Protein 1NFD (pdb70)

Radius of gyration: 49.21 Å; Cα contacts (8 Å, |Δi|>4): 4641; chains: 8; bounding box: 118×112×147 Å

Sequence (1752 aa):
DSVTQTEGLVTVTEGLPVKLNCTYQTTYLTIAFFWYVQYLNEAPQVLLKSSTDNKRTEHQGFHATLHKSSSSFHLQKSSAQLSDSALYYCALSEGGNYKYVFGAGTRLKVIAHIQNPEPAVYQLKDPRSQDSTLCLFTDFDSQINVPKTMESGTFITDKTVLDMKAMDSKSNGAIAWSNQTSFTCQDIFKETNATYPSSDVPCDSGVVQSPRHIIKEKGGRSVLTCIPISGHSNVVWYQQTLGKELKFLIQHYEKVERDKGFLPSRFSVQQFDDYHSEMNMSALELEDSAMYFCASSLRWGDEQYFGPGTRLTVLEDLRNVTPPKVSLFEPSKAEIANKQKATLVCLARGFFPDHVELSWWVNGKEVHSGVSTDPQAYKESNYSYSLSSRLRVSATFWHNPRNHFRCQVQFHGLSEEDKWPEGSPKPVTQNISAEAWGRADCDSVTQTEGLVTVTEGLPVKLNCTYQTTYLTIAFFWYVQYLNEAPQVLLKSSTDNKRTEHQGFHATLHKSSSSFHLQKSSAQLSDSALYYCALSEGGNYKYVFGAGTRLKVIAHIQNPEPAVYQLKDPRSQDSTLCLFTDFDSQINVPKTMESGTFITDKTVLDMKAMDSKSNGAIAWSNQTSFTCQDIFKETNATYPSSDVPCDSGVVQSPRHIIKEKGGRSVLTCIPISGHSNVVWYQQTLGKELKFLIQHYEKVERDKGFLPSRFSVQQFDDYHSEMNMSALELEDSAMYFCASSLRWGDEQYFGPGTRLTVLEDLRNVTPPKVSLFEPSKAEIANKQKATLVCLARGFFPDHVELSWWVNGKEVHSGVSTDPQAYKESNYSYSLSSRLRVSATFWHNPRNHFRCQVQFHGLSEEDKWPEGSPKPVTQNISAEAWGRADCYELIQPSSASVTVGETVKITCSGDQLPKNFAYWFQQKSDKNILLLIYMDNKRPSGIPERFSGSTSGTTATLTISGAQPEDEAAYYCLSSYGDNNDLVFGSGTQLTVLRGPKSSPKVTVFPPSPEELRTNKATLVCLVNDFYPGSATVTWKANGATINDGVKTTKPSKQGQNYMTSSYLSLTADQWKSHNRVSCQVTHEGETVEKSLSPAECLEVYLVESGGDLVQPGSSLKVSCAASGFTFSDFWMYWVRQAPGKGLEWVGRIKNIPNNYATEYADSVRGRFTISRDDSRNSIYLQMNRLRVDDTAIYYCTRAGRFDHFDYWGQGTMVTVSSATTTAPSVYPLAPACDSTTSTTDTVTLGCLVKGYFPEPVTVSWNSGALTSGVHTFPSVLHSGLYSLSSSVTVPSSTWPKQPITCNVAHPASSTKVDKKIEPRYELIQPSSASVTVGETVKITCSGDQLPKNFAYWFQQKSDKNILLLIYMDNKRPSGIPERFSGSTSGTTATLTISGAQPEDEAAYYCLSSYGDNNDLVFGSGTQLTVLRGPKSSPKVTVFPPSPEELRTNKATLVCLVNDFYPGSATVTWKANGATINDGVKTTKPSKQGQNYMTSSYLSLTADQWKSHNRVSCQVTHEGETVEKSLSPAECLEVYLVESGGDLVQPGSSLKVSCAASGFTFSDFWMYWVRQAPGKGLEWVGRIKNIPNNYATEYADSVRGRFTISRDDSRNSIYLQMNRLRVDDTAIYYCTRAGRFDHFDYWGQGTMVTVSSATTTAPSVYPLAPACDSTTSTTDTVTLGCLVKGYFPEPVTVSWNSGALTSGVHTFPSVLHSGLYSLSSSVTVPSSTWPKQPITCNVAHPASSTKVDKKIEPR

Secondary structure (DSSP, 8-state):
-EEEE--SB--EETTS-EEE-EEEE-SS-EEEEEEEEE-TTS-EEEEEEESSSSEEEETTTEEEEEEGGGTEEEEEESS--GGG-EEEEEEEEESTTT---BB--EEE-EEP--SS---EEEEEB-SSSS--EEEEEES--TT-------STT-EE---EEEE-SSSS-EEEE-EEEES-BTB-HHHHS-S-S----------/--S-EEE-SEEEEETT---EEEEE--TT--EEEEEEB-SS---EEEEEEETTTEEEESS--TT---EE-TTS-EEEE--S--GGG-EEE-EEEESSS-S--EEP--EEEEEES-GGG-B--EEEEEBP-HHHHHHHSEEEEEEEEEEEBS--EEEEEEETTEE--TTEEE-SS-EEEETTEEEEEEEEEEEHHHHH-TT--EEEEEEE--B-SS----SSS---BSEEEEEEE-SS---/-B--B--S--EEETTS-EEE-B--B-SS-EEEEEEEEEETTS--EEEEEE-SS----B-SS-B---BTTTTB--EEESS--GGG-EEEEEEEEETTT----B---EE-EEEP--SS---EEE----SSSS--EEEEEES--TTS------STTEEE---EEE--TTSS--EEEEEEEES-TT--HHHHS-S--SB--------/--S-EEE-SEEEEETT-EEEEEEEPPTT--EEEEEEE-TT--EEEEEEEESSS-EE--S--TT-EEEE-SS--EEEEEES--GGG-EEEEEEEESSTTS--EE-S-EEEEEES-GGG----B--EE---HHHHHHTSEEEEEEEEEEESS---EEEEEETTEEE-TTEEE-SS-EEEETTEEEEEEEEEEEHHHHH-TT--EEEEEEE--B-SS----TTS---BSEEEEEEE-SS---/--EE--SEEEEETTS---EEEEETTGGGS--EEEEE-TT--EEEEEBTTTBPPTTS-TTEEEEEETTEEEEEETT--GGG-SEEEEEEEETTTTEEEE---EEEEEE----B--EEE--PPPHHHHHTTEE---EEEEEEBSS--EEEEEETTEEE-SS-B----B-SSS-EEEEEB--EEHHHHHT-S-EEEEEE-TTTT----B------/--EEEEE--EEE-TT-EEEEEEEEESS-GGGEEEEEEEE-TTS-EEEEEEE--TTTTT-EEE-GGGTTTB--EE-TTTSEEEEEEES--GGG-EE-EEEEEESS-EEEEE----EEEE-S------B---B------S----SEEE-B--EEEE-SS--EE-SGGGT--TTEEE----BSSS-EEE-EEEEEETTTTTTS--EEEEE-TTTT--EEEE----/---B--SEEEEETTS-EEEEEE-TTTTTS-EEEEEE-TT--EEEEEETTS-PPTTS-TTEEEEEETTEEEEEETT--GGG-SEEEEEEEETTTTEEEE---EEEEEE--------EE--PPPHHHHHTTB----EEEEEE-SS----B-BBSSSB--SSEE----EETTTEEEEEEEE--BHHHHTT-S-B--B---TTTT-----------/--EEEEE---EE-TT--EEEEEEEESS-GGG-EEEEEEE-TTS-EEEEEEE--TTTTT-EEE-GGGTTTEEEEEETTTTEEEEEE-S--GGG-EE-EEEEE-SS-BS-------EEEE-S------EEEEE------SS---SEEEEEEEEEEE-SS--EEEEGGGT--TTEEEPPP--BTTBEEEEEEEEEETTSTTTS--EEEEE-TTS-----EE----

Organism: Mus musculus (NCBI:txid10090)

Foldseek 3Di:
DAKEKDPDAAEAEFQAKDKIKIATDDPFAWAKKFKWWAAVVGDTHTQWIDGDQAKTHDVVQKIWGADVVRRITMIMGGGDDQRRFTKMKIWTAGPDVSDIHIYPIYGYGYFYQQDDQQWEKDADDDPPDPDGRKIKTKSHGRPDDFDAAPDPQKGKDGKDWDADPDPGPIMIIIMMGGRPPPDHVDVSRDDDPYYDDDPPDPD/DADKEKPDQEAEEAFQDKDKIWIQAGPQWFWKWKWWADDVGDTDTAWIGGDAQDTDHDDHDPQWDKGADPSRIMMIIHGRDDQVSFTWMKMWTDNVPPPDTGIYSTHGYGYDNDLVLFADKDKDKDWFDPVCCVPVQKIKIKMKIWFGPDQPKDKWKAKPNHTDDVQKAKDPGWACPDVSMTMIMIIGMDGLVQQQPQAMKIKIKMWAAFHPPVPPDDPPDDGDHTDIDMYMDGHDDDD/DAKEKDDAQAEAAFQAKDKIWIFTDDPFAWAKKWKWWAADPGDIHTQFMDGDQADQTDDPFKTWGHHVVRGTGMIMGGGDDQRSQTKMKIWTAGPDVRDIHIYPIYGYGHWYAQDDQAWEKEADDDPPDPDWRKIKTKSHGRPDDFDFADDPQKTKDGKDWADPDPDDGIMIMIMMIGRCVVDHRPVSRPPDDHDHDDDDDDD/DQAKAKPDQEAEAAFQDKDKIKIQAHPQFFKKFKWWADDPGDTAGAWIAGRWRDTDGDVNDPQWDWGADPSRIIMIIHGRDDQRSQTWMWMWTDHPPDDDIHTHSTHGYGYHNDLVLFAFWDKDKDWADPCCCVVVQKTKIKIKTWFGADQQKDKWKDKPNHTDDVQKFWDPGWACPDPSMTMIMIMGMDGSVQQQPQAMKIKMKMFAAFDDPPQPDPPPDDGDHGDIDMDMDGHDDDD/DAKAWAAAEEAAAQAKDKIKIFAPCCQPKFKWKWWAAVVRDIGTQDTRQFHGDPPHDPQWGWHADDRMIMTMRHRDHQVRQTKMWMKIADDPVGHIHIHPIYGYHHAHPPFFAKDKDKDWADPVRCVVQKIKIKIKIKFGDDDFWDKWKDFPNRTDDPPKAKDWDQDPSRMTMMIIMDTDGSVVRLVTQWIFIFTCGPPGSGGPRRTPGDDD/DWAKAKDWADAEEAQFKTKIKIAIDDDQLQQKKKFKWWADDVGDIGGAWIFGHPVVPRDIDGDPVAGPFWDKDADSVRSIMMIIGGNDAQVNWTWMKMAIGGDPDGRPDIHPTHTHGHHDDAFWFWDKDKFACQDDPPDDPCQKGKTWIKGWFGADDDWDKAKPNVPQDPQKAWDDWDQDPRITMTIMMGMGGDVDPQPPWMWIFIAGPRPRDTDTDTHYYD/DAKAWDAAAEDEAQAKDKTKIFAPCCVPKFKWKWWQAVVRDIGTQDTSQADGDPPHDPQWGWAADDRMIMTMRGNDHQSRQTKMKMKIADDPVRHIDIHPIYGYHYDYPPFDDKDKDKDWADPVCCVVQKTKIKIKIKFGDDDFWDWWKAAPNHTDDPQWDKDWAQDPRNMTMMIIMHIDGSCDLVVGAWIWIFIQGPPDSGGVTPGDRHDD/DWAKAKAWADADEAQAKTKIKIATDDDQLAQKKKFKWWADDVGDIGGAKIFGHVVVVRDIDGDPVQRPFWDKADDSVRSMMMIIGGNHDQVNFTWMKMAIDGPPDDRPDIHPTHTHGHHPDDFFAWDKDWFADPPCPPVDPPQKGKIWIKTWGGQDDDWDKAWPNPPADPQKAWDDWDQDPNIIMTIMMGIGGPPDDLPPFTKMAIGDVVDGPRDIDRDHHD

Nearest PDB structures (foldseek):
  1nfd-assembly3_E-2  TM=9.976E-01  e=1.987E-38  Mus musculus
  7s13-assembly2_M  TM=8.819E-01  e=2.208E-28  Rattus
  6blh-assembly1_L  TM=8.660E-01  e=1.381E-27  Homo sapiens
  7rxi-assembly1_L  TM=8.397E-01  e=1.329E-26  Homo sapiens
  3mj8-assembly1_L  TM=8.048E-01  e=5.117E-26  Nothocricetulus migratorius

Solvent-accessible surface area: 80499 Å² total; per-residue (Å²): 91,49,4,83,9,46,166,40,101,42,68,17,38,31,37,94,91,4,108,0,66,2,52,30,126,39,114,98,142,18,62,0,4,2,0,2,0,6,51,94,112,89,12,3,32,3,0,0,13,8,53,98,82,97,114,14,52,2,106,38,25,0,43,0,33,0,81,90,112,79,36,10,0,40,0,60,3,80,68,5,72,43,76,1,43,1,5,0,1,1,0,1,5,4,12,48,81,107,85,29,22,34,0,45,13,2,88,2,109,6,35,3,80,27,126,125,63,87,31,0,1,3,61,1,98,13,97,209,73,179,91,27,22,1,1,0,2,0,18,0,52,10,131,61,135,10,17,143,40,131,69,98,34,14,40,10,5,68,78,17,49,4,56,28,170,76,181,85,30,43,4,3,0,2,5,0,10,8,93,74,96,99,82,52,4,102,34,14,4,86,159,28,122,37,53,66,120,42,88,42,104,127,123,97,34,4,11,69,13,56,51,129,53,15,4,27,33,106,53,22,158,9,69,0,28,0,79,11,3,25,7,2,0,10,1,1,1,5,11,12,47,188,63,64,89,17,72,47,1,4,34,3,22,61,93,70,101,109,35,154,41,146,26,34,116,75,7,67,4,74,6,63,95,101,17,20,2,47,0,62,0,27,46,0,70,79,135,10,35,13,59,1,4,0,0,0,1,4,27,92,16,22,5,12,4,5,0,38,1,0,70,2,21,9,8,110,25,8,19,24,2,42,42,6,151,13,25,7,13,30,9,3,84,27,0,20,65,102,14,116,53,0,0,0,0,0,5,0,97,35,2,16,1,29,4,22,62,22,18,4,64,24,70,60,164,83,33,116,25,2,35,12,46,9,75,133,12,27,102,49,53,98,101,22,35,0,10,1,1,3,5,8,24,51,11,113,73,14,61,61,79,191,15,34,0,76,0,19,0,59,0,22,7,4,71,126,42,20,37,27,4,17,2,18,67,52,4,55,72,61,82,43,46,17,100,15,135,4,150,58,146,123,97,45,4,81,8,48,162,38,90,44,84,16,37,36,45,100,93,9,108,2,63,1,51,28,127,38,114,102,139,16,68,1,4,0,0,2,2,9,69,88,114,59,8,5,29,3,7,0,30,5,61,64,61,111,121,144,8,81,14,81,36,2,25,0,25,0,76,85,110,81,34,11,0,39,1,64,6,78,66,4,76,48,75,3,42,0,8,0,0,1,0,1,0,2,16,46,75,120,82,26,21,35,5,55,14,2,78,4,110,7,28,2,89,22,128,124,62,90,34,5,0,2,80,2,124,12,105,207,74,178,87,28,23,4,2,0,13,0,15,0,49,8,129,59,138,12,22,137,42,126,60,99,37,11,52,10,5,67,70,25,44,4,63,24,89,110,142,111,58,50,3,3,1,3,7,0,10,9,89,59,100,104,61,52,3,67,35,9,0,76,148,58,117,29,86,118,27,69,101,133,100,102,135,110,16,5,8,68,12,57,49,126,59,13,10,39,33,98,52,23,185,11,67,0,32,0,69,8,1,19,3,3,1,2,2,1,2,7,17,12,53,182,66,52,102,23,69,48,0,13,26,6,56,21,131,60,95,166,54,149,29,130,26,35,115,67,6,67,11,75,13,78,122,108,14,24,3,45,0,61,0,28,47,0,78,67,146,9,39,10,54,1,4,0,0,0,5,5,39,70,6,38,5,7,14,6,0,35,0,0,67,0,14,2,23,106,31,21,19,16,0,35,41,1,152,18,24,8,12,44,10,4,101,17,0,22,66,99,13,114,59,0,0,1,0,0,2,0,100,39,1,22,5,35,4,21,60,20,20,5,61,20,66,63,162,84,33,121,56,2,35,12,49,11,76,128,10,33,102,53,52,101,130,23,33,0,10,2,3,4,3,5,14,26,12,112,57,16,58,62,80,190,17,29,1,79,0,19,0,61,0,18,9,10,70,144,111,34,46,26,2,14,1,24,73,54,5,58,62,62,82,44,44,18,105,16,131,8,113,71,149,108,62,124,12,103,16,48,100,64,23,69,9,53,55,52,102,83,23,143,0,59,0,40,0,108,53,4,69,82,7,20,0,7,2,0,4,12,74,105,108,113,68,24,73,11,0,0,37,4,11,84,41,91,30,119,81,24,59,150,39,4,41,6,66,44,77,46,70,37,0,18,0,22,0,47,24,0,68,34,107,4,69,7,9,0,14,0,2,0,14,41,40,148,95,30,10,7,24,16,10,89,8,1,94,2,45,6,68,107,55,73,198,44,57,11,126,27,35,25,1,26,10,8,92,75,4,46,208,79,76,91,0,8,3,4,0,2,0,20,43,2,19,48,18,68,0,89,14,54,3,67,22,117,71,67,52,30,123,108,46,41,109,58,24,70,30,45,142,93,70,103,6,30,11,0,1,0,9,2,24,20,63,2,90,92,40,138,97,32,108,147,3,5,0,36,0,58,8,82,76,104,129,13,118,75,64,34,48,19,55,72,42,172,178,23,134,11,73,9,58,36,28,70,46,36,91,59,55,34,63,21,110,0,29,0,42,19,52,46,41,91,1,50,75,13,8,0,0,1,2,12,18,15,108,83,141,26,8,65,9,0,0,9,4,52,11,90,112,36,116,72,42,49,32,36,13,91,44,0,116,72,29,4,63,9,45,30,40,47,107,185,60,8,0,46,0,59,0,59,150,1,128,88,80,0,27,3,28,0,7,0,0,12,0,0,110,90,61,5,3,52,90,36,5,168,11,19,25,0,13,0,23,75,38,98,51,57,46,15,44,7,26,29,4,12,48,44,38,125,69,140,117,72,137,84,116,54,24,36,1,0,0,6,0,46,15,3,24,12,65,79,31,70,22,43,2,29,89,38,86,36,109,92,23,40,17,60,4,51,51,25,88,65,104,39,58,69,8,11,0,0,5,1,38,10,80,53,95,38,12,84,172,74,90,2,36,0,36,4,25,5,84,24,71,94,24,182,19,104,75,144,7,102,80,273,63,129,11,101,10,52,102,64,24,75,8,50,58,48,101,85,16,142,0,59,2,41,0,105,49,4,63,121,17,19,2,0,0,0,6,14,72,102,109,109,71,21,69,14,0,2,35,9,4,83,80,87,32,118,83,22,48,154,47,1,42,7,63,47,89,59,65,40,0,16,0,23,0,50,29,0,71,33,108,4,58,5,14,0,15,0,3,0,0,47,41,144,88,56,10,8,22,19,5,91,6,4,89,0,43,4,72,99,46,71,179,47,60,7,115,14,25,16,0,59,2,6,57,53,4,36,206,73,73,99,2,10,3,1,0,1,0,11,45,1,13,37,18,72,1,83,9,46,2,64,27,104,67,58,70,26,113,112,43,44,101,63,40,68,26,44,137,85,63,93,22,28,9,0,0,0,15,0,27,20,72,2,100,78,36,100,95,52,121,129,1,6,0,23,0,47,8,82,74,122,139,15,125,76,34,75,48,20,22,101,53,184,152,22,136,10,76,11,56,35,24,69,46,36,97,56,52,31,65,19,100,0,29,1,43,19,62,24,48,84,4,74,84,14,15,0,1,0,2,12,18,16,108,83,135,27,10,66,10,0,0,10,5,52,13,116,104,24,132,69,42,56,35,30,13,99,41,2,114,80,36,2,56,8,48,30,38,56,110,184,55,9,0,47,0,68,0,58,176,2,122,79,78,0,24,2,29,0,6,0,2,8,0,2,92,76,56,5,3,48,85,35,7,163,11,16,25,0,14,0,28,82,40,100,42,49,61,19,45,18,33,26,7,38,54,89,60,117,72,127,131,59,120,78,112,51,19,20,4,0,0,4,0,54,9,4,16,7,85,77,29,63,22,40,3,22,94,36,88,38,105,95,25,37,20,63,4,56,58,13,97,67,100,41,56,61,11,15,1,0,1,0,47,11,80,45,106,45,62,95,182,76,77,9,12,0,31,4,22,2,96,51,45,107,18,182,32,91,75,146,24,124,106,186

Structure (mmCIF, N/CA/C/O backbone):
data_1NFD
#
_entry.id   1NFD
#
_cell.length_a   74.740
_cell.length_b   122.300
_cell.length_c   115.840
_cell.angle_alpha   90.00
_cell.angle_beta   107.95
_cell.angle_gamma   90.00
#
_symmetry.space_group_name_H-M   'P 1 21 1'
#
loop_
_entity.id
_entity.type
_entity.pdbx_description
1 polymer 'N15 ALPHA-BETA T-CELL RECEPTOR'
2 polymer 'N15 ALPHA-BETA T-CELL RECEPTOR'
3 polymer 'H57 FAB'
4 polymer 'H57 FAB'
5 non-polymer 2-acetamido-2-deoxy-beta-D-glucopyranose
#
loop_
_atom_site.group_PDB
_atom_site.id
_atom_site.type_symbol
_atom_site.label_atom_id
_atom_site.label_alt_id
_atom_site.label_comp_id
_atom_site.label_asym_id
_atom_site.label_entity_id
_atom_site.label_seq_id
_atom_site.pdbx_PDB_ins_code
_atom_site.Cartn_x
_atom_site.Cartn_y
_atom_site.Cartn_z
_atom_site.occupancy
_atom_site.B_iso_or_equiv
_atom_site.auth_seq_id
_atom_site.auth_comp_id
_atom_site.auth_asym_id
_atom_site.auth_atom_id
_atom_site.pdbx_PDB_model_num
ATOM 1 N N . ASP A 1 1 ? 0.860 116.491 86.044 1.00 37.55 1 ASP A N 1
ATOM 2 C CA . ASP A 1 1 ? -0.236 116.376 85.043 1.00 35.77 1 ASP A CA 1
ATOM 3 C C . ASP A 1 1 ? -0.820 114.975 85.049 1.00 36.14 1 ASP A C 1
ATOM 4 O O . ASP A 1 1 ? -0.240 114.057 85.633 1.00 34.61 1 ASP A O 1
ATOM 9 N N . SER A 1 2 ? -1.963 114.806 84.391 1.00 33.59 2 SER A N 1
ATOM 10 C CA . SER A 1 2 ? -2.606 113.502 84.366 1.00 28.40 2 SER A CA 1
ATOM 11 C C . SER A 1 2 ? -3.827 113.420 83.460 1.00 24.43 2 SER A C 1
ATOM 12 O O . SER A 1 2 ? -4.444 114.434 83.127 1.00 25.40 2 SER A O 1
ATOM 15 N N . VAL A 1 3 ? -4.171 112.194 83.078 1.00 18.95 3 VAL A N 1
ATOM 16 C CA . VAL A 1 3 ? -5.327 111.934 82.226 1.00 17.95 3 VAL A CA 1
ATOM 17 C C . VAL A 1 3 ? -6.192 110.886 82.918 1.00 14.57 3 VAL A C 1
ATOM 18 O O . VAL A 1 3 ? -5.979 109.687 82.752 1.00 15.62 3 VAL A O 1
ATOM 22 N N . THR A 1 4 ? -7.161 111.350 83.700 1.00 11.45 4 THR A N 1
ATOM 23 C CA . THR A 1 4 ? -8.050 110.463 84.434 1.00 6.08 4 THR A CA 1
ATOM 24 C C . THR A 1 4 ? -9.244 109.995 83.606 1.00 7.40 4 THR A C 1
ATOM 25 O O . THR A 1 4 ? -9.832 110.770 82.843 1.00 2.00 4 THR A O 1
ATOM 29 N N . GLN A 1 5 ? -9.602 108.721 83.775 1.00 8.80 5 GLN A N 1
ATOM 30 C CA . GLN A 1 5 ? -10.718 108.121 83.040 1.00 11.11 5 GLN A CA 1
ATOM 31 C C . GLN A 1 5 ? -11.480 107.111 83.897 1.00 10.29 5 GLN A C 1
ATOM 32 O O . GLN A 1 5 ? -10.940 106.584 84.866 1.00 9.65 5 GLN A O 1
ATOM 38 N N . THR A 1 6 ? -12.730 106.841 83.520 1.00 13.04 6 THR A N 1
ATOM 39 C CA . THR A 1 6 ? -13.587 105.899 84.242 1.00 14.14 6 THR A CA 1
ATOM 40 C C . THR A 1 6 ? -12.820 104.748 84.871 1.00 17.73 6 THR A C 1
ATOM 41 O O . THR A 1 6 ? -11.994 104.113 84.217 1.00 17.91 6 THR A O 1
ATOM 45 N N . GLU A 1 7 ? -13.126 104.460 86.132 1.00 20.98 7 GLU A N 1
ATOM 46 C CA . GLU A 1 7 ? -12.442 103.398 86.858 1.00 30.33 7 GLU A CA 1
ATOM 47 C C . GLU A 1 7 ? -13.245 102.108 86.891 1.00 33.83 7 GLU A C 1
ATOM 48 O O . GLU A 1 7 ? -12.703 101.020 87.123 1.00 33.58 7 GLU A O 1
ATOM 54 N N . GLY A 1 8 ? -14.541 102.239 86.659 1.00 37.30 8 GLY A N 1
ATOM 55 C CA . GLY A 1 8 ? -15.412 101.082 86.709 1.00 35.16 8 GLY A CA 1
ATOM 56 C C . GLY A 1 8 ? -15.113 99.931 85.757 1.00 32.55 8 GLY A C 1
ATOM 57 O O . GLY A 1 8 ? -14.034 99.828 85.173 1.00 32.07 8 GLY A O 1
ATOM 58 N N . LEU A 1 9 ? -16.095 99.048 85.687 1.00 29.43 9 LEU A N 1
ATOM 59 C CA . LEU A 1 9 ? -16.134 97.885 84.820 1.00 28.29 9 LEU A CA 1
ATOM 60 C C . LEU A 1 9 ? -17.398 98.202 83.988 1.00 27.16 9 LEU A C 1
ATOM 61 O O . LEU A 1 9 ? -18.524 97.937 84.435 1.00 26.64 9 LEU A O 1
ATOM 66 N N . VAL A 1 10 ? -17.255 98.785 82.801 1.00 26.25 10 VAL A N 1
ATOM 67 C CA . VAL A 1 10 ? -18.458 99.112 82.037 1.00 24.18 10 VAL A CA 1
ATOM 68 C C . VAL A 1 10 ? -19.013 97.939 81.238 1.00 25.18 10 VAL A C 1
ATOM 69 O O . VAL A 1 10 ? -18.904 97.889 80.005 1.00 27.31 10 VAL A O 1
ATOM 73 N N . THR A 1 11 ? -19.596 96.995 81.977 1.00 20.41 11 THR A N 1
ATOM 74 C CA . THR A 1 11 ? -20.216 95.815 81.395 1.00 15.92 11 THR A CA 1
ATOM 75 C C . THR A 1 11 ? -21.383 96.325 80.569 1.00 13.10 11 THR A C 1
ATOM 76 O O . THR A 1 11 ? -22.166 97.186 81.028 1.00 9.78 11 THR A O 1
ATOM 80 N N . VAL A 1 12 ? -21.469 95.799 79.347 1.00 10.79 12 VAL A N 1
ATOM 81 C CA . VAL A 1 12 ? -22.530 96.183 78.439 1.00 8.89 12 VAL A CA 1
ATOM 82 C C . VAL A 1 12 ? -23.034 94.992 77.649 1.00 10.22 12 VAL A C 1
ATOM 83 O O . VAL A 1 12 ? -22.320 94.009 77.405 1.00 10.51 12 VAL A O 1
ATOM 87 N N . THR A 1 13 ? -24.304 95.089 77.292 1.00 10.28 13 THR A N 1
ATOM 88 C CA . THR A 1 13 ? -24.960 94.073 76.508 1.00 9.81 13 THR A CA 1
ATOM 89 C C . THR A 1 13 ? -24.731 94.432 75.042 1.00 13.60 13 THR A C 1
ATOM 90 O O . THR A 1 13 ? -24.778 95.603 74.652 1.00 12.95 13 THR A O 1
ATOM 94 N N . GLU A 1 14 ? -24.465 93.419 74.228 1.00 17.49 14 GLU A N 1
ATOM 95 C CA . GLU A 1 14 ? -24.222 93.667 72.818 1.00 18.49 14 GLU A CA 1
ATOM 96 C C . GLU A 1 14 ? -25.374 94.481 72.259 1.00 18.05 14 GLU A C 1
ATOM 97 O O . GLU A 1 14 ? -26.545 94.199 72.536 1.00 18.38 14 GLU A O 1
ATOM 103 N N . GLY A 1 15 ? -25.028 95.503 71.484 1.00 15.58 15 GLY A N 1
ATOM 104 C CA . GLY A 1 15 ? -26.031 96.360 70.892 1.00 9.44 15 GLY A CA 1
ATOM 105 C C . GLY A 1 15 ? -26.040 97.732 71.531 1.00 13.69 15 GLY A C 1
ATOM 106 O O . GLY A 1 15 ? -25.858 98.748 70.856 1.00 14.55 15 GLY A O 1
ATOM 107 N N . LEU A 1 16 ? -26.242 97.770 72.841 1.00 12.27 16 LEU A N 1
ATOM 108 C CA . LEU A 1 16 ? -26.282 99.036 73.558 1.00 13.08 16 LEU A CA 1
ATOM 109 C C . LEU A 1 16 ? -25.012 99.839 73.334 1.00 14.16 16 LEU A C 1
ATOM 110 O O . LEU A 1 16 ? -24.004 99.311 72.861 1.00 13.43 16 LEU A O 1
ATOM 115 N N . PRO A 1 17 ? -25.057 101.142 73.659 1.00 13.15 17 PRO A N 1
ATOM 116 C CA . PRO A 1 17 ? -23.950 102.092 73.526 1.00 10.63 17 PRO A CA 1
ATOM 117 C C . PRO A 1 17 ? -22.911 101.982 74.633 1.00 12.74 17 PRO A C 1
ATOM 118 O O . PRO A 1 17 ? -23.171 101.420 75.702 1.00 6.27 17 PRO A O 1
ATOM 122 N N . VAL A 1 18 ? -21.731 102.527 74.350 1.00 12.75 18 VAL A N 1
ATOM 123 C CA . VAL A 1 18 ? -20.616 102.529 75.280 1.00 12.25 18 VAL A CA 1
ATOM 124 C C . VAL A 1 18 ? -20.116 103.964 75.357 1.00 12.46 18 VAL A C 1
ATOM 125 O O . VAL A 1 18 ? -20.260 104.729 74.400 1.00 16.33 18 VAL A O 1
ATOM 129 N N . LYS A 1 19 ? -19.517 104.324 76.486 1.00 10.26 19 LYS A N 1
ATOM 130 C CA . LYS A 1 19 ? -18.980 105.667 76.670 1.00 10.05 19 LYS A CA 1
ATOM 131 C C . LYS A 1 19 ? -17.972 105.638 77.806 1.00 13.93 19 LYS A C 1
ATOM 132 O O . LYS A 1 19 ? -18.329 105.371 78.963 1.00 14.91 19 LYS A O 1
ATOM 138 N N . LEU A 1 20 ? -16.709 105.888 77.461 1.00 14.95 20 LEU A N 1
ATOM 139 C CA . LEU A 1 20 ? -15.630 105.859 78.440 1.00 16.22 20 LEU A CA 1
ATOM 140 C C . LEU A 1 20 ? -15.031 107.244 78.622 1.00 18.96 20 LEU A C 1
ATOM 141 O O . LEU A 1 20 ? -14.209 107.725 77.828 1.00 21.60 20 LEU A O 1
ATOM 146 N N . ASN A 1 21 ? -15.433 107.872 79.724 1.00 19.72 21 ASN A N 1
ATOM 147 C CA . ASN A 1 21 ? -15.010 109.232 80.037 1.00 19.45 21 ASN A CA 1
ATOM 148 C C . ASN A 1 21 ? -13.550 109.404 80.372 1.00 20.19 21 ASN A C 1
ATOM 149 O O . ASN A 1 21 ? -13.017 108.792 81.313 1.00 19.43 21 ASN A O 1
ATOM 154 N N . CYS A 1 22 ? -12.932 110.299 79.602 1.00 19.27 22 CYS A N 1
ATOM 155 C CA . CYS A 1 22 ? -11.520 110.591 79.796 1.00 16.88 22 CYS A CA 1
ATOM 156 C C . CYS A 1 22 ? -11.303 112.112 79.834 1.00 15.06 22 CYS A C 1
ATOM 157 O O . CYS A 1 22 ? -11.740 112.830 78.940 1.00 15.28 22 CYS A O 1
ATOM 160 N N . THR A 1 23 ? -10.643 112.596 80.881 1.00 15.26 23 THR A N 1
ATOM 161 C CA . THR A 1 23 ? -10.337 114.015 81.044 1.00 17.12 23 THR A CA 1
ATOM 162 C C . THR A 1 23 ? -8.855 114.130 81.364 1.00 17.67 23 THR A C 1
ATOM 163 O O . THR A 1 23 ? -8.295 113.299 82.075 1.00 16.20 23 THR A O 1
ATOM 167 N N . TYR A 1 24 ? -8.225 115.161 80.824 1.00 18.95 24 TYR A N 1
ATOM 168 C CA . TYR A 1 24 ? -6.807 115.374 81.039 1.00 24.37 24 TYR A CA 1
ATOM 169 C C . TYR A 1 24 ? -6.494 116.607 81.885 1.00 28.01 24 TYR A C 1
ATOM 170 O O . TYR A 1 24 ? -7.383 117.396 82.232 1.00 29.67 24 TYR A O 1
ATOM 179 N N . GLN A 1 25 ? -5.207 116.761 82.196 1.00 29.42 25 GLN A N 1
ATOM 180 C CA . GLN A 1 25 ? -4.696 117.878 82.989 1.00 30.53 25 GLN A CA 1
ATOM 181 C C . GLN A 1 25 ? -3.225 118.093 82.647 1.00 29.20 25 GLN A C 1
ATOM 182 O O . GLN A 1 25 ? -2.357 117.381 83.149 1.00 28.06 25 GLN A O 1
ATOM 188 N N . THR A 1 26 ? -2.950 119.080 81.801 1.00 28.18 26 THR A N 1
ATOM 189 C CA . THR A 1 26 ? -1.581 119.366 81.380 1.00 31.61 26 THR A CA 1
ATOM 190 C C . THR A 1 26 ? -1.120 120.801 81.630 1.00 32.14 26 THR A C 1
ATOM 191 O O . THR A 1 26 ? -1.930 121.728 81.711 1.00 34.16 26 THR A O 1
ATOM 195 N N . THR A 1 27 ? 0.193 120.977 81.741 1.00 31.23 27 THR A N 1
ATOM 196 C CA . THR A 1 27 ? 0.760 122.299 81.957 1.00 28.22 27 THR A CA 1
ATOM 197 C C . THR A 1 27 ? 1.312 122.822 80.641 1.00 24.03 27 THR A C 1
ATOM 198 O O . THR A 1 27 ? 1.545 124.016 80.496 1.00 23.36 27 THR A O 1
ATOM 202 N N . TYR A 1 28 ? 1.512 121.924 79.681 1.00 27.28 28 TYR A N 1
ATOM 203 C CA . TYR A 1 28 ? 2.039 122.299 78.373 1.00 30.79 28 TYR A CA 1
ATOM 204 C C . TYR A 1 28 ? 0.994 122.148 77.271 1.00 31.91 28 TYR A C 1
ATOM 205 O O . TYR A 1 28 ? -0.005 121.452 77.445 1.00 33.05 28 TYR A O 1
ATOM 214 N N . LEU A 1 29 ? 1.228 122.807 76.140 1.00 30.47 29 LEU A N 1
ATOM 215 C CA . LEU A 1 29 ? 0.301 122.733 75.020 1.00 27.15 29 LEU A CA 1
ATOM 216 C C . LEU A 1 29 ? 0.253 121.319 74.452 1.00 24.31 29 LEU A C 1
ATOM 217 O O . LEU A 1 29 ? 1.239 120.814 73.904 1.00 19.77 29 LEU A O 1
ATOM 222 N N . THR A 1 30 ? -0.912 120.694 74.582 1.00 19.94 30 THR A N 1
ATOM 223 C CA . THR A 1 30 ? -1.130 119.340 74.100 1.00 19.88 30 THR A CA 1
ATOM 224 C C . THR A 1 30 ? -0.901 119.189 72.585 1.00 18.53 30 THR A C 1
ATOM 225 O O . THR A 1 30 ? -1.373 120.002 71.792 1.00 18.02 30 THR A O 1
ATOM 229 N N . ILE A 1 31 A -0.177 118.142 72.193 1.00 16.07 30 ILE A N 1
ATOM 230 C CA . ILE A 1 31 A 0.128 117.890 70.780 1.00 16.04 30 ILE A CA 1
ATOM 231 C C . ILE A 1 31 A -0.843 116.932 70.090 1.00 16.44 30 ILE A C 1
ATOM 232 O O . ILE A 1 31 A -1.087 117.040 68.885 1.00 13.25 30 ILE A O 1
ATOM 237 N N . ALA A 1 32 ? -1.381 115.987 70.851 1.00 14.39 31 ALA A N 1
ATOM 238 C CA . ALA A 1 32 ? -2.322 115.014 70.311 1.00 8.17 31 ALA A CA 1
ATOM 239 C C . ALA A 1 32 ? -2.839 114.113 71.422 1.00 6.63 31 ALA A C 1
ATOM 240 O O . ALA A 1 32 ? -2.178 113.925 72.441 1.00 3.19 31 ALA A O 1
ATOM 242 N N . PHE A 1 33 ? -4.028 113.564 71.217 1.00 6.25 32 PHE A N 1
ATOM 243 C CA . PHE A 1 33 ? -4.650 112.678 72.185 1.00 6.72 32 PHE A CA 1
ATOM 244 C C . PHE A 1 33 ? -4.928 111.374 71.474 1.00 6.40 32 PHE A C 1
ATOM 245 O O . PHE A 1 33 ? -5.188 111.361 70.275 1.00 8.81 32 PHE A O 1
ATOM 253 N N . PHE A 1 34 ? -4.879 110.273 72.206 1.00 6.60 33 PHE A N 1
ATOM 254 C CA . PHE A 1 34 ? -5.126 108.976 71.600 1.00 9.45 33 PHE A CA 1
ATOM 255 C C . PHE A 1 34 ? -5.913 108.036 72.509 1.00 7.13 33 PHE A C 1
ATOM 256 O O . PHE A 1 34 ? -6.035 108.261 73.719 1.00 3.61 33 PHE A O 1
ATOM 264 N N . TRP A 1 35 ? -6.472 106.996 71.904 1.00 6.67 34 TRP A N 1
ATOM 265 C CA . TRP A 1 35 ? -7.217 105.983 72.638 1.00 7.50 34 TRP A CA 1
ATOM 266 C C . TRP A 1 35 ? -6.622 104.657 72.200 1.00 9.59 34 TRP A C 1
ATOM 267 O O . TRP A 1 35 ? -6.613 104.326 71.013 1.00 8.90 34 TRP A O 1
ATOM 278 N N . TYR A 1 36 ? -6.101 103.918 73.170 1.00 11.03 35 TYR A N 1
ATOM 279 C CA . TYR A 1 36 ? -5.478 102.625 72.927 1.00 6.04 35 TYR A CA 1
ATOM 280 C C . TYR A 1 36 ? -6.381 101.508 73.397 1.00 2.00 35 TYR A C 1
ATOM 281 O O . TYR A 1 36 ? -6.936 101.573 74.484 1.00 2.00 35 TYR A O 1
ATOM 290 N N . VAL A 1 37 ? -6.523 100.473 72.586 1.00 2.00 36 VAL A N 1
ATOM 291 C CA . VAL A 1 37 ? -7.341 99.347 72.997 1.00 4.36 36 VAL A CA 1
ATOM 292 C C . VAL A 1 37 ? -6.416 98.139 73.083 1.00 5.83 36 VAL A C 1
ATOM 293 O O . VAL A 1 37 ? -5.755 97.779 72.108 1.00 5.07 36 VAL A O 1
ATOM 297 N N . GLN A 1 38 ? -6.350 97.539 74.266 1.00 3.41 37 GLN A N 1
ATOM 298 C CA . GLN A 1 38 ? -5.499 96.384 74.485 1.00 5.59 37 GLN A CA 1
ATOM 299 C C . GLN A 1 38 ? -6.316 95.106 74.626 1.00 6.32 37 GLN A C 1
ATOM 300 O O . GLN A 1 38 ? -6.975 94.884 75.642 1.00 3.56 37 GLN A O 1
ATOM 306 N N . TYR A 1 39 ? -6.249 94.259 73.601 1.00 7.39 38 TYR A N 1
ATOM 307 C CA . TYR A 1 39 ? -6.994 93.004 73.579 1.00 8.10 38 TYR A CA 1
ATOM 308 C C . TYR A 1 39 ? -6.331 91.882 74.360 1.00 9.94 38 TYR A C 1
ATOM 309 O O . TYR A 1 39 ? -5.138 91.629 74.212 1.00 14.40 38 TYR A O 1
ATOM 318 N N . LEU A 1 40 ? -7.118 91.203 75.187 1.00 12.05 39 LEU A N 1
ATOM 319 C CA . LEU A 1 40 ? -6.602 90.110 75.996 1.00 14.21 39 LEU A CA 1
ATOM 320 C C . LEU A 1 40 ? -5.532 89.355 75.237 1.00 18.87 39 LEU A C 1
ATOM 321 O O . LEU A 1 40 ? -5.725 88.986 74.077 1.00 17.51 39 LEU A O 1
ATOM 326 N N . ASN A 1 41 ? -4.403 89.133 75.904 1.00 21.42 40 ASN A N 1
ATOM 327 C CA . ASN A 1 41 ? -3.286 88.406 75.322 1.00 21.61 40 ASN A CA 1
ATOM 328 C C . ASN A 1 41 ? -2.685 89.097 74.102 1.00 20.10 40 ASN A C 1
ATOM 329 O O . ASN A 1 41 ? -2.162 88.440 73.197 1.00 19.18 40 ASN A O 1
ATOM 334 N N . GLU A 1 42 ? -2.745 90.426 74.097 1.00 18.36 41 GLU A N 1
ATOM 335 C CA . GLU A 1 42 ? -2.216 91.223 72.993 1.00 17.09 41 GLU A CA 1
ATOM 336 C C . GLU A 1 42 ? -1.589 92.539 73.468 1.00 9.55 41 GLU A C 1
ATOM 337 O O . GLU A 1 42 ? -1.853 93.016 74.574 1.00 3.89 41 GLU A O 1
ATOM 343 N N . ALA A 1 43 ? -0.752 93.129 72.628 1.00 8.92 42 ALA A N 1
ATOM 344 C CA . ALA A 1 43 ? -0.117 94.393 72.983 1.00 12.25 42 ALA A CA 1
ATOM 345 C C . ALA A 1 43 ? -1.106 95.529 72.739 1.00 13.76 42 ALA A C 1
ATOM 346 O O . ALA A 1 43 ? -2.047 95.393 71.961 1.00 20.35 42 ALA A O 1
ATOM 348 N N . PRO A 1 44 ? -0.899 96.670 73.401 1.00 8.89 43 PRO A N 1
ATOM 349 C CA . PRO A 1 44 ? -1.780 97.835 73.260 1.00 9.39 43 PRO A CA 1
ATOM 350 C C . PRO A 1 44 ? -1.724 98.449 71.875 1.00 9.46 43 PRO A C 1
ATOM 351 O O . PRO A 1 44 ? -0.661 98.852 71.417 1.00 14.56 43 PRO A O 1
ATOM 355 N N . GLN A 1 45 ? -2.866 98.525 71.207 1.00 8.34 44 GLN A N 1
ATOM 356 C CA . GLN A 1 45 ? -2.904 99.114 69.873 1.00 11.99 44 GLN A CA 1
ATOM 357 C C . GLN A 1 45 ? -3.724 100.391 69.860 1.00 12.49 44 GLN A C 1
ATOM 358 O O . GLN A 1 45 ? -4.565 100.623 70.733 1.00 15.26 44 GLN A O 1
ATOM 364 N N . VAL A 1 46 ? -3.478 101.222 68.858 1.00 6.26 45 VAL A N 1
ATOM 365 C CA . VAL A 1 46 ? -4.208 102.460 68.743 1.00 2.00 45 VAL A CA 1
ATOM 366 C C . VAL A 1 46 ? -5.593 102.162 68.222 1.00 4.86 45 VAL A C 1
ATOM 367 O O . VAL A 1 46 ? -5.774 101.364 67.300 1.00 7.04 45 VAL A O 1
ATOM 371 N N . LEU A 1 47 ? -6.573 102.813 68.827 1.00 4.03 46 LEU A N 1
ATOM 372 C CA . LEU A 1 47 ? -7.949 102.644 68.430 1.00 2.00 46 LEU A CA 1
ATOM 373 C C . LEU A 1 47 ? -8.329 103.872 67.630 1.00 6.47 46 LEU A C 1
ATOM 374 O O . LEU A 1 47 ? -9.218 103.830 66.778 1.00 6.81 46 LEU A O 1
ATOM 379 N N . LEU A 1 48 ? -7.639 104.971 67.922 1.00 9.40 47 LEU A N 1
ATOM 380 C CA . LEU A 1 48 ? -7.888 106.240 67.258 1.00 3.58 47 LEU A CA 1
ATOM 381 C C . LEU A 1 48 ? -7.174 107.357 67.995 1.00 3.05 47 LEU A C 1
ATOM 382 O O . LEU A 1 48 ? -7.021 107.306 69.213 1.00 2.39 47 LEU A O 1
ATOM 387 N N . LYS A 1 49 ? -6.756 108.369 67.244 1.00 4.62 48 LYS A N 1
ATOM 388 C CA . LYS A 1 49 ? -6.064 109.526 67.801 1.00 7.50 48 LYS A CA 1
ATOM 389 C C . LYS A 1 49 ? -6.548 110.802 67.112 1.00 9.98 48 LYS A C 1
ATOM 390 O O . LYS A 1 49 ? -7.013 110.767 65.971 1.00 9.43 48 LYS A O 1
ATOM 396 N N . SER A 1 50 ? -6.433 111.930 67.803 1.00 8.74 49 SER A N 1
ATOM 397 C CA . SER A 1 50 ? -6.857 113.191 67.227 1.00 7.82 49 SER A CA 1
ATOM 398 C C . SER A 1 50 ? -6.044 114.366 67.739 1.00 9.81 49 SER A C 1
ATOM 399 O O . SER A 1 50 ? -5.409 114.291 68.787 1.00 8.56 49 SER A O 1
ATOM 402 N N . SER A 1 51 ? -6.076 115.459 66.984 1.00 14.05 50 SER A N 1
ATOM 403 C CA . SER A 1 51 ? -5.345 116.668 67.335 1.00 13.57 50 SER A CA 1
ATOM 404 C C . SER A 1 51 ? -6.221 117.906 67.210 1.00 15.47 50 SER A C 1
ATOM 405 O O . SER A 1 51 ? -5.988 118.917 67.868 1.00 18.47 50 SER A O 1
ATOM 408 N N . THR A 1 52 ? -7.235 117.818 66.362 1.00 16.64 51 THR A N 1
ATOM 409 C CA . THR A 1 52 ? -8.153 118.925 66.145 1.00 19.52 51 THR A CA 1
ATOM 410 C C . THR A 1 52 ? -9.329 118.806 67.102 1.00 23.62 51 THR A C 1
ATOM 411 O O . THR A 1 52 ? -9.348 117.928 67.957 1.00 27.73 51 THR A O 1
ATOM 415 N N . ASP A 1 53 ? -10.311 119.686 66.963 1.00 25.58 52 ASP A N 1
ATOM 416 C CA . ASP A 1 53 ? -11.471 119.637 67.833 1.00 28.86 52 ASP A CA 1
ATOM 417 C C . ASP A 1 53 ? -12.644 118.994 67.093 1.00 32.96 52 ASP A C 1
ATOM 418 O O . ASP A 1 53 ? -13.781 119.472 67.156 1.00 31.15 52 ASP A O 1
ATOM 423 N N . ASN A 1 54 ? -12.358 117.892 66.402 1.00 37.20 53 ASN A N 1
ATOM 424 C CA . ASN A 1 54 ? -13.369 117.166 65.635 1.00 39.89 53 ASN A CA 1
ATOM 425 C C . ASN A 1 54 ? -13.608 115.731 66.132 1.00 40.86 53 ASN A C 1
ATOM 426 O O . ASN A 1 54 ? -13.271 115.393 67.268 1.00 43.08 53 ASN A O 1
ATOM 431 N N . LYS A 1 55 ? -14.190 114.897 65.270 1.00 38.10 54 LYS A N 1
ATOM 432 C CA . LYS A 1 55 ? -14.484 113.498 65.593 1.00 35.75 54 LYS A CA 1
ATOM 433 C C . LYS A 1 55 ? -13.600 112.539 64.782 1.00 34.10 54 LYS A C 1
ATOM 434 O O . LYS A 1 55 ? -13.334 112.784 63.608 1.00 36.53 54 LYS A O 1
ATOM 440 N N . ARG A 1 56 ? -13.137 111.460 65.412 1.00 34.07 55 ARG A N 1
ATOM 441 C CA . ARG A 1 56 ? -12.304 110.464 64.736 1.00 34.38 55 ARG A CA 1
ATOM 442 C C . ARG A 1 56 ? -13.003 109.105 64.816 1.00 34.66 55 ARG A C 1
ATOM 443 O O . ARG A 1 56 ? -13.719 108.841 65.785 1.00 30.54 55 ARG A O 1
ATOM 451 N N . THR A 1 57 ? -12.793 108.238 63.819 1.00 33.36 56 THR A N 1
ATOM 452 C CA . THR A 1 57 ? -13.454 106.929 63.822 1.00 34.18 56 THR A CA 1
ATOM 453 C C . THR A 1 57 ? -12.721 105.714 63.262 1.00 30.80 56 THR A C 1
ATOM 454 O O . THR A 1 57 ? -12.369 105.686 62.086 1.00 31.15 56 THR A O 1
ATOM 458 N N . GLU A 1 58 ? -12.518 104.703 64.101 1.00 31.57 57 GLU A N 1
ATOM 459 C CA . GLU A 1 58 ? -11.896 103.459 63.656 1.00 33.36 57 GLU A CA 1
ATOM 460 C C . GLU A 1 58 ? -13.094 102.541 63.725 1.00 39.48 57 GLU A C 1
ATOM 461 O O . GLU A 1 58 ? -13.517 102.167 64.823 1.00 35.21 57 GLU A O 1
ATOM 467 N N . HIS A 1 59 ? -13.657 102.202 62.566 1.00 48.12 58 HIS A N 1
ATOM 468 C CA . HIS A 1 59 ? -14.846 101.351 62.526 1.00 55.33 58 HIS A CA 1
ATOM 469 C C . HIS A 1 59 ? -14.872 100.233 63.555 1.00 54.34 58 HIS A C 1
ATOM 470 O O . HIS A 1 59 ? -15.842 99.471 63.618 1.00 56.52 58 HIS A O 1
ATOM 477 N N . GLN A 1 60 ? -13.822 100.104 64.356 1.00 51.59 59 GLN A N 1
ATOM 478 C CA . GLN A 1 60 ? -13.865 99.071 65.370 1.00 49.46 59 GLN A CA 1
ATOM 479 C C . GLN A 1 60 ? -15.189 99.425 66.045 1.00 46.37 59 GLN A C 1
ATOM 480 O O . GLN A 1 60 ? -15.571 98.854 67.067 1.00 46.84 59 GLN A O 1
ATOM 486 N N . GLY A 1 61 ? -15.866 100.397 65.427 1.00 40.78 61 GLY A N 1
ATOM 487 C CA . GLY A 1 61 ? -17.154 100.879 65.882 1.00 40.40 61 GLY A CA 1
ATOM 488 C C . GLY A 1 61 ? -17.083 102.014 66.881 1.00 38.32 61 GLY A C 1
ATOM 489 O O . GLY A 1 61 ? -18.110 102.527 67.324 1.00 40.74 61 GLY A O 1
ATOM 490 N N . PHE A 1 62 ? -15.873 102.420 67.240 1.00 33.84 62 PHE A N 1
ATOM 491 C CA . PHE A 1 62 ? -15.712 103.482 68.217 1.00 25.16 62 PHE A CA 1
ATOM 492 C C . PHE A 1 62 ? -15.571 104.860 67.597 1.00 20.17 62 PHE A C 1
ATOM 493 O O . PHE A 1 62 ? -15.142 105.010 66.458 1.00 19.34 62 PHE A O 1
ATOM 501 N N . HIS A 1 63 ? -15.948 105.866 68.369 1.00 16.34 63 HIS A N 1
ATOM 502 C CA . HIS A 1 63 ? -15.865 107.249 67.942 1.00 15.79 63 HIS A CA 1
ATOM 503 C C . HIS A 1 63 ? -15.673 108.090 69.195 1.00 15.25 63 HIS A C 1
ATOM 504 O O . HIS A 1 63 ? -16.210 107.782 70.259 1.00 13.64 63 HIS A O 1
ATOM 511 N N . ALA A 1 64 ? -14.894 109.150 69.071 1.00 16.77 64 ALA A N 1
ATOM 512 C CA . ALA A 1 64 ? -14.644 110.018 70.202 1.00 18.34 64 ALA A CA 1
ATOM 513 C C . ALA A 1 64 ? -14.195 111.375 69.701 1.00 20.47 64 ALA A C 1
ATOM 514 O O . ALA A 1 64 ? -13.255 111.474 68.916 1.00 21.74 64 ALA A O 1
ATOM 516 N N . THR A 1 65 ? -14.875 112.423 70.138 1.00 18.96 65 THR A N 1
ATOM 517 C CA . THR A 1 65 ? -14.486 113.748 69.719 1.00 19.27 65 THR A CA 1
ATOM 518 C C . THR A 1 65 ? -13.935 114.466 70.937 1.00 21.11 65 THR A C 1
ATOM 519 O O . THR A 1 65 ? -14.483 114.364 72.039 1.00 20.11 65 THR A O 1
ATOM 523 N N . LEU A 1 66 ? -12.825 115.165 70.727 1.00 18.29 66 LEU A N 1
ATOM 524 C CA . LEU A 1 66 ? -12.147 115.904 71.775 1.00 15.26 66 LEU A CA 1
ATOM 525 C C . LEU A 1 66 ? -12.797 117.265 71.991 1.00 18.14 66 LEU A C 1
ATOM 526 O O . LEU A 1 66 ? -13.482 117.781 71.111 1.00 19.07 66 LEU A O 1
ATOM 531 N N . HIS A 1 67 ? -12.594 117.842 73.170 1.00 19.54 67 HIS A N 1
ATOM 532 C CA . HIS A 1 67 ? -13.170 119.145 73.475 1.00 21.40 67 HIS A CA 1
ATOM 533 C C . HIS A 1 67 ? -12.312 119.912 74.463 1.00 22.87 67 HIS A C 1
ATOM 534 O O . HIS A 1 67 ? -12.564 119.915 75.670 1.00 21.29 67 HIS A O 1
ATOM 541 N N . LYS A 1 68 ? -11.286 120.561 73.928 1.00 24.84 68 LYS A N 1
ATOM 542 C CA . LYS A 1 68 ? -10.367 121.340 74.734 1.00 22.95 68 LYS A CA 1
ATOM 543 C C . LYS A 1 68 ? -11.140 122.095 75.817 1.00 23.42 68 LYS A C 1
ATOM 544 O O . LYS A 1 68 ? -10.949 121.849 77.010 1.00 26.07 68 LYS A O 1
ATOM 550 N N . SER A 1 69 ? -12.026 122.996 75.398 1.00 23.56 69 SER A N 1
ATOM 551 C CA . SER A 1 69 ? -12.826 123.781 76.338 1.00 21.02 69 SER A CA 1
ATOM 552 C C . SER A 1 69 ? -13.019 123.055 77.671 1.00 19.98 69 SER A C 1
ATOM 553 O O . SER A 1 69 ? -12.524 123.505 78.707 1.00 17.99 69 SER A O 1
ATOM 556 N N . SER A 1 70 ? -13.746 121.940 77.644 1.00 17.96 70 SER A N 1
ATOM 557 C CA . SER A 1 70 ? -13.978 121.157 78.855 1.00 18.87 70 SER A CA 1
ATOM 558 C C . SER A 1 70 ? -12.920 120.070 79.044 1.00 18.67 70 SER A C 1
ATOM 559 O O . SER A 1 70 ? -13.099 119.149 79.833 1.00 19.07 70 SER A O 1
ATOM 562 N N . SER A 1 71 ? -11.815 120.190 78.316 1.00 16.83 71 SER A N 1
ATOM 563 C CA . SER A 1 71 ? -10.721 119.234 78.419 1.00 14.47 71 SER A CA 1
ATOM 564 C C . SER A 1 71 ? -11.256 117.817 78.500 1.00 14.94 71 SER A C 1
ATOM 565 O O . SER A 1 71 ? -11.262 117.213 79.568 1.00 13.54 71 SER A O 1
ATOM 568 N N . SER A 1 72 ? -11.704 117.273 77.381 1.00 19.34 72 SER A N 1
ATOM 569 C CA . SER A 1 72 ? -12.219 115.914 77.402 1.00 21.12 72 SER A CA 1
ATOM 570 C C . SER A 1 72 ? -12.043 115.288 76.047 1.00 19.08 72 SER A C 1
ATOM 571 O O . SER A 1 72 ? -12.143 115.962 75.025 1.00 21.66 72 SER A O 1
ATOM 574 N N . PHE A 1 73 ? -11.786 113.988 76.094 1.00 16.61 73 PHE A N 1
ATOM 575 C CA . PHE A 1 73 ? -11.610 113.115 74.948 1.00 15.54 73 PHE A CA 1
ATOM 576 C C . PHE A 1 73 ? -12.348 111.844 75.331 1.00 13.17 73 PHE A C 1
ATOM 577 O O . PHE A 1 73 ? -11.754 110.788 75.589 1.00 14.34 73 PHE A O 1
ATOM 585 N N . HIS A 1 74 ? -13.664 111.955 75.390 1.00 11.83 74 HIS A N 1
ATOM 586 C CA . HIS A 1 74 ? -14.480 110.823 75.764 1.00 8.35 74 HIS A CA 1
ATOM 587 C C . HIS A 1 74 ? -14.814 109.932 74.601 1.00 8.47 74 HIS A C 1
ATOM 588 O O . HIS A 1 74 ? -15.242 110.396 73.539 1.00 11.23 74 HIS A O 1
ATOM 595 N N . LEU A 1 75 ? -14.607 108.641 74.836 1.00 9.29 75 LEU A N 1
ATOM 596 C CA . LEU A 1 75 ? -14.865 107.591 73.862 1.00 12.09 75 LEU A CA 1
ATOM 597 C C . LEU A 1 75 ? -16.259 106.984 74.027 1.00 14.08 75 LEU A C 1
ATOM 598 O O . LEU A 1 75 ? -16.752 106.808 75.147 1.00 20.93 75 LEU A O 1
ATOM 603 N N . GLN A 1 76 ? -16.892 106.662 72.903 1.00 11.65 76 GLN A N 1
ATOM 604 C CA . GLN A 1 76 ? -18.212 106.037 72.933 1.00 10.24 76 GLN A CA 1
ATOM 605 C C . GLN A 1 76 ? -18.506 105.241 71.671 1.00 10.90 76 GLN A C 1
ATOM 606 O O . GLN A 1 76 ? -17.910 105.459 70.621 1.00 6.54 76 GLN A O 1
ATOM 612 N N . LYS A 1 77 ? -19.446 104.317 71.780 1.00 12.77 77 LYS A N 1
ATOM 613 C CA . LYS A 1 77 ? -19.804 103.485 70.648 1.00 11.64 77 LYS A CA 1
ATOM 614 C C . LYS A 1 77 ? -21.261 103.088 70.812 1.00 10.72 77 LYS A C 1
ATOM 615 O O . LYS A 1 77 ? -21.624 102.491 71.817 1.00 17.04 77 LYS A O 1
ATOM 621 N N . SER A 1 78 ? -22.094 103.435 69.835 1.00 10.30 78 SER A N 1
ATOM 622 C CA . SER A 1 78 ? -23.521 103.122 69.892 1.00 9.08 78 SER A CA 1
ATOM 623 C C . SER A 1 78 ? -23.798 101.627 70.008 1.00 10.74 78 SER A C 1
ATOM 624 O O . SER A 1 78 ? -24.373 101.160 70.994 1.00 3.49 78 SER A O 1
ATOM 627 N N . SER A 1 79 ? -23.406 100.879 68.986 1.00 14.33 79 SER A N 1
ATOM 628 C CA . SER A 1 79 ? -23.614 99.440 69.005 1.00 14.48 79 SER A CA 1
ATOM 629 C C . SER A 1 79 ? -22.323 98.811 69.491 1.00 12.32 79 SER A C 1
ATOM 630 O O . SER A 1 79 ? -21.236 99.208 69.077 1.00 11.91 79 SER A O 1
ATOM 633 N N . ALA A 1 80 ? -22.434 97.834 70.377 1.00 11.12 80 ALA A N 1
ATOM 634 C CA . ALA A 1 80 ? -21.246 97.196 70.906 1.00 15.41 80 ALA A CA 1
ATOM 635 C C . ALA A 1 80 ? -21.159 95.725 70.542 1.00 18.48 80 ALA A C 1
ATOM 636 O O . ALA A 1 80 ? -22.083 94.954 70.806 1.00 20.36 80 ALA A O 1
ATOM 638 N N . GLN A 1 81 ? -20.045 95.339 69.929 1.00 19.10 81 GLN A N 1
ATOM 639 C CA . GLN A 1 81 ? -19.835 93.952 69.554 1.00 19.49 81 GLN A CA 1
ATOM 640 C C . GLN A 1 81 ? -19.110 93.285 70.710 1.00 17.95 81 GLN A C 1
ATOM 641 O O . GLN A 1 81 ? -18.508 93.958 71.543 1.00 13.35 81 GLN A O 1
ATOM 647 N N . LEU A 1 82 ? -19.174 91.962 70.768 1.00 16.55 82 LEU A N 1
ATOM 648 C CA . LEU A 1 82 ? -18.500 91.241 71.828 1.00 13.30 82 LEU A CA 1
ATOM 649 C C . LEU A 1 82 ? -16.994 91.416 71.652 1.00 10.86 82 LEU A C 1
ATOM 650 O O . LEU A 1 82 ? -16.244 91.429 72.622 1.00 13.87 82 LEU A O 1
ATOM 655 N N . SER A 1 83 ? -16.559 91.560 70.408 1.00 9.11 83 SER A N 1
ATOM 656 C CA . SER A 1 83 ? -15.143 91.741 70.112 1.00 11.61 83 SER A CA 1
ATOM 657 C C . SER A 1 83 ? -14.529 92.942 70.850 1.00 13.20 83 SER A C 1
ATOM 658 O O . SER A 1 83 ? -13.317 92.991 71.082 1.00 10.34 83 SER A O 1
ATOM 661 N N . ASP A 1 84 ? -15.367 93.902 71.229 1.00 13.72 84 ASP A N 1
ATOM 662 C CA . ASP A 1 84 ? -14.902 95.104 71.918 1.00 10.01 84 ASP A CA 1
ATOM 663 C C . ASP A 1 84 ? -14.388 94.885 73.330 1.00 8.96 84 ASP A C 1
ATOM 664 O O . ASP A 1 84 ? -13.678 95.729 73.870 1.00 6.13 84 ASP A O 1
ATOM 669 N N . SER A 1 85 ? -14.759 93.763 73.932 1.00 12.50 85 SER A N 1
ATOM 670 C CA . SER A 1 85 ? -14.313 93.453 75.283 1.00 11.89 85 SER A CA 1
ATOM 671 C C . SER A 1 85 ? -12.791 93.564 75.302 1.00 11.18 85 SER A C 1
ATOM 672 O O . SER A 1 85 ? -12.093 92.799 74.632 1.00 6.26 85 SER A O 1
ATOM 675 N N . ALA A 1 86 ? -12.287 94.535 76.061 1.00 12.79 86 ALA A N 1
ATOM 676 C CA . ALA A 1 86 ? -10.853 94.769 76.154 1.00 12.66 86 ALA A CA 1
ATOM 677 C C . ALA A 1 86 ? -10.518 95.870 77.150 1.00 13.05 86 ALA A C 1
ATOM 678 O O . ALA A 1 86 ? -11.384 96.383 77.852 1.00 18.50 86 ALA A O 1
ATOM 680 N N . LEU A 1 87 ? -9.245 96.234 77.186 1.00 7.78 87 LEU A N 1
ATOM 681 C CA . LEU A 1 87 ? -8.744 97.258 78.091 1.00 6.71 87 LEU A CA 1
ATOM 682 C C . LEU A 1 87 ? -8.418 98.532 77.316 1.00 5.23 87 LEU A C 1
ATOM 683 O O . LEU A 1 87 ? -7.644 98.495 76.359 1.00 6.29 87 LEU A O 1
ATOM 688 N N . TYR A 1 88 ? -8.988 99.663 77.728 1.00 6.81 88 TYR A N 1
ATOM 689 C CA . TYR A 1 88 ? -8.713 100.911 77.023 1.00 7.36 88 TYR A CA 1
ATOM 690 C C . TYR A 1 88 ? -7.931 101.923 77.820 1.00 10.31 88 TYR A C 1
ATOM 691 O O . TYR A 1 88 ? -8.149 102.107 79.019 1.00 13.52 88 TYR A O 1
ATOM 700 N N . TYR A 1 89 ? -7.013 102.581 77.125 1.00 8.59 89 TYR A N 1
ATOM 701 C CA . TYR A 1 89 ? -6.172 103.592 77.726 1.00 6.26 89 TYR A CA 1
ATOM 702 C C . TYR A 1 89 ? -6.352 104.925 77.025 1.00 7.16 89 TYR A C 1
ATOM 703 O O . TYR A 1 89 ? -6.452 104.999 75.798 1.00 2.00 89 TYR A O 1
ATOM 712 N N . CYS A 1 90 ? -6.397 105.983 77.824 1.00 11.80 90 CYS A N 1
ATOM 713 C CA . CYS A 1 90 ? -6.535 107.324 77.294 1.00 11.99 90 CYS A CA 1
ATOM 714 C C . CYS A 1 90 ? -5.168 107.956 77.456 1.00 14.08 90 CYS A C 1
ATOM 715 O O . CYS A 1 90 ? -4.566 107.856 78.520 1.00 13.99 90 CYS A O 1
ATOM 718 N N . ALA A 1 91 ? -4.663 108.590 76.407 1.00 14.35 91 ALA A N 1
ATOM 719 C CA . ALA A 1 91 ? -3.353 109.204 76.507 1.00 16.94 91 ALA A CA 1
ATOM 720 C C . ALA A 1 91 ? -3.247 110.513 75.741 1.00 20.28 91 ALA A C 1
ATOM 721 O O . ALA A 1 91 ? -4.235 111.046 75.237 1.00 17.46 91 ALA A O 1
ATOM 723 N N . LEU A 1 92 ? -2.026 111.025 75.659 1.00 24.47 92 LEU A N 1
ATOM 724 C CA . LEU A 1 92 ? -1.768 112.272 74.962 1.00 23.58 92 LEU A CA 1
ATOM 725 C C . LEU A 1 92 ? -0.298 112.626 75.077 1.00 22.56 92 LEU A C 1
ATOM 726 O O . LEU A 1 92 ? 0.454 111.968 75.798 1.00 23.28 92 LEU A O 1
ATOM 731 N N . SER A 1 93 ? 0.105 113.661 74.352 1.00 23.50 93 SER A N 1
ATOM 732 C CA . SER A 1 93 ? 1.479 114.135 74.399 1.00 27.95 93 SER A CA 1
ATOM 733 C C . SER A 1 93 ? 1.449 115.661 74.508 1.00 28.79 93 SER A C 1
ATOM 734 O O . SER A 1 93 ? 0.796 116.343 73.709 1.00 23.48 93 SER A O 1
ATOM 737 N N . GLU A 1 94 ? 2.135 116.182 75.523 1.00 29.44 94 GLU A N 1
ATOM 738 C CA . GLU A 1 94 ? 2.186 117.617 75.755 1.00 29.62 94 GLU A CA 1
ATOM 739 C C . GLU A 1 94 ? 3.599 118.140 75.563 1.00 31.38 94 GLU A C 1
ATOM 740 O O . GLU A 1 94 ? 4.575 117.454 75.865 1.00 30.61 94 GLU A O 1
ATOM 746 N N . GLY A 1 95 ? 3.699 119.365 75.060 1.00 34.30 99 GLY A N 1
ATOM 747 C CA . GLY A 1 95 ? 4.995 119.957 74.811 1.00 35.95 99 GLY A CA 1
ATOM 748 C C . GLY A 1 95 ? 5.870 120.130 76.032 1.00 37.96 99 GLY A C 1
ATOM 749 O O . GLY A 1 95 ? 5.616 119.564 77.096 1.00 39.80 99 GLY A O 1
ATOM 750 N N . GLY A 1 96 ? 6.921 120.921 75.859 1.00 37.95 100 GLY A N 1
ATOM 751 C CA . GLY A 1 96 ? 7.838 121.188 76.946 1.00 42.80 100 GLY A CA 1
ATOM 752 C C . GLY A 1 96 ? 8.454 119.906 77.463 1.00 44.98 100 GLY A C 1
ATOM 753 O O . GLY A 1 96 ? 9.558 119.531 77.054 1.00 44.15 100 GLY A O 1
ATOM 754 N N . ASN A 1 97 ? 7.747 119.232 78.368 1.00 48.45 101 ASN A N 1
ATOM 755 C CA . ASN A 1 97 ? 8.254 117.976 78.926 1.00 50.79 101 ASN A CA 1
ATOM 756 C C . ASN A 1 97 ? 8.135 116.852 77.890 1.00 51.65 101 ASN A C 1
ATOM 757 O O . ASN A 1 97 ? 8.612 115.722 78.109 1.00 50.71 101 ASN A O 1
ATOM 762 N N . TYR A 1 98 ? 7.515 117.189 76.757 1.00 50.70 102 TYR A N 1
ATOM 763 C CA . TYR A 1 98 ? 7.307 116.238 75.669 1.00 48.52 102 TYR A CA 1
ATOM 764 C C . TYR A 1 98 ? 6.685 114.989 76.271 1.00 43.70 102 TYR A C 1
ATOM 765 O O . TYR A 1 98 ? 6.654 113.913 75.683 1.00 39.76 102 TYR A O 1
ATOM 774 N N . LYS A 1 99 ? 6.189 115.175 77.483 1.00 41.13 103 LYS A N 1
ATOM 775 C CA . LYS A 1 99 ? 5.580 114.098 78.240 1.00 36.28 103 LYS A CA 1
ATOM 776 C C . LYS A 1 99 ? 4.448 113.421 77.466 1.00 31.93 103 LYS A C 1
ATOM 777 O O . LYS A 1 99 ? 3.653 114.065 76.786 1.00 30.14 103 LYS A O 1
ATOM 783 N N . TYR A 1 100 ? 4.399 112.103 77.575 1.00 29.28 104 TYR A N 1
ATOM 784 C CA . TYR A 1 100 ? 3.371 111.303 76.922 1.00 24.08 104 TYR A CA 1
ATOM 785 C C . TYR A 1 100 ? 2.547 110.681 78.047 1.00 20.67 104 TYR A C 1
ATOM 786 O O . TYR A 1 100 ? 2.776 109.540 78.430 1.00 18.96 104 TYR A O 1
ATOM 795 N N . VAL A 1 101 ? 1.591 111.437 78.577 1.00 20.61 105 VAL A N 1
ATOM 796 C CA . VAL A 1 101 ? 0.753 110.958 79.677 1.00 20.77 105 VAL A CA 1
ATOM 797 C C . VAL A 1 101 ? -0.217 109.824 79.340 1.00 21.08 105 VAL A C 1
ATOM 798 O O . VAL A 1 101 ? -0.804 109.783 78.255 1.00 15.44 105 VAL A O 1
ATOM 802 N N . PHE A 1 102 ? -0.388 108.910 80.292 1.00 23.15 106 PHE A N 1
ATOM 803 C CA . PHE A 1 102 ? -1.282 107.769 80.113 1.00 23.85 106 PHE A CA 1
ATOM 804 C C . PHE A 1 102 ? -2.423 107.766 81.128 1.00 25.27 106 PHE A C 1
ATOM 805 O O . PHE A 1 102 ? -2.307 108.330 82.224 1.00 25.96 106 PHE A O 1
ATOM 813 N N . GLY A 1 103 ? -3.523 107.117 80.750 1.00 22.03 107 GLY A N 1
ATOM 814 C CA . GLY A 1 103 ? -4.680 107.024 81.621 1.00 16.88 107 GLY A CA 1
ATOM 815 C C . GLY A 1 103 ? -4.614 105.746 82.426 1.00 12.45 107 GLY A C 1
ATOM 816 O O . GLY A 1 103 ? -4.006 104.773 81.988 1.00 15.13 107 GLY A O 1
ATOM 817 N N . ALA A 1 104 ? -5.229 105.746 83.604 1.00 12.44 108 ALA A N 1
ATOM 818 C CA . ALA A 1 104 ? -5.228 104.567 84.464 1.00 13.74 108 ALA A CA 1
ATOM 819 C C . ALA A 1 104 ? -5.650 103.312 83.693 1.00 14.07 108 ALA A C 1
ATOM 820 O O . ALA A 1 104 ? -4.987 102.274 83.754 1.00 11.65 108 ALA A O 1
ATOM 822 N N . GLY A 1 105 ? -6.757 103.425 82.965 1.00 12.68 109 GLY A N 1
ATOM 823 C CA . GLY A 1 105 ? -7.270 102.309 82.196 1.00 8.34 109 GLY A CA 1
ATOM 824 C C . GLY A 1 105 ? -8.718 102.036 82.561 1.00 10.33 109 GLY A C 1
ATOM 825 O O . GLY A 1 105 ? -9.178 102.415 83.640 1.00 11.83 109 GLY A O 1
ATOM 826 N N . THR A 1 106 ? -9.447 101.399 81.653 1.00 7.98 110 THR A N 1
ATOM 827 C CA . THR A 1 106 ? -10.845 101.054 81.886 1.00 7.74 110 THR A CA 1
ATOM 828 C C . THR A 1 106 ? -11.075 99.721 81.184 1.00 6.17 110 THR A C 1
ATOM 829 O O . THR A 1 106 ? -10.814 99.581 79.986 1.00 6.46 110 THR A O 1
ATOM 833 N N . ARG A 1 107 ? -11.525 98.731 81.945 1.00 5.99 111 ARG A N 1
ATOM 834 C CA . ARG A 1 107 ? -11.789 97.415 81.392 1.00 7.48 111 ARG A CA 1
ATOM 835 C C . ARG A 1 107 ? -13.173 97.514 80.773 1.00 6.31 111 ARG A C 1
ATOM 836 O O . ARG A 1 107 ? -13.980 98.337 81.204 1.00 2.00 111 ARG A O 1
ATOM 844 N N . LEU A 1 108 ? -13.428 96.702 79.749 1.00 8.63 112 LEU A N 1
ATOM 845 C CA . LEU A 1 108 ? -14.720 96.685 79.067 1.00 10.37 112 LEU A CA 1
ATOM 846 C C . LEU A 1 108 ? -15.117 95.244 78.784 1.00 11.50 112 LEU A C 1
ATOM 847 O O . LEU A 1 108 ? -14.445 94.549 78.019 1.00 14.03 112 LEU A O 1
ATOM 852 N N . LYS A 1 109 ? -16.194 94.789 79.417 1.00 11.47 113 LYS A N 1
ATOM 853 C CA . LYS A 1 109 ? -16.674 93.430 79.200 1.00 7.44 113 LYS A CA 1
ATOM 854 C C . LYS A 1 109 ? -18.083 93.506 78.652 1.00 5.28 113 LYS A C 1
ATOM 855 O O . LYS A 1 109 ? -19.026 93.779 79.391 1.00 8.23 113 LYS A O 1
ATOM 861 N N . VAL A 1 110 ? -18.219 93.288 77.349 1.00 2.00 114 VAL A N 1
ATOM 862 C CA . VAL A 1 110 ? -19.528 93.333 76.718 1.00 2.00 114 VAL A CA 1
ATOM 863 C C . VAL A 1 110 ? -20.151 91.941 76.783 1.00 6.46 114 VAL A C 1
ATOM 864 O O . VAL A 1 110 ? -19.596 90.972 76.255 1.00 2.21 114 VAL A O 1
ATOM 868 N N . ILE A 1 111 ? -21.297 91.850 77.457 1.00 7.79 115 ILE A N 1
ATOM 869 C CA . ILE A 1 111 ? -22.000 90.582 77.619 1.00 10.13 115 ILE A CA 1
ATOM 870 C C . ILE A 1 111 ? -22.982 90.328 76.485 1.00 11.66 115 ILE A C 1
ATOM 871 O O . ILE A 1 111 ? -23.583 91.261 75.947 1.00 9.36 115 ILE A O 1
ATOM 876 N N . ALA A 1 112 ? -23.147 89.058 76.128 1.00 12.83 116 ALA A N 1
ATOM 877 C CA . ALA A 1 112 ? -24.054 88.687 75.053 1.00 10.68 116 ALA A CA 1
ATOM 878 C C . ALA A 1 112 ? -25.518 88.788 75.463 1.00 12.84 116 ALA A C 1
ATOM 879 O O . ALA A 1 112 ? -25.868 88.627 76.640 1.00 8.96 116 ALA A O 1
ATOM 881 N N . HIS A 1 113 ? -26.361 89.091 74.479 1.00 14.58 117 HIS A N 1
ATOM 882 C CA . HIS A 1 113 ? -27.795 89.179 74.680 1.00 10.67 117 HIS A CA 1
ATOM 883 C C . HIS A 1 113 ? -28.265 87.792 74.271 1.00 7.91 117 HIS A C 1
ATOM 884 O O . HIS A 1 113 ? -28.126 87.389 73.109 1.00 2.00 117 HIS A O 1
ATOM 891 N N . ILE A 1 114 ? -28.778 87.050 75.244 1.00 8.86 118 ILE A N 1
ATOM 892 C CA . ILE A 1 114 ? -29.252 85.695 75.004 1.00 11.22 118 ILE A CA 1
ATOM 893 C C . ILE A 1 114 ? -30.759 85.778 74.876 1.00 14.36 118 ILE A C 1
ATOM 894 O O . ILE A 1 114 ? -31.445 86.174 75.817 1.00 15.13 118 ILE A O 1
ATOM 899 N N . GLN A 1 115 ? -31.280 85.409 73.712 1.00 16.36 119 GLN A N 1
ATOM 900 C CA . GLN A 1 115 ? -32.716 85.495 73.499 1.00 21.23 119 GLN A CA 1
ATOM 901 C C . GLN A 1 115 ? -33.558 84.538 74.333 1.00 23.15 119 GLN A C 1
ATOM 902 O O . GLN A 1 115 ? -34.412 84.978 75.110 1.00 23.86 119 GLN A O 1
ATOM 908 N N . ASN A 1 116 ? -33.339 83.238 74.159 1.00 21.71 120 ASN A N 1
ATOM 909 C CA . ASN A 1 116 ? -34.095 82.244 74.905 1.00 19.32 120 ASN A CA 1
ATOM 910 C C . ASN A 1 116 ? -33.143 81.364 75.712 1.00 16.11 120 ASN A C 1
ATOM 911 O O . ASN A 1 116 ? -32.654 80.342 75.239 1.00 15.59 120 ASN A O 1
ATOM 916 N N . PRO A 1 117 ? -32.878 81.771 76.968 1.00 10.87 121 PRO A N 1
ATOM 917 C CA . PRO A 1 117 ? -31.979 81.034 77.859 1.00 8.51 121 PRO A CA 1
ATOM 918 C C . PRO A 1 117 ? -32.434 79.609 78.081 1.00 9.44 121 PRO A C 1
ATOM 919 O O . PRO A 1 117 ? -33.574 79.358 78.480 1.00 9.27 121 PRO A O 1
ATOM 923 N N . GLU A 1 118 ? -31.523 78.672 77.814 1.00 11.02 122 GLU A N 1
ATOM 924 C CA . GLU A 1 118 ? -31.776 77.243 77.994 1.00 11.60 122 GLU A CA 1
ATOM 925 C C . GLU A 1 118 ? -30.763 76.648 78.968 1.00 13.91 122 GLU A C 1
ATOM 926 O O . GLU A 1 118 ? -29.954 75.786 78.610 1.00 15.17 122 GLU A O 1
ATOM 932 N N . PRO A 1 119 ? -30.793 77.115 80.228 1.00 13.44 123 PRO A N 1
ATOM 933 C CA . PRO A 1 119 ? -29.823 76.559 81.178 1.00 11.28 123 PRO A CA 1
ATOM 934 C C . PRO A 1 119 ? -29.751 75.037 81.148 1.00 11.48 123 PRO A C 1
ATOM 935 O O . PRO A 1 119 ? -30.780 74.341 81.156 1.00 11.00 123 PRO A O 1
ATOM 939 N N . ALA A 1 120 ? -28.517 74.522 81.101 1.00 9.03 124 ALA A N 1
ATOM 940 C CA . ALA A 1 120 ? -28.280 73.077 81.063 1.00 4.70 124 ALA A CA 1
ATOM 941 C C . ALA A 1 120 ? -26.855 72.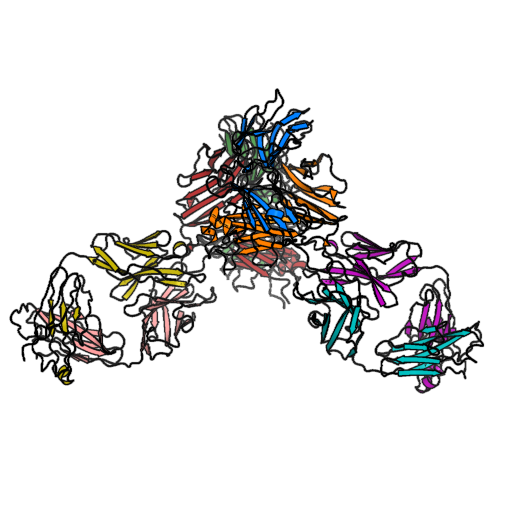709 81.464 1.00 6.95 124 ALA A C 1
ATOM 942 O O . ALA A 1 120 ? -25.892 73.369 81.064 1.00 8.81 124 ALA A O 1
ATOM 944 N N . VAL A 1 121 ? -26.725 71.642 82.243 1.00 3.38 125 VAL A N 1
ATOM 945 C CA . VAL A 1 121 ? -25.416 71.168 82.671 1.00 2.86 125 VAL A CA 1
ATOM 946 C C . VAL A 1 121 ? -25.210 69.694 82.335 1.00 2.00 125 VAL A C 1
ATOM 947 O O . VAL A 1 121 ? -25.820 68.817 82.945 1.00 2.00 125 VAL A O 1
ATOM 951 N N . TYR A 1 122 ? -24.335 69.433 81.368 1.00 5.91 126 TYR A N 1
ATOM 952 C CA . TYR A 1 122 ? -24.050 68.067 80.934 1.00 3.75 126 TYR A CA 1
ATOM 953 C C . TYR A 1 122 ? -22.675 67.543 81.328 1.00 7.79 126 TYR A C 1
ATOM 954 O O . TYR A 1 122 ? -21.691 68.279 81.305 1.00 12.90 126 TYR A O 1
ATOM 963 N N . GLN A 1 123 ? -22.610 66.263 81.682 1.00 8.25 127 GLN A N 1
ATOM 964 C CA . GLN A 1 123 ? -21.343 65.641 82.046 1.00 10.64 127 GLN A CA 1
ATOM 965 C C . GLN A 1 123 ? -20.799 64.946 80.813 1.00 10.30 127 GLN A C 1
ATOM 966 O O . GLN A 1 123 ? -21.440 64.041 80.274 1.00 9.03 127 GLN A O 1
ATOM 972 N N . LEU A 1 124 ? -19.626 65.378 80.360 1.00 6.55 128 LEU A N 1
ATOM 973 C CA . LEU A 1 124 ? -18.996 64.789 79.188 1.00 2.00 128 LEU A CA 1
ATOM 974 C C . LEU A 1 124 ? -17.990 63.768 79.677 1.00 2.00 128 LEU A C 1
ATOM 975 O O . LEU A 1 124 ? -17.664 63.743 80.858 1.00 2.00 128 LEU A O 1
ATOM 980 N N . LYS A 1 125 ? -17.504 62.921 78.775 1.00 4.80 129 LYS A N 1
ATOM 981 C CA . LYS A 1 125 ? -16.522 61.910 79.149 1.00 6.04 129 LYS A CA 1
ATOM 982 C C . LYS A 1 125 ? -15.258 61.977 78.298 1.00 9.41 129 LYS A C 1
ATOM 983 O O . LYS A 1 125 ? -15.244 62.582 77.222 1.00 6.34 129 LYS A O 1
ATOM 989 N N . ASP A 1 126 ? -14.201 61.345 78.799 1.00 7.53 132 ASP A N 1
ATOM 990 C CA . ASP A 1 126 ? -12.910 61.313 78.129 1.00 9.11 132 ASP A CA 1
ATOM 991 C C . ASP A 1 126 ? -12.518 59.867 77.840 1.00 10.13 132 ASP A C 1
ATOM 992 O O . ASP A 1 126 ? -12.204 59.099 78.752 1.00 11.07 132 ASP A O 1
ATOM 997 N N . PRO A 1 127 ? -12.531 59.479 76.558 1.00 10.56 133 PRO A N 1
ATOM 998 C CA . PRO A 1 127 ? -12.173 58.110 76.183 1.00 11.11 133 PRO A CA 1
ATOM 999 C C . PRO A 1 127 ? -10.792 57.684 76.677 1.00 17.93 133 PRO A C 1
ATOM 1000 O O . PRO A 1 127 ? -10.540 56.493 76.868 1.00 18.87 133 PRO A O 1
ATOM 1004 N N . ARG A 1 128 ? -9.901 58.654 76.878 1.00 22.78 134 ARG A N 1
ATOM 1005 C CA . ARG A 1 128 ? -8.540 58.370 77.334 1.00 29.11 134 ARG A CA 1
ATOM 1006 C C . ARG A 1 128 ? -8.501 57.770 78.732 1.00 33.37 134 ARG A C 1
ATOM 1007 O O . ARG A 1 128 ? -8.710 56.570 78.908 1.00 33.81 134 ARG A O 1
ATOM 1015 N N . SER A 1 129 ? -8.225 58.607 79.727 1.00 39.05 135 SER A N 1
ATOM 1016 C CA . SER A 1 129 ? -8.153 58.145 81.109 1.00 43.33 135 SER A CA 1
ATOM 1017 C C . SER A 1 129 ? -9.540 57.857 81.673 1.00 44.14 135 SER A C 1
ATOM 1018 O O . SER A 1 129 ? -10.480 58.617 81.448 1.00 45.00 135 SER A O 1
ATOM 1021 N N . GLN A 1 130 ? -9.658 56.756 82.407 1.00 46.66 136 GLN A N 1
ATOM 1022 C CA . GLN A 1 130 ? -10.933 56.364 82.999 1.00 50.02 136 GLN A CA 1
ATOM 1023 C C . GLN A 1 130 ? -11.547 57.461 83.863 1.00 48.43 136 GLN A C 1
ATOM 1024 O O . GLN A 1 130 ? -12.771 57.586 83.939 1.00 45.25 136 GLN A O 1
ATOM 1030 N N . ASP A 1 131 ? -10.702 58.248 84.523 1.00 48.25 137 ASP A N 1
ATOM 1031 C CA . ASP A 1 131 ? -11.199 59.322 85.373 1.00 49.39 137 ASP A CA 1
ATOM 1032 C C . ASP A 1 131 ? -11.530 60.543 84.526 1.00 50.26 137 ASP A C 1
ATOM 1033 O O . ASP A 1 131 ? -10.769 60.908 83.627 1.00 50.36 137 ASP A O 1
ATOM 1038 N N . SER A 1 132 ? -12.667 61.172 84.814 1.00 51.24 138 SER A N 1
ATOM 1039 C CA . SER A 1 132 ? -13.092 62.351 84.070 1.00 48.95 138 SER A CA 1
ATOM 1040 C C . SER A 1 132 ? -14.401 62.958 84.585 1.00 46.72 138 SER A C 1
ATOM 1041 O O . SER A 1 132 ? -15.460 62.772 83.982 1.00 47.01 138 SER A O 1
ATOM 1044 N N . THR A 1 133 ? -14.329 63.676 85.702 1.00 41.33 139 THR A N 1
ATOM 1045 C CA . THR A 1 133 ? -15.516 64.318 86.256 1.00 35.73 139 THR A CA 1
ATOM 1046 C C . THR A 1 133 ? -15.624 65.709 85.642 1.00 30.95 139 THR A C 1
ATOM 1047 O O . THR A 1 133 ? -15.220 66.706 86.244 1.00 29.19 139 THR A O 1
ATOM 1051 N N . LEU A 1 134 ? -16.165 65.757 84.428 1.00 24.13 140 LEU A N 1
ATOM 1052 C CA . LEU A 1 134 ? -16.333 67.003 83.699 1.00 16.35 140 LEU A CA 1
ATOM 1053 C C . LEU A 1 134 ? -17.807 67.380 83.556 1.00 13.90 140 LEU A C 1
ATOM 1054 O O . LEU A 1 134 ? -18.651 66.525 83.302 1.00 13.22 140 LEU A O 1
ATOM 1059 N N . CYS A 1 135 ? -18.112 68.666 83.706 1.00 11.39 141 CYS A N 1
ATOM 1060 C CA . CYS A 1 135 ? -19.484 69.138 83.588 1.00 9.11 141 CYS A CA 1
ATOM 1061 C C . CYS A 1 135 ? -19.530 70.419 82.770 1.00 7.82 141 CYS A C 1
ATOM 1062 O O . CYS A 1 135 ? -18.654 71.268 82.899 1.00 8.05 141 CYS A O 1
ATOM 1065 N N . LEU A 1 136 ? -20.558 70.557 81.935 1.00 4.90 142 LEU A N 1
ATOM 1066 C CA . LEU A 1 136 ? -20.696 71.730 81.089 1.00 3.55 142 LEU A CA 1
ATOM 1067 C C . LEU A 1 136 ? -21.989 72.494 81.329 1.00 2.40 142 LEU A C 1
ATOM 1068 O O . LEU A 1 136 ? -23.087 71.949 81.221 1.00 2.12 142 LEU A O 1
ATOM 1073 N N . PHE A 1 137 ? -21.844 73.770 81.658 1.00 3.64 143 PHE A N 1
ATOM 1074 C CA . PHE A 1 137 ? -22.984 74.635 81.903 1.00 5.86 143 PHE A CA 1
ATOM 1075 C C . PHE A 1 137 ? -23.041 75.613 80.732 1.00 8.46 143 PHE A C 1
ATOM 1076 O O . PHE A 1 137 ? -22.218 76.527 80.633 1.00 8.59 143 PHE A O 1
ATOM 1084 N N . THR A 1 138 ? -23.997 75.408 79.834 1.00 7.52 144 THR A N 1
ATOM 1085 C CA . THR A 1 138 ? -24.127 76.282 78.682 1.00 10.19 144 THR A CA 1
ATOM 1086 C C . THR A 1 138 ? -25.531 76.854 78.540 1.00 10.90 144 THR A C 1
ATOM 1087 O O . THR A 1 138 ? -26.452 76.490 79.279 1.00 12.58 144 THR A O 1
ATOM 1091 N N . ASP A 1 139 ? -25.675 77.760 77.579 1.00 7.76 145 ASP A N 1
ATOM 1092 C CA . ASP A 1 139 ? -26.949 78.392 77.273 1.00 7.74 145 ASP A CA 1
ATOM 1093 C C . ASP A 1 139 ? -27.696 78.984 78.475 1.00 6.23 145 ASP A C 1
ATOM 1094 O O . ASP A 1 139 ? -28.922 79.095 78.440 1.00 2.00 145 ASP A O 1
ATOM 1099 N N . PHE A 1 140 ? -26.976 79.360 79.531 1.00 2.00 146 PHE A N 1
ATOM 1100 C CA . PHE A 1 140 ? -27.617 79.951 80.710 1.00 2.00 146 PHE A CA 1
ATOM 1101 C C . PHE A 1 140 ? -27.558 81.465 80.574 1.00 3.32 146 PHE A C 1
ATOM 1102 O O . PHE A 1 140 ? -26.527 82.004 80.174 1.00 8.52 146 PHE A O 1
ATOM 1110 N N . ASP A 1 141 ? -28.652 82.155 80.893 1.00 2.00 147 ASP A N 1
ATOM 1111 C CA . ASP A 1 141 ? -28.666 83.611 80.765 1.00 2.00 147 ASP A CA 1
ATOM 1112 C C . ASP A 1 141 ? -27.301 84.217 81.108 1.00 3.81 147 ASP A C 1
ATOM 1113 O O . ASP A 1 141 ? -26.562 83.683 81.935 1.00 2.00 147 ASP A O 1
ATOM 1118 N N . SER A 1 142 ? -26.982 85.341 80.470 1.00 4.53 148 SER A N 1
ATOM 1119 C CA . SER A 1 142 ? -25.712 86.031 80.670 1.00 3.45 148 SER A CA 1
ATOM 1120 C C . SER A 1 142 ? -25.623 86.846 81.959 1.00 7.21 148 SER A C 1
ATOM 1121 O O . SER A 1 142 ? -24.637 87.542 82.195 1.00 3.43 148 SER A O 1
ATOM 1124 N N . GLN A 1 143 ? -26.645 86.743 82.801 1.00 15.25 149 GLN A N 1
ATOM 1125 C CA . GLN A 1 143 ? -26.682 87.487 84.055 1.00 16.11 149 GLN A CA 1
ATOM 1126 C C . GLN A 1 143 ? -26.562 86.634 85.322 1.00 16.53 149 GLN A C 1
ATOM 1127 O O . GLN A 1 143 ? -26.424 87.170 86.424 1.00 12.41 149 GLN A O 1
ATOM 1133 N N . ILE A 1 144 ? -26.606 85.313 85.171 1.00 18.03 150 ILE A N 1
ATOM 1134 C CA . ILE A 1 144 ? -26.530 84.425 86.332 1.00 16.79 150 ILE A CA 1
ATOM 1135 C C . ILE A 1 144 ? -25.137 84.271 86.898 1.00 17.22 150 ILE A C 1
ATOM 1136 O O . ILE A 1 144 ? -24.170 84.147 86.155 1.00 16.88 150 ILE A O 1
ATOM 1141 N N . ASN A 1 145 ? -25.044 84.273 88.223 1.00 19.19 151 ASN A N 1
ATOM 1142 C CA . ASN A 1 145 ? -23.759 84.122 88.892 1.00 18.53 151 ASN A CA 1
ATOM 1143 C C . ASN A 1 145 ? -23.415 82.644 89.037 1.00 15.62 151 ASN A C 1
ATOM 1144 O O . ASN A 1 145 ? -23.946 81.957 89.909 1.00 14.34 151 ASN A O 1
ATOM 1149 N N . VAL A 1 146 ? -22.534 82.148 88.176 1.00 12.54 152 VAL A N 1
ATOM 1150 C CA . VAL A 1 146 ? -22.141 80.750 88.248 1.00 14.23 152 VAL A CA 1
ATOM 1151 C C . VAL A 1 146 ? -21.454 80.520 89.583 1.00 15.49 152 VAL A C 1
ATOM 1152 O O . VAL A 1 146 ? -20.697 81.369 90.053 1.00 14.76 152 VAL A O 1
ATOM 1156 N N . PRO A 1 147 ? -21.716 79.366 90.215 1.00 16.86 153 PRO A N 1
ATOM 1157 C CA . PRO A 1 147 ? -21.122 79.019 91.512 1.00 17.56 153 PRO A CA 1
ATOM 1158 C C . PRO A 1 147 ? -19.595 78.991 91.557 1.00 18.58 153 PRO A C 1
ATOM 1159 O O . PRO A 1 147 ? -18.911 79.359 90.597 1.00 15.75 153 PRO A O 1
ATOM 1163 N N . LYS A 1 148 ? -19.070 78.564 92.700 1.00 20.28 154 LYS A N 1
ATOM 1164 C CA . LYS A 1 148 ? -17.634 78.480 92.900 1.00 20.67 154 LYS A CA 1
ATOM 1165 C C . LYS A 1 148 ? -17.318 77.235 93.714 1.00 20.38 154 LYS A C 1
ATOM 1166 O O . LYS A 1 148 ? -18.140 76.778 94.512 1.00 18.88 154 LYS A O 1
ATOM 1172 N N . THR A 1 149 ? -16.129 76.684 93.500 1.00 17.78 155 THR A N 1
ATOM 1173 C CA . THR A 1 149 ? -15.706 75.485 94.206 1.00 15.03 155 THR A CA 1
ATOM 1174 C C . THR A 1 149 ? -15.873 75.643 95.712 1.00 18.10 155 THR A C 1
ATOM 1175 O O . THR A 1 149 ? -15.714 76.743 96.249 1.00 22.57 155 THR A O 1
ATOM 1179 N N . MET A 1 150 ? -16.209 74.545 96.386 1.00 19.70 156 MET A N 1
ATOM 1180 C CA . MET A 1 150 ? -16.393 74.553 97.838 1.00 20.40 156 MET A CA 1
ATOM 1181 C C . MET A 1 150 ? -15.394 73.604 98.493 1.00 19.14 156 MET A C 1
ATOM 1182 O O . MET A 1 150 ? -15.173 73.662 99.701 1.00 20.66 156 MET A O 1
ATOM 1187 N N . GLU A 1 151 ? -14.804 72.723 97.690 1.00 19.78 157 GLU A N 1
ATOM 1188 C CA . GLU A 1 151 ? -13.818 71.770 98.183 1.00 21.67 157 GLU A CA 1
ATOM 1189 C C . GLU A 1 151 ? -12.676 71.609 97.193 1.00 25.34 157 GLU A C 1
ATOM 1190 O O . GLU A 1 151 ? -12.776 72.018 96.033 1.00 25.27 157 GLU A O 1
ATOM 1196 N N . SER A 1 152 ? -11.587 71.009 97.658 1.00 27.06 158 SER A N 1
ATOM 1197 C CA . SER A 1 152 ? -10.416 70.784 96.817 1.00 23.64 158 SER A CA 1
ATOM 1198 C C . SER A 1 152 ? -10.713 69.738 95.743 1.00 17.29 158 SER A C 1
ATOM 1199 O O . SER A 1 152 ? -11.777 69.120 95.742 1.00 10.99 158 SER A O 1
ATOM 1202 N N . GLY A 1 153 ? -9.763 69.540 94.834 1.00 17.68 159 GLY A N 1
ATOM 1203 C CA . GLY A 1 153 ? -9.943 68.561 93.776 1.00 14.71 159 GLY A CA 1
ATOM 1204 C C . GLY A 1 153 ? -11.101 68.889 92.853 1.00 14.26 159 GLY A C 1
ATOM 1205 O O . GLY A 1 153 ? -11.277 68.242 91.820 1.00 10.04 159 GLY A O 1
ATOM 1206 N N . THR A 1 154 ? -11.890 69.892 93.232 1.00 13.12 160 THR A N 1
ATOM 1207 C CA . THR A 1 154 ? -13.038 70.331 92.442 1.00 10.54 160 THR A CA 1
ATOM 1208 C C . THR A 1 154 ? -12.806 71.767 91.998 1.00 11.04 160 THR A C 1
ATOM 1209 O O . THR A 1 154 ? -12.177 72.544 92.718 1.00 15.79 160 THR A O 1
ATOM 1213 N N . PHE A 1 155 ? -13.300 72.119 90.814 1.00 9.91 161 PHE A N 1
ATOM 1214 C CA . PHE A 1 155 ? -13.139 73.478 90.325 1.00 7.69 161 PHE A CA 1
ATOM 1215 C C . PHE A 1 155 ? -14.202 73.922 89.327 1.00 8.69 161 PHE A C 1
ATOM 1216 O O . PHE A 1 155 ? -14.545 73.186 88.397 1.00 8.27 161 PHE A O 1
ATOM 1224 N N . ILE A 1 156 ? -14.707 75.139 89.540 1.00 6.75 162 ILE A N 1
ATOM 1225 C CA . ILE A 1 156 ? -15.734 75.751 88.698 1.00 8.29 162 ILE A CA 1
ATOM 1226 C C . ILE A 1 156 ? -15.121 77.001 88.072 1.00 10.20 162 ILE A C 1
ATOM 1227 O O . ILE A 1 156 ? -14.804 77.948 88.792 1.00 12.16 162 ILE A O 1
ATOM 1232 N N . THR A 1 157 ? -14.952 77.017 86.749 1.00 8.91 163 THR A N 1
ATOM 1233 C CA . THR A 1 157 ? -14.350 78.178 86.079 1.00 9.63 163 THR A CA 1
ATOM 1234 C C . THR A 1 157 ? -15.267 79.401 86.048 1.00 8.22 163 THR A C 1
ATOM 1235 O O . THR A 1 157 ? -16.320 79.427 86.691 1.00 5.75 163 THR A O 1
ATOM 1239 N N . ASP A 1 158 ? -14.851 80.418 85.303 1.00 6.20 164 ASP A N 1
ATOM 1240 C CA . ASP A 1 158 ? -15.637 81.634 85.174 1.00 10.42 164 ASP A CA 1
ATOM 1241 C C . ASP A 1 158 ? -16.404 81.522 83.860 1.00 13.21 164 ASP A C 1
ATOM 1242 O O . ASP A 1 158 ? -15.893 80.956 82.889 1.00 12.36 164 ASP A O 1
ATOM 1247 N N . LYS A 1 159 ? -17.625 82.051 83.831 1.00 13.13 165 LYS A N 1
ATOM 1248 C CA . LYS A 1 159 ? -18.453 81.979 82.630 1.00 10.18 165 LYS A CA 1
ATOM 1249 C C . LYS A 1 159 ? -17.775 82.622 81.425 1.00 8.00 165 LYS A C 1
ATOM 1250 O O . LYS A 1 159 ? -17.047 83.605 81.556 1.00 6.05 165 LYS A O 1
ATOM 1256 N N . THR A 1 160 ? -18.019 82.041 80.254 1.00 9.47 166 THR A N 1
ATOM 1257 C CA . THR A 1 160 ? -17.450 82.522 78.997 1.00 7.70 166 THR A CA 1
ATOM 1258 C C . THR A 1 160 ? -18.501 82.568 77.893 1.00 9.43 166 THR A C 1
ATOM 1259 O O . THR A 1 160 ? -19.579 81.987 78.020 1.00 10.73 166 THR A O 1
ATOM 1263 N N . VAL A 1 161 ? -18.182 83.257 76.806 1.00 8.37 167 VAL A N 1
ATOM 1264 C CA . VAL A 1 161 ? -19.116 83.358 75.698 1.00 8.75 167 VAL A CA 1
ATOM 1265 C C . VAL A 1 161 ? -18.551 82.691 74.466 1.00 5.19 167 VAL A C 1
ATOM 1266 O O . VAL A 1 161 ? -17.343 82.576 74.304 1.00 3.52 167 VAL A O 1
ATOM 1270 N N . LEU A 1 162 ? -19.442 82.257 73.592 1.00 8.11 168 LEU A N 1
ATOM 1271 C CA . LEU A 1 162 ? -19.029 81.601 72.370 1.00 10.01 168 LEU A CA 1
ATOM 1272 C C . LEU A 1 162 ? -20.115 81.760 71.329 1.00 11.34 168 LEU A C 1
ATOM 1273 O O . LEU A 1 162 ? -21.274 81.425 71.568 1.00 11.26 168 LEU A O 1
ATOM 1278 N N . ASP A 1 163 ? -19.726 82.288 70.175 1.00 13.16 169 ASP A N 1
ATOM 1279 C CA . ASP A 1 163 ? -20.642 82.515 69.068 1.00 18.08 169 ASP A CA 1
ATOM 1280 C C . ASP A 1 163 ? -20.173 81.721 67.854 1.00 23.73 169 ASP A C 1
ATOM 1281 O O . ASP A 1 163 ? -19.017 81.835 67.445 1.00 28.20 169 ASP A O 1
ATOM 1286 N N . MET A 1 164 ? -21.062 80.915 67.282 1.00 25.94 170 MET A N 1
ATOM 1287 C CA . MET A 1 164 ? -20.702 80.118 66.114 1.00 35.57 170 MET A CA 1
ATOM 1288 C C . MET A 1 164 ? -20.764 80.961 64.848 1.00 43.07 170 MET A C 1
ATOM 1289 O O . MET A 1 164 ? -21.537 81.919 64.770 1.00 39.03 170 MET A O 1
ATOM 1294 N N . LYS A 1 165 ? -19.945 80.611 63.858 1.00 53.13 171 LYS A N 1
ATOM 1295 C CA . LYS A 1 165 ? -19.938 81.354 62.602 1.00 60.22 171 LYS A CA 1
ATOM 1296 C C . LYS A 1 165 ? -21.249 81.110 61.867 1.00 60.92 171 LYS A C 1
ATOM 1297 O O . LYS A 1 165 ? -21.351 80.264 60.976 1.00 60.74 171 LYS A O 1
ATOM 1303 N N . ALA A 1 166 ? -22.253 81.867 62.288 1.00 63.13 172 ALA A N 1
ATOM 1304 C CA . ALA A 1 166 ? -23.598 81.821 61.735 1.00 66.14 172 ALA A CA 1
ATOM 1305 C C . ALA A 1 166 ? -24.243 83.118 62.219 1.00 67.35 172 ALA A C 1
ATOM 1306 O O . ALA A 1 166 ? -23.544 84.003 62.715 1.00 67.50 172 ALA A O 1
ATOM 1308 N N . MET A 1 167 ? -25.559 83.243 62.098 1.00 67.90 173 MET A N 1
ATOM 1309 C CA . MET A 1 167 ? -26.207 84.474 62.541 1.00 67.68 173 MET A CA 1
ATOM 1310 C C . MET A 1 167 ? -26.750 84.447 63.971 1.00 67.35 173 MET A C 1
ATOM 1311 O O . MET A 1 167 ? -27.921 84.139 64.196 1.00 67.48 173 MET A O 1
ATOM 1316 N N . ASP A 1 168 ? -25.888 84.764 64.933 1.00 64.12 174 ASP A N 1
ATOM 1317 C CA . ASP A 1 168 ? -26.284 84.823 66.340 1.00 60.81 174 ASP A CA 1
ATOM 1318 C C . ASP A 1 168 ? -26.532 83.519 67.109 1.00 53.93 174 ASP A C 1
ATOM 1319 O O . ASP A 1 168 ? -27.656 83.259 67.542 1.00 53.38 174 ASP A O 1
ATOM 1324 N N . SER A 1 169 ? -25.490 82.717 67.303 1.00 48.11 175 SER A N 1
ATOM 1325 C CA . SER A 1 169 ? -25.617 81.461 68.042 1.00 38.64 175 SER A CA 1
ATOM 1326 C C . SER A 1 169 ? -24.710 81.570 69.264 1.00 30.92 175 SER A C 1
ATOM 1327 O O . SER A 1 169 ? -23.903 80.684 69.541 1.00 26.98 175 SER A O 1
ATOM 1330 N N . LYS A 1 170 ? -24.850 82.682 69.980 1.00 23.26 176 LYS A N 1
ATOM 1331 C CA . LYS A 1 170 ? -24.052 82.948 71.166 1.00 18.23 176 LYS A CA 1
ATOM 1332 C C . LYS A 1 170 ? -24.567 82.172 72.358 1.00 16.78 176 LYS A C 1
ATOM 1333 O O . LYS A 1 170 ? -25.760 82.223 72.674 1.00 15.14 176 LYS A O 1
ATOM 1339 N N . SER A 1 171 ? -23.665 81.456 73.023 1.00 10.73 177 SER A N 1
ATOM 1340 C CA . SER A 1 171 ? -24.035 80.668 74.186 1.00 6.74 177 SER A CA 1
ATOM 1341 C C . SER A 1 171 ? -23.021 80.842 75.305 1.00 5.42 177 SER A C 1
ATOM 1342 O O . SER A 1 171 ? -21.819 80.710 75.085 1.00 3.81 177 SER A O 1
ATOM 1345 N N . ASN A 1 172 ? -23.509 81.145 76.504 1.00 7.15 178 ASN A N 1
ATOM 1346 C CA . ASN A 1 172 ? -22.639 81.324 77.660 1.00 5.68 178 ASN A CA 1
ATOM 1347 C C . ASN A 1 172 ? -22.208 79.976 78.210 1.00 5.07 178 ASN A C 1
ATOM 1348 O O . ASN A 1 172 ? -22.995 79.026 78.242 1.00 2.00 178 ASN A O 1
ATOM 1353 N N . GLY A 1 173 ? -20.955 79.904 78.647 1.00 2.00 179 GLY A N 1
ATOM 1354 C CA . GLY A 1 173 ? -20.432 78.662 79.172 1.00 2.00 179 GLY A CA 1
ATOM 1355 C C . GLY A 1 173 ? -19.852 78.729 80.570 1.00 6.46 179 GLY A C 1
ATOM 1356 O O . GLY A 1 173 ? -19.748 79.788 81.191 1.00 8.65 179 GLY A O 1
ATOM 1357 N N . ALA A 1 174 ? -19.478 77.558 81.061 1.00 6.74 180 ALA A N 1
ATOM 1358 C CA . ALA A 1 174 ? -18.895 77.391 82.375 1.00 4.86 180 ALA A CA 1
ATOM 1359 C C . ALA A 1 174 ? -18.766 75.894 82.583 1.00 10.35 180 ALA A C 1
ATOM 1360 O O . ALA A 1 174 ? -19.764 75.171 82.537 1.00 11.68 180 ALA A O 1
ATOM 1362 N N . ILE A 1 175 ? -17.541 75.418 82.776 1.00 10.52 181 ILE A N 1
ATOM 1363 C CA . ILE A 1 175 ? -17.326 73.996 82.994 1.00 7.34 181 ILE A CA 1
ATOM 1364 C C . ILE A 1 175 ? -16.751 73.783 84.381 1.00 2.70 181 ILE A C 1
ATOM 1365 O O . ILE A 1 175 ? -16.335 74.730 85.044 1.00 2.29 181 ILE A O 1
ATOM 1370 N N . ALA A 1 176 ? -16.735 72.535 84.826 1.00 2.00 182 ALA A N 1
ATOM 1371 C CA . ALA A 1 176 ? -16.203 72.221 86.138 1.00 2.51 182 ALA A CA 1
ATOM 1372 C C . ALA A 1 176 ? -15.813 70.755 86.200 1.00 6.86 182 ALA A C 1
ATOM 1373 O O . ALA A 1 176 ? -16.456 69.899 85.580 1.00 8.84 182 ALA A O 1
ATOM 1375 N N . TRP A 1 177 ? -14.751 70.474 86.947 1.00 5.77 183 TRP A N 1
ATOM 1376 C CA . TRP A 1 177 ? -14.259 69.116 87.096 1.00 4.81 183 TRP A CA 1
ATOM 1377 C C . TRP A 1 177 ? -13.855 68.857 88.537 1.00 7.80 183 TRP A C 1
ATOM 1378 O O . TRP A 1 177 ? -13.496 69.779 89.266 1.00 8.57 183 TRP A O 1
ATOM 1389 N N . SER A 1 178 ? -13.911 67.593 88.940 1.00 7.25 184 SER A N 1
ATOM 1390 C CA . SER A 1 178 ? -13.551 67.212 90.292 1.00 8.65 184 SER A CA 1
ATOM 1391 C C . SER A 1 178 ? -13.032 65.787 90.339 1.00 13.60 184 SER A C 1
ATOM 1392 O O . SER A 1 178 ? -13.177 65.024 89.386 1.00 15.32 184 SER A O 1
ATOM 1395 N N . ASN A 1 179 ? -12.434 65.435 91.470 1.00 18.15 185 ASN A N 1
ATOM 1396 C CA . ASN A 1 179 ? -11.899 64.103 91.667 1.00 20.15 185 ASN A CA 1
ATOM 1397 C C . ASN A 1 179 ? -12.831 63.294 92.569 1.00 23.69 185 ASN A C 1
ATOM 1398 O O . ASN A 1 179 ? -12.749 62.062 92.610 1.00 26.96 185 ASN A O 1
ATOM 1403 N N . GLN A 1 180 ? -13.705 63.995 93.295 1.00 23.89 186 GLN A N 1
ATOM 1404 C CA . GLN A 1 180 ? -14.678 63.366 94.199 1.00 22.36 186 GLN A CA 1
ATOM 1405 C C . GLN A 1 180 ? -15.751 62.725 93.324 1.00 22.73 186 GLN A C 1
ATOM 1406 O O . GLN A 1 180 ? -16.888 63.191 93.262 1.00 22.98 186 GLN A O 1
ATOM 1412 N N . THR A 1 181 ? -15.358 61.648 92.643 1.00 23.02 187 THR A N 1
ATOM 1413 C CA . THR A 1 181 ? -16.225 60.900 91.737 1.00 18.76 187 THR A CA 1
ATOM 1414 C C . THR A 1 181 ? -17.296 60.162 92.510 1.00 20.49 187 THR A C 1
ATOM 1415 O O . THR A 1 181 ? -17.069 59.132 93.163 1.00 22.87 187 THR A O 1
ATOM 1419 N N . SER A 1 182 ? -18.487 60.707 92.352 1.00 21.65 188 SER A N 1
ATOM 1420 C CA . SER A 1 182 ? -19.702 60.222 92.960 1.00 23.36 188 SER A CA 1
ATOM 1421 C C . SER A 1 182 ? -20.687 61.354 92.678 1.00 24.97 188 SER A C 1
ATOM 1422 O O . SER A 1 182 ? -21.745 61.162 92.064 1.00 27.62 188 SER A O 1
ATOM 1425 N N . PHE A 1 183 ? -20.264 62.536 93.101 1.00 25.79 189 PHE A N 1
ATOM 1426 C CA . PHE A 1 183 ? -20.991 63.770 92.935 1.00 25.06 189 PHE A CA 1
ATOM 1427 C C . PHE A 1 183 ? -21.377 63.926 91.487 1.00 26.21 189 PHE A C 1
ATOM 1428 O O . PHE A 1 183 ? -20.575 63.637 90.584 1.00 25.19 189 PHE A O 1
ATOM 1436 N N . THR A 1 184 ? -22.627 64.337 91.286 1.00 27.47 190 THR A N 1
ATOM 1437 C CA . THR A 1 184 ? -23.162 64.561 89.955 1.00 26.11 190 THR A CA 1
ATOM 1438 C C . THR A 1 184 ? -23.000 66.035 89.681 1.00 24.60 190 THR A C 1
ATOM 1439 O O . THR A 1 184 ? -22.801 66.842 90.595 1.00 22.43 190 THR A O 1
ATOM 1443 N N . CYS A 1 185 ? -23.069 66.381 88.409 1.00 22.87 191 CYS A N 1
ATOM 1444 C CA . CYS A 1 185 ? -22.901 67.758 88.025 1.00 20.20 191 CYS A CA 1
ATOM 1445 C C . CYS A 1 185 ? -23.826 68.638 88.828 1.00 19.61 191 CYS A C 1
ATOM 1446 O O . CYS A 1 185 ? -23.485 69.770 89.142 1.00 21.87 191 CYS A O 1
ATOM 1449 N N . GLN A 1 186 ? -24.993 68.116 89.182 1.00 22.79 192 GLN A N 1
ATOM 1450 C CA . GLN A 1 186 ? -25.941 68.898 89.962 1.00 26.04 192 GLN A CA 1
ATOM 1451 C C . GLN A 1 186 ? -25.304 69.301 91.293 1.00 23.14 192 GLN A C 1
ATOM 1452 O O . GLN A 1 186 ? -25.375 70.464 91.688 1.00 23.03 192 GLN A O 1
ATOM 1458 N N . ASP A 1 187 ? -24.670 68.358 91.985 1.00 18.36 193 ASP A N 1
ATOM 1459 C CA . ASP A 1 187 ? -24.030 68.706 93.244 1.00 18.03 193 ASP A CA 1
ATOM 1460 C C . ASP A 1 187 ? -22.880 69.655 92.927 1.00 18.83 193 ASP A C 1
ATOM 1461 O O . ASP A 1 187 ? -22.839 70.781 93.427 1.00 21.10 193 ASP A O 1
ATOM 1466 N N . ILE A 1 188 ? -21.955 69.211 92.079 1.00 14.40 194 ILE A N 1
ATOM 1467 C CA . ILE A 1 188 ? -20.818 70.049 91.724 1.00 9.85 194 ILE A CA 1
ATOM 1468 C C . ILE A 1 188 ? -21.283 71.467 91.480 1.00 10.35 194 ILE A C 1
ATOM 1469 O O . ILE A 1 188 ? -20.760 72.408 92.069 1.00 14.56 194 ILE A O 1
ATOM 1474 N N . PHE A 1 189 ? -22.263 71.627 90.601 1.00 6.88 195 PHE A N 1
ATOM 1475 C CA . PHE A 1 189 ? -22.769 72.956 90.307 1.00 8.81 195 PHE A CA 1
ATOM 1476 C C . PHE A 1 189 ? -23.807 73.344 91.333 1.00 8.92 195 PHE A C 1
ATOM 1477 O O . PHE A 1 189 ? -24.986 73.448 91.025 1.00 9.75 195 PHE A O 1
ATOM 1485 N N . LYS A 1 190 ? -23.370 73.547 92.566 1.00 10.83 196 LYS A N 1
ATOM 1486 C CA . LYS A 1 190 ? -24.295 73.934 93.616 1.00 13.76 196 LYS A CA 1
ATOM 1487 C C . LYS A 1 190 ? -25.100 75.142 93.150 1.00 11.50 196 LYS A C 1
ATOM 1488 O O . LYS A 1 190 ? -24.633 75.929 92.325 1.00 9.23 196 LYS A O 1
ATOM 1494 N N . GLU A 1 191 ? -26.313 75.266 93.677 1.00 12.91 197 GLU A N 1
ATOM 1495 C CA . GLU A 1 191 ? -27.201 76.375 93.360 1.00 13.56 197 GLU A CA 1
ATOM 1496 C C . GLU A 1 191 ? -27.082 76.912 91.938 1.00 14.24 197 GLU A C 1
ATOM 1497 O O . GLU A 1 191 ? -26.444 77.942 91.714 1.00 12.78 197 GLU A O 1
ATOM 1503 N N . THR A 1 192 ? -27.707 76.231 90.984 1.00 11.53 198 THR A N 1
ATOM 1504 C CA . THR A 1 192 ? -27.675 76.665 89.591 1.00 10.45 198 THR A CA 1
ATOM 1505 C C . THR A 1 192 ? -28.878 76.065 88.892 1.00 11.44 198 THR A C 1
ATOM 1506 O O . THR A 1 192 ? -29.095 74.852 88.927 1.00 9.91 198 THR A O 1
ATOM 1510 N N . ASN A 1 193 ? -29.651 76.937 88.257 1.00 11.77 203 ASN A N 1
ATOM 1511 C CA . ASN A 1 193 ? -30.890 76.568 87.588 1.00 13.17 203 ASN A CA 1
ATOM 1512 C C . ASN A 1 193 ? -30.886 75.790 86.258 1.00 13.43 203 ASN A C 1
ATOM 1513 O O . ASN A 1 193 ? -30.323 76.263 85.273 1.00 12.67 203 ASN A O 1
ATOM 1518 N N . ALA A 1 194 ? -31.509 74.602 86.254 1.00 18.25 204 ALA A N 1
ATOM 1519 C CA . ALA A 1 194 ? -31.683 73.805 85.032 1.00 21.83 204 ALA A CA 1
ATOM 1520 C C . ALA A 1 194 ? -30.673 72.698 84.746 1.00 27.18 204 ALA A C 1
ATOM 1521 O O . ALA A 1 194 ? -29.842 72.876 83.850 1.00 30.55 204 ALA A O 1
ATOM 1523 N N . THR A 1 195 ? -30.731 71.576 85.477 1.00 31.83 205 THR A N 1
ATOM 1524 C CA . THR A 1 195 ? -29.820 70.443 85.225 1.00 34.57 205 THR A CA 1
ATOM 1525 C C . THR A 1 195 ? -30.512 69.325 84.432 1.00 37.47 205 THR A C 1
ATOM 1526 O O . THR A 1 195 ? -31.653 68.947 84.713 1.00 40.91 205 THR A O 1
ATOM 1530 N N . TYR A 1 196 ? -29.787 68.799 83.449 1.00 41.13 206 TYR A N 1
ATOM 1531 C CA . TYR A 1 196 ? -30.275 67.726 82.589 1.00 46.85 206 TYR A CA 1
ATOM 1532 C C . TYR A 1 196 ? -29.476 66.443 82.793 1.00 46.57 206 TYR A C 1
ATOM 1533 O O . TYR A 1 196 ? -28.332 66.336 82.372 1.00 49.19 206 TYR A O 1
ATOM 1542 N N . PRO A 1 197 ? -30.080 65.451 83.450 1.00 47.96 207 PRO A N 1
ATOM 1543 C CA . PRO A 1 197 ? -29.496 64.137 83.747 1.00 47.96 207 PRO A CA 1
ATOM 1544 C C . PRO A 1 197 ? -28.729 63.516 82.584 1.00 46.57 207 PRO A C 1
ATOM 1545 O O . PRO A 1 197 ? -29.096 63.698 81.425 1.00 46.55 207 PRO A O 1
ATOM 1549 N N . SER A 1 198 ? -27.674 62.772 82.912 1.00 45.84 208 SER A N 1
ATOM 1550 C CA . SER A 1 198 ? -26.835 62.112 81.912 1.00 45.38 208 SER A CA 1
ATOM 1551 C C . SER A 1 198 ? -27.190 60.659 81.653 1.00 45.62 208 SER A C 1
ATOM 1552 O O . SER A 1 198 ? -26.982 59.797 82.508 1.00 46.99 208 SER A O 1
ATOM 1555 N N . SER A 1 199 ? -27.694 60.384 80.458 1.00 46.72 209 SER A N 1
ATOM 1556 C CA . SER A 1 199 ? -28.047 59.024 80.097 1.00 50.46 209 SER A CA 1
ATOM 1557 C C . SER A 1 199 ? -26.936 58.474 79.205 1.00 52.28 209 SER A C 1
ATOM 1558 O O . SER A 1 199 ? -27.156 58.158 78.034 1.00 53.53 209 SER A O 1
ATOM 1561 N N . ASP A 1 200 ? -25.734 58.378 79.768 1.00 51.33 210 ASP A N 1
ATOM 1562 C CA . ASP A 1 200 ? -24.590 57.862 79.031 1.00 52.55 210 ASP A CA 1
ATOM 1563 C C . ASP A 1 200 ? -24.736 56.359 78.869 1.00 54.90 210 ASP A C 1
ATOM 1564 O O . ASP A 1 200 ? -24.372 55.570 79.742 1.00 57.08 210 ASP A O 1
ATOM 1569 N N . VAL A 1 201 ? -25.276 55.982 77.722 1.00 56.88 211 VAL A N 1
ATOM 1570 C CA . VAL A 1 201 ? -25.531 54.593 77.399 1.00 58.06 211 VAL A CA 1
ATOM 1571 C C . VAL A 1 201 ? -24.345 53.758 76.941 1.00 60.69 211 VAL A C 1
ATOM 1572 O O . VAL A 1 201 ? -23.644 54.111 75.989 1.00 59.76 211 VAL A O 1
ATOM 1576 N N . PRO A 1 202 ? -24.109 52.630 77.627 1.00 63.41 212 PRO A N 1
ATOM 1577 C CA . PRO A 1 202 ? -23.007 51.729 77.276 1.00 65.45 212 PRO A CA 1
ATOM 1578 C C . PRO A 1 202 ? -23.428 50.967 76.021 1.00 66.69 212 PRO A C 1
ATOM 1579 O O . PRO A 1 202 ? -23.684 49.760 76.074 1.00 67.66 212 PRO A O 1
ATOM 1583 N N . CYS A 1 203 ? -23.525 51.685 74.903 1.00 66.94 213 CYS A N 1
ATOM 1584 C CA . CYS A 1 203 ? -23.926 51.080 73.638 1.00 65.86 213 CYS A CA 1
ATOM 1585 C C . CYS A 1 203 ? -23.289 49.707 73.529 1.00 66.08 213 CYS A C 1
ATOM 1586 O O . CYS A 1 203 ? -24.037 48.718 73.378 1.00 68.46 213 CYS A O 1
ATOM 1590 N N . ASP B 2 1 ? 11.645 93.848 59.947 1.00 36.53 1 ASP B N 1
ATOM 1591 C CA . ASP B 2 1 ? 12.102 95.235 59.637 1.00 39.80 1 ASP B CA 1
ATOM 1592 C C . ASP B 2 1 ? 11.055 96.236 60.119 1.00 37.64 1 ASP B C 1
ATOM 1593 O O . ASP B 2 1 ? 11.299 97.022 61.038 1.00 36.18 1 ASP B O 1
ATOM 1598 N N . SER B 2 2 ? 9.887 96.198 59.488 1.00 36.07 2 SER B N 1
ATOM 1599 C CA . SER B 2 2 ? 8.795 97.085 59.849 1.00 32.54 2 SER B CA 1
ATOM 1600 C C . SER B 2 2 ? 8.162 96.559 61.130 1.00 29.53 2 SER B C 1
ATOM 1601 O O . SER B 2 2 ? 8.128 95.350 61.361 1.00 30.63 2 SER B O 1
ATOM 1604 N N . GLY B 2 3 ? 7.673 97.472 61.965 1.00 27.40 3 GLY B N 1
ATOM 1605 C CA . GLY B 2 3 ? 7.051 97.076 63.216 1.00 21.07 3 GLY B CA 1
ATOM 1606 C C . GLY B 2 3 ? 8.058 96.810 64.322 1.00 19.33 3 GLY B C 1
ATOM 1607 O O . GLY B 2 3 ? 9.171 96.333 64.068 1.00 14.17 3 GLY B O 1
ATOM 1608 N N . VAL B 2 4 ? 7.667 97.132 65.554 1.00 13.97 4 VAL B N 1
ATOM 1609 C CA . VAL B 2 4 ? 8.528 96.921 66.707 1.00 10.22 4 VAL B CA 1
ATOM 1610 C C . VAL B 2 4 ? 8.667 95.423 66.901 1.00 9.35 4 VAL B C 1
ATOM 1611 O O . VAL B 2 4 ? 7.732 94.669 66.641 1.00 11.87 4 VAL B O 1
ATOM 1615 N N . VAL B 2 5 ? 9.839 94.991 67.348 1.00 8.91 5 VAL B N 1
ATOM 1616 C CA . VAL B 2 5 ? 10.099 93.573 67.567 1.00 10.22 5 VAL B CA 1
ATOM 1617 C C . VAL B 2 5 ? 10.615 93.376 68.985 1.00 9.11 5 VAL B C 1
ATOM 1618 O O . VAL B 2 5 ? 11.443 94.155 69.447 1.00 12.58 5 VAL B O 1
ATOM 1622 N N . GLN B 2 6 ? 10.129 92.351 69.679 1.00 5.27 6 GLN B N 1
ATOM 1623 C CA . GLN B 2 6 ? 10.572 92.105 71.048 1.00 7.16 6 GLN B CA 1
ATOM 1624 C C . GLN B 2 6 ? 11.056 90.677 71.279 1.00 6.82 6 GLN B C 1
ATOM 1625 O O . GLN B 2 6 ? 10.519 89.722 70.716 1.00 2.49 6 GLN B O 1
ATOM 1631 N N . SER B 2 7 ? 12.074 90.539 72.120 1.00 6.21 7 SER B N 1
ATOM 1632 C CA . SER B 2 7 ? 12.630 89.231 72.431 1.00 7.94 7 SER B CA 1
ATOM 1633 C C . SER B 2 7 ? 13.307 89.215 73.797 1.00 9.07 7 SER B C 1
ATOM 1634 O O . SER B 2 7 ? 13.984 90.176 74.177 1.00 11.60 7 SER B O 1
ATOM 1637 N N . PRO B 2 8 ? 13.113 88.130 74.558 1.00 7.56 8 PRO B N 1
ATOM 1638 C CA . PRO B 2 8 ? 12.292 86.997 74.139 1.00 7.37 8 PRO B CA 1
ATOM 1639 C C . PRO B 2 8 ? 10.862 87.272 74.571 1.00 7.58 8 PRO B C 1
ATOM 1640 O O . PRO B 2 8 ? 10.634 88.113 75.432 1.00 6.41 8 PRO B O 1
ATOM 1644 N N . ARG B 2 9 ? 9.902 86.571 73.982 1.00 8.27 9 ARG B N 1
ATOM 1645 C CA . ARG B 2 9 ? 8.509 86.790 74.330 1.00 9.74 9 ARG B CA 1
ATOM 1646 C C . ARG B 2 9 ? 8.133 86.124 75.648 1.00 11.46 9 ARG B C 1
ATOM 1647 O O . ARG B 2 9 ? 7.141 86.491 76.272 1.00 7.62 9 ARG B O 1
ATOM 1655 N N . HIS B 2 10 ? 8.925 85.145 76.073 1.00 13.75 10 HIS B N 1
ATOM 1656 C CA . HIS B 2 10 ? 8.656 84.449 77.329 1.00 16.64 10 HIS B CA 1
ATOM 1657 C C . HIS B 2 10 ? 9.930 84.089 78.087 1.00 14.55 10 HIS B C 1
ATOM 1658 O O . HIS B 2 10 ? 10.843 83.486 77.534 1.00 15.55 10 HIS B O 1
ATOM 1665 N N . ILE B 2 11 ? 9.980 84.463 79.361 1.00 18.95 11 ILE B N 1
ATOM 1666 C CA . ILE B 2 11 ? 11.134 84.170 80.198 1.00 20.22 11 ILE B CA 1
ATOM 1667 C C . ILE B 2 11 ? 10.714 83.708 81.586 1.00 19.00 11 ILE B C 1
ATOM 1668 O O . ILE B 2 11 ? 10.006 84.407 82.305 1.00 19.43 11 ILE B O 1
ATOM 1673 N N . ILE B 2 12 ? 11.158 82.520 81.957 1.00 16.08 12 ILE B N 1
ATOM 1674 C CA . ILE B 2 12 ? 10.843 81.983 83.261 1.00 14.83 12 ILE B CA 1
ATOM 1675 C C . ILE B 2 12 ? 12.190 81.827 83.943 1.00 18.35 12 ILE B C 1
ATOM 1676 O O . ILE B 2 12 ? 13.096 81.173 83.417 1.00 15.62 12 ILE B O 1
ATOM 1681 N N . LYS B 2 13 ? 12.330 82.467 85.097 1.00 23.21 13 LYS B N 1
ATOM 1682 C CA . LYS B 2 13 ? 13.578 82.417 85.843 1.00 24.88 13 LYS B CA 1
ATOM 1683 C C . LYS B 2 13 ? 13.332 82.343 87.344 1.00 26.66 13 LYS B C 1
ATOM 1684 O O . LYS B 2 13 ? 12.254 82.690 87.830 1.00 27.21 13 LYS B O 1
ATOM 1690 N N . GLU B 2 14 ? 14.345 81.885 88.072 1.00 26.85 14 GLU B N 1
ATOM 1691 C CA . GLU B 2 14 ? 14.261 81.783 89.520 1.00 26.25 14 GLU B CA 1
ATOM 1692 C C . GLU B 2 14 ? 14.891 83.043 90.121 1.00 23.16 14 GLU B C 1
ATOM 1693 O O . GLU B 2 14 ? 15.678 83.728 89.461 1.00 18.39 14 GLU B O 1
ATOM 1699 N N . LYS B 2 15 ? 14.535 83.348 91.367 1.00 23.05 15 LYS B N 1
ATOM 1700 C CA . LYS B 2 15 ? 15.068 84.520 92.052 1.00 25.50 15 LYS B CA 1
ATOM 1701 C C . LYS B 2 15 ? 16.592 84.564 91.957 1.00 28.39 15 LYS B C 1
ATOM 1702 O O . LYS B 2 15 ? 17.252 83.529 91.807 1.00 28.02 15 LYS B O 1
ATOM 1708 N N . GLY B 2 16 ? 17.147 85.769 92.064 1.00 29.69 16 GLY B N 1
ATOM 1709 C CA . GLY B 2 16 ? 18.585 85.931 91.965 1.00 28.15 16 GLY B CA 1
ATOM 1710 C C . GLY B 2 16 ? 18.945 85.879 90.498 1.00 30.69 16 GLY B C 1
ATOM 1711 O O . GLY B 2 16 ? 19.960 86.433 90.076 1.00 34.20 16 GLY B O 1
ATOM 1712 N N . GLY B 2 17 ? 18.087 85.217 89.721 1.00 30.28 17 GLY B N 1
ATOM 1713 C CA . GLY B 2 17 ? 18.292 85.070 88.288 1.00 28.40 17 GLY B CA 1
ATOM 1714 C C . GLY B 2 17 ? 18.501 86.372 87.533 1.00 29.12 17 GLY B C 1
ATOM 1715 O O . GLY B 2 17 ? 17.998 87.427 87.926 1.00 29.81 17 GLY B O 1
ATOM 1716 N N . ARG B 2 18 ? 19.235 86.292 86.427 1.00 29.98 18 ARG B N 1
ATOM 1717 C CA . ARG B 2 18 ? 19.529 87.468 85.626 1.00 28.98 18 ARG B CA 1
ATOM 1718 C C . ARG B 2 18 ? 19.189 87.260 84.155 1.00 27.33 18 ARG B C 1
ATOM 1719 O O . ARG B 2 18 ? 19.769 86.408 83.487 1.00 32.28 18 ARG B O 1
ATOM 1727 N N . SER B 2 19 ? 18.245 88.051 83.656 1.00 24.97 19 SER B N 1
ATOM 1728 C CA . SER B 2 19 ? 17.819 87.963 82.264 1.00 24.58 19 SER B CA 1
ATOM 1729 C C . SER B 2 19 ? 18.016 89.290 81.524 1.00 23.10 19 SER B C 1
ATOM 1730 O O . SER B 2 19 ? 18.320 90.313 82.132 1.00 23.11 19 SER B O 1
ATOM 1733 N N . VAL B 2 20 ? 17.848 89.265 80.205 1.00 19.89 20 VAL B N 1
ATOM 1734 C CA . VAL B 2 20 ? 18.001 90.466 79.394 1.00 18.48 20 VAL B CA 1
ATOM 1735 C C . VAL B 2 20 ? 16.985 90.502 78.259 1.00 16.38 20 VAL B C 1
ATOM 1736 O O . VAL B 2 20 ? 16.897 89.573 77.457 1.00 19.72 20 VAL B O 1
ATOM 1740 N N . LEU B 2 21 ? 16.220 91.582 78.197 1.00 14.45 21 LEU B N 1
ATOM 1741 C CA . LEU B 2 21 ? 15.207 91.739 77.168 1.00 11.86 21 LEU B CA 1
ATOM 1742 C C . LEU B 2 21 ? 15.748 92.539 76.004 1.00 12.22 21 LEU B C 1
ATOM 1743 O O . LEU B 2 21 ? 16.710 93.286 76.144 1.00 12.73 21 LEU B O 1
ATOM 1748 N N . THR B 2 22 ? 15.120 92.383 74.849 1.00 6.74 22 THR B N 1
ATOM 1749 C CA . THR B 2 22 ? 15.560 93.106 73.682 1.00 8.36 22 THR B CA 1
ATOM 1750 C C . THR B 2 22 ? 14.398 93.800 73.000 1.00 10.76 22 THR B C 1
ATOM 1751 O O . THR B 2 22 ? 13.231 93.452 73.219 1.00 16.09 22 THR B O 1
ATOM 1755 N N . CYS B 2 23 ? 14.726 94.790 72.177 1.00 9.07 23 CYS B N 1
ATOM 1756 C CA . CYS B 2 23 ? 13.719 95.553 71.469 1.00 5.10 23 CYS B CA 1
ATOM 1757 C C . CYS B 2 23 ? 14.299 96.232 70.239 1.00 4.30 23 CYS B C 1
ATOM 1758 O O . CYS B 2 23 ? 15.207 97.062 70.341 1.00 7.65 23 CYS B O 1
ATOM 1761 N N . ILE B 2 24 ? 13.771 95.864 69.077 1.00 4.75 24 ILE B N 1
ATOM 1762 C CA . ILE B 2 24 ? 14.205 96.429 67.807 1.00 4.95 24 ILE B CA 1
ATOM 1763 C C . ILE B 2 24 ? 13.122 97.419 67.389 1.00 7.36 24 ILE B C 1
ATOM 1764 O O . ILE B 2 24 ? 12.093 97.031 66.839 1.00 6.50 24 ILE B O 1
ATOM 1769 N N . PRO B 2 25 ? 13.343 98.717 67.642 1.00 9.88 25 PRO B N 1
ATOM 1770 C CA . PRO B 2 25 ? 12.363 99.750 67.290 1.00 13.15 25 PRO B CA 1
ATOM 1771 C C . PRO B 2 25 ? 12.065 99.817 65.799 1.00 16.05 25 PRO B C 1
ATOM 1772 O O . PRO B 2 25 ? 12.850 99.338 64.974 1.00 19.51 25 PRO B O 1
ATOM 1776 N N . ILE B 2 26 ? 10.926 100.417 65.464 1.00 13.71 26 ILE B N 1
ATOM 1777 C CA . ILE B 2 26 ? 10.528 100.572 64.072 1.00 11.26 26 ILE B CA 1
ATOM 1778 C C . ILE B 2 26 ? 11.546 101.466 63.372 1.00 11.07 26 ILE B C 1
ATOM 1779 O O . ILE B 2 26 ? 11.881 102.550 63.862 1.00 11.99 26 ILE B O 1
ATOM 1784 N N . SER B 2 27 ? 12.040 101.009 62.229 1.00 7.77 27 SER B N 1
ATOM 1785 C CA . SER B 2 27 ? 13.008 101.783 61.463 1.00 7.84 27 SER B CA 1
ATOM 1786 C C . SER B 2 27 ? 12.581 103.247 61.417 1.00 8.84 27 SER B C 1
ATOM 1787 O O . SER B 2 27 ? 11.407 103.554 61.201 1.00 8.61 27 SER B O 1
ATOM 1790 N N . GLY B 2 28 ? 13.533 104.151 61.623 1.00 11.03 28 GLY B N 1
ATOM 1791 C CA . GLY B 2 28 ? 13.212 105.566 61.583 1.00 7.36 28 GLY B CA 1
ATOM 1792 C C . GLY B 2 28 ? 12.967 106.159 62.953 1.00 9.69 28 GLY B C 1
ATOM 1793 O O . GLY B 2 28 ? 13.504 107.220 63.262 1.00 13.78 28 GLY B O 1
ATOM 1794 N N . HIS B 2 29 ? 12.168 105.481 63.775 1.00 9.70 29 HIS B N 1
ATOM 1795 C CA . HIS B 2 29 ? 11.857 105.966 65.117 1.00 9.93 29 HIS B CA 1
ATOM 1796 C C . HIS B 2 29 ? 13.094 106.092 66.005 1.00 11.09 29 HIS B C 1
ATOM 1797 O O . HIS B 2 29 ? 13.896 105.164 66.108 1.00 7.25 29 HIS B O 1
ATOM 1804 N N . SER B 2 30 ? 13.234 107.247 66.650 1.00 13.24 30 SER B N 1
ATOM 1805 C CA . SER B 2 30 ? 14.371 107.507 67.527 1.00 16.70 30 SER B CA 1
ATOM 1806 C C . SER B 2 30 ? 13.972 107.290 68.981 1.00 15.23 30 SER B C 1
ATOM 1807 O O . SER B 2 30 ? 14.685 106.633 69.740 1.00 11.42 30 SER B O 1
ATOM 1810 N N . ASN B 2 31 ? 12.825 107.852 69.354 1.00 12.55 31 ASN B N 1
ATOM 1811 C CA . ASN B 2 31 ? 12.288 107.745 70.709 1.00 5.73 31 ASN B CA 1
ATOM 1812 C C . ASN B 2 31 ? 11.946 106.278 71.006 1.00 2.00 31 ASN B C 1
ATOM 1813 O O . ASN B 2 31 ? 11.125 105.670 70.315 1.00 2.00 31 ASN B O 1
ATOM 1818 N N . VAL B 2 32 ? 12.599 105.714 72.021 1.00 3.37 32 VAL B N 1
ATOM 1819 C CA . VAL B 2 32 ? 12.391 104.319 72.422 1.00 4.86 32 VAL B CA 1
ATOM 1820 C C . VAL B 2 32 ? 12.235 104.210 73.932 1.00 6.66 32 VAL B C 1
ATOM 1821 O O . VAL B 2 32 ? 13.208 104.361 74.680 1.00 8.14 32 VAL B O 1
ATOM 1825 N N . VAL B 2 33 ? 11.017 103.923 74.371 1.00 3.10 33 VAL B N 1
ATOM 1826 C CA . VAL B 2 33 ? 10.729 103.812 75.784 1.00 4.16 33 VAL B CA 1
ATOM 1827 C C . VAL B 2 33 ? 10.394 102.375 76.165 1.00 7.22 33 VAL B C 1
ATOM 1828 O O . VAL B 2 33 ? 10.014 101.561 75.325 1.00 12.75 33 VAL B O 1
ATOM 1832 N N . TRP B 2 34 ? 10.562 102.059 77.440 1.00 7.60 34 TRP B N 1
ATOM 1833 C CA . TRP B 2 34 ? 10.275 100.727 77.928 1.00 3.38 34 TRP B CA 1
ATOM 1834 C C . TRP B 2 34 ? 9.188 100.824 78.978 1.00 8.27 34 TRP B C 1
ATOM 1835 O O . TRP B 2 34 ? 9.270 101.647 79.884 1.00 7.86 34 TRP B O 1
ATOM 1846 N N . TYR B 2 35 ? 8.170 99.983 78.862 1.00 12.87 35 TYR B N 1
ATOM 1847 C CA . TYR B 2 35 ? 7.076 100.015 79.818 1.00 11.47 35 TYR B CA 1
ATOM 1848 C C . TYR B 2 35 ? 6.894 98.678 80.489 1.00 15.89 35 TYR B C 1
ATOM 1849 O O . TYR B 2 35 ? 7.289 97.638 79.959 1.00 12.69 35 TYR B O 1
ATOM 1858 N N . GLN B 2 36 ? 6.294 98.717 81.671 1.00 19.72 36 GLN B N 1
ATOM 1859 C CA . GLN B 2 36 ? 6.021 97.514 82.433 1.00 22.50 36 GLN B CA 1
ATOM 1860 C C . GLN B 2 36 ? 4.546 97.567 82.820 1.00 25.12 36 GLN B C 1
ATOM 1861 O O . GLN B 2 36 ? 4.042 98.584 83.269 1.00 28.84 36 GLN B O 1
ATOM 1867 N N . GLN B 2 37 ? 3.828 96.475 82.674 1.00 12.00 37 GLN B N 1
ATOM 1868 C CA . GLN B 2 37 ? 2.418 96.416 83.017 1.00 12.00 37 GLN B CA 1
ATOM 1869 C C . GLN B 2 37 ? 2.239 95.363 84.071 1.00 12.00 37 GLN B C 1
ATOM 1870 O O . GLN B 2 37 ? 2.401 94.190 83.785 1.00 12.00 37 GLN B O 1
ATOM 1876 N N . THR B 2 38 ? 1.884 95.781 85.280 1.00 12.00 38 THR B N 1
ATOM 1877 C CA . THR B 2 38 ? 1.740 94.817 86.341 1.00 12.00 38 THR B CA 1
ATOM 1878 C C . THR B 2 38 ? 0.290 94.594 86.774 1.00 12.00 38 THR B C 1
ATOM 1879 O O . THR B 2 38 ? -0.630 95.314 86.355 1.00 12.00 38 THR B O 1
ATOM 1883 N N . LEU B 2 39 ? 0.115 93.550 87.583 1.00 12.00 39 LEU B N 1
ATOM 1884 C CA . LEU B 2 39 ? -1.171 93.209 88.169 1.00 12.00 39 LEU B CA 1
ATOM 1885 C C . LEU B 2 39 ? -2.248 94.217 87.701 1.00 12.00 39 LEU B C 1
ATOM 1886 O O . LEU B 2 39 ? -2.807 94.126 86.592 1.00 12.00 39 LEU B O 1
ATOM 1891 N N . GLY B 2 40 ? -2.514 95.199 88.563 1.00 12.00 40 GLY B N 1
ATOM 1892 C CA . GLY B 2 40 ? -3.525 96.211 88.274 1.00 12.00 40 GLY B CA 1
ATOM 1893 C C . GLY B 2 40 ? -3.256 97.077 87.045 1.00 12.00 40 GLY B C 1
ATOM 1894 O O . GLY B 2 40 ? -3.037 98.296 87.170 1.00 12.00 40 GLY B O 1
ATOM 1895 N N . LYS B 2 41 ? -3.277 96.444 85.866 1.00 12.00 41 LYS B N 1
ATOM 1896 C CA . LYS B 2 41 ? -3.068 97.091 84.560 1.00 12.00 41 LYS B CA 1
ATOM 1897 C C . LYS B 2 41 ? -2.932 98.625 84.584 1.00 12.00 41 LYS B C 1
ATOM 1898 O O . LYS B 2 41 ? -3.934 99.346 84.444 1.00 12.00 41 LYS B O 1
ATOM 1904 N N . GLU B 2 42 ? -1.702 99.114 84.706 1.00 12.00 42 GLU B N 1
ATOM 1905 C CA . GLU B 2 42 ? -1.420 100.549 84.739 1.00 12.00 42 GLU B CA 1
ATOM 1906 C C . GLU B 2 42 ? -0.030 100.698 84.142 1.00 12.00 42 GLU B C 1
ATOM 1907 O O . GLU B 2 42 ? 0.959 100.378 84.793 1.00 12.00 42 GLU B O 1
ATOM 1913 N N . LEU B 2 43 ? 0.046 101.158 82.897 1.00 12.00 43 LEU B N 1
ATOM 1914 C CA . LEU B 2 43 ? 1.355 101.308 82.266 1.00 12.00 43 LEU B CA 1
ATOM 1915 C C . LEU B 2 43 ? 2.302 102.163 83.074 1.00 12.00 43 LEU B C 1
ATOM 1916 O O . LEU B 2 43 ? 1.991 103.327 83.369 1.00 12.00 43 LEU B O 1
ATOM 1921 N N . LYS B 2 44 ? 3.458 101.569 83.398 1.00 12.00 44 LYS B N 1
ATOM 1922 C CA . LYS B 2 44 ? 4.481 102.219 84.217 1.00 12.00 44 LYS B CA 1
ATOM 1923 C C . LYS B 2 44 ? 5.750 102.537 83.407 1.00 12.00 44 LYS B C 1
ATOM 1924 O O . LYS B 2 44 ? 6.403 101.658 82.845 1.00 12.00 44 LYS B O 1
ATOM 1930 N N . PHE B 2 45 ? 6.067 103.824 83.319 1.00 12.00 45 PHE B N 1
ATOM 1931 C CA . PHE B 2 45 ? 7.234 104.310 82.563 1.00 12.00 45 PHE B CA 1
ATOM 1932 C C . PHE B 2 45 ? 8.561 103.848 83.155 1.00 12.00 45 PHE B C 1
ATOM 1933 O O . PHE B 2 45 ? 8.851 104.060 84.332 1.00 12.00 45 PHE B O 1
ATOM 1941 N N . LEU B 2 46 ? 9.377 103.225 82.318 1.00 12.00 46 LEU B N 1
ATOM 1942 C CA . LEU B 2 46 ? 10.657 102.693 82.772 1.00 12.00 46 LEU B CA 1
ATOM 1943 C C . LEU B 2 46 ? 11.844 103.580 82.396 1.00 12.00 46 LEU B C 1
ATOM 1944 O O . LEU B 2 46 ? 12.589 104.021 83.270 1.00 12.00 46 LEU B O 1
ATOM 1949 N N . ILE B 2 47 ? 12.024 103.837 81.104 1.00 12.00 47 ILE B N 1
ATOM 1950 C CA . ILE B 2 47 ? 13.111 104.700 80.651 1.00 12.00 47 ILE B CA 1
ATOM 1951 C C . ILE B 2 47 ? 12.988 105.041 79.180 1.00 12.00 47 ILE B C 1
ATOM 1952 O O . ILE B 2 47 ? 12.743 104.167 78.342 1.00 12.00 47 ILE B O 1
ATOM 1957 N N . GLN B 2 48 ? 13.189 106.323 78.890 1.00 12.00 48 GLN B N 1
ATOM 1958 C CA . GLN B 2 48 ? 13.092 106.847 77.534 1.00 12.00 48 GLN B CA 1
ATOM 1959 C C . GLN B 2 48 ? 14.464 107.226 76.977 1.00 12.00 48 GLN B C 1
ATOM 1960 O O . GLN B 2 48 ? 15.375 107.648 77.705 1.00 12.00 48 GLN B O 1
ATOM 1966 N N . HIS B 2 49 ? 14.595 107.008 75.672 1.00 12.00 49 HIS B N 1
ATOM 1967 C CA . HIS B 2 49 ? 15.808 107.296 74.934 1.00 12.00 49 HIS B CA 1
ATOM 1968 C C . HIS B 2 49 ? 15.427 107.947 73.618 1.00 12.00 49 HIS B C 1
ATOM 1969 O O . HIS B 2 49 ? 14.447 107.573 72.958 1.00 12.00 49 HIS B O 1
ATOM 1976 N N . TYR B 2 50 ? 16.205 108.962 73.276 1.00 12.00 50 TYR B N 1
ATOM 1977 C CA . TYR B 2 50 ? 16.038 109.681 72.034 1.00 12.00 50 TYR B CA 1
ATOM 1978 C C . TYR B 2 50 ? 17.424 110.010 71.533 1.00 12.00 50 TYR B C 1
ATOM 1979 O O . TYR B 2 50 ? 18.383 110.129 72.313 1.00 12.00 50 TYR B O 1
ATOM 1988 N N . GLU B 2 51 ? 17.529 110.154 70.222 1.00 12.00 51 GLU B N 1
ATOM 1989 C CA . GLU B 2 51 ? 18.818 110.419 69.621 1.00 12.00 51 GLU B CA 1
ATOM 1990 C C . GLU B 2 51 ? 19.687 109.257 70.080 1.00 12.00 51 GLU B C 1
ATOM 1991 O O . GLU B 2 51 ? 19.328 108.097 69.874 1.00 12.00 51 GLU B O 1
ATOM 1997 N N . LYS B 2 52 ? 20.811 109.533 70.726 1.00 12.00 52 LYS B N 1
ATOM 1998 C CA . LYS B 2 52 ? 21.639 108.416 71.173 1.00 12.00 52 LYS B CA 1
ATOM 1999 C C . LYS B 2 52 ? 21.953 108.438 72.654 1.00 12.00 52 LYS B C 1
ATOM 2000 O O . LYS B 2 52 ? 22.671 109.319 73.149 1.00 12.00 52 LYS B O 1
ATOM 2006 N N . VAL B 2 53 ? 21.409 107.441 73.345 1.00 12.00 53 VAL B N 1
ATOM 2007 C CA . VAL B 2 53 ? 21.639 107.277 74.773 1.00 12.00 53 VAL B CA 1
ATOM 2008 C C . VAL B 2 53 ? 21.183 108.488 75.599 1.00 12.00 53 VAL B C 1
ATOM 2009 O O . VAL B 2 53 ? 21.581 108.633 76.768 1.00 12.00 53 VAL B O 1
ATOM 2013 N N . GLU B 2 54 ? 20.377 109.372 75.007 1.00 12.00 54 GLU B N 1
ATOM 2014 C CA . GLU B 2 54 ? 19.887 110.476 75.810 1.00 12.00 54 GLU B CA 1
ATOM 2015 C C . GLU B 2 54 ? 18.862 109.820 76.734 1.00 12.00 54 GLU B C 1
ATOM 2016 O O . GLU B 2 54 ? 18.112 108.920 76.324 1.00 12.00 54 GLU B O 1
ATOM 2022 N N . ARG B 2 55 ? 18.832 110.275 77.980 1.00 12.00 55 ARG B N 1
ATOM 2023 C CA . ARG B 2 55 ? 17.977 109.676 79.000 1.00 12.00 55 ARG B CA 1
ATOM 2024 C C . ARG B 2 55 ? 16.970 110.601 79.658 1.00 12.00 55 ARG B C 1
ATOM 2025 O O . ARG B 2 55 ? 17.276 111.759 79.986 1.00 12.00 55 ARG B O 1
ATOM 2033 N N . ASP B 2 56 ? 15.790 110.014 79.872 1.00 12.00 56 ASP B N 1
ATOM 2034 C CA . ASP B 2 56 ? 14.615 110.611 80.531 1.00 12.00 56 ASP B CA 1
ATOM 2035 C C . ASP B 2 56 ? 14.159 109.552 81.543 1.00 12.00 56 ASP B C 1
ATOM 2036 O O . ASP B 2 56 ? 13.728 108.440 81.161 1.00 12.00 56 ASP B O 1
ATOM 2041 N N . LYS B 2 57 ? 14.239 109.919 82.825 1.00 48.24 57 LYS B N 1
ATOM 2042 C CA . LYS B 2 57 ? 13.951 108.980 83.903 1.00 47.43 57 LYS B CA 1
ATOM 2043 C C . LYS B 2 57 ? 12.622 109.013 84.616 1.00 46.71 57 LYS B C 1
ATOM 2044 O O . LYS B 2 57 ? 11.899 110.015 84.603 1.00 47.14 57 LYS B O 1
ATOM 2050 N N . GLY B 2 58 ? 12.324 107.880 85.255 1.00 43.52 58 GLY B N 1
ATOM 2051 C CA . GLY B 2 58 ? 11.079 107.723 85.984 1.00 46.70 58 GLY B CA 1
ATOM 2052 C C . GLY B 2 58 ? 11.112 106.740 87.155 1.00 48.32 58 GLY B C 1
ATOM 2053 O O . GLY B 2 58 ? 11.535 107.067 88.269 1.00 47.58 58 GLY B O 1
ATOM 2054 N N . PHE B 2 59 ? 10.638 105.524 86.910 1.00 48.85 59 PHE B N 1
ATOM 2055 C CA . PHE B 2 59 ? 10.581 104.501 87.959 1.00 47.39 59 PHE B CA 1
ATOM 2056 C C . PHE B 2 59 ? 11.299 103.195 87.592 1.00 45.14 59 PHE B C 1
ATOM 2057 O O . PHE B 2 59 ? 10.753 102.115 87.826 1.00 45.12 59 PHE B O 1
ATOM 2065 N N . LEU B 2 60 ? 12.497 103.259 87.016 1.00 40.65 60 LEU B N 1
ATOM 2066 C CA . LEU B 2 60 ? 13.190 102.019 86.652 1.00 37.40 60 LEU B CA 1
ATOM 2067 C C . LEU B 2 60 ? 14.214 101.552 87.684 1.00 39.23 60 LEU B C 1
ATOM 2068 O O . LEU B 2 60 ? 15.077 102.314 88.119 1.00 41.16 60 LEU B O 1
ATOM 2073 N N . PRO B 2 61 ? 14.107 100.267 88.094 1.00 38.79 61 PRO B N 1
ATOM 2074 C CA . PRO B 2 61 ? 14.974 99.598 89.083 1.00 38.75 61 PRO B CA 1
ATOM 2075 C C . PRO B 2 61 ? 16.457 99.649 88.739 1.00 37.18 61 PRO B C 1
ATOM 2076 O O . PRO B 2 61 ? 16.856 99.365 87.606 1.00 35.27 61 PRO B O 1
ATOM 2080 N N . SER B 2 62 ? 17.265 100.000 89.744 1.00 39.31 62 SER B N 1
ATOM 2081 C CA . SER B 2 62 ? 18.720 100.093 89.598 1.00 39.42 62 SER B CA 1
ATOM 2082 C C . SER B 2 62 ? 19.279 98.790 89.023 1.00 38.67 62 SER B C 1
ATOM 2083 O O . SER B 2 62 ? 20.262 98.788 88.268 1.00 38.36 62 SER B O 1
ATOM 2086 N N . ARG B 2 63 ? 18.634 97.686 89.388 1.00 36.68 64 ARG B N 1
ATOM 2087 C CA . ARG B 2 63 ? 19.021 96.360 88.918 1.00 36.40 64 ARG B CA 1
ATOM 2088 C C . ARG B 2 63 ? 18.943 96.245 87.397 1.00 36.05 64 ARG B C 1
ATOM 2089 O O . ARG B 2 63 ? 19.685 95.481 86.780 1.00 38.05 64 ARG B O 1
ATOM 2097 N N . PHE B 2 64 ? 18.040 97.002 86.790 1.00 33.86 65 PHE B N 1
ATOM 2098 C CA . PHE B 2 64 ? 17.863 96.965 85.346 1.00 30.44 65 PHE B CA 1
ATOM 2099 C C . PHE B 2 64 ? 18.573 98.146 84.702 1.00 30.47 65 PHE B C 1
ATOM 2100 O O . PHE B 2 64 ? 18.332 99.300 85.056 1.00 31.68 65 PHE B O 1
ATOM 2108 N N . SER B 2 65 ? 19.453 97.857 83.756 1.00 28.88 66 SER B N 1
ATOM 2109 C CA . SER B 2 65 ? 20.191 98.908 83.081 1.00 28.73 66 SER B CA 1
ATOM 2110 C C . SER B 2 65 ? 20.133 98.686 81.574 1.00 26.74 66 SER B C 1
ATOM 2111 O O . SER B 2 65 ? 20.796 97.791 81.039 1.00 25.20 66 SER B O 1
ATOM 2114 N N . VAL B 2 66 ? 19.326 99.497 80.896 1.00 23.40 67 VAL B N 1
ATOM 2115 C CA . VAL B 2 66 ? 19.173 99.399 79.449 1.00 18.35 67 VAL B CA 1
ATOM 2116 C C . VAL B 2 66 ? 19.968 100.487 78.741 1.00 17.28 67 VAL B C 1
ATOM 2117 O O . VAL B 2 66 ? 20.190 101.564 79.293 1.00 14.79 67 VAL B O 1
ATOM 2121 N N . GLN B 2 67 ? 20.387 100.202 77.514 1.00 17.70 68 GLN B N 1
ATOM 2122 C CA . GLN B 2 67 ? 21.147 101.162 76.725 1.00 20.14 68 GLN B CA 1
ATOM 2123 C C . GLN B 2 67 ? 20.808 100.998 75.250 1.00 17.48 68 GLN B C 1
ATOM 2124 O O . GLN B 2 67 ? 20.428 99.912 74.817 1.00 16.46 68 GLN B O 1
ATOM 2130 N N . GLN B 2 68 ? 20.932 102.076 74.483 1.00 16.32 69 GLN B N 1
ATOM 2131 C CA . GLN B 2 68 ? 20.639 102.008 73.058 1.00 20.34 69 GLN B CA 1
ATOM 2132 C C . GLN B 2 68 ? 21.916 101.719 72.280 1.00 24.36 69 GLN B C 1
ATOM 2133 O O . GLN B 2 68 ? 23.022 101.841 72.815 1.00 24.16 69 GLN B O 1
ATOM 2139 N N . PHE B 2 69 ? 21.761 101.332 71.018 1.00 27.98 70 PHE B N 1
ATOM 2140 C CA . PHE B 2 69 ? 22.906 101.018 70.173 1.00 29.40 70 PHE B CA 1
ATOM 2141 C C . PHE B 2 69 ? 22.916 101.857 68.909 1.00 32.35 70 PHE B C 1
ATOM 2142 O O . PHE B 2 69 ? 22.051 102.707 68.707 1.00 33.71 70 PHE B O 1
ATOM 2150 N N . ASP B 2 70 ? 23.907 101.612 68.061 1.00 35.70 71 ASP B N 1
ATOM 2151 C CA . ASP B 2 70 ? 24.038 102.342 66.810 1.00 37.99 71 ASP B CA 1
ATOM 2152 C C . ASP B 2 70 ? 22.805 102.095 65.957 1.00 36.96 71 ASP B C 1
ATOM 2153 O O . ASP B 2 70 ? 22.108 103.032 65.576 1.00 35.39 71 ASP B O 1
ATOM 2158 N N . ASP B 2 71 ? 22.538 100.827 65.664 1.00 36.61 72 ASP B N 1
ATOM 2159 C CA . ASP B 2 71 ? 21.380 100.465 64.859 1.00 39.22 72 ASP B CA 1
ATOM 2160 C C . ASP B 2 71 ? 20.127 100.991 65.532 1.00 38.73 72 ASP B C 1
ATOM 2161 O O . ASP B 2 71 ? 19.022 100.803 65.033 1.00 39.56 72 ASP B O 1
ATOM 2166 N N . TYR B 2 72 ? 20.314 101.639 66.677 1.00 36.58 73 TYR B N 1
ATOM 2167 C CA . TYR B 2 72 ? 19.211 102.222 67.433 1.00 34.67 73 TYR B CA 1
ATOM 2168 C C . TYR B 2 72 ? 18.392 101.218 68.246 1.00 32.87 73 TYR B C 1
ATOM 2169 O O . TYR B 2 72 ? 17.385 101.581 68.861 1.00 30.35 73 TYR B O 1
ATOM 2178 N N . HIS B 2 73 ? 18.820 99.958 68.251 1.00 28.47 74 HIS B N 1
ATOM 2179 C CA . HIS B 2 73 ? 18.115 98.927 69.008 1.00 23.48 74 HIS B CA 1
ATOM 2180 C C . HIS B 2 73 ? 18.541 99.037 70.464 1.00 21.07 74 HIS B C 1
ATOM 2181 O O . HIS B 2 73 ? 19.647 99.490 70.754 1.00 20.49 74 HIS B O 1
ATOM 2188 N N . SER B 2 74 ? 17.671 98.629 71.382 1.00 20.14 75 SER B N 1
ATOM 2189 C CA . SER B 2 74 ? 17.999 98.718 72.801 1.00 14.99 75 SER B CA 1
ATOM 2190 C C . SER B 2 74 ? 17.664 97.456 73.573 1.00 13.58 75 SER B C 1
ATOM 2191 O O . SER B 2 74 ? 16.749 96.719 73.206 1.00 9.77 75 SER B O 1
ATOM 2194 N N . GLU B 2 75 ? 18.416 97.219 74.647 1.00 11.99 76 GLU B N 1
ATOM 2195 C CA . GLU B 2 75 ? 18.215 96.047 75.494 1.00 13.56 76 GLU B CA 1
ATOM 2196 C C . GLU B 2 75 ? 18.033 96.425 76.964 1.00 16.15 76 GLU B C 1
ATOM 2197 O O . GLU B 2 75 ? 18.662 97.363 77.461 1.00 16.07 76 GLU B O 1
ATOM 2203 N N . MET B 2 76 ? 17.164 95.686 77.649 1.00 17.56 77 MET B N 1
ATOM 2204 C CA . MET B 2 76 ? 16.883 95.914 79.054 1.00 17.12 77 MET B CA 1
ATOM 2205 C C . MET B 2 76 ? 17.615 94.849 79.862 1.00 22.24 77 MET B C 1
ATOM 2206 O O . MET B 2 76 ? 17.316 93.660 79.758 1.00 20.88 77 MET B O 1
ATOM 2211 N N . ASN B 2 77 ? 18.585 95.278 80.662 1.00 27.56 78 ASN B N 1
ATOM 2212 C CA . ASN B 2 77 ? 19.356 94.342 81.467 1.00 34.28 78 ASN B CA 1
ATOM 2213 C C . ASN B 2 77 ? 18.749 94.070 82.835 1.00 36.08 78 ASN B C 1
ATOM 2214 O O . ASN B 2 77 ? 18.843 94.894 83.747 1.00 34.60 78 ASN B O 1
ATOM 2219 N N . MET B 2 78 ? 18.129 92.902 82.965 1.00 37.17 79 MET B N 1
ATOM 2220 C CA . MET B 2 78 ? 17.500 92.494 84.211 1.00 38.85 79 MET B CA 1
ATOM 2221 C C . MET B 2 78 ? 18.505 91.726 85.047 1.00 40.10 79 MET B C 1
ATOM 2222 O O . MET B 2 78 ? 19.199 90.843 84.541 1.00 42.85 79 MET B O 1
ATOM 2227 N N . SER B 2 79 ? 18.586 92.059 86.328 1.00 38.75 80 SER B N 1
ATOM 2228 C CA . SER B 2 79 ? 19.518 91.379 87.208 1.00 35.25 80 SER B CA 1
ATOM 2229 C C . SER B 2 79 ? 18.920 91.297 88.604 1.00 34.31 80 SER B C 1
ATOM 2230 O O . SER B 2 79 ? 18.204 92.205 89.030 1.00 35.27 80 SER B O 1
ATOM 2233 N N . ALA B 2 80 ? 19.208 90.204 89.306 1.00 31.81 81 ALA B N 1
ATOM 2234 C CA . ALA B 2 80 ? 18.688 89.991 90.652 1.00 32.96 81 ALA B CA 1
ATOM 2235 C C . ALA B 2 80 ? 17.160 90.033 90.622 1.00 33.69 81 ALA B C 1
ATOM 2236 O O . ALA B 2 80 ? 16.515 90.654 91.469 1.00 33.65 81 ALA B O 1
ATOM 2238 N N . LEU B 2 81 ? 16.593 89.363 89.627 1.00 33.70 82 LEU B N 1
ATOM 2239 C CA . LEU B 2 81 ? 15.151 89.300 89.452 1.00 31.94 82 LEU B CA 1
ATOM 2240 C C . LEU B 2 81 ? 14.454 88.865 90.738 1.00 33.70 82 LEU B C 1
ATOM 2241 O O . LEU B 2 81 ? 15.022 88.133 91.546 1.00 35.81 82 LEU B O 1
ATOM 2246 N N . GLU B 2 82 ? 13.220 89.320 90.920 1.00 33.43 83 GLU B N 1
ATOM 2247 C CA . GLU B 2 82 ? 12.444 88.969 92.100 1.00 33.42 83 GLU B CA 1
ATOM 2248 C C . GLU B 2 82 ? 10.995 88.781 91.693 1.00 32.70 83 GLU B C 1
ATOM 2249 O O . GLU B 2 82 ? 10.515 89.447 90.778 1.00 33.50 83 GLU B O 1
ATOM 2255 N N . LEU B 2 83 ? 10.309 87.870 92.372 1.00 31.15 84 LEU B N 1
ATOM 2256 C CA . LEU B 2 83 ? 8.909 87.583 92.090 1.00 31.30 84 LEU B CA 1
ATOM 2257 C C . LEU B 2 83 ? 8.084 88.839 91.829 1.00 35.48 84 LEU B C 1
ATOM 2258 O O . LEU B 2 83 ? 7.099 88.796 91.091 1.00 37.83 84 LEU B O 1
ATOM 2263 N N . GLU B 2 84 ? 8.474 89.954 92.436 1.00 37.62 85 GLU B N 1
ATOM 2264 C CA . GLU B 2 84 ? 7.745 91.201 92.240 1.00 38.56 85 GLU B CA 1
ATOM 2265 C C . GLU B 2 84 ? 7.986 91.764 90.831 1.00 37.47 85 GLU B C 1
ATOM 2266 O O . GLU B 2 84 ? 7.136 92.465 90.275 1.00 39.18 85 GLU B O 1
ATOM 2272 N N . ASP B 2 85 ? 9.144 91.446 90.262 1.00 32.66 86 ASP B N 1
ATOM 2273 C CA . ASP B 2 85 ? 9.513 91.902 88.932 1.00 28.46 86 ASP B CA 1
ATOM 2274 C C . ASP B 2 85 ? 8.727 91.151 87.878 1.00 26.11 86 ASP B C 1
ATOM 2275 O O . ASP B 2 85 ? 8.955 91.337 86.681 1.00 27.24 86 ASP B O 1
ATOM 2280 N N . SER B 2 86 ? 7.812 90.288 88.304 1.00 21.92 87 SER B N 1
ATOM 2281 C CA . SER B 2 86 ? 7.035 89.531 87.339 1.00 19.04 87 SER B CA 1
ATOM 2282 C C . SER B 2 86 ? 5.954 90.424 86.754 1.00 17.85 87 SER B C 1
ATOM 2283 O O . SER B 2 86 ? 5.093 90.922 87.476 1.00 16.84 87 SER B O 1
ATOM 2286 N N . ALA B 2 87 ? 6.014 90.628 85.441 1.00 17.05 88 ALA B N 1
ATOM 2287 C CA . ALA B 2 87 ? 5.048 91.464 84.750 1.00 11.19 88 ALA B CA 1
ATOM 2288 C C . ALA B 2 87 ? 5.395 91.532 83.267 1.00 12.96 88 ALA B C 1
ATOM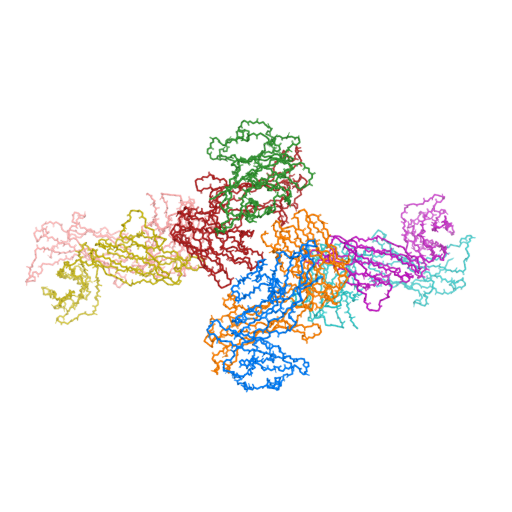 2289 O O . ALA B 2 87 ? 6.459 91.087 82.851 1.00 19.07 88 ALA B O 1
ATOM 2291 N N . MET B 2 88 ? 4.486 92.081 82.472 1.00 10.58 89 MET B N 1
ATOM 2292 C CA . MET B 2 88 ? 4.708 92.229 81.034 1.00 6.62 89 MET B CA 1
ATOM 2293 C C . MET B 2 88 ? 5.658 93.393 80.780 1.00 2.00 89 MET B C 1
ATOM 2294 O O . MET B 2 88 ? 5.422 94.498 81.263 1.00 2.00 89 MET B O 1
ATOM 2299 N N . TYR B 2 89 ? 6.722 93.161 80.020 1.00 2.00 90 TYR B N 1
ATOM 2300 C CA . TYR B 2 89 ? 7.663 94.240 79.744 1.00 9.42 90 TYR B CA 1
ATOM 2301 C C . TYR B 2 89 ? 7.604 94.748 78.313 1.00 9.28 90 TYR B C 1
ATOM 2302 O O . TYR B 2 89 ? 8.426 94.380 77.471 1.00 4.94 90 TYR B O 1
ATOM 2311 N N . PHE B 2 90 ? 6.625 95.615 78.058 1.00 8.40 91 PHE B N 1
ATOM 2312 C CA . PHE B 2 90 ? 6.410 96.197 76.736 1.00 11.43 91 PHE B CA 1
ATOM 2313 C C . PHE B 2 90 ? 7.451 97.218 76.304 1.00 8.96 91 PHE B C 1
ATOM 2314 O O . PHE B 2 90 ? 8.007 97.949 77.127 1.00 8.88 91 PHE B O 1
ATOM 2322 N N . CYS B 2 91 ? 7.704 97.261 74.998 1.00 9.55 92 CYS B N 1
ATOM 2323 C CA . CYS B 2 91 ? 8.660 98.203 74.425 1.00 10.54 92 CYS B CA 1
ATOM 2324 C C . CYS B 2 91 ? 8.002 98.961 73.284 1.00 12.08 92 CYS B C 1
ATOM 2325 O O . CYS B 2 91 ? 7.738 98.385 72.228 1.00 15.66 92 CYS B O 1
ATOM 2328 N N . ALA B 2 92 ? 7.740 100.248 73.495 1.00 11.19 93 ALA B N 1
ATOM 2329 C CA . ALA B 2 92 ? 7.105 101.072 72.473 1.00 11.10 93 ALA B CA 1
ATOM 2330 C C . ALA B 2 92 ? 8.103 101.979 71.773 1.00 6.70 93 ALA B C 1
ATOM 2331 O O . ALA B 2 92 ? 9.145 102.316 72.322 1.00 9.67 93 ALA B O 1
ATOM 2333 N N . SER B 2 93 ? 7.774 102.365 70.550 1.00 2.00 94 SER B N 1
ATOM 2334 C CA . SER B 2 93 ? 8.631 103.238 69.775 1.00 2.00 94 SER B CA 1
ATOM 2335 C C . SER B 2 93 ? 7.789 104.277 69.053 1.00 3.39 94 SER B C 1
ATOM 2336 O O . SER B 2 93 ? 6.569 104.162 68.975 1.00 5.73 94 SER B O 1
ATOM 2339 N N . SER B 2 94 ? 8.449 105.301 68.535 1.00 5.35 95 SER B N 1
ATOM 2340 C CA . SER B 2 94 ? 7.761 106.360 67.826 1.00 8.24 95 SER B CA 1
ATOM 2341 C C . SER B 2 94 ? 8.795 107.156 67.072 1.00 12.30 95 SER B C 1
ATOM 2342 O O . SER B 2 94 ? 9.984 107.053 67.355 1.00 14.78 95 SER B O 1
ATOM 2345 N N . LEU B 2 95 ? 8.332 107.966 66.128 1.00 19.00 96 LEU B N 1
ATOM 2346 C CA . LEU B 2 95 ? 9.218 108.792 65.313 1.00 23.73 96 LEU B CA 1
ATOM 2347 C C . LEU B 2 95 ? 9.517 110.156 65.939 1.00 28.10 96 LEU B C 1
ATOM 2348 O O . LEU B 2 95 ? 9.326 111.206 65.309 1.00 29.05 96 LEU B O 1
ATOM 2353 N N . ARG B 2 96 ? 9.984 110.121 67.182 1.00 34.23 97 ARG B N 1
ATOM 2354 C CA . ARG B 2 96 ? 10.350 111.316 67.925 1.00 40.78 97 ARG B CA 1
ATOM 2355 C C . ARG B 2 96 ? 9.215 112.282 68.075 1.00 47.59 97 ARG B C 1
ATOM 2356 O O . ARG B 2 96 ? 9.024 113.158 67.231 1.00 48.75 97 ARG B O 1
ATOM 2364 N N . TRP B 2 97 ? 8.480 112.125 69.168 1.00 54.26 98 TRP B N 1
ATOM 2365 C CA . TRP B 2 97 ? 7.366 113.004 69.471 1.00 60.35 98 TRP B CA 1
ATOM 2366 C C . TRP B 2 97 ? 6.222 112.912 68.488 1.00 61.11 98 TRP B C 1
ATOM 2367 O O . TRP B 2 97 ? 5.196 113.573 68.661 1.00 61.85 98 TRP B O 1
ATOM 2378 N N . GLY B 2 98 ? 6.412 112.108 67.443 1.00 62.35 99 GLY B N 1
ATOM 2379 C CA . GLY B 2 98 ? 5.360 111.915 66.468 1.00 62.12 99 GLY B CA 1
ATOM 2380 C C . GLY B 2 98 ? 4.191 111.389 67.276 1.00 65.86 99 GLY B C 1
ATOM 2381 O O . GLY B 2 98 ? 4.379 110.793 68.341 1.00 66.61 99 GLY B O 1
ATOM 2382 N N . ASP B 2 99 ? 2.983 111.621 66.788 1.00 66.12 100 ASP B N 1
ATOM 2383 C CA . ASP B 2 99 ? 1.775 111.186 67.477 1.00 63.63 100 ASP B CA 1
ATOM 2384 C C . ASP B 2 99 ? 1.464 109.737 67.139 1.00 59.56 100 ASP B C 1
ATOM 2385 O O . ASP B 2 99 ? 0.470 109.451 66.466 1.00 56.72 100 ASP B O 1
ATOM 2390 N N . GLU B 2 100 ? 2.314 108.832 67.619 1.00 54.37 105 GLU B N 1
ATOM 2391 C CA . GLU B 2 100 ? 2.146 107.413 67.353 1.00 49.71 105 GLU B CA 1
ATOM 2392 C C . GLU B 2 100 ? 3.214 106.554 68.015 1.00 45.76 105 GLU B C 1
ATOM 2393 O O . GLU B 2 100 ? 4.271 106.308 67.439 1.00 46.74 105 GLU B O 1
ATOM 2399 N N . GLN B 2 101 ? 2.934 106.086 69.222 1.00 40.68 106 GLN B N 1
ATOM 2400 C CA . GLN B 2 101 ? 3.877 105.237 69.926 1.00 34.29 106 GLN B CA 1
ATOM 2401 C C . GLN B 2 101 ? 3.394 103.801 69.805 1.00 28.25 106 GLN B C 1
ATOM 2402 O O . GLN B 2 101 ? 2.607 103.332 70.627 1.00 29.53 106 GLN B O 1
ATOM 2408 N N . TYR B 2 102 ? 3.859 103.108 68.770 1.00 21.92 107 TYR B N 1
ATOM 2409 C CA . TYR B 2 102 ? 3.461 101.723 68.539 1.00 20.16 107 TYR B CA 1
ATOM 2410 C C . TYR B 2 102 ? 4.137 100.765 69.505 1.00 19.91 107 TYR B C 1
ATOM 2411 O O . TYR B 2 102 ? 5.358 100.785 69.671 1.00 19.32 107 TYR B O 1
ATOM 2420 N N . PHE B 2 103 ? 3.328 99.921 70.137 1.00 17.91 108 PHE B N 1
ATOM 2421 C CA . PHE B 2 103 ? 3.832 98.957 71.108 1.00 14.37 108 PHE B CA 1
ATOM 2422 C C . PHE B 2 103 ? 4.286 97.633 70.482 1.00 9.96 108 PHE B C 1
ATOM 2423 O O . PHE B 2 103 ? 3.802 97.231 69.429 1.00 11.33 108 PHE B O 1
ATOM 2431 N N . GLY B 2 104 ? 5.231 96.971 71.139 1.00 8.04 109 GLY B N 1
ATOM 2432 C CA . GLY B 2 104 ? 5.733 95.700 70.649 1.00 2.25 109 GLY B CA 1
ATOM 2433 C C . GLY B 2 104 ? 5.062 94.541 71.369 1.00 4.40 109 GLY B C 1
ATOM 2434 O O . GLY B 2 104 ? 4.417 94.737 72.407 1.00 3.57 109 GLY B O 1
ATOM 2435 N N . PRO B 2 105 ? 5.198 93.311 70.845 1.00 2.00 110 PRO B N 1
ATOM 2436 C CA . PRO B 2 105 ? 4.586 92.131 71.465 1.00 2.00 110 PRO B CA 1
ATOM 2437 C C . PRO B 2 105 ? 4.754 92.145 72.972 1.00 3.94 110 PRO B C 1
ATOM 2438 O O . PRO B 2 105 ? 3.829 91.817 73.715 1.00 2.00 110 PRO B O 1
ATOM 2442 N N . GLY B 2 106 ? 5.952 92.532 73.407 1.00 9.77 111 GLY B N 1
ATOM 2443 C CA . GLY B 2 106 ? 6.270 92.595 74.825 1.00 10.83 111 GLY B CA 1
ATOM 2444 C C . GLY B 2 106 ? 6.939 91.326 75.314 1.00 9.55 111 GLY B C 1
ATOM 2445 O O . GLY B 2 106 ? 6.913 90.309 74.621 1.00 15.11 111 GLY B O 1
ATOM 2446 N N . THR B 2 107 ? 7.556 91.382 76.492 1.00 7.94 112 THR B N 1
ATOM 2447 C CA . THR B 2 107 ? 8.202 90.203 77.064 1.00 6.69 112 THR B CA 1
ATOM 2448 C C . THR B 2 107 ? 7.422 89.752 78.290 1.00 8.48 112 THR B C 1
ATOM 2449 O O . THR B 2 107 ? 6.930 90.574 79.067 1.00 4.02 112 THR B O 1
ATOM 2453 N N . ARG B 2 108 ? 7.300 88.443 78.461 1.00 9.31 113 ARG B N 1
ATOM 2454 C CA . ARG B 2 108 ? 6.591 87.929 79.614 1.00 11.52 113 ARG B CA 1
ATOM 2455 C C . ARG B 2 108 ? 7.550 87.249 80.567 1.00 13.42 113 ARG B C 1
ATOM 2456 O O . ARG B 2 108 ? 7.984 86.125 80.327 1.00 12.59 113 ARG B O 1
ATOM 2464 N N . LEU B 2 109 ? 7.892 87.948 81.642 1.00 14.43 114 LEU B N 1
ATOM 2465 C CA . LEU B 2 109 ? 8.792 87.400 82.638 1.00 15.13 114 LEU B CA 1
ATOM 2466 C C . LEU B 2 109 ? 7.982 86.943 83.834 1.00 16.67 114 LEU B C 1
ATOM 2467 O O . LEU B 2 109 ? 6.952 87.538 84.165 1.00 16.38 114 LEU B O 1
ATOM 2472 N N . THR B 2 110 ? 8.455 85.878 84.472 1.00 16.49 115 THR B N 1
ATOM 2473 C CA . THR B 2 110 ? 7.796 85.329 85.640 1.00 18.14 115 THR B CA 1
ATOM 2474 C C . THR B 2 110 ? 8.828 84.713 86.563 1.00 18.54 115 THR B C 1
ATOM 2475 O O . THR B 2 110 ? 9.368 83.649 86.277 1.00 18.45 115 THR B O 1
ATOM 2479 N N . VAL B 2 111 ? 9.108 85.404 87.664 1.00 18.87 116 VAL B N 1
ATOM 2480 C CA . VAL B 2 111 ? 10.070 84.933 88.652 1.00 16.64 116 VAL B CA 1
ATOM 2481 C C . VAL B 2 111 ? 9.426 83.821 89.474 1.00 15.68 116 VAL B C 1
ATOM 2482 O O . VAL B 2 111 ? 8.332 83.990 90.021 1.00 13.29 116 VAL B O 1
ATOM 2486 N N . LEU B 2 112 A 10.113 82.690 89.565 1.00 16.46 116 LEU B N 1
ATOM 2487 C CA . LEU B 2 112 A 9.596 81.547 90.301 1.00 16.32 116 LEU B CA 1
ATOM 2488 C C . LEU B 2 112 A 10.336 81.238 91.594 1.00 17.81 116 LEU B C 1
ATOM 2489 O O . LEU B 2 112 A 11.496 81.611 91.777 1.00 17.53 116 LEU B O 1
ATOM 2494 N N . GLU B 2 113 ? 9.646 80.534 92.483 1.00 20.44 117 GLU B N 1
ATOM 2495 C CA . GLU B 2 113 ? 10.207 80.134 93.761 1.00 18.35 117 GLU B CA 1
ATOM 2496 C C . GLU B 2 113 ? 11.169 78.982 93.505 1.00 15.69 117 GLU B C 1
ATOM 2497 O O . GLU B 2 113 ? 12.176 78.853 94.193 1.00 14.32 117 GLU B O 1
ATOM 2503 N N . ASP B 2 114 ? 10.859 78.158 92.503 1.00 13.94 118 ASP B N 1
ATOM 2504 C CA . ASP B 2 114 ? 11.704 77.015 92.156 1.00 12.43 118 ASP B CA 1
ATOM 2505 C C . ASP B 2 114 ? 11.616 76.590 90.686 1.00 11.46 118 ASP B C 1
ATOM 2506 O O . ASP B 2 114 ? 10.559 76.192 90.206 1.00 14.14 118 ASP B O 1
ATOM 2511 N N . LEU B 2 115 ? 12.732 76.660 89.972 1.00 8.98 119 LEU B N 1
ATOM 2512 C CA . LEU B 2 115 ? 12.730 76.263 88.575 1.00 9.88 119 LEU B CA 1
ATOM 2513 C C . LEU B 2 115 ? 12.128 74.874 88.457 1.00 8.90 119 LEU B C 1
ATOM 2514 O O . LEU B 2 115 ? 11.303 74.613 87.585 1.00 12.51 119 LEU B O 1
ATOM 2519 N N . ARG B 2 116 ? 12.551 73.980 89.342 1.00 9.17 120 ARG B N 1
ATOM 2520 C CA . ARG B 2 116 ? 12.056 72.615 89.321 1.00 11.24 120 ARG B CA 1
ATOM 2521 C C . ARG B 2 116 ? 10.537 72.580 89.332 1.00 11.17 120 ARG B C 1
ATOM 2522 O O . ARG B 2 116 ? 9.934 71.562 89.001 1.00 13.53 120 ARG B O 1
ATOM 2530 N N . ASN B 2 117 ? 9.916 73.691 89.702 1.00 10.20 121 ASN B N 1
ATOM 2531 C CA . ASN B 2 117 ? 8.464 73.738 89.747 1.00 11.33 121 ASN B CA 1
ATOM 2532 C C . ASN B 2 117 ? 7.777 73.788 88.388 1.00 11.92 121 ASN B C 1
ATOM 2533 O O . ASN B 2 117 ? 6.600 73.443 88.283 1.00 14.43 121 ASN B O 1
ATOM 2538 N N . VAL B 2 118 ? 8.501 74.204 87.352 1.00 8.72 122 VAL B N 1
ATOM 2539 C CA . VAL B 2 118 ? 7.929 74.294 86.011 1.00 5.81 122 VAL B CA 1
ATOM 2540 C C . VAL B 2 118 ? 7.543 72.908 85.505 1.00 5.94 122 VAL B C 1
ATOM 2541 O O . VAL B 2 118 ? 8.305 71.955 85.643 1.00 3.98 122 VAL B O 1
ATOM 2545 N N . THR B 2 119 ? 6.348 72.798 84.932 1.00 10.67 123 THR B N 1
ATOM 2546 C CA . THR B 2 119 ? 5.864 71.523 84.397 1.00 9.39 123 THR B CA 1
ATOM 2547 C C . THR B 2 119 ? 4.972 71.729 83.182 1.00 5.82 123 THR B C 1
ATOM 2548 O O . THR B 2 119 ? 4.199 72.689 83.118 1.00 4.25 123 THR B O 1
ATOM 2552 N N . PRO B 2 120 ? 5.077 70.829 82.196 1.00 3.90 124 PRO B N 1
ATOM 2553 C CA . PRO B 2 120 ? 4.293 70.874 80.960 1.00 6.76 124 PRO B CA 1
ATOM 2554 C C . PRO B 2 120 ? 2.814 70.604 81.232 1.00 10.35 124 PRO B C 1
ATOM 2555 O O . PRO B 2 120 ? 2.449 70.089 82.287 1.00 11.53 124 PRO B O 1
ATOM 2559 N N . PRO B 2 121 ? 1.947 70.944 80.272 1.00 9.52 125 PRO B N 1
ATOM 2560 C CA . PRO B 2 121 ? 0.505 70.739 80.403 1.00 5.07 125 PRO B CA 1
ATOM 2561 C C . PRO B 2 121 ? 0.083 69.299 80.150 1.00 2.77 125 PRO B C 1
ATOM 2562 O O . PRO B 2 121 ? 0.866 68.486 79.669 1.00 2.00 125 PRO B O 1
ATOM 2566 N N . LYS B 2 122 ? -1.166 69.000 80.485 1.00 7.18 126 LYS B N 1
ATOM 2567 C CA . LYS B 2 122 ? -1.747 67.672 80.293 1.00 11.12 126 LYS B CA 1
ATOM 2568 C C . LYS B 2 122 ? -3.102 67.930 79.645 1.00 11.10 126 LYS B C 1
ATOM 2569 O O . LYS B 2 122 ? -4.072 68.263 80.326 1.00 5.59 126 LYS B O 1
ATOM 2575 N N . VAL B 2 123 ? -3.164 67.788 78.325 1.00 10.89 127 VAL B N 1
ATOM 2576 C CA . VAL B 2 123 ? -4.397 68.061 77.608 1.00 13.31 127 VAL B CA 1
ATOM 2577 C C . VAL B 2 123 ? -5.261 66.842 77.295 1.00 16.48 127 VAL B C 1
ATOM 2578 O O . VAL B 2 123 ? -4.766 65.822 76.807 1.00 18.00 127 VAL B O 1
ATOM 2582 N N . SER B 2 124 ? -6.558 66.965 77.586 1.00 15.82 128 SER B N 1
ATOM 2583 C CA . SER B 2 124 ? -7.528 65.903 77.334 1.00 16.20 128 SER B CA 1
ATOM 2584 C C . SER B 2 124 ? -8.781 66.471 76.672 1.00 13.53 128 SER B C 1
ATOM 2585 O O . SER B 2 124 ? -9.277 67.535 77.042 1.00 12.53 128 SER B O 1
ATOM 2588 N N . LEU B 2 125 ? -9.300 65.734 75.700 1.00 14.33 129 LEU B N 1
ATOM 2589 C CA . LEU B 2 125 ? -10.481 66.156 74.963 1.00 12.99 129 LEU B CA 1
ATOM 2590 C C . LEU B 2 125 ? -11.740 65.374 75.323 1.00 12.81 129 LEU B C 1
ATOM 2591 O O . LEU B 2 125 ? -11.880 64.208 74.962 1.00 15.17 129 LEU B O 1
ATOM 2596 N N . PHE B 2 126 ? -12.656 66.017 76.035 1.00 9.43 130 PHE B N 1
ATOM 2597 C CA . PHE B 2 126 ? -13.900 65.367 76.396 1.00 9.12 130 PHE B CA 1
ATOM 2598 C C . PHE B 2 126 ? -14.879 65.631 75.271 1.00 7.27 130 PHE B C 1
ATOM 2599 O O . PHE B 2 126 ? -15.055 66.770 74.829 1.00 3.67 130 PHE B O 1
ATOM 2607 N N . GLU B 2 127 ? -15.498 64.556 74.800 1.00 10.15 131 GLU B N 1
ATOM 2608 C CA . GLU B 2 127 ? -16.445 64.631 73.705 1.00 8.85 131 GLU B CA 1
ATOM 2609 C C . GLU B 2 127 ? -17.806 65.151 74.146 1.00 6.00 131 GLU B C 1
ATOM 2610 O O . GLU B 2 127 ? -18.136 65.146 75.331 1.00 2.00 131 GLU B O 1
ATOM 2616 N N . PRO B 2 128 ? -18.614 65.604 73.178 1.00 3.71 132 PRO B N 1
ATOM 2617 C CA . PRO B 2 128 ? -19.962 66.155 73.349 1.00 5.63 132 PRO B CA 1
ATOM 2618 C C . PRO B 2 128 ? -20.910 65.260 74.137 1.00 8.06 132 PRO B C 1
ATOM 2619 O O . PRO B 2 128 ? -20.570 64.121 74.475 1.00 14.93 132 PRO B O 1
ATOM 2623 N N . SER B 2 129 ? -22.101 65.776 74.428 1.00 2.53 133 SER B N 1
ATOM 2624 C CA . SER B 2 129 ? -23.078 65.022 75.200 1.00 6.32 133 SER B CA 1
ATOM 2625 C C . SER B 2 129 ? -24.256 64.498 74.381 1.00 7.80 133 SER B C 1
ATOM 2626 O O . SER B 2 129 ? -24.947 65.257 73.699 1.00 3.85 133 SER B O 1
ATOM 2629 N N . LYS B 2 130 ? -24.466 63.186 74.448 1.00 9.62 134 LYS B N 1
ATOM 2630 C CA . LYS B 2 130 ? -25.563 62.549 73.733 1.00 12.07 134 LYS B CA 1
ATOM 2631 C C . LYS B 2 130 ? -26.805 63.422 73.887 1.00 13.04 134 LYS B C 1
ATOM 2632 O O . LYS B 2 130 ? -27.502 63.706 72.911 1.00 10.85 134 LYS B O 1
ATOM 2638 N N . ALA B 2 131 ? -27.067 63.844 75.123 1.00 15.61 135 ALA B N 1
ATOM 2639 C CA . ALA B 2 131 ? -28.216 64.695 75.430 1.00 16.28 135 ALA B CA 1
ATOM 2640 C C . ALA B 2 131 ? -28.157 65.971 74.619 1.00 15.17 135 ALA B C 1
ATOM 2641 O O . ALA B 2 131 ? -28.979 66.191 73.735 1.00 18.54 135 ALA B O 1
ATOM 2643 N N . GLU B 2 132 ? -27.178 66.811 74.928 1.00 13.40 136 GLU B N 1
ATOM 2644 C CA . GLU B 2 132 ? -27.012 68.071 74.221 1.00 14.21 136 GLU B CA 1
ATOM 2645 C C . GLU B 2 132 ? -27.321 67.886 72.744 1.00 14.47 136 GLU B C 1
ATOM 2646 O O . GLU B 2 132 ? -28.163 68.587 72.182 1.00 13.61 136 GLU B O 1
ATOM 2652 N N . ILE B 2 133 ? -26.635 66.933 72.119 1.00 11.42 137 ILE B N 1
ATOM 2653 C CA . ILE B 2 133 ? -26.842 66.663 70.708 1.00 9.57 137 ILE B CA 1
ATOM 2654 C C . ILE B 2 133 ? -28.324 66.518 70.388 1.00 7.93 137 ILE B C 1
ATOM 2655 O O . ILE B 2 133 ? -28.854 67.219 69.532 1.00 7.58 137 ILE B O 1
ATOM 2660 N N . ALA B 2 134 ? -28.991 65.609 71.086 1.00 5.28 138 ALA B N 1
ATOM 2661 C CA . ALA B 2 134 ? -30.411 65.367 70.863 1.00 10.08 138 ALA B CA 1
ATOM 2662 C C . ALA B 2 134 ? -31.274 66.606 71.083 1.00 12.24 138 ALA B C 1
ATOM 2663 O O . ALA B 2 134 ? -31.899 67.114 70.153 1.00 14.83 138 ALA B O 1
ATOM 2665 N N . ASN B 2 135 ? -31.304 67.086 72.320 1.00 12.17 139 ASN B N 1
ATOM 2666 C CA . ASN B 2 135 ? -32.094 68.259 72.672 1.00 15.99 139 ASN B CA 1
ATOM 2667 C C . ASN B 2 135 ? -31.741 69.506 71.859 1.00 15.97 139 ASN B C 1
ATOM 2668 O O . ASN B 2 135 ? -32.507 69.918 70.994 1.00 16.95 139 ASN B O 1
ATOM 2673 N N . LYS B 2 136 ? -30.576 70.092 72.126 1.00 19.39 140 LYS B N 1
ATOM 2674 C CA . LYS B 2 136 ? -30.129 71.307 71.438 1.00 17.40 140 LYS B CA 1
ATOM 2675 C C . LYS B 2 136 ? -29.612 71.147 70.017 1.00 17.18 140 LYS B C 1
ATOM 2676 O O . LYS B 2 136 ? -29.364 72.138 69.343 1.00 17.98 140 LYS B O 1
ATOM 2682 N N . GLN B 2 137 ? -29.429 69.915 69.561 1.00 18.77 141 GLN B N 1
ATOM 2683 C CA . GLN B 2 137 ? -28.936 69.685 68.205 1.00 18.71 141 GLN B CA 1
ATOM 2684 C C . GLN B 2 137 ? -27.580 70.353 68.003 1.00 16.56 141 GLN B C 1
ATOM 2685 O O . GLN B 2 137 ? -27.367 71.069 67.022 1.00 13.09 141 GLN B O 1
ATOM 2691 N N . LYS B 2 138 ? -26.669 70.117 68.941 1.00 13.64 142 LYS B N 1
ATOM 2692 C CA . LYS B 2 138 ? -25.326 70.686 68.878 1.00 7.65 142 LYS B CA 1
ATOM 2693 C C . LYS B 2 138 ? -24.359 69.819 69.675 1.00 2.00 142 LYS B C 1
ATOM 2694 O O . LYS B 2 138 ? -24.762 69.060 70.552 1.00 2.00 142 LYS B O 1
ATOM 2700 N N . ALA B 2 139 ? -23.077 69.943 69.361 1.00 4.00 143 ALA B N 1
ATOM 2701 C CA . ALA B 2 139 ? -22.049 69.180 70.042 1.00 2.00 143 ALA B CA 1
ATOM 2702 C C . ALA B 2 139 ? -20.992 70.137 70.559 1.00 2.80 143 ALA B C 1
ATOM 2703 O O . ALA B 2 139 ? -20.339 70.835 69.781 1.00 4.87 143 ALA B O 1
ATOM 2705 N N . THR B 2 140 ? -20.831 70.176 71.876 1.00 3.46 144 THR B N 1
ATOM 2706 C CA . THR B 2 140 ? -19.836 71.047 72.483 1.00 7.26 144 THR B CA 1
ATOM 2707 C C . THR B 2 140 ? -18.670 70.231 73.013 1.00 7.20 144 THR B C 1
ATOM 2708 O O . THR B 2 140 ? -18.784 69.551 74.028 1.00 7.59 144 THR B O 1
ATOM 2712 N N . LEU B 2 141 ? -17.551 70.297 72.306 1.00 9.53 145 LEU B N 1
ATOM 2713 C CA . LEU B 2 141 ? -16.354 69.574 72.693 1.00 8.25 145 LEU B CA 1
ATOM 2714 C C . LEU B 2 141 ? -15.611 70.401 73.730 1.00 8.95 145 LEU B C 1
ATOM 2715 O O . LEU B 2 141 ? -15.307 71.566 73.498 1.00 7.09 145 LEU B O 1
ATOM 2720 N N . VAL B 2 142 ? -15.322 69.801 74.877 1.00 8.29 146 VAL B N 1
ATOM 2721 C CA . VAL B 2 142 ? -14.612 70.507 75.934 1.00 8.05 146 VAL B CA 1
ATOM 2722 C C . VAL B 2 142 ? -13.203 69.967 76.119 1.00 6.61 146 VAL B C 1
ATOM 2723 O O . VAL B 2 142 ? -12.995 68.763 76.279 1.00 6.60 146 VAL B O 1
ATOM 2727 N N . CYS B 2 143 ? -12.237 70.874 76.092 1.00 5.13 147 CYS B N 1
ATOM 2728 C CA . CYS B 2 143 ? -10.847 70.509 76.271 1.00 8.36 147 CYS B CA 1
ATOM 2729 C C . CYS B 2 143 ? -10.389 71.102 77.597 1.00 6.93 147 CYS B C 1
ATOM 2730 O O . CYS B 2 143 ? -10.719 72.242 77.914 1.00 6.42 147 CYS B O 1
ATOM 2733 N N . LEU B 2 144 ? -9.655 70.321 78.384 1.00 5.82 148 LEU B N 1
ATOM 2734 C CA . LEU B 2 144 ? -9.179 70.800 79.671 1.00 6.95 148 LEU B CA 1
ATOM 2735 C C . LEU B 2 144 ? -7.699 70.518 79.864 1.00 8.82 148 LEU B C 1
ATOM 2736 O O . LEU B 2 144 ? -7.294 69.369 80.018 1.00 9.08 148 LEU B O 1
ATOM 2741 N N . ALA B 2 145 ? -6.891 71.574 79.834 1.00 11.62 149 ALA B N 1
ATOM 2742 C CA . ALA B 2 145 ? -5.453 71.439 80.024 1.00 8.04 149 ALA B CA 1
ATOM 2743 C C . ALA B 2 145 ? -5.276 71.598 81.523 1.00 6.58 149 ALA B C 1
ATOM 2744 O O . ALA B 2 145 ? -5.814 72.531 82.118 1.00 4.50 149 ALA B O 1
ATOM 2746 N N . ARG B 2 146 ? -4.534 70.682 82.138 1.00 9.61 150 ARG B N 1
ATOM 2747 C CA . ARG B 2 146 ? -4.341 70.717 83.585 1.00 7.85 150 ARG B CA 1
ATOM 2748 C C . ARG B 2 146 ? -2.916 70.588 84.088 1.00 11.11 150 ARG B C 1
ATOM 2749 O O . ARG B 2 146 ? -2.023 70.093 83.390 1.00 8.17 150 ARG B O 1
ATOM 2757 N N . GLY B 2 147 ? -2.748 71.021 85.338 1.00 10.54 151 GLY B N 1
ATOM 2758 C CA . GLY B 2 147 ? -1.471 70.967 86.027 1.00 11.50 151 GLY B CA 1
ATOM 2759 C C . GLY B 2 147 ? -0.226 71.265 85.218 1.00 12.84 151 GLY B C 1
ATOM 2760 O O . GLY B 2 147 ? 0.437 70.358 84.712 1.00 17.86 151 GLY B O 1
ATOM 2761 N N . PHE B 2 148 ? 0.096 72.545 85.106 1.00 14.73 152 PHE B N 1
ATOM 2762 C CA . PHE B 2 148 ? 1.263 72.998 84.373 1.00 9.12 152 PHE B CA 1
ATOM 2763 C C . PHE B 2 148 ? 1.658 74.280 85.097 1.00 8.74 152 PHE B C 1
ATOM 2764 O O . PHE B 2 148 ? 0.839 74.872 85.796 1.00 4.76 152 PHE B O 1
ATOM 2772 N N . PHE B 2 149 ? 2.905 74.705 84.948 1.00 10.32 153 PHE B N 1
ATOM 2773 C CA . PHE B 2 149 ? 3.367 75.895 85.646 1.00 12.71 153 PHE B CA 1
ATOM 2774 C C . PHE B 2 149 ? 4.677 76.359 85.011 1.00 17.62 153 PHE B C 1
ATOM 2775 O O . PHE B 2 149 ? 5.581 75.546 84.785 1.00 19.36 153 PHE B O 1
ATOM 2783 N N . PRO B 2 150 ? 4.795 77.666 84.694 1.00 16.37 154 PRO B N 1
ATOM 2784 C CA . PRO B 2 150 ? 3.795 78.723 84.893 1.00 18.57 154 PRO B CA 1
ATOM 2785 C C . PRO B 2 150 ? 2.716 78.747 83.804 1.00 21.37 154 PRO B C 1
ATOM 2786 O O . PRO B 2 150 ? 2.624 77.833 82.984 1.00 23.36 154 PRO B O 1
ATOM 2790 N N . ASP B 2 151 ? 1.924 79.813 83.784 1.00 21.10 155 ASP B N 1
ATOM 2791 C CA . ASP B 2 151 ? 0.833 79.947 82.822 1.00 18.69 155 ASP B CA 1
ATOM 2792 C C . ASP B 2 151 ? 1.145 80.548 81.457 1.00 16.43 155 ASP B C 1
ATOM 2793 O O . ASP B 2 151 ? 0.378 81.367 80.967 1.00 20.48 155 ASP B O 1
ATOM 2798 N N . HIS B 2 152 ? 2.250 80.165 80.832 1.00 13.05 156 HIS B N 1
ATOM 2799 C CA . HIS B 2 152 ? 2.550 80.708 79.509 1.00 8.54 156 HIS B CA 1
ATOM 2800 C C . HIS B 2 152 ? 2.000 79.749 78.454 1.00 7.68 156 HIS B C 1
ATOM 2801 O O . HIS B 2 152 ? 2.757 79.145 77.688 1.00 6.37 156 HIS B O 1
ATOM 2808 N N . VAL B 2 153 ? 0.680 79.606 78.414 1.00 4.86 157 VAL B N 1
ATOM 2809 C CA . VAL B 2 153 ? 0.054 78.708 77.451 1.00 4.14 157 VAL B CA 1
ATOM 2810 C C . VAL B 2 153 ? -0.872 79.400 76.458 1.00 4.12 157 VAL B C 1
ATOM 2811 O O . VAL B 2 153 ? -1.323 80.523 76.670 1.00 2.00 157 VAL B O 1
ATOM 2815 N N . GLU B 2 154 ? -1.138 78.706 75.360 1.00 2.00 158 GLU B N 1
ATOM 2816 C CA . GLU B 2 154 ? -2.017 79.205 74.322 1.00 2.00 158 GLU B CA 1
ATOM 2817 C C . GLU B 2 154 ? -2.771 78.011 73.789 1.00 2.86 158 GLU B C 1
ATOM 2818 O O . GLU B 2 154 ? -2.218 77.195 73.053 1.00 5.25 158 GLU B O 1
ATOM 2824 N N . LEU B 2 155 ? -4.033 77.899 74.168 1.00 5.04 159 LEU B N 1
ATOM 2825 C CA . LEU B 2 155 ? -4.840 76.789 73.705 1.00 5.53 159 LEU B CA 1
ATOM 2826 C C . LEU B 2 155 ? -5.259 77.079 72.273 1.00 4.74 159 LEU B C 1
ATOM 2827 O O . LEU B 2 155 ? -5.460 78.234 71.888 1.00 4.40 159 LEU B O 1
ATOM 2832 N N . SER B 2 156 ? -5.387 76.021 71.487 1.00 3.85 160 SER B N 1
ATOM 2833 C CA . SER B 2 156 ? -5.751 76.166 70.092 1.00 2.19 160 SER B CA 1
ATOM 2834 C C . SER B 2 156 ? -6.536 74.970 69.579 1.00 2.00 160 SER B C 1
ATOM 2835 O O . SER B 2 156 ? -6.199 73.818 69.843 1.00 4.20 160 SER B O 1
ATOM 2838 N N . TRP B 2 157 ? -7.598 75.259 68.843 1.00 2.00 161 TRP B N 1
ATOM 2839 C CA . TRP B 2 157 ? -8.433 74.218 68.283 1.00 2.00 161 TRP B CA 1
ATOM 2840 C C . TRP B 2 157 ? -8.031 73.991 66.835 1.00 2.00 161 TRP B C 1
ATOM 2841 O O . TRP B 2 157 ? -7.773 74.933 66.089 1.00 2.00 161 TRP B O 1
ATOM 2852 N N . TRP B 2 158 ? -7.969 72.728 66.446 1.00 4.53 162 TRP B N 1
ATOM 2853 C CA . TRP B 2 158 ? -7.597 72.370 65.094 1.00 4.88 162 TRP B CA 1
ATOM 2854 C C . TRP B 2 158 ? -8.579 71.331 64.593 1.00 6.98 162 TRP B C 1
ATOM 2855 O O . TRP B 2 158 ? -8.654 70.226 65.133 1.00 6.75 162 TRP B O 1
ATOM 2866 N N . VAL B 2 159 ? -9.335 71.690 63.563 1.00 6.15 163 VAL B N 1
ATOM 2867 C CA . VAL B 2 159 ? -10.311 70.777 62.991 1.00 8.29 163 VAL B CA 1
ATOM 2868 C C . VAL B 2 159 ? -9.922 70.420 61.562 1.00 8.29 163 VAL B C 1
ATOM 2869 O O . VAL B 2 159 ? -9.794 71.285 60.697 1.00 4.00 163 VAL B O 1
ATOM 2873 N N . ASN B 2 160 ? -9.717 69.132 61.323 1.00 11.60 164 ASN B N 1
ATOM 2874 C CA . ASN B 2 160 ? -9.334 68.662 60.000 1.00 8.31 164 ASN B CA 1
ATOM 2875 C C . ASN B 2 160 ? -8.025 69.313 59.545 1.00 2.00 164 ASN B C 1
ATOM 2876 O O . ASN B 2 160 ? -7.872 69.684 58.389 1.00 2.00 164 ASN B O 1
ATOM 2881 N N . GLY B 2 161 ? -7.086 69.453 60.473 1.00 2.00 165 GLY B N 1
ATOM 2882 C CA . GLY B 2 161 ? -5.797 70.034 60.149 1.00 3.43 165 GLY B CA 1
ATOM 2883 C C . GLY B 2 161 ? -5.771 71.537 59.992 1.00 4.89 165 GLY B C 1
ATOM 2884 O O . GLY B 2 161 ? -4.703 72.145 59.943 1.00 2.00 165 GLY B O 1
ATOM 2885 N N . LYS B 2 162 ? -6.943 72.146 59.903 1.00 8.75 166 LYS B N 1
ATOM 2886 C CA . LYS B 2 162 ? -7.016 73.589 59.751 1.00 9.56 166 LYS B CA 1
ATOM 2887 C C . LYS B 2 162 ? -7.424 74.218 61.073 1.00 9.29 166 LYS B C 1
ATOM 2888 O O . LYS B 2 162 ? -8.304 73.705 61.768 1.00 7.68 166 LYS B O 1
ATOM 2894 N N . GLU B 2 163 ? -6.772 75.319 61.431 1.00 9.12 167 GLU B N 1
ATOM 2895 C CA . GLU B 2 163 ? -7.091 75.992 62.683 1.00 7.73 167 GLU B CA 1
ATOM 2896 C C . GLU B 2 163 ? -8.480 76.603 62.591 1.00 7.22 167 GLU B C 1
ATOM 2897 O O . GLU B 2 163 ? -8.946 76.949 61.509 1.00 7.08 167 GLU B O 1
ATOM 2903 N N . VAL B 2 164 ? -9.147 76.742 63.726 1.00 6.85 168 VAL B N 1
ATOM 2904 C CA . VAL B 2 164 ? -10.487 77.300 63.718 1.00 8.45 168 VAL B CA 1
ATOM 2905 C C . VAL B 2 164 ? -10.699 78.261 64.878 1.00 5.24 168 VAL B C 1
ATOM 2906 O O . VAL B 2 164 ? -9.955 78.248 65.855 1.00 7.96 168 VAL B O 1
ATOM 2910 N N . HIS B 2 165 ? -11.702 79.118 64.755 1.00 7.94 169 HIS B N 1
ATOM 2911 C CA . HIS B 2 165 ? -12.001 80.079 65.809 1.00 14.35 169 HIS B CA 1
ATOM 2912 C C . HIS B 2 165 ? -13.508 80.202 65.970 1.00 14.04 169 HIS B C 1
ATOM 2913 O O . HIS B 2 165 ? -14.017 80.398 67.070 1.00 13.76 169 HIS B O 1
ATOM 2920 N N . SER B 2 166 ? -14.228 80.084 64.866 1.00 12.31 170 SER B N 1
ATOM 2921 C CA . SER B 2 166 ? -15.671 80.169 64.946 1.00 9.89 170 SER B CA 1
ATOM 2922 C C . SER B 2 166 ? -16.116 79.086 65.917 1.00 8.13 170 SER B C 1
ATOM 2923 O O . SER B 2 166 ? -15.730 77.923 65.772 1.00 3.70 170 SER B O 1
ATOM 2926 N N . GLY B 2 167 ? -16.909 79.475 66.914 1.00 6.02 171 GLY B N 1
ATOM 2927 C CA . GLY B 2 167 ? -17.417 78.517 67.884 1.00 6.52 171 GLY B CA 1
ATOM 2928 C C . GLY B 2 167 ? -16.493 78.170 69.032 1.00 2.00 171 GLY B C 1
ATOM 2929 O O . GLY B 2 167 ? -16.915 77.584 70.019 1.00 2.00 171 GLY B O 1
ATOM 2930 N N . VAL B 2 168 ? -15.226 78.524 68.899 1.00 4.17 172 VAL B N 1
ATOM 2931 C CA . VAL B 2 168 ? -14.246 78.248 69.940 1.00 3.58 172 VAL B CA 1
ATOM 2932 C C . VAL B 2 168 ? -14.262 79.332 71.026 1.00 2.38 172 VAL B C 1
ATOM 2933 O O . VAL B 2 168 ? -14.453 80.516 70.742 1.00 2.00 172 VAL B O 1
ATOM 2937 N N . SER B 2 169 ? -14.061 78.924 72.273 1.00 5.53 173 SER B N 1
ATOM 2938 C CA . SER B 2 169 ? -14.037 79.869 73.388 1.00 6.41 173 SER B CA 1
ATOM 2939 C C . SER B 2 169 ? -13.163 79.344 74.522 1.00 7.99 173 SER B C 1
ATOM 2940 O O . SER B 2 169 ? -13.603 78.542 75.350 1.00 5.55 173 SER B O 1
ATOM 2943 N N . THR B 2 170 ? -11.918 79.812 74.544 1.00 9.31 174 THR B N 1
ATOM 2944 C CA . THR B 2 170 ? -10.934 79.416 75.543 1.00 5.62 174 THR B CA 1
ATOM 2945 C C . THR B 2 170 ? -10.998 80.280 76.793 1.00 6.35 174 THR B C 1
ATOM 2946 O O . THR B 2 170 ? -11.252 81.481 76.714 1.00 5.19 174 THR B O 1
ATOM 2950 N N . ASP B 2 171 ? -10.756 79.675 77.950 1.00 6.15 175 ASP B N 1
ATOM 2951 C CA . ASP B 2 171 ? -10.787 80.429 79.193 1.00 7.17 175 ASP B CA 1
ATOM 2952 C C . ASP B 2 171 ? -9.919 81.662 79.013 1.00 6.00 175 ASP B C 1
ATOM 2953 O O . ASP B 2 171 ? -8.839 81.594 78.433 1.00 7.05 175 ASP B O 1
ATOM 2958 N N . PRO B 2 172 ? -10.375 82.809 79.523 1.00 8.55 176 PRO B N 1
ATOM 2959 C CA . PRO B 2 172 ? -9.582 84.035 79.370 1.00 7.27 176 PRO B CA 1
ATOM 2960 C C . PRO B 2 172 ? -8.222 83.873 80.017 1.00 4.93 176 PRO B C 1
ATOM 2961 O O . PRO B 2 172 ? -7.199 83.853 79.336 1.00 3.68 176 PRO B O 1
ATOM 2965 N N . GLN B 2 173 ? -8.223 83.741 81.337 1.00 9.85 177 GLN B N 1
ATOM 2966 C CA . GLN B 2 173 ? -6.994 83.568 82.097 1.00 11.72 177 GLN B CA 1
ATOM 2967 C C . GLN B 2 173 ? -7.046 82.226 82.823 1.00 12.18 177 GLN B C 1
ATOM 2968 O O . GLN B 2 173 ? -8.064 81.885 83.427 1.00 12.33 177 GLN B O 1
ATOM 2974 N N . ALA B 2 174 ? -5.957 81.464 82.749 1.00 7.79 178 ALA B N 1
ATOM 2975 C CA . ALA B 2 174 ? -5.889 80.161 83.400 1.00 7.16 178 ALA B CA 1
ATOM 2976 C C . ALA B 2 174 ? -6.064 80.327 84.901 1.00 8.42 178 ALA B C 1
ATOM 2977 O O . ALA B 2 174 ? -5.786 81.396 85.454 1.00 10.05 178 ALA B O 1
ATOM 2979 N N . TYR B 2 175 ? -6.523 79.264 85.554 1.00 11.02 179 TYR B N 1
ATOM 2980 C CA . TYR B 2 175 ? -6.757 79.290 86.993 1.00 12.60 179 TYR B CA 1
ATOM 2981 C C . TYR B 2 175 ? -5.664 78.604 87.793 1.00 14.01 179 TYR B C 1
ATOM 2982 O O . TYR B 2 175 ? -4.929 77.758 87.281 1.00 13.12 179 TYR B O 1
ATOM 2991 N N . LYS B 2 176 ? -5.565 78.972 89.062 1.00 16.57 180 LYS B N 1
ATOM 2992 C CA . LYS B 2 176 ? -4.560 78.386 89.935 1.00 16.78 180 LYS B CA 1
ATOM 2993 C C . LYS B 2 176 ? -5.168 77.180 90.641 1.00 16.26 180 LYS B C 1
ATOM 2994 O O . LYS B 2 176 ? -5.641 77.279 91.778 1.00 11.78 180 LYS B O 1
ATOM 3000 N N . GLU B 2 177 ? -5.164 76.042 89.954 1.00 18.90 181 GLU B N 1
ATOM 3001 C CA . GLU B 2 177 ? -5.723 74.806 90.506 1.00 21.87 181 GLU B CA 1
ATOM 3002 C C . GLU B 2 177 ? -5.134 74.511 91.886 1.00 19.66 181 GLU B C 1
ATOM 3003 O O . GLU B 2 177 ? -5.806 73.979 92.766 1.00 17.88 181 GLU B O 1
ATOM 3009 N N . SER B 2 178 ? -3.867 74.862 92.058 1.00 20.23 182 SER B N 1
ATOM 3010 C CA . SER B 2 178 ? -3.162 74.664 93.315 1.00 19.02 182 SER B CA 1
ATOM 3011 C C . SER B 2 178 ? -2.215 75.846 93.468 1.00 21.88 182 SER B C 1
ATOM 3012 O O . SER B 2 178 ? -2.298 76.811 92.705 1.00 22.12 182 SER B O 1
ATOM 3015 N N . ASN B 2 179 ? -1.320 75.787 94.448 1.00 24.66 186 ASN B N 1
ATOM 3016 C CA . ASN B 2 179 ? -0.375 76.880 94.622 1.00 28.59 186 ASN B CA 1
ATOM 3017 C C . ASN B 2 179 ? 0.663 76.779 93.520 1.00 26.82 186 ASN B C 1
ATOM 3018 O O . ASN B 2 179 ? 1.179 77.794 93.046 1.00 28.80 186 ASN B O 1
ATOM 3023 N N . TYR B 2 180 ? 0.959 75.546 93.118 1.00 22.24 187 TYR B N 1
ATOM 3024 C CA . TYR B 2 180 ? 1.937 75.283 92.074 1.00 20.99 187 TYR B CA 1
ATOM 3025 C C . TYR B 2 180 ? 1.310 74.512 90.922 1.00 21.69 187 TYR B C 1
ATOM 3026 O O . TYR B 2 180 ? 1.931 73.610 90.356 1.00 21.35 187 TYR B O 1
ATOM 3035 N N . SER B 2 181 ? 0.077 74.859 90.572 1.00 19.42 189 SER B N 1
ATOM 3036 C CA . SER B 2 181 ? -0.592 74.169 89.475 1.00 19.02 189 SER B CA 1
ATOM 3037 C C . SER B 2 181 ? -1.735 74.963 88.860 1.00 17.03 189 SER B C 1
ATOM 3038 O O . SER B 2 181 ? -2.736 75.258 89.518 1.00 14.00 189 SER B O 1
ATOM 3041 N N . TYR B 2 182 ? -1.580 75.294 87.584 1.00 17.15 190 TYR B N 1
ATOM 3042 C CA . TYR B 2 182 ? -2.591 76.055 86.868 1.00 17.49 190 TYR B CA 1
ATOM 3043 C C . TYR B 2 182 ? -3.412 75.135 85.981 1.00 17.23 190 TYR B C 1
ATOM 3044 O O . TYR B 2 182 ? -3.088 73.959 85.812 1.00 19.09 190 TYR B O 1
ATOM 3053 N N . SER B 2 183 ? -4.478 75.687 85.414 1.00 16.15 191 SER B N 1
ATOM 3054 C CA . SER B 2 183 ? -5.371 74.947 84.536 1.00 12.98 191 SER B CA 1
ATOM 3055 C C . SER B 2 183 ? -6.058 75.910 83.588 1.00 11.94 191 SER B C 1
ATOM 3056 O O . SER B 2 183 ? -6.139 77.109 83.856 1.00 10.98 191 SER B O 1
ATOM 3059 N N . LEU B 2 184 ? -6.559 75.384 82.478 1.00 12.60 192 LEU B N 1
ATOM 3060 C CA . LEU B 2 184 ? -7.240 76.207 81.486 1.00 6.15 192 LEU B CA 1
ATOM 3061 C C . LEU B 2 184 ? -8.094 75.314 80.601 1.00 2.00 192 LEU B C 1
ATOM 3062 O O . LEU B 2 184 ? -7.606 74.361 80.000 1.00 6.20 192 LEU B O 1
ATOM 3067 N N . SER B 2 185 ? -9.385 75.607 80.551 1.00 2.00 193 SER B N 1
ATOM 3068 C CA . SER B 2 185 ? -10.305 74.830 79.737 1.00 3.46 193 SER B CA 1
ATOM 3069 C C . SER B 2 185 ? -10.777 75.673 78.557 1.00 5.30 193 SER B C 1
ATOM 3070 O O . SER B 2 185 ? -10.634 76.892 78.554 1.00 6.94 193 SER B O 1
ATOM 3073 N N . SER B 2 186 ? -11.327 75.016 77.547 1.00 2.22 194 SER B N 1
ATOM 3074 C CA . SER B 2 186 ? -11.823 75.713 76.374 1.00 7.25 194 SER B CA 1
ATOM 3075 C C . SER B 2 186 ? -12.923 74.890 75.757 1.00 9.77 194 SER B C 1
ATOM 3076 O O . SER B 2 186 ? -12.955 73.676 75.914 1.00 4.35 194 SER B O 1
ATOM 3079 N N . ARG B 2 187 ? -13.826 75.555 75.048 1.00 15.12 195 ARG B N 1
ATOM 3080 C CA . ARG B 2 187 ? -14.921 74.859 74.398 1.00 11.89 195 ARG B CA 1
ATOM 3081 C C . ARG B 2 187 ? -15.066 75.217 72.928 1.00 6.18 195 ARG B C 1
ATOM 3082 O O . ARG B 2 187 ? -14.844 76.351 72.509 1.00 8.94 195 ARG B O 1
ATOM 3090 N N . LEU B 2 188 ? -15.427 74.210 72.148 1.00 6.19 196 LEU B N 1
ATOM 3091 C CA . LEU B 2 188 ? -15.635 74.351 70.717 1.00 6.66 196 LEU B CA 1
ATOM 3092 C C . LEU B 2 188 ? -16.972 73.676 70.419 1.00 8.88 196 LEU B C 1
ATOM 3093 O O . LEU B 2 188 ? -17.189 72.519 70.798 1.00 7.15 196 LEU B O 1
ATOM 3098 N N . ARG B 2 189 ? -17.869 74.398 69.754 1.00 8.67 197 ARG B N 1
ATOM 3099 C CA . ARG B 2 189 ? -19.177 73.846 69.434 1.00 8.54 197 ARG B CA 1
ATOM 3100 C C . ARG B 2 189 ? -19.428 73.740 67.935 1.00 9.77 197 ARG B C 1
ATOM 3101 O O . ARG B 2 189 ?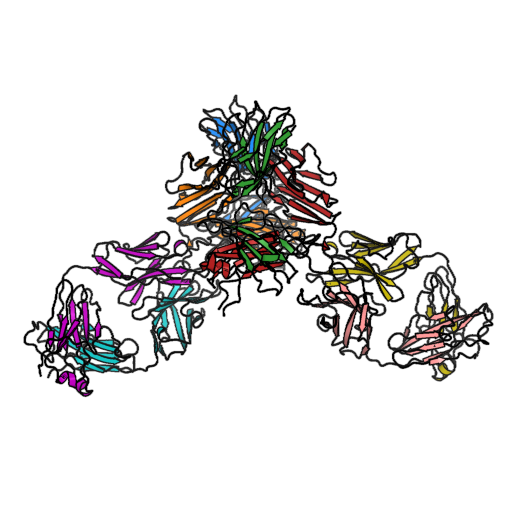 -19.187 74.681 67.176 1.00 10.31 197 ARG B O 1
ATOM 3109 N N . VAL B 2 190 ? -19.921 72.583 67.516 1.00 9.16 198 VAL B N 1
ATOM 3110 C CA . VAL B 2 190 ? -20.212 72.344 66.114 1.00 10.83 198 VAL B CA 1
ATOM 3111 C C . VAL B 2 190 ? -21.599 71.705 65.985 1.00 14.97 198 VAL B C 1
ATOM 3112 O O . VAL B 2 190 ? -22.209 71.311 66.982 1.00 13.41 198 VAL B O 1
ATOM 3116 N N . SER B 2 191 ? -22.105 71.617 64.761 1.00 17.98 199 SER B N 1
ATOM 3117 C CA . SER B 2 191 ? -23.410 71.012 64.538 1.00 15.41 199 SER B CA 1
ATOM 3118 C C . SER B 2 191 ? -23.370 69.531 64.901 1.00 13.13 199 SER B C 1
ATOM 3119 O O . SER B 2 191 ? -22.312 68.897 64.907 1.00 11.11 199 SER B O 1
ATOM 3122 N N . ALA B 2 192 ? -24.533 68.983 65.212 1.00 10.60 200 ALA B N 1
ATOM 3123 C CA . ALA B 2 192 ? -24.627 67.576 65.565 1.00 10.28 200 ALA B CA 1
ATOM 3124 C C . ALA B 2 192 ? -24.352 66.738 64.315 1.00 9.44 200 ALA B C 1
ATOM 3125 O O . ALA B 2 192 ? -24.095 65.534 64.387 1.00 4.77 200 ALA B O 1
ATOM 3127 N N . THR B 2 193 ? -24.417 67.392 63.165 1.00 8.84 201 THR B N 1
ATOM 3128 C CA . THR B 2 193 ? -24.178 66.724 61.902 1.00 11.57 201 THR B CA 1
ATOM 3129 C C . THR B 2 193 ? -22.671 66.620 61.702 1.00 16.47 201 THR B C 1
ATOM 3130 O O . THR B 2 193 ? -22.145 65.560 61.359 1.00 20.34 201 THR B O 1
ATOM 3134 N N . PHE B 2 194 ? -21.980 67.729 61.935 1.00 17.80 202 PHE B N 1
ATOM 3135 C CA . PHE B 2 194 ? -20.534 67.774 61.788 1.00 18.69 202 PHE B CA 1
ATOM 3136 C C . PHE B 2 194 ? -19.844 66.857 62.792 1.00 18.89 202 PHE B C 1
ATOM 3137 O O . PHE B 2 194 ? -18.824 66.235 62.483 1.00 20.35 202 PHE B O 1
ATOM 3145 N N . TRP B 2 195 ? -20.402 66.772 63.995 1.00 15.28 203 TRP B N 1
ATOM 3146 C CA . TRP B 2 195 ? -19.820 65.935 65.031 1.00 10.52 203 TRP B CA 1
ATOM 3147 C C . TRP B 2 195 ? -19.995 64.460 64.717 1.00 9.62 203 TRP B C 1
ATOM 3148 O O . TRP B 2 195 ? -19.139 63.645 65.046 1.00 8.51 203 TRP B O 1
ATOM 3159 N N . HIS B 2 196 ? -21.107 64.123 64.073 1.00 10.86 204 HIS B N 1
ATOM 3160 C CA . HIS B 2 196 ? -21.407 62.735 63.727 1.00 11.61 204 HIS B CA 1
ATOM 3161 C C . HIS B 2 196 ? -20.582 62.176 62.552 1.00 11.89 204 HIS B C 1
ATOM 3162 O O . HIS B 2 196 ? -20.448 60.957 62.410 1.00 9.62 204 HIS B O 1
ATOM 3169 N N . ASN B 2 197 ? -20.035 63.056 61.713 1.00 11.76 205 ASN B N 1
ATOM 3170 C CA . ASN B 2 197 ? -19.241 62.611 60.565 1.00 11.93 205 ASN B CA 1
ATOM 3171 C C . ASN B 2 197 ? -17.914 62.010 61.007 1.00 11.60 205 ASN B C 1
ATOM 3172 O O . ASN B 2 197 ? -17.017 62.723 61.451 1.00 15.15 205 ASN B O 1
ATOM 3177 N N . PRO B 2 198 ? -17.768 60.687 60.861 1.00 11.68 206 PRO B N 1
ATOM 3178 C CA . PRO B 2 198 ? -16.578 59.915 61.230 1.00 14.28 206 PRO B CA 1
ATOM 3179 C C . PRO B 2 198 ? -15.348 60.351 60.461 1.00 17.06 206 PRO B C 1
ATOM 3180 O O . PRO B 2 198 ? -14.226 59.936 60.757 1.00 16.68 206 PRO B O 1
ATOM 3184 N N . ARG B 2 199 ? -15.566 61.193 59.465 1.00 21.32 207 ARG B N 1
ATOM 3185 C CA . ARG B 2 199 ? -14.474 61.685 58.653 1.00 26.55 207 ARG B CA 1
ATOM 3186 C C . ARG B 2 199 ? -14.144 63.115 59.064 1.00 26.33 207 ARG B C 1
ATOM 3187 O O . ARG B 2 199 ? -13.654 63.911 58.259 1.00 28.41 207 ARG B O 1
ATOM 3195 N N . ASN B 2 200 ? -14.412 63.430 60.329 1.00 21.94 208 ASN B N 1
ATOM 3196 C CA . ASN B 2 200 ? -14.151 64.764 60.850 1.00 19.61 208 ASN B CA 1
ATOM 3197 C C . ASN B 2 200 ? -13.234 64.713 62.064 1.00 17.46 208 ASN B C 1
ATOM 3198 O O . ASN B 2 200 ? -13.612 64.211 63.122 1.00 17.10 208 ASN B O 1
ATOM 3203 N N . HIS B 2 201 ? -12.023 65.241 61.888 1.00 19.62 209 HIS B N 1
ATOM 3204 C CA . HIS B 2 201 ? -10.992 65.273 62.928 1.00 18.96 209 HIS B CA 1
ATOM 3205 C C . HIS B 2 201 ? -11.025 66.504 63.833 1.00 17.58 209 HIS B C 1
ATOM 3206 O O . HIS B 2 201 ? -11.219 67.629 63.367 1.00 20.25 209 HIS B O 1
ATOM 3213 N N . PHE B 2 202 ? -10.813 66.281 65.128 1.00 12.52 210 PHE B N 1
ATOM 3214 C CA . PHE B 2 202 ? -10.804 67.361 66.108 1.00 10.20 210 PHE B CA 1
ATOM 3215 C C . PHE B 2 202 ? -9.560 67.247 66.975 1.00 9.33 210 PHE B C 1
ATOM 3216 O O . PHE B 2 202 ? -9.276 66.186 67.525 1.00 7.61 210 PHE B O 1
ATOM 3224 N N . ARG B 2 203 ? -8.820 68.342 67.101 1.00 10.69 211 ARG B N 1
ATOM 3225 C CA . ARG B 2 203 ? -7.607 68.330 67.903 1.00 10.65 211 ARG B CA 1
ATOM 3226 C C . ARG B 2 203 ? -7.455 69.590 68.747 1.00 10.37 211 ARG B C 1
ATOM 3227 O O . ARG B 2 203 ? -7.618 70.706 68.255 1.00 11.62 211 ARG B O 1
ATOM 3235 N N . CYS B 2 204 ? -7.143 69.388 70.026 1.00 11.21 212 CYS B N 1
ATOM 3236 C CA . CYS B 2 204 ? -6.960 70.476 70.982 1.00 13.42 212 CYS B CA 1
ATOM 3237 C C . CYS B 2 204 ? -5.480 70.635 71.283 1.00 13.17 212 CYS B C 1
ATOM 3238 O O . CYS B 2 204 ? -4.916 69.869 72.062 1.00 11.01 212 CYS B O 1
ATOM 3241 N N . GLN B 2 205 ? -4.857 71.630 70.659 1.00 15.33 213 GLN B N 1
ATOM 3242 C CA . GLN B 2 205 ? -3.430 71.898 70.829 1.00 13.19 213 GLN B CA 1
ATOM 3243 C C . GLN B 2 205 ? -3.179 72.995 71.858 1.00 10.37 213 GLN B C 1
ATOM 3244 O O . GLN B 2 205 ? -3.668 74.115 71.707 1.00 9.37 213 GLN B O 1
ATOM 3250 N N . VAL B 2 206 ? -2.413 72.664 72.899 1.00 8.69 214 VAL B N 1
ATOM 3251 C CA . VAL B 2 206 ? -2.083 73.613 73.966 1.00 10.49 214 VAL B CA 1
ATOM 3252 C C . VAL B 2 206 ? -0.600 73.976 73.924 1.00 11.63 214 VAL B C 1
ATOM 3253 O O . VAL B 2 206 ? 0.247 73.193 74.348 1.00 7.84 214 VAL B O 1
ATOM 3257 N N . GLN B 2 207 ? -0.293 75.164 73.415 1.00 15.23 215 GLN B N 1
ATOM 3258 C CA . GLN B 2 207 ? 1.089 75.610 73.322 1.00 17.89 215 GLN B CA 1
ATOM 3259 C C . GLN B 2 207 ? 1.624 76.019 74.684 1.00 18.97 215 GLN B C 1
ATOM 3260 O O . GLN B 2 207 ? 1.131 76.969 75.297 1.00 22.40 215 GLN B O 1
ATOM 3266 N N . PHE B 2 208 ? 2.633 75.293 75.156 1.00 18.57 216 PHE B N 1
ATOM 3267 C CA . PHE B 2 208 ? 3.251 75.579 76.445 1.00 14.53 216 PHE B CA 1
ATOM 3268 C C . PHE B 2 208 ? 4.600 76.233 76.220 1.00 13.74 216 PHE B C 1
ATOM 3269 O O . PHE B 2 208 ? 5.308 75.903 75.272 1.00 11.71 216 PHE B O 1
ATOM 3277 N N . HIS B 2 209 ? 4.946 77.169 77.093 1.00 12.94 217 HIS B N 1
ATOM 3278 C CA . HIS B 2 209 ? 6.209 77.875 76.998 1.00 7.29 217 HIS B CA 1
ATOM 3279 C C . HIS B 2 209 ? 7.038 77.570 78.230 1.00 9.21 217 HIS B C 1
ATOM 3280 O O . HIS B 2 209 ? 6.702 78.016 79.328 1.00 13.34 217 HIS B O 1
ATOM 3287 N N . GLY B 2 210 ? 8.113 76.804 78.040 1.00 9.79 218 GLY B N 1
ATOM 3288 C CA . GLY B 2 210 ? 8.990 76.447 79.141 1.00 13.53 218 GLY B CA 1
ATOM 3289 C C . GLY B 2 210 ? 10.321 77.172 79.067 1.00 16.57 218 GLY B C 1
ATOM 3290 O O . GLY B 2 210 ? 10.381 78.332 78.630 1.00 17.79 218 GLY B O 1
ATOM 3291 N N . LEU B 2 211 ? 11.383 76.498 79.505 1.00 13.24 219 LEU B N 1
ATOM 3292 C CA . LEU B 2 211 ? 12.719 77.080 79.475 1.00 12.27 219 LEU B CA 1
ATOM 3293 C C . LEU B 2 211 ? 13.318 76.853 78.085 1.00 15.52 219 LEU B C 1
ATOM 3294 O O . LEU B 2 211 ? 12.779 76.075 77.293 1.00 13.26 219 LEU B O 1
ATOM 3299 N N . SER B 2 212 ? 14.427 77.526 77.788 1.00 13.79 220 SER B N 1
ATOM 3300 C CA . SER B 2 212 ? 15.053 77.365 76.489 1.00 17.60 220 SER B CA 1
ATOM 3301 C C . SER B 2 212 ? 16.513 76.984 76.625 1.00 19.17 220 SER B C 1
ATOM 3302 O O . SER B 2 212 ? 16.888 76.263 77.548 1.00 22.34 220 SER B O 1
ATOM 3305 N N . GLU B 2 213 ? 17.325 77.471 75.691 1.00 21.49 221 GLU B N 1
ATOM 3306 C CA . GLU B 2 213 ? 18.756 77.194 75.668 1.00 23.95 221 GLU B CA 1
ATOM 3307 C C . GLU B 2 213 ? 19.399 77.380 77.034 1.00 20.94 221 GLU B C 1
ATOM 3308 O O . GLU B 2 213 ? 20.285 76.625 77.419 1.00 22.39 221 GLU B O 1
ATOM 3314 N N . GLU B 2 214 ? 18.959 78.391 77.766 1.00 21.08 222 GLU B N 1
ATOM 3315 C CA . GLU B 2 214 ? 19.485 78.615 79.098 1.00 24.00 222 GLU B CA 1
ATOM 3316 C C . GLU B 2 214 ? 19.036 77.402 79.906 1.00 28.16 222 GLU B C 1
ATOM 3317 O O . GLU B 2 214 ? 18.562 77.531 81.034 1.00 26.49 222 GLU B O 1
ATOM 3323 N N . ASP B 2 215 ? 19.173 76.221 79.312 1.00 33.73 223 ASP B N 1
ATOM 3324 C CA . ASP B 2 215 ? 18.767 74.984 79.970 1.00 34.79 223 ASP B CA 1
ATOM 3325 C C . ASP B 2 215 ? 19.428 74.811 81.340 1.00 33.80 223 ASP B C 1
ATOM 3326 O O . ASP B 2 215 ? 20.576 74.368 81.450 1.00 39.39 223 ASP B O 1
ATOM 3331 N N . LYS B 2 216 ? 18.705 75.174 82.390 1.00 26.16 224 LYS B N 1
ATOM 3332 C CA . LYS B 2 216 ? 19.251 75.034 83.723 1.00 22.17 224 LYS B CA 1
ATOM 3333 C C . LYS B 2 216 ? 18.446 73.986 84.470 1.00 23.28 224 LYS B C 1
ATOM 3334 O O . LYS B 2 216 ? 17.888 74.272 85.527 1.00 27.16 224 LYS B O 1
ATOM 3340 N N . TRP B 2 217 ? 18.384 72.769 83.931 1.00 19.78 225 TRP B N 1
ATOM 3341 C CA . TRP B 2 217 ? 17.608 71.725 84.581 1.00 15.33 225 TRP B CA 1
ATOM 3342 C C . TRP B 2 217 ? 18.362 70.793 85.521 1.00 12.94 225 TRP B C 1
ATOM 3343 O O . TRP B 2 217 ? 19.262 70.062 85.112 1.00 11.58 225 TRP B O 1
ATOM 3354 N N . PRO B 2 218 ? 17.999 70.825 86.811 1.00 10.09 226 PRO B N 1
ATOM 3355 C CA . PRO B 2 218 ? 18.651 69.967 87.796 1.00 12.91 226 PRO B CA 1
ATOM 3356 C C . PRO B 2 218 ? 18.686 68.513 87.340 1.00 16.72 226 PRO B C 1
ATOM 3357 O O . PRO B 2 218 ? 17.720 67.771 87.514 1.00 17.45 226 PRO B O 1
ATOM 3361 N N . GLU B 2 219 ? 19.812 68.121 86.752 1.00 19.02 227 GLU B N 1
ATOM 3362 C CA . GLU B 2 219 ? 20.026 66.756 86.284 1.00 20.20 227 GLU B CA 1
ATOM 3363 C C . GLU B 2 219 ? 19.236 65.782 87.153 1.00 22.67 227 GLU B C 1
ATOM 3364 O O . GLU B 2 219 ? 19.733 65.320 88.176 1.00 28.47 227 GLU B O 1
ATOM 3370 N N . GLY B 2 220 ? 18.010 65.467 86.755 1.00 22.32 228 GLY B N 1
ATOM 3371 C CA . GLY B 2 220 ? 17.213 64.547 87.548 1.00 22.16 228 GLY B CA 1
ATOM 3372 C C . GLY B 2 220 ? 15.895 64.190 86.889 1.00 19.84 228 GLY B C 1
ATOM 3373 O O . GLY B 2 220 ? 15.209 63.249 87.293 1.00 19.08 228 GLY B O 1
ATOM 3374 N N . SER B 2 221 ? 15.541 64.959 85.870 1.00 14.90 229 SER B N 1
ATOM 3375 C CA . SER B 2 221 ? 14.313 64.737 85.140 1.00 11.35 229 SER B CA 1
ATOM 3376 C C . SER B 2 221 ? 14.332 65.592 83.882 1.00 7.54 229 SER B C 1
ATOM 3377 O O . SER B 2 221 ? 15.123 66.522 83.762 1.00 2.00 229 SER B O 1
ATOM 3380 N N . PRO B 2 222 ? 13.454 65.276 82.922 1.00 9.14 230 PRO B N 1
ATOM 3381 C CA . PRO B 2 222 ? 13.345 65.999 81.651 1.00 9.25 230 PRO B CA 1
ATOM 3382 C C . PRO B 2 222 ? 13.077 67.492 81.810 1.00 8.79 230 PRO B C 1
ATOM 3383 O O . PRO B 2 222 ? 12.305 67.909 82.675 1.00 7.76 230 PRO B O 1
ATOM 3387 N N . LYS B 2 223 ? 13.711 68.290 80.955 1.00 7.15 231 LYS B N 1
ATOM 3388 C CA . LYS B 2 223 ? 13.551 69.739 80.986 1.00 10.57 231 LYS B CA 1
ATOM 3389 C C . LYS B 2 223 ? 12.244 70.135 80.315 1.00 8.20 231 LYS B C 1
ATOM 3390 O O . LYS B 2 223 ? 11.995 69.767 79.170 1.00 5.13 231 LYS B O 1
ATOM 3396 N N . PRO B 2 224 ? 11.404 70.919 81.015 1.00 7.92 232 PRO B N 1
ATOM 3397 C CA . PRO B 2 224 ? 10.119 71.353 80.460 1.00 10.25 232 PRO B CA 1
ATOM 3398 C C . PRO B 2 224 ? 10.302 72.536 79.526 1.00 6.36 232 PRO B C 1
ATOM 3399 O O . PRO B 2 224 ? 10.307 73.694 79.943 1.00 4.31 232 PRO B O 1
ATOM 3403 N N . VAL B 2 225 ? 10.458 72.218 78.250 1.00 4.71 233 VAL B N 1
ATOM 3404 C CA . VAL B 2 225 ? 10.662 73.222 77.229 1.00 8.51 233 VAL B CA 1
ATOM 3405 C C . VAL B 2 225 ? 9.348 73.587 76.546 1.00 10.38 233 VAL B C 1
ATOM 3406 O O . VAL B 2 225 ? 8.338 72.885 76.688 1.00 8.43 233 VAL B O 1
ATOM 3410 N N . THR B 2 226 ? 9.357 74.704 75.825 1.00 10.60 234 THR B N 1
ATOM 3411 C CA . THR B 2 226 ? 8.171 75.129 75.104 1.00 8.21 234 THR B CA 1
ATOM 3412 C C . THR B 2 226 ? 7.805 73.909 74.271 1.00 6.66 234 THR B C 1
ATOM 3413 O O . THR B 2 226 ? 8.678 73.274 73.678 1.00 5.76 234 THR B O 1
ATOM 3417 N N . GLN B 2 227 ? 6.524 73.564 74.240 1.00 5.78 235 GLN B N 1
ATOM 3418 C CA . GLN B 2 227 ? 6.085 72.402 73.485 1.00 4.83 235 GLN B CA 1
ATOM 3419 C C . GLN B 2 227 ? 4.601 72.478 73.203 1.00 8.84 235 GLN B C 1
ATOM 3420 O O . GLN B 2 227 ? 3.862 73.183 73.892 1.00 11.08 235 GLN B O 1
ATOM 3426 N N . ASN B 2 228 ? 4.167 71.743 72.184 1.00 11.13 236 ASN B N 1
ATOM 3427 C CA . ASN B 2 228 ? 2.758 71.706 71.806 1.00 10.69 236 ASN B CA 1
ATOM 3428 C C . ASN B 2 228 ? 2.202 70.345 72.223 1.00 9.21 236 ASN B C 1
ATOM 3429 O O . ASN B 2 228 ? 2.621 69.313 71.703 1.00 11.07 236 ASN B O 1
ATOM 3434 N N . ILE B 2 229 ? 1.287 70.344 73.186 1.00 7.55 237 ILE B N 1
ATOM 3435 C CA . ILE B 2 229 ? 0.674 69.104 73.646 1.00 7.76 237 ILE B CA 1
ATOM 3436 C C . ILE B 2 229 ? -0.790 69.148 73.238 1.00 7.52 237 ILE B C 1
ATOM 3437 O O . ILE B 2 229 ? -1.495 70.108 73.538 1.00 4.16 237 ILE B O 1
ATOM 3442 N N . SER B 2 230 ? -1.245 68.108 72.552 1.00 8.92 238 SER B N 1
ATOM 3443 C CA . SER B 2 230 ? -2.628 68.067 72.099 1.00 8.90 238 SER B CA 1
ATOM 3444 C C . SER B 2 230 ? -3.364 66.748 72.375 1.00 7.79 238 SER B C 1
ATOM 3445 O O . SER B 2 230 ? -2.767 65.742 72.770 1.00 6.32 238 SER B O 1
ATOM 3448 N N . ALA B 2 231 ? -4.677 66.781 72.165 1.00 5.79 239 ALA B N 1
ATOM 3449 C CA . ALA B 2 231 ? -5.546 65.627 72.358 1.00 6.03 239 ALA B CA 1
ATOM 3450 C C . ALA B 2 231 ? -6.601 65.719 71.267 1.00 8.76 239 ALA B C 1
ATOM 3451 O O . ALA B 2 231 ? -7.285 66.734 71.158 1.00 11.19 239 ALA B O 1
ATOM 3453 N N . GLU B 2 232 ? -6.736 64.671 70.458 1.00 7.95 240 GLU B N 1
ATOM 3454 C CA . GLU B 2 232 ? -7.707 64.690 69.368 1.00 12.29 240 GLU B CA 1
ATOM 3455 C C . GLU B 2 232 ? -8.669 63.504 69.333 1.00 12.63 240 GLU B C 1
ATOM 3456 O O . GLU B 2 232 ? -8.473 62.501 70.017 1.00 13.87 240 GLU B O 1
ATOM 3462 N N . ALA B 2 233 ? -9.709 63.632 68.515 1.00 11.60 241 ALA B N 1
ATOM 3463 C CA . ALA B 2 233 ? -10.719 62.595 68.359 1.00 8.53 241 ALA B CA 1
ATOM 3464 C C . ALA B 2 233 ? -11.390 62.767 66.999 1.00 9.74 241 ALA B C 1
ATOM 3465 O O . ALA B 2 233 ? -11.197 63.787 66.336 1.00 8.66 241 ALA B O 1
ATOM 3467 N N . TRP B 2 234 ? -12.175 61.773 66.589 1.00 13.96 242 TRP B N 1
ATOM 3468 C CA . TRP B 2 234 ? -12.861 61.824 65.303 1.00 20.00 242 TRP B CA 1
ATOM 3469 C C . TRP B 2 234 ? -14.347 62.127 65.438 1.00 21.99 242 TRP B C 1
ATOM 3470 O O . TRP B 2 234 ? -14.794 62.661 66.456 1.00 19.81 242 TRP B O 1
ATOM 3481 N N . GLY B 2 235 ? -15.098 61.779 64.398 1.00 24.78 243 GLY B N 1
ATOM 3482 C CA . GLY B 2 235 ? -16.528 62.022 64.378 1.00 29.05 243 GLY B CA 1
ATOM 3483 C C . GLY B 2 235 ? -17.317 61.277 65.432 1.00 37.25 243 GLY B C 1
ATOM 3484 O O . GLY B 2 235 ? -16.852 61.091 66.562 1.00 44.89 243 GLY B O 1
ATOM 3485 N N . ARG B 2 236 ? -18.525 60.860 65.055 1.00 38.72 244 ARG B N 1
ATOM 3486 C CA . ARG B 2 236 ? -19.424 60.129 65.945 1.00 39.57 244 ARG B CA 1
ATOM 3487 C C . ARG B 2 236 ? -18.676 59.052 66.740 1.00 42.78 244 ARG B C 1
ATOM 3488 O O . ARG B 2 236 ? -18.071 58.153 66.151 1.00 46.49 244 ARG B O 1
ATOM 3496 N N . ALA B 2 237 ? -18.712 59.148 68.071 1.00 41.50 245 ALA B N 1
ATOM 3497 C CA . ALA B 2 237 ? -18.038 58.179 68.947 1.00 41.79 245 ALA B CA 1
ATOM 3498 C C . ALA B 2 237 ? -18.286 56.730 68.508 1.00 44.31 245 ALA B C 1
ATOM 3499 O O . ALA B 2 237 ? -19.271 56.441 67.825 1.00 45.54 245 ALA B O 1
ATOM 3501 N N . ASP B 2 238 ? -17.407 55.816 68.914 1.00 48.60 246 ASP B N 1
ATOM 3502 C CA . ASP B 2 238 ? -17.550 54.412 68.523 1.00 52.68 246 ASP B CA 1
ATOM 3503 C C . ASP B 2 238 ? -17.720 53.386 69.652 1.00 55.88 246 ASP B C 1
ATOM 3504 O O . ASP B 2 238 ? -16.916 53.325 70.584 1.00 58.24 246 ASP B O 1
ATOM 3509 N N . CYS B 2 239 ? -18.772 52.577 69.550 1.00 58.46 247 CYS B N 1
ATOM 3510 C CA . CYS B 2 239 ? -19.046 51.535 70.535 1.00 61.19 247 CYS B CA 1
ATOM 3511 C C . CYS B 2 239 ? -19.031 50.193 69.799 1.00 62.09 247 CYS B C 1
ATOM 3512 O O . CYS B 2 239 ? -20.025 49.894 69.100 1.00 62.39 247 CYS B O 1
ATOM 3516 N N . ASP C 1 1 ? 0.967 118.448 40.991 1.00 11.08 1 ASP C N 1
ATOM 3517 C CA . ASP C 1 1 ? 1.989 118.814 42.016 1.00 11.82 1 ASP C CA 1
ATOM 3518 C C . ASP C 1 1 ? 3.158 117.835 41.941 1.00 11.11 1 ASP C C 1
ATOM 3519 O O . ASP C 1 1 ? 3.002 116.717 41.450 1.00 11.24 1 ASP C O 1
ATOM 3524 N N . SER C 1 2 ? 4.329 118.242 42.420 1.00 6.26 2 SER C N 1
ATOM 3525 C CA . SER C 1 2 ? 5.485 117.359 42.337 1.00 7.75 2 SER C CA 1
ATOM 3526 C C . SER C 1 2 ? 6.615 117.612 43.335 1.00 7.24 2 SER C C 1
ATOM 3527 O O . SER C 1 2 ? 6.723 118.690 43.923 1.00 8.96 2 SER C O 1
ATOM 3530 N N . VAL C 1 3 ? 7.462 116.599 43.504 1.00 4.72 3 VAL C N 1
ATOM 3531 C CA . VAL C 1 3 ? 8.609 116.688 44.396 1.00 7.04 3 VAL C CA 1
ATOM 3532 C C . VAL C 1 3 ? 9.823 116.124 43.667 1.00 8.18 3 VAL C C 1
ATOM 3533 O O . VAL C 1 3 ? 10.190 114.960 43.848 1.00 6.60 3 VAL C O 1
ATOM 3537 N N . THR C 1 4 ? 10.446 116.966 42.847 1.00 10.46 4 THR C N 1
ATOM 3538 C CA . THR C 1 4 ? 11.610 116.572 42.063 1.00 12.26 4 THR C CA 1
ATOM 3539 C C . THR C 1 4 ? 12.914 116.534 42.870 1.00 9.10 4 THR C C 1
ATOM 3540 O O . THR C 1 4 ? 13.153 117.402 43.711 1.00 4.76 4 THR C O 1
ATOM 3544 N N . GLN C 1 5 ? 13.745 115.523 42.597 1.00 10.34 5 GLN C N 1
ATOM 3545 C CA . GLN C 1 5 ? 15.037 115.320 43.278 1.00 13.05 5 GLN C CA 1
ATOM 3546 C C . GLN C 1 5 ? 16.092 114.724 42.328 1.00 14.28 5 GLN C C 1
ATOM 3547 O O . GLN C 1 5 ? 15.753 113.999 41.394 1.00 14.50 5 GLN C O 1
ATOM 3553 N N . THR C 1 6 ? 17.367 115.022 42.581 1.00 17.67 6 THR C N 1
ATOM 3554 C CA . THR C 1 6 ? 18.488 114.529 41.756 1.00 19.86 6 THR C CA 1
ATOM 3555 C C . THR C 1 6 ? 18.201 113.229 40.995 1.00 20.21 6 THR C C 1
ATOM 3556 O O . THR C 1 6 ? 17.568 112.315 41.521 1.00 21.06 6 THR C O 1
ATOM 3560 N N . GLU C 1 7 ? 18.684 113.151 39.757 1.00 21.36 7 GLU C N 1
ATOM 3561 C CA . GLU C 1 7 ? 18.478 111.970 38.909 1.00 25.92 7 GLU C CA 1
ATOM 3562 C C . GLU C 1 7 ? 19.725 111.103 38.734 1.00 27.42 7 GLU C C 1
ATOM 3563 O O . GLU C 1 7 ? 19.637 109.985 38.222 1.00 29.99 7 GLU C O 1
ATOM 3569 N N . GLY C 1 8 ? 20.880 111.624 39.134 1.00 27.90 8 GLY C N 1
ATOM 3570 C CA . GLY C 1 8 ? 22.114 110.872 38.993 1.00 27.73 8 GLY C CA 1
ATOM 3571 C C . GLY C 1 8 ? 22.193 109.649 39.888 1.00 29.52 8 GLY C C 1
ATOM 3572 O O . GLY C 1 8 ? 21.185 109.185 40.420 1.00 30.89 8 GLY C O 1
ATOM 3573 N N . LEU C 1 9 ? 23.398 109.117 40.051 1.00 29.57 9 LEU C N 1
ATOM 3574 C CA . L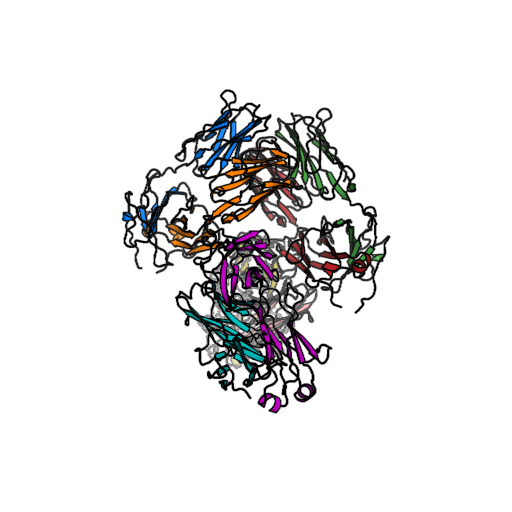EU C 1 9 ? 23.603 107.946 40.892 1.00 27.82 9 LEU C CA 1
ATOM 3575 C C . LEU C 1 9 ? 24.331 108.368 42.160 1.00 27.06 9 LEU C C 1
ATOM 3576 O O . LEU C 1 9 ? 24.270 107.693 43.186 1.00 25.46 9 LEU C O 1
ATOM 3581 N N . VAL C 1 10 ? 25.023 109.496 42.077 1.00 27.32 10 VAL C N 1
ATOM 3582 C CA . VAL C 1 10 ? 25.756 110.028 43.216 1.00 25.25 10 VAL C CA 1
ATOM 3583 C C . VAL C 1 10 ? 26.707 109.016 43.837 1.00 22.20 10 VAL C C 1
ATOM 3584 O O . VAL C 1 10 ? 26.550 108.645 45.002 1.00 22.73 10 VAL C O 1
ATOM 3588 N N . THR C 1 11 ? 27.688 108.564 43.067 1.00 19.80 11 THR C N 1
ATOM 3589 C CA . THR C 1 11 ? 28.649 107.614 43.598 1.00 17.99 11 THR C CA 1
ATOM 3590 C C . THR C 1 11 ? 29.536 108.376 44.568 1.00 18.45 11 THR C C 1
ATOM 3591 O O . THR C 1 11 ? 29.939 109.512 44.297 1.00 14.21 11 THR C O 1
ATOM 3595 N N . VAL C 1 12 ? 29.835 107.758 45.705 1.00 18.31 12 VAL C N 1
ATOM 3596 C CA . VAL C 1 12 ? 30.662 108.412 46.706 1.00 16.17 12 VAL C CA 1
ATOM 3597 C C . VAL C 1 12 ? 31.642 107.448 47.347 1.00 15.78 12 VAL C C 1
ATOM 3598 O O . VAL C 1 12 ? 31.400 106.241 47.388 1.00 15.28 12 VAL C O 1
ATOM 3602 N N . THR C 1 13 ? 32.753 107.987 47.841 1.00 14.04 13 THR C N 1
ATOM 3603 C CA . THR C 1 13 ? 33.767 107.179 48.512 1.00 12.01 13 THR C CA 1
ATOM 3604 C C . THR C 1 13 ? 33.544 107.369 50.012 1.00 11.15 13 THR C C 1
ATOM 3605 O O . THR C 1 13 ? 33.360 108.499 50.482 1.00 11.23 13 THR C O 1
ATOM 3609 N N . GLU C 1 14 ? 33.546 106.271 50.760 1.00 5.98 14 GLU C N 1
ATOM 3610 C CA . GLU C 1 14 ? 33.320 106.347 52.197 1.00 10.86 14 GLU C CA 1
ATOM 3611 C C . GLU C 1 14 ? 34.106 107.484 52.829 1.00 9.14 14 GLU C C 1
ATOM 3612 O O . GLU C 1 14 ? 35.292 107.660 52.553 1.00 13.46 14 GLU C O 1
ATOM 3618 N N . GLY C 1 15 ? 33.436 108.261 53.675 1.00 9.18 15 GLY C N 1
ATOM 3619 C CA . GLY C 1 15 ? 34.095 109.370 54.345 1.00 14.41 15 GLY C CA 1
ATOM 3620 C C . GLY C 1 15 ? 33.740 110.742 53.803 1.00 18.46 15 GLY C C 1
ATOM 3621 O O . GLY C 1 15 ? 33.647 111.712 54.563 1.00 17.05 15 GLY C O 1
ATOM 3622 N N . LEU C 1 16 ? 33.563 110.836 52.486 1.00 20.46 16 LEU C N 1
ATOM 3623 C CA . LEU C 1 16 ? 33.199 112.106 51.863 1.00 18.12 16 LEU C CA 1
ATOM 3624 C C . LEU C 1 16 ? 31.723 112.370 52.141 1.00 20.58 16 LEU C C 1
ATOM 3625 O O . LEU C 1 16 ? 30.974 111.460 52.510 1.00 22.51 16 LEU C O 1
ATOM 3630 N N . PRO C 1 17 ? 31.287 113.624 51.975 1.00 22.56 17 PRO C N 1
ATOM 3631 C CA . PRO C 1 17 ? 29.886 113.991 52.213 1.00 23.45 17 PRO C CA 1
ATOM 3632 C C . PRO C 1 17 ? 28.935 113.635 51.068 1.00 22.16 17 PRO C C 1
ATOM 3633 O O . PRO C 1 17 ? 29.365 113.284 49.965 1.00 19.94 17 PRO C O 1
ATOM 3637 N N . VAL C 1 18 ? 27.639 113.719 51.357 1.00 18.80 18 VAL C N 1
ATOM 3638 C CA . VAL C 1 18 ? 26.596 113.424 50.383 1.00 16.86 18 VAL C CA 1
ATOM 3639 C C . VAL C 1 18 ? 25.560 114.533 50.420 1.00 17.27 18 VAL C C 1
ATOM 3640 O O . VAL C 1 18 ? 25.459 115.270 51.405 1.00 11.00 18 VAL C O 1
ATOM 3644 N N . LYS C 1 19 ? 24.788 114.644 49.347 1.00 18.72 19 LYS C N 1
ATOM 3645 C CA . LYS C 1 19 ? 23.762 115.666 49.262 1.00 18.33 19 LYS C CA 1
ATOM 3646 C C . LYS C 1 19 ? 22.800 115.385 48.114 1.00 19.63 19 LYS C C 1
ATOM 3647 O O . LYS C 1 19 ? 23.138 115.571 46.942 1.00 22.16 19 LYS C O 1
ATOM 3653 N N . LEU C 1 20 ? 21.605 114.920 48.456 1.00 18.69 20 LEU C N 1
ATOM 3654 C CA . LEU C 1 20 ? 20.584 114.643 47.457 1.00 22.38 20 LEU C CA 1
ATOM 3655 C C . LEU C 1 20 ? 19.645 115.857 47.437 1.00 24.63 20 LEU C C 1
ATOM 3656 O O . LEU C 1 20 ? 19.099 116.254 48.474 1.00 21.76 20 LEU C O 1
ATOM 3661 N N . ASN C 1 21 ? 19.482 116.461 46.264 1.00 25.71 21 ASN C N 1
ATOM 3662 C CA . ASN C 1 21 ? 18.623 117.633 46.122 1.00 25.33 21 ASN C CA 1
ATOM 3663 C C . ASN C 1 21 ? 17.145 117.256 45.972 1.00 21.93 21 ASN C C 1
ATOM 3664 O O . ASN C 1 21 ? 16.799 116.392 45.165 1.00 19.81 21 ASN C O 1
ATOM 3669 N N . CYS C 1 22 ? 16.282 117.894 46.759 1.00 14.91 22 CYS C N 1
ATOM 3670 C CA . CYS C 1 22 ? 14.850 117.653 46.657 1.00 12.51 22 CYS C CA 1
ATOM 3671 C C . CYS C 1 22 ? 14.107 118.969 46.815 1.00 14.75 22 CYS C C 1
ATOM 3672 O O . CYS C 1 22 ? 14.295 119.697 47.796 1.00 11.21 22 CYS C O 1
ATOM 3675 N N . THR C 1 23 ? 13.273 119.269 45.827 1.00 13.05 23 THR C N 1
ATOM 3676 C CA . THR C 1 23 ? 12.464 120.473 45.815 1.00 9.10 23 THR C CA 1
ATOM 3677 C C . THR C 1 23 ? 11.053 119.969 45.555 1.00 12.52 23 THR C C 1
ATOM 3678 O O . THR C 1 23 ? 10.868 118.930 44.912 1.00 15.47 23 THR C O 1
ATOM 3682 N N . TYR C 1 24 ? 10.057 120.685 46.059 1.00 10.94 24 TYR C N 1
ATOM 3683 C CA . TYR C 1 24 ? 8.677 120.267 45.873 1.00 9.26 24 TYR C CA 1
ATOM 3684 C C . TYR C 1 24 ? 7.861 121.336 45.145 1.00 7.76 24 TYR C C 1
ATOM 3685 O O . TYR C 1 24 ? 8.350 122.433 44.879 1.00 12.76 24 TYR C O 1
ATOM 3694 N N . GLN C 1 25 ? 6.619 121.003 44.815 1.00 4.00 25 GLN C N 1
ATOM 3695 C CA . GLN C 1 25 ? 5.713 121.917 44.133 1.00 6.16 25 GLN C CA 1
ATOM 3696 C C . GLN C 1 25 ? 4.297 121.510 44.545 1.00 9.48 25 GLN C C 1
ATOM 3697 O O . GLN C 1 25 ? 3.797 120.475 44.116 1.00 10.25 25 GLN C O 1
ATOM 3703 N N . THR C 1 26 ? 3.663 122.310 45.397 1.00 10.54 26 THR C N 1
ATOM 3704 C CA . THR C 1 26 ? 2.306 122.012 45.852 1.00 14.59 26 THR C CA 1
ATOM 3705 C C . THR C 1 26 ? 1.362 123.207 45.754 1.00 19.61 26 THR C C 1
ATOM 3706 O O . THR C 1 26 ? 1.790 124.365 45.768 1.00 20.38 26 THR C O 1
ATOM 3710 N N . THR C 1 27 ? 0.070 122.912 45.654 1.00 23.09 27 THR C N 1
ATOM 3711 C CA . THR C 1 27 ? -0.946 123.948 45.555 1.00 20.34 27 THR C CA 1
ATOM 3712 C C . THR C 1 27 ? -1.627 124.118 46.904 1.00 21.00 27 THR C C 1
ATOM 3713 O O . THR C 1 27 ? -2.337 125.097 47.120 1.00 22.59 27 THR C O 1
ATOM 3717 N N . TYR C 1 28 ? -1.405 123.160 47.803 1.00 22.67 28 TYR C N 1
ATOM 3718 C CA . TYR C 1 28 ? -2.000 123.190 49.136 1.00 23.92 28 TYR C CA 1
ATOM 3719 C C . TYR C 1 28 ? -0.950 123.256 50.236 1.00 24.68 28 TYR C C 1
ATOM 3720 O O . TYR C 1 28 ? 0.231 123.002 50.005 1.00 24.16 28 TYR C O 1
ATOM 3729 N N . LEU C 1 29 ? -1.397 123.590 51.441 1.00 25.81 29 LEU C N 1
ATOM 3730 C CA . LEU C 1 29 ? -0.502 123.705 52.582 1.00 27.75 29 LEU C CA 1
ATOM 3731 C C . LEU C 1 29 ? 0.127 122.375 52.948 1.00 26.45 29 LEU C C 1
ATOM 3732 O O . LEU C 1 29 ? -0.552 121.471 53.434 1.00 28.51 29 LEU C O 1
ATOM 3737 N N . THR C 1 30 ? 1.429 122.260 52.720 1.00 26.14 30 THR C N 1
ATOM 3738 C CA . THR C 1 30 ? 2.140 121.032 53.037 1.00 27.35 30 THR C CA 1
ATOM 3739 C C . THR C 1 30 ? 2.034 120.756 54.537 1.00 25.66 30 THR C C 1
ATOM 3740 O O . THR C 1 30 ? 2.172 121.662 55.358 1.00 30.04 30 THR C O 1
ATOM 3744 N N . ILE C 1 31 A 1.781 119.503 54.889 1.00 22.34 30 ILE C N 1
ATOM 3745 C CA . ILE C 1 31 A 1.645 119.110 56.284 1.00 19.59 30 ILE C CA 1
ATOM 3746 C C . ILE C 1 31 A 2.929 118.563 56.877 1.00 18.35 30 ILE C C 1
ATOM 3747 O O . ILE C 1 31 A 3.206 118.776 58.049 1.00 20.80 30 ILE C O 1
ATOM 3752 N N . ALA C 1 32 ? 3.703 117.845 56.069 1.00 15.49 31 ALA C N 1
ATOM 3753 C CA . ALA C 1 32 ? 4.964 117.262 56.525 1.00 8.73 31 ALA C CA 1
ATOM 3754 C C . ALA C 1 32 ? 5.741 116.686 55.353 1.00 4.97 31 ALA C C 1
ATOM 3755 O O . ALA C 1 32 ? 5.154 116.210 54.387 1.00 2.35 31 ALA C O 1
ATOM 3757 N N . PHE C 1 33 ? 7.064 116.744 55.439 1.00 2.00 32 PHE C N 1
ATOM 3758 C CA . PHE C 1 33 ? 7.920 116.213 54.393 1.00 2.00 32 PHE C CA 1
ATOM 3759 C C . PHE C 1 33 ? 8.675 115.046 54.999 1.00 3.84 32 PHE C C 1
ATOM 3760 O O . PHE C 1 33 ? 8.922 115.024 56.204 1.00 2.00 32 PHE C O 1
ATOM 3768 N N . PHE C 1 34 ? 9.038 114.076 54.169 1.00 6.06 33 PHE C N 1
ATOM 3769 C CA . PHE C 1 34 ? 9.767 112.914 54.651 1.00 2.51 33 PHE C CA 1
ATOM 3770 C C . PHE C 1 34 ? 10.792 112.418 53.659 1.00 2.00 33 PHE C C 1
ATOM 3771 O O . PHE C 1 34 ? 10.709 112.683 52.468 1.00 2.00 33 PHE C O 1
ATOM 3779 N N . TRP C 1 35 ? 11.768 111.690 54.175 1.00 3.52 34 TRP C N 1
ATOM 3780 C CA . TRP C 1 35 ? 12.811 111.108 53.355 1.00 2.00 34 TRP C CA 1
ATOM 3781 C C . TRP C 1 35 ? 12.751 109.615 53.630 1.00 2.56 34 TRP C C 1
ATOM 3782 O O . TRP C 1 35 ? 12.754 109.182 54.782 1.00 3.13 34 TRP C O 1
ATOM 3793 N N . TYR C 1 36 ? 12.657 108.833 52.566 1.00 4.90 35 TYR C N 1
ATOM 3794 C CA . TYR C 1 36 ? 12.599 107.387 52.689 1.00 6.13 35 TYR C CA 1
ATOM 3795 C C . TYR C 1 36 ? 13.860 106.772 52.108 1.00 2.00 35 TYR C C 1
ATOM 3796 O O . TYR C 1 36 ? 14.376 107.236 51.091 1.00 2.00 35 TYR C O 1
ATOM 3805 N N . VAL C 1 37 ? 14.358 105.734 52.770 1.00 4.24 36 VAL C N 1
ATOM 3806 C CA . VAL C 1 37 ? 15.546 105.020 52.317 1.00 4.21 36 VAL C CA 1
ATOM 3807 C C . VAL C 1 37 ? 15.096 103.590 52.100 1.00 5.73 36 VAL C C 1
ATOM 3808 O O . VAL C 1 37 ? 14.575 102.963 53.021 1.00 13.15 36 VAL C O 1
ATOM 3812 N N . GLN C 1 38 ? 15.255 103.085 50.882 1.00 4.09 37 GLN C N 1
ATOM 3813 C CA . GLN C 1 38 ? 14.858 101.717 50.588 1.00 2.00 37 GLN C CA 1
ATOM 3814 C C . GLN C 1 38 ? 16.093 100.925 50.226 1.00 3.92 37 GLN C C 1
ATOM 3815 O O . GLN C 1 38 ? 16.614 101.043 49.121 1.00 4.03 37 GLN C O 1
ATOM 3821 N N . TYR C 1 39 ? 16.551 100.107 51.166 1.00 7.51 38 TYR C N 1
ATOM 3822 C CA . TYR C 1 39 ? 17.746 99.291 50.974 1.00 7.79 38 TYR C CA 1
ATOM 3823 C C . TYR C 1 39 ? 17.522 98.067 50.090 1.00 10.42 38 TYR C C 1
ATOM 3824 O O . TYR C 1 39 ? 16.447 97.463 50.090 1.00 12.53 38 TYR C O 1
ATOM 3833 N N . LEU C 1 40 ? 18.562 97.702 49.349 1.00 13.24 39 LEU C N 1
ATOM 3834 C CA . LEU C 1 40 ? 18.516 96.555 48.454 1.00 18.85 39 LEU C CA 1
ATOM 3835 C C . LEU C 1 40 ? 17.832 95.350 49.088 1.00 22.31 39 LEU C C 1
ATOM 3836 O O . LEU C 1 40 ? 18.275 94.848 50.116 1.00 21.46 39 LEU C O 1
ATOM 3841 N N . ASN C 1 41 ? 16.753 94.890 48.464 1.00 27.50 40 ASN C N 1
ATOM 3842 C CA . ASN C 1 41 ? 16.014 93.731 48.953 1.00 31.35 40 ASN C CA 1
ATOM 3843 C C . ASN C 1 41 ? 15.177 94.025 50.189 1.00 31.17 40 ASN C C 1
ATOM 3844 O O . ASN C 1 41 ? 14.777 93.110 50.909 1.00 32.07 40 ASN C O 1
ATOM 3849 N N . GLU C 1 42 ? 14.904 95.302 50.425 1.00 27.93 41 GLU C N 1
ATOM 3850 C CA . GLU C 1 42 ? 14.119 95.700 51.584 1.00 26.51 41 GLU C CA 1
ATOM 3851 C C . GLU C 1 42 ? 13.010 96.679 51.217 1.00 22.67 41 GLU C C 1
ATOM 3852 O O . GLU C 1 42 ? 13.086 97.367 50.201 1.00 22.36 41 GLU C O 1
ATOM 3858 N N . ALA C 1 43 ? 11.975 96.728 52.052 1.00 17.26 42 ALA C N 1
ATOM 3859 C CA . ALA C 1 43 ? 10.854 97.630 51.840 1.00 9.33 42 ALA C CA 1
ATOM 3860 C C . ALA C 1 43 ? 11.357 99.042 52.134 1.00 6.48 42 ALA C C 1
ATOM 3861 O O . ALA C 1 43 ? 12.364 99.219 52.826 1.00 8.79 42 ALA C O 1
ATOM 3863 N N . PRO C 1 44 ? 10.672 100.065 51.612 1.00 2.77 43 PRO C N 1
ATOM 3864 C CA . PRO C 1 44 ? 11.104 101.449 51.855 1.00 2.00 43 PRO C CA 1
ATOM 3865 C C . PRO C 1 44 ? 10.781 101.946 53.264 1.00 3.42 43 PRO C C 1
ATOM 3866 O O . PRO C 1 44 ? 9.613 101.978 53.669 1.00 4.25 43 PRO C O 1
ATOM 3870 N N . GLN C 1 45 ? 11.814 102.330 54.011 1.00 4.98 44 GLN C N 1
ATOM 3871 C CA . GLN C 1 45 ? 11.604 102.824 55.370 1.00 7.89 44 GLN C CA 1
ATOM 3872 C C . GLN C 1 45 ? 11.956 104.293 55.533 1.00 5.32 44 GLN C C 1
ATOM 3873 O O . GLN C 1 45 ? 12.805 104.830 54.822 1.00 8.76 44 GLN C O 1
ATOM 3879 N N . VAL C 1 46 ? 11.295 104.931 56.490 1.00 2.00 45 VAL C N 1
ATOM 3880 C CA . VAL C 1 46 ? 11.534 106.331 56.761 1.00 5.71 45 VAL C CA 1
ATOM 3881 C C . VAL C 1 46 ? 12.971 106.523 57.182 1.00 8.98 45 VAL C C 1
ATOM 3882 O O . VAL C 1 46 ? 13.539 105.700 57.900 1.00 10.25 45 VAL C O 1
ATOM 3886 N N . LEU C 1 47 ? 13.557 107.621 56.727 1.00 8.52 46 LEU C N 1
ATOM 3887 C CA . LEU C 1 47 ? 14.927 107.941 57.061 1.00 6.50 46 LEU C CA 1
ATOM 3888 C C . LEU C 1 47 ? 14.853 109.097 58.024 1.00 5.02 46 LEU C C 1
ATOM 3889 O O . LEU C 1 47 ? 15.652 109.204 58.946 1.00 9.40 46 LEU C O 1
ATOM 3894 N N . LEU C 1 48 ? 13.864 109.955 57.794 1.00 4.92 47 LEU C N 1
ATOM 3895 C CA . LEU C 1 48 ? 13.623 111.143 58.611 1.00 6.59 47 LEU C CA 1
ATOM 3896 C C . LEU C 1 48 ? 12.479 111.932 57.990 1.00 2.00 47 LEU C C 1
ATOM 3897 O O . LEU C 1 48 ? 12.277 111.889 56.782 1.00 2.00 47 LEU C O 1
ATOM 3902 N N . LYS C 1 49 ? 11.731 112.643 58.828 1.00 2.00 48 LYS C N 1
ATOM 3903 C CA . LYS C 1 49 ? 10.597 113.445 58.374 1.00 3.97 48 LYS C CA 1
ATOM 3904 C C . LYS C 1 49 ? 10.566 114.765 59.163 1.00 3.95 48 LYS C C 1
ATOM 3905 O O . LYS C 1 49 ? 11.023 114.809 60.299 1.00 7.41 48 LYS C O 1
ATOM 3911 N N . SER C 1 50 ? 10.039 115.837 58.577 1.00 2.00 49 SER C N 1
ATOM 3912 C CA . SER C 1 50 ? 10.012 117.122 59.275 1.00 4.08 49 SER C CA 1
ATOM 3913 C C . SER C 1 50 ? 8.780 117.985 58.968 1.00 9.63 49 SER C C 1
ATOM 3914 O O . SER C 1 50 ? 8.143 117.816 57.936 1.00 12.60 49 SER C O 1
ATOM 3917 N N . SER C 1 51 ? 8.454 118.915 59.866 1.00 14.72 50 SER C N 1
ATOM 3918 C CA . SER C 1 51 ? 7.293 119.796 59.681 1.00 20.90 50 SER C CA 1
ATOM 3919 C C . SER C 1 51 ? 7.585 121.273 59.943 1.00 26.32 50 SER C C 1
ATOM 3920 O O . SER C 1 51 ? 6.851 122.153 59.473 1.00 31.19 50 SER C O 1
ATOM 3923 N N . THR C 1 52 ? 8.640 121.535 60.710 1.00 25.40 51 THR C N 1
ATOM 3924 C CA . THR C 1 52 ? 9.030 122.902 61.030 1.00 26.03 51 THR C CA 1
ATOM 3925 C C . THR C 1 52 ? 9.944 123.381 59.908 1.00 26.31 51 THR C C 1
ATOM 3926 O O . THR C 1 52 ? 10.456 122.569 59.137 1.00 26.18 51 THR C O 1
ATOM 3930 N N . ASP C 1 53 ? 10.151 124.693 59.799 1.00 30.15 52 ASP C N 1
ATOM 3931 C CA . ASP C 1 53 ? 11.023 125.203 58.740 1.00 33.85 52 ASP C CA 1
ATOM 3932 C C . ASP C 1 53 ? 12.468 125.406 59.180 1.00 37.01 52 ASP C C 1
ATOM 3933 O O . ASP C 1 53 ? 13.138 126.337 58.728 1.00 38.14 52 ASP C O 1
ATOM 3938 N N . ASN C 1 54 ? 12.933 124.534 60.064 1.00 41.31 53 ASN C N 1
ATOM 3939 C CA . ASN C 1 54 ? 14.307 124.547 60.541 1.00 45.63 53 ASN C CA 1
ATOM 3940 C C . ASN C 1 54 ? 14.448 123.729 61.788 1.00 47.13 53 ASN C C 1
ATOM 3941 O O . ASN C 1 54 ? 14.281 124.225 62.906 1.00 46.71 53 ASN C O 1
ATOM 3946 N N . LYS C 1 55 ? 14.797 122.475 61.555 1.00 47.29 54 LYS C N 1
ATOM 3947 C CA . LYS C 1 55 ? 15.014 121.490 62.585 1.00 48.87 54 LYS C CA 1
ATOM 3948 C C . LYS C 1 55 ? 15.962 120.537 61.877 1.00 48.31 54 LYS C C 1
ATOM 3949 O O . LYS C 1 55 ? 15.536 119.741 61.041 1.00 49.47 54 LYS C O 1
ATOM 3955 N N . ARG C 1 56 ? 17.251 120.650 62.162 1.00 47.67 55 ARG C N 1
ATOM 3956 C CA . ARG C 1 56 ? 18.211 119.768 61.526 1.00 47.96 55 ARG C CA 1
ATOM 3957 C C . ARG C 1 56 ? 17.763 118.330 61.780 1.00 47.57 55 ARG C C 1
ATOM 3958 O O . ARG C 1 56 ? 18.466 117.570 62.446 1.00 51.46 55 ARG C O 1
ATOM 3966 N N . THR C 1 57 ? 16.590 117.968 61.261 1.00 43.76 56 THR C N 1
ATOM 3967 C CA . THR C 1 57 ? 16.037 116.625 61.432 1.00 41.22 56 THR C CA 1
ATOM 3968 C C . THR C 1 57 ? 17.134 115.581 61.261 1.00 42.25 56 THR C C 1
ATOM 3969 O O . THR C 1 57 ? 17.592 115.315 60.144 1.00 42.91 56 THR C O 1
ATOM 3973 N N . GLU C 1 58 ? 17.538 114.986 62.379 1.00 42.39 57 GLU C N 1
ATOM 3974 C CA . GLU C 1 58 ? 18.616 114.002 62.390 1.00 40.49 57 GLU C CA 1
ATOM 3975 C C . GLU C 1 58 ? 18.247 112.562 62.673 1.00 37.78 57 GLU C C 1
ATOM 3976 O O . GLU C 1 58 ? 17.381 112.279 63.497 1.00 38.66 57 GLU C O 1
ATOM 3982 N N . HIS C 1 59 ? 18.962 111.670 61.988 1.00 33.36 58 HIS C N 1
ATOM 3983 C CA . HIS C 1 59 ? 18.808 110.221 62.152 1.00 25.86 58 HIS C CA 1
ATOM 3984 C C . HIS C 1 59 ? 20.040 109.415 61.694 1.00 24.48 58 HIS C C 1
ATOM 3985 O O . HIS C 1 59 ? 20.880 109.917 60.956 1.00 29.17 58 HIS C O 1
ATOM 3992 N N . GLN C 1 60 ? 20.117 108.161 62.166 1.00 21.97 59 GLN C N 1
ATOM 3993 C CA . GLN C 1 60 ? 21.196 107.224 61.896 1.00 21.53 59 GLN C CA 1
ATOM 3994 C C . GLN C 1 60 ? 21.962 107.710 60.673 1.00 17.78 59 GLN C C 1
ATOM 3995 O O . GLN C 1 60 ? 21.781 107.182 59.565 1.00 16.28 59 GLN C O 1
ATOM 4001 N N . GLY C 1 61 ? 22.754 108.774 60.926 1.00 12.40 61 GLY C N 1
ATOM 4002 C CA . GLY C 1 61 ? 23.658 109.420 59.982 1.00 14.81 61 GLY C CA 1
ATOM 4003 C C . GLY C 1 61 ? 23.196 110.613 59.137 1.00 15.27 61 GLY C C 1
ATOM 4004 O O . GLY C 1 61 ? 23.872 111.656 59.055 1.00 15.45 61 GLY C O 1
ATOM 4005 N N . PHE C 1 62 ? 22.063 110.473 58.469 1.00 14.87 62 PHE C N 1
ATOM 4006 C CA . PHE C 1 62 ? 21.633 111.554 57.616 1.00 13.77 62 PHE C CA 1
ATOM 4007 C C . PHE C 1 62 ? 21.018 112.692 58.385 1.00 14.33 62 PHE C C 1
ATOM 4008 O O . PHE C 1 62 ? 20.541 112.524 59.514 1.00 14.82 62 PHE C O 1
ATOM 4016 N N . HIS C 1 63 ? 21.069 113.855 57.736 1.00 15.49 63 HIS C N 1
ATOM 4017 C CA . HIS C 1 63 ? 20.519 115.107 58.243 1.00 13.16 63 HIS C CA 1
ATOM 4018 C C . HIS C 1 63 ? 19.971 115.892 57.055 1.00 9.93 63 HIS C C 1
ATOM 4019 O O . HIS C 1 63 ? 20.563 115.903 55.976 1.00 9.05 63 HIS C O 1
ATOM 4026 N N . ALA C 1 64 ? 18.822 116.529 57.239 1.00 11.62 64 ALA C N 1
ATOM 4027 C CA . ALA C 1 64 ? 18.207 117.292 56.161 1.00 11.07 64 ALA C CA 1
ATOM 4028 C C . ALA C 1 64 ? 17.258 118.347 56.710 1.00 9.70 64 ALA C C 1
ATOM 4029 O O . ALA C 1 64 ? 16.245 118.005 57.318 1.00 9.15 64 ALA C O 1
ATOM 4031 N N . THR C 1 65 ? 17.586 119.620 56.497 1.00 8.25 65 THR C N 1
ATOM 4032 C CA . THR C 1 65 ? 16.740 120.712 56.977 1.00 11.07 65 THR C CA 1
ATOM 4033 C C . THR C 1 65 ? 15.859 121.293 55.873 1.00 12.50 65 THR C C 1
ATOM 4034 O O . THR C 1 65 ? 16.327 121.580 54.767 1.00 8.36 65 THR C O 1
ATOM 4038 N N . LEU C 1 66 ? 14.582 121.485 56.186 1.00 12.12 66 LEU C N 1
ATOM 4039 C CA . LEU C 1 66 ? 13.644 122.010 55.210 1.00 12.25 66 LEU C CA 1
ATOM 4040 C C . LEU C 1 66 ? 13.646 123.533 55.136 1.00 11.86 66 LEU C C 1
ATOM 4041 O O . LEU C 1 66 ? 13.899 124.214 56.129 1.00 15.56 66 LEU C O 1
ATOM 4046 N N . HIS C 1 67 ? 13.359 124.059 53.949 1.00 10.92 67 HIS C N 1
ATOM 4047 C CA . HIS C 1 67 ? 13.321 125.501 53.721 1.00 8.61 67 HIS C CA 1
ATOM 4048 C C . HIS C 1 67 ? 12.198 125.871 52.748 1.00 10.24 67 HIS C C 1
ATOM 4049 O O . HIS C 1 67 ? 12.381 125.847 51.525 1.00 2.00 67 HIS C O 1
ATOM 4056 N N . LYS C 1 68 ? 11.036 126.212 53.304 1.00 13.10 68 LYS C N 1
ATOM 4057 C CA . LYS C 1 68 ? 9.877 126.584 52.505 1.00 14.27 68 LYS C CA 1
ATOM 4058 C C . LYS C 1 68 ? 10.225 127.697 51.529 1.00 17.71 68 LYS C C 1
ATOM 4059 O O . LYS C 1 68 ? 9.990 127.578 50.328 1.00 18.26 68 LYS C O 1
ATOM 4065 N N . SER C 1 69 ? 10.793 128.783 52.042 1.00 21.31 69 SER C N 1
ATOM 4066 C CA . SER C 1 69 ? 11.147 129.897 51.175 1.00 23.02 69 SER C CA 1
ATOM 4067 C C . SER C 1 69 ? 11.501 129.356 49.798 1.00 24.03 69 SER C C 1
ATOM 4068 O O . SER C 1 69 ? 10.718 129.483 48.851 1.00 26.72 69 SER C O 1
ATOM 4071 N N . SER C 1 70 ? 12.667 128.723 49.694 1.00 24.46 70 SER C N 1
ATOM 4072 C CA . SER C 1 70 ? 13.128 128.173 48.419 1.00 26.63 70 SER C CA 1
ATOM 4073 C C . SER C 1 70 ? 12.565 126.796 48.078 1.00 23.51 70 SER C C 1
ATOM 4074 O O . SER C 1 70 ? 13.036 126.149 47.146 1.00 20.57 70 SER C O 1
ATOM 4077 N N . SER C 1 71 ? 11.563 126.353 48.833 1.00 21.74 71 SER C N 1
ATOM 4078 C CA . SER C 1 71 ? 10.941 125.055 48.599 1.00 16.51 71 SER C CA 1
ATOM 4079 C C . SER C 1 71 ? 11.992 123.958 48.446 1.00 14.42 71 SER C C 1
ATOM 4080 O O . SER C 1 71 ? 12.354 123.584 47.337 1.00 8.71 71 SER C O 1
ATOM 4083 N N . SER C 1 72 ? 12.479 123.443 49.569 1.00 15.57 72 SER C N 1
ATOM 4084 C CA . SER C 1 72 ? 13.490 122.397 49.532 1.00 19.21 72 SER C CA 1
ATOM 4085 C C . SER C 1 72 ? 13.638 121.632 50.845 1.00 19.18 72 SER C C 1
ATOM 4086 O O . SER C 1 72 ? 13.513 122.196 51.935 1.00 13.86 72 SER C O 1
ATOM 4089 N N . PHE C 1 73 ? 13.911 120.338 50.717 1.00 20.02 73 PHE C N 1
ATOM 4090 C CA . PHE C 1 73 ? 14.102 119.445 51.855 1.00 17.27 73 PHE C CA 1
ATOM 4091 C C . PHE C 1 73 ? 15.351 118.620 51.545 1.00 18.39 73 PHE C C 1
ATOM 4092 O O . PHE C 1 73 ? 15.385 117.407 51.755 1.00 18.72 73 PHE C O 1
ATOM 4100 N N . HIS C 1 74 ? 16.375 119.296 51.032 1.00 19.80 74 HIS C N 1
ATOM 4101 C CA . HIS C 1 74 ? 17.637 118.654 50.666 1.00 20.99 74 HIS C CA 1
ATOM 4102 C C . HIS C 1 74 ? 18.177 117.729 51.758 1.00 20.20 74 HIS C C 1
ATOM 4103 O O . HIS C 1 74 ? 17.983 117.975 52.952 1.00 16.41 74 HIS C O 1
ATOM 4110 N N . LEU C 1 75 ? 18.853 116.661 51.339 1.00 17.66 75 LEU C N 1
ATOM 4111 C CA . LEU C 1 75 ? 19.429 115.703 52.275 1.00 12.38 75 LEU C CA 1
ATOM 4112 C C . LEU C 1 75 ? 20.933 115.630 52.097 1.00 12.09 75 LEU C C 1
ATOM 4113 O O . LEU C 1 75 ? 21.441 115.633 50.974 1.00 13.15 75 LEU C O 1
ATOM 4118 N N . GLN C 1 76 ? 21.649 115.572 53.211 1.00 11.39 76 GLN C N 1
ATOM 4119 C CA . GLN C 1 76 ? 23.097 115.488 53.158 1.00 14.63 76 GLN C CA 1
ATOM 4120 C C . GLN C 1 76 ? 23.658 114.751 54.370 1.00 14.55 76 GLN C C 1
ATOM 4121 O O . GLN C 1 76 ? 23.041 114.710 55.435 1.00 15.58 76 GLN C O 1
ATOM 4127 N N . LYS C 1 77 ? 24.834 114.163 54.190 1.00 15.15 77 LYS C N 1
ATOM 4128 C CA . LYS C 1 77 ? 25.505 113.417 55.246 1.00 14.16 77 LYS C CA 1
ATOM 4129 C C . LYS C 1 77 ? 27.017 113.562 55.051 1.00 15.08 77 LYS C C 1
ATOM 4130 O O . LYS C 1 77 ? 27.572 113.088 54.058 1.00 12.53 77 LYS C O 1
ATOM 4136 N N . SER C 1 78 ? 27.671 114.232 55.999 1.00 15.52 78 SER C N 1
ATOM 4137 C CA . SER C 1 78 ? 29.115 114.463 55.945 1.00 16.55 78 SER C CA 1
ATOM 4138 C C . SER C 1 78 ? 29.930 113.202 55.653 1.00 15.48 78 SER C C 1
ATOM 4139 O O . SER C 1 78 ? 30.550 113.085 54.591 1.00 11.77 78 SER C O 1
ATOM 4142 N N . SER C 1 79 ? 29.946 112.272 56.604 1.00 13.03 79 SER C N 1
ATOM 4143 C CA . SER C 1 79 ? 30.690 111.027 56.429 1.00 11.26 79 SER C CA 1
ATOM 4144 C C . SER C 1 79 ? 29.732 110.010 55.848 1.00 8.59 79 SER C C 1
ATOM 4145 O O . SER C 1 79 ? 28.590 109.910 56.287 1.00 12.82 79 SER C O 1
ATOM 4148 N N . ALA C 1 80 ? 30.189 109.256 54.861 1.00 5.68 80 ALA C N 1
ATOM 4149 C CA . ALA C 1 80 ? 29.325 108.267 54.227 1.00 5.43 80 ALA C CA 1
ATOM 4150 C C . ALA C 1 80 ? 29.800 106.835 54.426 1.00 5.16 80 ALA C C 1
ATOM 4151 O O . ALA C 1 80 ? 30.912 106.490 54.035 1.00 2.00 80 ALA C O 1
ATOM 4153 N N . GLN C 1 81 ? 28.959 106.004 55.034 1.00 7.77 81 GLN C N 1
ATOM 4154 C CA . GLN C 1 81 ? 29.318 104.608 55.248 1.00 9.07 81 GLN C CA 1
ATOM 4155 C C . GLN C 1 81 ? 28.829 103.788 54.064 1.00 7.46 81 GLN C C 1
ATOM 4156 O O . GLN C 1 81 ? 27.896 104.172 53.372 1.00 2.83 81 GLN C O 1
ATOM 4162 N N . LEU C 1 82 ? 29.473 102.654 53.830 1.00 12.16 82 LEU C N 1
ATOM 4163 C CA . LEU C 1 82 ? 29.085 101.785 52.730 1.00 15.82 82 LEU C CA 1
ATOM 4164 C C . LEU C 1 82 ? 27.647 101.307 52.910 1.00 17.31 82 LEU C C 1
ATOM 4165 O O . LEU C 1 82 ? 26.990 100.928 51.943 1.00 21.10 82 LEU C O 1
ATOM 4170 N N . SER C 1 83 ? 27.167 101.325 54.150 1.00 18.10 83 SER C N 1
ATOM 4171 C CA . SER C 1 83 ? 25.809 100.881 54.450 1.00 16.35 83 SER C CA 1
ATOM 4172 C C . SER C 1 83 ? 24.765 101.802 53.823 1.00 16.07 83 SER C C 1
ATOM 4173 O O . SER C 1 83 ? 23.641 101.381 53.531 1.00 15.77 83 SER C O 1
ATOM 4176 N N . ASP C 1 84 ? 25.146 103.056 53.608 1.00 10.61 84 ASP C N 1
ATOM 4177 C CA . ASP C 1 84 ? 24.240 104.029 53.022 1.00 14.43 84 ASP C CA 1
ATOM 4178 C C . ASP C 1 84 ? 23.846 103.694 51.579 1.00 17.32 84 ASP C C 1
ATOM 4179 O O . ASP C 1 84 ? 22.927 104.300 51.026 1.00 24.09 84 ASP C O 1
ATOM 4184 N N . SER C 1 85 ? 24.529 102.726 50.976 1.00 10.78 85 SER C N 1
ATOM 4185 C CA . SER C 1 85 ? 24.243 102.308 49.604 1.00 7.30 85 SER C CA 1
ATOM 4186 C C . SER C 1 85 ? 22.772 101.927 49.403 1.00 6.04 85 SER C C 1
ATOM 4187 O O . SER C 1 85 ? 22.406 100.780 49.621 1.00 12.99 85 SER C O 1
ATOM 4190 N N . ALA C 1 86 ? 21.924 102.866 48.985 1.00 6.10 86 ALA C N 1
ATOM 4191 C CA . ALA C 1 86 ? 20.505 102.539 48.776 1.00 10.69 86 ALA C CA 1
ATOM 4192 C C . ALA C 1 86 ? 19.733 103.537 47.915 1.00 12.35 86 ALA C C 1
ATOM 4193 O O . ALA C 1 86 ? 20.307 104.481 47.369 1.00 12.49 86 ALA C O 1
ATOM 4195 N N . LEU C 1 87 ? 18.427 103.304 47.800 1.00 13.78 87 LEU C N 1
ATOM 4196 C CA . LEU C 1 87 ? 17.531 104.163 47.022 1.00 10.85 87 LEU C CA 1
ATOM 4197 C C . LEU C 1 87 ? 16.842 105.160 47.949 1.00 8.57 87 LEU C C 1
ATOM 4198 O O . LEU C 1 87 ? 16.381 104.799 49.030 1.00 6.63 87 LEU C O 1
ATOM 4203 N N . TYR C 1 88 ? 16.754 106.412 47.522 1.00 7.76 88 TYR C N 1
ATOM 4204 C CA . TYR C 1 88 ? 16.119 107.423 48.354 1.00 7.95 88 TYR C CA 1
ATOM 4205 C C . TYR C 1 88 ? 14.904 108.088 47.716 1.00 9.03 88 TYR C C 1
ATOM 4206 O O . TYR C 1 88 ? 14.915 108.442 46.536 1.00 10.39 88 TYR C O 1
ATOM 4215 N N . TYR C 1 89 ? 13.855 108.246 48.520 1.00 8.49 89 TYR C N 1
ATOM 4216 C CA . TYR C 1 89 ? 12.607 108.855 48.079 1.00 7.66 89 TYR C CA 1
ATOM 4217 C C . TYR C 1 89 ? 12.232 110.112 48.864 1.00 10.40 89 TYR C C 1
ATOM 4218 O O . TYR C 1 89 ? 12.168 110.098 50.095 1.00 8.31 89 TYR C O 1
ATOM 4227 N N . CYS C 1 90 ? 11.980 111.199 48.145 1.00 10.23 90 CYS C N 1
ATOM 4228 C CA . CYS C 1 90 ? 11.584 112.441 48.784 1.00 7.27 90 CYS C CA 1
ATOM 4229 C C . CYS C 1 90 ? 10.081 112.555 48.602 1.00 7.31 90 CYS C C 1
ATOM 4230 O O . CYS C 1 90 ? 9.572 112.349 47.505 1.00 10.50 90 CYS C O 1
ATOM 4233 N N . ALA C 1 91 ? 9.360 112.868 49.668 1.00 6.69 91 ALA C N 1
ATOM 4234 C CA . ALA C 1 91 ? 7.919 112.988 49.556 1.00 6.80 91 ALA C CA 1
ATOM 4235 C C . ALA C 1 91 ? 7.330 113.914 50.611 1.00 7.58 91 ALA C C 1
ATOM 4236 O O . ALA C 1 91 ? 8.027 114.399 51.503 1.00 7.73 91 ALA C O 1
ATOM 4238 N N . LEU C 1 92 ? 6.033 114.155 50.501 1.00 6.33 92 LEU C N 1
ATOM 4239 C CA . LEU C 1 92 ? 5.349 115.029 51.430 1.00 5.51 92 LEU C CA 1
ATOM 4240 C C . LEU C 1 92 ? 3.858 114.793 51.360 1.00 5.26 92 LEU C C 1
ATOM 4241 O O . LEU C 1 92 ? 3.373 113.999 50.553 1.00 2.89 92 LEU C O 1
ATOM 4246 N N . SER C 1 93 ? 3.135 115.502 52.214 1.00 7.78 93 SER C N 1
ATOM 4247 C CA . SER C 1 93 ? 1.687 115.415 52.261 1.00 11.44 93 SER C CA 1
ATOM 4248 C C . SER C 1 93 ? 1.200 116.849 52.321 1.00 13.24 93 SER C C 1
ATOM 4249 O O . SER C 1 93 ? 1.689 117.639 53.127 1.00 11.78 93 SER C O 1
ATOM 4252 N N . GLU C 1 94 ? 0.264 117.192 51.440 1.00 17.51 94 GLU C N 1
ATOM 4253 C CA . GLU C 1 94 ? -0.281 118.543 51.394 1.00 16.09 94 GLU C CA 1
ATOM 4254 C C . GLU C 1 94 ? -1.780 118.513 51.652 1.00 15.37 94 GLU C C 1
ATOM 4255 O O . GLU C 1 94 ? -2.437 117.498 51.415 1.00 13.58 94 GLU C O 1
ATOM 4261 N N . GLY C 1 95 ? -2.317 119.633 52.128 1.00 18.58 99 GLY C N 1
ATOM 4262 C CA . GLY C 1 95 ? -3.737 119.711 52.427 1.00 23.84 99 GLY C CA 1
ATOM 4263 C C . GLY C 1 95 ? -4.655 119.621 51.225 1.00 25.93 99 GLY C C 1
ATOM 4264 O O . GLY C 1 95 ? -4.210 119.351 50.107 1.00 26.60 99 GLY C O 1
ATOM 4265 N N . GLY C 1 96 ? -5.946 119.837 51.464 1.00 27.39 100 GLY C N 1
ATOM 4266 C CA . GLY C 1 96 ? -6.926 119.789 50.391 1.00 33.12 100 GLY C CA 1
ATOM 4267 C C . GLY C 1 96 ? -7.067 118.437 49.716 1.00 34.91 100 GLY C C 1
ATOM 4268 O O . GLY C 1 96 ? -7.934 117.645 50.078 1.00 36.13 100 GLY C O 1
ATOM 4269 N N . ASN C 1 97 ? -6.220 118.173 48.727 1.00 37.30 101 ASN C N 1
ATOM 4270 C CA . ASN C 1 97 ? -6.263 116.905 48.009 1.00 40.66 101 ASN C CA 1
ATOM 4271 C C . ASN C 1 97 ? -5.912 115.734 48.931 1.00 41.61 101 ASN C C 1
ATOM 4272 O O . ASN C 1 97 ? -6.275 114.583 48.661 1.00 42.47 101 ASN C O 1
ATOM 4277 N N . TYR C 1 98 ? -5.210 116.039 50.022 1.00 40.97 102 TYR C N 1
ATOM 4278 C CA . TYR C 1 98 ? -4.787 115.022 50.985 1.00 39.46 102 TYR C CA 1
ATOM 4279 C C . TYR C 1 98 ? -3.629 114.261 50.353 1.00 33.93 102 TYR C C 1
ATOM 4280 O O . TYR C 1 98 ? -3.080 113.329 50.939 1.00 33.62 102 TYR C O 1
ATOM 4289 N N . LYS C 1 99 ? -3.271 114.673 49.144 1.00 28.27 103 LYS C N 1
ATOM 4290 C CA . LYS C 1 99 ? -2.213 114.030 48.385 1.00 23.70 103 LYS C CA 1
ATOM 4291 C C . LYS C 1 99 ? -0.898 113.798 49.115 1.00 18.39 103 LYS C C 1
ATOM 4292 O O . LYS C 1 99 ? -0.439 114.637 49.888 1.00 16.75 103 LYS C O 1
ATOM 4298 N N . TYR C 1 100 ? -0.299 112.642 48.850 1.00 12.04 104 TYR C N 1
ATOM 4299 C CA . TYR C 1 100 ? 0.975 112.260 49.446 1.00 10.18 104 TYR C CA 1
ATOM 4300 C C . TYR C 1 100 ? 1.949 112.043 48.286 1.00 9.09 104 TYR C C 1
ATOM 4301 O O . TYR C 1 100 ? 2.221 110.916 47.885 1.00 6.89 104 TYR C O 1
ATOM 4310 N N . VAL C 1 101 ? 2.444 113.152 47.744 1.00 8.85 105 VAL C N 1
ATOM 4311 C CA . VAL C 1 101 ? 3.377 113.164 46.620 1.00 8.27 105 VAL C CA 1
ATOM 4312 C C . VAL C 1 101 ? 4.690 112.437 46.874 1.00 10.01 105 VAL C C 1
ATOM 4313 O O . VAL C 1 101 ? 5.226 112.476 47.980 1.00 9.57 105 VAL C O 1
ATOM 4317 N N . PHE C 1 102 ? 5.221 111.795 45.835 1.00 9.70 106 PHE C N 1
ATOM 4318 C CA . PHE C 1 102 ? 6.477 111.064 45.965 1.00 7.28 106 PHE C CA 1
ATOM 4319 C C . PHE C 1 102 ? 7.507 111.506 44.949 1.00 3.99 106 PHE C C 1
ATOM 4320 O O . PHE C 1 102 ? 7.167 111.897 43.839 1.00 10.59 106 PHE C O 1
ATOM 4328 N N . GLY C 1 103 ? 8.771 111.435 45.349 1.00 3.87 107 GLY C N 1
ATOM 4329 C CA . GLY C 1 103 ? 9.859 111.830 44.478 1.00 2.32 107 GLY C CA 1
ATOM 4330 C C . GLY C 1 103 ? 10.276 110.718 43.538 1.00 8.31 107 GLY C C 1
ATOM 4331 O O . GLY C 1 103 ? 10.131 109.529 43.846 1.00 11.28 107 GLY C O 1
ATOM 4332 N N . ALA C 1 104 ? 10.790 111.112 42.378 1.00 8.77 108 ALA C N 1
ATOM 4333 C CA . ALA C 1 104 ? 11.243 110.159 41.376 1.00 12.09 108 ALA C CA 1
ATOM 4334 C C . ALA C 1 104 ? 12.114 109.098 42.034 1.00 14.16 108 ALA C C 1
ATOM 4335 O O . ALA C 1 104 ? 11.888 107.899 41.865 1.00 12.45 108 ALA C O 1
ATOM 4337 N N . GLY C 1 105 ? 13.110 109.560 42.787 1.00 17.33 109 GLY C N 1
ATOM 4338 C CA . GLY C 1 105 ? 14.029 108.666 43.464 1.00 19.08 109 GLY C CA 1
ATOM 4339 C C . GLY C 1 105 ? 15.477 108.958 43.095 1.00 20.98 109 GLY C C 1
ATOM 4340 O O . GLY C 1 105 ? 15.758 109.575 42.059 1.00 18.39 109 GLY C O 1
ATOM 4341 N N . THR C 1 106 ? 16.396 108.521 43.953 1.00 21.02 110 THR C N 1
ATOM 4342 C CA . THR C 1 106 ? 17.827 108.717 43.730 1.00 19.51 110 THR C CA 1
ATOM 4343 C C . THR C 1 106 ? 18.617 107.540 44.272 1.00 19.18 110 THR C C 1
ATOM 4344 O O . THR C 1 106 ? 18.534 107.229 45.459 1.00 18.72 110 THR C O 1
ATOM 4348 N N . ARG C 1 107 ? 19.381 106.884 43.406 1.00 21.34 111 ARG C N 1
ATOM 4349 C CA . ARG C 1 107 ? 20.188 105.756 43.849 1.00 23.61 111 ARG C CA 1
ATOM 4350 C C . ARG C 1 107 ? 21.461 106.306 44.484 1.00 23.46 111 ARG C C 1
ATOM 4351 O O . ARG C 1 107 ? 21.931 107.389 44.115 1.00 19.73 111 ARG C O 1
ATOM 4359 N N . LEU C 1 108 ? 21.999 105.569 45.454 1.00 23.44 112 LEU C N 1
ATOM 4360 C CA . LEU C 1 108 ? 23.225 105.973 46.134 1.00 22.54 112 LEU C CA 1
ATOM 4361 C C . LEU C 1 108 ? 24.201 104.799 46.206 1.00 24.20 112 LEU C C 1
ATOM 4362 O O . LEU C 1 108 ? 23.848 103.720 46.678 1.00 27.73 112 LEU C O 1
ATOM 4367 N N . LYS C 1 109 ? 25.420 105.007 45.716 1.00 23.52 113 LYS C N 1
ATOM 4368 C CA . LYS C 1 109 ? 26.436 103.957 45.746 1.00 25.52 113 LYS C CA 1
ATOM 4369 C C . LYS C 1 109 ? 27.746 104.496 46.292 1.00 23.49 113 LYS C C 1
ATOM 4370 O O . LYS C 1 109 ? 28.498 105.170 45.588 1.00 26.72 113 LYS C O 1
ATOM 4376 N N . VAL C 1 110 ? 27.999 104.207 47.563 1.00 19.83 114 VAL C N 1
ATOM 4377 C CA . VAL C 1 110 ? 29.220 104.641 48.223 1.00 16.43 114 VAL C CA 1
ATOM 4378 C C . VAL C 1 110 ? 30.247 103.543 48.004 1.00 18.43 114 VAL C C 1
ATOM 4379 O O . VAL C 1 110 ? 29.976 102.375 48.275 1.00 18.98 114 VAL C O 1
ATOM 4383 N N . ILE C 1 111 ? 31.417 103.910 47.496 1.00 20.11 115 ILE C N 1
ATOM 4384 C CA . ILE C 1 111 ? 32.459 102.923 47.256 1.00 20.30 115 ILE C CA 1
ATOM 4385 C C . ILE C 1 111 ? 33.487 102.945 48.376 1.00 20.97 115 ILE C C 1
ATOM 4386 O O . ILE C 1 111 ? 33.511 103.866 49.194 1.00 16.08 115 ILE C O 1
ATOM 4391 N N . ALA C 1 112 ? 34.332 101.921 48.414 1.00 25.50 116 ALA C N 1
ATOM 4392 C CA . ALA C 1 112 ? 35.357 101.820 49.446 1.00 27.17 116 ALA C CA 1
ATOM 4393 C C . ALA C 1 112 ? 36.647 102.534 49.049 1.00 27.51 116 ALA C C 1
ATOM 4394 O O . ALA C 1 112 ? 36.796 102.991 47.915 1.00 25.93 116 ALA C O 1
ATOM 4396 N N . HIS C 1 113 ? 37.567 102.632 50.005 1.00 29.59 117 HIS C N 1
ATOM 4397 C CA . HIS C 1 113 ? 38.860 103.269 49.794 1.00 30.40 117 HIS C CA 1
ATOM 4398 C C . HIS C 1 113 ? 39.930 102.300 50.292 1.00 29.20 117 HIS C C 1
ATOM 4399 O O . HIS C 1 113 ? 40.046 102.043 51.488 1.00 27.47 117 HIS C O 1
ATOM 4406 N N . ILE C 1 114 ? 40.698 101.744 49.365 1.00 31.66 118 ILE C N 1
ATOM 4407 C CA . ILE C 1 114 ? 41.747 100.799 49.719 1.00 33.45 118 ILE C CA 1
ATOM 4408 C C . ILE C 1 114 ? 43.056 101.521 50.028 1.00 36.21 118 ILE C C 1
ATOM 4409 O O . ILE C 1 114 ? 43.545 102.309 49.218 1.00 37.56 118 ILE C O 1
ATOM 4414 N N . GLN C 1 115 ? 43.623 101.249 51.198 1.00 39.04 119 GLN C N 1
ATOM 4415 C CA . GLN C 1 115 ? 44.879 101.878 51.598 1.00 43.50 119 GLN C CA 1
ATOM 4416 C C . GLN C 1 115 ? 46.044 101.451 50.708 1.00 44.69 119 GLN C C 1
ATOM 4417 O O . GLN C 1 115 ? 46.665 102.281 50.044 1.00 46.74 119 GLN C O 1
ATOM 4423 N N . ASN C 1 116 ? 46.340 100.153 50.711 1.00 45.95 120 ASN C N 1
ATOM 4424 C CA . ASN C 1 116 ? 47.431 99.608 49.910 1.00 45.59 120 ASN C CA 1
ATOM 4425 C C . ASN C 1 116 ? 46.889 98.617 48.891 1.00 45.86 120 ASN C C 1
ATOM 4426 O O . ASN C 1 116 ? 46.880 97.410 49.128 1.00 51.15 120 ASN C O 1
ATOM 4431 N N . PRO C 1 117 ? 46.431 99.119 47.737 1.00 43.92 121 PRO C N 1
ATOM 4432 C CA . PRO C 1 117 ? 45.883 98.271 46.672 1.00 43.71 121 PRO C CA 1
ATOM 4433 C C . PRO C 1 117 ? 46.838 97.157 46.245 1.00 43.99 121 PRO C C 1
ATOM 4434 O O . PRO C 1 117 ? 48.008 97.407 45.956 1.00 45.38 121 PRO C O 1
ATOM 4438 N N . GLU C 1 118 ? 46.327 95.931 46.204 1.00 43.69 122 GLU C N 1
ATOM 4439 C CA . GLU C 1 118 ? 47.124 94.771 45.813 1.00 41.49 122 GLU C CA 1
ATOM 4440 C C . GLU C 1 118 ? 46.446 93.996 44.682 1.00 39.50 122 GLU C C 1
ATOM 4441 O O . GLU C 1 118 ? 46.170 92.807 44.816 1.00 40.82 122 GLU C O 1
ATOM 4447 N N . PRO C 1 119 ? 46.169 94.667 43.552 1.00 37.11 123 PRO C N 1
ATOM 4448 C CA . PRO C 1 119 ? 45.522 94.041 42.394 1.00 36.28 123 PRO C CA 1
ATOM 4449 C C . PRO C 1 119 ? 46.011 92.621 42.156 1.00 36.31 123 PRO C C 1
ATOM 4450 O O . PRO C 1 119 ? 47.212 92.374 42.101 1.00 37.53 123 PRO C O 1
ATOM 4454 N N . ALA C 1 120 ? 45.074 91.691 42.012 1.00 37.53 124 ALA C N 1
ATOM 4455 C CA . ALA C 1 120 ? 45.422 90.294 41.786 1.00 38.28 124 ALA C CA 1
ATOM 4456 C C . ALA C 1 120 ? 44.204 89.502 41.340 1.00 36.76 124 ALA C C 1
ATOM 4457 O O . ALA C 1 120 ? 43.098 89.711 41.841 1.00 40.60 124 ALA C O 1
ATOM 4459 N N . VAL C 1 121 ? 44.420 88.593 40.394 1.00 32.97 125 VAL C N 1
ATOM 4460 C CA . VAL C 1 121 ? 43.353 87.762 39.857 1.00 32.61 125 VAL C CA 1
ATOM 4461 C C . VAL C 1 121 ? 43.727 86.279 39.944 1.00 34.01 125 VAL C C 1
ATOM 4462 O O . VAL C 1 121 ? 44.675 85.830 39.298 1.00 35.57 125 VAL C O 1
ATOM 4466 N N . TYR C 1 122 ? 42.987 85.528 40.757 1.00 32.97 126 TYR C N 1
ATOM 4467 C CA . TYR C 1 122 ? 43.243 84.100 40.921 1.00 34.27 126 TYR C CA 1
ATOM 4468 C C . TYR C 1 122 ? 42.168 83.267 40.251 1.00 37.15 126 TYR C C 1
ATOM 4469 O O . TYR C 1 122 ? 41.060 83.744 39.994 1.00 35.96 126 TYR C O 1
ATOM 4478 N N . GLN C 1 123 ? 42.507 82.010 39.982 1.00 41.31 127 GLN C N 1
ATOM 4479 C CA . GLN C 1 123 ? 41.585 81.072 39.358 1.00 42.75 127 GLN C CA 1
ATOM 4480 C C . GLN C 1 123 ? 41.228 79.994 40.379 1.00 41.44 127 GLN C C 1
ATOM 4481 O O . GLN C 1 123 ? 42.083 79.207 40.777 1.00 40.80 127 GLN C O 1
ATOM 4487 N N . LEU C 1 124 ? 39.975 79.975 40.821 1.00 41.13 128 LEU C N 1
ATOM 4488 C CA . LEU C 1 124 ? 39.532 78.977 41.789 1.00 40.50 128 LEU C CA 1
ATOM 4489 C C . LEU C 1 124 ? 38.910 77.791 41.063 1.00 40.66 128 LEU C C 1
ATOM 4490 O O . LEU C 1 124 ? 38.457 77.921 39.925 1.00 42.61 128 LEU C O 1
ATOM 4495 N N . LYS C 1 125 ? 38.884 76.636 41.722 1.00 40.18 129 LYS C N 1
ATOM 4496 C CA . LYS C 1 125 ? 38.321 75.429 41.121 1.00 40.97 129 LYS C CA 1
ATOM 4497 C C . LYS C 1 125 ? 37.081 74.918 41.850 1.00 41.81 129 LYS C C 1
ATOM 4498 O O . LYS C 1 125 ? 36.775 75.344 42.967 1.00 41.93 129 LYS C O 1
ATOM 4504 N N . ASP C 1 126 ? 36.374 73.995 41.206 1.00 40.36 132 ASP C N 1
ATOM 4505 C CA . ASP C 1 126 ? 35.170 73.407 41.776 1.00 40.60 132 ASP C CA 1
ATOM 4506 C C . ASP C 1 126 ? 35.318 71.886 41.804 1.00 41.19 132 ASP C C 1
ATOM 4507 O O . ASP C 1 126 ? 35.370 71.233 40.761 1.00 42.15 132 ASP C O 1
ATOM 4512 N N . PRO C 1 127 ? 35.393 71.303 43.007 1.00 40.86 133 PRO C N 1
ATOM 4513 C CA . PRO C 1 127 ? 35.535 69.850 43.130 1.00 41.89 133 PRO C CA 1
ATOM 4514 C C . PRO C 1 127 ? 34.397 69.090 42.454 1.00 43.22 133 PRO C C 1
ATOM 4515 O O . PRO C 1 127 ? 34.573 67.950 42.023 1.00 43.45 133 PRO C O 1
ATOM 4519 N N . ARG C 1 128 ? 33.232 69.723 42.365 1.00 43.78 134 ARG C N 1
ATOM 4520 C CA . ARG C 1 128 ? 32.076 69.096 41.742 1.00 43.81 134 ARG C CA 1
ATOM 4521 C C . ARG C 1 128 ? 32.340 68.821 40.270 1.00 43.92 134 ARG C C 1
ATOM 4522 O O . ARG C 1 128 ? 33.116 67.932 39.927 1.00 43.33 134 ARG C O 1
ATOM 4530 N N . SER C 1 129 ? 31.694 69.589 39.400 1.00 46.95 135 SER C N 1
ATOM 4531 C CA . SER C 1 129 ? 31.863 69.411 37.961 1.00 51.34 135 SER C CA 1
ATOM 4532 C C . SER C 1 129 ? 33.289 69.718 37.501 1.00 52.76 135 SER C C 1
ATOM 4533 O O . SER C 1 129 ? 33.935 70.632 38.021 1.00 53.05 135 SER C O 1
ATOM 4536 N N . GLN C 1 130 ? 33.768 68.950 36.522 1.00 52.62 136 GLN C N 1
ATOM 4537 C CA . GLN C 1 130 ? 35.114 69.123 35.981 1.00 53.01 136 GLN C CA 1
ATOM 4538 C C . GLN C 1 130 ? 35.322 70.490 35.325 1.00 52.49 136 GLN C C 1
ATOM 4539 O O . GLN C 1 130 ? 36.424 71.034 35.344 1.00 50.93 136 GLN C O 1
ATOM 4545 N N . ASP C 1 131 ? 34.266 71.036 34.733 1.00 54.05 137 ASP C N 1
ATOM 4546 C CA . ASP C 1 131 ? 34.356 72.340 34.089 1.00 54.03 137 ASP C CA 1
ATOM 4547 C C . ASP C 1 131 ? 34.246 73.428 35.149 1.00 54.13 137 ASP C C 1
ATOM 4548 O O . ASP C 1 131 ? 33.419 73.333 36.059 1.00 56.63 137 ASP C O 1
ATOM 4553 N N . SER C 1 132 ? 35.077 74.460 35.036 1.00 50.93 138 SER C N 1
ATOM 4554 C CA . SER C 1 132 ? 35.047 75.548 36.004 1.00 48.70 138 SER C CA 1
ATOM 4555 C C . SER C 1 132 ? 36.052 76.667 35.720 1.00 47.29 138 SER C C 1
ATOM 4556 O O . SER C 1 132 ? 37.065 76.794 36.411 1.00 47.98 138 SER C O 1
ATOM 4559 N N . THR C 1 133 ? 35.769 77.481 34.707 1.00 45.57 139 THR C N 1
ATOM 4560 C CA . THR C 1 133 ? 36.650 78.593 34.361 1.00 42.15 139 THR C CA 1
ATOM 4561 C C . THR C 1 133 ? 36.268 79.784 35.221 1.00 42.13 139 THR C C 1
ATOM 4562 O O . THR C 1 133 ? 35.543 80.671 34.776 1.00 42.96 139 THR C O 1
ATOM 4566 N N . LEU C 1 134 ? 36.754 79.794 36.458 1.00 41.73 140 LEU C N 1
ATOM 4567 C CA . LEU C 1 134 ? 36.455 80.874 37.387 1.00 39.83 140 LEU C CA 1
ATOM 4568 C C . LEU C 1 134 ? 37.699 81.706 37.675 1.00 40.77 140 LEU C C 1
ATOM 4569 O O . LEU C 1 134 ? 38.815 81.186 37.711 1.00 38.84 140 LEU C O 1
ATOM 4574 N N . CYS C 1 135 ? 37.494 83.004 37.877 1.00 42.44 141 CYS C N 1
ATOM 4575 C CA . CYS C 1 135 ? 38.583 83.926 38.169 1.00 44.32 141 CYS C CA 1
ATOM 4576 C C . CYS C 1 135 ? 38.124 84.893 39.253 1.00 44.01 141 CYS C C 1
ATOM 4577 O O . CYS C 1 135 ? 36.948 85.252 39.307 1.00 43.93 141 CYS C O 1
ATOM 4580 N N . LEU C 1 136 ? 39.048 85.311 40.114 1.00 42.30 142 LEU C N 1
ATOM 4581 C CA . LEU C 1 136 ? 38.709 86.242 41.179 1.00 38.62 142 LEU C CA 1
ATOM 4582 C C . LEU C 1 136 ? 39.638 87.445 41.215 1.00 39.80 142 LEU C C 1
ATOM 4583 O O . LEU C 1 136 ? 40.838 87.317 41.450 1.00 41.72 142 LEU C O 1
ATOM 4588 N N . PHE C 1 137 ? 39.069 88.618 40.981 1.00 40.18 143 PHE C N 1
ATOM 4589 C CA . PHE C 1 137 ? 39.829 89.853 40.996 1.00 40.08 143 PHE C CA 1
ATOM 4590 C C . PHE C 1 137 ? 39.552 90.526 42.328 1.00 39.62 143 PHE C C 1
ATOM 4591 O O . PHE C 1 137 ? 38.417 90.903 42.623 1.00 41.74 143 PHE C O 1
ATOM 4599 N N . THR C 1 138 ? 40.590 90.670 43.140 1.00 38.31 144 THR C N 1
ATOM 4600 C CA . THR C 1 138 ? 40.424 91.293 44.441 1.00 38.02 144 THR C CA 1
ATOM 4601 C C . THR C 1 138 ? 41.492 92.332 44.771 1.00 38.38 144 THR C C 1
ATOM 4602 O O . THR C 1 138 ? 42.443 92.542 44.009 1.00 35.46 144 THR C O 1
ATOM 4606 N N . ASP C 1 139 ? 41.306 92.973 45.922 1.00 37.81 145 ASP C N 1
ATOM 4607 C CA . ASP C 1 139 ? 42.213 93.986 46.442 1.00 35.49 145 ASP C CA 1
ATOM 4608 C C . ASP C 1 139 ? 42.687 95.016 45.416 1.00 35.95 145 ASP C C 1
ATOM 4609 O O . ASP C 1 139 ? 43.682 95.708 45.639 1.00 35.90 145 ASP C O 1
ATOM 4614 N N . PHE C 1 140 ? 41.987 95.121 44.292 1.00 34.76 146 PHE C N 1
ATOM 4615 C CA . PHE C 1 140 ? 42.361 96.102 43.284 1.00 33.65 146 PHE C CA 1
ATOM 4616 C C . PHE C 1 140 ? 41.745 97.422 43.727 1.00 36.89 146 PHE C C 1
ATOM 4617 O O . PHE C 1 140 ? 40.731 97.434 44.427 1.00 37.67 146 PHE C O 1
ATOM 4625 N N . ASP C 1 141 ? 42.356 98.533 43.332 1.00 41.93 147 ASP C N 1
ATOM 4626 C CA . ASP C 1 141 ? 41.845 99.842 43.719 1.00 45.06 147 ASP C CA 1
ATOM 4627 C C . ASP C 1 141 ? 40.350 100.024 43.457 1.00 45.73 147 ASP C C 1
ATOM 4628 O O . ASP C 1 141 ? 39.790 99.453 42.520 1.00 40.85 147 ASP C O 1
ATOM 4633 N N . SER C 1 142 ? 39.720 100.838 44.300 1.00 49.50 148 SER C N 1
ATOM 4634 C CA . SER C 1 142 ? 38.291 101.124 44.209 1.00 52.09 148 SER C CA 1
ATOM 4635 C C . SER C 1 142 ? 37.950 102.092 43.073 1.00 53.10 148 SER C C 1
ATOM 4636 O O . SER C 1 142 ? 36.791 102.479 42.909 1.00 54.21 148 SER C O 1
ATOM 4639 N N . GLN C 1 143 ? 38.954 102.472 42.285 1.00 53.62 149 GLN C N 1
ATOM 4640 C CA . GLN C 1 143 ? 38.747 103.409 41.184 1.00 52.51 149 GLN C CA 1
ATOM 4641 C C . GLN C 1 143 ? 38.969 102.836 39.786 1.00 52.36 149 GLN C C 1
ATOM 4642 O O . GLN C 1 143 ? 38.598 103.461 38.790 1.00 49.73 149 GLN C O 1
ATOM 4648 N N . ILE C 1 144 ? 39.572 101.655 39.708 1.00 52.45 150 ILE C N 1
ATOM 4649 C CA . ILE C 1 144 ? 39.839 101.023 38.419 1.00 49.69 150 ILE C CA 1
ATOM 4650 C C . ILE C 1 144 ? 38.566 100.520 37.753 1.00 48.66 150 ILE C C 1
ATOM 4651 O O . ILE C 1 144 ? 37.659 100.022 38.421 1.00 48.02 150 ILE C O 1
ATOM 4656 N N . ASN C 1 145 ? 38.509 100.646 36.431 1.00 47.93 151 ASN C N 1
ATOM 4657 C CA . ASN C 1 145 ? 37.345 100.207 35.671 1.00 48.77 151 ASN C CA 1
ATOM 4658 C C . ASN C 1 145 ? 37.470 98.753 35.227 1.00 48.62 151 ASN C C 1
ATOM 4659 O O . ASN C 1 145 ? 38.114 98.460 34.218 1.00 46.82 151 ASN C O 1
ATOM 4664 N N . VAL C 1 146 ? 36.850 97.845 35.980 1.00 48.86 152 VAL C N 1
ATOM 4665 C CA . VAL C 1 146 ? 36.895 96.423 35.652 1.00 47.62 152 VAL C CA 1
ATOM 4666 C C . VAL C 1 146 ? 36.393 96.190 34.233 1.00 47.05 152 VAL C C 1
ATOM 4667 O O . VAL C 1 146 ? 35.320 96.666 33.856 1.00 48.65 152 VAL C O 1
ATOM 4671 N N . PRO C 1 147 ? 37.165 95.447 33.429 1.00 46.58 153 PRO C N 1
ATOM 4672 C CA . PRO C 1 147 ? 36.784 95.156 32.043 1.00 47.95 153 PRO C CA 1
ATOM 4673 C C . PRO C 1 147 ? 35.421 94.473 31.934 1.00 50.40 153 PRO C C 1
ATOM 4674 O O . PRO C 1 147 ? 34.788 94.157 32.947 1.00 50.19 153 PRO C O 1
ATOM 4678 N N . LYS C 1 148 ? 34.979 94.254 30.697 1.00 50.75 154 LYS C N 1
ATOM 4679 C CA . LYS C 1 148 ? 33.695 93.615 30.438 1.00 51.18 154 LYS C CA 1
ATOM 4680 C C . LYS C 1 148 ? 33.850 92.472 29.437 1.00 52.68 154 LYS C C 1
ATOM 4681 O O . LYS C 1 148 ? 34.824 92.422 28.683 1.00 52.83 154 LYS C O 1
ATOM 4687 N N . THR C 1 149 ? 32.881 91.560 29.434 1.00 53.30 155 THR C N 1
ATOM 4688 C CA . THR C 1 149 ? 32.905 90.412 28.534 1.00 53.47 155 THR C CA 1
ATOM 4689 C C . THR C 1 149 ? 32.941 90.821 27.066 1.00 55.18 155 THR C C 1
ATOM 4690 O O . THR C 1 149 ? 32.263 91.763 26.657 1.00 55.70 155 THR C O 1
ATOM 4694 N N . MET C 1 150 ? 33.730 90.105 26.273 1.00 57.83 156 MET C N 1
ATOM 4695 C CA . MET C 1 150 ? 33.839 90.403 24.852 1.00 59.43 156 MET C CA 1
ATOM 4696 C C . MET C 1 150 ? 33.258 89.274 24.003 1.00 60.84 156 MET C C 1
ATOM 4697 O O . MET C 1 150 ? 33.097 89.420 22.788 1.00 62.53 156 MET C O 1
ATOM 4702 N N . GLU C 1 151 ? 32.937 88.151 24.641 1.00 58.41 157 GLU C N 1
ATOM 4703 C CA . GLU C 1 151 ? 32.375 87.015 23.920 1.00 56.85 157 GLU C CA 1
ATOM 4704 C C . GLU C 1 151 ? 31.365 86.231 24.752 1.00 53.90 157 GLU C C 1
ATOM 4705 O O . GLU C 1 151 ? 31.333 86.341 25.978 1.00 54.20 157 GLU C O 1
ATOM 4711 N N . SER C 1 152 ? 30.542 85.438 24.070 1.00 51.19 158 SER C N 1
ATOM 4712 C CA . SER C 1 152 ? 29.527 84.628 24.730 1.00 48.88 158 SER C CA 1
ATOM 4713 C C . SER C 1 152 ? 30.181 83.559 25.590 1.00 47.23 158 SER C C 1
ATOM 4714 O O . SER C 1 152 ? 31.382 83.315 25.490 1.00 44.82 158 SER C O 1
ATOM 4717 N N . GLY C 1 153 ? 29.382 82.918 26.434 1.00 46.34 159 GLY C N 1
ATOM 4718 C CA . GLY C 1 153 ? 29.912 81.882 27.299 1.00 48.08 159 GLY C CA 1
ATOM 4719 C C . GLY C 1 153 ? 30.844 82.438 28.358 1.00 47.41 159 GLY C C 1
ATOM 4720 O O . GLY C 1 153 ? 31.245 81.731 29.284 1.00 49.27 159 GLY C O 1
ATOM 4721 N N . THR C 1 154 ? 31.193 83.712 28.218 1.00 46.97 160 THR C N 1
ATOM 4722 C CA . THR C 1 154 ? 32.079 84.372 29.168 1.00 46.74 160 THR C CA 1
ATOM 4723 C C . THR C 1 154 ? 31.327 85.498 29.875 1.00 48.09 160 THR C C 1
ATOM 4724 O O . THR C 1 154 ? 30.300 85.974 29.379 1.00 48.91 160 THR C O 1
ATOM 4728 N N . PHE C 1 155 ? 31.823 85.916 31.039 1.00 47.79 161 PHE C N 1
ATOM 4729 C CA . PHE C 1 155 ? 31.170 86.997 31.763 1.00 47.20 161 PHE C CA 1
ATOM 4730 C C . PHE C 1 155 ? 31.919 87.619 32.933 1.00 44.23 161 PHE C C 1
ATOM 4731 O O . PHE C 1 155 ? 32.412 86.921 33.821 1.00 45.97 161 PHE C O 1
ATOM 4739 N N . ILE C 1 156 ? 31.972 88.950 32.922 1.00 38.69 162 ILE C N 1
ATOM 4740 C CA . ILE C 1 156 ? 32.633 89.731 33.959 1.00 34.86 162 ILE C CA 1
ATOM 4741 C C . ILE C 1 156 ? 31.618 90.606 34.693 1.00 35.10 162 ILE C C 1
ATOM 4742 O O . ILE C 1 156 ? 31.111 91.588 34.148 1.00 37.16 162 ILE C O 1
ATOM 4747 N N . THR C 1 157 ? 31.331 90.234 35.935 1.00 32.28 163 THR C N 1
ATOM 4748 C CA . THR C 1 157 ? 30.388 90.955 36.779 1.00 29.17 163 THR C CA 1
ATOM 4749 C C . THR C 1 157 ? 30.881 92.368 37.081 1.00 26.25 163 THR C C 1
ATOM 4750 O O . THR C 1 157 ? 31.863 92.825 36.503 1.00 28.93 163 THR C O 1
ATOM 4754 N N . ASP C 1 158 ? 30.195 93.053 37.991 1.00 25.98 164 ASP C N 1
ATOM 4755 C CA . ASP C 1 158 ? 30.566 94.413 38.383 1.00 26.83 164 ASP C CA 1
ATOM 4756 C C . ASP C 1 158 ? 31.263 94.389 39.745 1.00 25.64 164 ASP C C 1
ATOM 4757 O O . ASP C 1 158 ? 30.929 93.576 40.604 1.00 23.63 164 ASP C O 1
ATOM 4762 N N . LYS C 1 159 ? 32.226 95.285 39.940 1.00 25.42 165 LYS C N 1
ATOM 4763 C CA . LYS C 1 159 ? 32.967 95.346 41.197 1.00 24.45 165 LYS C CA 1
ATOM 4764 C C . LYS C 1 159 ? 32.038 95.402 42.409 1.00 25.58 165 LYS C C 1
ATOM 4765 O O . LYS C 1 159 ? 30.954 95.990 42.346 1.00 27.87 165 LYS C O 1
ATOM 4771 N N . THR C 1 160 ? 32.471 94.776 43.503 1.00 24.13 166 THR C N 1
ATOM 4772 C CA . THR C 1 160 ? 31.705 94.732 44.745 1.00 21.24 166 THR C CA 1
ATOM 4773 C C . THR C 1 160 ? 32.651 94.706 45.954 1.00 21.98 166 THR C C 1
ATOM 4774 O O . THR C 1 160 ? 33.676 94.018 45.947 1.00 22.64 166 THR C O 1
ATOM 4778 N N . VAL C 1 161 ? 32.292 95.457 46.993 1.00 20.29 167 VAL C N 1
ATOM 4779 C CA . VAL C 1 161 ? 33.106 95.562 48.202 1.00 17.88 167 VAL C CA 1
ATOM 4780 C C . VAL C 1 161 ? 32.741 94.584 49.314 1.00 15.92 167 VAL C C 1
ATOM 4781 O O . VAL C 1 161 ? 31.569 94.275 49.531 1.00 17.92 167 VAL C O 1
ATOM 4785 N N . LEU C 1 162 ? 33.756 94.120 50.036 1.00 16.58 168 LEU C N 1
ATOM 4786 C CA . LEU C 1 162 ? 33.554 93.194 51.142 1.00 21.34 168 LEU C CA 1
ATOM 4787 C C . LEU C 1 162 ? 34.478 93.575 52.288 1.00 26.09 168 LEU C C 1
ATOM 4788 O O . LEU C 1 162 ? 35.674 93.782 52.091 1.00 27.83 168 LEU C O 1
ATOM 4793 N N . ASP C 1 163 ? 33.908 93.673 53.482 1.00 33.66 169 ASP C N 1
ATOM 4794 C CA . ASP C 1 163 ? 34.659 94.039 54.673 1.00 37.79 169 ASP C CA 1
ATOM 4795 C C . ASP C 1 163 ? 34.572 92.906 55.689 1.00 42.45 169 ASP C C 1
ATOM 4796 O O . ASP C 1 163 ? 33.683 92.891 56.543 1.00 43.65 169 ASP C O 1
ATOM 4801 N N . MET C 1 164 ? 35.501 91.960 55.594 1.00 47.08 170 MET C N 1
ATOM 4802 C CA . MET C 1 164 ? 35.518 90.810 56.490 1.00 50.00 170 MET C CA 1
ATOM 4803 C C . MET C 1 164 ? 35.626 91.158 57.967 1.00 48.84 170 MET C C 1
ATOM 4804 O O . MET C 1 164 ? 35.971 92.281 58.330 1.00 43.66 170 MET C O 1
ATOM 4809 N N . LYS C 1 165 ? 35.321 90.166 58.804 1.00 53.77 171 LYS C N 1
ATOM 4810 C CA . LYS C 1 165 ? 35.350 90.297 60.260 1.00 56.46 171 LYS C CA 1
ATOM 4811 C C . LYS C 1 165 ? 36.157 91.498 60.727 1.00 57.71 171 LYS C C 1
ATOM 4812 O O . LYS C 1 165 ? 37.389 91.503 60.665 1.00 57.15 171 LYS C O 1
ATOM 4818 N N . ALA C 1 166 ? 35.436 92.511 61.201 1.00 60.29 172 ALA C N 1
ATOM 4819 C CA . ALA C 1 166 ? 36.027 93.749 61.693 1.00 63.58 172 ALA C CA 1
ATOM 4820 C C . ALA C 1 166 ? 37.446 93.556 62.211 1.00 65.16 172 ALA C C 1
ATOM 4821 O O . ALA C 1 166 ? 37.658 93.184 63.367 1.00 67.91 172 ALA C O 1
ATOM 4823 N N . MET C 1 167 ? 38.416 93.816 61.345 1.00 65.56 173 MET C N 1
ATOM 4824 C CA . MET C 1 167 ? 39.813 93.684 61.711 1.00 63.89 173 MET C CA 1
ATOM 4825 C C . MET C 1 167 ? 40.590 94.817 61.069 1.00 62.53 173 MET C C 1
ATOM 4826 O O . MET C 1 167 ? 41.289 95.562 61.752 1.00 65.71 173 MET C O 1
ATOM 4831 N N . ASP C 1 168 ? 40.457 94.955 59.754 1.00 60.96 174 ASP C N 1
ATOM 4832 C CA . ASP C 1 168 ? 41.151 96.016 59.040 1.00 60.20 174 ASP C CA 1
ATOM 4833 C C . ASP C 1 168 ? 40.432 96.426 57.760 1.00 57.75 174 ASP C C 1
ATOM 4834 O O . ASP C 1 168 ? 39.203 96.398 57.686 1.00 58.11 174 ASP C O 1
ATOM 4839 N N . SER C 1 169 ? 41.212 96.804 56.754 1.00 53.98 175 SER C N 1
ATOM 4840 C CA . SER C 1 169 ? 40.670 97.239 55.473 1.00 47.78 175 SER C CA 1
ATOM 4841 C C . SER C 1 169 ? 39.755 96.233 54.773 1.00 43.21 175 SER C C 1
ATOM 4842 O O . SER C 1 169 ? 39.770 95.029 55.054 1.00 42.07 175 SER C O 1
ATOM 4845 N N . LYS C 1 170 ? 38.968 96.762 53.842 1.00 36.91 176 LYS C N 1
ATOM 4846 C CA . LYS C 1 170 ? 38.032 95.988 53.045 1.00 29.62 176 LYS C CA 1
ATOM 4847 C C . LYS C 1 170 ? 38.687 95.594 51.721 1.00 29.56 176 LYS C C 1
ATOM 4848 O O . LYS C 1 170 ? 39.854 95.908 51.472 1.00 26.68 176 LYS C O 1
ATOM 4854 N N . SER C 1 171 ? 37.936 94.915 50.861 1.00 32.73 177 SER C N 1
ATOM 4855 C CA . SER C 1 171 ? 38.492 94.490 49.582 1.00 33.78 177 SER C CA 1
ATOM 4856 C C . SER C 1 171 ? 37.499 94.504 48.425 1.00 31.92 177 SER C C 1
ATOM 4857 O O . SER C 1 171 ? 36.385 93.998 48.527 1.00 27.94 177 SER C O 1
ATOM 4860 N N . ASN C 1 172 ? 37.931 95.088 47.316 1.00 32.98 178 ASN C N 1
ATOM 4861 C CA . ASN C 1 172 ? 37.109 95.178 46.124 1.00 33.57 178 ASN C CA 1
ATOM 4862 C C . ASN C 1 172 ? 37.212 93.889 45.325 1.00 35.38 178 ASN C C 1
ATOM 4863 O O . ASN C 1 172 ? 38.306 93.349 45.132 1.00 33.70 178 ASN C O 1
ATOM 4868 N N . GLY C 1 173 ? 36.066 93.400 44.860 1.00 37.87 179 GLY C N 1
ATOM 4869 C CA . GLY C 1 173 ? 36.054 92.167 44.096 1.00 39.54 179 GLY C CA 1
ATOM 4870 C C . GLY C 1 173 ? 35.411 92.268 42.728 1.00 38.39 179 GLY C C 1
ATOM 4871 O O . GLY C 1 173 ? 34.788 93.271 42.390 1.00 39.08 179 GLY C O 1
ATOM 4872 N N . ALA C 1 174 ? 35.570 91.209 41.944 1.00 38.26 180 ALA C N 1
ATOM 4873 C CA . ALA C 1 174 ? 35.017 91.124 40.597 1.00 38.05 180 ALA C CA 1
ATOM 4874 C C . ALA C 1 174 ? 35.422 89.772 40.024 1.00 38.01 180 ALA C C 1
ATOM 4875 O O . ALA C 1 174 ? 36.580 89.565 39.665 1.00 39.95 180 ALA C O 1
ATOM 4877 N N . ILE C 1 175 ? 34.466 88.853 39.944 1.00 35.87 181 ILE C N 1
ATOM 4878 C CA . ILE C 1 175 ? 34.737 87.515 39.431 1.00 30.37 181 ILE C CA 1
ATOM 4879 C C . ILE C 1 175 ? 34.262 87.305 37.998 1.00 29.90 181 ILE C C 1
ATOM 4880 O O . ILE C 1 175 ? 33.292 87.921 37.555 1.00 29.49 181 ILE C O 1
ATOM 4885 N N . ALA C 1 176 ? 34.952 86.421 37.283 1.00 29.28 182 ALA C N 1
ATOM 4886 C CA . ALA C 1 176 ? 34.603 86.106 35.903 1.00 27.28 182 ALA C CA 1
ATOM 4887 C C . ALA C 1 176 ? 34.640 84.597 35.663 1.00 25.73 182 ALA C C 1
ATOM 4888 O O . ALA C 1 176 ? 35.393 83.873 36.318 1.00 25.10 182 ALA C O 1
ATOM 4890 N N . TRP C 1 177 ? 33.813 84.135 34.729 1.00 23.89 183 TRP C N 1
ATOM 4891 C CA . TRP C 1 177 ? 33.737 82.721 34.372 1.00 24.17 183 TRP C CA 1
ATOM 4892 C C . TRP C 1 177 ? 33.408 82.607 32.889 1.00 28.68 183 TRP C C 1
ATOM 4893 O O . TRP C 1 177 ? 32.862 83.538 32.289 1.00 25.80 183 TRP C O 1
ATOM 4904 N N . SER C 1 178 ? 33.749 81.468 32.295 1.00 35.92 184 SER C N 1
ATOM 4905 C CA . SER C 1 178 ? 33.482 81.249 30.878 1.00 40.53 184 SER C CA 1
ATOM 4906 C C . SER C 1 178 ? 33.449 79.775 30.533 1.00 43.08 184 SER C C 1
ATOM 4907 O O . SER C 1 178 ? 33.755 78.914 31.363 1.00 40.55 184 SER C O 1
ATOM 4910 N N . ASN C 1 179 ? 33.072 79.495 29.294 1.00 47.78 185 ASN C N 1
ATOM 4911 C CA . ASN C 1 179 ? 33.007 78.130 28.810 1.00 51.67 185 ASN C CA 1
ATOM 4912 C C . ASN C 1 179 ? 34.197 77.902 27.891 1.00 53.45 185 ASN C C 1
ATOM 4913 O O . ASN C 1 179 ? 34.578 76.761 27.632 1.00 52.50 185 ASN C O 1
ATOM 4918 N N . GLN C 1 180 ? 34.766 79.003 27.397 1.00 57.27 186 GLN C N 1
ATOM 4919 C CA . GLN C 1 180 ? 35.917 78.966 26.498 1.00 59.14 186 GLN C CA 1
ATOM 4920 C C . GLN C 1 180 ? 37.119 78.473 27.299 1.00 59.07 186 GLN C C 1
ATOM 4921 O O . GLN C 1 180 ? 38.080 79.214 27.521 1.00 58.75 186 GLN C O 1
ATOM 4927 N N . THR C 1 181 ? 37.040 77.216 27.734 1.00 59.26 187 THR C N 1
ATOM 4928 C CA . THR C 1 181 ? 38.082 76.563 28.528 1.00 58.26 187 THR C CA 1
ATOM 4929 C C . THR C 1 181 ? 39.471 76.647 27.898 1.00 57.11 187 THR C C 1
ATOM 4930 O O . THR C 1 181 ? 40.399 75.945 28.306 1.00 56.22 187 THR C O 1
ATOM 4934 N N . SER C 1 182 ? 39.600 77.512 26.900 1.00 58.20 188 SER C N 1
ATOM 4935 C CA . SER C 1 182 ? 40.866 77.722 26.213 1.00 56.50 188 SER C CA 1
ATOM 4936 C C . SER C 1 182 ? 41.547 78.947 26.833 1.00 57.18 188 SER C C 1
ATOM 4937 O O . SER C 1 182 ? 42.774 79.031 26.900 1.00 57.61 188 SER C O 1
ATOM 4940 N N . PHE C 1 183 ? 40.724 79.884 27.297 1.00 58.29 189 PHE C N 1
ATOM 4941 C CA . PHE C 1 183 ? 41.180 81.129 27.916 1.00 57.54 189 PHE C CA 1
ATOM 4942 C C . PHE C 1 183 ? 41.850 80.950 29.278 1.00 56.38 189 PHE C C 1
ATOM 4943 O O . PHE C 1 183 ? 41.849 79.861 29.855 1.00 53.47 189 PHE C O 1
ATOM 4951 N N . THR C 1 184 ? 42.410 82.049 29.779 1.00 55.89 190 THR C N 1
ATOM 4952 C CA . THR C 1 184 ? 43.080 82.100 31.078 1.00 55.63 190 THR C CA 1
ATOM 4953 C C . THR C 1 184 ? 42.591 83.386 31.736 1.00 55.84 190 THR C C 1
ATOM 4954 O O . THR C 1 184 ? 42.143 84.305 31.051 1.00 57.32 190 THR C O 1
ATOM 4958 N N . CYS C 1 185 ? 42.666 83.450 33.059 1.00 56.51 191 CYS C N 1
ATOM 4959 C CA . CYS C 1 185 ? 42.223 84.638 33.779 1.00 56.59 191 CYS C CA 1
ATOM 4960 C C . CYS C 1 185 ? 42.801 85.918 33.184 1.00 54.86 191 CYS C C 1
ATOM 4961 O O . CYS C 1 185 ? 42.090 86.911 33.023 1.00 54.74 191 CYS C O 1
ATOM 4964 N N . GLN C 1 186 ? 44.093 85.901 32.872 1.00 53.53 192 GLN C N 1
ATOM 4965 C CA . GLN C 1 186 ? 44.734 87.080 32.309 1.00 51.94 192 GLN C CA 1
ATOM 4966 C C . GLN C 1 186 ? 44.015 87.506 31.029 1.00 50.77 192 GLN C C 1
ATOM 4967 O O . GLN C 1 186 ? 43.737 88.692 30.831 1.00 51.71 192 GLN C O 1
ATOM 4973 N N . ASP C 1 187 ? 43.704 86.543 30.165 1.00 47.46 193 ASP C N 1
ATOM 4974 C CA . ASP C 1 187 ? 43.001 86.859 28.927 1.00 43.83 193 ASP C CA 1
ATOM 4975 C C . ASP C 1 187 ? 41.578 87.285 29.268 1.00 45.76 193 ASP C C 1
ATOM 4976 O O . ASP C 1 187 ? 41.133 88.359 28.869 1.00 49.99 193 ASP C O 1
ATOM 4981 N N . ILE C 1 188 ? 40.865 86.437 30.005 1.00 46.27 194 ILE C N 1
ATOM 4982 C CA . ILE C 1 188 ? 39.491 86.738 30.395 1.00 45.43 194 ILE C CA 1
ATOM 4983 C C . ILE C 1 188 ? 39.424 88.155 30.946 1.00 45.16 194 ILE C C 1
ATOM 4984 O O . ILE C 1 188 ? 38.504 88.915 30.628 1.00 43.79 194 ILE C O 1
ATOM 4989 N N . PHE C 1 189 ? 40.407 88.501 31.774 1.00 44.83 195 PHE C N 1
ATOM 4990 C CA . PHE C 1 189 ? 40.479 89.828 32.372 1.00 43.90 195 PHE C CA 1
ATOM 4991 C C . PHE C 1 189 ? 41.302 90.742 31.485 1.00 44.15 195 PHE C C 1
ATOM 4992 O O . PHE C 1 189 ? 42.440 91.090 31.793 1.00 43.81 195 PHE C O 1
ATOM 5000 N N . LYS C 1 190 ? 40.697 91.118 30.367 1.00 47.93 196 LYS C N 1
ATOM 5001 C CA . LYS C 1 190 ? 41.337 91.993 29.400 1.00 50.14 196 LYS C CA 1
ATOM 5002 C C . LYS C 1 190 ? 41.744 93.319 30.034 1.00 50.63 196 LYS C C 1
ATOM 5003 O O . LYS C 1 190 ? 41.082 93.813 30.955 1.00 50.76 196 LYS C O 1
ATOM 5009 N N . GLU C 1 191 ? 42.825 93.902 29.511 1.00 50.48 197 GLU C N 1
ATOM 5010 C CA . GLU C 1 191 ? 43.340 95.179 30.020 1.00 50.56 197 GLU C CA 1
ATOM 5011 C C . GLU C 1 191 ? 43.619 94.855 31.455 1.00 51.47 197 GLU C C 1
ATOM 5012 O O . GLU C 1 191 ? 42.809 95.065 32.368 1.00 53.19 197 GLU C O 1
ATOM 5018 N N . THR C 1 192 ? 44.799 94.327 31.685 1.00 52.90 198 THR C N 1
ATOM 5019 C CA . THR C 1 192 ? 45.010 93.880 33.035 1.00 53.78 198 THR C CA 1
ATOM 5020 C C . THR C 1 192 ? 46.107 94.533 33.781 1.00 52.17 198 THR C C 1
ATOM 5021 O O . THR C 1 192 ? 47.249 94.546 33.350 1.00 50.40 198 THR C O 1
ATOM 5025 N N . ASN C 1 193 ? 45.796 94.989 34.977 1.00 52.05 203 ASN C N 1
ATOM 5026 C CA . ASN C 1 193 ? 46.746 95.618 35.838 1.00 52.22 203 ASN C CA 1
ATOM 5027 C C . ASN C 1 193 ? 46.705 94.841 37.046 1.00 53.14 203 ASN C C 1
ATOM 5028 O O . ASN C 1 193 ? 46.100 95.292 38.013 1.00 51.95 203 ASN C O 1
ATOM 5033 N N . ALA C 1 194 ? 47.382 93.647 37.018 1.00 53.59 204 ALA C N 1
ATOM 5034 C CA . ALA C 1 194 ? 47.450 92.750 38.130 1.00 52.14 204 ALA C CA 1
ATOM 5035 C C . ALA C 1 194 ? 48.518 91.716 37.920 1.00 52.38 204 ALA C C 1
ATOM 5036 O O . ALA C 1 194 ? 49.285 91.732 36.975 1.00 53.11 204 ALA C O 1
ATOM 5038 N N . THR C 1 195 ? 48.545 90.819 38.895 1.00 53.98 205 THR C N 1
ATOM 5039 C CA . THR C 1 195 ? 49.447 89.680 38.888 1.00 56.00 205 THR C CA 1
ATOM 5040 C C . THR C 1 195 ? 48.522 88.470 38.849 1.00 55.49 205 THR C C 1
ATOM 5041 O O . THR C 1 195 ? 47.535 88.387 39.603 1.00 60.06 205 THR C O 1
ATOM 5045 N N . TYR C 1 196 ? 48.781 87.550 37.936 1.00 52.64 206 TYR C N 1
ATOM 5046 C CA . TYR C 1 196 ? 47.928 86.387 37.886 1.00 51.60 206 TYR C CA 1
ATOM 5047 C C . TYR C 1 196 ? 48.701 85.239 38.512 1.00 51.09 206 TYR C C 1
ATOM 5048 O O . TYR C 1 196 ? 49.220 84.359 37.824 1.00 49.30 206 TYR C O 1
ATOM 5057 N N . PRO C 1 197 ? 48.793 85.254 39.853 1.00 52.39 207 PRO C N 1
ATOM 5058 C CA . PRO C 1 197 ? 49.493 84.243 40.655 1.00 53.92 207 PRO C CA 1
ATOM 5059 C C . PRO C 1 197 ? 48.860 82.865 40.567 1.00 55.60 207 PRO C C 1
ATOM 5060 O O . PRO C 1 197 ? 47.676 82.697 40.852 1.00 57.54 207 PRO C O 1
ATOM 5064 N N . SER C 1 198 ? 49.669 81.886 40.173 1.00 58.64 208 SER C N 1
ATOM 5065 C CA . SER C 1 198 ? 49.230 80.500 40.042 1.00 61.40 208 SER C CA 1
ATOM 5066 C C . SER C 1 198 ? 50.408 79.609 39.654 1.00 61.42 208 SER C C 1
ATOM 5067 O O . SER C 1 198 ? 51.406 80.088 39.108 1.00 61.23 208 SER C O 1
ATOM 5070 N N . SER C 1 199 ? 50.282 78.314 39.939 1.00 63.13 209 SER C N 1
ATOM 5071 C CA . SER C 1 199 ? 51.332 77.339 39.638 1.00 62.99 209 SER C CA 1
ATOM 5072 C C . SER C 1 199 ? 50.830 75.909 39.866 1.00 64.06 209 SER C C 1
ATOM 5073 O O . SER C 1 199 ? 49.658 75.691 40.193 1.00 62.96 209 SER C O 1
ATOM 5076 N N . ASP C 1 200 ? 51.726 74.938 39.696 1.00 65.32 210 ASP C N 1
ATOM 5077 C CA . ASP C 1 200 ? 51.383 73.530 39.893 1.00 66.20 210 ASP C CA 1
ATOM 5078 C C . ASP C 1 200 ? 51.191 73.242 41.380 1.00 65.08 210 ASP C C 1
ATOM 5079 O O . ASP C 1 200 ? 51.834 73.861 42.231 1.00 65.89 210 ASP C O 1
ATOM 5084 N N . VAL C 1 201 ? 50.314 72.296 41.689 1.00 64.35 211 VAL C N 1
ATOM 5085 C CA . VAL C 1 201 ? 50.026 71.947 43.075 1.00 61.61 211 VAL C CA 1
ATOM 5086 C C . VAL C 1 201 ? 51.036 71.028 43.757 1.00 62.30 211 VAL C C 1
ATOM 5087 O O . VAL C 1 201 ? 51.335 69.937 43.265 1.00 64.73 211 VAL C O 1
ATOM 5091 N N . PRO C 1 202 ? 51.592 71.471 44.899 1.00 61.56 212 PRO C N 1
ATOM 5092 C CA . PRO C 1 202 ? 52.558 70.632 45.615 1.00 62.61 212 PRO C CA 1
ATOM 5093 C C . PRO C 1 202 ? 51.782 69.392 46.040 1.00 64.62 212 PRO C C 1
ATOM 5094 O O . PRO C 1 202 ? 50.569 69.332 45.840 1.00 65.61 212 PRO C O 1
ATOM 5098 N N . CYS C 1 203 ? 52.453 68.412 46.633 1.00 65.79 213 CYS C N 1
ATOM 5099 C CA . CYS C 1 203 ? 51.755 67.202 47.046 1.00 63.58 213 CYS C CA 1
ATOM 5100 C C . CYS C 1 203 ? 51.024 66.636 45.822 1.00 62.67 213 CYS C C 1
ATOM 5101 O O . CYS C 1 203 ? 51.717 66.245 44.857 1.00 62.82 213 CYS C O 1
ATOM 5105 N N . ASP D 2 1 ? -1.516 94.402 63.662 1.00 54.67 1 ASP D N 1
ATOM 5106 C CA . ASP D 2 1 ? -0.117 94.511 64.171 1.00 55.15 1 ASP D CA 1
ATOM 5107 C C . ASP D 2 1 ? 0.479 95.907 63.954 1.00 53.62 1 ASP D C 1
ATOM 5108 O O . ASP D 2 1 ? 0.109 96.621 63.014 1.00 52.55 1 ASP D O 1
ATOM 5113 N N . SER D 2 2 ? 1.402 96.287 64.836 1.00 50.33 2 SER D N 1
ATOM 5114 C CA . SER D 2 2 ? 2.066 97.582 64.753 1.00 46.73 2 SER D CA 1
ATOM 5115 C C . SER D 2 2 ? 3.053 97.554 63.591 1.00 43.53 2 SER D C 1
ATOM 5116 O O . SER D 2 2 ? 3.947 98.397 63.491 1.00 43.45 2 SER D O 1
ATOM 5119 N N . GLY D 2 3 ? 2.873 96.569 62.715 1.00 37.94 3 GLY D N 1
ATOM 5120 C CA . GLY D 2 3 ? 3.726 96.422 61.551 1.00 30.74 3 GLY D CA 1
ATOM 5121 C C . GLY D 2 3 ? 2.913 95.896 60.385 1.00 25.97 3 GLY D C 1
ATOM 5122 O O . GLY D 2 3 ? 2.116 94.969 60.546 1.00 26.90 3 GLY D O 1
ATOM 5123 N N . VAL D 2 4 ? 3.101 96.492 59.212 1.00 21.26 4 VAL D N 1
ATOM 5124 C CA . VAL D 2 4 ? 2.375 96.073 58.017 1.00 12.42 4 VAL D CA 1
ATOM 5125 C C . VAL D 2 4 ? 2.783 94.653 57.622 1.00 12.93 4 VAL D C 1
ATOM 5126 O O . VAL D 2 4 ? 3.961 94.285 57.685 1.00 11.74 4 VAL D O 1
ATOM 5130 N N . VAL D 2 5 ? 1.800 93.851 57.231 1.00 10.58 5 VAL D N 1
ATOM 5131 C CA . VAL D 2 5 ? 2.061 92.486 56.805 1.00 6.53 5 VAL D CA 1
ATOM 5132 C C . VAL D 2 5 ? 1.615 92.350 55.354 1.00 7.89 5 VAL D C 1
ATOM 5133 O O . VAL D 2 5 ? 0.559 92.857 54.963 1.00 7.30 5 VAL D O 1
ATOM 5137 N N . GLN D 2 6 ? 2.424 91.671 54.554 1.00 9.88 6 GLN D N 1
ATOM 5138 C CA . GLN D 2 6 ? 2.099 91.488 53.153 1.00 14.60 6 GLN D CA 1
ATOM 5139 C C . GLN D 2 6 ? 2.270 90.045 52.729 1.00 16.18 6 GLN D C 1
ATOM 5140 O O . GLN D 2 6 ? 3.244 89.393 53.098 1.00 20.36 6 GLN D O 1
ATOM 5146 N N . SER D 2 7 ? 1.317 89.549 51.950 1.00 18.36 7 SER D N 1
ATOM 5147 C CA . SER D 2 7 ? 1.368 88.175 51.476 1.00 17.27 7 SER D CA 1
ATOM 5148 C C . SER D 2 7 ? 0.611 88.025 50.166 1.00 18.59 7 SER D C 1
ATOM 5149 O O . SER D 2 7 ? -0.451 88.618 49.972 1.00 23.06 7 SER D O 1
ATOM 5152 N N . PRO D 2 8 ? 1.149 87.212 49.251 1.00 16.81 8 PRO D N 1
ATOM 5153 C CA . PRO D 2 8 ? 2.401 86.505 49.504 1.00 16.77 8 PRO D CA 1
ATOM 5154 C C . PRO D 2 8 ? 3.566 87.383 49.093 1.00 16.12 8 PRO D C 1
ATOM 5155 O O . PRO D 2 8 ? 3.374 88.401 48.432 1.00 16.12 8 PRO D O 1
ATOM 5159 N N . ARG D 2 9 ? 4.773 86.988 49.472 1.00 13.82 9 ARG D N 1
ATOM 5160 C CA . ARG D 2 9 ? 5.941 87.771 49.131 1.00 14.94 9 ARG D CA 1
ATOM 5161 C C . ARG D 2 9 ? 6.495 87.423 47.756 1.00 13.93 9 ARG D C 1
ATOM 5162 O O . ARG D 2 9 ? 7.389 88.103 47.258 1.00 16.73 9 ARG D O 1
ATOM 5170 N N . HIS D 2 10 ? 5.968 86.374 47.135 1.00 11.10 10 HIS D N 1
ATOM 5171 C CA . HIS D 2 10 ? 6.456 85.972 45.817 1.00 13.14 10 HIS D CA 1
ATOM 5172 C C . HIS D 2 10 ? 5.411 85.198 45.031 1.00 11.32 10 HIS D C 1
ATOM 5173 O O . HIS D 2 10 ? 4.967 84.130 45.461 1.00 16.53 10 HIS D O 1
ATOM 5180 N N . ILE D 2 11 ? 5.031 85.717 43.870 1.00 2.31 11 ILE D N 1
ATOM 5181 C CA . ILE D 2 11 ? 4.039 85.039 43.060 1.00 3.90 11 ILE D CA 1
ATOM 5182 C C . ILE D 2 11 ? 4.466 84.916 41.610 1.00 9.67 11 ILE D C 1
ATOM 5183 O O . ILE D 2 11 ? 4.630 85.916 40.910 1.00 12.51 11 ILE D O 1
ATOM 5188 N N . ILE D 2 12 ? 4.653 83.688 41.149 1.00 11.98 12 ILE D N 1
ATOM 5189 C CA . ILE D 2 12 ? 5.021 83.494 39.758 1.00 11.36 12 ILE D CA 1
ATOM 5190 C C . ILE D 2 12 ? 3.784 82.909 39.105 1.00 11.69 12 ILE D C 1
ATOM 5191 O O . ILE D 2 12 ? 3.159 81.995 39.647 1.00 10.69 12 ILE D O 1
ATOM 5196 N N . LYS D 2 13 ? 3.412 83.462 37.960 1.00 13.97 13 LYS D N 1
ATOM 5197 C CA . LYS D 2 13 ? 2.244 82.983 37.244 1.00 16.41 13 LYS D CA 1
ATOM 5198 C C . LYS D 2 13 ? 2.436 83.171 35.743 1.00 22.78 13 LYS D C 1
ATOM 5199 O O . LYS D 2 13 ? 3.387 83.823 35.296 1.00 27.27 13 LYS D O 1
ATOM 5205 N N . GLU D 2 14 ? 1.541 82.575 34.965 1.00 24.22 14 GLU D N 1
ATOM 5206 C CA . GLU D 2 14 ? 1.602 82.702 33.523 1.00 25.36 14 GLU D CA 1
ATOM 5207 C C . GLU D 2 14 ? 0.531 83.708 33.135 1.00 27.10 14 GLU D C 1
ATOM 5208 O O . GLU D 2 14 ? -0.293 84.100 33.970 1.00 22.37 14 GLU D O 1
ATOM 5214 N N . LYS D 2 15 ? 0.551 84.136 31.875 1.00 29.10 15 LYS D N 1
ATOM 5215 C CA . LYS D 2 15 ? -0.431 85.096 31.374 1.00 28.05 15 LYS D CA 1
ATOM 5216 C C . LYS D 2 15 ? -1.855 84.552 31.540 1.00 25.16 15 LYS D C 1
ATOM 5217 O O . LYS D 2 15 ? -2.074 83.343 31.571 1.00 23.36 15 LYS D O 1
ATOM 5223 N N . GLY D 2 16 ? -2.822 85.453 31.648 1.00 22.20 16 GLY D N 1
ATOM 5224 C CA . GLY D 2 16 ? -4.194 85.025 31.819 1.00 20.52 16 GLY D CA 1
ATOM 5225 C C . GLY D 2 16 ? -4.406 84.564 33.247 1.00 23.11 16 GLY D C 1
ATOM 5226 O O . GLY D 2 16 ? -5.532 84.526 33.748 1.00 21.04 16 GLY D O 1
ATOM 5227 N N . GLY D 2 17 ? -3.309 84.208 33.907 1.00 25.43 17 GLY D N 1
ATOM 5228 C CA . GLY D 2 17 ? -3.403 83.757 35.281 1.00 30.55 17 GLY D CA 1
ATOM 5229 C C . GLY D 2 17 ? -4.162 84.772 36.115 1.00 30.85 17 GLY D C 1
ATOM 5230 O O . GLY D 2 17 ? -4.426 85.885 35.655 1.00 31.33 17 GLY D O 1
ATOM 5231 N N . ARG D 2 18 ? -4.515 84.390 37.338 1.00 29.80 18 ARG D N 1
ATOM 5232 C CA . ARG D 2 18 ? -5.244 85.272 38.242 1.00 31.37 18 ARG D CA 1
ATOM 5233 C C . ARG D 2 18 ? -4.829 85.008 39.682 1.00 30.60 18 ARG D C 1
ATOM 5234 O O . ARG D 2 18 ? -5.080 83.935 40.226 1.00 31.07 18 ARG D O 1
ATOM 5242 N N . SER D 2 19 ? -4.190 85.995 40.297 1.00 30.75 19 SER D N 1
ATOM 5243 C CA . SER D 2 19 ? -3.744 85.868 41.675 1.00 27.53 19 SER D CA 1
ATOM 5244 C C . SER D 2 19 ? -4.358 86.966 42.534 1.00 25.70 19 SER D C 1
ATOM 5245 O O . SER D 2 19 ? -5.053 87.853 42.034 1.00 25.98 19 SER D O 1
ATOM 5248 N N . VAL D 2 20 ? -4.105 86.897 43.834 1.00 21.15 20 VAL D N 1
ATOM 5249 C CA . VAL D 2 20 ? -4.622 87.895 44.752 1.00 18.29 20 VAL D CA 1
ATOM 5250 C C . VAL D 2 20 ? -3.552 88.238 45.766 1.00 16.33 20 VAL D C 1
ATOM 5251 O O . VAL D 2 20 ? -2.825 87.363 46.240 1.00 18.04 20 VAL D O 1
ATOM 5255 N N . LEU D 2 21 ? -3.442 89.523 46.075 1.00 15.59 21 LEU D N 1
ATOM 5256 C CA . LEU D 2 21 ? -2.467 89.984 47.042 1.00 14.73 21 LEU D CA 1
ATOM 5257 C C . LEU D 2 21 ? -3.207 90.307 48.321 1.00 17.92 21 LEU D C 1
ATOM 5258 O O . LEU D 2 21 ? -4.421 90.528 48.309 1.00 18.70 21 LEU D O 1
ATOM 5263 N N . THR D 2 22 ? -2.474 90.322 49.427 1.00 19.06 22 THR D N 1
ATOM 5264 C CA . THR D 2 22 ? -3.064 90.603 50.722 1.00 20.52 22 THR D CA 1
ATOM 5265 C C . THR D 2 22 ? -2.243 91.614 51.514 1.00 21.42 22 THR D C 1
ATOM 5266 O O . THR D 2 22 ? -1.030 91.730 51.333 1.00 19.86 22 THR D O 1
ATOM 5270 N N . CYS D 2 23 ? -2.915 92.346 52.394 1.00 21.71 23 CYS D N 1
ATOM 5271 C CA . CYS D 2 23 ? -2.244 93.341 53.208 1.00 19.30 23 CYS D CA 1
ATOM 5272 C C . CYS D 2 23 ? -2.948 93.546 54.540 1.00 18.98 23 CYS D C 1
ATOM 5273 O O . CYS D 2 23 ? -4.143 93.857 54.591 1.00 21.36 23 CYS D O 1
ATOM 5276 N N . ILE D 2 24 ? -2.199 93.352 55.619 1.00 16.39 24 ILE D N 1
ATOM 5277 C CA . ILE D 2 24 ? -2.721 93.537 56.961 1.00 17.65 24 ILE D CA 1
ATOM 5278 C C . ILE D 2 24 ? -2.105 94.838 57.461 1.00 16.75 24 ILE D C 1
ATOM 5279 O O . ILE D 2 24 ? -0.959 94.861 57.914 1.00 16.63 24 ILE D O 1
ATOM 5284 N N . PRO D 2 25 ? -2.864 95.941 57.372 1.00 12.13 25 PRO D N 1
ATOM 5285 C CA . PRO D 2 25 ? -2.422 97.269 57.802 1.00 9.68 25 PRO D CA 1
ATOM 5286 C C . PRO D 2 25 ? -2.041 97.319 59.274 1.00 9.05 25 PRO D C 1
ATOM 5287 O O . PRO D 2 25 ? -2.439 96.464 60.055 1.00 10.51 25 PRO D O 1
ATOM 5291 N N . ILE D 2 26 ? -1.255 98.322 59.645 1.00 9.39 26 ILE D N 1
ATOM 5292 C CA . ILE D 2 26 ? -0.857 98.476 61.031 1.00 9.15 26 ILE D CA 1
ATOM 5293 C C . ILE D 2 26 ? -2.130 98.762 61.815 1.00 11.87 26 ILE D C 1
ATOM 5294 O O . ILE D 2 26 ? -2.929 99.626 61.437 1.00 2.00 26 ILE D O 1
ATOM 5299 N N . SER D 2 27 ? -2.320 98.017 62.897 1.00 12.41 27 SER D N 1
ATOM 5300 C CA . SER D 2 27 ? -3.493 98.185 63.735 1.00 15.31 27 SER D CA 1
ATOM 5301 C C . SER D 2 27 ? -3.655 99.663 64.064 1.00 14.83 27 SER D C 1
ATOM 5302 O O . SER D 2 27 ? -2.681 100.341 64.376 1.00 16.98 27 SER D O 1
ATOM 5305 N N . GLY D 2 28 ? -4.884 100.160 63.977 1.00 16.11 28 GLY D N 1
ATOM 5306 C CA . GLY D 2 28 ? -5.135 101.557 64.276 1.00 14.56 28 GLY D CA 1
ATOM 5307 C C . GLY D 2 28 ? -5.239 102.434 63.042 1.00 18.58 28 GLY D C 1
ATOM 5308 O O . GLY D 2 28 ? -6.156 103.255 62.942 1.00 19.46 28 GLY D O 1
ATOM 5309 N N . HIS D 2 29 ? -4.306 102.272 62.105 1.00 18.33 29 HIS D N 1
ATOM 5310 C CA . HIS D 2 29 ? -4.311 103.067 60.880 1.00 17.80 29 HIS D CA 1
ATOM 5311 C C . HIS D 2 29 ? -5.541 102.775 60.039 1.00 18.39 29 HIS D C 1
ATOM 5312 O O . HIS D 2 29 ? -5.942 101.620 59.883 1.00 17.84 29 HIS D O 1
ATOM 5319 N N . SER D 2 30 ? -6.139 103.836 59.506 1.00 19.54 30 SER D N 1
ATOM 5320 C CA . SER D 2 30 ? -7.333 103.717 58.676 1.00 21.51 30 SER D CA 1
ATOM 5321 C C . SER D 2 30 ? -6.962 103.870 57.208 1.00 21.14 30 SER D C 1
ATOM 5322 O O . SER D 2 30 ? -7.433 103.115 56.352 1.00 21.96 30 SER D O 1
ATOM 5325 N N . ASN D 2 31 ? -6.115 104.853 56.925 1.00 16.20 31 ASN D N 1
ATOM 5326 C CA . ASN D 2 31 ? -5.677 105.093 55.564 1.00 13.27 31 ASN D CA 1
ATOM 5327 C C . ASN D 2 31 ? -4.750 103.993 55.059 1.00 16.81 31 ASN D C 1
ATOM 5328 O O . ASN D 2 31 ? -3.662 103.770 55.607 1.00 17.68 31 ASN D O 1
ATOM 5333 N N . VAL D 2 32 ? -5.190 103.315 54.005 1.00 15.41 32 VAL D N 1
ATOM 5334 C CA . VAL D 2 32 ? -4.418 102.246 53.392 1.00 10.80 32 VAL D CA 1
ATOM 5335 C C . VAL D 2 32 ? -4.325 102.538 51.898 1.00 12.25 32 VAL D C 1
ATOM 5336 O O . VAL D 2 32 ? -5.326 102.860 51.253 1.00 18.94 32 VAL D O 1
ATOM 5340 N N . VAL D 2 33 ? -3.113 102.456 51.358 1.00 12.63 33 VAL D N 1
ATOM 5341 C CA . VAL D 2 33 ? -2.891 102.687 49.933 1.00 12.36 33 VAL D CA 1
ATOM 5342 C C . VAL D 2 33 ? -1.994 101.607 49.350 1.00 11.89 33 VAL D C 1
ATOM 5343 O O . VAL D 2 33 ? -1.083 101.114 50.011 1.00 12.44 33 VAL D O 1
ATOM 5347 N N . TRP D 2 34 ? -2.264 101.237 48.107 1.00 9.95 34 TRP D N 1
ATOM 5348 C CA . TRP D 2 34 ? -1.474 100.225 47.428 1.00 6.36 34 TRP D CA 1
ATOM 5349 C C . TRP D 2 34 ? -0.602 100.931 46.397 1.00 7.16 34 TRP D C 1
ATOM 5350 O O . TRP D 2 34 ? -1.085 101.792 45.659 1.00 5.35 34 TRP D O 1
ATOM 5361 N N . TYR D 2 35 ? 0.681 100.573 46.356 1.00 10.08 35 TYR D N 1
ATOM 5362 C CA . TYR D 2 35 ? 1.625 101.165 45.409 1.00 7.53 35 TYR D CA 1
ATOM 5363 C C . TYR D 2 35 ? 2.254 100.059 44.576 1.00 10.67 35 TYR D C 1
ATOM 5364 O O . TYR D 2 35 ? 2.299 98.905 45.014 1.00 6.37 35 TYR D O 1
ATOM 5373 N N . GLN D 2 36 ? 2.742 100.416 43.387 1.00 12.47 36 GLN D N 1
ATOM 5374 C CA . GLN D 2 36 ? 3.401 99.465 42.492 1.00 12.37 36 GLN D CA 1
ATOM 5375 C C . GLN D 2 36 ? 4.744 100.036 42.064 1.00 16.34 36 GLN D C 1
ATOM 5376 O O . GLN D 2 36 ? 4.811 101.152 41.548 1.00 19.37 36 GLN D O 1
ATOM 5382 N N . GLN D 2 37 ? 5.820 99.287 42.281 1.00 12.00 37 GLN D N 1
ATOM 5383 C CA . GLN D 2 37 ? 7.141 99.748 41.864 1.00 12.00 37 GLN D CA 1
ATOM 5384 C C . GLN D 2 37 ? 7.555 98.967 40.625 1.00 12.00 37 GLN D C 1
ATOM 5385 O O . GLN D 2 37 ? 7.649 97.742 40.662 1.00 12.00 37 GLN D O 1
ATOM 5391 N N . THR D 2 38 ? 7.800 99.683 39.532 1.00 12.00 38 THR D N 1
ATOM 5392 C CA . THR D 2 38 ? 8.187 99.038 38.291 1.00 12.00 38 THR D CA 1
ATOM 5393 C C . THR D 2 38 ? 9.611 99.345 37.891 1.00 12.00 38 THR D C 1
ATOM 5394 O O . THR D 2 38 ? 10.156 100.408 38.196 1.00 12.00 38 THR D O 1
ATOM 5398 N N . LEU D 2 39 ? 10.188 98.349 37.234 1.00 12.00 39 LEU D N 1
ATOM 5399 C CA . LEU D 2 39 ? 11.529 98.405 36.703 1.00 12.00 39 LEU D CA 1
ATOM 5400 C C . LEU D 2 39 ? 12.228 99.702 37.031 1.00 12.00 39 LEU D C 1
ATOM 5401 O O . LEU D 2 39 ? 11.863 100.773 36.508 1.00 12.00 39 LEU D O 1
ATOM 5406 N N . GLY D 2 40 ? 13.249 99.555 37.882 1.00 12.00 40 GLY D N 1
ATOM 5407 C CA . GLY D 2 40 ? 14.104 100.645 38.326 1.00 12.00 40 GLY D CA 1
ATOM 5408 C C . GLY D 2 40 ? 13.639 101.383 39.571 1.00 12.00 40 GLY D C 1
ATOM 5409 O O . GLY D 2 40 ? 14.378 102.205 40.121 1.00 12.00 40 GLY D O 1
ATOM 5410 N N . LYS D 2 41 ? 12.416 101.120 40.016 1.00 12.00 41 LYS D N 1
ATOM 5411 C CA . LYS D 2 41 ? 11.931 101.793 41.216 1.00 12.00 41 LYS D CA 1
ATOM 5412 C C . LYS D 2 41 ? 11.315 103.180 40.973 1.00 12.00 41 LYS D C 1
ATOM 5413 O O . LYS D 2 41 ? 11.986 104.217 41.081 1.00 12.00 41 LYS D O 1
ATOM 5419 N N . GLU D 2 42 ? 10.023 103.162 40.649 1.00 12.00 42 GLU D N 1
ATOM 5420 C CA . GLU D 2 42 ? 9.218 104.360 40.417 1.00 12.00 42 GLU D CA 1
ATOM 5421 C C . GLU D 2 42 ? 7.861 104.087 41.056 1.00 12.00 42 GLU D C 1
ATOM 5422 O O . GLU D 2 42 ? 6.958 103.525 40.426 1.00 12.00 42 GLU D O 1
ATOM 5428 N N . LEU D 2 43 ? 7.744 104.458 42.326 1.00 12.00 43 LEU D N 1
ATOM 5429 C CA . LEU D 2 43 ? 6.508 104.256 43.065 1.00 12.00 43 LEU D CA 1
ATOM 5430 C C . LEU D 2 43 ? 5.344 104.922 42.352 1.00 12.00 43 LEU D C 1
ATOM 5431 O O . LEU D 2 43 ? 5.337 106.136 42.141 1.00 12.00 43 LEU D O 1
ATOM 5436 N N . LYS D 2 44 ? 4.350 104.119 41.997 1.00 12.00 44 LYS D N 1
ATOM 5437 C CA . LYS D 2 44 ? 3.196 104.632 41.286 1.00 12.00 44 LYS D CA 1
ATOM 5438 C C . LYS D 2 44 ? 1.928 104.356 42.083 1.00 12.00 44 LYS D C 1
ATOM 5439 O O . LYS D 2 44 ? 1.724 103.260 42.615 1.00 12.00 44 LYS D O 1
ATOM 5445 N N . PHE D 2 45 ? 1.094 105.386 42.175 1.00 12.00 45 PHE D N 1
ATOM 5446 C CA . PHE D 2 45 ? -0.164 105.328 42.916 1.00 12.00 45 PHE D CA 1
ATOM 5447 C C . PHE D 2 45 ? -1.256 104.540 42.192 1.00 12.00 45 PHE D C 1
ATOM 5448 O O . PHE D 2 45 ? -1.606 104.856 41.050 1.00 12.00 45 PHE D O 1
ATOM 5456 N N . LEU D 2 46 ? -1.794 103.530 42.875 1.00 12.00 46 LEU D N 1
ATOM 5457 C CA . LEU D 2 46 ? -2.841 102.677 42.317 1.00 12.00 46 LEU D CA 1
ATOM 5458 C C . LEU D 2 46 ? -4.252 103.108 42.731 1.00 12.00 46 LEU D C 1
ATOM 5459 O O . LEU D 2 46 ? -4.995 103.725 41.966 1.00 12.00 46 LEU D O 1
ATOM 5464 N N . ILE D 2 47 ? -4.619 102.754 43.950 1.00 12.00 47 ILE D N 1
ATOM 5465 C CA . ILE D 2 47 ? -5.926 103.082 44.480 1.00 12.00 47 ILE D CA 1
ATOM 5466 C C . ILE D 2 47 ? -5.706 103.230 45.972 1.00 12.00 47 ILE D C 1
ATOM 5467 O O . ILE D 2 47 ? -5.030 102.416 46.609 1.00 12.00 47 ILE D O 1
ATOM 5472 N N . GLN D 2 48 ? -6.251 104.292 46.532 1.00 12.00 48 GLN D N 1
ATOM 5473 C CA . GLN D 2 48 ? -6.096 104.517 47.952 1.00 12.00 48 GLN D CA 1
ATOM 5474 C C . GLN D 2 48 ? -7.464 104.346 48.607 1.00 12.00 48 GLN D C 1
ATOM 5475 O O . GLN D 2 48 ? -8.506 104.647 48.004 1.00 12.00 48 GLN D O 1
ATOM 5481 N N . HIS D 2 49 ? -7.444 103.842 49.837 1.00 12.00 49 HIS D N 1
ATOM 5482 C CA . HIS D 2 49 ? -8.662 103.613 50.608 1.00 12.00 49 HIS D CA 1
ATOM 5483 C C . HIS D 2 49 ? -8.586 104.238 51.996 1.00 12.00 49 HIS D C 1
ATOM 5484 O O . HIS D 2 49 ? -7.583 104.112 52.698 1.00 12.00 49 HIS D O 1
ATOM 5491 N N . TYR D 2 50 ? -9.669 104.882 52.406 1.00 12.00 50 TYR D N 1
ATOM 5492 C CA . TYR D 2 50 ? -9.698 105.495 53.719 1.00 12.00 50 TYR D CA 1
ATOM 5493 C C . TYR D 2 50 ? -10.912 105.097 54.547 1.00 12.00 50 TYR D C 1
ATOM 5494 O O . TYR D 2 50 ? -12.059 105.379 54.170 1.00 12.00 50 TYR D O 1
ATOM 5503 N N . GLU D 2 51 ? -10.637 104.438 55.674 1.00 12.00 51 GLU D N 1
ATOM 5504 C CA . GLU D 2 51 ? -11.672 104.002 56.618 1.00 12.00 51 GLU D CA 1
ATOM 5505 C C . GLU D 2 51 ? -12.792 103.245 55.927 1.00 12.00 51 GLU D C 1
ATOM 5506 O O . GLU D 2 51 ? -13.877 103.785 55.715 1.00 12.00 51 GLU D O 1
ATOM 5512 N N . LYS D 2 52 ? -12.520 101.981 55.615 1.00 12.00 52 LYS D N 1
ATOM 5513 C CA . LYS D 2 52 ? -13.447 101.112 54.891 1.00 12.00 52 LYS D CA 1
ATOM 5514 C C . LYS D 2 52 ? -13.135 101.321 53.409 1.00 12.00 52 LYS D C 1
ATOM 5515 O O . LYS D 2 52 ? -12.116 101.929 53.055 1.00 12.00 52 LYS D O 1
ATOM 5521 N N . VAL D 2 53 ? -14.007 100.833 52.535 1.00 12.00 53 VAL D N 1
ATOM 5522 C CA . VAL D 2 53 ? -13.758 100.991 51.112 1.00 12.00 53 VAL D CA 1
ATOM 5523 C C . VAL D 2 53 ? -14.299 102.275 50.497 1.00 12.00 53 VAL D C 1
ATOM 5524 O O . VAL D 2 53 ? -15.170 102.243 49.603 1.00 12.00 53 VAL D O 1
ATOM 5528 N N . GLU D 2 54 ? -13.787 103.393 51.018 1.00 12.00 54 GLU D N 1
ATOM 5529 C CA . GLU D 2 54 ? -14.083 104.718 50.492 1.00 12.00 54 GLU D CA 1
ATOM 5530 C C . GLU D 2 54 ? -12.806 104.922 49.659 1.00 12.00 54 GLU D C 1
ATOM 5531 O O . GLU D 2 54 ? -11.718 104.478 50.060 1.00 12.00 54 GLU D O 1
ATOM 5537 N N . ARG D 2 55 ? -12.924 105.555 48.497 1.00 12.00 55 ARG D N 1
ATOM 5538 C CA . ARG D 2 55 ? -11.763 105.602 47.635 1.00 12.00 55 ARG D CA 1
ATOM 5539 C C . ARG D 2 55 ? -11.493 106.848 46.851 1.00 12.00 55 ARG D C 1
ATOM 5540 O O . ARG D 2 55 ? -12.365 107.695 46.640 1.00 12.00 55 ARG D O 1
ATOM 5548 N N . ASP D 2 56 ? -10.227 106.931 46.452 1.00 12.00 56 ASP D N 1
ATOM 5549 C CA . ASP D 2 56 ? -9.672 107.978 45.608 1.00 12.00 56 ASP D CA 1
ATOM 5550 C C . ASP D 2 56 ? -8.922 107.129 44.612 1.00 12.00 56 ASP D C 1
ATOM 5551 O O . ASP D 2 56 ? -7.862 106.576 44.907 1.00 12.00 56 ASP D O 1
ATOM 5556 N N . LYS D 2 57 ? -9.489 107.033 43.421 1.00 45.63 57 LYS D N 1
ATOM 5557 C CA . LYS D 2 57 ? -8.926 106.194 42.388 1.00 43.72 57 LYS D CA 1
ATOM 5558 C C . LYS D 2 57 ? -7.576 106.629 41.829 1.00 41.12 57 LYS D C 1
ATOM 5559 O O . LYS D 2 57 ? -7.091 107.743 42.074 1.00 41.60 57 LYS D O 1
ATOM 5565 N N . GLY D 2 58 ? -6.982 105.700 41.084 1.00 37.05 58 GLY D N 1
ATOM 5566 C CA . GLY D 2 58 ? -5.692 105.909 40.450 1.00 32.19 58 GLY D CA 1
ATOM 5567 C C . GLY D 2 58 ? -5.544 105.024 39.222 1.00 29.68 58 GLY D C 1
ATOM 5568 O O . GLY D 2 58 ? -6.539 104.594 38.630 1.00 28.52 58 GLY D O 1
ATOM 5569 N N . PHE D 2 59 ? -4.300 104.746 38.840 1.00 28.62 59 PHE D N 1
ATOM 5570 C CA . PHE D 2 59 ? -4.019 103.917 37.673 1.00 28.99 59 PHE D CA 1
ATOM 5571 C C . PHE D 2 59 ? -4.269 102.432 37.903 1.00 27.81 59 PHE D C 1
ATOM 5572 O O . PHE D 2 59 ? -3.804 101.590 37.132 1.00 25.67 59 PHE D O 1
ATOM 5580 N N . LEU D 2 60 ? -5.001 102.104 38.960 1.00 27.88 60 LEU D N 1
ATOM 5581 C CA . LEU D 2 60 ? -5.277 100.705 39.252 1.00 25.34 60 LEU D CA 1
ATOM 5582 C C . LEU D 2 60 ? -6.082 100.085 38.123 1.00 23.92 60 LEU D C 1
ATOM 5583 O O . LEU D 2 60 ? -7.227 100.469 37.881 1.00 22.95 60 LEU D O 1
ATOM 5588 N N . PRO D 2 61 ? -5.484 99.112 37.416 1.00 23.65 61 PRO D N 1
ATOM 5589 C CA . PRO D 2 61 ? -6.105 98.401 36.294 1.00 22.06 61 PRO D CA 1
ATOM 5590 C C . PRO D 2 61 ? -7.435 97.756 36.655 1.00 24.46 61 PRO D C 1
ATOM 5591 O O . PRO D 2 61 ? -7.547 97.044 37.656 1.00 22.01 61 PRO D O 1
ATOM 5595 N N . SER D 2 62 ? -8.439 98.014 35.824 1.00 29.01 62 SER D N 1
ATOM 5596 C CA . SER D 2 62 ? -9.778 97.472 36.020 1.00 32.62 62 SER D CA 1
ATOM 5597 C C . SER D 2 62 ? -9.747 95.989 36.385 1.00 34.87 62 SER D C 1
ATOM 5598 O O . SER D 2 62 ? -10.596 95.508 37.133 1.00 34.52 62 SER D O 1
ATOM 5601 N N . ARG D 2 63 ? -8.774 95.261 35.851 1.00 36.24 64 ARG D N 1
ATOM 5602 C CA . ARG D 2 63 ? -8.666 93.838 36.145 1.00 37.37 64 ARG D CA 1
ATOM 5603 C C . ARG D 2 63 ? -8.419 93.625 37.633 1.00 35.49 64 ARG D C 1
ATOM 5604 O O . ARG D 2 63 ? -8.831 92.614 38.205 1.00 33.72 64 ARG D O 1
ATOM 5612 N N . PHE D 2 64 ? -7.736 94.587 38.245 1.00 33.35 65 PHE D N 1
ATOM 5613 C CA . PHE D 2 64 ? -7.431 94.537 39.665 1.00 32.71 65 PHE D CA 1
ATOM 5614 C C . PHE D 2 64 ? -8.487 95.317 40.423 1.00 32.31 65 PHE D C 1
ATOM 5615 O O . PHE D 2 64 ? -8.707 96.498 40.155 1.00 36.12 65 PHE D O 1
ATOM 5623 N N . SER D 2 65 ? -9.139 94.653 41.368 1.00 31.35 66 SER D N 1
ATOM 5624 C CA . SER D 2 65 ? -10.177 95.288 42.171 1.00 33.04 66 SER D CA 1
ATOM 5625 C C . SER D 2 65 ? -9.982 94.935 43.643 1.00 32.52 66 SER D C 1
ATOM 5626 O O . SER D 2 65 ? -10.244 93.806 44.061 1.00 35.18 66 SER D O 1
ATOM 5629 N N . VAL D 2 66 ? -9.522 95.910 44.423 1.00 30.46 67 VAL D N 1
ATOM 5630 C CA . VAL D 2 66 ? -9.269 95.712 45.850 1.00 25.71 67 VAL D CA 1
ATOM 5631 C C . VAL D 2 66 ? -10.350 96.286 46.757 1.00 26.92 67 VAL D C 1
ATOM 5632 O O . VAL D 2 66 ? -10.938 97.331 46.463 1.00 22.23 67 VAL D O 1
ATOM 5636 N N . GLN D 2 67 ? -10.597 95.598 47.868 1.00 31.29 68 GLN D N 1
ATOM 5637 C CA . GLN D 2 67 ? -11.592 96.042 48.840 1.00 38.17 68 GLN D CA 1
ATOM 5638 C C . GLN D 2 67 ? -11.115 95.819 50.270 1.00 39.24 68 GLN D C 1
ATOM 5639 O O . GLN D 2 67 ? -10.299 94.934 50.540 1.00 36.58 68 GLN D O 1
ATOM 5645 N N . GLN D 2 68 ? -11.639 96.631 51.182 1.00 43.66 69 GLN D N 1
ATOM 5646 C CA . GLN D 2 68 ? -11.281 96.535 52.586 1.00 45.11 69 GLN D CA 1
ATOM 5647 C C . GLN D 2 68 ? -12.307 95.694 53.338 1.00 46.39 69 GLN D C 1
ATOM 5648 O O . GLN D 2 68 ? -13.434 95.507 52.874 1.00 43.89 69 GLN D O 1
ATOM 5654 N N . PHE D 2 69 ? -11.903 95.186 54.499 1.00 47.42 70 PHE D N 1
ATOM 5655 C CA . PHE D 2 69 ? -12.770 94.362 55.332 1.00 48.07 70 PHE D CA 1
ATOM 5656 C C . PHE D 2 69 ? -13.030 95.024 56.686 1.00 50.98 70 PHE D C 1
ATOM 5657 O O . PHE D 2 69 ? -12.611 96.159 56.928 1.00 52.10 70 PHE D O 1
ATOM 5665 N N . ASP D 2 70 ? -13.728 94.308 57.563 1.00 52.93 71 ASP D N 1
ATOM 5666 C CA . ASP D 2 70 ? -14.037 94.822 58.891 1.00 51.85 71 ASP D CA 1
ATOM 5667 C C . ASP D 2 70 ? -12.758 94.943 59.707 1.00 49.78 71 ASP D C 1
ATOM 5668 O O . ASP D 2 70 ? -12.499 95.975 60.320 1.00 51.01 71 ASP D O 1
ATOM 5673 N N . ASP D 2 71 ? -11.962 93.877 59.710 1.00 46.51 72 ASP D N 1
ATOM 5674 C CA . ASP D 2 71 ? -10.698 93.861 60.440 1.00 43.57 72 ASP D CA 1
ATOM 5675 C C . ASP D 2 71 ? -9.732 94.821 59.750 1.00 39.14 72 ASP D C 1
ATOM 5676 O O . ASP D 2 71 ? -8.637 95.086 60.243 1.00 40.09 72 ASP D O 1
ATOM 5681 N N . TYR D 2 72 ? -10.155 95.321 58.591 1.00 32.22 73 TYR D N 1
ATOM 5682 C CA . TYR D 2 72 ? -9.366 96.267 57.805 1.00 25.71 73 TYR D CA 1
ATOM 5683 C C . TYR D 2 72 ? -8.421 95.566 56.861 1.00 23.87 73 TYR D C 1
ATOM 5684 O O . TYR D 2 72 ? -7.556 96.205 56.232 1.00 21.29 73 TYR D O 1
ATOM 5693 N N . HIS D 2 73 ? -8.600 94.247 56.791 1.00 21.89 74 HIS D N 1
ATOM 5694 C CA . HIS D 2 73 ? -7.797 93.401 55.938 1.00 17.19 74 HIS D CA 1
ATOM 5695 C C . HIS D 2 73 ? -8.147 93.893 54.547 1.00 11.84 74 HIS D C 1
ATOM 5696 O O . HIS D 2 73 ? -9.313 94.119 54.192 1.00 3.64 74 HIS D O 1
ATOM 5703 N N . SER D 2 74 ? -7.119 94.165 53.774 1.00 8.34 75 SER D N 1
ATOM 5704 C CA . SER D 2 74 ? -7.398 94.635 52.445 1.00 9.90 75 SER D CA 1
ATOM 5705 C C . SER D 2 74 ? -6.645 93.750 51.476 1.00 10.61 75 SER D C 1
ATOM 5706 O O . SER D 2 74 ? -5.460 93.484 51.674 1.00 11.02 75 SER D O 1
ATOM 5709 N N . GLU D 2 75 ? -7.335 93.257 50.452 1.00 7.87 76 GLU D N 1
ATOM 5710 C CA . GLU D 2 75 ? -6.671 92.416 49.465 1.00 13.90 76 GLU D CA 1
ATOM 5711 C C . GLU D 2 75 ? -6.718 93.020 48.073 1.00 14.98 76 GLU D C 1
ATOM 5712 O O . GLU D 2 75 ? -7.639 93.763 47.752 1.00 15.48 76 GLU D O 1
ATOM 5718 N N . MET D 2 76 ? -5.734 92.693 47.240 1.00 17.83 77 MET D N 1
ATOM 5719 C CA . MET D 2 76 ? -5.700 93.219 45.876 1.00 20.46 77 MET D CA 1
ATOM 5720 C C . MET D 2 76 ? -5.925 92.109 44.862 1.00 23.63 77 MET D C 1
ATOM 5721 O O . MET D 2 76 ? -5.078 91.234 44.675 1.00 25.21 77 MET D O 1
ATOM 5726 N N . ASN D 2 77 ? -7.067 92.167 44.192 1.00 26.29 78 ASN D N 1
ATOM 5727 C CA . ASN D 2 77 ? -7.434 91.159 43.210 1.00 30.68 78 ASN D CA 1
ATOM 5728 C C . ASN D 2 77 ? -6.813 91.338 41.832 1.00 30.82 78 ASN D C 1
ATOM 5729 O O . ASN D 2 77 ? -7.180 92.249 41.091 1.00 31.89 78 ASN D O 1
ATOM 5734 N N . MET D 2 78 ? -5.881 90.455 41.488 1.00 30.98 79 MET D N 1
ATOM 5735 C CA . MET D 2 78 ? -5.221 90.517 40.191 1.00 28.77 79 MET D CA 1
ATOM 5736 C C . MET D 2 78 ? -5.828 89.473 39.250 1.00 29.82 79 MET D C 1
ATOM 5737 O O . MET D 2 78 ? -5.891 88.288 39.578 1.00 30.92 79 MET D O 1
ATOM 5742 N N . SER D 2 79 ? -6.287 89.920 38.086 1.00 31.61 80 SER D N 1
ATOM 5743 C CA . SER D 2 79 ? -6.891 89.022 37.106 1.00 32.54 80 SER D CA 1
ATOM 5744 C C . SER D 2 79 ? -6.380 89.353 35.709 1.00 31.83 80 SER D C 1
ATOM 5745 O O . SER D 2 79 ? -6.089 90.511 35.413 1.00 34.12 80 SER D O 1
ATOM 5748 N N . ALA D 2 80 ? -6.273 88.339 34.853 1.00 30.06 81 ALA D N 1
ATOM 5749 C CA . ALA D 2 80 ? -5.786 88.535 33.487 1.00 26.95 81 ALA D CA 1
ATOM 5750 C C . ALA D 2 80 ? -4.377 89.125 33.528 1.00 23.90 81 ALA D C 1
ATOM 5751 O O . ALA D 2 80 ? -4.075 90.104 32.843 1.00 20.03 81 ALA D O 1
ATOM 5753 N N . LEU D 2 81 ? -3.521 88.514 34.338 1.00 21.72 82 LEU D N 1
ATOM 5754 C CA . LEU D 2 81 ? -2.148 88.972 34.499 1.00 22.14 82 LEU D CA 1
ATOM 5755 C C . LEU D 2 81 ? -1.370 88.997 33.185 1.00 20.07 82 LEU D C 1
ATOM 5756 O O . LEU D 2 81 ? -1.518 88.108 32.347 1.00 18.25 82 LEU D O 1
ATOM 5761 N N . GLU D 2 82 ? -0.542 90.029 33.024 1.00 19.41 83 GLU D N 1
ATOM 5762 C CA . GLU D 2 82 ? 0.270 90.219 31.824 1.00 16.06 83 GLU D CA 1
ATOM 5763 C C . GLU D 2 82 ? 1.719 90.547 32.180 1.00 15.90 83 GLU D C 1
ATOM 5764 O O . GLU D 2 82 ? 1.988 91.162 33.210 1.00 16.57 83 GLU D O 1
ATOM 5770 N N . LEU D 2 83 ? 2.649 90.135 31.328 1.00 14.21 84 LEU D N 1
ATOM 5771 C CA . LEU D 2 83 ? 4.067 90.382 31.564 1.00 16.14 84 LEU D CA 1
ATOM 5772 C C . LEU D 2 83 ? 4.341 91.802 32.027 1.00 16.86 84 LEU D C 1
ATOM 5773 O O . LEU D 2 83 ? 5.297 92.057 32.755 1.00 16.57 84 LEU D O 1
ATOM 5778 N N . GLU D 2 84 ? 3.501 92.731 31.591 1.00 22.65 85 GLU D N 1
ATOM 5779 C CA . GLU D 2 84 ? 3.663 94.126 31.968 1.00 23.74 85 GLU D CA 1
ATOM 5780 C C . GLU D 2 84 ? 3.391 94.300 33.464 1.00 21.87 85 GLU D C 1
ATOM 5781 O O . GLU D 2 84 ? 4.026 95.120 34.119 1.00 22.79 85 GLU D O 1
ATOM 5787 N N . ASP D 2 85 ? 2.465 93.506 34.001 1.00 20.08 86 ASP D N 1
ATOM 5788 C CA . ASP D 2 85 ? 2.105 93.569 35.418 1.00 18.15 86 ASP D CA 1
ATOM 5789 C C . ASP D 2 85 ? 3.216 93.073 36.329 1.00 19.74 86 ASP D C 1
ATOM 5790 O O . ASP D 2 85 ? 3.091 93.133 37.553 1.00 21.73 86 ASP D O 1
ATOM 5795 N N . SER D 2 86 ? 4.293 92.563 35.741 1.00 19.35 87 SER D N 1
ATOM 5796 C CA . SER D 2 86 ? 5.410 92.072 36.537 1.00 19.56 87 SER D CA 1
ATOM 5797 C C . SER D 2 86 ? 5.959 93.258 37.320 1.00 23.59 87 SER D C 1
ATOM 5798 O O . SER D 2 86 ? 6.561 94.167 36.748 1.00 22.01 87 SER D O 1
ATOM 5801 N N . ALA D 2 87 ? 5.745 93.257 38.629 1.00 27.14 88 ALA D N 1
ATOM 5802 C CA . ALA D 2 87 ? 6.220 94.363 39.445 1.00 28.91 88 ALA D CA 1
ATOM 5803 C C . ALA D 2 87 ? 6.492 93.981 40.896 1.00 28.21 88 ALA D C 1
ATOM 5804 O O . ALA D 2 87 ? 6.663 92.807 41.243 1.00 29.81 88 ALA D O 1
ATOM 5806 N N . MET D 2 88 ? 6.546 95.014 41.728 1.00 24.64 89 MET D N 1
ATOM 5807 C CA . MET D 2 88 ? 6.766 94.885 43.157 1.00 21.09 89 MET D CA 1
ATOM 5808 C C . MET D 2 88 ? 5.569 95.623 43.726 1.00 18.91 89 MET D C 1
ATOM 5809 O O . MET D 2 88 ? 5.544 96.851 43.723 1.00 23.00 89 MET D O 1
ATOM 5814 N N . TYR D 2 89 ? 4.568 94.890 44.193 1.00 14.37 90 TYR D N 1
ATOM 5815 C CA . TYR D 2 89 ? 3.379 95.531 44.729 1.00 11.01 90 TYR D CA 1
ATOM 5816 C C . TYR D 2 89 ? 3.435 95.742 46.229 1.00 10.47 90 TYR D C 1
ATOM 5817 O O . TYR D 2 89 ? 3.125 94.844 47.008 1.00 9.84 90 TYR D O 1
ATOM 5826 N N . PHE D 2 90 ? 3.830 96.947 46.624 1.00 7.63 91 PHE D N 1
ATOM 5827 C CA . PHE D 2 90 ? 3.929 97.303 48.036 1.00 7.37 91 PHE D CA 1
ATOM 5828 C C . PHE D 2 90 ? 2.589 97.805 48.580 1.00 5.71 91 PHE D C 1
ATOM 5829 O O . PHE D 2 90 ? 1.753 98.324 47.837 1.00 6.52 91 PHE D O 1
ATOM 5837 N N . CYS D 2 91 ? 2.393 97.641 49.882 1.00 5.51 92 CYS D N 1
ATOM 5838 C CA . CYS D 2 91 ? 1.183 98.099 50.538 1.00 7.83 92 CYS D CA 1
ATOM 5839 C C . CYS D 2 91 ? 1.634 98.934 51.719 1.00 8.80 92 CYS D C 1
ATOM 5840 O O . CYS D 2 91 ? 2.362 98.451 52.590 1.00 9.40 92 CYS D O 1
ATOM 5843 N N . ALA D 2 92 ? 1.208 100.191 51.735 1.00 8.73 93 ALA D N 1
ATOM 5844 C CA . ALA D 2 92 ? 1.571 101.116 52.799 1.00 5.48 93 ALA D CA 1
ATOM 5845 C C . ALA D 2 92 ? 0.351 101.455 53.645 1.00 2.00 93 ALA D C 1
ATOM 5846 O O . ALA D 2 92 ? -0.788 101.301 53.202 1.00 2.00 93 ALA D O 1
ATOM 5848 N N . SER D 2 93 ? 0.595 101.912 54.870 1.00 4.45 94 SER D N 1
ATOM 5849 C CA . SER D 2 93 ? -0.484 102.278 55.776 1.00 5.54 94 SER D CA 1
ATOM 5850 C C . SER D 2 93 ? -0.098 103.506 56.564 1.00 5.55 94 SER D C 1
ATOM 5851 O O . SER D 2 93 ? 1.083 103.849 56.645 1.00 2.00 94 SER D O 1
ATOM 5854 N N . SER D 2 94 ? -1.099 104.161 57.147 1.00 8.80 95 SER D N 1
ATOM 5855 C CA . SER D 2 94 ? -0.875 105.356 57.955 1.00 12.57 95 SER D CA 1
ATOM 5856 C C . SER D 2 94 ? -2.142 105.747 58.709 1.00 15.51 95 SER D C 1
ATOM 5857 O O . SER D 2 94 ? -3.236 105.288 58.386 1.00 18.10 95 SER D O 1
ATOM 5860 N N . LEU D 2 95 ? -1.968 106.600 59.714 1.00 15.87 96 LEU D N 1
ATOM 5861 C CA . LEU D 2 95 ? -3.068 107.101 60.530 1.00 16.55 96 LEU D CA 1
ATOM 5862 C C . LEU D 2 95 ? -3.731 108.288 59.827 1.00 22.48 96 LEU D C 1
ATOM 5863 O O . LEU D 2 95 ? -3.549 108.479 58.620 1.00 30.23 96 LEU D O 1
ATOM 5868 N N . ARG D 2 96 ? -4.474 109.092 60.588 1.00 27.36 97 ARG D N 1
ATOM 5869 C CA . ARG D 2 96 ? -5.190 110.245 60.039 1.00 32.80 97 ARG D CA 1
ATOM 5870 C C . ARG D 2 96 ? -4.415 110.820 58.870 1.00 36.25 97 ARG D C 1
ATOM 5871 O O . ARG D 2 96 ? -3.218 110.573 58.713 1.00 36.32 97 ARG D O 1
ATOM 5879 N N . TRP D 2 97 ? -5.136 111.579 58.054 1.00 40.39 98 TRP D N 1
ATOM 5880 C CA . TRP D 2 97 ? -4.633 112.241 56.860 1.00 46.48 98 TRP D CA 1
ATOM 5881 C C . TRP D 2 97 ? -3.371 113.097 57.001 1.00 47.35 98 TRP D C 1
ATOM 5882 O O . TRP D 2 97 ? -3.392 114.114 57.709 1.00 47.83 98 TRP D O 1
ATOM 5893 N N . GLY D 2 98 ? -2.297 112.661 56.319 1.00 47.60 99 GLY D N 1
ATOM 5894 C CA . GLY D 2 98 ? -1.033 113.395 56.226 1.00 48.37 99 GLY D CA 1
ATOM 5895 C C . GLY D 2 98 ? 0.239 112.936 56.947 1.00 51.90 99 GLY D C 1
ATOM 5896 O O . GLY D 2 98 ? 1.333 113.469 56.679 1.00 53.17 99 GLY D O 1
ATOM 5897 N N . ASP D 2 99 ? 0.165 111.963 57.850 1.00 52.89 100 ASP D N 1
ATOM 5898 C CA . ASP D 2 99 ? 1.397 111.629 58.561 1.00 54.31 100 ASP D CA 1
ATOM 5899 C C . ASP D 2 99 ? 1.947 110.225 58.365 1.00 51.73 100 ASP D C 1
ATOM 5900 O O . ASP D 2 99 ? 1.240 109.229 58.524 1.00 56.41 100 ASP D O 1
ATOM 5905 N N . GLU D 2 100 ? 3.240 110.222 58.024 1.00 46.64 105 GLU D N 1
ATOM 5906 C CA . GLU D 2 100 ? 4.109 109.061 57.819 1.00 43.00 105 GLU D CA 1
ATOM 5907 C C . GLU D 2 100 ? 3.442 107.763 57.402 1.00 39.40 105 GLU D C 1
ATOM 5908 O O . GLU D 2 100 ? 2.720 107.150 58.200 1.00 39.81 105 GLU D O 1
ATOM 5914 N N . GLN D 2 101 ? 3.694 107.343 56.160 1.00 33.83 106 GLN D N 1
ATOM 5915 C CA . GLN D 2 101 ? 3.144 106.088 55.627 1.00 28.59 106 GLN D CA 1
ATOM 5916 C C . GLN D 2 101 ? 4.107 104.933 55.914 1.00 23.62 106 GLN D C 1
ATOM 5917 O O . GLN D 2 101 ? 5.291 105.164 56.146 1.00 21.70 106 GLN D O 1
ATOM 5923 N N . TYR D 2 102 ? 3.603 103.697 55.881 1.00 17.04 107 TYR D N 1
ATOM 5924 C CA . TYR D 2 102 ? 4.432 102.514 56.155 1.00 11.73 107 TYR D CA 1
ATOM 5925 C C . TYR D 2 102 ? 4.243 101.400 55.151 1.00 9.66 107 TYR D C 1
ATOM 5926 O O . TYR D 2 102 ? 3.177 100.799 55.070 1.00 8.02 107 TYR D O 1
ATOM 5935 N N . PHE D 2 103 ? 5.298 101.127 54.391 1.00 11.46 108 PHE D N 1
ATOM 5936 C CA . PHE D 2 103 ? 5.279 100.088 53.375 1.00 9.75 108 PHE D CA 1
ATOM 5937 C C . PHE D 2 103 ? 5.483 98.694 53.956 1.00 12.45 108 PHE D C 1
ATOM 5938 O O . PHE D 2 103 ? 6.313 98.484 54.849 1.00 16.12 108 PHE D O 1
ATOM 5946 N N . GLY D 2 104 ? 4.701 97.747 53.452 1.00 10.54 109 GLY D N 1
ATOM 5947 C CA . GLY D 2 104 ? 4.814 96.379 53.909 1.00 14.55 109 GLY D CA 1
ATOM 5948 C C . GLY D 2 104 ? 5.970 95.709 53.188 1.00 14.69 109 GLY D C 1
ATOM 5949 O O . GLY D 2 104 ? 6.613 96.324 52.336 1.00 14.45 109 GLY D O 1
ATOM 5950 N N . PRO D 2 105 ? 6.267 94.444 53.511 1.00 13.15 110 PRO D N 1
ATOM 5951 C CA . PRO D 2 105 ? 7.371 93.744 52.850 1.00 10.76 110 PRO D CA 1
ATOM 5952 C C . PRO D 2 105 ? 7.219 93.700 51.339 1.00 12.58 110 PRO D C 1
ATOM 5953 O O . PRO D 2 105 ? 8.204 93.551 50.616 1.00 18.58 110 PRO D O 1
ATOM 5957 N N . GLY D 2 106 ? 5.981 93.811 50.867 1.00 12.66 111 GLY D N 1
ATOM 5958 C CA . GLY D 2 106 ? 5.734 93.783 49.439 1.00 15.56 111 GLY D CA 1
ATOM 5959 C C . GLY D 2 106 ? 5.622 92.393 48.843 1.00 17.87 111 GLY D C 1
ATOM 5960 O O . GLY D 2 106 ? 6.243 91.434 49.316 1.00 17.06 111 GLY D O 1
ATOM 5961 N N . THR D 2 107 ? 4.818 92.302 47.786 1.00 16.82 112 THR D N 1
ATOM 5962 C CA . THR D 2 107 ? 4.573 91.062 47.064 1.00 9.56 112 THR D CA 1
ATOM 5963 C C . THR D 2 107 ? 5.168 91.198 45.677 1.00 11.89 112 THR D C 1
ATOM 5964 O O . THR D 2 107 ? 4.616 91.910 44.842 1.00 16.90 112 THR D O 1
ATOM 5968 N N . ARG D 2 108 ? 6.295 90.543 45.420 1.00 12.01 113 ARG D N 1
ATOM 5969 C CA . ARG D 2 108 ? 6.893 90.634 44.093 1.00 11.08 113 ARG D CA 1
ATOM 5970 C C . ARG D 2 108 ? 6.376 89.500 43.223 1.00 9.46 113 ARG D C 1
ATOM 5971 O O . ARG D 2 108 ? 6.785 88.350 43.375 1.00 12.05 113 ARG D O 1
ATOM 5979 N N . LEU D 2 109 ? 5.464 89.836 42.318 1.00 7.34 114 LEU D N 1
ATOM 5980 C CA . LEU D 2 109 ? 4.880 88.860 41.409 1.00 6.29 114 LEU D CA 1
ATOM 5981 C C . LEU D 2 109 ? 5.479 88.979 40.009 1.00 2.79 114 LEU D C 1
ATOM 5982 O O . LEU D 2 109 ? 5.758 90.075 39.531 1.00 3.30 114 LEU D O 1
ATOM 5987 N N . THR D 2 110 ? 5.671 87.837 39.362 1.00 2.00 115 THR D N 1
ATOM 5988 C CA . THR D 2 110 ? 6.230 87.810 38.030 1.00 2.66 115 THR D CA 1
ATOM 5989 C C . THR D 2 110 ? 5.358 86.979 37.106 1.00 6.97 115 THR D C 1
ATOM 5990 O O . THR D 2 110 ? 5.243 85.767 37.267 1.00 9.53 115 THR D O 1
ATOM 5994 N N . VAL D 2 111 ? 4.719 87.644 36.150 1.00 11.65 116 VAL D N 1
ATOM 5995 C CA . VAL D 2 111 ? 3.873 86.955 35.187 1.00 12.64 116 VAL D CA 1
ATOM 5996 C C . VAL D 2 111 ? 4.739 86.653 33.981 1.00 13.74 116 VAL D C 1
ATOM 5997 O O . VAL D 2 111 ? 5.374 87.549 33.421 1.00 10.57 116 VAL D O 1
ATOM 6001 N N . LEU D 2 112 A 4.775 85.386 33.589 1.00 15.98 116 LEU D N 1
ATOM 6002 C CA . LEU D 2 112 A 5.585 84.994 32.455 1.00 17.34 116 LEU D CA 1
ATOM 6003 C C . LEU D 2 112 A 4.761 84.396 31.339 1.00 20.88 116 LEU D C 1
ATOM 6004 O O . LEU D 2 112 A 3.599 84.024 31.528 1.00 21.52 116 LEU D O 1
ATOM 6009 N N . GLU D 2 113 ? 5.378 84.309 30.167 1.00 20.89 117 GLU D N 1
ATOM 6010 C CA . GLU D 2 113 ? 4.718 83.740 29.010 1.00 21.55 117 GLU D CA 1
ATOM 6011 C C . GLU D 2 113 ? 4.689 82.242 29.219 1.00 19.15 117 GLU D C 1
ATOM 6012 O O . GLU D 2 113 ? 3.626 81.625 29.224 1.00 22.22 117 GLU D O 1
ATOM 6018 N N . ASP D 2 114 ? 5.864 81.661 29.418 1.00 15.51 118 ASP D N 1
ATOM 6019 C CA . ASP D 2 114 ? 5.945 80.228 29.619 1.00 21.49 118 ASP D CA 1
ATOM 6020 C C . ASP D 2 114 ? 6.443 79.819 30.997 1.00 21.26 118 ASP D C 1
ATOM 6021 O O . ASP D 2 114 ? 7.576 80.118 31.381 1.00 21.60 118 ASP D O 1
ATOM 6026 N N . LEU D 2 115 ? 5.589 79.122 31.737 1.00 16.47 119 LEU D N 1
ATOM 6027 C CA . LEU D 2 115 ? 5.967 78.662 33.056 1.00 10.94 119 LEU D CA 1
ATOM 6028 C C . LEU D 2 115 ? 7.131 77.698 32.867 1.00 11.16 119 LEU D C 1
ATOM 6029 O O . LEU D 2 115 ? 8.170 77.812 33.526 1.00 8.13 119 LEU D O 1
ATOM 6034 N N . ARG D 2 116 ? 6.959 76.762 31.940 1.00 13.55 120 ARG D N 1
ATOM 6035 C CA . ARG D 2 116 ? 7.990 75.769 31.654 1.00 15.44 120 ARG D CA 1
ATOM 6036 C C . ARG D 2 116 ? 9.391 76.369 31.633 1.00 14.88 120 ARG D C 1
ATOM 6037 O O . ARG D 2 116 ? 10.386 75.647 31.684 1.00 13.66 120 ARG D O 1
ATOM 6045 N N . ASN D 2 117 ? 9.470 77.692 31.566 1.00 15.58 121 ASN D N 1
ATOM 6046 C CA . ASN D 2 117 ? 10.766 78.347 31.531 1.00 17.30 121 ASN D CA 1
ATOM 6047 C C . ASN D 2 117 ? 11.365 78.531 32.918 1.00 17.91 121 ASN D C 1
ATOM 6048 O O . ASN D 2 117 ? 12.537 78.884 33.053 1.00 17.06 121 ASN D O 1
ATOM 6053 N N . VAL D 2 118 ? 10.560 78.302 33.949 1.00 15.74 122 VAL D N 1
ATOM 6054 C CA . VAL D 2 118 ? 11.035 78.431 35.323 1.00 15.80 122 VAL D CA 1
ATOM 6055 C C . VAL D 2 118 ? 12.020 77.297 35.564 1.00 14.36 122 VAL D C 1
ATOM 6056 O O . VAL D 2 118 ? 11.862 76.215 35.002 1.00 18.38 122 VAL D O 1
ATOM 6060 N N . THR D 2 119 ? 13.030 77.536 36.395 1.00 16.58 123 THR D N 1
ATOM 6061 C CA . THR D 2 119 ? 14.026 76.507 36.687 1.00 19.52 123 THR D CA 1
ATOM 6062 C C . THR D 2 119 ? 14.947 76.846 37.857 1.00 21.26 123 THR D C 1
ATOM 6063 O O . THR D 2 119 ? 15.440 77.971 37.971 1.00 20.11 123 THR D O 1
ATOM 6067 N N . PRO D 2 120 ? 15.202 75.866 38.740 1.00 20.46 124 PRO D N 1
ATOM 6068 C CA . PRO D 2 120 ? 16.080 76.108 39.889 1.00 17.87 124 PRO D CA 1
ATOM 6069 C C . PRO D 2 120 ? 17.487 76.462 39.409 1.00 13.87 124 PRO D C 1
ATOM 6070 O O . PRO D 2 120 ? 17.810 76.295 38.231 1.00 10.69 124 PRO D O 1
ATOM 6074 N N . PRO D 2 121 ? 18.338 76.954 40.313 1.00 8.18 125 PRO D N 1
ATOM 6075 C CA . PRO D 2 121 ? 19.702 77.322 39.946 1.00 6.80 125 PRO D CA 1
ATOM 6076 C C . PRO D 2 121 ? 20.667 76.186 40.259 1.00 7.76 125 PRO D C 1
ATOM 6077 O O . PRO D 2 121 ? 20.262 75.117 40.719 1.00 6.69 125 PRO D O 1
ATOM 6081 N N . LYS D 2 122 ? 21.947 76.431 40.019 1.00 11.41 126 LYS D N 1
ATOM 6082 C CA . LYS D 2 122 ? 22.965 75.435 40.297 1.00 18.48 126 LYS D CA 1
ATOM 6083 C C . LYS D 2 122 ? 24.081 76.057 41.113 1.00 22.18 126 LYS D C 1
ATOM 6084 O O . LYS D 2 122 ? 24.914 76.804 40.595 1.00 23.52 126 LYS D O 1
ATOM 6090 N N . VAL D 2 123 ? 24.079 75.743 42.403 1.00 23.65 127 VAL D N 1
ATOM 6091 C CA . VAL D 2 123 ? 25.075 76.268 43.318 1.00 20.81 127 VAL D CA 1
ATOM 6092 C C . VAL D 2 123 ? 26.367 75.487 43.230 1.00 21.06 127 VAL D C 1
ATOM 6093 O O . VAL D 2 123 ? 26.360 74.259 43.214 1.00 17.19 127 VAL D O 1
ATOM 6097 N N . SER D 2 124 ? 27.474 76.219 43.173 1.00 24.70 128 SER D N 1
ATOM 6098 C CA . SER D 2 124 ? 28.803 75.631 43.099 1.00 22.03 128 SER D CA 1
ATOM 6099 C C . SER D 2 124 ? 29.726 76.410 44.023 1.00 19.80 128 SER D C 1
ATOM 6100 O O . SER D 2 124 ? 29.792 77.639 43.961 1.00 18.37 128 SER D O 1
ATOM 6103 N N . LEU D 2 125 ? 30.422 75.688 44.894 1.00 17.60 129 LEU D N 1
ATOM 6104 C CA . LEU D 2 125 ? 31.342 76.317 45.828 1.00 14.70 129 LEU D CA 1
ATOM 6105 C C . LEU D 2 125 ? 32.773 76.208 45.312 1.00 9.02 129 LEU D C 1
ATOM 6106 O O . LEU D 2 125 ? 33.328 75.116 45.241 1.00 2.00 129 LEU D O 1
ATOM 6111 N N . PHE D 2 126 ? 33.350 77.347 44.935 1.00 12.81 130 PHE D N 1
ATOM 6112 C CA . PHE D 2 126 ? 34.723 77.402 44.433 1.00 13.41 130 PHE D CA 1
ATOM 6113 C C . PHE D 2 126 ? 35.653 77.816 45.562 1.00 15.98 130 PHE D C 1
ATOM 6114 O O . PHE D 2 126 ? 35.570 78.945 46.056 1.00 11.53 130 PHE D O 1
ATOM 6122 N N . GLU D 2 127 ? 36.533 76.896 45.957 1.00 18.65 131 GLU D N 1
ATOM 6123 C CA . GLU D 2 127 ? 37.493 77.126 47.034 1.00 21.09 131 GLU D CA 1
ATOM 6124 C C . GLU D 2 127 ? 38.531 78.210 46.690 1.00 21.25 131 GLU D C 1
ATOM 6125 O O . GLU D 2 127 ? 38.757 78.518 45.517 1.00 24.84 131 GLU D O 1
ATOM 6131 N N . PRO D 2 128 ? 39.172 78.801 47.715 1.00 20.30 132 PRO D N 1
ATOM 6132 C CA . PRO D 2 128 ? 40.188 79.858 47.578 1.00 21.67 132 PRO D CA 1
ATOM 6133 C C . PRO D 2 128 ? 41.371 79.496 46.678 1.00 24.97 132 PRO D C 1
ATOM 6134 O O . PRO D 2 128 ? 41.403 78.426 46.079 1.00 24.04 132 PRO D O 1
ATOM 6138 N N . SER D 2 129 ? 42.342 80.399 46.588 1.00 29.29 133 SER D N 1
ATOM 6139 C CA . SER D 2 129 ? 43.529 80.177 45.767 1.00 33.68 133 SER D CA 1
ATOM 6140 C C . SER D 2 129 ? 44.768 80.084 46.650 1.00 36.83 133 SER D C 1
ATOM 6141 O O . SER D 2 129 ? 44.990 80.923 47.528 1.00 36.26 133 SER D O 1
ATOM 6144 N N . LYS D 2 130 ? 45.571 79.054 46.418 1.00 39.31 134 LYS D N 1
ATOM 6145 C CA . LYS D 2 130 ? 46.784 78.851 47.195 1.00 41.17 134 LYS D CA 1
ATOM 6146 C C . LYS D 2 130 ? 47.584 80.148 47.247 1.00 40.51 134 LYS D C 1
ATOM 6147 O O . LYS D 2 130 ? 48.154 80.500 48.277 1.00 42.72 134 LYS D O 1
ATOM 6153 N N . ALA D 2 131 ? 47.619 80.859 46.127 1.00 39.50 135 ALA D N 1
ATOM 6154 C CA . ALA D 2 131 ? 48.347 82.116 46.058 1.00 36.90 135 ALA D CA 1
ATOM 6155 C C . ALA D 2 131 ? 47.789 83.076 47.097 1.00 36.35 135 ALA D C 1
ATOM 6156 O O . ALA D 2 131 ? 48.465 83.412 48.071 1.00 32.49 135 ALA D O 1
ATOM 6158 N N . GLU D 2 132 ? 46.549 83.504 46.880 1.00 34.88 136 GLU D N 1
ATOM 6159 C CA . GLU D 2 132 ? 45.876 84.428 47.783 1.00 35.83 136 GLU D CA 1
ATOM 6160 C C . GLU D 2 132 ? 46.223 84.159 49.249 1.00 38.32 136 GLU D C 1
ATOM 6161 O O . GLU D 2 132 ? 46.602 85.077 49.986 1.00 39.32 136 GLU D O 1
ATOM 6167 N N . ILE D 2 133 ? 46.095 82.898 49.659 1.00 39.42 137 ILE D N 1
ATOM 6168 C CA . ILE D 2 133 ? 46.380 82.482 51.033 1.00 39.49 137 ILE D CA 1
ATOM 6169 C C . ILE D 2 133 ? 47.795 82.822 51.466 1.00 43.07 137 ILE D C 1
ATOM 6170 O O . ILE D 2 133 ? 48.023 83.314 52.572 1.00 44.86 137 ILE D O 1
ATOM 6175 N N . ALA D 2 134 ? 48.750 82.536 50.590 1.00 44.58 138 ALA D N 1
ATOM 6176 C CA . ALA D 2 134 ? 50.147 82.807 50.882 1.00 43.98 138 ALA D CA 1
ATOM 6177 C C . ALA D 2 134 ? 50.441 84.302 50.875 1.00 44.68 138 ALA D C 1
ATOM 6178 O O . ALA D 2 134 ? 50.853 84.869 51.888 1.00 46.79 138 ALA D O 1
ATOM 6180 N N . ASN D 2 135 ? 50.211 84.932 49.727 1.00 43.71 139 ASN D N 1
ATOM 6181 C CA . ASN D 2 135 ? 50.461 86.359 49.545 1.00 42.18 139 ASN D CA 1
ATOM 6182 C C . ASN D 2 135 ? 49.680 87.290 50.465 1.00 42.46 139 ASN D C 1
ATOM 6183 O O . ASN D 2 135 ? 50.262 87.954 51.318 1.00 42.04 139 ASN D O 1
ATOM 6188 N N . LYS D 2 136 ? 48.364 87.343 50.288 1.00 44.08 140 LYS D N 1
ATOM 6189 C CA . LYS D 2 136 ? 47.525 88.222 51.100 1.00 45.55 140 LYS D CA 1
ATOM 6190 C C . LYS D 2 136 ? 47.171 87.670 52.474 1.00 47.16 140 LYS D C 1
ATOM 6191 O O . LYS D 2 136 ? 46.664 88.401 53.325 1.00 48.98 140 LYS D O 1
ATOM 6197 N N . GLN D 2 137 ? 47.432 86.386 52.692 1.00 46.60 141 GLN D N 1
ATOM 6198 C CA . GLN D 2 137 ? 47.131 85.762 53.975 1.00 45.80 141 GLN D CA 1
ATOM 6199 C C . GLN D 2 137 ? 45.632 85.772 54.223 1.00 44.11 141 GLN D C 1
ATOM 6200 O O . GLN D 2 137 ? 45.178 86.044 55.333 1.00 42.98 141 GLN D O 1
ATOM 6206 N N . LYS D 2 138 ? 44.867 85.478 53.179 1.00 41.84 142 LYS D N 1
ATOM 6207 C CA . LYS D 2 138 ? 43.415 85.451 53.278 1.00 37.42 142 LYS D CA 1
ATOM 6208 C C . LYS D 2 138 ? 42.869 84.362 52.373 1.00 33.22 142 LYS D C 1
ATOM 6209 O O . LYS D 2 138 ? 43.539 83.927 51.442 1.00 33.27 142 LYS D O 1
ATOM 6215 N N . ALA D 2 139 ? 41.651 83.920 52.653 1.00 30.66 143 ALA D N 1
ATOM 6216 C CA . ALA D 2 139 ? 41.017 82.882 51.850 1.00 28.30 143 ALA D CA 1
ATOM 6217 C C . ALA D 2 139 ? 39.652 83.376 51.372 1.00 24.92 143 ALA D C 1
ATOM 6218 O O . ALA D 2 139 ? 38.746 83.609 52.174 1.00 21.31 143 ALA D O 1
ATOM 6220 N N . THR D 2 140 ? 39.515 83.542 50.060 1.00 19.73 144 THR D N 1
ATOM 6221 C CA . THR D 2 140 ? 38.275 84.025 49.479 1.00 17.52 144 THR D CA 1
ATOM 6222 C C . THR D 2 140 ? 37.479 82.921 48.791 1.00 20.20 144 THR D C 1
ATOM 6223 O O . THR D 2 140 ? 37.852 82.438 47.717 1.00 22.81 144 THR D O 1
ATOM 6227 N N . LEU D 2 141 ? 36.373 82.536 49.423 1.00 19.70 145 LEU D N 1
ATOM 6228 C CA . LEU D 2 141 ? 35.493 81.496 48.906 1.00 17.35 145 LEU D CA 1
ATOM 6229 C C . LEU D 2 141 ? 34.460 82.095 47.962 1.00 17.42 145 LEU D C 1
ATOM 6230 O O . LEU D 2 141 ? 33.622 82.894 48.378 1.00 17.47 145 LEU D O 1
ATOM 6235 N N . VAL D 2 142 ? 34.517 81.695 46.695 1.00 15.94 146 VAL D N 1
ATOM 6236 C CA . VAL D 2 142 ? 33.587 82.200 45.691 1.00 13.17 146 VAL D CA 1
ATOM 6237 C C . VAL D 2 142 ? 32.416 81.254 45.456 1.00 12.71 146 VAL D C 1
ATOM 6238 O O . VAL D 2 142 ? 32.616 80.062 45.252 1.00 14.53 146 VAL D O 1
ATOM 6242 N N . CYS D 2 143 ? 31.198 81.787 45.495 1.00 14.35 147 CYS D N 1
ATOM 6243 C CA . CYS D 2 143 ? 30.002 80.983 45.258 1.00 16.90 147 CYS D CA 1
ATOM 6244 C C . CYS D 2 143 ? 29.313 81.517 44.013 1.00 17.95 147 CYS D C 1
ATOM 6245 O O . CYS D 2 143 ? 29.164 82.727 43.850 1.00 17.43 147 CYS D O 1
ATOM 6248 N N . LEU D 2 144 ? 28.886 80.619 43.135 1.00 18.51 148 LEU D N 1
ATOM 6249 C CA . LEU D 2 144 ? 28.259 81.053 41.898 1.00 16.80 148 LEU D CA 1
ATOM 6250 C C . LEU D 2 144 ? 27.008 80.277 41.497 1.00 18.20 148 LEU D C 1
ATOM 6251 O O . LEU D 2 144 ? 27.092 79.209 40.884 1.00 21.34 148 LEU D O 1
ATOM 6256 N N . ALA D 2 145 ? 25.846 80.822 41.847 1.00 15.59 149 ALA D N 1
ATOM 6257 C CA . ALA D 2 145 ? 24.574 80.198 41.502 1.00 13.18 149 ALA D CA 1
ATOM 6258 C C . ALA D 2 145 ? 24.387 80.515 40.031 1.00 12.72 149 ALA D C 1
ATOM 6259 O O . ALA D 2 145 ? 24.511 81.671 39.634 1.00 13.78 149 ALA D O 1
ATOM 6261 N N . ARG D 2 146 ? 24.095 79.501 39.223 1.00 12.86 150 ARG D N 1
ATOM 6262 C CA . ARG D 2 146 ? 23.926 79.715 37.790 1.00 12.63 150 ARG D CA 1
ATOM 6263 C C . ARG D 2 146 ? 22.592 79.247 37.213 1.00 12.93 150 ARG D C 1
ATOM 6264 O O . ARG D 2 146 ? 21.709 78.783 37.931 1.00 16.67 150 ARG D O 1
ATOM 6272 N N . GLY D 2 147 ? 22.476 79.392 35.897 1.00 13.56 151 GLY D N 1
ATOM 6273 C CA . GLY D 2 147 ? 21.294 78.992 35.153 1.00 14.97 151 GLY D CA 1
ATOM 6274 C C . GLY D 2 147 ? 19.972 78.750 35.861 1.00 17.67 151 GLY D C 1
ATOM 6275 O O . GLY D 2 147 ? 19.556 77.607 36.062 1.00 20.51 151 GLY D O 1
ATOM 6276 N N . PHE D 2 148 ? 19.299 79.826 36.234 1.00 16.58 152 PHE D N 1
ATOM 6277 C CA . PHE D 2 148 ? 17.998 79.731 36.885 1.00 17.43 152 PHE D CA 1
ATOM 6278 C C . PHE D 2 148 ? 17.229 80.867 36.232 1.00 19.26 152 PHE D C 1
ATOM 6279 O O . PHE D 2 148 ? 17.847 81.809 35.733 1.00 22.47 152 PHE D O 1
ATOM 6287 N N . PHE D 2 149 ? 15.902 80.799 36.209 1.00 18.30 153 PHE D N 1
ATOM 6288 C CA . PHE D 2 149 ? 15.174 81.874 35.561 1.00 16.12 153 PHE D CA 1
ATOM 6289 C C . PHE D 2 149 ? 14.669 83.014 36.423 1.00 17.41 153 PHE D C 1
ATOM 6290 O O . PHE D 2 149 ? 15.394 83.981 36.667 1.00 19.05 153 PHE D O 1
ATOM 6298 N N . PRO D 2 150 ? 13.415 82.928 36.896 1.00 17.92 154 PRO D N 1
ATOM 6299 C CA . PRO D 2 150 ? 12.945 84.046 37.719 1.00 18.59 154 PRO D CA 1
ATOM 6300 C C . PRO D 2 150 ? 14.006 84.384 38.753 1.00 19.51 154 PRO D C 1
ATOM 6301 O O . PRO D 2 150 ? 14.218 83.642 39.717 1.00 19.63 154 PRO D O 1
ATOM 6305 N N . ASP D 2 151 ? 14.690 85.498 38.521 1.00 20.09 155 ASP D N 1
ATOM 6306 C CA . ASP D 2 151 ? 15.739 85.966 39.417 1.00 19.27 155 ASP D CA 1
ATOM 6307 C C . ASP D 2 151 ? 15.220 86.142 40.846 1.00 11.56 155 ASP D C 1
ATOM 6308 O O . ASP D 2 151 ? 15.606 87.075 41.537 1.00 2.00 155 ASP D O 1
ATOM 6313 N N . HIS D 2 152 ? 14.348 85.235 41.278 1.00 12.52 156 HIS D N 1
ATOM 6314 C CA . HIS D 2 152 ? 13.763 85.288 42.616 1.00 10.87 156 HIS D CA 1
ATOM 6315 C C . HIS D 2 152 ? 14.604 84.524 43.628 1.00 6.00 156 HIS D C 1
ATOM 6316 O O . HIS D 2 152 ? 14.084 83.693 44.379 1.00 4.96 156 HIS D O 1
ATOM 6323 N N . VAL D 2 153 ? 15.897 84.823 43.661 1.00 2.00 157 VAL D N 1
ATOM 6324 C CA . VAL D 2 153 ? 16.801 84.147 44.571 1.00 4.10 157 VAL D CA 1
ATOM 6325 C C . VAL D 2 153 ? 17.360 85.041 45.661 1.00 8.78 157 VAL D C 1
ATOM 6326 O O . VAL D 2 153 ? 17.271 86.263 45.593 1.00 4.49 157 VAL D O 1
ATOM 6330 N N . GLU D 2 154 ? 17.938 84.400 46.670 1.00 14.03 158 GLU D N 1
ATOM 6331 C CA . GLU D 2 154 ? 18.547 85.082 47.799 1.00 15.07 158 GLU D CA 1
ATOM 6332 C C . GLU D 2 154 ? 19.650 84.183 48.349 1.00 14.59 158 GLU D C 1
ATOM 6333 O O . GLU D 2 154 ? 19.392 83.262 49.126 1.00 15.74 158 GLU D O 1
ATOM 6339 N N . LEU D 2 155 ? 20.879 84.449 47.930 1.00 14.02 159 LEU D N 1
ATOM 6340 C CA . LEU D 2 155 ? 22.018 83.667 48.375 1.00 11.35 159 LEU D CA 1
ATOM 6341 C C . LEU D 2 155 ? 22.320 83.985 49.831 1.00 15.37 159 LEU D C 1
ATOM 6342 O O . LEU D 2 155 ? 22.175 85.128 50.278 1.00 14.33 159 LEU D O 1
ATOM 6347 N N . SER D 2 156 ? 22.731 82.955 50.562 1.00 20.42 160 SER D N 1
ATOM 6348 C CA . SER D 2 156 ? 23.065 83.072 51.977 1.00 18.55 160 SER D CA 1
ATOM 6349 C C . SER D 2 156 ? 24.311 82.236 52.292 1.00 17.56 160 SER D C 1
ATOM 6350 O O . SER D 2 156 ? 24.488 81.133 51.767 1.00 19.70 160 SER D O 1
ATOM 6353 N N . TRP D 2 157 ? 25.177 82.776 53.141 1.00 13.45 161 TRP D N 1
ATOM 6354 C CA . TRP D 2 157 ? 26.403 82.087 53.524 1.00 15.52 161 TRP D CA 1
ATOM 6355 C C . TRP D 2 157 ? 26.227 81.463 54.900 1.00 16.59 161 TRP D C 1
ATOM 6356 O O . TRP D 2 157 ? 25.700 82.101 55.813 1.00 21.22 161 TRP D O 1
ATOM 6367 N N . TRP D 2 158 ? 26.669 80.220 55.053 1.00 14.37 162 TRP D N 1
ATOM 6368 C CA . TRP D 2 158 ? 26.540 79.533 56.334 1.00 17.69 162 TRP D CA 1
ATOM 6369 C C . TRP D 2 158 ? 27.824 78.836 56.734 1.00 21.42 162 TRP D C 1
ATOM 6370 O O . TRP D 2 158 ? 28.237 77.856 56.111 1.00 24.87 162 TRP D O 1
ATOM 6381 N N . VAL D 2 159 ? 28.448 79.339 57.790 1.00 22.56 163 VAL D N 1
ATOM 6382 C CA . VAL D 2 159 ? 29.686 78.761 58.277 1.00 21.70 163 VAL D CA 1
ATOM 6383 C C . VAL D 2 159 ? 29.432 78.081 59.617 1.00 20.76 163 VAL D C 1
ATOM 6384 O O . VAL D 2 159 ? 28.977 78.711 60.570 1.00 21.66 163 VAL D O 1
ATOM 6388 N N . ASN D 2 160 ? 29.706 76.783 59.678 1.00 22.57 164 ASN D N 1
ATOM 6389 C CA . ASN D 2 160 ? 29.509 76.017 60.904 1.00 21.32 164 ASN D CA 1
ATOM 6390 C C . ASN D 2 160 ? 28.072 76.061 61.408 1.00 21.02 164 ASN D C 1
ATOM 6391 O O . ASN D 2 160 ? 27.840 76.296 62.590 1.00 20.45 164 ASN D O 1
ATOM 6396 N N . GLY D 2 161 ? 27.111 75.836 60.518 1.00 19.93 165 GLY D N 1
ATOM 6397 C CA . GLY D 2 161 ? 25.717 75.852 60.929 1.00 18.24 165 GLY D CA 1
ATOM 6398 C C . GLY D 2 161 ? 25.127 77.219 61.242 1.00 19.32 165 GLY D C 1
ATOM 6399 O O . GLY D 2 161 ? 23.905 77.381 61.242 1.00 20.55 165 GLY D O 1
ATOM 6400 N N . LYS D 2 162 ? 25.978 78.203 61.514 1.00 15.63 166 LYS D N 1
ATOM 6401 C CA . LYS D 2 162 ? 25.504 79.546 61.822 1.00 19.99 166 LYS D CA 1
ATOM 6402 C C . LYS D 2 162 ? 25.555 80.408 60.564 1.00 24.42 166 LYS D C 1
ATOM 6403 O O . LYS D 2 162 ? 26.485 80.286 59.762 1.00 26.32 166 LYS D O 1
ATOM 6409 N N . GLU D 2 163 ? 24.549 81.263 60.381 1.00 25.78 167 GLU D N 1
ATOM 6410 C CA . GLU D 2 163 ? 24.512 82.156 59.224 1.00 23.51 167 GLU D CA 1
ATOM 6411 C C . GLU D 2 163 ? 25.521 83.266 59.470 1.00 20.61 167 GLU D C 1
ATOM 6412 O O . GLU D 2 163 ? 25.743 83.670 60.610 1.00 22.62 167 GLU D O 1
ATOM 6418 N N . VAL D 2 164 ? 26.131 83.769 58.407 1.00 19.35 168 VAL D N 1
ATOM 6419 C CA . VAL D 2 164 ? 27.124 84.819 58.567 1.00 17.85 168 VAL D CA 1
ATOM 6420 C C . VAL D 2 164 ? 26.994 85.965 57.557 1.00 15.45 168 VAL D C 1
ATOM 6421 O O . VAL D 2 164 ? 26.430 85.806 56.473 1.00 13.34 168 VAL D O 1
ATOM 6425 N N . HIS D 2 165 ? 27.506 87.133 57.928 1.00 14.67 169 HIS D N 1
ATOM 6426 C CA . HIS D 2 165 ? 27.451 88.285 57.045 1.00 18.30 169 HIS D CA 1
ATOM 6427 C C . HIS D 2 165 ? 28.799 89.012 57.044 1.00 18.90 169 HIS D C 1
ATOM 6428 O O . HIS D 2 165 ? 29.181 89.625 56.043 1.00 19.17 169 HIS D O 1
ATOM 6435 N N . SER D 2 166 ? 29.529 88.930 58.153 1.00 16.00 170 SER D N 1
ATOM 6436 C CA . SER D 2 166 ? 30.832 89.578 58.227 1.00 13.98 170 SER D CA 1
ATOM 6437 C C . SER D 2 166 ? 31.751 88.928 57.195 1.00 13.70 170 SER D C 1
ATOM 6438 O O . SER D 2 166 ? 32.044 87.739 57.277 1.00 13.35 170 SER D O 1
ATOM 6441 N N . GLY D 2 167 ? 32.188 89.708 56.213 1.00 14.80 171 GLY D N 1
ATOM 6442 C CA . GLY D 2 167 ? 33.068 89.176 55.187 1.00 14.00 171 GLY D CA 1
ATOM 6443 C C . GLY D 2 167 ? 32.347 88.638 53.965 1.00 15.07 171 GLY D C 1
ATOM 6444 O O . GLY D 2 167 ? 32.982 88.201 53.004 1.00 16.46 171 GLY D O 1
ATOM 6445 N N . VAL D 2 168 ? 31.019 88.666 53.995 1.00 15.46 172 VAL D N 1
ATOM 6446 C CA . VAL D 2 168 ? 30.225 88.176 52.871 1.00 19.71 172 VAL D CA 1
ATOM 6447 C C . VAL D 2 168 ? 29.864 89.307 51.920 1.00 21.17 172 VAL D C 1
ATOM 6448 O O . VAL D 2 168 ? 29.655 90.446 52.342 1.00 25.00 172 VAL D O 1
ATOM 6452 N N . SER D 2 169 ? 29.785 88.991 50.633 1.00 20.63 173 SER D N 1
ATOM 6453 C CA . SER D 2 169 ? 29.437 89.990 49.634 1.00 22.42 173 SER D CA 1
ATOM 6454 C C . SER D 2 169 ? 28.738 89.337 48.450 1.00 19.53 173 SER D C 1
ATOM 6455 O O . SER D 2 169 ? 29.379 88.779 47.565 1.00 18.98 173 SER D O 1
ATOM 6458 N N . THR D 2 170 ? 27.414 89.406 48.449 1.00 19.20 174 THR D N 1
ATOM 6459 C CA . THR D 2 170 ? 26.618 88.820 47.384 1.00 19.22 174 THR D CA 1
ATOM 6460 C C . THR D 2 170 ? 26.386 89.860 46.294 1.00 20.21 174 THR D C 1
ATOM 6461 O O . THR D 2 170 ? 26.341 91.056 46.575 1.00 20.27 174 THR D O 1
ATOM 6465 N N . ASP D 2 171 ? 26.247 89.407 45.052 1.00 19.98 175 ASP D N 1
ATOM 6466 C CA . ASP D 2 171 ? 26.009 90.323 43.944 1.00 18.30 175 ASP D CA 1
ATOM 6467 C C . ASP D 2 171 ? 24.707 91.061 44.227 1.00 21.03 175 ASP D C 1
ATOM 6468 O O . ASP D 2 171 ? 23.753 90.484 44.752 1.00 18.55 175 ASP D O 1
ATOM 6473 N N . PRO D 2 172 ? 24.646 92.347 43.857 1.00 24.56 176 PRO D N 1
ATOM 6474 C CA . PRO D 2 172 ? 23.464 93.188 44.068 1.00 23.25 176 PRO D CA 1
ATOM 6475 C C . PRO D 2 172 ? 22.246 92.637 43.345 1.00 24.32 176 PRO D C 1
ATOM 6476 O O . PRO D 2 172 ? 21.210 92.366 43.948 1.00 24.59 176 PRO D O 1
ATOM 6480 N N . GLN D 2 173 ? 22.390 92.484 42.035 1.00 25.49 177 GLN D N 1
ATOM 6481 C CA . GLN D 2 173 ? 21.318 91.976 41.199 1.00 28.32 177 GLN D CA 1
ATOM 6482 C C . GLN D 2 173 ? 21.856 90.852 40.321 1.00 28.44 177 GLN D C 1
ATOM 6483 O O . GLN D 2 173 ? 22.985 90.927 39.829 1.00 31.49 177 GLN D O 1
ATOM 6489 N N . ALA D 2 174 ? 21.046 89.812 40.134 1.00 27.83 178 ALA D N 1
ATOM 6490 C CA . ALA D 2 174 ? 21.434 88.665 39.319 1.00 31.33 178 ALA D CA 1
ATOM 6491 C C . ALA D 2 174 ? 21.506 89.022 37.833 1.00 33.77 178 ALA D C 1
ATOM 6492 O O . ALA D 2 174 ? 20.610 89.681 37.296 1.00 31.64 178 ALA D O 1
ATOM 6494 N N . TYR D 2 175 ? 22.576 88.574 37.177 1.00 35.36 179 TYR D N 1
ATOM 6495 C CA . TYR D 2 175 ? 22.792 88.842 35.757 1.00 38.58 179 TYR D CA 1
ATOM 6496 C C . TYR D 2 175 ? 21.998 87.921 34.853 1.00 40.63 179 TYR D C 1
ATOM 6497 O O . TYR D 2 175 ? 21.641 86.810 35.239 1.00 44.57 179 TYR D O 1
ATOM 6506 N N . LYS D 2 176 ? 21.734 88.390 33.640 1.00 41.62 180 LYS D N 1
ATOM 6507 C CA . LYS D 2 176 ? 20.987 87.609 32.672 1.00 42.11 180 LYS D CA 1
ATOM 6508 C C . LYS D 2 176 ? 21.952 86.821 31.797 1.00 43.94 180 LYS D C 1
ATOM 6509 O O . LYS D 2 176 ? 22.244 87.219 30.667 1.00 44.38 180 LYS D O 1
ATOM 6515 N N . GLU D 2 177 ? 22.448 85.704 32.325 1.00 44.47 181 GLU D N 1
ATOM 6516 C CA . GLU D 2 177 ? 23.393 84.857 31.595 1.00 42.84 181 GLU D CA 1
ATOM 6517 C C . GLU D 2 177 ? 22.922 84.617 30.168 1.00 39.72 181 GLU D C 1
ATOM 6518 O O . GLU D 2 177 ? 23.728 84.493 29.245 1.00 39.36 181 GLU D O 1
ATOM 6524 N N . SER D 2 178 ? 21.607 84.553 30.001 1.00 37.51 182 SER D N 1
ATOM 6525 C CA . SER D 2 178 ? 20.994 84.333 28.702 1.00 36.91 182 SER D CA 1
ATOM 6526 C C . SER D 2 178 ? 19.626 84.984 28.743 1.00 36.04 182 SER D C 1
ATOM 6527 O O . SER D 2 178 ? 19.255 85.598 29.744 1.00 37.94 182 SER D O 1
ATOM 6530 N N . ASN D 2 179 ? 18.871 84.843 27.661 1.00 34.47 186 ASN D N 1
ATOM 6531 C CA . ASN D 2 179 ? 17.540 85.428 27.604 1.00 33.13 186 ASN D CA 1
ATOM 6532 C C . ASN D 2 179 ? 16.605 84.754 28.603 1.00 32.95 186 ASN D C 1
ATOM 6533 O O . ASN D 2 179 ? 15.683 85.384 29.121 1.00 32.72 186 ASN D O 1
ATOM 6538 N N . TYR D 2 180 ? 16.842 83.471 28.863 1.00 32.00 187 TYR D N 1
ATOM 6539 C CA . TYR D 2 180 ? 16.027 82.709 29.803 1.00 30.71 187 TYR D CA 1
ATOM 6540 C C . TYR D 2 180 ? 16.925 82.056 30.843 1.00 33.18 187 TYR D C 1
ATOM 6541 O O . TYR D 2 180 ? 16.626 80.962 31.329 1.00 36.36 187 TYR D O 1
ATOM 6550 N N . SER D 2 181 ? 18.030 82.712 31.178 1.00 31.20 189 SER D N 1
ATOM 6551 C CA . SER D 2 181 ? 18.949 82.154 32.163 1.00 28.36 189 SER D CA 1
ATOM 6552 C C . SER D 2 181 ? 19.678 83.235 32.934 1.00 26.71 189 SER D C 1
ATOM 6553 O O . SER D 2 181 ? 20.423 84.036 32.364 1.00 21.88 189 SER D O 1
ATOM 6556 N N . TYR D 2 182 ? 19.458 83.242 34.243 1.00 26.77 190 TYR D N 1
ATOM 6557 C CA . TYR D 2 182 ? 20.084 84.218 35.108 1.00 26.37 190 TYR D CA 1
ATOM 6558 C C . TYR D 2 182 ? 21.266 83.598 35.837 1.00 25.38 190 TYR D C 1
ATOM 6559 O O . TYR D 2 182 ? 21.538 82.405 35.701 1.00 24.02 190 TYR D O 1
ATOM 6568 N N . SER D 2 183 ? 21.970 84.420 36.604 1.00 23.18 191 SER D N 1
ATOM 6569 C CA . SER D 2 183 ? 23.134 83.965 37.348 1.00 20.67 191 SER D CA 1
ATOM 6570 C C . SER D 2 183 ? 23.477 84.970 38.431 1.00 16.95 191 SER D C 1
ATOM 6571 O O . SER D 2 183 ? 23.363 86.181 38.230 1.00 17.97 191 SER D O 1
ATOM 6574 N N . LEU D 2 184 ? 23.904 84.462 39.579 1.00 13.17 192 LEU D N 1
ATOM 6575 C CA . LEU D 2 184 ? 24.252 85.319 40.702 1.00 12.36 192 LEU D CA 1
ATOM 6576 C C . LEU D 2 184 ? 25.407 84.711 41.479 1.00 12.98 192 LEU D C 1
ATOM 6577 O O . LEU D 2 184 ? 25.330 83.565 41.916 1.00 15.08 192 LEU D O 1
ATOM 6582 N N . SER D 2 185 ? 26.481 85.480 41.633 1.00 9.07 193 SER D N 1
ATOM 6583 C CA . SER D 2 185 ? 27.654 85.019 42.354 1.00 7.22 193 SER D CA 1
ATOM 6584 C C . SER D 2 185 ? 27.827 85.853 43.609 1.00 7.97 193 SER D C 1
ATOM 6585 O O . SER D 2 185 ? 27.250 86.927 43.729 1.00 9.96 193 SER D O 1
ATOM 6588 N N . SER D 2 186 ? 28.618 85.347 44.546 1.00 6.18 194 SER D N 1
ATOM 6589 C CA . SER D 2 186 ? 28.880 86.048 45.793 1.00 7.06 194 SER D CA 1
ATOM 6590 C C . SER D 2 186 ? 30.191 85.523 46.349 1.00 8.08 194 SER D C 1
ATOM 6591 O O . SER D 2 186 ? 30.705 84.506 45.892 1.00 6.22 194 SER D O 1
ATOM 6594 N N . ARG D 2 187 ? 30.746 86.216 47.329 1.00 9.79 195 ARG D N 1
ATOM 6595 C CA . ARG D 2 187 ? 31.999 85.765 47.892 1.00 14.50 195 ARG D CA 1
ATOM 6596 C C . ARG D 2 187 ? 32.073 85.955 49.390 1.00 16.61 195 ARG D C 1
ATOM 6597 O O . ARG D 2 187 ? 31.420 86.832 49.959 1.00 19.13 195 ARG D O 1
ATOM 6605 N N . LEU D 2 188 ? 32.878 85.113 50.024 1.00 17.66 196 LEU D N 1
ATOM 6606 C CA . LEU D 2 188 ? 33.076 85.173 51.458 1.00 19.99 196 LEU D CA 1
ATOM 6607 C C . LEU D 2 188 ? 34.576 85.117 51.724 1.00 22.07 196 LEU D C 1
ATOM 6608 O O . LEU D 2 188 ? 35.295 84.345 51.083 1.00 19.73 196 LEU D O 1
ATOM 6613 N N . ARG D 2 189 ? 35.050 85.951 52.648 1.00 23.14 197 ARG D N 1
ATOM 6614 C CA . ARG D 2 189 ? 36.470 85.972 52.983 1.00 18.41 197 ARG D CA 1
ATOM 6615 C C . ARG D 2 189 ? 36.710 85.749 54.474 1.00 17.03 197 ARG D C 1
ATOM 6616 O O . ARG D 2 189 ? 36.142 86.443 55.320 1.00 12.83 197 ARG D O 1
ATOM 6624 N N . VAL D 2 190 ? 37.548 84.759 54.773 1.00 18.46 198 VAL D N 1
ATOM 6625 C CA . VAL D 2 190 ? 37.922 84.405 56.140 1.00 20.24 198 VAL D CA 1
ATOM 6626 C C . VAL D 2 190 ? 39.448 84.270 56.187 1.00 21.36 198 VAL D C 1
ATOM 6627 O O . VAL D 2 190 ? 40.099 84.107 55.151 1.00 20.03 198 VAL D O 1
ATOM 6631 N N . SER D 2 191 ? 40.012 84.340 57.388 1.00 21.72 199 SER D N 1
ATOM 6632 C CA . SER D 2 191 ? 41.458 84.242 57.566 1.00 22.92 199 SER D CA 1
ATOM 6633 C C . SER D 2 191 ? 42.025 82.951 56.995 1.00 22.73 199 SER D C 1
ATOM 6634 O O . SER D 2 191 ? 41.322 81.951 56.879 1.00 21.79 199 SER D O 1
ATOM 6637 N N . ALA D 2 192 ? 43.304 82.980 56.634 1.00 24.95 200 ALA D N 1
ATOM 6638 C CA . ALA D 2 192 ? 43.962 81.799 56.082 1.00 28.56 200 ALA D CA 1
ATOM 6639 C C . ALA D 2 192 ? 44.030 80.725 57.161 1.00 26.86 200 ALA D C 1
ATOM 6640 O O . ALA D 2 192 ? 44.183 79.539 56.872 1.00 26.73 200 ALA D O 1
ATOM 6642 N N . THR D 2 193 ? 43.914 81.161 58.410 1.00 27.82 201 THR D N 1
ATOM 6643 C CA . THR D 2 193 ? 43.959 80.271 59.566 1.00 27.52 201 THR D CA 1
ATOM 6644 C C . THR D 2 193 ? 42.637 79.521 59.736 1.00 27.55 201 THR D C 1
ATOM 6645 O O . THR D 2 193 ? 42.613 78.323 60.019 1.00 27.81 201 THR D O 1
ATOM 6649 N N . PHE D 2 194 ? 41.542 80.252 59.570 1.00 27.42 202 PHE D N 1
ATOM 6650 C CA . PHE D 2 194 ? 40.202 79.703 59.708 1.00 27.17 202 PHE D CA 1
ATOM 6651 C C . PHE D 2 194 ? 39.917 78.758 58.555 1.00 26.97 202 PHE D C 1
ATOM 6652 O O . PHE D 2 194 ? 39.313 77.701 58.733 1.00 30.51 202 PHE D O 1
ATOM 6660 N N . TRP D 2 195 ? 40.359 79.141 57.366 1.00 27.03 203 TRP D N 1
ATOM 6661 C CA . TRP D 2 195 ? 40.146 78.312 56.194 1.00 24.62 203 TRP D CA 1
ATOM 6662 C C . TRP D 2 195 ? 40.845 76.980 56.405 1.00 23.32 203 TRP D C 1
ATOM 6663 O O . TRP D 2 195 ? 40.243 75.915 56.250 1.00 21.51 203 TRP D O 1
ATOM 6674 N N . HIS D 2 196 ? 42.121 77.062 56.768 1.00 23.55 204 HIS D N 1
ATOM 6675 C CA . HIS D 2 196 ? 42.947 75.890 57.016 1.00 24.84 204 HIS D CA 1
ATOM 6676 C C . HIS D 2 196 ? 42.345 74.905 58.020 1.00 27.25 204 HIS D C 1
ATOM 6677 O O . HIS D 2 196 ? 42.560 73.698 57.903 1.00 27.25 204 HIS D O 1
ATOM 6684 N N . ASN D 2 197 ? 41.604 75.412 59.006 1.00 28.17 205 ASN D N 1
ATOM 6685 C CA . ASN D 2 197 ? 40.999 74.547 60.018 1.00 28.50 205 ASN D CA 1
ATOM 6686 C C . ASN D 2 197 ? 40.005 73.555 59.414 1.00 31.45 205 ASN D C 1
ATOM 6687 O O . ASN D 2 197 ? 38.867 73.912 59.095 1.00 32.56 205 ASN D O 1
ATOM 6692 N N . PRO D 2 198 ? 40.427 72.289 59.259 1.00 30.02 206 PRO D N 1
ATOM 6693 C CA . PRO D 2 198 ? 39.604 71.213 58.695 1.00 27.47 206 PRO D CA 1
ATOM 6694 C C . PRO D 2 198 ? 38.281 71.013 59.426 1.00 28.25 206 PRO D C 1
ATOM 6695 O O . PRO D 2 198 ? 37.359 70.385 58.898 1.00 30.49 206 PRO D O 1
ATOM 6699 N N . ARG D 2 199 ? 38.193 71.548 60.641 1.00 28.51 207 ARG D N 1
ATOM 6700 C CA . ARG D 2 199 ? 36.978 71.423 61.445 1.00 30.71 207 ARG D CA 1
ATOM 6701 C C . ARG D 2 199 ? 36.043 72.602 61.204 1.00 27.04 207 ARG D C 1
ATOM 6702 O O . ARG D 2 199 ? 35.096 72.826 61.962 1.00 25.89 207 ARG D O 1
ATOM 6710 N N . ASN D 2 200 ? 36.314 73.348 60.138 1.00 21.82 208 ASN D N 1
ATOM 6711 C CA . ASN D 2 200 ? 35.508 74.509 59.791 1.00 19.49 208 ASN D CA 1
ATOM 6712 C C . ASN D 2 200 ? 34.676 74.268 58.544 1.00 14.29 208 ASN D C 1
ATOM 6713 O O . ASN D 2 200 ? 35.198 73.957 57.477 1.00 11.72 208 ASN D O 1
ATOM 6718 N N . HIS D 2 201 ? 33.370 74.434 58.696 1.00 14.02 209 HIS D N 1
ATOM 6719 C CA . HIS D 2 201 ? 32.426 74.223 57.614 1.00 15.06 209 HIS D CA 1
ATOM 6720 C C . HIS D 2 201 ? 32.027 75.527 56.922 1.00 16.74 209 HIS D C 1
ATOM 6721 O O . HIS D 2 201 ? 31.963 76.590 57.544 1.00 17.39 209 HIS D O 1
ATOM 6728 N N . PHE D 2 202 ? 31.762 75.424 55.624 1.00 16.75 210 PHE D N 1
ATOM 6729 C CA . PHE D 2 202 ? 31.370 76.559 54.804 1.00 12.27 210 PHE D CA 1
ATOM 6730 C C . PHE D 2 202 ? 30.252 76.098 53.888 1.00 13.60 210 PHE D C 1
ATOM 6731 O O . PHE D 2 202 ? 30.420 75.141 53.133 1.00 11.90 210 PHE D O 1
ATOM 6739 N N . ARG D 2 203 ? 29.112 76.776 53.956 1.00 14.23 211 ARG D N 1
ATOM 6740 C CA . ARG D 2 203 ? 27.969 76.415 53.132 1.00 14.32 211 ARG D CA 1
ATOM 6741 C C . ARG D 2 203 ? 27.368 77.648 52.474 1.00 12.60 211 ARG D C 1
ATOM 6742 O O . ARG D 2 203 ? 27.129 78.661 53.133 1.00 11.15 211 ARG D O 1
ATOM 6750 N N . CYS D 2 204 ? 27.139 77.557 51.167 1.00 12.90 212 CYS D N 1
ATOM 6751 C CA . CYS D 2 204 ? 26.552 78.652 50.400 1.00 9.65 212 CYS D CA 1
ATOM 6752 C C . CYS D 2 204 ? 25.141 78.236 50.046 1.00 4.24 212 CYS D C 1
ATOM 6753 O O . CYS D 2 204 ? 24.940 77.346 49.231 1.00 7.38 212 CYS D O 1
ATOM 6756 N N . GLN D 2 205 ? 24.162 78.872 50.670 1.00 5.69 213 GLN D N 1
ATOM 6757 C CA . GLN D 2 205 ? 22.772 78.534 50.415 1.00 8.18 213 GLN D CA 1
ATOM 6758 C C . GLN D 2 205 ? 22.077 79.544 49.509 1.00 12.20 213 GLN D C 1
ATOM 6759 O O . GLN D 2 205 ? 22.169 80.752 49.723 1.00 11.06 213 GLN D O 1
ATOM 6765 N N . VAL D 2 206 ? 21.383 79.037 48.492 1.00 14.85 214 VAL D N 1
ATOM 6766 C CA . VAL D 2 206 ? 20.665 79.883 47.541 1.00 14.76 214 VAL D CA 1
ATOM 6767 C C . VAL D 2 206 ? 19.179 79.596 47.591 1.00 17.19 214 VAL D C 1
ATOM 6768 O O . VAL D 2 206 ? 18.708 78.579 47.081 1.00 17.06 214 VAL D O 1
ATOM 6772 N N . GLN D 2 207 ? 18.441 80.506 48.209 1.00 19.30 215 GLN D N 1
ATOM 6773 C CA . GLN D 2 207 ? 17.009 80.348 48.328 1.00 17.28 215 GLN D CA 1
ATOM 6774 C C . GLN D 2 207 ? 16.323 80.780 47.044 1.00 18.69 215 GLN D C 1
ATOM 6775 O O . GLN D 2 207 ? 16.250 81.973 46.727 1.00 17.09 215 GLN D O 1
ATOM 6781 N N . PHE D 2 208 ? 15.833 79.792 46.302 1.00 17.12 216 PHE D N 1
ATOM 6782 C CA . PHE D 2 208 ? 15.139 80.039 45.050 1.00 12.17 216 PHE D CA 1
ATOM 6783 C C . PHE D 2 208 ? 13.647 80.021 45.333 1.00 10.18 216 PHE D C 1
ATOM 6784 O O . PHE D 2 208 ? 13.204 79.391 46.294 1.00 2.00 216 PHE D O 1
ATOM 6792 N N . HIS D 2 209 ? 12.880 80.725 44.505 1.00 9.88 217 HIS D N 1
ATOM 6793 C CA . HIS D 2 209 ? 11.435 80.774 44.666 1.00 14.80 217 HIS D CA 1
ATOM 6794 C C . HIS D 2 209 ? 10.740 80.325 43.387 1.00 18.42 217 HIS D C 1
ATOM 6795 O O . HIS D 2 209 ? 10.962 80.890 42.316 1.00 24.55 217 HIS D O 1
ATOM 6802 N N . GLY D 2 210 ? 9.903 79.297 43.504 1.00 15.92 218 GLY D N 1
ATOM 6803 C CA . GLY D 2 210 ? 9.192 78.788 42.348 1.00 10.24 218 GLY D CA 1
ATOM 6804 C C . GLY D 2 210 ? 7.691 78.805 42.555 1.00 11.98 218 GLY D C 1
ATOM 6805 O O . GLY D 2 210 ? 7.170 79.669 43.260 1.00 12.23 218 GLY D O 1
ATOM 6806 N N . LEU D 2 211 ? 7.000 77.843 41.947 1.00 11.52 219 LEU D N 1
ATOM 6807 C CA . LEU D 2 211 ? 5.547 77.736 42.046 1.00 13.85 219 LEU D CA 1
ATOM 6808 C C . LEU D 2 211 ? 5.102 77.076 43.343 1.00 15.12 219 LEU D C 1
ATOM 6809 O O . LEU D 2 211 ? 5.924 76.559 44.103 1.00 18.34 219 LEU D O 1
ATOM 6814 N N . SER D 2 212 ? 3.797 77.088 43.591 1.00 17.54 220 SER D N 1
ATOM 6815 C CA . SER D 2 212 ? 3.263 76.487 44.806 1.00 23.85 220 SER D CA 1
ATOM 6816 C C . SER D 2 212 ? 1.908 75.829 44.584 1.00 30.54 220 SER D C 1
ATOM 6817 O O . SER D 2 212 ? 1.621 75.337 43.494 1.00 32.53 220 SER D O 1
ATOM 6820 N N . GLU D 2 213 ? 1.084 75.830 45.633 1.00 36.86 221 GLU D N 1
ATOM 6821 C CA . GLU D 2 213 ? -0.261 75.245 45.608 1.00 38.56 221 GLU D CA 1
ATOM 6822 C C . GLU D 2 213 ? -0.837 75.144 44.203 1.00 38.54 221 GLU D C 1
ATOM 6823 O O . GLU D 2 213 ? -1.098 74.049 43.707 1.00 36.39 221 GLU D O 1
ATOM 6829 N N . GLU D 2 214 ? -1.053 76.290 43.570 1.00 39.52 222 GLU D N 1
ATOM 6830 C CA . GLU D 2 214 ? -1.581 76.308 42.213 1.00 42.79 222 GLU D CA 1
ATOM 6831 C C . GLU D 2 214 ? -0.485 75.775 41.286 1.00 41.63 222 GLU D C 1
ATOM 6832 O O . GLU D 2 214 ? -0.080 76.435 40.327 1.00 42.06 222 GLU D O 1
ATOM 6838 N N . ASP D 2 215 ? -0.006 74.573 41.583 1.00 41.11 223 ASP D N 1
ATOM 6839 C CA . ASP D 2 215 ? 1.051 73.963 40.792 1.00 42.39 223 ASP D CA 1
ATOM 6840 C C . ASP D 2 215 ? 0.528 73.277 39.539 1.00 41.11 223 ASP D C 1
ATOM 6841 O O . ASP D 2 215 ? 0.396 72.053 39.481 1.00 43.42 223 ASP D O 1
ATOM 6846 N N . LYS D 2 216 ? 0.221 74.078 38.530 1.00 38.50 224 LYS D N 1
ATOM 6847 C CA . LYS D 2 216 ? -0.263 73.530 37.278 1.00 34.72 224 LYS D CA 1
ATOM 6848 C C . LYS D 2 216 ? 0.987 73.353 36.435 1.00 32.50 224 LYS D C 1
ATOM 6849 O O . LYS D 2 216 ? 1.212 74.088 35.478 1.00 35.98 224 LYS D O 1
ATOM 6855 N N . TRP D 2 217 ? 1.813 72.386 36.812 1.00 27.16 225 TRP D N 1
ATOM 6856 C CA . TRP D 2 217 ? 3.052 72.124 36.094 1.00 23.75 225 TRP D CA 1
ATOM 6857 C C . TRP D 2 217 ? 2.905 70.986 35.092 1.00 25.41 225 TRP D C 1
ATOM 6858 O O . TRP D 2 217 ? 2.319 69.943 35.395 1.00 24.95 225 TRP D O 1
ATOM 6869 N N . PRO D 2 218 ? 3.436 71.182 33.874 1.00 27.16 226 PRO D N 1
ATOM 6870 C CA . PRO D 2 218 ? 3.384 70.187 32.796 1.00 29.15 226 PRO D CA 1
ATOM 6871 C C . PRO D 2 218 ? 3.804 68.822 33.322 1.00 29.22 226 PRO D C 1
ATOM 6872 O O . PRO D 2 218 ? 4.806 68.706 34.023 1.00 30.39 226 PRO D O 1
ATOM 6876 N N . GLU D 2 219 ? 3.044 67.793 32.975 1.00 27.95 227 GLU D N 1
ATOM 6877 C CA . GLU D 2 219 ? 3.335 66.436 33.431 1.00 27.00 227 GLU D CA 1
ATOM 6878 C C . GLU D 2 219 ? 4.521 65.770 32.703 1.00 22.50 227 GLU D C 1
ATOM 6879 O O . GLU D 2 219 ? 4.524 64.556 32.494 1.00 21.79 227 GLU D O 1
ATOM 6885 N N . GLY D 2 220 ? 5.534 66.559 32.346 1.00 20.56 228 GLY D N 1
ATOM 6886 C CA . GLY D 2 220 ? 6.691 66.012 31.650 1.00 12.51 228 GLY D CA 1
ATOM 6887 C C . GLY D 2 220 ? 8.041 66.146 32.351 1.00 15.21 228 GLY D C 1
ATOM 6888 O O . GLY D 2 220 ? 9.067 65.689 31.836 1.00 14.16 228 GLY D O 1
ATOM 6889 N N . SER D 2 221 ? 8.051 66.779 33.521 1.00 19.50 229 SER D N 1
ATOM 6890 C CA . SER D 2 221 ? 9.279 66.967 34.304 1.00 18.94 229 SER D CA 1
ATOM 6891 C C . SER D 2 221 ? 8.949 67.515 35.702 1.00 17.32 229 SER D C 1
ATOM 6892 O O . SER D 2 221 ? 7.790 67.816 36.001 1.00 17.04 229 SER D O 1
ATOM 6895 N N . PRO D 2 222 ? 9.965 67.653 36.574 1.00 13.46 230 PRO D N 1
ATOM 6896 C CA . PRO D 2 222 ? 9.804 68.155 37.946 1.00 12.02 230 PRO D CA 1
ATOM 6897 C C . PRO D 2 222 ? 9.437 69.628 38.101 1.00 13.00 230 PRO D C 1
ATOM 6898 O O . PRO D 2 222 ? 10.106 70.506 37.545 1.00 10.95 230 PRO D O 1
ATOM 6902 N N . LYS D 2 223 ? 8.385 69.889 38.881 1.00 12.39 231 LYS D N 1
ATOM 6903 C CA . LYS D 2 223 ? 7.928 71.254 39.126 1.00 15.76 231 LYS D CA 1
ATOM 6904 C C . LYS D 2 223 ? 8.960 72.019 39.938 1.00 16.46 231 LYS D C 1
ATOM 6905 O O . LYS D 2 223 ? 9.294 71.630 41.054 1.00 19.81 231 LYS D O 1
ATOM 6911 N N . PRO D 2 224 ? 9.478 73.124 39.392 1.00 12.80 232 PRO D N 1
ATOM 6912 C CA . PRO D 2 224 ? 10.468 73.854 40.183 1.00 11.54 232 PRO D CA 1
ATOM 6913 C C . PRO D 2 224 ? 9.756 74.672 41.251 1.00 11.38 232 PRO D C 1
ATOM 6914 O O . PRO D 2 224 ? 9.198 75.727 40.962 1.00 17.30 232 PRO D O 1
ATOM 6918 N N . VAL D 2 225 ? 9.754 74.160 42.477 1.00 8.67 233 VAL D N 1
ATOM 6919 C CA . VAL D 2 225 ? 9.117 74.840 43.601 1.00 10.20 233 VAL D CA 1
ATOM 6920 C C . VAL D 2 225 ? 10.160 75.599 44.394 1.00 8.22 233 VAL D C 1
ATOM 6921 O O . VAL D 2 225 ? 11.351 75.293 44.316 1.00 4.55 233 VAL D O 1
ATOM 6925 N N . THR D 2 226 ? 9.710 76.589 45.160 1.00 8.06 234 THR D N 1
ATOM 6926 C CA . THR D 2 226 ? 10.630 77.363 45.978 1.00 10.04 234 THR D CA 1
ATOM 6927 C C . THR D 2 226 ? 11.507 76.326 46.661 1.00 11.41 234 THR D C 1
ATOM 6928 O O . THR D 2 226 ? 11.014 75.284 47.102 1.00 9.08 234 THR D O 1
ATOM 6932 N N . GLN D 2 227 ? 12.805 76.589 46.743 1.00 15.05 235 GLN D N 1
ATOM 6933 C CA . GLN D 2 227 ? 13.696 75.617 47.359 1.00 15.09 235 GLN D CA 1
ATOM 6934 C C . GLN D 2 227 ? 15.048 76.187 47.769 1.00 15.02 235 GLN D C 1
ATOM 6935 O O . GLN D 2 227 ? 15.426 77.285 47.350 1.00 17.43 235 GLN D O 1
ATOM 6941 N N . ASN D 2 228 ? 15.770 75.422 48.586 1.00 12.69 236 ASN D N 1
ATOM 6942 C CA . ASN D 2 228 ? 17.084 75.817 49.062 1.00 14.66 236 ASN D CA 1
ATOM 6943 C C . ASN D 2 228 ? 18.157 74.902 48.494 1.00 12.81 236 ASN D C 1
ATOM 6944 O O . ASN D 2 228 ? 18.233 73.728 48.853 1.00 16.76 236 ASN D O 1
ATOM 6949 N N . ILE D 2 229 ? 18.974 75.426 47.589 1.00 8.78 237 ILE D N 1
ATOM 6950 C CA . ILE D 2 229 ? 20.050 74.627 47.026 1.00 12.40 237 ILE D CA 1
ATOM 6951 C C . ILE D 2 229 ? 21.343 75.205 47.593 1.00 15.32 237 ILE D C 1
ATOM 6952 O O . ILE D 2 229 ? 21.508 76.423 47.676 1.00 15.36 237 ILE D O 1
ATOM 6957 N N . SER D 2 230 ? 22.249 74.332 48.011 1.00 16.74 238 SER D N 1
ATOM 6958 C CA . SER D 2 230 ? 23.501 74.792 48.589 1.00 16.69 238 SER D CA 1
ATOM 6959 C C . SER D 2 230 ? 24.711 74.002 48.131 1.00 15.43 238 SER D C 1
ATOM 6960 O O . SER D 2 230 ? 24.602 73.024 47.396 1.00 17.43 238 SER D O 1
ATOM 6963 N N . ALA D 2 231 ? 25.873 74.452 48.575 1.00 15.82 239 ALA D N 1
ATOM 6964 C CA . ALA D 2 231 ? 27.133 73.817 48.246 1.00 18.86 239 ALA D CA 1
ATOM 6965 C C . ALA D 2 231 ? 28.020 74.075 49.453 1.00 21.67 239 ALA D C 1
ATOM 6966 O O . ALA D 2 231 ? 28.169 75.220 49.887 1.00 20.22 239 ALA D O 1
ATOM 6968 N N . GLU D 2 232 ? 28.601 73.019 50.007 1.00 23.06 240 GLU D N 1
ATOM 6969 C CA . GLU D 2 232 ? 29.451 73.195 51.171 1.00 22.54 240 GLU D CA 1
ATOM 6970 C C . GLU D 2 232 ? 30.809 72.513 51.060 1.00 20.56 240 GLU D C 1
ATOM 6971 O O . GLU D 2 232 ? 30.974 71.564 50.296 1.00 17.01 240 GLU D O 1
ATOM 6977 N N . ALA D 2 233 ? 31.772 73.021 51.833 1.00 21.72 241 ALA D N 1
ATOM 6978 C CA . ALA D 2 233 ? 33.140 72.502 51.872 1.00 22.12 241 ALA D CA 1
ATOM 6979 C C . ALA D 2 233 ? 33.722 72.755 53.261 1.00 24.99 241 ALA D C 1
ATOM 6980 O O . ALA D 2 233 ? 33.262 73.644 53.976 1.00 25.14 241 ALA D O 1
ATOM 6982 N N . TRP D 2 234 ? 34.732 71.976 53.639 1.00 29.69 242 TRP D N 1
ATOM 6983 C CA . TRP D 2 234 ? 35.357 72.117 54.950 1.00 30.64 242 TRP D CA 1
ATOM 6984 C C . TRP D 2 234 ? 36.668 72.886 54.910 1.00 32.47 242 TRP D C 1
ATOM 6985 O O . TRP D 2 234 ? 36.863 73.750 54.056 1.00 35.89 242 TRP D O 1
ATOM 6996 N N . GLY D 2 235 ? 37.565 72.547 55.836 1.00 33.12 243 GLY D N 1
ATOM 6997 C CA . GLY D 2 235 ? 38.855 73.211 55.941 1.00 35.15 243 GLY D CA 1
ATOM 6998 C C . GLY D 2 235 ? 39.896 72.929 54.871 1.00 37.25 243 GLY D C 1
ATOM 6999 O O . GLY D 2 235 ? 39.582 72.441 53.785 1.00 38.65 243 GLY D O 1
ATOM 7000 N N . ARG D 2 236 ? 41.150 73.241 55.197 1.00 36.53 244 ARG D N 1
ATOM 7001 C CA . ARG D 2 236 ? 42.268 73.055 54.281 1.00 38.16 244 ARG D CA 1
ATOM 7002 C C . ARG D 2 236 ? 42.192 71.772 53.478 1.00 41.82 244 ARG D C 1
ATOM 7003 O O . ARG D 2 236 ? 41.857 70.717 54.009 1.00 43.54 244 ARG D O 1
ATOM 7011 N N . ALA D 2 237 ? 42.490 71.868 52.187 1.00 45.08 245 ALA D N 1
ATOM 7012 C CA . ALA D 2 237 ? 42.491 70.689 51.336 1.00 46.58 245 ALA D CA 1
ATOM 7013 C C . ALA D 2 237 ? 43.705 69.897 51.824 1.00 48.12 245 ALA D C 1
ATOM 7014 O O . ALA D 2 237 ? 44.818 70.429 51.900 1.00 45.81 245 ALA D O 1
ATOM 7016 N N . ASP D 2 238 ? 43.484 68.632 52.164 1.00 49.60 246 ASP D N 1
ATOM 7017 C CA . ASP D 2 238 ? 44.544 67.773 52.680 1.00 51.92 246 ASP D CA 1
ATOM 7018 C C . ASP D 2 238 ? 45.731 67.502 51.756 1.00 56.19 246 ASP D C 1
ATOM 7019 O O . ASP D 2 238 ? 45.565 67.033 50.627 1.00 57.33 246 ASP D O 1
ATOM 7024 N N . CYS D 2 239 ? 46.931 67.797 52.260 1.00 58.10 247 CYS D N 1
ATOM 7025 C CA . CYS D 2 239 ? 48.177 67.581 51.528 1.00 56.49 247 CYS D CA 1
ATOM 7026 C C . CYS D 2 239 ? 48.970 66.518 52.288 1.00 53.70 247 CYS D C 1
ATOM 7027 O O . CYS D 2 239 ? 50.121 66.794 52.682 1.00 50.03 247 CYS D O 1
ATOM 7031 N N . TYR E 3 1 ? 33.918 69.630 76.938 1.00 5.71 2 TYR E N 1
ATOM 7032 C CA . TYR E 3 1 ? 35.061 70.571 76.928 1.00 2.00 2 TYR E CA 1
ATOM 7033 C C . TYR E 3 1 ? 35.854 70.348 78.200 1.00 4.99 2 TYR E C 1
ATOM 7034 O O . TYR E 3 1 ? 36.193 69.215 78.523 1.00 10.20 2 TYR E O 1
ATOM 7043 N N . GLU E 3 2 ? 36.144 71.411 78.937 1.00 3.73 3 GLU E N 1
ATOM 7044 C CA . GLU E 3 2 ? 36.906 71.257 80.168 1.00 2.00 3 GLU E CA 1
ATOM 7045 C C . GLU E 3 2 ? 36.453 72.247 81.226 1.00 2.00 3 GLU E C 1
ATOM 7046 O O . GLU E 3 2 ? 35.946 73.310 80.902 1.00 7.78 3 GLU E O 1
ATOM 7052 N N . LEU E 3 3 ? 36.624 71.880 82.491 1.00 3.38 4 LEU E N 1
ATOM 7053 C CA . LEU E 3 3 ? 36.243 72.731 83.614 1.00 2.68 4 LEU E CA 1
ATOM 7054 C C . LEU E 3 3 ? 37.500 73.066 84.415 1.00 6.90 4 LEU E C 1
ATOM 7055 O O . LEU E 3 3 ? 38.264 72.164 84.792 1.00 4.93 4 LEU E O 1
ATOM 7060 N N . ILE E 3 4 ? 37.708 74.357 84.676 1.00 6.63 5 ILE E N 1
ATOM 7061 C CA . ILE E 3 4 ? 38.876 74.815 85.422 1.00 5.42 5 ILE E CA 1
ATOM 7062 C C . ILE E 3 4 ? 38.626 74.933 86.923 1.00 7.86 5 ILE E C 1
ATOM 7063 O O . ILE E 3 4 ? 37.587 75.423 87.357 1.00 7.99 5 ILE E O 1
ATOM 7068 N N . GLN E 3 5 ? 39.611 74.487 87.700 1.00 8.80 6 GLN E N 1
ATOM 7069 C CA . GLN E 3 5 ? 39.560 74.487 89.162 1.00 4.31 6 GLN E CA 1
ATOM 7070 C C . GLN E 3 5 ? 40.997 74.578 89.686 1.00 4.03 6 GLN E C 1
ATOM 7071 O O . GLN E 3 5 ? 41.903 73.958 89.133 1.00 2.00 6 GLN E O 1
ATOM 7077 N N . PRO E 3 6 ? 41.212 75.333 90.775 1.00 2.00 7 PRO E N 1
ATOM 7078 C CA . PRO E 3 6 ? 42.529 75.524 91.397 1.00 2.00 7 PRO E CA 1
ATOM 7079 C C . PRO E 3 6 ? 43.083 74.235 91.996 1.00 3.82 7 PRO E C 1
ATOM 7080 O O . PRO E 3 6 ? 42.418 73.551 92.776 1.00 3.54 7 PRO E O 1
ATOM 7084 N N . SER E 3 7 ? 44.320 73.923 91.636 1.00 8.18 8 SER E N 1
ATOM 7085 C CA . SER E 3 7 ? 44.975 72.701 92.083 1.00 5.81 8 SER E CA 1
ATOM 7086 C C . SER E 3 7 ? 44.923 72.454 93.564 1.00 2.00 8 SER E C 1
ATOM 7087 O O . SER E 3 7 ? 44.887 71.316 94.000 1.00 2.63 8 SER E O 1
ATOM 7090 N N . SER E 3 8 ? 44.940 73.519 94.344 1.00 6.29 9 SER E N 1
ATOM 7091 C CA . SER E 3 8 ? 44.927 73.369 95.786 1.00 9.82 9 SER E CA 1
ATOM 7092 C C . SER E 3 8 ? 44.478 74.658 96.413 1.00 9.56 9 SER E C 1
ATOM 7093 O O . SER E 3 8 ? 44.070 75.586 95.721 1.00 10.38 9 SER E O 1
ATOM 7096 N N . ALA E 3 9 ? 44.569 74.720 97.732 1.00 8.66 11 ALA E N 1
ATOM 7097 C CA . ALA E 3 9 ? 44.160 75.914 98.446 1.00 6.93 11 ALA E CA 1
ATOM 7098 C C . ALA E 3 9 ? 44.509 75.775 99.909 1.00 7.60 11 ALA E C 1
ATOM 7099 O O . ALA E 3 9 ? 44.806 74.679 100.399 1.00 10.64 11 ALA E O 1
ATOM 7101 N N . SER E 3 10 ? 44.469 76.897 100.605 1.00 5.82 12 SER E N 1
ATOM 7102 C CA . SER E 3 10 ? 44.776 76.916 102.019 1.00 3.51 12 SER E CA 1
ATOM 7103 C C . SER E 3 10 ? 43.921 77.965 102.696 1.00 4.76 12 SER E C 1
ATOM 7104 O O . SER E 3 10 ? 43.646 79.026 102.123 1.00 2.18 12 SER E O 1
ATOM 7107 N N . VAL E 3 11 ? 43.486 77.644 103.909 1.00 7.65 13 VAL E N 1
ATOM 7108 C CA . VAL E 3 11 ? 42.664 78.546 104.710 1.00 12.01 13 VAL E CA 1
ATOM 7109 C C . VAL E 3 11 ? 42.909 78.254 106.193 1.00 14.87 13 VAL E C 1
ATOM 7110 O O . VAL E 3 11 ? 42.940 77.092 106.613 1.00 15.77 13 VAL E O 1
ATOM 7114 N N . THR E 3 12 ? 43.101 79.312 106.976 1.00 14.71 14 THR E N 1
ATOM 7115 C CA . THR E 3 12 ? 43.353 79.176 108.405 1.00 13.98 14 THR E CA 1
ATOM 7116 C C . THR E 3 12 ? 42.041 79.063 109.172 1.00 11.48 14 THR E C 1
ATOM 7117 O O . THR E 3 12 ? 41.122 79.849 108.966 1.00 11.11 14 THR E O 1
ATOM 7121 N N . VAL E 3 13 ? 41.959 78.081 110.059 1.00 11.64 15 VAL E N 1
ATOM 7122 C CA . VAL E 3 13 ? 40.736 77.849 110.822 1.00 14.20 15 VAL E CA 1
ATOM 7123 C C . VAL E 3 13 ? 40.030 79.115 111.266 1.00 14.38 15 VAL E C 1
ATOM 7124 O O . VAL E 3 13 ? 40.665 80.099 111.635 1.00 16.18 15 VAL E O 1
ATOM 7128 N N . GLY E 3 14 ? 38.703 79.076 111.237 1.00 13.82 16 GLY E N 1
ATOM 7129 C CA . GLY E 3 14 ? 37.924 80.229 111.640 1.00 16.44 16 GLY E CA 1
ATOM 7130 C C . GLY E 3 14 ? 37.742 81.216 110.506 1.00 18.98 16 GLY E C 1
ATOM 7131 O O . GLY E 3 14 ? 36.719 81.893 110.428 1.00 18.43 16 GLY E O 1
ATOM 7132 N N . GLU E 3 15 ? 38.735 81.297 109.623 1.00 19.10 17 GLU E N 1
ATOM 7133 C CA . GLU E 3 15 ? 38.687 82.206 108.479 1.00 16.25 17 GLU E CA 1
ATOM 7134 C C . GLU E 3 15 ? 37.815 81.641 107.367 1.00 13.24 17 GLU E C 1
ATOM 7135 O O . GLU E 3 15 ? 37.189 80.594 107.523 1.00 16.04 17 GLU E O 1
ATOM 7141 N N . THR E 3 16 ? 37.788 82.337 106.238 1.00 12.91 18 THR E N 1
ATOM 7142 C CA . THR E 3 16 ? 37.001 81.895 105.099 1.00 13.50 18 THR E CA 1
ATOM 7143 C C . THR E 3 16 ? 37.800 81.939 103.792 1.00 11.21 18 THR E C 1
ATOM 7144 O O . THR E 3 16 ? 38.501 82.910 103.503 1.00 8.95 18 THR E O 1
ATOM 7148 N N . VAL E 3 17 ? 37.679 80.866 103.014 1.00 10.20 19 VAL E N 1
ATOM 7149 C CA . VAL E 3 17 ? 38.370 80.722 101.739 1.00 2.00 19 VAL E CA 1
ATOM 7150 C C . VAL E 3 17 ? 37.351 80.693 100.613 1.00 3.95 19 VAL E C 1
ATOM 7151 O O . VAL E 3 17 ? 36.149 80.826 100.841 1.00 7.84 19 VAL E O 1
ATOM 7155 N N . LYS E 3 18 ? 37.839 80.501 99.395 1.00 5.90 20 LYS E N 1
ATOM 7156 C CA . LYS E 3 18 ? 36.977 80.461 98.225 1.00 5.75 20 LYS E CA 1
ATOM 7157 C C . LYS E 3 18 ? 37.603 79.597 97.146 1.00 7.56 20 LYS E C 1
ATOM 7158 O O . LYS E 3 18 ? 38.763 79.806 96.777 1.00 6.98 20 LYS E O 1
ATOM 7164 N N . ILE E 3 19 ? 36.844 78.621 96.653 1.00 7.35 21 ILE E N 1
ATOM 7165 C CA . ILE E 3 19 ? 37.325 77.747 95.588 1.00 10.03 21 ILE E CA 1
ATOM 7166 C C . ILE E 3 19 ? 36.540 78.105 94.344 1.00 12.78 21 ILE E C 1
ATOM 7167 O O . ILE E 3 19 ? 35.310 78.168 94.381 1.00 16.28 21 ILE E O 1
ATOM 7172 N N . THR E 3 20 ? 37.234 78.347 93.240 1.00 11.07 22 THR E N 1
ATOM 7173 C CA . THR E 3 20 ? 36.525 78.688 92.019 1.00 13.32 22 THR E CA 1
ATOM 7174 C C . THR E 3 20 ? 36.471 77.518 91.044 1.00 13.22 22 THR E C 1
ATOM 7175 O O . THR E 3 20 ? 37.225 76.553 91.169 1.00 15.34 22 THR E O 1
ATOM 7179 N N . CYS E 3 21 ? 35.553 77.620 90.087 1.00 11.70 23 CYS E N 1
ATOM 7180 C CA . CYS E 3 21 ? 35.324 76.609 89.057 1.00 9.05 23 CYS E CA 1
ATOM 7181 C C . CYS E 3 21 ? 34.832 77.389 87.837 1.00 9.34 23 CYS E C 1
ATOM 7182 O O . CYS E 3 21 ? 33.673 77.786 87.775 1.00 13.14 23 CYS E O 1
ATOM 7185 N N . SER E 3 22 ? 35.721 77.633 86.881 1.00 10.46 24 SER E N 1
ATOM 7186 C CA . SER E 3 22 ? 35.359 78.395 85.693 1.00 9.61 24 SER E CA 1
ATOM 7187 C C . SER E 3 22 ? 34.863 77.494 84.584 1.00 8.38 24 SER E C 1
ATOM 7188 O O . SER E 3 22 ? 35.570 76.590 84.139 1.00 8.23 24 SER E O 1
ATOM 7191 N N . GLY E 3 23 ? 33.638 77.748 84.142 1.00 8.27 25 GLY E N 1
ATOM 7192 C CA . GLY E 3 23 ? 33.047 76.947 83.088 1.00 9.89 25 GLY E CA 1
ATOM 7193 C C . GLY E 3 23 ? 32.581 77.794 81.920 1.00 9.18 25 GLY E C 1
ATOM 7194 O O . GLY E 3 23 ? 31.823 78.748 82.099 1.00 8.17 25 GLY E O 1
ATOM 7195 N N . ASP E 3 24 ? 33.036 77.448 80.721 1.00 6.93 26 ASP E N 1
ATOM 7196 C CA . ASP E 3 24 ? 32.665 78.182 79.522 1.00 5.06 26 ASP E CA 1
ATOM 7197 C C . ASP E 3 24 ? 31.156 78.143 79.307 1.00 7.33 26 ASP E C 1
ATOM 7198 O O . ASP E 3 24 ? 30.543 79.145 78.925 1.00 2.00 26 ASP E O 1
ATOM 7203 N N . GLN E 3 25 ? 30.563 76.977 79.560 1.00 6.39 27 GLN E N 1
ATOM 7204 C CA . GLN E 3 25 ? 29.124 76.800 79.386 1.00 5.59 27 GLN E CA 1
ATOM 7205 C C . GLN E 3 25 ? 28.325 76.964 80.680 1.00 4.06 27 GLN E C 1
ATOM 7206 O O . GLN E 3 25 ? 27.107 76.803 80.681 1.00 7.04 27 GLN E O 1
ATOM 7212 N N . LEU E 3 26 ? 29.007 77.298 81.771 1.00 2.00 28 LEU E N 1
ATOM 7213 C CA . LEU E 3 26 ? 28.352 77.466 83.065 1.00 2.00 28 LEU E CA 1
ATOM 7214 C C . LEU E 3 26 ? 27.112 78.339 82.978 1.00 3.91 28 LEU E C 1
ATOM 7215 O O . LEU E 3 26 ? 26.058 78.010 83.535 1.00 4.34 28 LEU E O 1
ATOM 7220 N N . PRO E 3 27 ? 27.219 79.474 82.277 1.00 8.75 29 PRO E N 1
ATOM 7221 C CA . PRO E 3 27 ? 26.089 80.393 82.124 1.00 9.63 29 PRO E CA 1
ATOM 7222 C C . PRO E 3 27 ? 24.840 79.627 81.688 1.00 13.00 29 PRO E C 1
ATOM 7223 O O . PRO E 3 27 ? 23.703 80.070 81.898 1.00 11.48 29 PRO E O 1
ATOM 7227 N N . LYS E 3 28 ? 25.069 78.459 81.095 1.00 13.02 30 LYS E N 1
ATOM 7228 C CA . LYS E 3 28 ? 23.980 77.630 80.613 1.00 11.00 30 LYS E CA 1
ATOM 7229 C C . LYS E 3 28 ? 23.714 76.369 81.438 1.00 8.37 30 LYS E C 1
ATOM 7230 O O . LYS E 3 28 ? 22.622 75.801 81.364 1.00 9.65 30 LYS E O 1
ATOM 7236 N N . ASN E 3 29 ? 24.688 75.935 82.232 1.00 5.44 31 ASN E N 1
ATOM 7237 C CA . ASN E 3 29 ? 24.492 74.734 83.034 1.00 8.68 31 ASN E CA 1
ATOM 7238 C C . ASN E 3 29 ? 24.788 74.890 84.523 1.00 6.69 31 ASN E C 1
ATOM 7239 O O . ASN E 3 29 ? 25.810 75.442 84.931 1.00 7.59 31 ASN E O 1
ATOM 7244 N N . PHE E 3 30 ? 23.864 74.393 85.332 1.00 6.98 32 PHE E N 1
ATOM 7245 C CA . PHE E 3 30 ? 24.001 74.443 86.773 1.00 5.23 32 PHE E CA 1
ATOM 7246 C C . PHE E 3 30 ? 25.375 73.893 87.181 1.00 3.55 32 PHE E C 1
ATOM 7247 O O . PHE E 3 30 ? 26.167 73.471 86.335 1.00 2.00 32 PHE E O 1
ATOM 7255 N N . ALA E 3 31 ? 25.648 73.903 88.480 1.00 5.30 33 ALA E N 1
ATOM 7256 C CA . ALA E 3 31 ? 26.916 73.406 89.006 1.00 5.84 33 ALA E CA 1
ATOM 7257 C C . ALA E 3 31 ? 26.687 72.727 90.357 1.00 5.04 33 ALA E C 1
ATOM 7258 O O . ALA E 3 31 ? 25.855 73.179 91.138 1.00 5.03 33 ALA E O 1
ATOM 7260 N N . TYR E 3 32 ? 27.413 71.645 90.630 1.00 3.83 34 TYR E N 1
ATOM 7261 C CA . TYR E 3 32 ? 27.267 70.922 91.897 1.00 3.24 34 TYR E CA 1
ATOM 7262 C C . TYR E 3 32 ? 28.587 70.743 92.636 1.00 3.81 34 TYR E C 1
ATOM 7263 O O . TYR E 3 32 ? 29.596 70.360 92.046 1.00 7.44 34 TYR E O 1
ATOM 7272 N N . TRP E 3 33 ? 28.572 70.999 93.937 1.00 3.78 35 TRP E N 1
ATOM 7273 C CA . TRP E 3 33 ? 29.781 70.873 94.732 1.00 4.19 35 TRP E CA 1
ATOM 7274 C C . TRP E 3 33 ? 29.776 69.657 95.643 1.00 3.74 35 TRP E C 1
ATOM 7275 O O . TRP E 3 33 ? 28.873 69.458 96.445 1.00 2.00 35 TRP E O 1
ATOM 7286 N N . PHE E 3 34 ? 30.808 68.839 95.489 1.00 6.89 36 PHE E N 1
ATOM 7287 C CA . PHE E 3 34 ? 30.982 67.636 96.277 1.00 2.67 36 PHE E CA 1
ATOM 7288 C C . PHE E 3 34 ? 32.264 67.770 97.066 1.00 2.00 36 PHE E C 1
ATOM 7289 O O . PHE E 3 34 ? 33.108 68.608 96.768 1.00 2.00 36 PHE E O 1
ATOM 7297 N N . GLN E 3 35 ? 32.402 66.917 98.072 1.00 6.17 37 GLN E N 1
ATOM 7298 C CA . GLN E 3 35 ? 33.589 66.894 98.918 1.00 4.54 37 GLN E CA 1
ATOM 7299 C C . GLN E 3 35 ? 33.943 65.442 99.155 1.00 5.44 37 GLN E C 1
ATOM 7300 O O . GLN E 3 35 ? 33.066 64.610 99.395 1.00 2.96 37 GLN E O 1
ATOM 7306 N N . GLN E 3 36 ? 35.228 65.131 99.073 1.00 3.03 38 GLN E N 1
ATOM 7307 C CA . GLN E 3 36 ? 35.669 63.767 99.284 1.00 2.00 38 GLN E CA 1
ATOM 7308 C C . GLN E 3 36 ? 36.773 63.809 100.297 1.00 3.65 38 GLN E C 1
ATOM 7309 O O . GLN E 3 36 ? 37.850 64.318 100.015 1.00 2.00 38 GLN E O 1
ATOM 7315 N N . LYS E 3 37 ? 36.500 63.290 101.487 1.00 10.14 39 LYS E N 1
ATOM 7316 C CA . LYS E 3 37 ? 37.500 63.292 102.542 1.00 10.69 39 LYS E CA 1
ATOM 7317 C C . LYS E 3 37 ? 38.421 62.101 102.402 1.00 12.23 39 LYS E C 1
ATOM 7318 O O . LYS E 3 37 ? 38.156 61.186 101.624 1.00 13.80 39 LYS E O 1
ATOM 7324 N N . SER E 3 38 ? 39.511 62.112 103.155 1.00 14.92 40 SER E N 1
ATOM 7325 C CA . SER E 3 38 ? 40.467 61.017 103.083 1.00 20.34 40 SER E CA 1
ATOM 7326 C C . SER E 3 38 ? 39.753 59.673 103.058 1.00 23.39 40 SER E C 1
ATOM 7327 O O . SER E 3 38 ? 40.314 58.677 102.611 1.00 25.52 40 SER E O 1
ATOM 7330 N N . ASP E 3 39 ? 38.511 59.651 103.529 1.00 26.96 41 ASP E N 1
ATOM 7331 C CA . ASP E 3 39 ? 37.728 58.424 103.553 1.00 26.57 41 ASP E CA 1
ATOM 7332 C C . ASP E 3 39 ? 37.144 58.072 102.181 1.00 24.70 41 ASP E C 1
ATOM 7333 O O . ASP E 3 39 ? 36.406 57.096 102.046 1.00 25.89 41 ASP E O 1
ATOM 7338 N N . LYS E 3 40 ? 37.477 58.868 101.168 1.00 24.57 42 LYS E N 1
ATOM 7339 C CA . LYS E 3 40 ? 37.000 58.643 99.801 1.00 20.61 42 LYS E CA 1
ATOM 7340 C C . LYS E 3 40 ? 35.479 58.605 99.677 1.00 20.22 42 LYS E C 1
ATOM 7341 O O . LYS E 3 40 ? 34.941 58.108 98.687 1.00 15.81 42 LYS E O 1
ATOM 7347 N N . ASN E 3 41 ? 34.792 59.128 100.687 1.00 20.48 43 ASN E N 1
ATOM 7348 C CA . ASN E 3 41 ? 33.337 59.156 100.682 1.00 21.33 43 ASN E CA 1
ATOM 7349 C C . ASN E 3 41 ? 32.869 60.445 100.009 1.00 20.92 43 ASN E C 1
ATOM 7350 O O . ASN E 3 41 ? 33.237 61.544 100.427 1.00 23.95 43 ASN E O 1
ATOM 7355 N N . ILE E 3 42 ? 32.072 60.300 98.953 1.00 17.29 44 ILE E N 1
ATOM 7356 C CA . ILE E 3 42 ? 31.560 61.439 98.198 1.00 10.11 44 ILE E CA 1
ATOM 7357 C C . ILE E 3 42 ? 30.445 62.149 98.934 1.00 8.06 44 ILE E C 1
ATOM 7358 O O . ILE E 3 42 ? 29.503 61.513 99.401 1.00 7.04 44 ILE E O 1
ATOM 7363 N N . LEU E 3 43 ? 30.547 63.471 99.018 1.00 8.92 45 LEU E N 1
ATOM 7364 C CA . LEU E 3 43 ? 29.547 64.273 99.712 1.00 3.45 45 LEU E CA 1
ATOM 7365 C C . LEU E 3 43 ? 29.096 65.455 98.881 1.00 5.98 45 LEU E C 1
ATOM 7366 O O . LEU E 3 43 ? 29.865 66.381 98.645 1.00 6.73 45 LEU E O 1
ATOM 7371 N N . LEU E 3 44 ? 27.848 65.417 98.429 1.00 5.23 46 LEU E N 1
ATOM 7372 C CA . LEU E 3 44 ? 27.298 66.512 97.650 1.00 4.82 46 LEU E CA 1
ATOM 7373 C C . LEU E 3 44 ? 27.098 67.674 98.606 1.00 2.00 46 LEU E C 1
ATOM 7374 O O . LEU E 3 44 ? 26.181 67.643 99.425 1.00 6.56 46 LEU E O 1
ATOM 7379 N N . LEU E 3 45 ? 27.954 68.689 98.509 1.00 3.54 47 LEU E N 1
ATOM 7380 C CA . LEU E 3 45 ? 27.849 69.856 99.381 1.00 2.00 47 LEU E CA 1
ATOM 7381 C C . LEU E 3 45 ? 26.743 70.796 98.925 1.00 2.00 47 LEU E C 1
ATOM 7382 O O . LEU E 3 45 ? 25.821 71.097 99.678 1.00 2.00 47 LEU E O 1
ATOM 7387 N N . ILE E 3 46 ? 26.842 71.256 97.683 1.00 7.16 48 ILE E N 1
ATOM 7388 C CA . ILE E 3 46 ? 25.853 72.168 97.119 1.00 6.15 48 ILE E CA 1
ATOM 7389 C C . ILE E 3 46 ? 25.346 71.703 95.757 1.00 2.00 48 ILE E C 1
ATOM 7390 O O . ILE E 3 46 ? 25.990 70.913 95.078 1.00 5.88 48 ILE E O 1
ATOM 7395 N N . TYR E 3 47 ? 24.184 72.195 95.361 1.00 2.00 49 TYR E N 1
ATOM 7396 C CA . TYR E 3 47 ? 23.622 71.810 94.081 1.00 5.06 49 TYR E CA 1
ATOM 7397 C C . TYR E 3 47 ? 22.769 72.908 93.466 1.00 2.00 49 TYR E C 1
ATOM 7398 O O . TYR E 3 47 ? 22.190 73.731 94.167 1.00 2.00 49 TYR E O 1
ATOM 7407 N N . MET E 3 48 ? 22.694 72.906 92.143 1.00 2.00 50 MET E N 1
ATOM 7408 C CA . MET E 3 48 ? 21.905 73.884 91.427 1.00 3.29 50 MET E CA 1
ATOM 7409 C C . MET E 3 48 ? 22.456 75.277 91.642 1.00 7.59 50 MET E C 1
ATOM 7410 O O . MET E 3 48 ? 21.716 76.232 91.881 1.00 8.81 50 MET E O 1
ATOM 7415 N N . ASP E 3 49 ? 23.776 75.375 91.573 1.00 7.82 51 ASP E N 1
ATOM 7416 C CA . ASP E 3 49 ? 24.464 76.649 91.715 1.00 10.20 51 ASP E CA 1
ATOM 7417 C C . ASP E 3 49 ? 24.347 77.422 93.030 1.00 12.66 51 ASP E C 1
ATOM 7418 O O . ASP E 3 49 ? 24.892 78.522 93.127 1.00 19.23 51 ASP E O 1
ATOM 7423 N N . ASN E 3 50 ? 23.657 76.898 94.039 1.00 11.59 52 ASN E N 1
ATOM 7424 C CA . ASN E 3 50 ? 23.558 77.663 95.279 1.00 14.59 52 ASN E CA 1
ATOM 7425 C C . ASN E 3 50 ? 22.664 77.091 96.367 1.00 16.00 52 ASN E C 1
ATOM 7426 O O . ASN E 3 50 ? 22.510 77.696 97.427 1.00 21.37 52 ASN E O 1
ATOM 7431 N N . LYS E 3 51 ? 22.069 75.937 96.117 1.00 17.56 53 LYS E N 1
ATOM 7432 C CA . LYS E 3 51 ? 21.198 75.335 97.107 1.00 21.87 53 LYS E CA 1
ATOM 7433 C C . LYS E 3 51 ? 21.957 74.309 97.937 1.00 24.08 53 LYS E C 1
ATOM 7434 O O . LYS E 3 51 ? 22.550 73.374 97.401 1.00 25.23 53 LYS E O 1
ATOM 7440 N N . ARG E 3 52 ? 21.937 74.496 99.253 1.00 26.13 54 ARG E N 1
ATOM 7441 C CA . ARG E 3 52 ? 22.633 73.605 100.179 1.00 24.90 54 ARG E CA 1
ATOM 7442 C C . ARG E 3 52 ? 21.689 72.562 100.772 1.00 22.86 54 ARG E C 1
ATOM 7443 O O . ARG E 3 52 ? 20.707 72.901 101.430 1.00 23.29 54 ARG E O 1
ATOM 7451 N N . PRO E 3 53 ? 21.989 71.277 100.564 1.00 19.15 55 PRO E N 1
ATOM 7452 C CA . PRO E 3 53 ? 21.165 70.182 101.076 1.00 14.11 55 PRO E CA 1
ATOM 7453 C C . PRO E 3 53 ? 21.063 70.211 102.590 1.00 13.38 55 PRO E C 1
ATOM 7454 O O . PRO E 3 53 ? 21.877 70.846 103.253 1.00 18.96 55 PRO E O 1
ATOM 7458 N N . SER E 3 54 ? 20.066 69.520 103.130 1.00 11.19 56 SER E N 1
ATOM 7459 C CA . SER E 3 54 ? 19.878 69.460 104.573 1.00 12.68 56 SER E CA 1
ATOM 7460 C C . SER E 3 54 ? 20.902 68.536 105.214 1.00 11.40 56 SER E C 1
ATOM 7461 O O . SER E 3 54 ? 21.304 67.526 104.630 1.00 8.17 56 SER E O 1
ATOM 7464 N N . GLY E 3 55 ? 21.309 68.889 106.426 1.00 11.59 57 GLY E N 1
ATOM 7465 C CA . GLY E 3 55 ? 22.283 68.091 107.138 1.00 7.32 57 GLY E CA 1
ATOM 7466 C C . GLY E 3 55 ? 23.687 68.536 106.812 1.00 9.18 57 GLY E C 1
ATOM 7467 O O . GLY E 3 55 ? 24.653 67.901 107.225 1.00 14.61 57 GLY E O 1
ATOM 7468 N N . ILE E 3 56 ? 23.801 69.633 106.072 1.00 7.82 58 ILE E N 1
ATOM 7469 C CA . ILE E 3 56 ? 25.102 70.167 105.683 1.00 10.88 58 ILE E CA 1
ATOM 7470 C C . ILE E 3 56 ? 25.393 71.527 106.311 1.00 13.97 58 ILE E C 1
ATOM 7471 O O . ILE E 3 56 ? 24.573 72.443 106.230 1.00 15.11 58 ILE E O 1
ATOM 7476 N N . PRO E 3 57 ? 26.574 71.675 106.938 1.00 14.17 59 PRO E N 1
ATOM 7477 C CA . PRO E 3 57 ? 26.993 72.925 107.586 1.00 16.70 59 PRO E CA 1
ATOM 7478 C C . PRO E 3 57 ? 26.545 74.164 106.813 1.00 20.43 59 PRO E C 1
ATOM 7479 O O . PRO E 3 57 ? 26.626 74.202 105.584 1.00 23.41 59 PRO E O 1
ATOM 7483 N N . GLU E 3 58 ? 26.080 75.179 107.533 1.00 17.47 60 GLU E N 1
ATOM 7484 C CA . GLU E 3 58 ? 25.612 76.390 106.879 1.00 19.21 60 GLU E CA 1
ATOM 7485 C C . GLU E 3 58 ? 26.738 77.312 106.423 1.00 15.48 60 GLU E C 1
ATOM 7486 O O . GLU E 3 58 ? 26.491 78.365 105.842 1.00 17.31 60 GLU E O 1
ATOM 7492 N N . ARG E 3 59 ? 27.979 76.924 106.680 1.00 11.43 61 ARG E N 1
ATOM 7493 C CA . ARG E 3 59 ? 29.095 77.752 106.252 1.00 8.94 61 ARG E CA 1
ATOM 7494 C C . ARG E 3 59 ? 29.393 77.455 104.790 1.00 9.89 61 ARG E C 1
ATOM 7495 O O . ARG E 3 59 ? 30.250 78.088 104.170 1.00 10.23 61 ARG E O 1
ATOM 7503 N N . PHE E 3 60 ? 28.676 76.485 104.237 1.00 7.49 62 PHE E N 1
ATOM 7504 C CA . PHE E 3 60 ? 28.869 76.124 102.842 1.00 4.61 62 PHE E CA 1
ATOM 7505 C C . PHE E 3 60 ? 27.884 76.871 101.953 1.00 3.20 62 PHE E C 1
ATOM 7506 O O . PHE E 3 60 ? 26.735 76.463 101.810 1.00 8.58 62 PHE E O 1
ATOM 7514 N N . SER E 3 61 ? 28.326 77.981 101.376 1.00 2.00 63 SER E N 1
ATOM 7515 C CA . SER E 3 61 ? 27.461 78.738 100.490 1.00 2.00 63 SER E CA 1
ATOM 7516 C C . SER E 3 61 ? 27.869 78.309 99.099 1.00 7.92 63 SER E C 1
ATOM 7517 O O . SER E 3 61 ? 28.847 77.578 98.935 1.00 6.48 63 SER E O 1
ATOM 7520 N N . GLY E 3 62 ? 27.124 78.757 98.098 1.00 10.44 64 GLY E N 1
ATOM 7521 C CA . GLY E 3 62 ? 27.461 78.395 96.741 1.00 8.20 64 GLY E CA 1
ATOM 7522 C C . GLY E 3 62 ? 26.973 79.441 95.773 1.00 8.17 64 GLY E C 1
ATOM 7523 O O . GLY E 3 62 ? 25.863 79.340 95.269 1.00 15.09 64 GLY E O 1
ATOM 7524 N N . SER E 3 63 ? 27.782 80.459 95.522 1.00 9.16 65 SER E N 1
ATOM 7525 C CA . SER E 3 63 ? 27.386 81.498 94.584 1.00 12.16 65 SER E CA 1
ATOM 7526 C C . SER E 3 63 ? 27.914 81.038 93.240 1.00 14.81 65 SER E C 1
ATOM 7527 O O . SER E 3 63 ? 28.558 79.993 93.167 1.00 16.89 65 SER E O 1
ATOM 7530 N N . THR E 3 64 ? 27.638 81.802 92.186 1.00 13.86 66 THR E N 1
ATOM 7531 C CA . THR E 3 64 ? 28.103 81.461 90.840 1.00 14.23 66 THR E CA 1
ATOM 7532 C C . THR E 3 64 ? 27.869 82.616 89.894 1.00 16.41 66 THR E C 1
ATOM 7533 O O . THR E 3 64 ? 26.732 82.904 89.531 1.00 19.21 66 THR E O 1
ATOM 7537 N N . SER E 3 65 ? 28.943 83.271 89.482 1.00 19.99 67 SER E N 1
ATOM 7538 C CA . SER E 3 65 ? 28.802 84.390 88.575 1.00 22.28 67 SER E CA 1
ATOM 7539 C C . SER E 3 65 ? 29.221 84.032 87.162 1.00 22.65 67 SER E C 1
ATOM 7540 O O . SER E 3 65 ? 30.128 83.226 86.945 1.00 21.50 67 SER E O 1
ATOM 7543 N N . GLY E 3 66 ? 28.534 84.640 86.205 1.0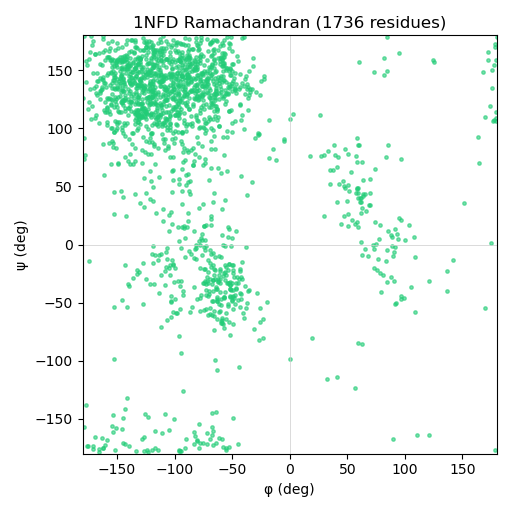0 22.59 68 GLY E N 1
ATOM 7544 C CA . GLY E 3 66 ? 28.823 84.402 84.808 1.00 22.14 68 GLY E CA 1
ATOM 7545 C C . GLY E 3 66 ? 29.306 82.999 84.528 1.00 21.98 68 GLY E C 1
ATOM 7546 O O . GLY E 3 66 ? 28.570 82.031 84.727 1.00 24.69 68 GLY E O 1
ATOM 7547 N N . THR E 3 67 ? 30.551 82.891 84.074 1.00 19.09 69 THR E N 1
ATOM 7548 C CA . THR E 3 67 ? 31.131 81.599 83.740 1.00 18.04 69 THR E CA 1
ATOM 7549 C C . THR E 3 67 ? 31.910 80.957 84.885 1.00 19.09 69 THR E C 1
ATOM 7550 O O . THR E 3 67 ? 32.671 80.008 84.667 1.00 20.31 69 THR E O 1
ATOM 7554 N N . THR E 3 68 ? 31.717 81.463 86.103 1.00 14.11 70 THR E N 1
ATOM 7555 C CA . THR E 3 68 ? 32.409 80.903 87.260 1.00 8.00 70 THR E CA 1
ATOM 7556 C C . THR E 3 68 ? 31.545 80.817 88.507 1.00 4.43 70 THR E C 1
ATOM 7557 O O . THR E 3 68 ? 31.085 81.831 89.028 1.00 2.00 70 THR E O 1
ATOM 7561 N N . ALA E 3 69 ? 31.325 79.590 88.971 1.00 6.03 71 ALA E N 1
ATOM 7562 C CA . ALA E 3 69 ? 30.553 79.344 90.181 1.00 3.04 71 ALA E CA 1
ATOM 7563 C C . ALA E 3 69 ? 31.596 79.159 91.278 1.00 6.73 71 ALA E C 1
ATOM 7564 O O . ALA E 3 69 ? 32.696 78.662 91.022 1.00 9.05 71 ALA E O 1
ATOM 7566 N N . THR E 3 70 ? 31.264 79.565 92.495 1.00 4.13 72 THR E N 1
ATOM 7567 C CA . THR E 3 70 ? 32.196 79.440 93.601 1.00 3.78 72 THR E CA 1
ATOM 7568 C C . THR E 3 70 ? 31.565 78.808 94.841 1.00 5.62 72 THR E C 1
ATOM 7569 O O . THR E 3 70 ? 30.365 78.968 95.098 1.00 2.00 72 THR E O 1
ATOM 7573 N N . LEU E 3 71 ? 32.385 78.083 95.598 1.00 4.25 73 LEU E N 1
ATOM 7574 C CA . LEU E 3 71 ? 31.955 77.456 96.842 1.00 6.71 73 LEU E CA 1
ATOM 7575 C C . LEU E 3 71 ? 32.673 78.279 97.894 1.00 6.29 73 LEU E C 1
ATOM 7576 O O . LEU E 3 71 ? 33.868 78.535 97.757 1.00 11.73 73 LEU E O 1
ATOM 7581 N N . THR E 3 72 ? 31.964 78.689 98.940 1.00 5.25 74 THR E N 1
ATOM 7582 C CA . THR E 3 72 ? 32.572 79.538 99.959 1.00 5.85 74 THR E CA 1
ATOM 7583 C C . THR E 3 72 ? 32.467 78.977 101.365 1.00 7.77 74 THR E C 1
ATOM 7584 O O . THR E 3 72 ? 31.388 78.969 101.963 1.00 5.43 74 THR E O 1
ATOM 7588 N N . ILE E 3 73 ? 33.591 78.523 101.905 1.00 8.95 75 ILE E N 1
ATOM 7589 C CA . ILE E 3 73 ? 33.587 77.978 103.251 1.00 10.35 75 ILE E CA 1
ATOM 7590 C C . ILE E 3 73 ? 33.739 79.096 104.274 1.00 11.02 75 ILE E C 1
ATOM 7591 O O . ILE E 3 73 ? 34.824 79.651 104.458 1.00 9.51 75 ILE E O 1
ATOM 7596 N N . SER E 3 74 ? 32.631 79.431 104.926 1.00 11.19 76 SER E N 1
ATOM 7597 C CA . SER E 3 74 ? 32.629 80.479 105.935 1.00 13.49 76 SER E CA 1
ATOM 7598 C C . SER E 3 74 ? 33.127 79.896 107.243 1.00 11.53 76 SER E C 1
ATOM 7599 O O . SER E 3 74 ? 32.604 78.890 107.720 1.00 11.46 76 SER E O 1
ATOM 7602 N N . GLY E 3 75 ? 34.146 80.526 107.816 1.00 11.52 77 GLY E N 1
ATOM 7603 C CA . GLY E 3 75 ? 34.694 80.047 109.072 1.00 9.62 77 GLY E CA 1
ATOM 7604 C C . GLY E 3 75 ? 35.333 78.684 108.921 1.00 9.20 77 GLY E C 1
ATOM 7605 O O . GLY E 3 75 ? 35.143 77.802 109.754 1.00 8.73 77 GLY E O 1
ATOM 7606 N N . ALA E 3 76 ? 36.093 78.515 107.846 1.00 8.68 78 ALA E N 1
ATOM 7607 C CA . ALA E 3 76 ? 36.768 77.256 107.569 1.00 11.40 78 ALA E CA 1
ATOM 7608 C C . ALA E 3 76 ? 37.114 76.512 108.852 1.00 13.93 78 ALA E C 1
ATOM 7609 O O . ALA E 3 76 ? 37.678 77.097 109.779 1.00 18.89 78 ALA E O 1
ATOM 7611 N N . GLN E 3 77 ? 36.778 75.224 108.897 1.00 11.05 79 GLN E N 1
ATOM 7612 C CA . GLN E 3 77 ? 37.058 74.395 110.065 1.00 10.68 79 GLN E CA 1
ATOM 7613 C C . GLN E 3 77 ? 38.135 73.380 109.734 1.00 10.06 79 GLN E C 1
ATOM 7614 O O . GLN E 3 77 ? 38.441 73.145 108.572 1.00 7.44 79 GLN E O 1
ATOM 7620 N N . PRO E 3 78 ? 38.706 72.736 110.756 1.00 8.89 80 PRO E N 1
ATOM 7621 C CA . PRO E 3 78 ? 39.756 71.752 110.496 1.00 6.12 80 PRO E CA 1
ATOM 7622 C C . PRO E 3 78 ? 39.221 70.500 109.830 1.00 7.25 80 PRO E C 1
ATOM 7623 O O . PRO E 3 78 ? 39.825 69.983 108.903 1.00 6.27 80 PRO E O 1
ATOM 7627 N N . GLU E 3 79 ? 38.080 70.019 110.305 1.00 13.45 81 GLU E N 1
ATOM 7628 C CA . GLU E 3 79 ? 37.473 68.817 109.750 1.00 11.81 81 GLU E CA 1
ATOM 7629 C C . GLU E 3 79 ? 36.964 69.071 108.341 1.00 9.89 81 GLU E C 1
ATOM 7630 O O . GLU E 3 79 ? 36.165 68.293 107.825 1.00 9.60 81 GLU E O 1
ATOM 7636 N N . ASP E 3 80 ? 37.425 70.156 107.722 1.00 7.64 82 ASP E N 1
ATOM 7637 C CA . ASP E 3 80 ? 36.993 70.502 106.370 1.00 6.08 82 ASP E CA 1
ATOM 7638 C C . ASP E 3 80 ? 38.059 70.247 105.313 1.00 5.77 82 ASP E C 1
ATOM 7639 O O . ASP E 3 80 ? 37.821 70.435 104.116 1.00 2.00 82 ASP E O 1
ATOM 7644 N N . GLU E 3 81 ? 39.237 69.818 105.755 1.00 8.62 83 GLU E N 1
ATOM 7645 C CA . GLU E 3 81 ? 40.323 69.541 104.829 1.00 8.02 83 GLU E CA 1
ATOM 7646 C C . GLU E 3 81 ? 40.026 68.265 104.058 1.00 6.17 83 GLU E C 1
ATOM 7647 O O . GLU E 3 81 ? 40.142 67.163 104.592 1.00 2.60 83 GLU E O 1
ATOM 7653 N N . ALA E 3 82 ? 39.637 68.431 102.800 1.00 7.83 84 ALA E N 1
ATOM 7654 C CA . ALA E 3 82 ? 39.328 67.310 101.919 1.00 5.96 84 ALA E CA 1
ATOM 7655 C C . ALA E 3 82 ? 39.339 67.786 100.474 1.00 5.13 84 ALA E C 1
ATOM 7656 O O . ALA E 3 82 ? 39.670 68.937 100.190 1.00 6.26 84 ALA E O 1
ATOM 7658 N N . ALA E 3 83 ? 38.977 66.894 99.559 1.00 5.64 85 ALA E N 1
ATOM 7659 C CA . ALA E 3 83 ? 38.936 67.234 98.141 1.00 2.00 85 ALA E CA 1
ATOM 7660 C C . ALA E 3 83 ? 37.625 67.925 97.807 1.00 2.00 85 ALA E C 1
ATOM 7661 O O . ALA E 3 83 ? 36.588 67.672 98.429 1.00 2.00 85 ALA E O 1
ATOM 7663 N N . TYR E 3 84 ? 37.668 68.802 96.815 1.00 2.00 86 TYR E N 1
ATOM 7664 C CA . TYR E 3 84 ? 36.471 69.508 96.410 1.00 2.00 86 TYR E CA 1
ATOM 7665 C C . TYR E 3 84 ? 36.357 69.465 94.916 1.00 2.00 86 TYR E C 1
ATOM 7666 O O . TYR E 3 84 ? 37.269 69.872 94.206 1.00 2.00 86 TYR E O 1
ATOM 7675 N N . TYR E 3 85 ? 35.233 68.938 94.446 1.00 2.63 87 TYR E N 1
ATOM 7676 C CA . TYR E 3 85 ? 34.978 68.824 93.022 1.00 5.26 87 TYR E CA 1
ATOM 7677 C C . TYR E 3 85 ? 33.703 69.551 92.614 1.00 3.86 87 TYR E C 1
ATOM 7678 O O . TYR E 3 85 ? 32.667 69.440 93.272 1.00 2.00 87 TYR E O 1
ATOM 7687 N N . CYS E 3 86 ? 33.788 70.312 91.531 1.00 5.11 88 CYS E N 1
ATOM 7688 C CA . CYS E 3 86 ? 32.618 71.008 91.035 1.00 4.18 88 CYS E CA 1
ATOM 7689 C C . CYS E 3 86 ? 32.161 70.189 89.846 1.00 4.16 88 CYS E C 1
ATOM 7690 O O . CYS E 3 86 ? 32.980 69.621 89.120 1.00 2.00 88 CYS E O 1
ATOM 7693 N N . LEU E 3 87 ? 30.849 70.106 89.666 1.00 5.44 89 LEU E N 1
ATOM 7694 C CA . LEU E 3 87 ? 30.276 69.338 88.571 1.00 5.64 89 LEU E CA 1
ATOM 7695 C C . LEU E 3 87 ? 29.413 70.203 87.658 1.00 4.33 89 LEU E C 1
ATOM 7696 O O . LEU E 3 87 ? 28.788 71.158 88.115 1.00 6.35 89 LEU E O 1
ATOM 7701 N N . SER E 3 88 ? 29.378 69.859 86.371 1.00 5.17 90 SER E N 1
ATOM 7702 C CA . SER E 3 88 ? 28.583 70.604 85.395 1.00 6.66 90 SER E CA 1
ATOM 7703 C C . SER E 3 88 ? 28.355 69.799 84.117 1.00 6.61 90 SER E C 1
ATOM 7704 O O . SER E 3 88 ? 28.827 68.667 83.978 1.00 6.56 90 SER E O 1
ATOM 7707 N N . SER E 3 89 ? 27.625 70.392 83.180 1.00 6.44 91 SER E N 1
ATOM 7708 C CA . SER E 3 89 ? 27.324 69.727 81.923 1.00 9.21 91 SER E CA 1
ATOM 7709 C C . SER E 3 89 ? 27.634 70.628 80.739 1.00 6.92 91 SER E C 1
ATOM 7710 O O . SER E 3 89 ? 27.850 71.824 80.905 1.00 10.34 91 SER E O 1
ATOM 7713 N N . TYR E 3 90 ? 27.653 70.036 79.548 1.00 8.74 92 TYR E N 1
ATOM 7714 C CA . TYR E 3 90 ? 27.947 70.754 78.313 1.00 8.51 92 TYR E CA 1
ATOM 7715 C C . TYR E 3 90 ? 27.422 69.945 77.137 1.00 11.23 92 TYR E C 1
ATOM 7716 O O . TYR E 3 90 ? 27.086 68.775 77.290 1.00 16.81 92 TYR E O 1
ATOM 7725 N N . GLY E 3 91 ? 27.374 70.562 75.962 1.00 10.95 93 GLY E N 1
ATOM 7726 C CA . GLY E 3 91 ? 26.891 69.871 74.779 1.00 7.18 93 GLY E CA 1
ATOM 7727 C C . GLY E 3 91 ? 25.382 69.885 74.732 1.00 5.60 93 GLY E C 1
ATOM 7728 O O . GLY E 3 91 ? 24.735 70.110 75.753 1.00 6.35 93 GLY E O 1
ATOM 7729 N N . ASP E 3 92 ? 24.812 69.659 73.556 1.00 4.44 94 ASP E N 1
ATOM 7730 C CA . ASP E 3 92 ? 23.359 69.642 73.427 1.00 8.74 94 ASP E CA 1
ATOM 7731 C C . ASP E 3 92 ? 22.793 68.518 74.289 1.00 8.47 94 ASP E C 1
ATOM 7732 O O . ASP E 3 92 ? 21.665 68.610 74.789 1.00 2.00 94 ASP E O 1
ATOM 7737 N N . ASN E 3 93 ? 23.592 67.464 74.466 1.00 7.05 95 ASN E N 1
ATOM 7738 C CA . ASN E 3 93 ? 23.190 66.309 75.261 1.00 2.00 95 ASN E CA 1
ATOM 7739 C C . ASN E 3 93 ? 23.538 66.445 76.741 1.00 2.00 95 ASN E C 1
ATOM 7740 O O . ASN E 3 93 ? 23.512 65.467 77.484 1.00 2.00 95 ASN E O 1
ATOM 7745 N N . ASN E 3 94 A 23.855 67.660 77.170 1.00 2.00 95 ASN E N 1
ATOM 7746 C CA . ASN E 3 94 A 24.198 67.902 78.561 1.00 5.36 95 ASN E CA 1
ATOM 7747 C C . ASN E 3 94 A 25.078 66.797 79.120 1.00 7.94 95 ASN E C 1
ATOM 7748 O O . ASN E 3 94 A 24.666 66.032 79.991 1.00 8.14 95 ASN E O 1
ATOM 7753 N N . ASP E 3 95 B 26.296 66.707 78.609 1.00 6.61 95 ASP E N 1
ATOM 7754 C CA . ASP E 3 95 B 27.218 65.697 79.079 1.00 3.96 95 ASP E CA 1
ATOM 7755 C C . ASP E 3 95 B 27.746 66.234 80.388 1.00 5.51 95 ASP E C 1
ATOM 7756 O O . ASP E 3 95 B 27.923 67.440 80.531 1.00 9.05 95 ASP E O 1
ATOM 7761 N N . LEU E 3 96 ? 27.977 65.346 81.347 1.00 6.00 96 LEU E N 1
ATOM 7762 C CA . LEU E 3 96 ? 28.485 65.746 82.657 1.00 7.52 96 LEU E CA 1
ATOM 7763 C C . LEU E 3 96 ? 29.991 65.911 82.623 1.00 8.61 96 LEU E C 1
ATOM 7764 O O . LEU E 3 96 ? 30.673 65.313 81.782 1.00 12.16 96 LEU E O 1
ATOM 7769 N N . VAL E 3 97 ? 30.508 66.725 83.538 1.00 6.87 97 VAL E N 1
ATOM 7770 C CA . VAL E 3 97 ? 31.946 66.960 83.616 1.00 7.16 97 VAL E CA 1
ATOM 7771 C C . VAL E 3 97 ? 32.370 67.493 84.984 1.00 10.96 97 VAL E C 1
ATOM 7772 O O . VAL E 3 97 ? 31.717 68.367 85.562 1.00 6.32 97 VAL E O 1
ATOM 7776 N N . PHE E 3 98 ? 33.460 66.945 85.508 1.00 13.67 98 PHE E N 1
ATOM 7777 C CA . PHE E 3 98 ? 33.965 67.379 86.800 1.00 12.36 98 PHE E CA 1
ATOM 7778 C C . PHE E 3 98 ? 35.112 68.337 86.547 1.00 11.32 98 PHE E C 1
ATOM 7779 O O . PHE E 3 98 ? 35.706 68.322 85.471 1.00 4.69 98 PHE E O 1
ATOM 7787 N N . GLY E 3 99 ? 35.407 69.186 87.524 1.00 11.23 99 GLY E N 1
ATOM 7788 C CA . GLY E 3 99 ? 36.525 70.092 87.371 1.00 7.97 99 GLY E CA 1
ATOM 7789 C C . GLY E 3 99 ? 37.706 69.195 87.670 1.00 9.27 99 GLY E C 1
ATOM 7790 O O . GLY E 3 99 ? 37.601 67.982 87.511 1.00 7.39 99 GLY E O 1
ATOM 7791 N N . SER E 3 100 ? 38.822 69.752 88.116 1.00 12.06 100 SER E N 1
ATOM 7792 C CA . SER E 3 100 ? 39.965 68.907 88.421 1.00 12.66 100 SER E CA 1
ATOM 7793 C C . SER E 3 100 ? 40.172 68.727 89.926 1.00 13.69 100 SER E C 1
ATOM 7794 O O . SER E 3 100 ? 41.204 68.213 90.358 1.00 14.43 100 SER E O 1
ATOM 7797 N N . GLY E 3 101 ? 39.179 69.139 90.715 1.00 14.52 101 GLY E N 1
ATOM 7798 C CA . GLY E 3 101 ? 39.276 69.010 92.156 1.00 12.51 101 GLY E CA 1
ATOM 7799 C C . GLY E 3 101 ? 40.241 70.021 92.751 1.00 14.02 101 GLY E C 1
ATOM 7800 O O . GLY E 3 101 ? 41.230 70.399 92.120 1.00 19.80 101 GLY E O 1
ATOM 7801 N N . THR E 3 102 ? 39.959 70.457 93.974 1.00 14.87 102 THR E N 1
ATOM 7802 C CA . THR E 3 102 ? 40.799 71.434 94.653 1.00 11.54 102 THR E CA 1
ATOM 7803 C C . THR E 3 102 ? 41.216 70.921 96.028 1.00 14.32 102 THR E C 1
ATOM 7804 O O . THR E 3 102 ? 40.368 70.687 96.889 1.00 15.66 102 THR E O 1
ATOM 7808 N N . GLN E 3 103 ? 42.516 70.745 96.238 1.00 13.72 103 GLN E N 1
ATOM 7809 C CA . GLN E 3 103 ? 43.007 70.266 97.524 1.00 12.79 103 GLN E CA 1
ATOM 7810 C C . GLN E 3 103 ? 43.230 71.420 98.499 1.00 11.44 103 GLN E C 1
ATOM 7811 O O . GLN E 3 103 ? 44.209 72.165 98.405 1.00 10.63 103 GLN E O 1
ATOM 7817 N N . LEU E 3 104 ? 42.307 71.558 99.441 1.00 11.48 104 LEU E N 1
ATOM 7818 C CA . LEU E 3 104 ? 42.389 72.619 100.429 1.00 8.63 104 LEU E CA 1
ATOM 7819 C C . LEU E 3 104 ? 42.909 72.098 101.753 1.00 6.10 104 LEU E C 1
ATOM 7820 O O . LEU E 3 104 ? 42.550 71.004 102.195 1.00 2.00 104 LEU E O 1
ATOM 7825 N N . THR E 3 105 ? 43.759 72.902 102.376 1.00 6.54 105 THR E N 1
ATOM 7826 C CA . THR E 3 105 ? 44.351 72.566 103.656 1.00 7.19 105 THR E CA 1
ATOM 7827 C C . THR E 3 105 ? 43.946 73.616 104.687 1.00 11.78 105 THR E C 1
ATOM 7828 O O . THR E 3 105 ? 43.870 74.815 104.382 1.00 5.53 105 THR E O 1
ATOM 7832 N N . VAL E 3 106 ? 43.674 73.160 105.905 1.00 16.30 106 VAL E N 1
ATOM 7833 C CA . VAL E 3 106 ? 43.284 74.058 106.986 1.00 18.22 106 VAL E CA 1
ATOM 7834 C C . VAL E 3 106 ? 44.418 74.175 107.993 1.00 19.15 106 VAL E C 1
ATOM 7835 O O . VAL E 3 106 ? 44.641 73.274 108.805 1.00 19.32 106 VAL E O 1
ATOM 7839 N N . LEU E 3 107 A 45.137 75.290 107.924 1.00 21.49 106 LEU E N 1
ATOM 7840 C CA . LEU E 3 107 A 46.256 75.541 108.813 1.00 22.89 106 LEU E CA 1
ATOM 7841 C C . LEU E 3 107 A 45.794 75.780 110.240 1.00 28.34 106 LEU E C 1
ATOM 7842 O O . LEU E 3 107 A 44.862 76.549 110.488 1.00 27.20 106 LEU E O 1
ATOM 7847 N N . ARG E 3 108 ? 46.458 75.114 111.177 1.00 34.14 107 ARG E N 1
ATOM 7848 C CA . ARG E 3 108 ? 46.137 75.250 112.592 1.00 39.31 107 ARG E CA 1
ATOM 7849 C C . ARG E 3 108 ? 47.085 76.244 113.244 1.00 40.96 107 ARG E C 1
ATOM 7850 O O . ARG E 3 108 ? 46.653 77.253 113.802 1.00 43.93 107 ARG E O 1
ATOM 7858 N N . GLY E 3 109 ? 48.380 75.955 113.167 1.00 42.97 108 GLY E N 1
ATOM 7859 C CA . GLY E 3 109 ? 49.366 76.841 113.758 1.00 45.41 108 GLY E CA 1
ATOM 7860 C C . GLY E 3 109 ? 50.236 76.176 114.812 1.00 45.61 108 GLY E C 1
ATOM 7861 O O . GLY E 3 109 ? 51.395 76.556 114.972 1.00 46.02 108 GLY E O 1
ATOM 7862 N N . PRO E 3 110 ? 49.706 75.190 115.561 1.00 45.94 109 PRO E N 1
ATOM 7863 C CA . PRO E 3 110 ? 50.498 74.507 116.595 1.00 43.67 109 PRO E CA 1
ATOM 7864 C C . PRO E 3 110 ? 51.779 73.881 116.038 1.00 41.89 109 PRO E C 1
ATOM 7865 O O . PRO E 3 110 ? 51.851 72.666 115.833 1.00 42.21 109 PRO E O 1
ATOM 7869 N N . LYS E 3 111 ? 52.783 74.722 115.798 1.00 37.03 110 LYS E N 1
ATOM 7870 C CA . LYS E 3 111 ? 54.064 74.274 115.261 1.00 29.65 110 LYS E CA 1
ATOM 7871 C C . LYS E 3 111 ? 54.453 72.910 115.819 1.00 26.60 110 LYS E C 1
ATOM 7872 O O . LYS E 3 111 ? 54.499 72.706 117.034 1.00 25.22 110 LYS E O 1
ATOM 7878 N N . SER E 3 112 ? 54.733 71.973 114.926 1.00 20.96 111 SER E N 1
ATOM 7879 C CA . SER E 3 112 ? 55.115 70.636 115.344 1.00 17.90 111 SER E CA 1
ATOM 7880 C C . SER E 3 112 ? 56.321 70.174 114.553 1.00 19.43 111 SER E C 1
ATOM 7881 O O . SER E 3 112 ? 56.438 70.474 113.369 1.00 23.59 111 SER E O 1
ATOM 7884 N N . SER E 3 113 ? 57.222 69.448 115.204 1.00 20.02 112 SER E N 1
ATOM 7885 C CA . SER E 3 113 ? 58.403 68.948 114.520 1.00 21.86 112 SER E CA 1
ATOM 7886 C C . SER E 3 113 ? 58.247 67.451 114.309 1.00 23.04 112 SER E C 1
ATOM 7887 O O . SER E 3 113 ? 57.457 66.811 114.996 1.00 29.82 112 SER E O 1
ATOM 7890 N N . PRO E 3 114 ? 59.001 66.877 113.355 1.00 20.92 113 PRO E N 1
ATOM 7891 C CA . PRO E 3 114 ? 58.981 65.453 113.003 1.00 21.08 113 PRO E CA 1
ATOM 7892 C C . PRO E 3 114 ? 59.521 64.518 114.072 1.00 20.35 113 PRO E C 1
ATOM 7893 O O . PRO E 3 114 ? 60.040 64.957 115.096 1.00 21.91 113 PRO E O 1
ATOM 7897 N N . LYS E 3 115 ? 59.401 63.222 113.808 1.00 23.22 114 LYS E N 1
ATOM 7898 C CA . LYS E 3 115 ? 59.869 62.187 114.721 1.00 23.20 114 LYS E CA 1
ATOM 7899 C C . LYS E 3 115 ? 60.430 61.039 113.878 1.00 22.99 114 LYS E C 1
ATOM 7900 O O . LYS E 3 115 ? 59.796 59.994 113.716 1.00 20.21 114 LYS E O 1
ATOM 7906 N N . VAL E 3 116 ? 61.627 61.255 113.338 1.00 22.04 115 VAL E N 1
ATOM 7907 C CA . VAL E 3 116 ? 62.299 60.274 112.486 1.00 19.28 115 VAL E CA 1
ATOM 7908 C C . VAL E 3 116 ? 62.525 58.908 113.117 1.00 15.80 115 VAL E C 1
ATOM 7909 O O . VAL E 3 116 ? 62.580 58.783 114.339 1.00 17.12 115 VAL E O 1
ATOM 7913 N N . THR E 3 117 ? 62.666 57.889 112.271 1.00 13.40 116 THR E N 1
ATOM 7914 C CA . THR E 3 117 ? 62.901 56.528 112.734 1.00 16.10 116 THR E CA 1
ATOM 7915 C C . THR E 3 117 ? 63.316 55.624 111.578 1.00 22.58 116 THR E C 1
ATOM 7916 O O . THR E 3 117 ? 62.510 55.325 110.695 1.00 27.43 116 THR E O 1
ATOM 7920 N N . VAL E 3 118 ? 64.573 55.185 111.587 1.00 23.93 117 VAL E N 1
ATOM 7921 C CA . VAL E 3 118 ? 65.087 54.319 110.534 1.00 25.72 117 VAL E CA 1
ATOM 7922 C C . VAL E 3 118 ? 64.838 52.861 110.866 1.00 27.03 117 VAL E C 1
ATOM 7923 O O . VAL E 3 118 ? 64.506 52.521 111.997 1.00 28.69 117 VAL E O 1
ATOM 7927 N N . PHE E 3 119 ? 65.010 51.997 109.875 1.00 29.65 118 PHE E N 1
ATOM 7928 C CA . PHE E 3 119 ? 64.790 50.572 110.070 1.00 30.76 118 PHE E CA 1
ATOM 7929 C C . PHE E 3 119 ? 65.696 49.760 109.157 1.00 33.91 118 PHE E C 1
ATOM 7930 O O . PHE E 3 119 ? 65.459 49.678 107.950 1.00 35.77 118 PHE E O 1
ATOM 7938 N N . PRO E 3 120 ? 66.743 49.156 109.712 1.00 35.34 119 PRO E N 1
ATOM 7939 C CA . PRO E 3 120 ? 67.681 48.337 108.939 1.00 34.11 119 PRO E CA 1
ATOM 7940 C C . PRO E 3 120 ? 66.963 47.160 108.282 1.00 31.29 119 PRO E C 1
ATOM 7941 O O . PRO E 3 120 ? 65.900 46.741 108.732 1.00 25.85 119 PRO E O 1
ATOM 7945 N N . PRO E 3 121 ? 67.550 46.609 107.216 1.00 32.04 120 PRO E N 1
ATOM 7946 C CA . PRO E 3 121 ? 67.009 45.468 106.466 1.00 32.57 120 PRO E CA 1
ATOM 7947 C C . PRO E 3 121 ? 66.833 44.219 107.315 1.00 32.07 120 PRO E C 1
ATOM 7948 O O . PRO E 3 121 ? 67.750 43.822 108.032 1.00 32.21 120 PRO E O 1
ATOM 7952 N N . SER E 3 122 ? 65.660 43.601 107.232 1.00 34.06 121 SER E N 1
ATOM 7953 C CA . SER E 3 122 ? 65.375 42.394 108.002 1.00 38.12 121 SER E CA 1
ATOM 7954 C C . SER E 3 122 ? 66.368 41.274 107.691 1.00 41.32 121 SER E C 1
ATOM 7955 O O . SER E 3 122 ? 66.968 41.241 106.615 1.00 43.54 121 SER E O 1
ATOM 7958 N N . PRO E 3 123 ? 66.544 40.331 108.631 1.00 42.31 122 PRO E N 1
ATOM 7959 C CA . PRO E 3 123 ? 67.472 39.208 108.445 1.00 41.14 122 PRO E CA 1
ATOM 7960 C C . PRO E 3 123 ? 67.019 38.256 107.341 1.00 41.74 122 PRO E C 1
ATOM 7961 O O . PRO E 3 123 ? 67.837 37.764 106.560 1.00 40.42 122 PRO E O 1
ATOM 7965 N N . GLU E 3 124 ? 65.714 38.000 107.284 1.00 41.86 123 GLU E N 1
ATOM 7966 C CA . GLU E 3 124 ? 65.152 37.116 106.270 1.00 42.87 123 GLU E CA 1
ATOM 7967 C C . GLU E 3 124 ? 65.159 37.840 104.929 1.00 41.48 123 GLU E C 1
ATOM 7968 O O . GLU E 3 124 ? 65.298 37.223 103.871 1.00 42.05 123 GLU E O 1
ATOM 7974 N N . GLU E 3 125 ? 65.005 39.158 104.990 1.00 43.22 124 GLU E N 1
ATOM 7975 C CA . GLU E 3 125 ? 65.014 39.990 103.799 1.00 45.45 124 GLU E CA 1
ATOM 7976 C C . GLU E 3 125 ? 66.396 39.868 103.161 1.00 46.78 124 GLU E C 1
ATOM 7977 O O . GLU E 3 125 ? 66.523 39.671 101.947 1.00 46.01 124 GLU E O 1
ATOM 7983 N N . LEU E 3 126 ? 67.428 39.989 103.992 1.00 45.52 125 LEU E N 1
ATOM 7984 C CA . LEU E 3 126 ? 68.797 39.877 103.514 1.00 44.89 125 LEU E CA 1
ATOM 7985 C C . LEU E 3 126 ? 68.949 38.479 102.946 1.00 46.52 125 LEU E C 1
ATOM 7986 O O . LEU E 3 126 ? 69.785 38.236 102.075 1.00 46.80 125 LEU E O 1
ATOM 7991 N N . ARG E 3 127 ? 68.134 37.558 103.451 1.00 48.10 126 ARG E N 1
ATOM 7992 C CA . ARG E 3 127 ? 68.173 36.184 102.972 1.00 51.03 126 ARG E CA 1
ATOM 7993 C C . ARG E 3 127 ? 67.928 36.229 101.474 1.00 50.70 126 ARG E C 1
ATOM 7994 O O . ARG E 3 127 ? 68.631 35.584 100.697 1.00 50.90 126 ARG E O 1
ATOM 8002 N N . THR E 3 128 ? 66.926 37.009 101.079 1.00 52.27 127 THR E N 1
ATOM 8003 C CA . THR E 3 128 ? 66.581 37.167 99.671 1.00 53.23 127 THR E CA 1
ATOM 8004 C C . THR E 3 128 ? 67.646 38.027 99.002 1.00 53.60 127 THR E C 1
ATOM 8005 O O . THR E 3 128 ? 67.596 38.277 97.798 1.00 52.11 127 THR E O 1
ATOM 8009 N N . ASN E 3 129 ? 68.611 38.470 99.803 1.00 54.32 128 ASN E N 1
ATOM 8010 C CA . ASN E 3 129 ? 69.706 39.310 99.326 1.00 52.93 128 ASN E CA 1
ATOM 8011 C C . ASN E 3 129 ? 69.201 40.695 98.941 1.00 50.73 128 ASN E C 1
ATOM 8012 O O . ASN E 3 129 ? 69.701 41.319 98.003 1.00 48.98 128 ASN E O 1
ATOM 8017 N N . LYS E 3 130 ? 68.201 41.165 99.678 1.00 49.78 129 LYS E N 1
ATOM 8018 C CA . LYS E 3 130 ? 67.613 42.478 99.442 1.00 47.48 129 LYS E CA 1
ATOM 8019 C C . LYS E 3 130 ? 67.644 43.274 100.738 1.00 43.35 129 LYS E C 1
ATOM 8020 O O . LYS E 3 130 ? 67.329 42.751 101.807 1.00 41.00 129 LYS E O 1
ATOM 8026 N N . ALA E 3 131 ? 68.019 44.543 100.642 1.00 40.73 130 ALA E N 1
ATOM 8027 C CA . ALA E 3 131 ? 68.106 45.384 101.828 1.00 38.78 130 ALA E CA 1
ATOM 8028 C C . ALA E 3 131 ? 67.304 46.674 101.734 1.00 34.94 130 ALA E C 1
ATOM 8029 O O . ALA E 3 131 ? 67.862 47.741 101.468 1.00 35.89 130 ALA E O 1
ATOM 8031 N N . THR E 3 132 ? 65.999 46.582 101.957 1.00 29.82 131 THR E N 1
ATOM 8032 C CA . THR E 3 132 ? 65.170 47.772 101.908 1.00 24.83 131 THR E CA 1
ATOM 8033 C C . THR E 3 132 ? 65.270 48.485 103.253 1.00 23.43 131 THR E C 1
ATOM 8034 O O . THR E 3 132 ? 65.041 47.887 104.305 1.00 15.77 131 THR E O 1
ATOM 8038 N N . LEU E 3 133 ? 65.637 49.762 103.210 1.00 23.31 132 LEU E N 1
ATOM 8039 C CA . LEU E 3 133 ? 65.772 50.564 104.419 1.00 21.82 132 LEU E CA 1
ATOM 8040 C C . LEU E 3 133 ? 64.592 51.513 104.571 1.00 23.76 132 LEU E C 1
ATOM 8041 O O . LEU E 3 133 ? 64.537 52.559 103.924 1.00 22.93 132 LEU E O 1
ATOM 8046 N N . VAL E 3 134 ? 63.653 51.143 105.435 1.00 27.27 133 VAL E N 1
ATOM 8047 C CA . VAL E 3 134 ? 62.476 51.964 105.671 1.00 28.15 133 VAL E CA 1
ATOM 8048 C C . VAL E 3 134 ? 62.743 53.061 106.700 1.00 28.73 133 VAL E C 1
ATOM 8049 O O . VAL E 3 134 ? 63.078 52.790 107.853 1.00 27.65 133 VAL E O 1
ATOM 8053 N N . CYS E 3 135 ? 62.599 54.307 106.269 1.00 29.62 134 CYS E N 1
ATOM 8054 C CA . CYS E 3 135 ? 62.815 55.437 107.156 1.00 26.00 134 CYS E CA 1
ATOM 8055 C C . CYS E 3 135 ? 61.501 56.164 107.349 1.00 24.36 134 CYS E C 1
ATOM 8056 O O . CYS E 3 135 ? 60.982 56.765 106.415 1.00 21.78 134 CYS E O 1
ATOM 8059 N N . LEU E 3 136 ? 60.961 56.112 108.560 1.00 22.48 135 LEU E N 1
ATOM 8060 C CA . LEU E 3 136 ? 59.702 56.787 108.839 1.00 22.25 135 LEU E CA 1
ATOM 8061 C C . LEU E 3 136 ? 59.903 58.048 109.657 1.00 21.52 135 LEU E C 1
ATOM 8062 O O . LEU E 3 136 ? 60.581 58.044 110.684 1.00 25.33 135 LEU E O 1
ATOM 8067 N N . VAL E 3 137 ? 59.318 59.132 109.170 1.00 21.66 136 VAL E N 1
ATOM 8068 C CA . VAL E 3 137 ? 59.374 60.413 109.843 1.00 20.93 136 VAL E CA 1
ATOM 8069 C C . VAL E 3 137 ? 57.921 60.647 110.197 1.00 24.12 136 VAL E C 1
ATOM 8070 O O . VAL E 3 137 ? 57.080 60.777 109.314 1.00 15.03 136 VAL E O 1
ATOM 8074 N N . ASN E 3 138 ? 57.619 60.699 111.486 1.00 28.36 137 ASN E N 1
ATOM 8075 C CA . ASN E 3 138 ? 56.242 60.870 111.904 1.00 25.87 137 ASN E CA 1
ATOM 8076 C C . ASN E 3 138 ? 55.942 62.040 112.832 1.00 24.57 137 ASN E C 1
ATOM 8077 O O . ASN E 3 138 ? 56.828 62.581 113.493 1.00 21.54 137 ASN E O 1
ATOM 8082 N N . ASP E 3 139 ? 54.664 62.415 112.852 1.00 24.39 138 ASP E N 1
ATOM 8083 C CA . ASP E 3 139 ? 54.141 63.492 113.685 1.00 26.81 138 ASP E CA 1
ATOM 8084 C C . ASP E 3 139 ? 54.757 64.881 113.524 1.00 26.49 138 ASP E C 1
ATOM 8085 O O . ASP E 3 139 ? 55.535 65.318 114.369 1.00 26.10 138 ASP E O 1
ATOM 8090 N N . PHE E 3 140 ? 54.391 65.579 112.451 1.00 27.34 139 PHE E N 1
ATOM 8091 C CA . PHE E 3 140 ? 54.889 66.933 112.214 1.00 28.88 139 PHE E CA 1
ATOM 8092 C C . PHE E 3 140 ? 53.785 67.822 111.644 1.00 31.51 139 PHE E C 1
ATOM 8093 O O . PHE E 3 140 ? 52.672 67.356 111.400 1.00 31.40 139 PHE E O 1
ATOM 8101 N N . TYR E 3 141 ? 54.095 69.103 111.454 1.00 30.96 140 TYR E N 1
ATOM 8102 C CA . TYR E 3 141 ? 53.143 70.075 110.921 1.00 29.19 140 TYR E CA 1
ATOM 8103 C C . TYR E 3 141 ? 53.832 71.398 110.682 1.00 27.04 140 TYR E C 1
ATOM 8104 O O . TYR E 3 141 ? 54.554 71.891 111.544 1.00 27.23 140 TYR E O 1
ATOM 8113 N N . PRO E 3 142 ? 53.602 72.019 109.508 1.00 28.52 141 PRO E N 1
ATOM 8114 C CA . PRO E 3 142 ? 52.752 71.544 108.409 1.00 30.58 141 PRO E CA 1
ATOM 8115 C C . PRO E 3 142 ? 53.552 71.037 107.207 1.00 32.70 141 PRO E C 1
ATOM 8116 O O . PRO E 3 142 ? 53.506 69.851 106.859 1.00 29.10 141 PRO E O 1
ATOM 8120 N N . GLY E 3 143 ? 54.266 71.974 106.589 1.00 35.61 142 GLY E N 1
ATOM 8121 C CA . GLY E 3 143 ? 55.085 71.731 105.407 1.00 31.57 142 GLY E CA 1
ATOM 8122 C C . GLY E 3 143 ? 55.820 70.419 105.236 1.00 31.25 142 GLY E C 1
ATOM 8123 O O . GLY E 3 143 ? 56.557 69.969 106.111 1.00 31.26 142 GLY E O 1
ATOM 8124 N N . SER E 3 144 ? 55.623 69.815 104.072 1.00 33.18 143 SER E N 1
ATOM 8125 C CA . SER E 3 144 ? 56.263 68.556 103.747 1.00 38.10 143 SER E CA 1
ATOM 8126 C C . SER E 3 144 ? 57.757 68.631 104.024 1.00 40.05 143 SER E C 1
ATOM 8127 O O . SER E 3 144 ? 58.432 69.586 103.631 1.00 38.74 143 SER E O 1
ATOM 8130 N N . ALA E 3 145 ? 58.261 67.616 104.716 1.00 40.34 144 ALA E N 1
ATOM 8131 C CA . ALA E 3 145 ? 59.674 67.534 105.048 1.00 40.09 144 ALA E CA 1
ATOM 8132 C C . ALA E 3 145 ? 60.284 66.499 104.119 1.00 40.88 144 ALA E C 1
ATOM 8133 O O . ALA E 3 145 ? 59.994 65.306 104.234 1.00 40.70 144 ALA E O 1
ATOM 8135 N N . THR E 3 146 ? 61.116 66.961 103.191 1.00 42.85 145 THR E N 1
ATOM 8136 C CA . THR E 3 146 ? 61.765 66.073 102.233 1.00 43.29 145 THR E CA 1
ATOM 8137 C C . THR E 3 146 ? 62.759 65.148 102.924 1.00 42.63 145 THR E C 1
ATOM 8138 O O . THR E 3 146 ? 63.477 65.559 103.837 1.00 42.74 145 THR E O 1
ATOM 8142 N N . VAL E 3 147 ? 62.798 63.897 102.483 1.00 40.60 146 VAL E N 1
ATOM 8143 C CA . VAL E 3 147 ? 63.712 62.920 103.059 1.00 38.65 146 VAL E CA 1
ATOM 8144 C C . VAL E 3 147 ? 64.849 62.628 102.087 1.00 40.30 146 VAL E C 1
ATOM 8145 O O . VAL E 3 147 ? 64.611 62.157 100.973 1.00 43.14 146 VAL E O 1
ATOM 8149 N N . THR E 3 148 ? 66.081 62.912 102.501 1.00 38.71 147 THR E N 1
ATOM 8150 C CA . THR E 3 148 ? 67.233 62.660 101.644 1.00 40.63 147 THR E CA 1
ATOM 8151 C C . THR E 3 148 ? 68.163 61.639 102.285 1.00 42.54 147 THR E C 1
ATOM 8152 O O . THR E 3 148 ? 68.314 61.605 103.505 1.00 44.94 147 THR E O 1
ATOM 8156 N N . TRP E 3 149 ? 68.783 60.804 101.457 1.00 42.92 148 TRP E N 1
ATOM 8157 C CA . TRP E 3 149 ? 69.686 59.768 101.948 1.00 43.31 148 TRP E CA 1
ATOM 8158 C C . TRP E 3 149 ? 71.167 60.106 101.803 1.00 43.59 148 TRP E C 1
ATOM 8159 O O . TRP E 3 149 ? 71.602 60.650 100.789 1.00 42.73 148 TRP E O 1
ATOM 8170 N N . LYS E 3 150 ? 71.937 59.773 102.833 1.00 44.63 149 LYS E N 1
ATOM 8171 C CA . LYS E 3 150 ? 73.364 60.048 102.840 1.00 46.24 149 LYS E CA 1
ATOM 8172 C C . LYS E 3 150 ? 74.185 58.772 103.003 1.00 47.99 149 LYS E C 1
ATOM 8173 O O . LYS E 3 150 ? 73.776 57.840 103.696 1.00 47.67 149 LYS E O 1
ATOM 8179 N N . ALA E 3 151 ? 75.346 58.742 102.356 1.00 49.83 150 ALA E N 1
ATOM 8180 C CA . ALA E 3 151 ? 76.240 57.592 102.423 1.00 51.46 150 ALA E CA 1
ATOM 8181 C C . ALA E 3 151 ? 77.695 58.056 102.403 1.00 52.62 150 ALA E C 1
ATOM 8182 O O . ALA E 3 151 ? 78.270 58.283 101.337 1.00 53.21 150 ALA E O 1
ATOM 8184 N N . ASN E 3 152 ? 78.286 58.190 103.585 1.00 53.77 151 ASN E N 1
ATOM 8185 C CA . ASN E 3 152 ? 79.669 58.638 103.690 1.00 57.41 151 ASN E CA 1
ATOM 8186 C C . ASN E 3 152 ? 79.754 60.112 103.302 1.00 59.57 151 ASN E C 1
ATOM 8187 O O . ASN E 3 152 ? 80.504 60.488 102.394 1.00 58.80 151 ASN E O 1
ATOM 8192 N N . GLY E 3 153 ? 78.973 60.939 103.993 1.00 60.20 152 GLY E N 1
ATOM 8193 C CA . GLY E 3 153 ? 78.974 62.364 103.719 1.00 59.77 152 GLY E CA 1
ATOM 8194 C C . GLY E 3 153 ? 78.166 62.763 102.498 1.00 60.63 152 GLY E C 1
ATOM 8195 O O . GLY E 3 153 ? 77.456 63.770 102.521 1.00 64.74 152 GLY E O 1
ATOM 8196 N N . ALA E 3 154 ? 78.267 61.977 101.429 1.00 60.65 153 ALA E N 1
ATOM 8197 C CA . ALA E 3 154 ? 77.545 62.267 100.193 1.00 58.81 153 ALA E CA 1
ATOM 8198 C C . ALA E 3 154 ? 76.181 61.593 100.151 1.00 57.40 153 ALA E C 1
ATOM 8199 O O . ALA E 3 154 ? 76.023 60.454 100.592 1.00 57.39 153 ALA E O 1
ATOM 8201 N N . THR E 3 155 ? 75.200 62.306 99.605 1.00 55.53 154 THR E N 1
ATOM 8202 C CA . THR E 3 155 ? 73.838 61.796 99.486 1.00 54.36 154 THR E CA 1
ATOM 8203 C C . THR E 3 155 ? 73.716 60.756 98.369 1.00 53.74 154 THR E C 1
ATOM 8204 O O . THR E 3 155 ? 74.488 60.763 97.409 1.00 56.66 154 THR E O 1
ATOM 8208 N N . ILE E 3 156 ? 72.735 59.868 98.501 1.00 51.55 155 ILE E N 1
ATOM 8209 C CA . ILE E 3 156 ? 72.498 58.820 97.515 1.00 49.53 155 ILE E CA 1
ATOM 8210 C C . ILE E 3 156 ? 71.264 59.169 96.674 1.00 52.15 155 ILE E C 1
ATOM 8211 O O . ILE E 3 156 ? 70.405 59.935 97.118 1.00 51.99 155 ILE E O 1
ATOM 8216 N N . ASN E 3 157 ? 71.176 58.613 95.464 1.00 54.25 156 ASN E N 1
ATOM 8217 C CA . ASN E 3 157 ? 70.056 58.910 94.563 1.00 52.00 156 ASN E CA 1
ATOM 8218 C C . ASN E 3 157 ? 69.533 57.734 93.732 1.00 51.50 156 ASN E C 1
ATOM 8219 O O . ASN E 3 157 ? 68.942 57.951 92.673 1.00 53.48 156 ASN E O 1
ATOM 8224 N N . ASP E 3 158 ? 69.733 56.503 94.195 1.00 51.17 157 ASP E N 1
ATOM 8225 C CA . ASP E 3 158 ? 69.275 55.332 93.442 1.00 49.96 157 ASP E CA 1
ATOM 8226 C C . ASP E 3 158 ? 68.391 54.374 94.242 1.00 49.01 157 ASP E C 1
ATOM 8227 O O . ASP E 3 158 ? 68.702 54.025 95.380 1.00 49.69 157 ASP E O 1
ATOM 8232 N N . GLY E 3 159 ? 67.294 53.940 93.630 1.00 48.30 158 GLY E N 1
ATOM 8233 C CA . GLY E 3 159 ? 66.387 53.016 94.289 1.00 47.53 158 GLY E CA 1
ATOM 8234 C C . GLY E 3 159 ? 65.757 53.553 95.560 1.00 47.30 158 GLY E C 1
ATOM 8235 O O . GLY E 3 159 ? 65.552 52.815 96.523 1.00 49.69 158 GLY E O 1
ATOM 8236 N N . VAL E 3 160 ? 65.445 54.843 95.569 1.00 46.25 159 VAL E N 1
ATOM 8237 C CA . VAL E 3 160 ? 64.831 55.465 96.734 1.00 45.42 159 VAL E CA 1
ATOM 8238 C C . VAL E 3 160 ? 63.408 55.894 96.408 1.00 44.86 159 VAL E C 1
ATOM 8239 O O . VAL E 3 160 ? 63.102 56.224 95.262 1.00 43.33 159 VAL E O 1
ATOM 8243 N N . LYS E 3 161 ? 62.546 55.890 97.418 1.00 43.83 160 LYS E N 1
ATOM 8244 C CA . LYS E 3 161 ? 61.155 56.290 97.238 1.00 41.12 160 LYS E CA 1
ATOM 8245 C C . LYS E 3 161 ? 60.616 56.881 98.532 1.00 38.46 160 LYS E C 1
ATOM 8246 O O . LYS E 3 161 ? 60.899 56.375 99.618 1.00 42.62 160 LYS E O 1
ATOM 8252 N N . THR E 3 162 ? 59.839 57.952 98.418 1.00 33.80 161 THR E N 1
ATOM 8253 C CA . THR E 3 162 ? 59.276 58.601 99.596 1.00 30.01 161 THR E CA 1
ATOM 8254 C C . THR E 3 162 ? 57.793 58.928 99.401 1.00 26.94 161 THR E C 1
ATOM 8255 O O . THR E 3 162 ? 57.249 58.713 98.321 1.00 25.14 161 THR E O 1
ATOM 8259 N N . THR E 3 163 ? 57.142 59.421 100.453 1.00 26.56 162 THR E N 1
ATOM 8260 C CA . THR E 3 163 ? 55.721 59.791 100.400 1.00 29.18 162 THR E CA 1
ATOM 8261 C C . THR E 3 163 ? 55.439 60.912 101.401 1.00 31.17 162 THR E C 1
ATOM 8262 O O . THR E 3 163 ? 56.062 60.966 102.466 1.00 31.10 162 THR E O 1
ATOM 8266 N N . LYS E 3 164 ? 54.492 61.791 101.074 1.00 31.28 163 LYS E N 1
ATOM 8267 C CA . LYS E 3 164 ? 54.163 62.905 101.957 1.00 29.87 163 LYS E CA 1
ATOM 8268 C C . LYS E 3 164 ? 52.740 62.927 102.483 1.00 27.35 163 LYS E C 1
ATOM 8269 O O . LYS E 3 164 ? 52.152 63.991 102.629 1.00 23.53 163 LYS E O 1
ATOM 8275 N N . PRO E 3 165 ? 52.173 61.754 102.792 1.00 30.99 164 PRO E N 1
ATOM 8276 C CA . PRO E 3 165 ? 50.799 61.671 103.307 1.00 34.39 164 PRO E CA 1
ATOM 8277 C C . PRO E 3 165 ? 50.587 62.462 104.596 1.00 35.17 164 PRO E C 1
ATOM 8278 O O . PRO E 3 165 ? 51.533 62.993 105.174 1.00 35.06 164 PRO E O 1
ATOM 8282 N N . SER E 3 166 ? 49.341 62.534 105.045 1.00 35.90 165 SER E N 1
ATOM 8283 C CA . SER E 3 166 ? 49.023 63.264 106.260 1.00 40.07 165 SER E CA 1
ATOM 8284 C C . SER E 3 166 ? 47.679 62.833 106.801 1.00 42.69 165 SER E C 1
ATOM 8285 O O . SER E 3 166 ? 46.651 63.048 106.160 1.00 43.59 165 SER E O 1
ATOM 8288 N N . LYS E 3 167 ? 47.683 62.230 107.983 1.00 45.96 166 LYS E N 1
ATOM 8289 C CA . LYS E 3 167 ? 46.442 61.779 108.589 1.00 49.16 166 LYS E CA 1
ATOM 8290 C C . LYS E 3 167 ? 46.452 61.958 110.094 1.00 49.60 166 LYS E C 1
ATOM 8291 O O . LYS E 3 167 ? 46.975 62.947 110.611 1.00 51.51 166 LYS E O 1
ATOM 8297 N N . GLN E 3 168 ? 45.881 60.990 110.799 1.00 50.01 167 GLN E N 1
ATOM 8298 C CA . GLN E 3 168 ? 45.806 61.082 112.244 1.00 51.84 167 GLN E CA 1
ATOM 8299 C C . GLN E 3 168 ? 45.493 62.528 112.584 1.00 52.91 167 GLN E C 1
ATOM 8300 O O . GLN E 3 168 ? 46.373 63.293 112.987 1.00 50.57 167 GLN E O 1
ATOM 8306 N N . GLY E 3 169 ? 44.225 62.886 112.394 1.00 54.95 170 GLY E N 1
ATOM 8307 C CA . GLY E 3 169 ? 43.763 64.232 112.669 1.00 55.50 170 GLY E CA 1
ATOM 8308 C C . GLY E 3 169 ? 44.827 65.101 113.297 1.00 55.10 170 GLY E C 1
ATOM 8309 O O . GLY E 3 169 ? 44.946 65.160 114.523 1.00 57.12 170 GLY E O 1
ATOM 8310 N N . GLN E 3 170 ? 45.605 65.772 112.455 1.00 54.00 171 GLN E N 1
ATOM 8311 C CA . GLN E 3 170 ? 46.657 66.648 112.940 1.00 51.84 171 GLN E CA 1
ATOM 8312 C C . GLN E 3 170 ? 47.910 65.832 113.250 1.00 50.22 171 GLN E C 1
ATOM 8313 O O . GLN E 3 170 ? 48.224 65.567 114.410 1.00 52.70 171 GLN E O 1
ATOM 8319 N N . ASN E 3 171 ? 48.620 65.429 112.205 1.00 47.98 172 ASN E N 1
ATOM 8320 C CA . ASN E 3 171 ? 49.836 64.646 112.369 1.00 46.12 172 ASN E CA 1
ATOM 8321 C C . ASN E 3 171 ? 50.287 64.126 111.007 1.00 45.23 172 ASN E C 1
ATOM 8322 O O . ASN E 3 171 ? 49.640 63.256 110.419 1.00 46.73 172 ASN E O 1
ATOM 8327 N N . TYR E 3 172 ? 51.390 64.673 110.504 1.00 40.21 173 TYR E N 1
ATOM 8328 C CA . TYR E 3 172 ? 51.916 64.260 109.210 1.00 37.96 173 TYR E CA 1
ATOM 8329 C C . TYR E 3 172 ? 52.897 63.117 109.344 1.00 34.31 173 TYR E C 1
ATOM 8330 O O . TYR E 3 172 ? 53.573 62.978 110.359 1.00 29.57 173 TYR E O 1
ATOM 8339 N N . MET E 3 173 ? 52.961 62.300 108.300 1.00 33.53 174 MET E N 1
ATOM 8340 C CA . MET E 3 173 ? 53.858 61.160 108.259 1.00 32.20 174 MET E CA 1
ATOM 8341 C C . MET E 3 173 ? 54.445 61.055 106.861 1.00 31.83 174 MET E C 1
ATOM 8342 O O . MET E 3 173 ? 53.737 61.169 105.866 1.00 33.31 174 MET E O 1
ATOM 8347 N N . THR E 3 174 ? 55.750 60.851 106.794 1.00 32.78 175 THR E N 1
ATOM 8348 C CA . THR E 3 174 ? 56.443 60.729 105.524 1.00 32.87 175 THR E CA 1
ATOM 8349 C C . THR E 3 174 ? 57.219 59.433 105.559 1.00 30.31 175 THR E C 1
ATOM 8350 O O . THR E 3 174 ? 58.163 59.288 106.335 1.00 30.45 175 THR E O 1
ATOM 8354 N N . SER E 3 175 ? 56.815 58.486 104.726 1.00 29.42 176 SER E N 1
ATOM 8355 C CA . SER E 3 175 ? 57.492 57.204 104.676 1.00 25.75 176 SER E CA 1
ATOM 8356 C C . SER E 3 175 ? 58.468 57.163 103.502 1.00 23.18 176 SER E C 1
ATOM 8357 O O . SER E 3 175 ? 58.064 57.169 102.340 1.00 20.48 176 SER E O 1
ATOM 8360 N N . SER E 3 176 ? 59.758 57.141 103.820 1.00 23.79 177 SER E N 1
ATOM 8361 C CA . SER E 3 176 ? 60.801 57.090 102.803 1.00 26.61 177 SER E CA 1
ATOM 8362 C C . SER E 3 176 ? 61.277 55.648 102.645 1.00 27.61 177 SER E C 1
ATOM 8363 O O . SER E 3 176 ? 60.899 54.768 103.425 1.00 28.20 177 SER E O 1
ATOM 8366 N N . TYR E 3 177 ? 62.101 55.407 101.633 1.00 25.07 178 TYR E N 1
ATOM 8367 C CA . TYR E 3 177 ? 62.620 54.073 101.382 1.00 25.41 178 TYR E CA 1
ATOM 8368 C C . TYR E 3 177 ? 63.986 54.185 100.740 1.00 28.60 178 TYR E C 1
ATOM 8369 O O . TYR E 3 177 ? 64.320 55.210 100.153 1.00 31.44 178 TYR E O 1
ATOM 8378 N N . LEU E 3 178 ? 64.779 53.128 100.854 1.00 32.89 179 LEU E N 1
ATOM 8379 C CA . LEU E 3 178 ? 66.104 53.126 100.258 1.00 35.73 179 LEU E CA 1
ATOM 8380 C C . LEU E 3 178 ? 66.478 51.730 99.779 1.00 34.88 179 LEU E C 1
ATOM 8381 O O . LEU E 3 178 ? 67.584 51.246 100.031 1.00 35.11 179 LEU E O 1
ATOM 8386 N N . SER E 3 179 ? 65.543 51.087 99.087 1.00 35.54 180 SER E N 1
ATOM 8387 C CA . SER E 3 179 ? 65.786 49.756 98.558 1.00 35.21 180 SER E CA 1
ATOM 8388 C C . SER E 3 179 ? 67.244 49.702 98.124 1.00 36.91 180 SER E C 1
ATOM 8389 O O . SER E 3 179 ? 67.660 50.421 97.217 1.00 38.65 180 SER E O 1
ATOM 8392 N N . LEU E 3 180 ? 68.018 48.852 98.786 1.00 37.73 181 LEU E N 1
ATOM 8393 C CA . LEU E 3 180 ? 69.435 48.701 98.486 1.00 37.70 181 LEU E CA 1
ATOM 8394 C C . LEU E 3 180 ? 69.763 47.213 98.417 1.00 39.90 181 LEU E C 1
ATOM 8395 O O . LEU E 3 180 ? 69.016 46.389 98.947 1.00 42.05 181 LEU E O 1
ATOM 8400 N N . THR E 3 181 ? 70.866 46.863 97.759 1.00 42.21 182 THR E N 1
ATOM 8401 C CA . THR E 3 181 ? 71.264 45.458 97.647 1.00 43.55 182 THR E CA 1
ATOM 8402 C C . THR E 3 181 ? 72.031 45.049 98.894 1.00 45.60 182 THR E C 1
ATOM 8403 O O . THR E 3 181 ? 72.939 45.758 99.332 1.00 46.89 182 THR E O 1
ATOM 8407 N N . ALA E 3 182 ? 71.664 43.903 99.459 1.00 44.33 183 ALA E N 1
ATOM 8408 C CA . ALA E 3 182 ? 72.312 43.399 100.666 1.00 45.28 183 ALA E CA 1
ATOM 8409 C C . ALA E 3 182 ? 73.820 43.638 100.655 1.00 44.90 183 ALA E C 1
ATOM 8410 O O . ALA E 3 182 ? 74.424 43.902 101.696 1.00 42.67 183 ALA E O 1
ATOM 8412 N N . ASP E 3 183 ? 74.427 43.545 99.479 1.00 47.56 184 ASP E N 1
ATOM 8413 C CA . ASP E 3 183 ? 75.862 43.753 99.362 1.00 49.68 184 ASP E CA 1
ATOM 8414 C C . ASP E 3 183 ? 76.226 45.226 99.520 1.00 50.66 184 ASP E C 1
ATOM 8415 O O . ASP E 3 183 ? 77.193 45.558 100.207 1.00 52.92 184 ASP E O 1
ATOM 8420 N N . GLN E 3 184 ? 75.459 46.112 98.889 1.00 49.00 185 GLN E N 1
ATOM 8421 C CA . GLN E 3 184 ? 75.719 47.545 99.015 1.00 47.60 185 GLN E CA 1
ATOM 8422 C C . GLN E 3 184 ? 75.481 47.863 100.483 1.00 44.29 185 GLN E C 1
ATOM 8423 O O . GLN E 3 184 ? 76.198 48.655 101.096 1.00 40.80 185 GLN E O 1
ATOM 8429 N N . TRP E 3 185 ? 74.457 47.217 101.031 1.00 44.17 186 TRP E N 1
ATOM 8430 C CA . TRP E 3 185 ? 74.067 47.376 102.423 1.00 42.31 186 TRP E CA 1
ATOM 8431 C C . TRP E 3 185 ? 75.256 47.081 103.324 1.00 41.42 186 TRP E C 1
ATOM 8432 O O . TRP E 3 185 ? 75.743 47.966 104.027 1.00 41.14 186 TRP E O 1
ATOM 8443 N N . LYS E 3 186 ? 75.732 45.841 103.290 1.00 42.20 187 LYS E N 1
ATOM 8444 C CA . LYS E 3 186 ? 76.875 45.446 104.105 1.00 46.17 187 LYS E CA 1
ATOM 8445 C C . LYS E 3 186 ? 78.050 46.404 103.901 1.00 48.18 187 LYS E C 1
ATOM 8446 O O . LYS E 3 186 ? 78.689 46.835 104.861 1.00 48.19 187 LYS E O 1
ATOM 8452 N N . SER E 3 187 ? 78.321 46.743 102.645 1.00 50.30 188 SER E N 1
ATOM 8453 C CA . SER E 3 187 ? 79.419 47.645 102.310 1.00 53.98 188 SER E CA 1
ATOM 8454 C C . SER E 3 187 ? 79.073 49.117 102.538 1.00 55.84 188 SER E C 1
ATOM 8455 O O . SER E 3 187 ? 79.577 49.997 101.833 1.00 55.09 188 SER E O 1
ATOM 8458 N N . HIS E 3 188 ? 78.218 49.386 103.521 1.00 56.59 189 HIS E N 1
ATOM 8459 C CA . HIS E 3 188 ? 77.822 50.757 103.823 1.00 56.51 189 HIS E CA 1
ATOM 8460 C C . HIS E 3 188 ? 78.165 51.141 105.252 1.00 57.88 189 HIS E C 1
ATOM 8461 O O . HIS E 3 188 ? 77.702 50.510 106.202 1.00 59.82 189 HIS E O 1
ATOM 8468 N N . ASN E 3 189 ? 78.978 52.181 105.397 1.00 60.61 190 ASN E N 1
ATOM 8469 C CA . ASN E 3 189 ? 79.385 52.647 106.715 1.00 63.91 190 ASN E CA 1
ATOM 8470 C C . ASN E 3 189 ? 78.337 53.572 107.323 1.00 64.39 190 ASN E C 1
ATOM 8471 O O . ASN E 3 189 ? 78.089 53.532 108.528 1.00 66.71 190 ASN E O 1
ATOM 8476 N N . ARG E 3 190 ? 77.709 54.396 106.491 1.00 61.88 191 ARG E N 1
ATOM 8477 C CA . ARG E 3 190 ? 76.712 55.325 106.996 1.00 59.10 191 ARG E CA 1
ATOM 8478 C C . ARG E 3 190 ? 75.553 55.593 106.049 1.00 58.18 191 ARG E C 1
ATOM 8479 O O . ARG E 3 190 ? 75.680 56.364 105.098 1.00 59.64 191 ARG E O 1
ATOM 8487 N N . VAL E 3 191 ? 74.421 54.953 106.318 1.00 55.70 192 VAL E N 1
ATOM 8488 C CA . VAL E 3 191 ? 73.220 55.148 105.518 1.00 51.96 192 VAL E CA 1
ATOM 8489 C C . VAL E 3 191 ? 72.384 56.118 106.334 1.00 50.80 192 VAL E C 1
ATOM 8490 O O . VAL E 3 191 ? 71.972 55.790 107.445 1.00 49.45 192 VAL E O 1
ATOM 8494 N N . SER E 3 192 ? 72.137 57.309 105.796 1.00 48.08 193 SER E N 1
ATOM 8495 C CA . SER E 3 192 ? 71.373 58.314 106.533 1.00 45.52 193 SER E CA 1
ATOM 8496 C C . SER E 3 192 ? 70.057 58.740 105.896 1.00 44.48 193 SER E C 1
ATOM 8497 O O . SER E 3 192 ? 69.879 58.686 104.676 1.00 43.27 193 SER E O 1
ATOM 8500 N N . CYS E 3 193 ? 69.141 59.168 106.757 1.00 42.82 194 CYS E N 1
ATOM 8501 C CA . CYS E 3 193 ? 67.830 59.638 106.343 1.00 40.76 194 CYS E CA 1
ATOM 8502 C C . CYS E 3 193 ? 67.604 60.971 107.039 1.00 39.17 194 CYS E C 1
ATOM 8503 O O . CYS E 3 193 ? 67.402 61.019 108.252 1.00 36.64 194 CYS E O 1
ATOM 8506 N N . GLN E 3 194 ? 67.648 62.051 106.265 1.00 40.46 195 GLN E N 1
ATOM 8507 C CA . GLN E 3 194 ? 67.475 63.387 106.813 1.00 41.82 195 GLN E CA 1
ATOM 8508 C C . GLN E 3 194 ? 66.192 64.062 106.371 1.00 43.32 195 GLN E C 1
ATOM 8509 O O . GLN E 3 194 ? 65.965 64.283 105.177 1.00 44.93 195 GLN E O 1
ATOM 8515 N N . VAL E 3 195 ? 65.357 64.394 107.345 1.00 41.73 196 VAL E N 1
ATOM 8516 C CA . VAL E 3 195 ? 64.106 65.066 107.060 1.00 41.20 196 VAL E CA 1
ATOM 8517 C C . VAL E 3 195 ? 64.310 66.548 107.331 1.00 43.35 196 VAL E C 1
ATOM 8518 O O 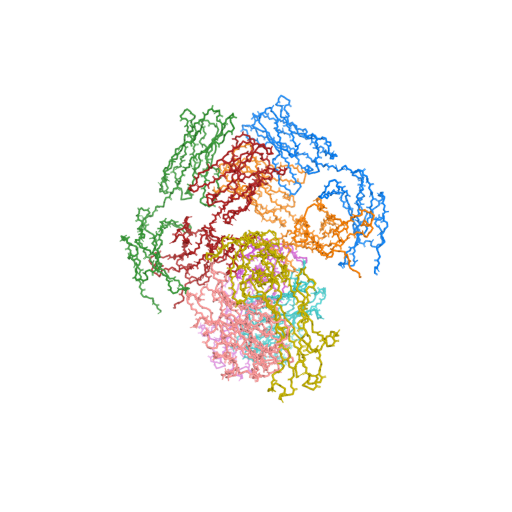. VAL E 3 195 ? 64.799 66.937 108.391 1.00 43.82 196 VAL E O 1
ATOM 8522 N N . THR E 3 196 ? 63.952 67.372 106.356 1.00 46.19 197 THR E N 1
ATOM 8523 C CA . THR E 3 196 ? 64.088 68.810 106.498 1.00 48.91 197 THR E CA 1
ATOM 8524 C C . THR E 3 196 ? 62.694 69.393 106.618 1.00 50.78 197 THR E C 1
ATOM 8525 O O . THR E 3 196 ? 62.087 69.782 105.620 1.00 51.35 197 THR E O 1
ATOM 8529 N N . HIS E 3 197 ? 62.183 69.448 107.842 1.00 51.65 198 HIS E N 1
ATOM 8530 C CA . HIS E 3 197 ? 60.850 69.974 108.062 1.00 53.47 198 HIS E CA 1
ATOM 8531 C C . HIS E 3 197 ? 60.746 71.447 107.688 1.00 57.37 198 HIS E C 1
ATOM 8532 O O . HIS E 3 197 ? 61.714 72.203 107.801 1.00 58.11 198 HIS E O 1
ATOM 8539 N N . GLU E 3 198 ? 59.556 71.840 107.241 1.00 61.29 199 GLU E N 1
ATOM 8540 C CA . GLU E 3 198 ? 59.282 73.215 106.839 1.00 62.91 199 GLU E CA 1
ATOM 8541 C C . GLU E 3 198 ? 59.364 74.165 108.034 1.00 63.31 199 GLU E C 1
ATOM 8542 O O . GLU E 3 198 ? 59.239 73.746 109.186 1.00 63.43 199 GLU E O 1
ATOM 8548 N N . GLY E 3 199 ? 59.575 75.446 107.752 1.00 64.63 200 GLY E N 1
ATOM 8549 C CA . GLY E 3 199 ? 59.679 76.426 108.816 1.00 64.84 200 GLY E CA 1
ATOM 8550 C C . GLY E 3 199 ? 61.073 76.414 109.410 1.00 66.04 200 GLY E C 1
ATOM 8551 O O . GLY E 3 199 ? 61.546 77.424 109.942 1.00 68.12 200 GLY E O 1
ATOM 8552 N N . GLU E 3 200 ? 61.739 75.267 109.311 1.00 64.73 203 GLU E N 1
ATOM 8553 C CA . GLU E 3 200 ? 63.086 75.122 109.844 1.00 63.85 203 GLU E CA 1
ATOM 8554 C C . GLU E 3 200 ? 63.990 74.317 108.919 1.00 61.27 203 GLU E C 1
ATOM 8555 O O . GLU E 3 200 ? 63.542 73.382 108.253 1.00 60.38 203 GLU E O 1
ATOM 8561 N N . THR E 3 201 ? 65.266 74.687 108.879 1.00 58.41 204 THR E N 1
ATOM 8562 C CA . THR E 3 201 ? 66.228 73.975 108.050 1.00 57.13 204 THR E CA 1
ATOM 8563 C C . THR E 3 201 ? 66.389 72.593 108.678 1.00 55.92 204 THR E C 1
ATOM 8564 O O . THR E 3 201 ? 67.407 71.921 108.509 1.00 54.23 204 THR E O 1
ATOM 8568 N N . VAL E 3 202 ? 65.355 72.190 109.409 1.00 55.02 205 VAL E N 1
ATOM 8569 C CA . VAL E 3 202 ? 65.306 70.906 110.096 1.00 53.86 205 VAL E CA 1
ATOM 8570 C C . VAL E 3 202 ? 66.176 69.832 109.468 1.00 52.55 205 VAL E C 1
ATOM 8571 O O . VAL E 3 202 ? 66.096 69.575 108.270 1.00 53.87 205 VAL E O 1
ATOM 8575 N N . GLU E 3 203 ? 66.999 69.195 110.290 1.00 50.91 206 GLU E N 1
ATOM 8576 C CA . GLU E 3 203 ? 67.873 68.134 109.814 1.00 52.19 206 GLU E CA 1
ATOM 8577 C C . GLU E 3 203 ? 67.795 66.960 110.774 1.00 53.28 206 GLU E C 1
ATOM 8578 O O . GLU E 3 203 ? 68.729 66.708 111.532 1.00 54.37 206 GLU E O 1
ATOM 8584 N N . LYS E 3 204 ? 66.674 66.250 110.759 1.00 54.58 207 LYS E N 1
ATOM 8585 C CA . LYS E 3 204 ? 66.528 65.107 111.642 1.00 52.99 207 LYS E CA 1
ATOM 8586 C C . LYS E 3 204 ? 67.633 64.116 111.307 1.00 52.95 207 LYS E C 1
ATOM 8587 O O . LYS E 3 204 ? 67.375 62.984 110.896 1.00 53.65 207 LYS E O 1
ATOM 8593 N N . SER E 3 205 ? 68.871 64.572 111.481 1.00 51.89 208 SER E N 1
ATOM 8594 C CA . SER E 3 205 ? 70.057 63.771 111.208 1.00 54.18 208 SER E CA 1
ATOM 8595 C C . SER E 3 205 ? 69.919 62.335 111.697 1.00 56.54 208 SER E C 1
ATOM 8596 O O . SER E 3 205 ? 70.709 61.873 112.524 1.00 59.15 208 SER E O 1
ATOM 8599 N N . LEU E 3 206 ? 68.910 61.631 111.198 1.00 56.45 209 LEU E N 1
ATOM 8600 C CA . LEU E 3 206 ? 68.714 60.243 111.583 1.00 57.10 209 LEU E CA 1
ATOM 8601 C C . LEU E 3 206 ? 69.813 59.470 110.873 1.00 57.76 209 LEU E C 1
ATOM 8602 O O . LEU E 3 206 ? 69.553 58.770 109.895 1.00 58.02 209 LEU E O 1
ATOM 8607 N N . SER E 3 207 ? 71.042 59.616 111.363 1.00 56.86 210 SER E N 1
ATOM 8608 C CA . SER E 3 207 ? 72.198 58.949 110.771 1.00 58.35 210 SER E CA 1
ATOM 8609 C C . SER E 3 207 ? 72.320 57.483 111.174 1.00 59.32 210 SER E C 1
ATOM 8610 O O . SER E 3 207 ? 73.004 57.153 112.139 1.00 59.66 210 SER E O 1
ATOM 8613 N N . PRO E 3 208 ? 71.655 56.584 110.432 1.00 60.91 211 PRO E N 1
ATOM 8614 C CA . PRO E 3 208 ? 71.698 55.145 110.717 1.00 61.78 211 PRO E CA 1
ATOM 8615 C C . PRO E 3 208 ? 73.113 54.592 110.522 1.00 63.56 211 PRO E C 1
ATOM 8616 O O . PRO E 3 208 ? 73.431 54.028 109.471 1.00 64.41 211 PRO E O 1
ATOM 8620 N N . ALA E 3 209 ? 73.952 54.764 111.542 1.00 64.06 212 ALA E N 1
ATOM 8621 C CA . ALA E 3 209 ? 75.341 54.305 111.512 1.00 62.54 212 ALA E CA 1
ATOM 8622 C C . ALA E 3 209 ? 75.472 52.855 111.065 1.00 62.68 212 ALA E C 1
ATOM 8623 O O . ALA E 3 209 ? 74.667 52.361 110.272 1.00 62.48 212 ALA E O 1
ATOM 8625 N N . GLU E 3 210 ? 76.497 52.177 111.576 1.00 62.92 213 GLU E N 1
ATOM 8626 C CA . GLU E 3 210 ? 76.731 50.780 111.227 1.00 64.95 213 GLU E CA 1
ATOM 8627 C C . GLU E 3 210 ? 76.713 49.853 112.439 1.00 64.05 213 GLU E C 1
ATOM 8628 O O . GLU E 3 210 ? 77.667 49.113 112.687 1.00 63.89 213 GLU E O 1
ATOM 8634 N N . CYS E 3 211 ? 75.623 49.905 113.195 1.00 61.58 214 CYS E N 1
ATOM 8635 C CA . CYS E 3 211 ? 75.465 49.049 114.361 1.00 60.02 214 CYS E CA 1
ATOM 8636 C C . CYS E 3 211 ? 75.389 47.629 113.811 1.00 57.56 214 CYS E C 1
ATOM 8637 O O . CYS E 3 211 ? 74.957 47.430 112.674 1.00 56.97 214 CYS E O 1
ATOM 8640 N N . LEU E 3 212 ? 75.805 46.647 114.602 1.00 56.68 215 LEU E N 1
ATOM 8641 C CA . LEU E 3 212 ? 75.760 45.259 114.151 1.00 54.93 215 LEU E CA 1
ATOM 8642 C C . LEU E 3 212 ? 76.823 44.961 113.088 1.00 55.59 215 LEU E C 1
ATOM 8643 O O . LEU E 3 212 ? 76.463 44.355 112.054 1.00 56.03 215 LEU E O 1
ATOM 8649 N N . GLU F 4 1 ? 16.885 55.485 104.239 1.00 30.49 1 GLU F N 1
ATOM 8650 C CA . GLU F 4 1 ? 17.464 54.115 104.129 1.00 27.66 1 GLU F CA 1
ATOM 8651 C C . GLU F 4 1 ? 17.857 53.789 102.690 1.00 24.39 1 GLU F C 1
ATOM 8652 O O . GLU F 4 1 ? 18.018 52.622 102.333 1.00 23.02 1 GLU F O 1
ATOM 8658 N N . VAL F 4 2 ? 18.012 54.823 101.868 1.00 19.96 2 VAL F N 1
ATOM 8659 C CA . VAL F 4 2 ? 18.393 54.639 100.471 1.00 19.81 2 VAL F CA 1
ATOM 8660 C C . VAL F 4 2 ? 19.768 53.972 100.360 1.00 20.47 2 VAL F C 1
ATOM 8661 O O . VAL F 4 2 ? 20.694 54.303 101.102 1.00 19.87 2 VAL F O 1
ATOM 8665 N N . TYR F 4 3 ? 19.896 53.036 99.425 1.00 21.03 3 TYR F N 1
ATOM 8666 C CA . TYR F 4 3 ? 21.142 52.305 99.243 1.00 19.55 3 TYR F CA 1
ATOM 8667 C C . TYR F 4 3 ? 21.540 52.174 97.779 1.00 19.81 3 TYR F C 1
ATOM 8668 O O . TYR F 4 3 ? 20.704 51.946 96.909 1.00 18.09 3 TYR F O 1
ATOM 8677 N N . LEU F 4 4 ? 22.835 52.316 97.527 1.00 20.52 4 LEU F N 1
ATOM 8678 C CA . LEU F 4 4 ? 23.390 52.217 96.185 1.00 23.41 4 LEU F CA 1
ATOM 8679 C C . LEU F 4 4 ? 24.657 51.388 96.266 1.00 23.60 4 LEU F C 1
ATOM 8680 O O . LEU F 4 4 ? 25.731 51.915 96.564 1.00 24.83 4 LEU F O 1
ATOM 8685 N N . VAL F 4 5 ? 24.534 50.094 95.993 1.00 20.53 5 VAL F N 1
ATOM 8686 C CA . VAL F 4 5 ? 25.680 49.199 96.058 1.00 17.72 5 VAL F CA 1
ATOM 8687 C C . VAL F 4 5 ? 26.278 48.846 94.710 1.00 15.07 5 VAL F C 1
ATOM 8688 O O . VAL F 4 5 ? 25.568 48.398 93.816 1.00 12.93 5 VAL F O 1
ATOM 8692 N N . GLU F 4 6 ? 27.585 49.049 94.574 1.00 13.42 6 GLU F N 1
ATOM 8693 C CA . GLU F 4 6 ? 28.292 48.713 93.342 1.00 14.95 6 GLU F CA 1
ATOM 8694 C C . GLU F 4 6 ? 28.867 47.323 93.564 1.00 12.72 6 GLU F C 1
ATOM 8695 O O . GLU F 4 6 ? 29.217 46.976 94.690 1.00 10.38 6 GLU F O 1
ATOM 8701 N N . SER F 4 7 ? 28.956 46.524 92.505 1.00 15.66 7 SER F N 1
ATOM 8702 C CA . SER F 4 7 ? 29.509 45.172 92.618 1.00 13.28 7 SER F CA 1
ATOM 8703 C C . SER F 4 7 ? 29.875 44.610 91.253 1.00 12.58 7 SER F C 1
ATOM 8704 O O . SER F 4 7 ? 29.096 44.703 90.304 1.00 14.87 7 SER F O 1
ATOM 8707 N N . GLY F 4 8 ? 31.068 44.038 91.154 1.00 10.47 8 GLY F N 1
ATOM 8708 C CA . GLY F 4 8 ? 31.493 43.465 89.892 1.00 11.65 8 GLY F CA 1
ATOM 8709 C C . GLY F 4 8 ? 32.958 43.695 89.588 1.00 12.76 8 GLY F C 1
ATOM 8710 O O . GLY F 4 8 ? 33.518 43.064 88.690 1.00 11.52 8 GLY F O 1
ATOM 8711 N N . GLY F 4 9 ? 33.583 44.596 90.338 1.00 14.16 9 GLY F N 1
ATOM 8712 C CA . GLY F 4 9 ? 34.986 44.890 90.115 1.00 11.81 9 GLY F CA 1
ATOM 8713 C C . GLY F 4 9 ? 35.868 43.655 90.058 1.00 13.53 9 GLY F C 1
ATOM 8714 O O . GLY F 4 9 ? 35.448 42.558 90.428 1.00 8.98 9 GLY F O 1
ATOM 8715 N N . ASP F 4 10 ? 37.095 43.843 89.578 1.00 14.71 10 ASP F N 1
ATOM 8716 C CA . ASP F 4 10 ? 38.072 42.766 89.479 1.00 16.27 10 ASP F CA 1
ATOM 8717 C C . ASP F 4 10 ? 39.313 43.216 88.732 1.00 15.35 10 ASP F C 1
ATOM 8718 O O . ASP F 4 10 ? 39.309 44.248 88.060 1.00 11.33 10 ASP F O 1
ATOM 8723 N N . LEU F 4 11 ? 40.370 42.418 88.852 1.00 19.72 11 LEU F N 1
ATOM 8724 C CA . LEU F 4 11 ? 41.636 42.698 88.190 1.00 28.68 11 LEU F CA 1
ATOM 8725 C C . LEU F 4 11 ? 41.697 41.883 86.910 1.00 31.55 11 LEU F C 1
ATOM 8726 O O . LEU F 4 11 ? 41.798 40.658 86.954 1.00 34.59 11 LEU F O 1
ATOM 8731 N N . VAL F 4 12 ? 41.644 42.561 85.770 1.00 32.94 12 VAL F N 1
ATOM 8732 C CA . VAL F 4 12 ? 41.678 41.871 84.491 1.00 32.62 12 VAL F CA 1
ATOM 8733 C C . VAL F 4 12 ? 42.818 42.356 83.609 1.00 33.69 12 VAL F C 1
ATOM 8734 O O . VAL F 4 12 ? 43.431 43.395 83.874 1.00 33.11 12 VAL F O 1
ATOM 8738 N N . GLN F 4 13 ? 43.096 41.586 82.562 1.00 34.89 13 GLN F N 1
ATOM 8739 C CA . GLN F 4 13 ? 44.163 41.906 81.624 1.00 33.40 13 GLN F CA 1
ATOM 8740 C C . GLN F 4 13 ? 43.688 42.862 80.531 1.00 31.15 13 GLN F C 1
ATOM 8741 O O . GLN F 4 13 ? 42.551 42.765 80.054 1.00 27.62 13 GLN F O 1
ATOM 8747 N N . PRO F 4 14 ? 44.557 43.807 80.128 1.00 28.66 14 PRO F N 1
ATOM 8748 C CA . PRO F 4 14 ? 44.267 44.803 79.088 1.00 27.18 14 PRO F CA 1
ATOM 8749 C C . PRO F 4 14 ? 43.509 44.221 77.895 1.00 26.25 14 PRO F C 1
ATOM 8750 O O . PRO F 4 14 ? 43.805 43.118 77.443 1.00 26.95 14 PRO F O 1
ATOM 8754 N N . GLY F 4 15 ? 42.533 44.971 77.393 1.00 25.87 15 GLY F N 1
ATOM 8755 C CA . GLY F 4 15 ? 41.753 44.511 76.258 1.00 24.64 15 GLY F CA 1
ATOM 8756 C C . GLY F 4 15 ? 40.594 43.608 76.635 1.00 22.96 15 GLY F C 1
ATOM 8757 O O . GLY F 4 15 ? 39.800 43.222 75.776 1.00 22.17 15 GLY F O 1
ATOM 8758 N N . SER F 4 16 ? 40.483 43.275 77.918 1.00 22.31 16 SER F N 1
ATOM 8759 C CA . SER F 4 16 ? 39.411 42.398 78.381 1.00 22.08 16 SER F CA 1
ATOM 8760 C C . SER F 4 16 ? 38.018 43.015 78.273 1.00 19.70 16 SER F C 1
ATOM 8761 O O . SER F 4 16 ? 37.719 43.759 77.335 1.00 18.07 16 SER F O 1
ATOM 8764 N N . SER F 4 17 ? 37.172 42.682 79.243 1.00 17.99 17 SER F N 1
ATOM 8765 C CA . SER F 4 17 ? 35.806 43.181 79.297 1.00 20.45 17 SER F CA 1
ATOM 8766 C C . SER F 4 17 ? 35.216 42.883 80.671 1.00 22.83 17 SER F C 1
ATOM 8767 O O . SER F 4 17 ? 35.259 41.741 81.130 1.00 24.56 17 SER F O 1
ATOM 8770 N N . LEU F 4 18 ? 34.663 43.907 81.318 1.00 21.03 18 LEU F N 1
ATOM 8771 C CA . LEU F 4 18 ? 34.062 43.759 82.647 1.00 18.04 18 LEU F CA 1
ATOM 8772 C C . LEU F 4 18 ? 32.632 44.339 82.733 1.00 17.30 18 LEU F C 1
ATOM 8773 O O . LEU F 4 18 ? 32.350 45.427 82.216 1.00 21.22 18 LEU F O 1
ATOM 8778 N N . LYS F 4 19 ? 31.730 43.615 83.388 1.00 12.97 19 LYS F N 1
ATOM 8779 C CA . LYS F 4 19 ? 30.360 44.086 83.535 1.00 10.41 19 LYS F CA 1
ATOM 8780 C C . LYS F 4 19 ? 29.954 44.299 84.999 1.00 12.92 19 LYS F C 1
ATOM 8781 O O . LYS F 4 19 ? 29.391 43.408 85.642 1.00 10.38 19 LYS F O 1
ATOM 8787 N N . VAL F 4 20 ? 30.237 45.488 85.522 1.00 13.47 20 VAL F N 1
ATOM 8788 C CA . VAL F 4 20 ? 29.892 45.817 86.898 1.00 12.46 20 VAL F CA 1
ATOM 8789 C C . VAL F 4 20 ? 28.469 46.368 86.968 1.00 13.89 20 VAL F C 1
ATOM 8790 O O . VAL F 4 20 ? 27.966 46.910 85.987 1.00 18.29 20 VAL F O 1
ATOM 8794 N N . SER F 4 21 ? 27.824 46.241 88.127 1.00 14.74 21 SER F N 1
ATOM 8795 C CA . SER F 4 21 ? 26.449 46.716 88.294 1.00 11.54 21 SER F CA 1
ATOM 8796 C C . SER F 4 21 ? 26.276 47.697 89.451 1.00 12.39 21 SER F C 1
ATOM 8797 O O . SER F 4 21 ? 27.202 47.928 90.225 1.00 16.03 21 SER F O 1
ATOM 8800 N N . CYS F 4 22 ? 25.082 48.269 89.564 1.00 9.24 22 CYS F N 1
ATOM 8801 C CA . CYS F 4 22 ? 24.784 49.216 90.628 1.00 11.70 22 CYS F CA 1
ATOM 8802 C C . CYS F 4 22 ? 23.459 48.821 91.273 1.00 11.80 22 CYS F C 1
ATOM 8803 O O . CYS F 4 22 ? 22.405 48.933 90.648 1.00 14.12 22 CYS F O 1
ATOM 8806 N N . ALA F 4 23 ? 23.511 48.360 92.520 1.00 8.92 23 ALA F N 1
ATOM 8807 C CA . ALA F 4 23 ? 22.302 47.939 93.221 1.00 10.01 23 ALA F CA 1
ATOM 8808 C C . ALA F 4 23 ? 21.648 49.067 94.016 1.00 9.32 23 ALA F C 1
ATOM 8809 O O . ALA F 4 23 ? 22.326 49.824 94.718 1.00 5.49 23 ALA F O 1
ATOM 8811 N N . ALA F 4 24 ? 20.325 49.162 93.904 1.00 8.53 24 ALA F N 1
ATOM 8812 C CA . ALA F 4 24 ? 19.557 50.195 94.592 1.00 9.68 24 ALA F CA 1
ATOM 8813 C C . ALA F 4 24 ? 18.731 49.649 95.757 1.00 10.50 24 ALA F C 1
ATOM 8814 O O . ALA F 4 24 ? 18.585 48.433 95.919 1.00 8.41 24 ALA F O 1
ATOM 8816 N N . SER F 4 25 ? 18.191 50.557 96.567 1.00 10.42 25 SER F N 1
ATOM 8817 C CA . SER F 4 25 ? 17.381 50.165 97.718 1.00 9.98 25 SER F CA 1
ATOM 8818 C C . SER F 4 25 ? 16.958 51.365 98.566 1.00 6.92 25 SER F C 1
ATOM 8819 O O . SER F 4 25 ? 17.763 52.244 98.855 1.00 7.32 25 SER F O 1
ATOM 8822 N N . GLY F 4 26 ? 15.685 51.404 98.949 1.00 5.55 26 GLY F N 1
ATOM 8823 C CA . GLY F 4 26 ? 15.205 52.494 99.773 1.00 2.44 26 GLY F CA 1
ATOM 8824 C C . GLY F 4 26 ? 14.561 53.666 99.062 1.00 2.00 26 GLY F C 1
ATOM 8825 O O . GLY F 4 26 ? 14.513 54.766 99.616 1.00 6.05 26 GLY F O 1
ATOM 8826 N N . PHE F 4 27 ? 14.056 53.446 97.851 1.00 5.17 27 PHE F N 1
ATOM 8827 C CA . PHE F 4 27 ? 13.406 54.514 97.085 1.00 8.60 27 PHE F CA 1
ATOM 8828 C C . PHE F 4 27 ? 12.920 54.030 95.717 1.00 8.34 27 PHE F C 1
ATOM 8829 O O . PHE F 4 27 ? 13.395 53.022 95.187 1.00 2.00 27 PHE F O 1
ATOM 8837 N N . THR F 4 28 ? 11.971 54.763 95.145 1.00 10.83 28 THR F N 1
ATOM 8838 C CA . THR F 4 28 ? 11.421 54.409 93.843 1.00 10.04 28 THR F CA 1
ATOM 8839 C C . THR F 4 28 ? 12.457 54.599 92.741 1.00 9.73 28 THR F C 1
ATOM 8840 O O . THR F 4 28 ? 12.549 55.666 92.139 1.00 9.62 28 THR F O 1
ATOM 8844 N N . PHE F 4 29 ? 13.232 53.547 92.496 1.00 6.35 29 PHE F N 1
ATOM 8845 C CA . PHE F 4 29 ? 14.275 53.539 91.472 1.00 7.46 29 PHE F CA 1
ATOM 8846 C C . PHE F 4 29 ? 13.705 53.968 90.125 1.00 8.41 29 PHE F C 1
ATOM 8847 O O . PHE F 4 29 ? 14.452 54.344 89.222 1.00 5.73 29 PHE F O 1
ATOM 8855 N N . SER F 4 30 ? 12.380 53.926 90.004 1.00 14.54 30 SER F N 1
ATOM 8856 C CA . SER F 4 30 ? 11.704 54.300 88.762 1.00 16.89 30 SER F CA 1
ATOM 8857 C C . SER F 4 30 ? 11.870 55.754 88.329 1.00 16.67 30 SER F C 1
ATOM 8858 O O . SER F 4 30 ? 12.176 56.017 87.169 1.00 22.29 30 SER F O 1
ATOM 8861 N N . ASP F 4 31 ? 11.652 56.700 89.235 1.00 13.29 31 ASP F N 1
ATOM 8862 C CA . ASP F 4 31 ? 11.789 58.104 88.864 1.00 20.58 31 ASP F CA 1
ATOM 8863 C C . ASP F 4 31 ? 13.173 58.694 89.137 1.00 19.99 31 ASP F C 1
ATOM 8864 O O . ASP F 4 31 ? 13.282 59.800 89.667 1.00 24.18 31 ASP F O 1
ATOM 8869 N N . PHE F 4 32 ? 14.222 57.969 88.754 1.00 19.62 32 PHE F N 1
ATOM 8870 C CA . PHE F 4 32 ? 15.591 58.430 88.968 1.00 14.81 32 PHE F CA 1
ATOM 8871 C C . PHE F 4 32 ? 16.553 58.021 87.870 1.00 14.52 32 PHE F C 1
ATOM 8872 O O . PHE F 4 32 ? 16.585 56.869 87.457 1.00 19.35 32 PHE F O 1
ATOM 8880 N N . TRP F 4 33 ? 17.344 58.976 87.405 1.00 15.68 33 TRP F N 1
ATOM 8881 C CA . TRP F 4 33 ? 18.320 58.700 86.366 1.00 18.40 33 TRP F CA 1
ATOM 8882 C C . TRP F 4 33 ? 19.604 58.229 87.040 1.00 18.88 33 TRP F C 1
ATOM 8883 O O . TRP F 4 33 ? 20.089 58.856 87.979 1.00 19.27 33 TRP F O 1
ATOM 8894 N N . MET F 4 34 ? 20.151 57.122 86.557 1.00 18.92 34 MET F N 1
ATOM 8895 C CA . MET F 4 34 ? 21.371 56.567 87.127 1.00 17.73 34 MET F CA 1
ATOM 8896 C C . MET F 4 34 ? 22.637 57.037 86.419 1.00 13.84 34 MET F C 1
ATOM 8897 O O . MET F 4 34 ? 22.655 57.231 85.204 1.00 12.84 34 MET F O 1
ATOM 8902 N N . TYR F 4 35 ? 23.700 57.212 87.194 1.00 10.85 35 TYR F N 1
ATOM 8903 C CA . TYR F 4 35 ? 24.964 57.659 86.643 1.00 13.65 35 TYR F CA 1
ATOM 8904 C C . TYR F 4 35 ? 26.118 56.813 87.133 1.00 13.55 35 TYR F C 1
ATOM 8905 O O . TYR F 4 35 ? 26.107 56.312 88.258 1.00 14.04 35 TYR F O 1
ATOM 8914 N N . TRP F 4 36 ? 27.115 56.658 86.273 1.00 12.06 36 TRP F N 1
ATOM 8915 C CA . TRP F 4 36 ? 28.296 55.899 86.618 1.00 12.30 36 TRP F CA 1
ATOM 8916 C C . TRP F 4 36 ? 29.420 56.911 86.739 1.00 14.66 36 TRP F C 1
ATOM 8917 O O . TRP F 4 36 ? 29.364 57.984 86.144 1.00 19.56 36 TRP F O 1
ATOM 8928 N N . VAL F 4 37 ? 30.432 56.585 87.528 1.00 15.13 37 VAL F N 1
ATOM 8929 C CA . VAL F 4 37 ? 31.545 57.495 87.708 1.00 14.46 37 VAL F CA 1
ATOM 8930 C C . VAL F 4 37 ? 32.707 56.768 88.333 1.00 14.89 37 VAL F C 1
ATOM 8931 O O . VAL F 4 37 ? 32.555 56.077 89.337 1.00 18.78 37 VAL F O 1
ATOM 8935 N N . ARG F 4 38 ? 33.876 56.932 87.731 1.00 14.99 38 ARG F N 1
ATOM 8936 C CA . ARG F 4 38 ? 35.078 56.279 88.216 1.00 13.06 38 ARG F CA 1
ATOM 8937 C C . ARG F 4 38 ? 36.064 57.310 88.750 1.00 11.57 38 ARG F C 1
ATOM 8938 O O . ARG F 4 38 ? 35.812 58.509 88.684 1.00 13.85 38 ARG F O 1
ATOM 8946 N N . GLN F 4 39 ? 37.180 56.831 89.291 1.00 12.06 39 GLN F N 1
ATOM 8947 C CA . GLN F 4 39 ? 38.223 57.701 89.821 1.00 13.44 39 GLN F CA 1
ATOM 8948 C C . GLN F 4 39 ? 39.508 56.906 89.975 1.00 17.38 39 GLN F C 1
ATOM 8949 O O . GLN F 4 39 ? 39.493 55.783 90.491 1.00 19.90 39 GLN F O 1
ATOM 8955 N N . ALA F 4 40 ? 40.618 57.487 89.525 1.00 19.12 40 ALA F N 1
ATOM 8956 C CA . ALA F 4 40 ? 41.917 56.829 89.620 1.00 19.69 40 ALA F CA 1
ATOM 8957 C C . ALA F 4 40 ? 42.539 57.165 90.962 1.00 21.60 40 ALA F C 1
ATOM 8958 O O . ALA F 4 40 ? 42.310 58.239 91.505 1.00 19.35 40 ALA F O 1
ATOM 8960 N N . PRO F 4 41 ? 43.334 56.246 91.519 1.00 25.78 41 PRO F N 1
ATOM 8961 C CA . PRO F 4 41 ? 43.987 56.468 92.805 1.00 28.25 41 PRO F CA 1
ATOM 8962 C C . PRO F 4 41 ? 44.225 57.940 93.105 1.00 29.88 41 PRO F C 1
ATOM 8963 O O . PRO F 4 41 ? 43.447 58.576 93.822 1.00 33.47 41 PRO F O 1
ATOM 8967 N N . GLY F 4 42 ? 45.301 58.484 92.548 1.00 26.18 42 GLY F N 1
ATOM 8968 C CA . GLY F 4 42 ? 45.621 59.877 92.793 1.00 23.96 42 GLY F CA 1
ATOM 8969 C C . GLY F 4 42 ? 44.861 60.862 91.934 1.00 23.43 42 GLY F C 1
ATOM 8970 O O . GLY F 4 42 ? 45.023 62.068 92.101 1.00 24.90 42 GLY F O 1
ATOM 8971 N N . LYS F 4 43 ? 44.035 60.355 91.022 1.00 25.77 43 LYS F N 1
ATOM 8972 C CA . LYS F 4 43 ? 43.247 61.199 90.118 1.00 26.50 43 LYS F CA 1
ATOM 8973 C C . LYS F 4 43 ? 41.894 61.566 90.723 1.00 23.42 43 LYS F C 1
ATOM 8974 O O . LYS F 4 43 ? 41.349 60.825 91.537 1.00 25.30 43 LYS F O 1
ATOM 8980 N N . GLY F 4 44 ? 41.347 62.706 90.319 1.00 19.75 44 GLY F N 1
ATOM 8981 C CA . GLY F 4 44 ? 40.064 63.123 90.859 1.00 17.95 44 GLY F CA 1
ATOM 8982 C C . GLY F 4 44 ? 38.909 62.237 90.428 1.00 14.82 44 GLY F C 1
ATOM 8983 O O . GLY F 4 44 ? 39.100 61.067 90.086 1.00 17.63 44 GLY F O 1
ATOM 8984 N N . LEU F 4 45 ? 37.702 62.796 90.465 1.00 10.79 45 LEU F N 1
ATOM 8985 C CA . LEU F 4 45 ? 36.495 62.088 90.055 1.00 7.04 45 LEU F CA 1
ATOM 8986 C C . LEU F 4 45 ? 36.326 62.324 88.561 1.00 10.52 45 LEU F C 1
ATOM 8987 O O . LEU F 4 45 ? 36.519 63.439 88.071 1.00 6.34 45 LEU F O 1
ATOM 8992 N N . GLU F 4 46 ? 35.956 61.276 87.839 1.00 13.49 46 GLU F N 1
ATOM 8993 C CA . GLU F 4 46 ? 35.755 61.384 86.403 1.00 11.28 46 GLU F CA 1
ATOM 8994 C C . GLU F 4 46 ? 34.424 60.734 86.058 1.00 6.65 46 GLU F C 1
ATOM 8995 O O . GLU F 4 46 ? 34.201 59.561 86.352 1.00 3.99 46 GLU F O 1
ATOM 9001 N N . TRP F 4 47 ? 33.539 61.513 85.449 1.00 5.43 47 TRP F N 1
ATOM 9002 C CA . TRP F 4 47 ? 32.214 61.036 85.071 1.00 6.16 47 TRP F CA 1
ATOM 9003 C C . TRP F 4 47 ? 32.238 60.049 83.906 1.00 7.09 47 TRP F C 1
ATOM 9004 O O . TRP F 4 47 ? 32.828 60.315 82.858 1.00 2.00 47 TRP F O 1
ATOM 9015 N N . VAL F 4 48 ? 31.560 58.921 84.093 1.00 5.56 48 VAL F N 1
ATOM 9016 C CA . VAL F 4 48 ? 31.507 57.885 83.080 1.00 5.81 48 VAL F CA 1
ATOM 9017 C C . VAL F 4 48 ? 30.285 57.930 82.153 1.00 6.53 48 VAL F C 1
ATOM 9018 O O . VAL F 4 48 ? 30.440 57.986 80.932 1.00 8.38 48 VAL F O 1
ATOM 9022 N N . GLY F 4 49 ? 29.079 57.904 82.713 1.00 2.00 49 GLY F N 1
ATOM 9023 C CA . GLY F 4 49 ? 27.904 57.924 81.862 1.00 2.04 49 GLY F CA 1
ATOM 9024 C C . GLY F 4 49 ? 26.586 58.117 82.582 1.00 8.06 49 GLY F C 1
ATOM 9025 O O . GLY F 4 49 ? 26.568 58.367 83.790 1.00 12.48 49 GLY F O 1
ATOM 9026 N N . ARG F 4 50 ? 25.484 58.009 81.839 1.00 6.70 50 ARG F N 1
ATOM 9027 C CA . ARG F 4 50 ? 24.144 58.170 82.403 1.00 8.53 50 ARG F CA 1
ATOM 9028 C C . ARG F 4 50 ? 23.062 57.451 81.594 1.00 8.39 50 ARG F C 1
ATOM 9029 O O . ARG F 4 50 ? 23.144 57.342 80.367 1.00 6.47 50 ARG F O 1
ATOM 9037 N N . ILE F 4 51 ? 22.038 56.978 82.295 1.00 7.98 51 ILE F N 1
ATOM 9038 C CA . ILE F 4 51 ? 20.927 56.272 81.670 1.00 12.13 51 ILE F CA 1
ATOM 9039 C C . ILE F 4 51 ? 19.631 56.753 82.313 1.00 12.70 51 ILE F C 1
ATOM 9040 O O . ILE F 4 51 ? 19.467 56.652 83.529 1.00 16.83 51 ILE F O 1
ATOM 9045 N N . LYS F 4 52 ? 18.717 57.271 81.497 1.00 12.59 52 LYS F N 1
ATOM 9046 C CA . LYS F 4 52 ? 17.445 57.794 81.993 1.00 14.80 52 LYS F CA 1
ATOM 9047 C C . LYS F 4 52 ? 16.410 56.723 82.347 1.00 16.37 52 LYS F C 1
ATOM 9048 O O . LYS F 4 52 ? 16.659 55.524 82.194 1.00 13.36 52 LYS F O 1
ATOM 9054 N N . ASN F 4 53 A 15.252 57.166 82.833 1.00 17.01 52 ASN F N 1
ATOM 9055 C CA . ASN F 4 53 A 14.187 56.245 83.200 1.00 20.84 52 ASN F CA 1
ATOM 9056 C C . ASN F 4 53 A 13.426 55.815 81.960 1.00 24.02 52 ASN F C 1
ATOM 9057 O O . ASN F 4 53 A 13.851 56.070 80.831 1.00 24.52 52 ASN F O 1
ATOM 9062 N N . ILE F 4 54 B 12.295 55.158 82.170 1.00 24.46 52 ILE F N 1
ATOM 9063 C CA . ILE F 4 54 B 11.493 54.693 81.054 1.00 24.28 52 ILE F CA 1
ATOM 9064 C C . ILE F 4 54 B 10.863 55.872 80.331 1.00 20.49 52 ILE F C 1
ATOM 9065 O O . ILE F 4 54 B 11.116 56.089 79.148 1.00 16.18 52 ILE F O 1
ATOM 9070 N N . PRO F 4 55 C 10.043 56.657 81.044 1.00 17.45 52 PRO F N 1
ATOM 9071 C CA . PRO F 4 55 C 9.371 57.822 80.471 1.00 19.02 52 PRO F CA 1
ATOM 9072 C C . PRO F 4 55 C 10.256 58.527 79.461 1.00 20.18 52 PRO F C 1
ATOM 9073 O O . PRO F 4 55 C 9.792 58.977 78.415 1.00 23.09 52 PRO F O 1
ATOM 9077 N N . ASN F 4 56 ? 11.540 58.615 79.783 1.00 20.79 53 ASN F N 1
ATOM 9078 C CA . ASN F 4 56 ? 12.494 59.266 78.908 1.00 18.87 53 ASN F CA 1
ATOM 9079 C C . ASN F 4 56 ? 13.229 58.239 78.051 1.00 19.88 53 ASN F C 1
ATOM 9080 O O . ASN F 4 56 ? 14.261 58.523 77.442 1.00 19.13 53 ASN F O 1
ATOM 9085 N N . ASN F 4 57 ? 12.672 57.037 78.016 1.00 21.98 54 ASN F N 1
ATOM 9086 C CA . ASN F 4 57 ? 13.203 55.939 77.217 1.00 27.35 54 ASN F CA 1
ATOM 9087 C C . ASN F 4 57 ? 14.613 55.429 77.510 1.00 27.81 54 ASN F C 1
ATOM 9088 O O . ASN F 4 57 ? 15.337 55.047 76.590 1.00 29.00 54 ASN F O 1
ATOM 9093 N N . TYR F 4 58 ? 14.998 55.400 78.779 1.00 25.69 55 TYR F N 1
ATOM 9094 C CA . TYR F 4 58 ? 16.318 54.903 79.155 1.00 21.96 55 TYR F CA 1
ATOM 9095 C C . TYR F 4 58 ? 17.443 55.478 78.309 1.00 17.92 55 TYR F C 1
ATOM 9096 O O . TYR F 4 58 ? 18.494 54.864 78.183 1.00 21.63 55 TYR F O 1
ATOM 9105 N N . ALA F 4 59 ? 17.234 56.644 77.720 1.00 14.05 56 ALA F N 1
ATOM 9106 C CA . ALA F 4 59 ? 18.282 57.245 76.907 1.00 13.43 56 ALA F CA 1
ATOM 9107 C C . ALA F 4 59 ? 19.640 57.206 77.631 1.00 13.27 56 ALA F C 1
ATOM 9108 O O . ALA F 4 59 ? 19.757 57.612 78.787 1.00 12.79 56 ALA F O 1
ATOM 9110 N N . THR F 4 60 ? 20.666 56.726 76.939 1.00 10.69 57 THR F N 1
ATOM 9111 C CA . THR F 4 60 ? 22.005 56.633 77.515 1.00 19.69 57 THR F CA 1
ATOM 9112 C C . THR F 4 60 ? 22.945 57.717 77.000 1.00 19.61 57 THR F C 1
ATOM 9113 O O . THR F 4 60 ? 22.658 58.382 76.012 1.00 26.36 57 THR F O 1
ATOM 9117 N N . GLU F 4 61 ? 24.076 57.881 77.675 1.00 18.81 58 GLU F N 1
ATOM 9118 C CA . GLU F 4 61 ? 25.083 58.857 77.266 1.00 14.16 58 GLU F CA 1
ATOM 9119 C C . GLU F 4 61 ? 26.441 58.393 77.784 1.00 8.89 58 GLU F C 1
ATOM 9120 O O . GLU F 4 61 ? 26.523 57.629 78.746 1.00 8.47 58 GLU F O 1
ATOM 9126 N N . TYR F 4 62 ? 27.509 58.840 77.144 1.00 5.40 59 TYR F N 1
ATOM 9127 C CA . TYR F 4 62 ? 28.837 58.428 77.564 1.00 6.51 59 TYR F CA 1
ATOM 9128 C C . TYR F 4 62 ? 29.850 59.545 77.409 1.00 6.05 59 TYR F C 1
ATOM 9129 O O . TYR F 4 62 ? 29.838 60.282 76.422 1.00 7.57 59 TYR F O 1
ATOM 9138 N N . ALA F 4 63 ? 30.713 59.674 78.404 1.00 6.38 60 ALA F N 1
ATOM 9139 C CA . ALA F 4 63 ? 31.752 60.678 78.374 1.00 12.74 60 ALA F CA 1
ATOM 9140 C C . ALA F 4 63 ? 32.697 60.271 77.256 1.00 18.18 60 ALA F C 1
ATOM 9141 O O . ALA F 4 63 ? 32.783 59.097 76.914 1.00 17.07 60 ALA F O 1
ATOM 9143 N N . ASP F 4 64 ? 33.405 61.241 76.694 1.00 22.90 61 ASP F N 1
ATOM 9144 C CA . ASP F 4 64 ? 34.336 60.981 75.606 1.00 28.30 61 ASP F CA 1
ATOM 9145 C C . ASP F 4 64 ? 35.317 59.847 75.888 1.00 28.41 61 ASP F C 1
ATOM 9146 O O . ASP F 4 64 ? 35.548 58.987 75.039 1.00 30.63 61 ASP F O 1
ATOM 9151 N N . SER F 4 65 ? 35.884 59.850 77.088 1.00 31.79 62 SER F N 1
ATOM 9152 C CA . SER F 4 65 ? 36.855 58.841 77.498 1.00 32.35 62 SER F CA 1
ATOM 9153 C C . SER F 4 65 ? 36.490 57.391 77.169 1.00 31.76 62 SER F C 1
ATOM 9154 O O . SER F 4 65 ? 37.377 56.560 76.978 1.00 34.98 62 SER F O 1
ATOM 9157 N N . VAL F 4 66 ? 35.198 57.082 77.097 1.00 28.33 63 VAL F N 1
ATOM 9158 C CA . VAL F 4 66 ? 34.775 55.713 76.812 1.00 26.78 63 VAL F CA 1
ATOM 9159 C C . VAL F 4 66 ? 33.513 55.623 75.962 1.00 27.56 63 VAL F C 1
ATOM 9160 O O . VAL F 4 66 ? 32.666 54.765 76.206 1.00 27.93 63 VAL F O 1
ATOM 9164 N N . ARG F 4 67 ? 33.393 56.478 74.953 1.00 26.90 64 ARG F N 1
ATOM 9165 C CA . ARG F 4 67 ? 32.197 56.479 74.116 1.00 25.65 64 ARG F CA 1
ATOM 9166 C C . ARG F 4 67 ? 31.972 55.239 73.262 1.00 24.62 64 ARG F C 1
ATOM 9167 O O . ARG F 4 67 ? 30.869 54.690 73.246 1.00 25.57 64 ARG F O 1
ATOM 9175 N N . GLY F 4 68 ? 33.005 54.806 72.548 1.00 23.89 65 GLY F N 1
ATOM 9176 C CA . GLY F 4 68 ? 32.861 53.642 71.694 1.00 25.51 65 GLY F CA 1
ATOM 9177 C C . GLY F 4 68 ? 33.198 52.300 72.320 1.00 29.91 65 GLY F C 1
ATOM 9178 O O . GLY F 4 68 ? 33.201 51.289 71.619 1.00 31.43 65 GLY F O 1
ATOM 9179 N N . ARG F 4 69 ? 33.490 52.273 73.621 1.00 32.17 66 ARG F N 1
ATOM 9180 C CA . ARG F 4 69 ? 33.817 51.015 74.300 1.00 28.48 66 ARG F CA 1
ATOM 9181 C C . ARG F 4 69 ? 32.902 50.670 75.478 1.00 25.16 66 ARG F C 1
ATOM 9182 O O . ARG F 4 69 ? 32.624 49.497 75.720 1.00 24.98 66 ARG F O 1
ATOM 9190 N N . PHE F 4 70 ? 32.433 51.677 76.212 1.00 22.50 67 PHE F N 1
ATOM 9191 C CA . PHE F 4 70 ? 31.558 51.414 77.353 1.00 18.89 67 PHE F CA 1
ATOM 9192 C C . PHE F 4 70 ? 30.073 51.542 77.002 1.00 17.48 67 PHE F C 1
ATOM 9193 O O . PHE F 4 70 ? 29.686 52.298 76.108 1.00 17.03 67 PHE F O 1
ATOM 9201 N N . THR F 4 71 ? 29.247 50.781 77.705 1.00 13.40 68 THR F N 1
ATOM 9202 C CA . THR F 4 71 ? 27.807 50.805 77.499 1.00 11.91 68 THR F CA 1
ATOM 9203 C C . THR F 4 71 ? 27.164 50.802 78.879 1.00 14.35 68 THR F C 1
ATOM 9204 O O . THR F 4 71 ? 27.855 50.699 79.896 1.00 13.01 68 THR F O 1
ATOM 9208 N N . ILE F 4 72 ? 25.842 50.906 78.911 1.00 11.53 69 ILE F N 1
ATOM 9209 C CA . ILE F 4 72 ? 25.106 50.918 80.161 1.00 8.67 69 ILE F CA 1
ATOM 9210 C C . ILE F 4 72 ? 23.716 50.393 79.869 1.00 13.21 69 ILE F C 1
ATOM 9211 O O . ILE F 4 72 ? 23.188 50.581 78.768 1.00 14.44 69 ILE F O 1
ATOM 9216 N N . SER F 4 73 ? 23.125 49.741 80.866 1.00 13.13 70 SER F N 1
ATOM 9217 C CA . SER F 4 73 ? 21.798 49.158 80.732 1.00 7.09 70 SER F CA 1
ATOM 9218 C C . SER F 4 73 ? 21.098 49.210 82.070 1.00 6.81 70 SER F C 1
ATOM 9219 O O . SER F 4 73 ? 21.717 48.986 83.107 1.00 9.58 70 SER F O 1
ATOM 9222 N N . ARG F 4 74 ? 19.806 49.512 82.035 1.00 8.06 71 ARG F N 1
ATOM 9223 C CA . ARG F 4 74 ? 18.986 49.622 83.236 1.00 10.62 71 ARG F CA 1
ATOM 9224 C C . ARG F 4 74 ? 18.118 48.375 83.359 1.00 16.16 71 ARG F C 1
ATOM 9225 O O . ARG F 4 74 ? 17.722 47.786 82.354 1.00 17.32 71 ARG F O 1
ATOM 9233 N N . ASP F 4 75 ? 17.831 47.965 84.588 1.00 21.83 72 ASP F N 1
ATOM 9234 C CA . ASP F 4 75 ? 17.005 46.783 84.812 1.00 25.54 72 ASP F CA 1
ATOM 9235 C C . ASP F 4 75 ? 15.993 47.049 85.909 1.00 29.85 72 ASP F C 1
ATOM 9236 O O . ASP F 4 75 ? 16.086 46.487 87.000 1.00 35.10 72 ASP F O 1
ATOM 9241 N N . ASP F 4 76 ? 15.022 47.904 85.615 1.00 33.10 73 ASP F N 1
ATOM 9242 C CA . ASP F 4 76 ? 13.992 48.253 86.585 1.00 36.76 73 ASP F CA 1
ATOM 9243 C C . ASP F 4 76 ? 13.365 47.042 87.276 1.00 39.48 73 ASP F C 1
ATOM 9244 O O . ASP F 4 76 ? 12.891 47.147 88.409 1.00 41.67 73 ASP F O 1
ATOM 9249 N N . SER F 4 77 ? 13.355 45.900 86.594 1.00 41.00 74 SER F N 1
ATOM 9250 C CA . SER F 4 77 ? 12.792 44.682 87.170 1.00 39.08 74 SER F CA 1
ATOM 9251 C C . SER F 4 77 ? 13.664 44.245 88.347 1.00 36.90 74 SER F C 1
ATOM 9252 O O . SER F 4 77 ? 13.241 43.456 89.190 1.00 38.55 74 SER F O 1
ATOM 9255 N N . ARG F 4 78 ? 14.885 44.768 88.397 1.00 31.89 75 ARG F N 1
ATOM 9256 C CA . ARG F 4 78 ? 15.814 44.446 89.471 1.00 31.41 75 ARG F CA 1
ATOM 9257 C C . ARG F 4 78 ? 16.185 45.724 90.222 1.00 32.79 75 ARG F C 1
ATOM 9258 O O . ARG F 4 78 ? 16.837 45.679 91.267 1.00 32.30 75 ARG F O 1
ATOM 9266 N N . ASN F 4 79 ? 15.760 46.865 89.689 1.00 31.18 76 ASN F N 1
ATOM 9267 C CA . ASN F 4 79 ? 16.074 48.148 90.306 1.00 26.48 76 ASN F CA 1
ATOM 9268 C C . ASN F 4 79 ? 17.590 48.301 90.282 1.00 24.22 76 ASN F C 1
ATOM 9269 O O . ASN F 4 79 ? 18.240 48.217 91.321 1.00 22.99 76 ASN F O 1
ATOM 9274 N N . SER F 4 80 ? 18.153 48.512 89.097 1.00 22.14 77 SER F N 1
ATOM 9275 C CA . SER F 4 80 ? 19.598 48.659 88.983 1.00 24.59 77 SER F CA 1
ATOM 9276 C C . SER F 4 80 ? 20.073 49.161 87.616 1.00 23.67 77 SER F C 1
ATOM 9277 O O . SER F 4 80 ? 19.281 49.652 86.811 1.00 26.64 77 SER F O 1
ATOM 9280 N N . ILE F 4 81 ? 21.376 49.029 87.374 1.00 18.98 78 ILE F N 1
ATOM 9281 C CA . ILE F 4 81 ? 22.008 49.458 86.128 1.00 13.96 78 ILE F CA 1
ATOM 9282 C C . ILE F 4 81 ? 23.376 48.795 86.024 1.00 13.70 78 ILE F C 1
ATOM 9283 O O . ILE F 4 81 ? 23.974 48.443 87.038 1.00 16.96 78 ILE F O 1
ATOM 9288 N N . TYR F 4 82 ? 23.879 48.628 84.807 1.00 16.63 79 TYR F N 1
ATOM 9289 C CA . TYR F 4 82 ? 25.177 47.985 84.619 1.00 17.99 79 TYR F CA 1
ATOM 9290 C C . TYR F 4 82 ? 26.041 48.760 83.642 1.00 19.33 79 TYR F C 1
ATOM 9291 O O . TYR F 4 82 ? 25.534 49.484 82.784 1.00 21.54 79 TYR F O 1
ATOM 9300 N N . LEU F 4 83 ? 27.351 48.605 83.777 1.00 15.71 80 LEU F N 1
ATOM 9301 C CA . LEU F 4 83 ? 28.274 49.279 82.890 1.00 12.79 80 LEU F CA 1
ATOM 9302 C C . LEU F 4 83 ? 29.124 48.257 82.160 1.00 16.38 80 LEU F C 1
ATOM 9303 O O . LEU F 4 83 ? 30.141 47.782 82.675 1.00 11.51 80 LEU F O 1
ATOM 9308 N N . GLN F 4 84 ? 28.684 47.920 80.953 1.00 21.30 81 GLN F N 1
ATOM 9309 C CA . GLN F 4 84 ? 29.372 46.961 80.100 1.00 23.13 81 GLN F CA 1
ATOM 9310 C C . GLN F 4 84 ? 30.610 47.614 79.498 1.00 20.95 81 GLN F C 1
ATOM 9311 O O . GLN F 4 84 ? 30.515 48.364 78.531 1.00 21.30 81 GLN F O 1
ATOM 9317 N N . MET F 4 85 ? 31.775 47.322 80.059 1.00 18.88 82 MET F N 1
ATOM 9318 C CA . MET F 4 85 ? 33.001 47.935 79.562 1.00 23.98 82 MET F CA 1
ATOM 9319 C C . MET F 4 85 ? 34.066 46.967 79.062 1.00 25.73 82 MET F C 1
ATOM 9320 O O . MET F 4 85 ? 34.866 46.455 79.845 1.00 27.88 82 MET F O 1
ATOM 9325 N N . ASN F 4 86 A 34.084 46.726 77.756 1.00 28.56 82 ASN F N 1
ATOM 9326 C CA . ASN F 4 86 A 35.077 45.833 77.174 1.00 28.65 82 ASN F CA 1
ATOM 9327 C C . ASN F 4 86 A 36.235 46.669 76.661 1.00 27.00 82 ASN F C 1
ATOM 9328 O O . ASN F 4 86 A 36.234 47.895 76.802 1.00 27.20 82 ASN F O 1
ATOM 9333 N N . ARG F 4 87 B 37.213 46.009 76.054 1.00 26.01 82 ARG F N 1
ATOM 9334 C CA . ARG F 4 87 B 38.382 46.705 75.542 1.00 24.66 82 ARG F CA 1
ATOM 9335 C C . ARG F 4 87 B 38.892 47.668 76.605 1.00 22.19 82 ARG F C 1
ATOM 9336 O O . ARG F 4 87 B 39.101 48.848 76.323 1.00 18.48 82 ARG F O 1
ATOM 9344 N N . LEU F 4 88 C 39.083 47.170 77.825 1.00 21.43 82 LEU F N 1
ATOM 9345 C CA . LEU F 4 88 C 39.573 48.007 78.919 1.00 20.75 82 LEU F CA 1
ATOM 9346 C C . LEU F 4 88 C 41.089 48.145 78.853 1.00 20.89 82 LEU F C 1
ATOM 9347 O O . LEU F 4 88 C 41.783 47.208 78.473 1.00 21.43 82 LEU F O 1
ATOM 9352 N N . ARG F 4 89 ? 41.601 49.321 79.199 1.00 24.68 83 ARG F N 1
ATOM 9353 C CA . ARG F 4 89 ? 43.042 49.549 79.191 1.00 30.30 83 ARG F CA 1
ATOM 9354 C C . ARG F 4 89 ? 43.507 49.899 80.601 1.00 34.59 83 ARG F C 1
ATOM 9355 O O . ARG F 4 89 ? 42.702 50.268 81.456 1.00 33.83 83 ARG F O 1
ATOM 9363 N N . VAL F 4 90 ? 44.808 49.787 80.843 1.00 36.82 84 VAL F N 1
ATOM 9364 C CA . VAL F 4 90 ? 45.354 50.095 82.159 1.00 37.92 84 VAL F CA 1
ATOM 9365 C C . VAL F 4 90 ? 44.685 51.332 82.753 1.00 34.37 84 VAL F C 1
ATOM 9366 O O . VAL F 4 90 ? 44.081 51.270 83.824 1.00 31.62 84 VAL F O 1
ATOM 9370 N N . ASP F 4 91 ? 44.785 52.452 82.047 1.00 35.14 85 ASP F N 1
ATOM 9371 C CA . ASP F 4 91 ? 44.199 53.707 82.506 1.00 37.32 85 ASP F CA 1
ATOM 9372 C C . ASP F 4 91 ? 42.727 53.576 82.901 1.00 35.76 85 ASP F C 1
ATOM 9373 O O . ASP F 4 91 ? 42.105 54.550 83.330 1.00 34.51 85 ASP F O 1
ATOM 9378 N N . ASP F 4 92 ? 42.170 52.378 82.756 1.00 31.28 86 ASP F N 1
ATOM 9379 C CA . ASP F 4 92 ? 40.774 52.152 83.107 1.00 29.22 86 ASP F CA 1
ATOM 9380 C C . ASP F 4 92 ? 40.663 51.623 84.528 1.00 26.70 86 ASP F C 1
ATOM 9381 O O . ASP F 4 92 ? 39.563 51.405 85.048 1.00 26.99 86 ASP F O 1
ATOM 9386 N N . THR F 4 93 ? 41.813 51.414 85.156 1.00 23.11 87 THR F N 1
ATOM 9387 C CA . THR F 4 93 ? 41.843 50.923 86.527 1.00 22.31 87 THR F CA 1
ATOM 9388 C C . THR F 4 93 ? 41.307 52.028 87.442 1.00 21.41 87 THR F C 1
ATOM 9389 O O . THR F 4 93 ? 41.843 53.141 87.457 1.00 19.80 87 THR F O 1
ATOM 9393 N N . ALA F 4 94 ? 40.247 51.733 88.194 1.00 17.28 88 ALA F N 1
ATOM 9394 C CA . ALA F 4 94 ? 39.682 52.728 89.104 1.00 15.87 88 ALA F CA 1
ATOM 9395 C C . ALA F 4 94 ? 38.506 52.183 89.888 1.00 13.91 88 ALA F C 1
ATOM 9396 O O . ALA F 4 94 ? 38.117 51.030 89.719 1.00 15.16 88 ALA F O 1
ATOM 9398 N N . ILE F 4 95 ? 37.943 53.024 90.748 1.00 9.77 89 ILE F N 1
ATOM 9399 C CA . ILE F 4 95 ? 36.794 52.631 91.554 1.00 10.33 89 ILE F CA 1
ATOM 9400 C C . ILE F 4 95 ? 35.546 53.226 90.920 1.00 8.07 89 ILE F C 1
ATOM 9401 O O . ILE F 4 95 ? 35.408 54.446 90.823 1.00 7.58 89 ILE F O 1
ATOM 9406 N N . TYR F 4 96 ? 34.629 52.364 90.498 1.00 6.21 90 TYR F N 1
ATOM 9407 C CA . TYR F 4 96 ? 33.419 52.841 89.854 1.00 3.13 90 TYR F CA 1
ATOM 9408 C C . TYR F 4 96 ? 32.250 53.069 90.786 1.00 7.21 90 TYR F C 1
ATOM 9409 O O . TYR F 4 96 ? 31.706 52.130 91.370 1.00 8.43 90 TYR F O 1
ATOM 9418 N N . TYR F 4 97 ? 31.873 54.337 90.923 1.00 9.46 91 TYR F N 1
ATOM 9419 C CA . TYR F 4 97 ? 30.753 54.732 91.773 1.00 5.95 91 TYR F CA 1
ATOM 9420 C C . TYR F 4 97 ? 29.518 54.993 90.928 1.00 5.31 91 TYR F C 1
ATOM 9421 O O . TYR F 4 97 ? 29.613 55.456 89.792 1.00 2.00 91 TYR F O 1
ATOM 9430 N N . CYS F 4 98 ? 28.360 54.694 91.497 1.00 7.28 92 CYS F N 1
ATOM 9431 C CA . CYS F 4 98 ? 27.099 54.915 90.820 1.00 6.23 92 CYS F CA 1
ATOM 9432 C C . CYS F 4 98 ? 26.248 55.816 91.702 1.00 2.00 92 CYS F C 1
ATOM 9433 O O . CYS F 4 98 ? 26.143 55.594 92.902 1.00 2.00 92 CYS F O 1
ATOM 9436 N N . THR F 4 99 ? 25.668 56.853 91.112 1.00 4.34 93 THR F N 1
ATOM 9437 C CA . THR F 4 99 ? 24.823 57.768 91.870 1.00 5.33 93 THR F CA 1
ATOM 9438 C C . THR F 4 99 ? 23.474 57.928 91.187 1.00 2.00 93 THR F C 1
ATOM 9439 O O . THR F 4 99 ? 23.241 57.362 90.118 1.00 3.04 93 THR F O 1
ATOM 9443 N N . ARG F 4 100 ? 22.584 58.695 91.804 1.00 2.00 94 ARG F N 1
ATOM 9444 C CA . ARG F 4 100 ? 21.267 58.874 91.236 1.00 2.00 94 ARG F CA 1
ATOM 9445 C C . ARG F 4 100 ? 20.848 60.330 91.051 1.00 4.92 94 ARG F C 1
ATOM 9446 O O . ARG F 4 100 ? 21.487 61.254 91.555 1.00 2.00 94 ARG F O 1
ATOM 9454 N N . ALA F 4 101 ? 19.769 60.515 90.298 1.00 7.15 95 ALA F N 1
ATOM 9455 C CA . ALA F 4 101 ? 19.232 61.838 90.003 1.00 9.82 95 ALA F CA 1
ATOM 9456 C C . ALA F 4 101 ? 17.741 61.713 89.754 1.00 11.94 95 ALA F C 1
ATOM 9457 O O . ALA F 4 101 ? 17.278 60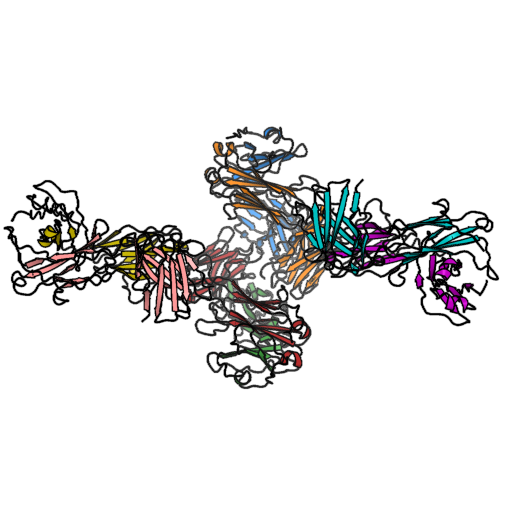.727 89.170 1.00 7.02 95 ALA F O 1
ATOM 9459 N N . GLY F 4 102 ? 16.997 62.723 90.197 1.00 14.33 96 GLY F N 1
ATOM 9460 C CA . GLY F 4 102 ? 15.560 62.718 90.024 1.00 9.84 96 GLY F CA 1
ATOM 9461 C C . GLY F 4 102 ? 14.987 64.114 89.911 1.00 14.02 96 GLY F C 1
ATOM 9462 O O . GLY F 4 102 ? 15.691 65.068 89.581 1.00 12.25 96 GLY F O 1
ATOM 9463 N N . ARG F 4 103 ? 13.699 64.235 90.203 1.00 14.86 97 ARG F N 1
ATOM 9464 C CA . ARG F 4 103 ? 13.010 65.511 90.112 1.00 15.42 97 ARG F CA 1
ATOM 9465 C C . ARG F 4 103 ? 13.390 66.545 91.173 1.00 13.19 97 ARG F C 1
ATOM 9466 O O . ARG F 4 103 ? 13.219 67.744 90.952 1.00 8.05 97 ARG F O 1
ATOM 9474 N N . PHE F 4 104 ? 13.900 66.101 92.319 1.00 14.70 98 PHE F N 1
ATOM 9475 C CA . PHE F 4 104 ? 14.269 67.043 93.381 1.00 13.91 98 PHE F CA 1
ATOM 9476 C C . PHE F 4 104 ? 15.529 66.640 94.138 1.00 14.22 98 PHE F C 1
ATOM 9477 O O . PHE F 4 104 ? 16.132 67.460 94.835 1.00 12.57 98 PHE F O 1
ATOM 9485 N N . ASP F 4 105 ? 15.917 65.376 94.016 1.00 13.48 99 ASP F N 1
ATOM 9486 C CA . ASP F 4 105 ? 17.121 64.895 94.677 1.00 8.11 99 ASP F CA 1
ATOM 9487 C C . ASP F 4 105 ? 18.161 64.600 93.608 1.00 6.50 99 ASP F C 1
ATOM 9488 O O . ASP F 4 105 ? 17.954 63.733 92.763 1.00 5.33 99 ASP F O 1
ATOM 9493 N N . HIS F 4 106 ? 19.267 65.341 93.638 1.00 8.79 100 HIS F N 1
ATOM 9494 C CA . HIS F 4 106 ? 20.349 65.166 92.670 1.00 9.48 100 HIS F CA 1
ATOM 9495 C C . HIS F 4 106 ? 21.686 64.828 93.332 1.00 9.84 100 HIS F C 1
ATOM 9496 O O . HIS F 4 106 ? 22.166 65.565 94.197 1.00 14.57 100 HIS F O 1
ATOM 9503 N N . PHE F 4 107 A 22.282 63.716 92.906 1.00 10.02 100 PHE F N 1
ATOM 9504 C CA . PHE F 4 107 A 23.568 63.251 93.428 1.00 4.90 100 PHE F CA 1
ATOM 9505 C C . PHE F 4 107 A 23.665 63.380 94.940 1.00 3.95 100 PHE F C 1
ATOM 9506 O O . PHE F 4 107 A 24.618 63.959 95.458 1.00 4.90 100 PHE F O 1
ATOM 9514 N N . ASP F 4 108 ? 22.673 62.844 95.643 1.00 2.00 101 ASP F N 1
ATOM 9515 C CA . ASP F 4 108 ? 22.665 62.896 97.096 1.00 3.27 101 ASP F CA 1
ATOM 9516 C C . ASP F 4 108 ? 23.309 61.652 97.684 1.00 7.47 101 ASP F C 1
ATOM 9517 O O . ASP F 4 108 ? 24.047 61.730 98.663 1.00 7.15 101 ASP F O 1
ATOM 9522 N N . TYR F 4 109 ? 23.023 60.503 97.079 1.00 10.53 102 TYR F N 1
ATOM 9523 C CA . TYR F 4 109 ? 23.572 59.237 97.543 1.00 10.04 102 TYR F CA 1
ATOM 9524 C C . TYR F 4 109 ? 24.591 58.661 96.566 1.00 9.62 102 TYR F C 1
ATOM 9525 O O . TYR F 4 109 ? 24.419 58.720 95.345 1.00 4.11 102 TYR F O 1
ATOM 9534 N N . TRP F 4 110 ? 25.654 58.094 97.125 1.00 9.06 103 TRP F N 1
ATOM 9535 C CA . TRP F 4 110 ? 26.723 57.513 96.333 1.00 14.13 103 TRP F CA 1
ATOM 9536 C C . TRP F 4 110 ? 27.131 56.133 96.856 1.00 17.02 103 TRP F C 1
ATOM 9537 O O . TRP F 4 110 ? 27.297 55.937 98.056 1.00 12.66 103 TRP F O 1
ATOM 9548 N N . GLY F 4 111 ? 27.297 55.180 95.945 1.00 23.96 104 GLY F N 1
ATOM 9549 C CA . GLY F 4 111 ? 27.697 53.847 96.350 1.00 28.59 104 GLY F CA 1
ATOM 9550 C C . GLY F 4 111 ? 29.115 53.820 96.897 1.00 31.14 104 GLY F C 1
ATOM 9551 O O . GLY F 4 111 ? 29.936 54.682 96.571 1.00 32.00 104 GLY F O 1
ATOM 9552 N N . GLN F 4 112 ? 29.402 52.827 97.735 1.00 31.17 105 GLN F N 1
ATOM 9553 C CA . GLN F 4 112 ? 30.723 52.679 98.327 1.00 28.92 105 GLN F CA 1
ATOM 9554 C C . GLN F 4 112 ? 31.775 52.498 97.243 1.00 25.96 105 GLN F C 1
ATOM 9555 O O . GLN F 4 112 ? 32.956 52.737 97.469 1.00 22.55 105 GLN F O 1
ATOM 9561 N N . GLY F 4 113 ? 31.334 52.068 96.066 1.00 26.35 106 GLY F N 1
ATOM 9562 C CA . GLY F 4 113 ? 32.252 51.863 94.960 1.00 24.45 106 GLY F CA 1
ATOM 9563 C C . GLY F 4 113 ? 32.460 50.408 94.576 1.00 23.06 106 GLY F C 1
ATOM 9564 O O . GLY F 4 113 ? 31.680 49.534 94.950 1.00 22.40 106 GLY F O 1
ATOM 9565 N N . THR F 4 114 ? 33.522 50.163 93.816 1.00 22.38 107 THR F N 1
ATOM 9566 C CA . THR F 4 114 ? 33.891 48.829 93.351 1.00 26.48 107 THR F CA 1
ATOM 9567 C C . THR F 4 114 ? 35.163 49.013 92.528 1.00 26.71 107 THR F C 1
ATOM 9568 O O . THR F 4 114 ? 35.195 49.825 91.597 1.00 25.31 107 THR F O 1
ATOM 9572 N N . MET F 4 115 ? 36.211 48.270 92.880 1.00 26.31 108 MET F N 1
ATOM 9573 C CA . MET F 4 115 ? 37.487 48.388 92.185 1.00 24.73 108 MET F CA 1
ATOM 9574 C C . MET F 4 115 ? 37.588 47.601 90.886 1.00 27.14 108 MET F C 1
ATOM 9575 O O . MET F 4 115 ? 37.075 46.489 90.761 1.00 27.61 108 MET F O 1
ATOM 9580 N N . VAL F 4 116 ? 38.266 48.208 89.922 1.00 24.44 109 VAL F N 1
ATOM 9581 C CA . VAL F 4 116 ? 38.470 47.618 88.617 1.00 23.84 109 VAL F CA 1
ATOM 9582 C C . VAL F 4 116 ? 39.948 47.744 88.327 1.00 24.13 109 VAL F C 1
ATOM 9583 O O . VAL F 4 116 ? 40.444 48.839 88.067 1.00 22.90 109 VAL F O 1
ATOM 9587 N N . THR F 4 117 ? 40.652 46.621 88.376 1.00 26.24 110 THR F N 1
ATOM 9588 C CA . THR F 4 117 ? 42.083 46.623 88.136 1.00 31.33 110 THR F CA 1
ATOM 9589 C C . THR F 4 117 ? 42.440 46.086 86.752 1.00 36.44 110 THR F C 1
ATOM 9590 O O . THR F 4 117 ? 42.405 44.876 86.508 1.00 37.27 110 THR F O 1
ATOM 9594 N N . VAL F 4 118 ? 42.787 47.003 85.850 1.00 37.64 111 VAL F N 1
ATOM 9595 C CA . VAL F 4 118 ? 43.151 46.648 84.486 1.00 37.64 111 VAL F CA 1
ATOM 9596 C C . VAL F 4 118 ? 44.665 46.615 84.318 1.00 40.78 111 VAL F C 1
ATOM 9597 O O . VAL F 4 118 ? 45.283 47.637 84.015 1.00 40.09 111 VAL F O 1
ATOM 9601 N N . SER F 4 119 ? 45.257 45.439 84.527 1.00 42.97 112 SER F N 1
ATOM 9602 C CA . SER F 4 119 ? 46.703 45.273 84.377 1.00 45.34 112 SER F CA 1
ATOM 9603 C C . SER F 4 119 ? 47.092 43.862 83.954 1.00 46.58 112 SER F C 1
ATOM 9604 O O . SER F 4 119 ? 46.357 42.898 84.187 1.00 43.98 112 SER F O 1
ATOM 9607 N N . SER F 4 120 ? 48.265 43.760 83.334 1.00 47.03 113 SER F N 1
ATOM 9608 C CA . SER F 4 120 ? 48.788 42.487 82.856 1.00 45.64 113 SER F CA 1
ATOM 9609 C C . SER F 4 120 ? 49.762 41.857 83.852 1.00 45.01 113 SER F C 1
ATOM 9610 O O . SER F 4 120 ? 50.913 41.576 83.523 1.00 44.90 113 SER F O 1
ATOM 9613 N N . ALA F 4 121 ? 49.287 41.651 85.075 1.00 45.51 114 ALA F N 1
ATOM 9614 C CA . ALA F 4 121 ? 50.077 41.038 86.135 1.00 45.24 114 ALA F CA 1
ATOM 9615 C C . ALA F 4 121 ? 49.110 40.153 86.915 1.00 45.74 114 ALA F C 1
ATOM 9616 O O . ALA F 4 121 ? 47.905 40.184 86.659 1.00 44.31 114 ALA F O 1
ATOM 9618 N N . THR F 4 122 ? 49.614 39.361 87.855 1.00 47.91 115 THR F N 1
ATOM 9619 C CA . THR F 4 122 ? 48.726 38.491 88.621 1.00 49.45 115 THR F CA 1
ATOM 9620 C C . THR F 4 122 ? 48.908 38.583 90.135 1.00 47.83 115 THR F C 1
ATOM 9621 O O . THR F 4 122 ? 49.947 39.024 90.630 1.00 47.28 115 THR F O 1
ATOM 9625 N N . THR F 4 123 ? 47.876 38.158 90.859 1.00 46.50 116 THR F N 1
ATOM 9626 C CA . THR F 4 123 ? 47.876 38.182 92.315 1.00 44.67 116 THR F CA 1
ATOM 9627 C C . THR F 4 123 ? 49.220 37.786 92.908 1.00 43.08 116 THR F C 1
ATOM 9628 O O . THR F 4 123 ? 49.533 36.601 93.011 1.00 41.06 116 THR F O 1
ATOM 9632 N N . THR F 4 124 ? 50.013 38.777 93.298 1.00 41.83 117 THR F N 1
ATOM 9633 C CA . THR F 4 124 ? 51.306 38.502 93.908 1.00 39.16 117 THR F CA 1
ATOM 9634 C C . THR F 4 124 ? 51.203 38.740 95.406 1.00 39.86 117 THR F C 1
ATOM 9635 O O . THR F 4 124 ? 51.187 39.885 95.867 1.00 40.40 117 THR F O 1
ATOM 9639 N N . ALA F 4 125 ? 51.121 37.649 96.160 1.00 36.62 118 ALA F N 1
ATOM 9640 C CA . ALA F 4 125 ? 51.020 37.733 97.608 1.00 31.54 118 ALA F CA 1
ATOM 9641 C C . ALA F 4 125 ? 52.140 38.604 98.175 1.00 28.15 118 ALA F C 1
ATOM 9642 O O . ALA F 4 125 ? 53.238 38.680 97.616 1.00 27.21 118 ALA F O 1
ATOM 9644 N N . PRO F 4 126 ? 51.866 39.279 99.299 1.00 25.81 119 PRO F N 1
ATOM 9645 C CA . PRO F 4 126 ? 52.796 40.166 100.002 1.00 24.82 119 PRO F CA 1
ATOM 9646 C C . PRO F 4 126 ? 53.717 39.458 101.002 1.00 26.44 119 PRO F C 1
ATOM 9647 O O . PRO F 4 126 ? 53.439 38.344 101.452 1.00 26.29 119 PRO F O 1
ATOM 9651 N N . SER F 4 127 ? 54.813 40.123 101.346 1.00 27.32 120 SER F N 1
ATOM 9652 C CA . SER F 4 127 ? 55.779 39.584 102.294 1.00 26.70 120 SER F CA 1
ATOM 9653 C C . SER F 4 127 ? 56.175 40.682 103.272 1.00 27.12 120 SER F C 1
ATOM 9654 O O . SER F 4 127 ? 56.803 41.672 102.891 1.00 28.09 120 SER F O 1
ATOM 9657 N N . VAL F 4 128 ? 55.807 40.502 104.534 1.00 26.34 121 VAL F N 1
ATOM 9658 C CA . VAL F 4 128 ? 56.109 41.488 105.561 1.00 28.95 121 VAL F CA 1
ATOM 9659 C C . VAL F 4 128 ? 57.460 41.251 106.233 1.00 29.76 121 VAL F C 1
ATOM 9660 O O . VAL F 4 128 ? 57.890 40.114 106.396 1.00 27.32 121 VAL F O 1
ATOM 9664 N N . TYR F 4 129 ? 58.128 42.334 106.619 1.00 34.96 122 TYR F N 1
ATOM 9665 C CA . TYR F 4 129 ? 59.428 42.237 107.279 1.00 36.95 122 TYR F CA 1
ATOM 9666 C C . TYR F 4 129 ? 59.489 43.129 108.521 1.00 36.22 122 TYR F C 1
ATOM 9667 O O . TYR F 4 129 ? 59.447 44.357 108.431 1.00 36.85 122 TYR F O 1
ATOM 9676 N N . PRO F 4 130 ? 59.584 42.501 109.703 1.00 33.27 123 PRO F N 1
ATOM 9677 C CA . PRO F 4 130 ? 59.653 43.145 111.018 1.00 33.24 123 PRO F CA 1
ATOM 9678 C C . PRO F 4 130 ? 60.705 44.241 111.120 1.00 35.81 123 PRO F C 1
ATOM 9679 O O . PRO F 4 130 ? 61.898 43.962 111.224 1.00 35.65 123 PRO F O 1
ATOM 9683 N N . LEU F 4 131 ? 60.244 45.489 111.098 1.00 37.16 124 LEU F N 1
ATOM 9684 C CA . LEU F 4 131 ? 61.116 46.656 111.190 1.00 37.07 124 LEU F CA 1
ATOM 9685 C C . LEU F 4 131 ? 61.330 47.033 112.654 1.00 37.43 124 LEU F C 1
ATOM 9686 O O . LEU F 4 131 ? 60.708 47.967 113.160 1.00 36.42 124 LEU F O 1
ATOM 9691 N N . ALA F 4 132 ? 62.224 46.310 113.321 1.00 37.72 125 ALA F N 1
ATOM 9692 C CA . ALA F 4 132 ? 62.508 46.538 114.732 1.00 39.83 125 ALA F CA 1
ATOM 9693 C C . ALA F 4 132 ? 63.682 47.478 115.003 1.00 41.41 125 ALA F C 1
ATOM 9694 O O . ALA F 4 132 ? 64.501 47.739 114.122 1.00 42.32 125 ALA F O 1
ATOM 9696 N N . PRO F 4 133 ? 63.769 47.999 116.238 1.00 44.70 126 PRO F N 1
ATOM 9697 C CA . PRO F 4 133 ? 64.812 48.920 116.710 1.00 45.45 126 PRO F CA 1
ATOM 9698 C C . PRO F 4 133 ? 66.197 48.314 116.578 1.00 45.88 126 PRO F C 1
ATOM 9699 O O . PRO F 4 133 ? 67.091 48.613 117.367 1.00 45.68 126 PRO F O 1
ATOM 9703 N N . ALA F 4 134 ? 66.352 47.458 115.575 1.00 47.97 127 ALA F N 1
ATOM 9704 C CA . ALA F 4 134 ? 67.614 46.777 115.306 1.00 50.86 127 ALA F CA 1
ATOM 9705 C C . ALA F 4 134 ? 68.817 47.713 115.335 1.00 51.61 127 ALA F C 1
ATOM 9706 O O . ALA F 4 134 ? 69.908 47.331 114.916 1.00 52.57 127 ALA F O 1
ATOM 9708 N N . CYS F 4 135 ? 68.624 48.936 115.817 1.00 52.23 128 CYS F N 1
ATOM 9709 C CA . CYS F 4 135 ? 69.729 49.883 115.889 1.00 53.59 128 CYS F CA 1
ATOM 9710 C C . CYS F 4 135 ? 69.490 50.994 116.892 1.00 54.06 128 CYS F C 1
ATOM 9711 O O . CYS F 4 135 ? 68.736 51.929 116.632 1.00 55.65 128 CYS F O 1
ATOM 9714 N N . ASP F 4 136 ? 70.137 50.886 118.045 1.00 54.11 129 ASP F N 1
ATOM 9715 C CA . ASP F 4 136 ? 70.005 51.895 119.083 1.00 50.99 129 ASP F CA 1
ATOM 9716 C C . ASP F 4 136 ? 71.145 52.894 118.918 1.00 49.21 129 ASP F C 1
ATOM 9717 O O . ASP F 4 136 ? 72.265 52.666 119.383 1.00 48.11 129 ASP F O 1
ATOM 9722 N N . SER F 4 137 ? 70.853 53.993 118.229 1.00 49.17 130 SER F N 1
ATOM 9723 C CA . SER F 4 137 ? 71.847 55.031 117.988 1.00 50.25 130 SER F CA 1
ATOM 9724 C C . SER F 4 137 ? 72.467 55.505 119.293 1.00 50.18 130 SER F C 1
ATOM 9725 O O . SER F 4 137 ? 72.105 55.047 120.378 1.00 51.11 130 SER F O 1
ATOM 9728 N N . THR F 4 138 ? 73.404 56.435 119.172 1.00 47.55 131 THR F N 1
ATOM 9729 C CA . THR F 4 138 ? 74.088 56.988 120.327 1.00 46.24 131 THR F CA 1
ATOM 9730 C C . THR F 4 138 ? 73.173 57.947 121.090 1.00 46.22 131 THR F C 1
ATOM 9731 O O . THR F 4 138 ? 73.553 58.497 122.129 1.00 47.10 131 THR F O 1
ATOM 9735 N N . THR F 4 139 ? 71.964 58.145 120.578 1.00 46.32 132 THR F N 1
ATOM 9736 C CA . THR F 4 139 ? 71.026 59.043 121.235 1.00 46.00 132 THR F CA 1
ATOM 9737 C C . THR F 4 139 ? 69.594 58.871 120.747 1.00 47.06 132 THR F C 1
ATOM 9738 O O . THR F 4 139 ? 69.343 58.628 119.567 1.00 49.82 132 THR F O 1
ATOM 9742 N N . SER F 4 140 ? 68.657 59.003 121.677 1.00 47.76 133 SER F N 1
ATOM 9743 C CA . SER F 4 140 ? 67.245 58.868 121.370 1.00 49.29 133 SER F CA 1
ATOM 9744 C C . SER F 4 140 ? 66.442 59.050 122.645 1.00 51.21 133 SER F C 1
ATOM 9745 O O . SER F 4 140 ? 66.543 58.238 123.570 1.00 49.76 133 SER F O 1
ATOM 9748 N N . THR F 4 141 ? 65.661 60.127 122.698 1.00 52.47 134 THR F N 1
ATOM 9749 C CA . THR F 4 141 ? 64.823 60.397 123.862 1.00 53.89 134 THR F CA 1
ATOM 9750 C C . THR F 4 141 ? 63.764 59.303 123.900 1.00 51.63 134 THR F C 1
ATOM 9751 O O . THR F 4 141 ? 62.605 59.542 124.251 1.00 50.71 134 THR F O 1
ATOM 9755 N N . THR F 4 142 ? 64.197 58.103 123.521 1.00 49.79 135 THR F N 1
ATOM 9756 C CA . THR F 4 142 ? 63.356 56.912 123.466 1.00 49.99 135 THR F CA 1
ATOM 9757 C C . THR F 4 142 ? 62.275 56.881 124.541 1.00 46.70 135 THR F C 1
ATOM 9758 O O . THR F 4 142 ? 62.157 55.912 125.296 1.00 47.95 135 THR F O 1
ATOM 9762 N N . ASP F 4 143 ? 61.487 57.947 124.607 1.00 40.56 136 ASP F N 1
ATOM 9763 C CA . ASP F 4 143 ? 60.415 58.021 125.579 1.00 33.35 136 ASP F CA 1
ATOM 9764 C C . ASP F 4 143 ? 59.479 56.862 125.285 1.00 28.53 136 ASP F C 1
ATOM 9765 O O . ASP F 4 143 ? 58.868 56.290 126.184 1.00 22.92 136 ASP F O 1
ATOM 9770 N N . THR F 4 144 ? 59.384 56.524 124.004 1.00 26.94 137 THR F N 1
ATOM 9771 C CA . THR F 4 144 ? 58.537 55.432 123.544 1.00 28.41 137 THR F CA 1
ATOM 9772 C C . THR F 4 144 ? 59.333 54.468 122.672 1.00 26.65 137 THR F C 1
ATOM 9773 O O . THR F 4 144 ? 60.566 54.525 122.604 1.00 27.90 137 THR F O 1
ATOM 9777 N N . VAL F 4 145 ? 58.599 53.591 121.998 1.00 25.13 138 VAL F N 1
ATOM 9778 C CA . VAL F 4 145 ? 59.178 52.600 121.107 1.00 27.69 138 VAL F CA 1
ATOM 9779 C C . VAL F 4 145 ? 58.288 52.503 119.877 1.00 30.27 138 VAL F C 1
ATOM 9780 O O . VAL F 4 145 ? 57.065 52.577 119.983 1.00 33.31 138 VAL F O 1
ATOM 9784 N N . THR F 4 146 ? 58.899 52.342 118.710 1.00 30.11 139 THR F N 1
ATOM 9785 C CA . THR F 4 146 ? 58.140 52.236 117.473 1.00 27.69 139 THR F CA 1
ATOM 9786 C C . THR F 4 146 ? 58.713 51.165 116.564 1.00 26.72 139 THR F C 1
ATOM 9787 O O . THR F 4 146 ? 59.898 50.843 116.629 1.00 22.81 139 THR F O 1
ATOM 9791 N N . LEU F 4 147 ? 57.856 50.624 115.711 1.00 26.41 140 LEU F N 1
ATOM 9792 C CA . LEU F 4 147 ? 58.260 49.593 114.774 1.00 29.79 140 LEU F CA 1
ATOM 9793 C C . LEU F 4 147 ? 57.074 49.273 113.875 1.00 31.97 140 LEU F C 1
ATOM 9794 O O . LEU F 4 147 ? 56.047 49.952 113.933 1.00 33.96 140 LEU F O 1
ATOM 9799 N N . GLY F 4 148 ? 57.213 48.246 113.043 1.00 32.86 141 GLY F N 1
ATOM 9800 C CA . GLY F 4 148 ? 56.123 47.884 112.156 1.00 32.84 141 GLY F CA 1
ATOM 9801 C C . GLY F 4 148 ? 56.416 46.682 111.283 1.00 30.18 141 GLY F C 1
ATOM 9802 O O . GLY F 4 148 ? 57.262 45.849 111.610 1.00 32.22 141 GLY F O 1
ATOM 9803 N N . CYS F 4 149 ? 55.709 46.591 110.164 1.00 27.74 142 CYS F N 1
ATOM 9804 C CA . CYS F 4 149 ? 55.892 45.485 109.243 1.00 25.91 142 CYS F CA 1
ATOM 9805 C C . CYS F 4 149 ? 55.997 46.011 107.830 1.00 27.83 142 CYS F C 1
ATOM 9806 O O . CYS F 4 149 ? 55.338 46.985 107.471 1.00 28.40 142 CYS F O 1
ATOM 9809 N N . LEU F 4 150 ? 56.822 45.361 107.022 1.00 24.88 143 LEU F N 1
ATOM 9810 C CA . LEU F 4 150 ? 57.001 45.798 105.656 1.00 22.89 143 LEU F CA 1
ATOM 9811 C C . LEU F 4 150 ? 56.326 44.903 104.630 1.00 22.73 143 LEU F C 1
ATOM 9812 O O . LEU F 4 150 ? 56.951 44.005 104.073 1.00 24.79 143 LEU F O 1
ATOM 9817 N N . VAL F 4 151 ? 55.043 45.143 104.382 1.00 21.70 144 VAL F N 1
ATOM 9818 C CA . VAL F 4 151 ? 54.336 44.364 103.379 1.00 19.91 144 VAL F CA 1
ATOM 9819 C C . VAL F 4 151 ? 55.041 44.693 102.080 1.00 22.00 144 VAL F C 1
ATOM 9820 O O . VAL F 4 151 ? 54.892 45.788 101.557 1.00 23.67 144 VAL F O 1
ATOM 9824 N N . LYS F 4 152 ? 55.815 43.758 101.558 1.00 25.58 145 LYS F N 1
ATOM 9825 C CA . LYS F 4 152 ? 56.525 44.021 100.321 1.00 29.22 145 LYS F CA 1
ATOM 9826 C C . LYS F 4 152 ? 56.311 42.913 99.294 1.00 30.70 145 LYS F C 1
ATOM 9827 O O . LYS F 4 152 ? 56.272 41.730 99.639 1.00 28.54 145 LYS F O 1
ATOM 9833 N N . GLY F 4 153 ? 56.153 43.313 98.033 1.00 32.09 146 GLY F N 1
ATOM 9834 C CA . GLY F 4 153 ? 55.960 42.349 96.965 1.00 29.47 146 GLY F CA 1
ATOM 9835 C C . GLY F 4 153 ? 54.529 42.081 96.542 1.00 27.98 146 GLY F C 1
ATOM 9836 O O . GLY F 4 153 ? 54.253 41.035 95.958 1.00 31.13 146 GLY F O 1
ATOM 9837 N N . TYR F 4 154 ? 53.615 42.999 96.834 1.00 26.80 147 TYR F N 1
ATOM 9838 C CA . TYR F 4 154 ? 52.222 42.809 96.442 1.00 32.76 147 TYR F CA 1
ATOM 9839 C C . TYR F 4 154 ? 51.855 43.821 95.371 1.00 35.76 147 TYR F C 1
ATOM 9840 O O . TYR F 4 154 ? 52.610 44.754 95.114 1.00 35.30 147 TYR F O 1
ATOM 9849 N N . PHE F 4 155 ? 50.701 43.644 94.740 1.00 41.53 148 PHE F N 1
ATOM 9850 C CA . PHE F 4 155 ? 50.310 44.578 93.696 1.00 47.71 148 PHE F CA 1
ATOM 9851 C C . PHE F 4 155 ? 48.809 44.853 93.596 1.00 49.55 148 PHE F C 1
ATOM 9852 O O . PHE F 4 155 ? 48.381 46.010 93.510 1.00 50.08 148 PHE F O 1
ATOM 9860 N N . PRO F 4 156 ? 47.990 43.795 93.606 1.00 48.72 149 PRO F N 1
ATOM 9861 C CA . PRO F 4 156 ? 46.536 43.960 93.511 1.00 49.20 149 PRO F CA 1
ATOM 9862 C C . PRO F 4 156 ? 45.986 45.072 94.408 1.00 51.59 149 PRO F C 1
ATOM 9863 O O . PRO F 4 156 ? 46.745 45.842 95.004 1.00 51.10 149 PRO F O 1
ATOM 9867 N N . GLU F 4 157 ? 44.660 45.146 94.490 1.00 52.75 150 GLU F N 1
ATOM 9868 C CA . GLU F 4 157 ? 43.967 46.154 95.290 1.00 51.90 150 GLU F CA 1
ATOM 9869 C C . GLU F 4 157 ? 44.614 46.405 96.652 1.00 51.18 150 GLU F C 1
ATOM 9870 O O . GLU F 4 157 ? 45.605 45.772 97.008 1.00 53.55 150 GLU F O 1
ATOM 9876 N N . PRO F 4 158 ? 44.062 47.356 97.423 1.00 50.49 151 PRO F N 1
ATOM 9877 C CA . PRO F 4 158 ? 44.568 47.705 98.756 1.00 47.76 151 PRO F CA 1
ATOM 9878 C C . PRO F 4 158 ? 44.565 46.506 99.697 1.00 42.14 151 PRO F C 1
ATOM 9879 O O . PRO F 4 158 ? 43.844 45.534 99.474 1.00 42.61 151 PRO F O 1
ATOM 9883 N N . VAL F 4 159 ? 45.373 46.585 100.749 1.00 36.56 152 VAL F N 1
ATOM 9884 C CA . VAL F 4 159 ? 45.464 45.509 101.731 1.00 30.04 152 VAL F CA 1
ATOM 9885 C C . VAL F 4 159 ? 45.174 46.007 103.150 1.00 29.14 152 VAL F C 1
ATOM 9886 O O . VAL F 4 159 ? 45.039 47.209 103.382 1.00 31.63 152 VAL F O 1
ATOM 9890 N N . THR F 4 160 ? 45.079 45.075 104.096 1.00 26.37 153 THR F N 1
ATOM 9891 C CA . THR F 4 160 ? 44.801 45.413 105.490 1.00 20.09 153 THR F CA 1
ATOM 9892 C C . THR F 4 160 ? 45.963 45.062 106.415 1.00 18.01 153 THR F C 1
ATOM 9893 O O . THR F 4 160 ? 46.611 44.027 106.252 1.00 14.03 153 THR F O 1
ATOM 9897 N N . VAL F 4 161 ? 46.205 45.922 107.400 1.00 15.74 154 VAL F N 1
ATOM 9898 C CA . VAL F 4 161 ? 47.281 45.709 108.358 1.00 14.23 154 VAL F CA 1
ATOM 9899 C C . VAL F 4 161 ? 46.876 46.178 109.753 1.00 16.57 154 VAL F C 1
ATOM 9900 O O . VAL F 4 161 ? 46.869 47.379 110.025 1.00 17.98 154 VAL F O 1
ATOM 9904 N N . SER F 4 162 ? 46.537 45.233 110.631 1.00 17.78 156 SER F N 1
ATOM 9905 C CA . SER F 4 162 ? 46.147 45.553 112.006 1.00 16.31 156 SER F CA 1
ATOM 9906 C C . SER F 4 162 ? 47.240 45.098 112.977 1.00 20.89 156 SER F C 1
ATOM 9907 O O . SER F 4 162 ? 48.152 44.352 112.600 1.00 19.29 156 SER F O 1
ATOM 9910 N N . TRP F 4 163 ? 47.148 45.561 114.222 1.00 24.07 157 TRP F N 1
ATOM 9911 C CA . TRP F 4 163 ? 48.118 45.202 115.261 1.00 23.58 157 TRP F CA 1
ATOM 9912 C C . TRP F 4 163 ? 47.412 44.538 116.453 1.00 24.17 157 TRP F C 1
ATOM 9913 O O . TRP F 4 163 ? 46.343 44.982 116.892 1.00 22.84 157 TRP F O 1
ATOM 9924 N N . ASN F 4 164 ? 48.022 43.474 116.968 1.00 23.91 162 ASN F N 1
ATOM 9925 C CA . ASN F 4 164 ? 47.466 42.725 118.089 1.00 21.63 162 ASN F CA 1
ATOM 9926 C C . ASN F 4 164 ? 45.959 42.566 117.932 1.00 22.78 162 ASN F C 1
ATOM 9927 O O . ASN F 4 164 ? 45.217 42.603 118.910 1.00 25.24 162 ASN F O 1
ATOM 9932 N N . SER F 4 165 ? 45.520 42.389 116.688 1.00 25.56 163 SER F N 1
ATOM 9933 C CA . SER F 4 165 ? 44.105 42.210 116.359 1.00 26.68 163 SER F CA 1
ATOM 9934 C C . SER F 4 165 ? 43.236 43.379 116.790 1.00 26.70 163 SER F C 1
ATOM 9935 O O . SER F 4 165 ? 42.154 43.184 117.347 1.00 23.61 163 SER F O 1
ATOM 9938 N N . GLY F 4 166 ? 43.704 44.593 116.529 1.00 25.85 164 GLY F N 1
ATOM 9939 C CA . GLY F 4 166 ? 42.932 45.759 116.909 1.00 25.46 164 GLY F CA 1
ATOM 9940 C C . GLY F 4 166 ? 43.220 46.225 118.323 1.00 24.71 164 GLY F C 1
ATOM 9941 O O . GLY F 4 166 ? 43.083 47.411 118.632 1.00 29.65 164 GLY F O 1
ATOM 9942 N N . ALA F 4 167 ? 43.615 45.295 119.187 1.00 22.24 165 ALA F N 1
ATOM 9943 C CA . ALA F 4 167 ? 43.929 45.634 120.568 1.00 19.00 165 ALA F CA 1
ATOM 9944 C C . ALA F 4 167 ? 44.725 46.926 120.587 1.00 18.69 165 ALA F C 1
ATOM 9945 O O . ALA F 4 167 ? 44.494 47.796 121.422 1.00 20.55 165 ALA F O 1
ATOM 9947 N N . LEU F 4 168 ? 45.668 47.037 119.658 1.00 16.17 166 LEU F N 1
ATOM 9948 C CA . LEU F 4 168 ? 46.512 48.217 119.558 1.00 14.99 166 LEU F CA 1
ATOM 9949 C C . LEU F 4 168 ? 45.972 49.161 118.497 1.00 18.57 166 LEU F C 1
ATOM 9950 O O . LEU F 4 168 ? 46.157 48.930 117.305 1.00 21.64 166 LEU F O 1
ATOM 9955 N N . THR F 4 169 ? 45.304 50.225 118.933 1.00 18.88 167 THR F N 1
ATOM 9956 C CA . THR F 4 169 ? 44.736 51.195 118.005 1.00 22.22 167 THR F CA 1
ATOM 9957 C C . THR F 4 169 ? 45.452 52.538 118.075 1.00 22.66 167 THR F C 1
ATOM 9958 O O . THR F 4 169 ? 45.467 53.300 117.103 1.00 22.23 167 THR F O 1
ATOM 9962 N N . SER F 4 170 ? 46.044 52.822 119.232 1.00 18.65 168 SER F N 1
ATOM 9963 C CA . SER F 4 170 ? 46.753 54.075 119.440 1.00 14.14 168 SER F CA 1
ATOM 9964 C C . SER F 4 170 ? 48.258 53.890 119.306 1.00 14.37 168 SER F C 1
ATOM 9965 O O . SER F 4 170 ? 48.841 52.993 119.907 1.00 14.43 168 SER F O 1
ATOM 9968 N N . GLY F 4 171 ? 48.890 54.750 118.524 1.00 16.52 169 GLY F N 1
ATOM 9969 C CA . GLY F 4 171 ? 50.320 54.636 118.334 1.00 20.61 169 GLY F CA 1
ATOM 9970 C C . GLY F 4 171 ? 50.574 53.942 117.017 1.00 24.13 169 GLY F C 1
ATOM 9971 O O . GLY F 4 171 ? 51.720 53.667 116.660 1.00 28.92 169 GLY F O 1
ATOM 9972 N N . VAL F 4 172 ? 49.487 53.661 116.299 1.00 24.44 171 VAL F N 1
ATOM 9973 C CA . VAL F 4 172 ? 49.542 52.997 114.998 1.00 23.65 171 VAL F CA 1
ATOM 9974 C C . VAL F 4 172 ? 49.714 54.028 113.876 1.00 23.63 171 VAL F C 1
ATOM 9975 O O . VAL F 4 172 ? 49.166 55.131 113.942 1.00 24.77 171 VAL F O 1
ATOM 9979 N N . HIS F 4 173 ? 50.471 53.666 112.843 1.00 22.05 172 HIS F N 1
ATOM 9980 C CA . HIS F 4 173 ? 50.708 54.581 111.734 1.00 17.12 172 HIS F CA 1
ATOM 9981 C C . HIS F 4 173 ? 50.914 53.881 110.404 1.00 18.42 172 HIS F C 1
ATOM 9982 O O . HIS F 4 173 ? 52.023 53.880 109.871 1.00 18.63 172 HIS F O 1
ATOM 9989 N N . THR F 4 174 ? 49.843 53.298 109.868 1.00 16.25 173 THR F N 1
ATOM 9990 C CA . THR F 4 174 ? 49.911 52.597 108.589 1.00 20.08 173 THR F CA 1
ATOM 9991 C C . THR F 4 174 ? 50.001 53.581 107.417 1.00 20.08 173 THR F C 1
ATOM 9992 O O . THR F 4 174 ? 49.028 54.254 107.076 1.00 20.70 173 THR F O 1
ATOM 9996 N N . PHE F 4 175 ? 51.177 53.650 106.798 1.00 19.17 174 PHE F N 1
ATOM 9997 C CA . PHE F 4 175 ? 51.392 54.555 105.683 1.00 19.23 174 PHE F CA 1
ATOM 9998 C C . PHE F 4 175 ? 50.774 54.041 104.388 1.00 20.64 174 PHE F C 1
ATOM 9999 O O . PHE F 4 175 ? 50.205 52.944 104.354 1.00 19.30 174 PHE F O 1
ATOM 10007 N N . PRO F 4 176 ? 50.850 54.835 103.316 1.00 20.11 175 PRO F N 1
ATOM 10008 C CA . PRO F 4 176 ? 50.308 54.544 101.989 1.00 20.58 175 PRO F CA 1
ATOM 10009 C C . PRO F 4 176 ? 51.271 53.766 101.067 1.00 23.70 175 PRO F C 1
ATOM 10010 O O . PRO F 4 176 ? 52.489 53.767 101.271 1.00 20.17 175 PRO F O 1
ATOM 10014 N N . SER F 4 177 ? 50.696 53.129 100.050 1.00 28.67 176 SER F N 1
ATOM 10015 C CA . SER F 4 177 ? 51.439 52.325 99.075 1.00 32.30 176 SER F CA 1
ATOM 10016 C C . SER F 4 177 ? 52.580 53.053 98.368 1.00 34.05 176 SER F C 1
ATOM 10017 O O . SER F 4 177 ? 52.895 54.206 98.669 1.00 35.30 176 SER F O 1
ATOM 10020 N N . VAL F 4 178 ? 53.188 52.348 97.417 1.00 36.57 177 VAL F N 1
ATOM 10021 C CA . VAL F 4 178 ? 54.286 52.862 96.601 1.00 39.89 177 VAL F CA 1
ATOM 10022 C C . VAL F 4 178 ? 54.632 51.828 95.527 1.00 43.23 177 VAL F C 1
ATOM 10023 O O . VAL F 4 178 ? 54.946 50.676 95.835 1.00 41.77 177 VAL F O 1
ATOM 10027 N N . LEU F 4 179 ? 54.569 52.250 94.268 1.00 45.13 178 LEU F N 1
ATOM 10028 C CA . LEU F 4 179 ? 54.855 51.371 93.142 1.00 44.87 178 LEU F CA 1
ATOM 10029 C C . LEU F 4 179 ? 56.342 51.059 92.970 1.00 44.08 178 LEU F C 1
ATOM 10030 O O . LEU F 4 179 ? 57.116 51.894 92.488 1.00 43.68 178 LEU F O 1
ATOM 10035 N N . HIS F 4 180 ? 56.734 49.849 93.361 1.00 42.46 179 HIS F N 1
ATOM 10036 C CA . HIS F 4 180 ? 58.125 49.433 93.243 1.00 42.21 179 HIS F CA 1
ATOM 10037 C C . HIS F 4 180 ? 58.334 48.540 92.031 1.00 41.52 179 HIS F C 1
ATOM 10038 O O . HIS F 4 180 ? 58.489 47.327 92.161 1.00 40.63 179 HIS F O 1
ATOM 10045 N N . SER F 4 181 ? 58.342 49.148 90.849 1.00 42.34 180 SER F N 1
ATOM 10046 C CA . SER F 4 181 ? 58.539 48.405 89.610 1.00 39.69 180 SER F CA 1
ATOM 10047 C C . SER F 4 181 ? 57.383 47.426 89.408 1.00 37.98 180 SER F C 1
ATOM 10048 O O . SER F 4 181 ? 57.589 46.223 89.248 1.00 36.54 180 SER F O 1
ATOM 10051 N N . GLY F 4 182 ? 56.164 47.958 89.417 1.00 37.89 183 GLY F N 1
ATOM 10052 C CA . GLY F 4 182 ? 54.991 47.124 89.247 1.00 34.07 183 GLY F CA 1
ATOM 10053 C C . GLY F 4 182 ? 54.767 46.244 90.460 1.00 36.92 183 GLY F C 1
ATOM 10054 O O . GLY F 4 182 ? 54.308 45.110 90.336 1.00 38.00 183 GLY F O 1
ATOM 10055 N N . LEU F 4 183 ? 55.094 46.765 91.640 1.00 39.86 184 LEU F N 1
ATOM 10056 C CA . LEU F 4 183 ? 54.928 46.017 92.885 1.00 39.66 184 LEU F CA 1
ATOM 10057 C C . LEU F 4 183 ? 54.800 46.938 94.094 1.00 38.78 184 LEU F C 1
ATOM 10058 O O . LEU F 4 183 ? 55.754 47.618 94.476 1.00 38.43 184 LEU F O 1
ATOM 10063 N N . TYR F 4 184 ? 53.614 46.945 94.695 1.00 39.89 185 TYR F N 1
ATOM 10064 C CA . TYR F 4 184 ? 53.332 47.778 95.860 1.00 38.48 185 TYR F CA 1
ATOM 10065 C C . TYR F 4 184 ? 53.885 47.209 97.167 1.00 37.93 185 TYR F C 1
ATOM 10066 O O . TYR F 4 184 ? 53.717 46.024 97.469 1.00 39.54 185 TYR F O 1
ATOM 10075 N N . SER F 4 185 ? 54.542 48.069 97.938 1.00 34.66 186 SER F N 1
ATOM 10076 C CA . SER F 4 185 ? 55.113 47.682 99.221 1.00 33.58 186 SER F CA 1
ATOM 10077 C C . SER F 4 185 ? 54.655 48.720 100.237 1.00 31.10 186 SER F C 1
ATOM 10078 O O . SER F 4 185 ? 54.335 49.847 99.861 1.00 32.81 186 SER F O 1
ATOM 10081 N N . LEU F 4 186 ? 54.615 48.351 101.514 1.00 26.61 187 LEU F N 1
ATOM 10082 C CA . LEU F 4 186 ? 54.172 49.285 102.537 1.00 20.24 187 LEU F CA 1
ATOM 10083 C C . LEU F 4 186 ? 54.472 48.836 103.962 1.00 19.87 187 LEU F C 1
ATOM 10084 O O . LEU F 4 186 ? 54.455 47.646 104.275 1.00 21.40 187 LEU F O 1
ATOM 10089 N N . SER F 4 187 ? 54.731 49.804 104.831 1.00 15.71 188 SER F N 1
ATOM 10090 C CA . SER F 4 187 ? 55.023 49.515 106.225 1.00 10.49 188 SER F CA 1
ATOM 10091 C C . SER F 4 187 ? 53.880 49.964 107.148 1.00 6.81 188 SER F C 1
ATOM 10092 O O . SER F 4 187 ? 52.868 50.499 106.698 1.00 10.41 188 SER F O 1
ATOM 10095 N N . SER F 4 188 ? 54.044 49.739 108.444 1.00 3.81 189 SER F N 1
ATOM 10096 C CA . SER F 4 188 ? 53.027 50.129 109.406 1.00 8.20 189 SER F CA 1
ATOM 10097 C C . SER F 4 188 ? 53.650 50.246 110.796 1.00 8.81 189 SER F C 1
ATOM 10098 O O . SER F 4 188 ? 53.954 49.247 111.443 1.00 8.33 189 SER F O 1
ATOM 10101 N N . SER F 4 189 ? 53.838 51.481 111.242 1.00 8.38 190 SER F N 1
ATOM 10102 C CA . SER F 4 189 ? 54.436 51.757 112.534 1.00 5.95 190 SER F CA 1
ATOM 10103 C C . SER F 4 189 ? 53.491 51.423 113.665 1.00 7.71 190 SER F C 1
ATOM 10104 O O . SER F 4 189 ? 52.341 51.040 113.447 1.00 10.71 190 SER F O 1
ATOM 10107 N N . VAL F 4 190 ? 53.996 51.595 114.878 1.00 7.15 191 VAL F N 1
ATOM 10108 C CA . VAL F 4 190 ? 53.247 51.324 116.090 1.00 9.59 191 VAL F CA 1
ATOM 10109 C C . VAL F 4 190 ? 54.132 51.762 117.243 1.00 11.87 191 VAL F C 1
ATOM 10110 O O . VAL F 4 190 ? 55.217 51.215 117.453 1.00 11.25 191 VAL F O 1
ATOM 10114 N N . THR F 4 191 ? 53.663 52.752 117.990 1.00 10.17 192 THR F N 1
ATOM 10115 C CA . THR F 4 191 ? 54.429 53.279 119.100 1.00 10.87 192 THR F CA 1
ATOM 10116 C C . THR F 4 191 ? 53.895 52.908 120.481 1.00 10.77 192 THR F C 1
ATOM 10117 O O . THR F 4 191 ? 52.689 52.840 120.713 1.00 10.15 192 THR F O 1
ATOM 10121 N N . VAL F 4 192 ? 54.819 52.674 121.401 1.00 9.94 193 VAL F N 1
ATOM 10122 C CA . VAL F 4 192 ? 54.467 52.304 122.755 1.00 13.14 193 VAL F CA 1
ATOM 10123 C C . VAL F 4 192 ? 55.585 52.750 123.668 1.00 12.61 193 VAL F C 1
ATOM 10124 O O . VAL F 4 192 ? 56.703 52.979 123.219 1.00 12.43 193 VAL F O 1
ATOM 10128 N N . PRO F 4 193 ? 55.291 52.903 124.960 1.00 15.79 194 PRO F N 1
ATOM 10129 C CA . PRO F 4 193 ? 56.306 53.325 125.921 1.00 23.14 194 PRO F CA 1
ATOM 10130 C C . PRO F 4 193 ? 57.456 52.322 125.965 1.00 28.68 194 PRO F C 1
ATOM 10131 O O . PRO F 4 193 ? 57.376 51.242 125.389 1.00 33.47 194 PRO F O 1
ATOM 10135 N N . SER F 4 194 ? 58.525 52.685 126.654 1.00 33.31 195 SER F N 1
ATOM 10136 C CA . SER F 4 194 ? 59.700 51.834 126.755 1.00 38.13 195 SER F CA 1
ATOM 10137 C C . SER F 4 194 ? 59.447 50.385 127.200 1.00 38.23 195 SER F C 1
ATOM 10138 O O . SER F 4 194 ? 59.448 49.464 126.382 1.00 40.40 195 SER F O 1
ATOM 10141 N N . SER F 4 195 ? 59.244 50.187 128.497 1.00 38.58 196 SER F N 1
ATOM 10142 C CA . SER F 4 195 ? 59.013 48.858 129.053 1.00 43.18 196 SER F CA 1
ATOM 10143 C C . SER F 4 195 ? 57.833 48.104 128.440 1.00 45.21 196 SER F C 1
ATOM 10144 O O . SER F 4 195 ? 57.562 46.957 128.805 1.00 45.86 196 SER F O 1
ATOM 10147 N N . THR F 4 196 ? 57.135 48.734 127.505 1.00 45.27 198 THR F N 1
ATOM 10148 C CA . THR F 4 196 ? 55.973 48.099 126.907 1.00 43.85 198 THR F CA 1
ATOM 10149 C C . THR F 4 196 ? 56.231 46.858 126.071 1.00 43.02 198 THR F C 1
ATOM 10150 O O . THR F 4 196 ? 55.945 45.745 126.504 1.00 43.63 198 THR F O 1
ATOM 10154 N N . TRP F 4 197 ? 56.779 47.039 124.877 1.00 44.71 199 TRP F N 1
ATOM 10155 C CA . TRP F 4 197 ? 56.993 45.907 123.980 1.00 47.31 199 TRP F CA 1
ATOM 10156 C C . TRP F 4 197 ? 58.101 44.913 124.286 1.00 47.14 199 TRP F C 1
ATOM 10157 O O . TRP F 4 197 ? 57.860 43.705 124.375 1.00 49.32 199 TRP F O 1
ATOM 10168 N N . PRO F 4 198 ? 59.338 45.395 124.427 1.00 43.49 200 PRO F N 1
ATOM 10169 C CA . PRO F 4 198 ? 60.374 44.410 124.714 1.00 40.81 200 PRO F CA 1
ATOM 10170 C C . PRO F 4 198 ? 59.736 43.239 125.447 1.00 40.56 200 PRO F C 1
ATOM 10171 O O . PRO F 4 198 ? 60.010 42.080 125.150 1.00 41.34 200 PRO F O 1
ATOM 10175 N N . LYS F 4 199 ? 58.850 43.567 126.383 1.00 40.54 202 LYS F N 1
ATOM 10176 C CA . LYS F 4 199 ? 58.147 42.579 127.194 1.00 40.26 202 LYS F CA 1
ATOM 10177 C C . LYS F 4 199 ? 56.799 42.177 126.605 1.00 39.90 202 LYS F C 1
ATOM 10178 O O . LYS F 4 199 ? 56.447 40.999 126.588 1.00 38.95 202 LYS F O 1
ATOM 10184 N N . GLN F 4 200 ? 56.045 43.163 126.130 1.00 42.74 203 GLN F N 1
ATOM 10185 C CA . GLN F 4 200 ? 54.731 42.909 125.556 1.00 43.55 203 GLN F CA 1
ATOM 10186 C C . GLN F 4 200 ? 54.798 42.430 124.112 1.00 41.65 203 GLN F C 1
ATOM 10187 O O . GLN F 4 200 ? 55.432 43.059 123.264 1.00 39.43 203 GLN F O 1
ATOM 10193 N N . PRO F 4 201 ? 54.132 41.301 123.820 1.00 40.71 204 PRO F N 1
ATOM 10194 C CA . PRO F 4 201 ? 54.076 40.683 122.490 1.00 39.50 204 PRO F CA 1
ATOM 10195 C C . PRO F 4 201 ? 53.316 41.565 121.505 1.00 38.78 204 PRO F C 1
ATOM 10196 O O . PRO F 4 201 ? 52.093 41.695 121.576 1.00 40.02 204 PRO F O 1
ATOM 10200 N N . ILE F 4 202 ? 54.058 42.172 120.586 1.00 34.93 205 ILE F N 1
ATOM 10201 C CA . ILE F 4 202 ? 53.476 43.060 119.596 1.00 31.53 205 ILE F CA 1
ATOM 10202 C C . ILE F 4 202 ? 53.515 42.448 118.209 1.00 30.36 205 ILE F C 1
ATOM 10203 O O . ILE F 4 202 ? 54.583 42.268 117.626 1.00 30.40 205 ILE F O 1
ATOM 10208 N N . THR F 4 203 ? 52.339 42.146 117.677 1.00 29.27 206 THR F N 1
ATOM 10209 C CA . THR F 4 203 ? 52.240 41.543 116.360 1.00 29.88 206 THR F CA 1
ATOM 10210 C C . THR F 4 203 ? 51.381 42.369 115.417 1.00 27.98 206 THR F C 1
ATOM 10211 O O . THR F 4 203 ? 50.421 43.011 115.836 1.00 26.45 206 THR F O 1
ATOM 10215 N N . CYS F 4 204 ? 51.729 42.339 114.136 1.00 28.24 208 CYS F N 1
ATOM 10216 C CA . CYS F 4 204 ? 50.982 43.076 113.128 1.00 29.12 208 CYS F CA 1
ATOM 10217 C C . CYS F 4 204 ? 50.241 42.099 112.224 1.00 28.96 208 CYS F C 1
ATOM 10218 O O . CYS F 4 204 ? 50.808 41.580 111.262 1.00 26.18 208 CYS F O 1
ATOM 10221 N N . ASN F 4 205 ? 48.978 41.845 112.541 1.00 30.64 209 ASN F N 1
ATOM 10222 C CA . ASN F 4 205 ? 48.173 40.933 111.745 1.00 32.30 209 ASN F CA 1
ATOM 10223 C C . ASN F 4 205 ? 47.944 41.534 110.359 1.00 34.68 209 ASN F C 1
ATOM 10224 O O . ASN F 4 205 ? 47.077 42.390 110.172 1.00 34.23 209 ASN F O 1
ATOM 10229 N N . VAL F 4 206 ? 48.747 41.092 109.395 1.00 33.82 210 VAL F N 1
ATOM 10230 C CA . VAL F 4 206 ? 48.643 41.562 108.017 1.00 32.70 210 VAL F CA 1
ATOM 10231 C C . VAL F 4 206 ? 47.551 40.782 107.288 1.00 33.14 210 VAL F C 1
ATOM 10232 O O . VAL F 4 206 ? 47.169 39.688 107.706 1.00 34.52 210 VAL F O 1
ATOM 10236 N N . ALA F 4 207 ? 47.047 41.355 106.202 1.00 32.73 211 ALA F N 1
ATOM 10237 C CA . ALA F 4 207 ? 45.999 40.718 105.413 1.00 33.00 211 ALA F CA 1
ATOM 10238 C C . ALA F 4 207 ? 45.971 41.334 104.014 1.00 34.46 211 ALA F C 1
ATOM 10239 O O . ALA F 4 207 ? 46.105 42.549 103.860 1.00 33.53 211 ALA F O 1
ATOM 10241 N N . HIS F 4 208 ? 45.802 40.493 102.998 1.00 35.17 212 HIS F N 1
ATOM 10242 C CA . HIS F 4 208 ? 45.779 40.955 101.614 1.00 37.08 212 HIS F CA 1
ATOM 10243 C C . HIS F 4 208 ? 44.713 40.215 100.827 1.00 39.84 212 HIS F C 1
ATOM 10244 O O . HIS F 4 208 ? 44.727 38.988 100.748 1.00 39.21 212 HIS F O 1
ATOM 10251 N N . PRO F 4 209 ? 43.769 40.956 100.229 1.00 44.13 213 PRO F N 1
ATOM 10252 C CA . PRO F 4 209 ? 42.699 40.322 99.449 1.00 47.06 213 PRO F CA 1
ATOM 10253 C C . PRO F 4 209 ? 43.245 39.417 98.345 1.00 49.98 213 PRO F C 1
ATOM 10254 O O . PRO F 4 209 ? 42.539 38.545 97.838 1.00 51.93 213 PRO F O 1
ATOM 10258 N N . ALA F 4 210 ? 44.507 39.629 97.981 1.00 51.10 214 ALA F N 1
ATOM 10259 C CA . ALA F 4 210 ? 45.148 38.838 96.939 1.00 52.28 214 ALA F CA 1
ATOM 10260 C C . ALA F 4 210 ? 44.832 37.361 97.108 1.00 51.56 214 ALA F C 1
ATOM 10261 O O . ALA F 4 210 ? 43.723 36.915 96.810 1.00 51.49 214 ALA F O 1
ATOM 10263 N N . SER F 4 211 ? 45.818 36.607 97.588 1.00 51.84 215 SER F N 1
ATOM 10264 C CA . SER F 4 211 ? 45.664 35.170 97.797 1.00 53.60 215 SER F CA 1
ATOM 10265 C C . SER F 4 211 ? 45.427 34.876 99.274 1.00 52.11 215 SER F C 1
ATOM 10266 O O . SER F 4 211 ? 46.153 34.090 99.884 1.00 49.68 215 SER F O 1
ATOM 10269 N N . SER F 4 212 ? 44.401 35.505 99.843 1.00 54.41 216 SER F N 1
ATOM 10270 C CA . SER F 4 212 ? 44.083 35.315 101.255 1.00 54.46 216 SER F CA 1
ATOM 10271 C C . SER F 4 212 ? 45.392 35.200 102.023 1.00 54.55 216 SER F C 1
ATOM 10272 O O . SER F 4 212 ? 45.701 34.159 102.607 1.00 56.43 216 SER F O 1
ATOM 10275 N N . THR F 4 213 ? 46.164 36.280 102.009 1.00 53.52 217 THR F N 1
ATOM 10276 C CA . THR F 4 213 ? 47.446 36.303 102.691 1.00 52.97 217 THR F CA 1
ATOM 10277 C C . THR F 4 213 ? 47.326 36.874 104.100 1.00 52.87 217 THR F C 1
ATOM 10278 O O . THR F 4 213 ? 47.480 38.078 104.318 1.00 51.82 217 THR F O 1
ATOM 10282 N N . LYS F 4 214 ? 47.046 35.995 105.054 1.00 51.56 218 LYS F N 1
ATOM 10283 C CA . LYS F 4 214 ? 46.918 36.390 106.448 1.00 51.11 218 LYS F CA 1
ATOM 10284 C C . LYS F 4 214 ? 48.276 36.256 107.134 1.00 51.00 218 LYS F C 1
ATOM 10285 O O . LYS F 4 214 ? 48.739 35.147 107.398 1.00 50.84 218 LYS F O 1
ATOM 10291 N N . VAL F 4 215 ? 48.914 37.387 107.413 1.00 49.77 219 VAL F N 1
ATOM 10292 C CA . VAL F 4 215 ? 50.215 37.383 108.064 1.00 47.73 219 VAL F CA 1
ATOM 10293 C C . VAL F 4 215 ? 50.103 37.842 109.499 1.00 49.55 219 VAL F C 1
ATOM 10294 O O . VAL F 4 215 ? 49.464 38.850 109.790 1.00 50.68 219 VAL F O 1
ATOM 10298 N N . ASP F 4 216 ? 50.727 37.096 110.396 1.00 49.61 220 ASP F N 1
ATOM 10299 C CA . ASP F 4 216 ? 50.723 37.450 111.804 1.00 48.55 220 ASP F CA 1
ATOM 10300 C C . ASP F 4 216 ? 52.185 37.428 112.202 1.00 47.62 220 ASP F C 1
ATOM 10301 O O . ASP F 4 216 ? 52.671 36.440 112.749 1.00 49.39 220 ASP F O 1
ATOM 10306 N N . LYS F 4 217 ? 52.886 38.518 111.905 1.00 46.88 221 LYS F N 1
ATOM 10307 C CA . LYS F 4 217 ? 54.310 38.622 112.201 1.00 45.72 221 LYS F CA 1
ATOM 10308 C C . LYS F 4 217 ? 54.648 38.987 113.637 1.00 45.99 221 LYS F C 1
ATOM 10309 O O . LYS F 4 217 ? 54.155 39.977 114.179 1.00 46.47 221 LYS F O 1
ATOM 10315 N N . LYS F 4 218 ? 55.511 38.178 114.240 1.00 46.16 222 LYS F N 1
ATOM 10316 C CA . LYS F 4 218 ? 55.948 38.405 115.605 1.00 46.69 222 LYS F CA 1
ATOM 10317 C C . LYS F 4 218 ? 57.179 39.314 115.603 1.00 45.91 222 LYS F C 1
ATOM 10318 O O . LYS F 4 218 ? 58.146 39.078 114.873 1.00 44.76 222 LYS F O 1
ATOM 10324 N N . ILE F 4 219 ? 57.129 40.364 116.415 1.00 47.91 225 ILE F N 1
ATOM 10325 C CA . ILE F 4 219 ? 58.239 41.297 116.517 1.00 47.61 225 ILE F CA 1
ATOM 10326 C C . ILE F 4 219 ? 59.117 40.934 117.708 1.00 50.02 225 ILE F C 1
ATOM 10327 O O . ILE F 4 219 ? 58.727 41.110 118.867 1.00 48.57 225 ILE F O 1
ATOM 10332 N N . GLU F 4 220 ? 60.302 40.417 117.412 1.00 51.27 226 GLU F N 1
ATOM 10333 C CA . GLU F 4 220 ? 61.246 40.030 118.445 1.00 52.69 226 GLU F CA 1
ATOM 10334 C C . GLU F 4 220 ? 62.566 40.707 118.125 1.00 53.45 226 GLU F C 1
ATOM 10335 O O . GLU F 4 220 ? 62.898 40.918 116.958 1.00 55.46 226 GLU F O 1
ATOM 10341 N N . PRO F 4 221 ? 63.330 41.074 119.159 1.00 53.68 227 PRO F N 1
ATOM 10342 C CA . PRO F 4 221 ? 64.622 41.734 118.975 1.00 52.68 227 PRO F CA 1
ATOM 10343 C C . PRO F 4 221 ? 65.753 40.714 118.955 1.00 54.28 227 PRO F C 1
ATOM 10344 O O . PRO F 4 221 ? 65.535 39.527 119.222 1.00 53.69 227 PRO F O 1
ATOM 10348 N N . ARG F 4 222 ? 66.958 41.182 118.641 1.00 55.72 228 ARG F N 1
ATOM 10349 C CA . ARG F 4 222 ? 68.132 40.318 118.601 1.00 57.67 228 ARG F CA 1
ATOM 10350 C C . ARG F 4 222 ? 69.217 40.877 119.514 1.00 59.76 228 ARG F C 1
ATOM 10351 O O . ARG F 4 222 ? 70.236 40.183 119.722 1.00 63.05 228 ARG F O 1
ATOM 10360 N N . TYR G 3 1 ? -6.829 56.794 40.961 1.00 29.25 2 TYR G N 1
ATOM 10361 C CA . TYR G 3 1 ? -8.305 56.590 40.957 1.00 28.14 2 TYR G CA 1
ATOM 10362 C C . TYR G 3 1 ? -8.823 56.170 39.590 1.00 27.92 2 TYR G C 1
ATOM 10363 O O . TYR G 3 1 ? -8.240 55.311 38.927 1.00 25.06 2 TYR G O 1
ATOM 10372 N N . GLU G 3 2 ? -9.930 56.790 39.187 1.00 26.19 3 GLU G N 1
ATOM 10373 C CA . GLU G 3 2 ? -10.578 56.509 37.913 1.00 29.63 3 GLU G CA 1
ATOM 10374 C C . GLU G 3 2 ? -11.047 57.792 37.232 1.00 27.28 3 GLU G C 1
ATOM 10375 O O . GLU G 3 2 ? -11.567 58.697 37.878 1.00 29.23 3 GLU G O 1
ATOM 10381 N N . LEU G 3 3 ? -10.860 57.857 35.919 1.00 26.76 4 LEU G N 1
ATOM 10382 C CA . LEU G 3 3 ? -11.264 59.016 35.131 1.00 26.13 4 LEU G CA 1
ATOM 10383 C C . LEU G 3 3 ? -12.523 58.690 34.319 1.00 25.71 4 LEU G C 1
ATOM 10384 O O . LEU G 3 3 ? -12.555 57.702 33.577 1.00 26.10 4 LEU G O 1
ATOM 10389 N N . ILE G 3 4 ? -13.556 59.519 34.452 1.00 22.02 5 ILE G N 1
ATOM 10390 C CA . ILE G 3 4 ? -14.793 59.290 33.716 1.00 21.79 5 ILE G CA 1
ATOM 10391 C C . ILE G 3 4 ? -14.789 59.968 32.352 1.00 24.04 5 ILE G C 1
ATOM 10392 O O . ILE G 3 4 ? -14.258 61.068 32.190 1.00 22.51 5 ILE G O 1
ATOM 10397 N N . GLN G 3 5 ? -15.393 59.291 31.377 1.00 26.11 6 GLN G N 1
ATOM 10398 C CA . GLN G 3 5 ? -15.492 59.775 30.001 1.00 26.99 6 GLN G CA 1
ATOM 10399 C C . GLN G 3 5 ? -16.724 59.116 29.383 1.00 27.96 6 GLN G C 1
ATOM 10400 O O . GLN G 3 5 ? -16.891 57.895 29.468 1.00 27.02 6 GLN G O 1
ATOM 10406 N N . PRO G 3 6 ? -17.612 59.909 28.763 1.00 27.59 7 PRO G N 1
ATOM 10407 C CA . PRO G 3 6 ? -18.798 59.284 28.165 1.00 27.53 7 PRO G CA 1
ATOM 10408 C C . PRO G 3 6 ? -18.430 58.141 27.213 1.00 29.33 7 PRO G C 1
ATOM 10409 O O . PRO G 3 6 ? -17.481 58.242 26.426 1.00 27.51 7 PRO G O 1
ATOM 10413 N N . SER G 3 7 ? -19.192 57.055 27.304 1.00 30.58 8 SER G N 1
ATOM 10414 C CA . SER G 3 7 ? -18.981 55.867 26.482 1.00 29.50 8 SER G CA 1
ATOM 10415 C C . SER G 3 7 ? -18.909 56.180 24.987 1.00 29.57 8 SER G C 1
ATOM 10416 O O . SER G 3 7 ? -18.122 55.576 24.260 1.00 30.21 8 SER G O 1
ATOM 10419 N N . SER G 3 8 ? -19.730 57.119 24.528 1.00 28.76 9 SER G N 1
ATOM 10420 C CA . SER G 3 8 ? -19.736 57.487 23.118 1.00 28.87 9 SER G CA 1
ATOM 10421 C C . SER G 3 8 ? -20.033 58.973 22.921 1.00 30.94 9 SER G C 1
ATOM 10422 O O . SER G 3 8 ? -19.858 59.780 23.836 1.00 33.19 9 SER G O 1
ATOM 10425 N N . ALA G 3 9 ? -20.482 59.328 21.720 1.00 29.30 11 ALA G N 1
ATOM 10426 C CA . ALA G 3 9 ? -20.801 60.713 21.403 1.00 26.48 11 ALA G CA 1
ATOM 10427 C C . ALA G 3 9 ? -21.226 60.839 19.949 1.00 25.86 11 ALA G C 1
ATOM 10428 O O . ALA G 3 9 ? -20.839 60.026 19.109 1.00 27.35 11 ALA G O 1
ATOM 10430 N N . SER G 3 10 ? -22.012 61.866 19.648 1.00 25.13 12 SER G N 1
ATOM 10431 C CA . SER G 3 10 ? -22.491 62.061 18.286 1.00 30.10 12 SER G CA 1
ATOM 10432 C C . SER G 3 10 ? -22.673 63.526 17.907 1.00 31.08 12 SER G C 1
ATOM 10433 O O . SER G 3 10 ? -23.353 64.282 18.609 1.00 32.75 12 SER G O 1
ATOM 10436 N N . VAL G 3 11 ? -22.072 63.917 16.786 1.00 29.37 13 VAL G N 1
ATOM 10437 C CA . VAL G 3 11 ? -22.172 65.288 16.302 1.00 26.65 13 VAL G CA 1
ATOM 10438 C C . VAL G 3 11 ? -22.403 65.312 14.791 1.00 26.93 13 VAL G C 1
ATOM 10439 O O . VAL G 3 11 ? -21.867 64.480 14.059 1.00 27.67 13 VAL G O 1
ATOM 10443 N N . THR G 3 12 ? -23.207 66.266 14.330 1.00 25.91 14 THR G N 1
ATOM 10444 C CA . THR G 3 12 ? -23.522 66.387 12.910 1.00 26.80 14 THR G CA 1
ATOM 10445 C C . THR G 3 12 ? -22.553 67.318 12.180 1.00 25.01 14 THR G C 1
ATOM 10446 O O . THR G 3 12 ? -22.330 68.454 12.605 1.00 24.73 14 THR G O 1
ATOM 10450 N N . VAL G 3 13 ? -21.980 66.831 11.079 1.00 22.56 15 VAL G N 1
ATOM 10451 C CA . VAL G 3 13 ? -21.015 67.617 10.312 1.00 21.81 15 VAL G CA 1
ATOM 10452 C C . VAL G 3 13 ? -21.354 69.101 10.319 1.00 24.76 15 VAL G C 1
ATOM 10453 O O . VAL G 3 13 ? -22.507 69.484 10.101 1.00 27.87 15 VAL G O 1
ATOM 10457 N N . GLY G 3 14 ? -20.342 69.927 10.569 1.00 25.09 16 GLY G N 1
ATOM 10458 C CA . GLY G 3 14 ? -20.535 71.368 10.599 1.00 27.05 16 GLY G CA 1
ATOM 10459 C C . GLY G 3 14 ? -20.748 71.913 11.999 1.00 25.50 16 GLY G C 1
ATOM 10460 O O . GLY G 3 14 ? -20.175 72.940 12.378 1.00 22.84 16 GLY G O 1
ATOM 10461 N N . GLU G 3 15 ? -21.577 71.214 12.768 1.00 25.37 17 GLU G N 1
ATOM 10462 C CA . GLU G 3 15 ? -21.886 71.607 14.136 1.00 25.69 17 GLU G CA 1
ATOM 10463 C C . GLU G 3 15 ? -20.681 71.428 15.044 1.00 23.26 17 GLU G C 1
ATOM 10464 O O . GLU G 3 15 ? -19.563 71.212 14.583 1.00 22.73 17 GLU G O 1
ATOM 10470 N N . THR G 3 16 ? -20.928 71.504 16.345 1.00 23.82 18 THR G N 1
ATOM 10471 C CA . THR G 3 16 ? -19.868 71.359 17.335 1.00 20.56 18 THR G CA 1
ATOM 10472 C C . THR G 3 16 ? -20.230 70.367 18.440 1.00 18.55 18 THR G C 1
ATOM 10473 O O . THR G 3 16 ? -21.385 70.300 18.879 1.00 16.32 18 THR G O 1
ATOM 10477 N N . VAL G 3 17 ? -19.235 69.601 18.884 1.00 19.62 19 VAL G N 1
ATOM 10478 C CA . VAL G 3 17 ? -19.439 68.625 19.949 1.00 22.76 19 VAL G CA 1
ATOM 10479 C C . VAL G 3 17 ? -18.584 68.932 21.169 1.00 26.64 19 VAL G C 1
ATOM 10480 O O . VAL G 3 17 ? -17.666 69.759 21.117 1.00 30.52 19 VAL G O 1
ATOM 10484 N N . LYS G 3 18 ? -18.890 68.251 22.267 1.00 27.05 20 LYS G N 1
ATOM 10485 C CA . LYS G 3 18 ? -18.161 68.450 23.505 1.00 26.21 20 LYS G CA 1
ATOM 10486 C C . LYS G 3 18 ? -17.971 67.154 24.277 1.00 25.23 20 LYS G C 1
ATOM 10487 O O . LYS G 3 18 ? -18.935 66.510 24.696 1.00 23.15 20 LYS G O 1
ATOM 10493 N N . ILE G 3 19 ? -16.711 66.777 24.451 1.00 24.54 21 ILE G N 1
ATOM 10494 C CA . ILE G 3 19 ? -16.363 65.575 25.184 1.00 24.92 21 ILE G CA 1
ATOM 10495 C C . ILE G 3 19 ? -15.886 65.988 26.574 1.00 23.72 21 ILE G C 1
ATOM 10496 O O . ILE G 3 19 ? -14.975 66.811 26.707 1.00 22.77 21 ILE G O 1
ATOM 10501 N N . THR G 3 20 ? -16.506 65.416 27.605 1.00 19.81 22 THR G N 1
ATOM 10502 C CA . THR G 3 20 ? -16.151 65.726 28.987 1.00 18.22 22 THR G CA 1
ATOM 10503 C C . THR G 3 20 ? -15.425 64.595 29.697 1.00 14.44 22 THR G C 1
ATOM 10504 O O . THR G 3 20 ? -15.817 63.434 29.614 1.00 15.19 22 THR G O 1
ATOM 10508 N N . CYS G 3 21 ? -14.370 64.959 30.413 1.00 13.64 23 CYS G N 1
ATOM 10509 C CA . CYS G 3 21 ? -13.572 64.011 31.170 1.00 10.69 23 CYS G CA 1
ATOM 10510 C C . CYS G 3 21 ? -13.504 64.547 32.598 1.00 10.67 23 CYS G C 1
ATOM 10511 O O . CYS G 3 21 ? -12.894 65.581 32.861 1.00 11.95 23 CYS G O 1
ATOM 10514 N N . SER G 3 22 ? -14.159 63.852 33.516 1.00 12.98 24 SER G N 1
ATOM 10515 C CA . SER G 3 22 ? -14.184 64.267 34.909 1.00 14.00 24 SER G CA 1
ATOM 10516 C C . SER G 3 22 ? -13.082 63.583 35.704 1.00 15.32 24 SER G C 1
ATOM 10517 O O . SER G 3 22 ? -13.008 62.359 35.754 1.00 13.28 24 SER G O 1
ATOM 10520 N N . GLY G 3 23 ? -12.226 64.387 36.323 1.00 18.63 25 GLY G N 1
ATOM 10521 C CA . GLY G 3 23 ? -11.137 63.842 37.109 1.00 21.20 25 GLY G CA 1
ATOM 10522 C C . GLY G 3 23 ? -11.077 64.467 38.486 1.00 23.38 25 GLY G C 1
ATOM 10523 O O . GLY G 3 23 ? -10.921 65.677 38.621 1.00 24.99 25 GLY G O 1
ATOM 10524 N N . ASP G 3 24 ? -11.197 63.634 39.511 1.00 27.35 26 ASP G N 1
ATOM 10525 C CA . ASP G 3 24 ? -11.171 64.098 40.890 1.00 29.09 26 ASP G CA 1
ATOM 10526 C C . ASP G 3 24 ? -9.980 64.988 41.214 1.00 30.17 26 ASP G C 1
ATOM 10527 O O . ASP G 3 24 ? -10.118 65.956 41.957 1.00 32.75 26 ASP G O 1
ATOM 10532 N N . GLN G 3 25 ? -8.813 64.660 40.666 1.00 29.36 27 GLN G N 1
ATOM 10533 C CA . GLN G 3 25 ? -7.607 65.450 40.913 1.00 28.58 27 GLN G CA 1
ATOM 10534 C C . GLN G 3 25 ? -7.288 66.360 39.738 1.00 26.87 27 GLN G C 1
ATOM 10535 O O . GLN G 3 25 ? -6.167 66.847 39.600 1.00 24.82 27 GLN G O 1
ATOM 10541 N N . LEU G 3 26 ? -8.274 66.581 38.884 1.00 25.33 28 LEU G N 1
ATOM 10542 C CA . LEU G 3 26 ? -8.068 67.437 37.731 1.00 23.17 28 LEU G CA 1
ATOM 10543 C C . LEU G 3 26 ? -7.530 68.790 38.170 1.00 21.37 28 LEU G C 1
ATOM 10544 O O . LEU G 3 26 ? -6.521 69.268 37.648 1.00 22.43 28 LEU G O 1
ATOM 10549 N N . PRO G 3 27 ? -8.207 69.426 39.139 1.00 20.00 29 PRO G N 1
ATOM 10550 C CA . PRO G 3 27 ? -7.809 70.736 39.668 1.00 18.29 29 PRO G CA 1
ATOM 10551 C C . PRO G 3 27 ? -6.327 70.805 40.043 1.00 16.82 29 PRO G C 1
ATOM 10552 O O . PRO G 3 27 ? -5.730 71.884 40.055 1.00 11.96 29 PRO G O 1
ATOM 10556 N N . LYS G 3 28 ? -5.739 69.648 40.337 1.00 18.87 30 LYS G N 1
ATOM 10557 C CA . LYS G 3 28 ? -4.330 69.579 40.713 1.00 17.80 30 LYS G CA 1
ATOM 10558 C C . LYS G 3 28 ? -3.411 69.127 39.578 1.00 17.24 30 LYS G C 1
ATOM 10559 O O . LYS G 3 28 ? -2.257 69.552 39.510 1.00 9.71 30 LYS G O 1
ATOM 10565 N N . ASN G 3 29 ? -3.913 68.265 38.694 1.00 19.03 31 ASN G N 1
ATOM 10566 C CA . ASN G 3 29 ? -3.104 67.775 37.579 1.00 19.80 31 ASN G CA 1
ATOM 10567 C C . ASN G 3 29 ? -3.635 68.142 36.200 1.00 17.05 31 ASN G C 1
ATOM 10568 O O . ASN G 3 29 ? -4.844 68.242 35.988 1.00 16.27 31 ASN G O 1
ATOM 10573 N N . PHE G 3 30 ? -2.705 68.334 35.268 1.00 13.37 32 PHE G N 1
ATOM 10574 C CA . PHE G 3 30 ? -3.027 68.691 33.890 1.00 13.77 32 PHE G CA 1
ATOM 10575 C C . PHE G 3 30 ? -3.766 67.579 33.157 1.00 14.37 32 PHE G C 1
ATOM 10576 O O . PHE G 3 30 ? -3.782 66.423 33.589 1.00 15.57 32 PHE G O 1
ATOM 10584 N N . ALA G 3 31 ? -4.366 67.938 32.030 1.00 13.50 33 ALA G N 1
ATOM 10585 C CA . ALA G 3 31 ? -5.095 66.979 31.221 1.00 13.02 33 ALA G CA 1
ATOM 10586 C C . ALA G 3 31 ? -4.470 66.917 29.826 1.00 11.88 33 ALA G C 1
ATOM 10587 O O . ALA G 3 31 ? -3.769 67.841 29.406 1.00 8.95 33 ALA G O 1
ATOM 10589 N N . TYR G 3 32 ? -4.715 65.824 29.114 1.00 8.51 34 TYR G N 1
ATOM 10590 C CA . TYR G 3 32 ? -4.174 65.665 27.774 1.00 8.82 34 TYR G CA 1
ATOM 10591 C C . TYR G 3 32 ? -5.169 64.888 26.949 1.00 9.35 34 TYR G C 1
ATOM 10592 O O . TYR G 3 32 ? -5.657 63.841 27.371 1.00 15.68 34 TYR G O 1
ATOM 10601 N N . TRP G 3 33 ? -5.458 65.393 25.761 1.00 9.67 35 TRP G N 1
ATOM 10602 C CA . TRP G 3 33 ? -6.405 64.738 24.885 1.00 9.54 35 TRP G CA 1
ATOM 10603 C C . TRP G 3 33 ? -5.702 64.094 23.705 1.00 11.23 35 TRP G C 1
ATOM 10604 O O . TRP G 3 33 ? -4.897 64.739 23.022 1.00 9.14 35 TRP G O 1
ATOM 10615 N N . PHE G 3 34 ? -6.007 62.815 23.486 1.00 9.38 36 PHE G N 1
ATOM 10616 C CA . PHE G 3 34 ? -5.421 62.041 22.398 1.00 10.04 36 PHE G CA 1
ATOM 10617 C C . PHE G 3 34 ? -6.507 61.549 21.458 1.00 12.64 36 PHE G C 1
ATOM 10618 O O . PHE G 3 34 ? -7.652 61.345 21.869 1.00 14.36 36 PHE G O 1
ATOM 10626 N N . GLN G 3 35 ? -6.141 61.360 20.194 1.00 12.25 37 GLN G N 1
ATOM 10627 C CA . GLN G 3 35 ? -7.078 60.880 19.185 1.00 11.58 37 GLN G CA 1
ATOM 10628 C C . GLN G 3 35 ? -6.592 59.580 18.549 1.00 11.24 37 GLN G C 1
ATOM 10629 O O . GLN G 3 35 ? -5.451 59.502 18.079 1.00 9.29 37 GLN G O 1
ATOM 10635 N N . GLN G 3 36 ? -7.454 58.563 18.543 1.00 12.78 38 GLN G N 1
ATOM 10636 C CA . GLN G 3 36 ? -7.113 57.276 17.937 1.00 12.46 38 GLN G CA 1
ATOM 10637 C C . GLN G 3 36 ? -8.085 56.920 16.802 1.00 16.50 38 GLN G C 1
ATOM 10638 O O . GLN G 3 36 ? -9.274 56.671 17.027 1.00 12.13 38 GLN G O 1
ATOM 10644 N N . LYS G 3 37 ? -7.556 56.897 15.580 1.00 17.95 39 LYS G N 1
ATOM 10645 C CA . LYS G 3 37 ? -8.333 56.593 14.383 1.00 21.62 39 LYS G CA 1
ATOM 10646 C C . LYS G 3 37 ? -8.386 55.093 14.090 1.00 23.33 39 LYS G C 1
ATOM 10647 O O . LYS G 3 37 ? -7.574 54.316 14.590 1.00 20.90 39 LYS G O 1
ATOM 10653 N N . SER G 3 38 ? -9.353 54.689 13.275 1.00 28.84 40 SER G N 1
ATOM 10654 C CA . SER G 3 38 ? -9.493 53.287 12.913 1.00 32.33 40 SER G CA 1
ATOM 10655 C C . SER G 3 38 ? -8.121 52.703 12.624 1.00 33.31 40 SER G C 1
ATOM 10656 O O . SER G 3 38 ? -7.894 51.506 12.795 1.00 33.31 40 SER G O 1
ATOM 10659 N N . ASP G 3 39 ? -7.204 53.557 12.182 1.00 36.01 41 ASP G N 1
ATOM 10660 C CA . ASP G 3 39 ? -5.861 53.107 11.864 1.00 39.68 41 ASP G CA 1
ATOM 10661 C C . ASP G 3 39 ? -5.057 52.751 13.108 1.00 40.49 41 ASP G C 1
ATOM 10662 O O . ASP G 3 39 ? -3.998 52.126 13.014 1.00 38.03 41 ASP G O 1
ATOM 10667 N N . LYS G 3 40 ? -5.561 53.152 14.271 1.00 41.22 42 LYS G N 1
ATOM 10668 C CA . LYS G 3 40 ? -4.897 52.850 15.533 1.00 40.79 42 LYS G CA 1
ATOM 10669 C C . LYS G 3 40 ? -3.698 53.744 15.830 1.00 38.98 42 LYS G C 1
ATOM 10670 O O . LYS G 3 40 ? -2.860 53.414 16.675 1.00 41.02 42 LYS G O 1
ATOM 10676 N N . ASN G 3 41 ? -3.609 54.870 15.137 1.00 35.71 43 ASN G N 1
ATOM 10677 C CA . ASN G 3 41 ? -2.506 55.790 15.358 1.00 33.15 43 ASN G CA 1
ATOM 10678 C C . ASN G 3 41 ? -2.876 56.709 16.520 1.00 31.62 43 ASN G C 1
ATOM 10679 O O . ASN G 3 41 ? -3.990 57.231 16.578 1.00 31.97 43 ASN G O 1
ATOM 10684 N N . ILE G 3 42 ? -1.948 56.882 17.457 1.00 28.23 44 ILE G N 1
ATOM 10685 C CA . ILE G 3 42 ? -2.178 57.735 18.619 1.00 21.68 44 ILE G CA 1
ATOM 10686 C C . ILE G 3 42 ? -1.873 59.180 18.258 1.00 19.42 44 ILE G C 1
ATOM 10687 O O . ILE G 3 42 ? -0.748 59.501 17.873 1.00 21.22 44 ILE G O 1
ATOM 10692 N N . LEU G 3 43 ? -2.869 60.054 18.387 1.00 14.60 45 LEU G N 1
ATOM 10693 C CA . LEU G 3 43 ? -2.683 61.462 18.048 1.00 12.12 45 LEU G CA 1
ATOM 10694 C C . LEU G 3 43 ? -2.895 62.411 19.218 1.00 11.14 45 LEU G C 1
ATOM 10695 O O . LEU G 3 43 ? -3.976 62.449 19.813 1.00 11.42 45 LEU G O 1
ATOM 10700 N N . LEU G 3 44 ? -1.866 63.182 19.548 1.00 8.66 46 LEU G N 1
ATOM 10701 C CA . LEU G 3 44 ? -1.996 64.134 20.638 1.00 7.62 46 LEU G CA 1
ATOM 10702 C C . LEU G 3 44 ? -2.698 65.376 20.102 1.00 8.56 46 LEU G C 1
ATOM 10703 O O . LEU G 3 44 ? -2.138 66.116 19.292 1.00 4.29 46 LEU G O 1
ATOM 10708 N N . LEU G 3 45 ? -3.929 65.596 20.553 1.00 11.03 47 LEU G N 1
ATOM 10709 C CA . LEU G 3 45 ? -4.712 66.749 20.110 1.00 8.01 47 LEU G CA 1
ATOM 10710 C C . LEU G 3 45 ? -4.421 67.987 20.956 1.00 2.00 47 LEU G C 1
ATOM 10711 O O . LEU G 3 45 ? -4.006 69.015 20.424 1.00 2.58 47 LEU G O 1
ATOM 10716 N N . ILE G 3 46 ? -4.631 67.879 22.268 1.00 5.47 48 ILE G N 1
ATOM 10717 C CA . ILE G 3 46 ? -4.380 68.985 23.202 1.00 5.75 48 ILE G CA 1
ATOM 10718 C C . ILE G 3 46 ? -3.572 68.522 24.419 1.00 5.39 48 ILE G C 1
ATOM 10719 O O . ILE G 3 46 ? -3.588 67.345 24.780 1.00 10.52 48 ILE G O 1
ATOM 10724 N N . TYR G 3 47 ? -2.862 69.448 25.051 1.00 4.13 49 TYR G N 1
ATOM 10725 C CA . TYR G 3 47 ? -2.055 69.106 26.219 1.00 11.02 49 TYR G CA 1
ATOM 10726 C C . TYR G 3 47 ? -2.074 70.249 27.230 1.00 11.22 49 TYR G C 1
ATOM 10727 O O . TYR G 3 47 ? -2.416 71.377 26.879 1.00 17.85 49 TYR G O 1
ATOM 10736 N N . MET G 3 48 ? -1.698 69.972 28.477 1.00 11.11 50 MET G N 1
ATOM 10737 C CA . MET G 3 48 ? -1.729 71.008 29.507 1.00 12.76 50 MET G CA 1
ATOM 10738 C C . MET G 3 48 ? -3.136 71.547 29.384 1.00 15.63 50 MET G C 1
ATOM 10739 O O . MET G 3 48 ? -3.375 72.750 29.325 1.00 17.31 50 MET G O 1
ATOM 10744 N N . ASP G 3 49 ? -4.056 70.593 29.306 1.00 21.10 51 ASP G N 1
ATOM 10745 C CA . ASP G 3 49 ? -5.491 70.814 29.183 1.00 20.53 51 ASP G CA 1
ATOM 10746 C C . ASP G 3 49 ? -5.972 72.076 28.482 1.00 20.72 51 ASP G C 1
ATOM 10747 O O . ASP G 3 49 ? -7.081 72.529 28.733 1.00 22.53 51 ASP G O 1
ATOM 10752 N N . ASN G 3 50 ? -5.156 72.648 27.610 1.00 23.46 52 ASN G N 1
ATOM 10753 C CA . ASN G 3 50 ? -5.565 73.830 26.856 1.00 27.44 52 ASN G CA 1
ATOM 10754 C C . ASN G 3 50 ? -4.386 74.549 26.216 1.00 29.53 52 ASN G C 1
ATOM 10755 O O . ASN G 3 50 ? -3.987 75.640 26.606 1.00 35.00 52 ASN G O 1
ATOM 10760 N N . LYS G 3 51 ? -3.837 73.885 25.208 1.00 29.64 53 LYS G N 1
ATOM 10761 C CA . LYS G 3 51 ? -2.711 74.367 24.432 1.00 31.95 53 LYS G CA 1
ATOM 10762 C C . LYS G 3 51 ? -2.635 73.333 23.328 1.00 30.84 53 LYS G C 1
ATOM 10763 O O . LYS G 3 51 ? -2.267 72.188 23.575 1.00 30.39 53 LYS G O 1
ATOM 10769 N N . ARG G 3 52 ? -3.023 73.725 22.121 1.00 30.23 54 ARG G N 1
ATOM 10770 C CA . ARG G 3 52 ? -3.011 72.809 20.991 1.00 25.89 54 ARG G CA 1
ATOM 10771 C C . ARG G 3 52 ? -1.712 72.913 20.217 1.00 22.48 54 ARG G C 1
ATOM 10772 O O . ARG G 3 52 ? -1.227 74.004 19.925 1.00 16.17 54 ARG G O 1
ATOM 10780 N N . PRO G 3 53 ? -1.127 71.757 19.886 1.00 22.96 55 PRO G N 1
ATOM 10781 C CA . PRO G 3 53 ? 0.127 71.640 19.141 1.00 23.25 55 PRO G CA 1
ATOM 10782 C C . PRO G 3 53 ? -0.032 72.019 17.671 1.00 27.11 55 PRO G C 1
ATOM 10783 O O . PRO G 3 53 ? -1.046 71.715 17.045 1.00 30.46 55 PRO G O 1
ATOM 10787 N N . SER G 3 54 ? 0.973 72.693 17.125 1.00 29.71 56 SER G N 1
ATOM 10788 C CA . SER G 3 54 ? 0.929 73.088 15.727 1.00 28.99 56 SER G CA 1
ATOM 10789 C C . SER G 3 54 ? 0.707 71.833 14.887 1.00 28.12 56 SER G C 1
ATOM 10790 O O . SER G 3 54 ? 1.102 70.736 15.286 1.00 30.22 56 SER G O 1
ATOM 10793 N N . GLY G 3 55 ? 0.076 71.994 13.727 1.00 24.86 57 GLY G N 1
ATOM 10794 C CA . GLY G 3 55 ? -0.178 70.851 12.870 1.00 19.67 57 GLY G CA 1
ATOM 10795 C C . GLY G 3 55 ? -1.516 70.203 13.170 1.00 17.43 57 GLY G C 1
ATOM 10796 O O . GLY G 3 55 ? -1.947 69.289 12.464 1.00 13.02 57 GLY G O 1
ATOM 10797 N N . ILE G 3 56 ? -2.172 70.674 14.226 1.00 17.22 58 ILE G N 1
ATOM 10798 C CA . ILE G 3 56 ? -3.477 70.152 14.617 1.00 15.96 58 ILE G CA 1
ATOM 10799 C C . ILE G 3 56 ? -4.549 71.190 14.305 1.00 19.11 58 ILE G C 1
ATOM 10800 O O . ILE G 3 56 ? -4.305 72.396 14.404 1.00 23.29 58 ILE G O 1
ATOM 10805 N N . PRO G 3 57 ? -5.749 70.731 13.913 1.00 19.82 59 PRO G N 1
ATOM 10806 C CA . PRO G 3 57 ? -6.904 71.578 13.577 1.00 19.80 59 PRO G CA 1
ATOM 10807 C C . PRO G 3 57 ? -7.264 72.570 14.690 1.00 22.09 59 PRO G C 1
ATOM 10808 O O . PRO G 3 57 ? -7.405 72.187 15.852 1.00 23.44 59 PRO G O 1
ATOM 10812 N N . GLU G 3 58 ? -7.426 73.838 14.321 1.00 22.93 60 GLU G N 1
ATOM 10813 C CA . GLU G 3 58 ? -7.774 74.891 15.274 1.00 21.52 60 GLU G CA 1
ATOM 10814 C C . GLU G 3 58 ? -9.171 74.704 15.858 1.00 21.66 60 GLU G C 1
ATOM 10815 O O . GLU G 3 58 ? -9.573 75.429 16.773 1.00 20.06 60 GLU G O 1
ATOM 10821 N N . ARG G 3 59 ? -9.916 73.741 15.325 1.00 21.33 61 ARG G N 1
ATOM 10822 C CA . ARG G 3 59 ? -11.260 73.482 15.816 1.00 23.87 61 ARG G CA 1
ATOM 10823 C C . ARG G 3 59 ? -11.192 72.618 17.066 1.00 23.29 61 ARG G C 1
ATOM 10824 O O . ARG G 3 59 ? -12.218 72.289 17.671 1.00 23.96 61 ARG G O 1
ATOM 10832 N N . PHE G 3 60 ? -9.973 72.262 17.457 1.00 20.82 62 PHE G N 1
ATOM 10833 C CA . PHE G 3 60 ? -9.769 71.438 18.638 1.00 19.93 62 PHE G CA 1
ATOM 10834 C C . PHE G 3 60 ? -9.342 72.269 19.841 1.00 20.32 62 PHE G C 1
ATOM 10835 O O . PHE G 3 60 ? -8.156 72.442 20.103 1.00 18.51 62 PHE G O 1
ATOM 10843 N N . SER G 3 61 ? -10.325 72.785 20.567 1.00 25.29 63 SER G N 1
ATOM 10844 C CA . SER G 3 61 ? -10.059 73.580 21.754 1.00 25.25 63 SER G CA 1
ATOM 10845 C C . SER G 3 61 ? -10.046 72.597 22.912 1.00 25.83 63 SER G C 1
ATOM 10846 O O . SER G 3 61 ? -10.392 71.431 22.742 1.00 26.84 63 SER G O 1
ATOM 10849 N N . GLY G 3 62 ? -9.647 73.059 24.087 1.00 27.98 64 GLY G N 1
ATOM 10850 C CA . GLY G 3 62 ? -9.607 72.174 25.229 1.00 23.98 64 GLY G CA 1
ATOM 10851 C C . GLY G 3 62 ? -9.685 72.972 26.502 1.00 23.92 64 GLY G C 1
ATOM 10852 O O . GLY G 3 62 ? -8.671 73.355 27.070 1.00 25.42 64 GLY G O 1
ATOM 10853 N N . SER G 3 63 ? -10.899 73.242 26.946 1.00 27.20 65 SER G N 1
ATOM 10854 C CA . SER G 3 63 ? -11.089 74.000 28.169 1.00 35.22 65 SER G CA 1
ATOM 10855 C C . SER G 3 63 ? -10.986 73.039 29.342 1.00 37.66 65 SER G C 1
ATOM 10856 O O . SER G 3 63 ? -10.633 71.874 29.166 1.00 37.62 65 SER G O 1
ATOM 10859 N N . THR G 3 64 ? -11.301 73.522 30.537 1.00 39.32 66 THR G N 1
ATOM 10860 C CA . THR G 3 64 ? -11.231 72.678 31.720 1.00 41.35 66 THR G CA 1
ATOM 10861 C C . THR G 3 64 ? -11.608 73.432 32.986 1.00 39.72 66 THR G C 1
ATOM 10862 O O . THR G 3 64 ? -10.858 74.287 33.460 1.00 36.71 66 THR G O 1
ATOM 10866 N N . SER G 3 65 ? -12.771 73.101 33.536 1.00 40.49 67 SER G N 1
ATOM 10867 C CA . SER G 3 65 ? -13.244 73.745 34.750 1.00 41.20 67 SER G CA 1
ATOM 10868 C C . SER G 3 65 ? -13.247 72.765 35.922 1.00 39.95 67 SER G C 1
ATOM 10869 O O . SER G 3 65 ? -13.513 71.575 35.751 1.00 43.47 67 SER G O 1
ATOM 10872 N N . GLY G 3 66 ? -12.936 73.276 37.109 1.00 39.24 68 GLY G N 1
ATOM 10873 C CA . GLY G 3 66 ? -12.912 72.445 38.298 1.00 36.51 68 GLY G CA 1
ATOM 10874 C C . GLY G 3 66 ? -12.306 71.072 38.080 1.00 36.53 68 GLY G C 1
ATOM 10875 O O . GLY G 3 66 ? -11.110 70.949 37.803 1.00 33.88 68 GLY G O 1
ATOM 10876 N N . THR G 3 67 ? -13.137 70.039 38.210 1.00 35.63 69 THR G N 1
ATOM 10877 C CA . THR G 3 67 ? -12.689 68.658 38.040 1.00 35.60 69 THR G CA 1
ATOM 10878 C C . THR G 3 67 ? -13.139 68.063 36.712 1.00 33.97 69 THR G C 1
ATOM 10879 O O . THR G 3 67 ? -13.266 66.845 36.582 1.00 33.01 69 THR G O 1
ATOM 10883 N N . THR G 3 68 ? -13.376 68.914 35.722 1.00 32.90 70 THR G N 1
ATOM 10884 C CA . THR G 3 68 ? -13.810 68.413 34.428 1.00 32.67 70 THR G CA 1
ATOM 10885 C C . THR G 3 68 ? -13.219 69.132 33.227 1.00 31.02 70 THR G C 1
ATOM 10886 O O . THR G 3 68 ? -13.621 70.246 32.893 1.00 30.21 70 THR G O 1
ATOM 10890 N N . ALA G 3 69 ? -12.261 68.481 32.578 1.00 30.74 71 ALA G N 1
ATOM 10891 C CA . ALA G 3 69 ? -11.635 69.043 31.395 1.00 33.86 71 ALA G CA 1
ATOM 10892 C C . ALA G 3 69 ? -12.525 68.661 30.219 1.00 34.83 71 ALA G C 1
ATOM 10893 O O . ALA G 3 69 ? -13.263 67.672 30.287 1.00 33.12 71 ALA G O 1
ATOM 10895 N N . THR G 3 70 ? -12.454 69.439 29.143 1.00 34.51 72 THR G N 1
ATOM 10896 C CA . THR G 3 70 ? -13.280 69.175 27.974 1.00 28.21 72 THR G CA 1
ATOM 10897 C C . THR G 3 70 ? -12.615 69.446 26.639 1.00 25.19 72 THR G C 1
ATOM 10898 O O . THR G 3 70 ? -11.955 70.468 26.451 1.00 28.82 72 THR G O 1
ATOM 10902 N N . LEU G 3 71 ? -12.801 68.526 25.704 1.00 23.66 73 LEU G N 1
ATOM 10903 C CA . LEU G 3 71 ? -12.262 68.716 24.374 1.00 22.67 73 LEU G CA 1
ATOM 10904 C C . LEU G 3 71 ? -13.439 69.308 23.620 1.00 25.28 73 LEU G C 1
ATOM 10905 O O . LEU G 3 71 ? -14.585 68.908 23.840 1.00 26.88 73 LEU G O 1
ATOM 10910 N N . THR G 3 72 ? -13.170 70.273 22.751 1.00 25.54 74 THR G N 1
ATOM 10911 C CA . THR G 3 72 ? -14.241 70.901 21.995 1.00 26.65 74 THR G CA 1
ATOM 10912 C C . THR G 3 72 ? -13.924 70.953 20.512 1.00 28.01 74 THR G C 1
ATOM 10913 O O . THR G 3 72 ? -13.022 71.677 20.080 1.00 28.11 74 THR G O 1
ATOM 10917 N N . ILE G 3 73 ? -14.675 70.180 19.735 1.00 28.34 75 ILE G N 1
ATOM 10918 C CA . ILE G 3 73 ? -14.481 70.140 18.295 1.00 26.47 75 ILE G CA 1
ATOM 10919 C C . ILE G 3 73 ? -15.478 71.068 17.614 1.00 28.77 75 ILE G C 1
ATOM 10920 O O . ILE G 3 73 ? -16.631 70.702 17.391 1.00 28.53 75 ILE G O 1
ATOM 10925 N N . SER G 3 74 ? -15.025 72.278 17.300 1.00 28.35 76 SER G N 1
ATOM 10926 C CA . SER G 3 74 ? -15.869 73.261 16.637 1.00 30.56 76 SER G CA 1
ATOM 10927 C C . SER G 3 74 ? -16.092 72.861 15.188 1.00 30.47 76 SER G C 1
ATOM 10928 O O . SER G 3 74 ? -15.174 72.380 14.520 1.00 31.27 76 SER G O 1
ATOM 10931 N N . GLY G 3 75 ? -17.308 73.073 14.698 1.00 29.01 77 GLY G N 1
ATOM 10932 C CA . GLY G 3 75 ? -17.608 72.720 13.323 1.00 29.27 77 GLY G CA 1
ATOM 10933 C C . GLY G 3 75 ? -17.077 71.338 12.991 1.00 28.77 77 GLY G C 1
ATOM 10934 O O . GLY G 3 75 ? -16.328 71.160 12.030 1.00 25.18 77 GLY G O 1
ATOM 10935 N N . ALA G 3 76 ? -17.469 70.359 13.799 1.00 29.08 78 ALA G N 1
ATOM 10936 C CA . ALA G 3 76 ? -17.042 68.978 13.613 1.00 32.43 78 ALA G CA 1
ATOM 10937 C C . ALA G 3 76 ? -16.972 68.593 12.132 1.00 34.35 78 ALA G C 1
ATOM 10938 O O . ALA G 3 76 ? -17.783 69.050 11.323 1.00 34.69 78 ALA G O 1
ATOM 10940 N N . GLN G 3 77 ? -15.996 67.753 11.787 1.00 37.36 79 GLN G N 1
ATOM 10941 C CA . GLN G 3 77 ? -15.815 67.291 10.410 1.00 38.79 79 GLN G CA 1
ATOM 10942 C C . GLN G 3 77 ? -15.959 65.769 10.342 1.00 40.67 79 GLN G C 1
ATOM 10943 O O . GLN G 3 77 ? -15.967 65.092 11.371 1.00 40.74 79 GLN G O 1
ATOM 10949 N N . PRO G 3 78 ? -16.060 65.210 9.125 1.00 42.19 80 PRO G N 1
ATOM 10950 C CA . PRO G 3 78 ? -16.205 63.759 8.958 1.00 42.20 80 PRO G CA 1
ATOM 10951 C C . PRO G 3 78 ? -14.985 63.007 9.473 1.00 41.14 80 PRO G C 1
ATOM 10952 O O . PRO G 3 78 ? -15.072 62.243 10.434 1.00 44.01 80 PRO G O 1
ATOM 10956 N N . GLU G 3 79 ? -13.851 63.241 8.819 1.00 36.86 81 GLU G N 1
ATOM 10957 C CA . GLU G 3 79 ? -12.586 62.606 9.172 1.00 32.53 81 GLU G CA 1
ATOM 10958 C C . GLU G 3 79 ? -12.216 62.790 10.645 1.00 29.24 81 GLU G C 1
ATOM 10959 O O . GLU G 3 79 ? -11.073 62.559 11.044 1.00 25.20 81 GLU G O 1
ATOM 10965 N N . ASP G 3 80 ? -13.188 63.203 11.451 1.00 26.90 82 ASP G N 1
ATOM 10966 C CA . ASP G 3 80 ? -12.949 63.420 12.872 1.00 28.30 82 ASP G CA 1
ATOM 10967 C C . ASP G 3 80 ? -13.594 62.344 13.733 1.00 27.71 82 ASP G C 1
ATOM 10968 O O . ASP G 3 80 ? -13.397 62.311 14.946 1.00 27.07 82 ASP G O 1
ATOM 10973 N N . GLU G 3 81 ? -14.369 61.470 13.099 1.00 29.17 83 GLU G N 1
ATOM 10974 C CA . GLU G 3 81 ? -15.029 60.376 13.800 1.00 28.41 83 GLU G CA 1
ATOM 10975 C C . GLU G 3 81 ? -14.003 59.306 14.183 1.00 27.19 83 GLU G C 1
ATOM 10976 O O . GLU G 3 81 ? -13.619 58.469 13.359 1.00 25.54 83 GLU G O 1
ATOM 10982 N N . ALA G 3 82 ? -13.561 59.343 15.434 1.00 27.51 84 ALA G N 1
ATOM 10983 C CA . ALA G 3 82 ? -12.590 58.383 15.935 1.00 27.52 84 ALA G CA 1
ATOM 10984 C C . ALA G 3 82 ? -12.678 58.335 17.451 1.00 27.66 84 ALA G C 1
ATOM 10985 O O . ALA G 3 82 ? -13.614 58.872 18.046 1.00 29.34 84 ALA G O 1
ATOM 10987 N N . ALA G 3 83 ? -11.694 57.695 18.070 1.00 26.89 85 ALA G N 1
ATOM 10988 C CA . ALA G 3 83 ? -11.656 57.569 19.521 1.00 24.11 85 ALA G CA 1
ATOM 10989 C C . ALA G 3 83 ? -10.947 58.746 20.177 1.00 22.56 85 ALA G C 1
ATOM 10990 O O . ALA G 3 83 ? -9.962 59.265 19.649 1.00 21.79 85 ALA G O 1
ATOM 10992 N N . TYR G 3 84 ? -11.455 59.153 21.337 1.00 22.27 86 TYR G N 1
ATOM 10993 C CA . TYR G 3 84 ? -10.877 60.260 22.092 1.00 19.96 86 TYR G CA 1
ATOM 10994 C C . TYR G 3 84 ? -10.601 59.889 23.545 1.00 17.57 86 TYR G C 1
ATOM 10995 O O . TYR G 3 84 ? -11.506 59.499 24.281 1.00 16.54 86 TYR G O 1
ATOM 11004 N N . TYR G 3 85 ? -9.337 60.003 23.943 1.00 14.16 87 TYR G N 1
ATOM 11005 C CA . TYR G 3 85 ? -8.926 59.667 25.299 1.00 17.57 87 TYR G CA 1
ATOM 11006 C C . TYR G 3 85 ? -8.320 60.840 26.054 1.00 19.64 87 TYR G C 1
ATOM 11007 O O . TYR G 3 85 ? -7.373 61.476 25.585 1.00 24.03 87 TYR G O 1
ATOM 11016 N N . CYS G 3 86 ? -8.856 61.117 27.234 1.00 17.30 88 CYS G N 1
ATOM 11017 C CA . CYS G 3 86 ? -8.310 62.184 28.039 1.00 17.01 88 CYS G CA 1
ATOM 11018 C C . CYS G 3 86 ? -7.257 61.534 28.924 1.00 16.75 88 CYS G C 1
ATOM 11019 O O . CYS G 3 86 ? -7.417 60.391 29.357 1.00 17.63 88 CYS G O 1
ATOM 11022 N N . LEU G 3 87 ? -6.174 62.259 29.176 1.00 17.60 89 LEU G N 1
ATOM 11023 C CA . LEU G 3 87 ? -5.092 61.753 30.006 1.00 16.33 89 LEU G CA 1
ATOM 11024 C C . LEU G 3 87 ? -4.792 62.693 31.174 1.00 16.75 89 LEU G C 1
ATOM 11025 O O . LEU G 3 87 ? -4.925 63.912 31.048 1.00 17.33 89 LEU G O 1
ATOM 11030 N N . SER G 3 88 ? -4.395 62.116 32.309 1.00 18.24 90 SER G N 1
ATOM 11031 C CA . SER G 3 88 ? -4.050 62.894 33.500 1.00 19.04 90 SER G CA 1
ATOM 11032 C C . SER G 3 88 ? -3.297 62.096 34.560 1.00 21.13 90 SER G C 1
ATOM 11033 O O . SER G 3 88 ? -3.019 60.905 34.382 1.00 24.35 90 SER G O 1
ATOM 11036 N N . SER G 3 89 ? -2.987 62.759 35.673 1.00 19.05 91 SER G N 1
ATOM 11037 C CA . SER G 3 89 ? -2.225 62.142 36.755 1.00 16.04 91 SER G CA 1
ATOM 11038 C C . SER G 3 89 ? -2.953 62.090 38.093 1.00 13.44 91 SER G C 1
ATOM 11039 O O . SER G 3 89 ? -4.013 62.691 38.253 1.00 15.03 91 SER G O 1
ATOM 11042 N N . TYR G 3 90 ? -2.370 61.365 39.047 1.00 12.47 92 TYR G N 1
ATOM 11043 C CA . TYR G 3 90 ? -2.943 61.227 40.383 1.00 13.82 92 TYR G CA 1
ATOM 11044 C C . TYR G 3 90 ? -1.932 60.674 41.402 1.00 16.64 92 TYR G C 1
ATOM 11045 O O . TYR G 3 90 ? -0.962 59.999 41.027 1.00 17.16 92 TYR G O 1
ATOM 11054 N N . GLY G 3 91 ? -2.164 60.982 42.684 1.00 14.00 93 GLY G N 1
ATOM 11055 C CA . GLY G 3 91 ? -1.284 60.531 43.756 1.00 11.08 93 GLY G CA 1
ATOM 11056 C C . GLY G 3 91 ? -0.090 61.453 43.946 1.00 10.78 93 GLY G C 1
ATOM 11057 O O . GLY G 3 91 ? 0.048 62.434 43.218 1.00 4.03 93 GLY G O 1
ATOM 11058 N N . ASP G 3 92 ? 0.772 61.154 44.919 1.00 15.32 94 ASP G N 1
ATOM 11059 C CA . ASP G 3 92 ? 1.958 61.982 45.154 1.00 21.66 94 ASP G CA 1
ATOM 11060 C C . ASP G 3 92 ? 2.985 61.753 44.044 1.00 24.00 94 ASP G C 1
ATOM 11061 O O . ASP G 3 92 ? 3.714 62.670 43.657 1.00 22.96 94 ASP G O 1
ATOM 11066 N N . ASN G 3 93 ? 3.045 60.523 43.541 1.00 26.77 95 ASN G N 1
ATOM 11067 C CA . ASN G 3 93 ? 3.986 60.180 42.479 1.00 26.68 95 ASN G CA 1
ATOM 11068 C C . ASN G 3 93 ? 3.391 60.447 41.115 1.00 25.33 95 ASN G C 1
ATOM 11069 O O . ASN G 3 93 ? 3.751 59.809 40.127 1.00 25.32 95 ASN G O 1
ATOM 11074 N N . ASN G 3 94 A 2.471 61.398 41.067 1.00 24.31 95 ASN G N 1
ATOM 11075 C CA . ASN G 3 94 A 1.845 61.753 39.812 1.00 21.25 95 ASN G CA 1
ATOM 11076 C C . ASN G 3 94 A 1.674 60.529 38.949 1.00 18.32 95 ASN G C 1
ATOM 11077 O O . ASN G 3 94 A 2.289 60.438 37.891 1.00 18.89 95 ASN G O 1
ATOM 11082 N N . ASP G 3 95 B 0.862 59.580 39.392 1.00 16.88 95 ASP G N 1
ATOM 11083 C CA . ASP G 3 95 B 0.645 58.391 38.582 1.00 17.24 95 ASP G CA 1
ATOM 11084 C C . ASP G 3 95 B -0.149 58.828 37.353 1.00 14.40 95 ASP G C 1
ATOM 11085 O O . ASP G 3 95 B -0.894 59.803 37.417 1.00 22.76 95 ASP G O 1
ATOM 11090 N N . LEU G 3 96 ? 0.015 58.133 36.232 1.00 9.76 96 LEU G N 1
ATOM 11091 C CA . LEU G 3 96 ? -0.710 58.505 35.022 1.00 11.63 96 LEU G CA 1
ATOM 11092 C C . LEU G 3 96 ? -1.953 57.653 34.807 1.00 13.55 96 LEU G C 1
ATOM 11093 O O . LEU G 3 96 ? -2.017 56.506 35.252 1.00 9.62 96 LEU G O 1
ATOM 11098 N N . VAL G 3 97 ? -2.940 58.226 34.122 1.00 14.47 97 VAL G N 1
ATOM 11099 C CA . VAL G 3 97 ? -4.190 57.532 33.848 1.00 12.75 97 VAL G CA 1
ATOM 11100 C C . VAL G 3 97 ? -4.937 58.108 32.642 1.00 15.11 97 VAL G C 1
ATOM 11101 O O . VAL G 3 97 ? -4.867 59.305 32.363 1.00 19.59 97 VAL G O 1
ATOM 11105 N N . PHE G 3 98 ? -5.650 57.238 31.930 1.00 16.75 98 PHE G N 1
ATOM 11106 C CA . PHE G 3 98 ? -6.434 57.628 30.759 1.00 17.76 98 PHE G CA 1
ATOM 11107 C C . PHE G 3 98 ? -7.905 57.482 31.101 1.00 19.57 98 PHE G C 1
ATOM 11108 O O . PHE G 3 98 ? -8.259 56.837 32.087 1.00 19.04 98 PHE G O 1
ATOM 11116 N N . GLY G 3 99 ? -8.759 58.089 30.287 1.00 21.21 99 GLY G N 1
ATOM 11117 C CA . GLY G 3 99 ? -10.184 57.969 30.513 1.00 20.47 99 GLY G CA 1
ATOM 11118 C C . GLY G 3 99 ? -10.646 56.722 29.782 1.00 20.10 99 GLY G C 1
ATOM 11119 O O . GLY G 3 99 ? -9.854 56.062 29.105 1.00 17.49 99 GLY G O 1
ATOM 11120 N N . SER G 3 100 ? -11.925 56.394 29.914 1.00 19.07 100 SER G N 1
ATOM 11121 C CA . SER G 3 100 ? -12.474 55.221 29.252 1.00 21.42 100 SER G CA 1
ATOM 11122 C C . SER G 3 100 ? -12.649 55.476 27.759 1.00 24.36 100 SER G C 1
ATOM 11123 O O . SER G 3 100 ? -13.350 54.737 27.069 1.00 26.39 100 SER G O 1
ATOM 11126 N N . GLY G 3 101 ? -12.000 56.523 27.265 1.00 28.14 101 GLY G N 1
ATOM 11127 C CA . GLY G 3 101 ? -12.112 56.858 25.858 1.00 28.44 101 GLY G CA 1
ATOM 11128 C C . GLY G 3 101 ? -13.553 57.149 25.472 1.00 27.74 101 GLY G C 1
ATOM 11129 O O . GLY G 3 101 ? -14.485 56.711 26.152 1.00 28.44 101 GLY G O 1
ATOM 11130 N N . THR G 3 102 ? -13.733 57.899 24.387 1.00 23.83 102 THR G N 1
ATOM 11131 C CA . THR G 3 102 ? -15.065 58.242 23.899 1.00 23.18 102 THR G CA 1
ATOM 11132 C C . THR G 3 102 ? -15.184 57.952 22.402 1.00 24.76 102 THR G C 1
ATOM 11133 O O . THR G 3 102 ? -14.247 58.190 21.638 1.00 25.28 102 THR G O 1
ATOM 11137 N N . GLN G 3 103 ? -16.331 57.431 21.982 1.00 25.57 103 GLN G N 1
ATOM 11138 C CA . GLN G 3 103 ? -16.529 57.136 20.571 1.00 26.62 103 GLN G CA 1
ATOM 11139 C C . GLN G 3 103 ? -17.544 58.079 19.936 1.00 27.32 103 GLN G C 1
ATOM 11140 O O . GLN G 3 103 ? -18.745 57.813 19.934 1.00 25.77 103 GLN G O 1
ATOM 11146 N N . LEU G 3 104 ? -17.054 59.190 19.401 1.00 30.39 104 LEU G N 1
ATOM 11147 C CA . LEU G 3 104 ? -17.928 60.150 18.755 1.00 32.45 104 LEU G CA 1
ATOM 11148 C C . LEU G 3 104 ? -18.130 59.721 17.314 1.00 33.84 104 LEU G C 1
ATOM 11149 O O . LEU G 3 104 ? -17.199 59.255 16.653 1.00 31.93 104 LEU G O 1
ATOM 11154 N N . THR G 3 105 ? -19.359 59.875 16.840 1.00 35.83 105 THR G N 1
ATOM 11155 C CA . THR G 3 105 ? -19.712 59.521 15.474 1.00 38.11 105 THR G CA 1
ATOM 11156 C C . THR G 3 105 ? -20.182 60.781 14.777 1.00 37.74 105 THR G C 1
ATOM 11157 O O . THR G 3 105 ? -20.878 61.601 15.377 1.00 39.13 105 THR G O 1
ATOM 11161 N N . VAL G 3 106 ? -19.801 60.944 13.515 1.00 37.97 106 VAL G N 1
ATOM 11162 C CA . VAL G 3 106 ? -20.203 62.131 12.775 1.00 38.13 106 VAL G CA 1
ATOM 11163 C C . VAL G 3 106 ? -21.319 61.837 11.781 1.00 38.17 106 VAL G C 1
ATOM 11164 O O . VAL G 3 106 ? -21.115 61.143 10.787 1.00 39.69 106 VAL G O 1
ATOM 11168 N N . LEU G 3 107 A -22.502 62.368 12.064 1.00 38.53 106 LEU G N 1
ATOM 11169 C CA . LEU G 3 107 A -23.655 62.166 11.198 1.00 43.31 106 LEU G CA 1
ATOM 11170 C C . LEU G 3 107 A -23.512 62.966 9.906 1.00 46.55 106 LEU G C 1
ATOM 11171 O O . LEU G 3 107 A -23.118 64.134 9.930 1.00 47.15 106 LEU G O 1
ATOM 11176 N N . ARG G 3 108 ? -23.835 62.334 8.781 1.00 48.36 107 ARG G N 1
ATOM 11177 C CA . ARG G 3 108 ? -23.729 62.990 7.483 1.00 50.24 107 ARG G CA 1
ATOM 11178 C C . ARG G 3 108 ? -25.090 63.419 6.964 1.00 52.57 107 ARG G C 1
ATOM 11179 O O . ARG G 3 108 ? -25.338 64.607 6.763 1.00 53.39 107 ARG G O 1
ATOM 11187 N N . GLY G 3 109 ? -25.968 62.447 6.739 1.00 54.21 108 GLY G N 1
ATOM 11188 C CA . GLY G 3 109 ? -27.296 62.757 6.243 1.00 54.08 108 GLY G CA 1
ATOM 11189 C C . GLY G 3 109 ? -27.770 61.829 5.141 1.00 52.56 108 GLY G C 1
ATOM 11190 O O . GLY G 3 109 ? -28.939 61.437 5.121 1.00 53.01 108 GLY G O 1
ATOM 11191 N N . PRO G 3 110 ? -26.879 61.451 4.207 1.00 53.08 109 PRO G N 1
ATOM 11192 C CA . PRO G 3 110 ? -27.230 60.558 3.096 1.00 51.81 109 PRO G CA 1
ATOM 11193 C C . PRO G 3 110 ? -27.580 59.173 3.610 1.00 52.21 109 PRO G C 1
ATOM 11194 O O . PRO G 3 110 ? -26.702 58.330 3.795 1.00 54.74 109 PRO G O 1
ATOM 11198 N N . LYS G 3 111 ? -28.868 58.946 3.845 1.00 49.37 110 LYS G N 1
ATOM 11199 C CA . LYS G 3 111 ? -29.327 57.661 4.348 1.00 47.99 110 LYS G CA 1
ATOM 11200 C C . LYS G 3 111 ? -29.412 56.633 3.232 1.00 44.36 110 LYS G C 1
ATOM 11201 O O . LYS G 3 111 ? -30.307 56.691 2.388 1.00 45.07 110 LYS G O 1
ATOM 11207 N N . SER G 3 112 ? -28.466 55.699 3.226 1.00 41.80 111 SER G N 1
ATOM 11208 C CA . SER G 3 112 ? -28.439 54.648 2.219 1.00 39.45 111 SER G CA 1
ATOM 11209 C C . SER G 3 112 ? -29.128 53.410 2.774 1.00 39.02 111 SER G C 1
ATOM 11210 O O . SER G 3 112 ? -29.500 53.373 3.946 1.00 36.84 111 SER G O 1
ATOM 11213 N N . SER G 3 113 ? -29.300 52.403 1.923 1.00 42.88 112 SER G N 1
ATOM 11214 C CA . SER G 3 113 ? -29.943 51.157 2.323 1.00 46.08 112 SER G CA 1
ATOM 11215 C C . SER G 3 113 ? -28.954 49.994 2.256 1.00 47.05 112 SER G C 1
ATOM 11216 O O . SER G 3 113 ? -27.878 50.107 1.670 1.00 48.51 112 SER G O 1
ATOM 11219 N N . PRO G 3 114 ? -29.307 48.862 2.874 1.00 48.12 113 PRO G N 1
ATOM 11220 C CA . PRO G 3 114 ? -28.486 47.647 2.917 1.00 50.07 113 PRO G CA 1
ATOM 11221 C C . PRO G 3 114 ? -28.121 47.067 1.553 1.00 51.83 113 PRO G C 1
ATOM 11222 O O . PRO G 3 114 ? -28.748 47.375 0.540 1.00 53.56 113 PRO G O 1
ATOM 11226 N N . LYS G 3 115 ? -27.095 46.221 1.547 1.00 53.31 114 LYS G N 1
ATOM 11227 C CA . LYS G 3 115 ? -26.613 45.567 0.332 1.00 54.18 114 LYS G CA 1
ATOM 11228 C C . LYS G 3 115 ? -26.033 44.204 0.711 1.00 53.03 114 LYS G C 1
ATOM 11229 O O . LYS G 3 115 ? -24.818 43.988 0.633 1.00 49.99 114 LYS G O 1
ATOM 11235 N N . VAL G 3 116 ? -26.912 43.292 1.118 1.00 51.80 115 VAL G N 1
ATOM 11236 C CA . VAL G 3 116 ? -26.512 41.951 1.538 1.00 50.45 115 VAL G CA 1
ATOM 11237 C C . VAL G 3 116 ? -25.851 41.121 0.445 1.00 48.34 115 VAL G C 1
ATOM 11238 O O . VAL G 3 116 ? -25.994 41.410 -0.739 1.00 47.92 115 VAL G O 1
ATOM 11242 N N . THR G 3 117 ? -25.124 40.086 0.860 1.00 48.80 116 THR G N 1
ATOM 11243 C CA . THR G 3 117 ? -24.439 39.188 -0.067 1.00 49.63 116 THR G CA 1
ATOM 11244 C C . THR G 3 117 ? -24.049 37.871 0.596 1.00 52.68 116 THR G C 1
ATOM 11245 O O . THR G 3 117 ? -22.927 37.722 1.083 1.00 52.15 116 THR G O 1
ATOM 11249 N N . VAL G 3 118 ? -24.975 36.916 0.601 1.00 53.71 117 VAL G N 1
ATOM 11250 C CA . VAL G 3 118 ? -24.730 35.611 1.205 1.00 52.57 117 VAL G CA 1
ATOM 11251 C C . VAL G 3 118 ? -23.701 34.808 0.416 1.00 51.84 117 VAL G C 1
ATOM 11252 O O . VAL G 3 118 ? -23.424 35.109 -0.744 1.00 49.30 117 VAL G O 1
ATOM 11256 N N . PHE G 3 119 ? -23.131 33.790 1.055 1.00 54.59 118 PHE G N 1
ATOM 11257 C CA . PHE G 3 119 ? -22.130 32.940 0.411 1.00 58.23 118 PHE G CA 1
ATOM 11258 C C . PHE G 3 119 ? -22.165 31.504 0.943 1.00 59.08 118 PHE G C 1
ATOM 11259 O O . PHE G 3 119 ? -21.863 31.257 2.115 1.00 61.20 118 PHE G O 1
ATOM 11267 N N . PRO G 3 120 ? -22.522 30.541 0.083 1.00 58.15 119 PRO G N 1
ATOM 11268 C CA . PRO G 3 120 ? -22.598 29.124 0.454 1.00 57.61 119 PRO G CA 1
ATOM 11269 C C . PRO G 3 120 ? -21.228 28.537 0.754 1.00 56.11 119 PRO G C 1
ATOM 11270 O O . PRO G 3 120 ? -20.226 28.925 0.150 1.00 56.50 119 PRO G O 1
ATOM 11274 N N . PRO G 3 121 ? -21.171 27.587 1.689 1.00 55.04 120 PRO G N 1
ATOM 11275 C CA . PRO G 3 121 ? -19.918 26.935 2.068 1.00 52.86 120 PRO G CA 1
ATOM 11276 C C . PRO G 3 121 ? -19.115 26.460 0.870 1.00 50.48 120 PRO G C 1
ATOM 11277 O O . PRO G 3 121 ? -19.671 26.010 -0.130 1.00 48.43 120 PRO G O 1
ATOM 11281 N N . SER G 3 122 ? -17.799 26.569 0.987 1.00 50.64 121 SER G N 1
ATOM 11282 C CA . SER G 3 122 ? -16.894 26.155 -0.068 1.00 52.75 121 SER G CA 1
ATOM 11283 C C . SER G 3 122 ? -16.896 24.639 -0.189 1.00 53.06 121 SER G C 1
ATOM 11284 O O . SER G 3 122 ? -17.171 23.928 0.781 1.00 54.61 121 SER G O 1
ATOM 11287 N N . PRO G 3 123 ? -16.601 24.126 -1.392 1.00 52.20 122 PRO G N 1
ATOM 11288 C CA . PRO G 3 123 ? -16.557 22.687 -1.662 1.00 52.06 122 PRO G CA 1
ATOM 11289 C C . PRO G 3 123 ? -15.516 22.048 -0.760 1.00 53.10 122 PRO G C 1
ATOM 11290 O O . PRO G 3 123 ? -15.792 21.078 -0.061 1.00 53.22 122 PRO G O 1
ATOM 11294 N N . GLU G 3 124 ? -14.314 22.612 -0.785 1.00 56.70 123 GLU G N 1
ATOM 11295 C CA . GLU G 3 124 ? -13.218 22.118 0.035 1.00 60.86 123 GLU G CA 1
ATOM 11296 C C . GLU G 3 124 ? -13.583 22.322 1.503 1.00 61.86 123 GLU G C 1
ATOM 11297 O O . GLU G 3 124 ? -13.162 21.561 2.376 1.00 61.16 123 GLU G O 1
ATOM 11303 N N . GLU G 3 125 ? -14.372 23.360 1.760 1.00 64.39 124 GLU G N 1
ATOM 11304 C CA . GLU G 3 125 ? -14.822 23.679 3.109 1.00 66.74 124 GLU G CA 1
ATOM 11305 C C . GLU G 3 125 ? -15.670 22.519 3.609 1.00 66.95 124 GLU G C 1
ATOM 11306 O O . GLU G 3 125 ? -15.534 22.073 4.747 1.00 68.10 124 GLU G O 1
ATOM 11312 N N . LEU G 3 126 ? -16.559 22.043 2.747 1.00 67.22 125 LEU G N 1
ATOM 11313 C CA . LEU G 3 126 ? -17.407 20.918 3.091 1.00 67.68 125 LEU G CA 1
ATOM 11314 C C . LEU G 3 126 ? -16.488 19.708 3.162 1.00 68.50 125 LEU G C 1
ATOM 11315 O O . LEU G 3 126 ? -16.732 18.766 3.916 1.00 67.34 125 LEU G O 1
ATOM 11320 N N . ARG G 3 127 ? -15.425 19.747 2.366 1.00 68.68 126 ARG G N 1
ATOM 11321 C CA . ARG G 3 127 ? -14.460 18.663 2.342 1.00 68.69 126 ARG G CA 1
ATOM 11322 C C . ARG G 3 127 ? -14.071 18.383 3.781 1.00 66.98 126 ARG G C 1
ATOM 11323 O O . ARG G 3 127 ? -14.060 17.234 4.219 1.00 66.05 126 ARG G O 1
ATOM 11331 N N . THR G 3 128 ? -13.758 19.445 4.516 1.00 66.47 127 THR G N 1
ATOM 11332 C CA . THR G 3 128 ? -13.385 19.310 5.917 1.00 65.85 127 THR G CA 1
ATOM 11333 C C . THR G 3 128 ? -14.652 19.055 6.717 1.00 64.34 127 THR G C 1
ATOM 11334 O O . THR G 3 128 ? -14.644 19.065 7.946 1.00 65.49 127 THR G O 1
ATOM 11338 N N . ASN G 3 129 ? -15.746 18.823 6.002 1.00 63.23 128 ASN G N 1
ATOM 11339 C CA . ASN G 3 129 ? -17.025 18.562 6.640 1.00 64.51 128 ASN G CA 1
ATOM 11340 C C . ASN G 3 129 ? -17.450 19.760 7.477 1.00 64.02 128 ASN G C 1
ATOM 11341 O O . ASN G 3 129 ? -17.988 19.602 8.572 1.00 63.83 128 ASN G O 1
ATOM 11346 N N . LYS G 3 130 ? -17.209 20.959 6.955 1.00 62.60 129 LYS G N 1
ATOM 11347 C CA . LYS G 3 130 ? -17.560 22.186 7.661 1.00 58.79 129 LYS G CA 1
ATOM 11348 C C . LYS G 3 130 ? -18.346 23.131 6.767 1.00 56.46 129 LYS G C 1
ATOM 11349 O O . LYS G 3 130 ? -17.987 23.332 5.607 1.00 56.46 129 LYS G O 1
ATOM 11355 N N . ALA G 3 131 ? -19.407 23.720 7.312 1.00 53.47 130 ALA G N 1
ATOM 11356 C CA . ALA G 3 131 ? -20.251 24.640 6.549 1.00 51.12 130 ALA G CA 1
ATOM 11357 C C . ALA G 3 131 ? -20.364 26.034 7.166 1.00 48.23 130 ALA G C 1
ATOM 11358 O O . ALA G 3 131 ? -21.293 26.307 7.932 1.00 46.12 130 ALA G O 1
ATOM 11360 N N . THR G 3 132 ? -19.433 26.918 6.812 1.00 46.81 131 THR G N 1
ATOM 11361 C CA . THR G 3 132 ? -19.422 28.286 7.333 1.00 43.63 131 THR G CA 1
ATOM 11362 C C . THR G 3 132 ? -20.053 29.276 6.346 1.00 42.58 131 THR G C 1
ATOM 11363 O O . THR G 3 132 ? -19.430 29.661 5.359 1.00 44.24 131 THR G O 1
ATOM 11367 N N . LEU G 3 133 ? -21.284 29.694 6.621 1.00 40.50 132 LEU G N 1
ATOM 11368 C CA . LEU G 3 133 ? -21.986 30.621 5.737 1.00 38.01 132 LEU G CA 1
ATOM 11369 C C . LEU G 3 133 ? -21.703 32.083 6.042 1.00 36.12 132 LEU G C 1
ATOM 11370 O O . LEU G 3 133 ? -22.041 32.586 7.112 1.00 35.90 132 LEU G O 1
ATOM 11375 N N . VAL G 3 134 ? -21.091 32.763 5.077 1.00 34.49 133 VAL G N 1
ATOM 11376 C CA . VAL G 3 134 ? -20.752 34.173 5.217 1.00 32.51 133 VAL G CA 1
ATOM 11377 C C . VAL G 3 134 ? -21.794 35.083 4.561 1.00 31.45 133 VAL G C 1
ATOM 11378 O O . VAL G 3 134 ? -21.967 35.072 3.342 1.00 28.29 133 VAL G O 1
ATOM 11382 N N . CYS G 3 135 ? -22.493 35.860 5.381 1.00 31.44 134 CYS G N 1
ATOM 11383 C CA . CYS G 3 135 ? -23.500 36.789 4.888 1.00 27.95 134 CYS G CA 1
ATOM 11384 C C . CYS G 3 135 ? -23.035 38.206 5.183 1.00 27.49 134 CYS G C 1
ATOM 11385 O O . CYS G 3 135 ? -22.993 38.615 6.339 1.00 28.40 134 CYS G O 1
ATOM 11388 N N . LEU G 3 136 ? -22.685 38.954 4.140 1.00 27.11 135 LEU G N 1
ATOM 11389 C CA . LEU G 3 136 ? -22.219 40.326 4.312 1.00 24.86 135 LEU G CA 1
ATOM 11390 C C . LEU G 3 136 ? -23.346 41.331 4.080 1.00 26.90 135 LEU G C 1
ATOM 11391 O O . LEU G 3 136 ? -24.454 40.958 3.697 1.00 25.66 135 LEU G O 1
ATOM 11396 N N . VAL G 3 137 ? -23.051 42.602 4.331 1.00 29.44 136 VAL G N 1
ATOM 11397 C CA . VAL G 3 137 ? -24.011 43.693 4.158 1.00 35.48 136 VAL G CA 1
ATOM 11398 C C . VAL G 3 137 ? -23.212 44.986 3.933 1.00 38.50 136 VAL G C 1
ATOM 11399 O O . VAL G 3 137 ? -22.415 45.382 4.788 1.00 39.20 136 VAL G O 1
ATOM 11403 N N . ASN G 3 138 ? -23.422 45.642 2.791 1.00 39.76 137 ASN G N 1
ATOM 11404 C CA . ASN G 3 138 ? -22.674 46.858 2.484 1.00 40.95 137 ASN G CA 1
ATOM 11405 C C . ASN G 3 138 ? -23.475 48.142 2.277 1.00 41.85 137 ASN G C 1
ATOM 11406 O O . ASN G 3 138 ? -24.699 48.174 2.422 1.00 37.74 137 ASN G O 1
ATOM 11411 N N . ASP G 3 139 ? -22.735 49.196 1.937 1.00 44.42 138 ASP G N 1
ATOM 11412 C CA . ASP G 3 139 ? -23.261 50.531 1.666 1.00 49.99 138 ASP G CA 1
ATOM 11413 C C . ASP G 3 139 ? -24.535 50.904 2.410 1.00 51.11 138 ASP G C 1
ATOM 11414 O O . ASP G 3 139 ? -25.621 50.906 1.829 1.00 51.51 138 ASP G O 1
ATOM 11419 N N . PHE G 3 140 ? -24.403 51.235 3.689 1.00 53.99 139 PHE G N 1
ATOM 11420 C CA . PHE G 3 140 ? -25.560 51.630 4.479 1.00 55.23 139 PHE G CA 1
ATOM 11421 C C . PHE G 3 140 ? -25.214 52.659 5.552 1.00 55.56 139 PHE G C 1
ATOM 11422 O O . PHE G 3 140 ? -24.103 52.684 6.082 1.00 54.79 139 PHE G O 1
ATOM 11430 N N . TYR G 3 141 ? -26.188 53.507 5.859 1.00 56.62 140 TYR G N 1
ATOM 11431 C CA . TYR G 3 141 ? -26.021 54.564 6.842 1.00 57.64 140 TYR G CA 1
ATOM 11432 C C . TYR G 3 141 ? -27.374 54.903 7.450 1.00 56.75 140 TYR G C 1
ATOM 11433 O O . TYR G 3 141 ? -28.370 55.029 6.739 1.00 57.48 140 TYR G O 1
ATOM 11442 N N . PRO G 3 142 ? -27.429 55.044 8.781 1.00 56.29 141 PRO G N 1
ATOM 11443 C CA . PRO G 3 142 ? -26.326 54.926 9.735 1.00 57.27 141 PRO G CA 1
ATOM 11444 C C . PRO G 3 142 ? -26.501 53.689 10.628 1.00 59.57 141 PRO G C 1
ATOM 11445 O O . PRO G 3 142 ? -25.764 52.700 10.527 1.00 59.74 141 PRO G O 1
ATOM 11449 N N . GLY G 3 143 ? -27.495 53.789 11.510 1.00 60.04 142 GLY G N 1
ATOM 11450 C CA . GLY G 3 143 ? -27.819 52.737 12.456 1.00 59.16 142 GLY G CA 1
ATOM 11451 C C . GLY G 3 143 ? -27.363 51.340 12.102 1.00 57.52 142 GLY G C 1
ATOM 11452 O O . GLY G 3 143 ? -27.394 50.929 10.943 1.00 58.12 142 GLY G O 1
ATOM 11453 N N . SER G 3 144 ? -26.938 50.606 13.123 1.00 55.86 143 SER G N 1
ATOM 11454 C CA . SER G 3 144 ? -26.484 49.238 12.943 1.00 55.27 143 SER G CA 1
ATOM 11455 C C . SER G 3 144 ? -27.684 48.342 12.636 1.00 55.15 143 SER G C 1
ATOM 11456 O O . SER G 3 144 ? -28.756 48.479 13.236 1.00 54.24 143 SER G O 1
ATOM 11459 N N . ALA G 3 145 ? -27.494 47.429 11.690 1.00 53.83 144 ALA G N 1
ATOM 11460 C CA . ALA G 3 145 ? -28.544 46.506 11.290 1.00 49.56 144 ALA G CA 1
ATOM 11461 C C . ALA G 3 145 ? -28.253 45.115 11.842 1.00 47.21 144 ALA G C 1
ATOM 11462 O O . ALA G 3 145 ? -27.272 44.478 11.459 1.00 44.24 144 ALA G O 1
ATOM 11464 N N . THR G 3 146 ? -29.108 44.652 12.746 1.00 46.79 145 THR G N 1
ATOM 11465 C CA . THR G 3 146 ? -28.940 43.335 13.352 1.00 48.43 145 THR G CA 1
ATOM 11466 C C . THR G 3 146 ? -29.181 42.217 12.342 1.00 46.27 145 THR G C 1
ATOM 11467 O O . THR G 3 146 ? -30.325 41.869 12.055 1.00 46.06 145 THR G O 1
ATOM 11471 N N . VAL G 3 147 ? -28.104 41.649 11.810 1.00 44.87 146 VAL G N 1
ATOM 11472 C CA . VAL G 3 147 ? -28.219 40.573 10.832 1.00 42.22 146 VAL G CA 1
ATOM 11473 C C . VAL G 3 147 ? -28.515 39.227 11.487 1.00 42.24 146 VAL G C 1
ATOM 11474 O O . VAL G 3 147 ? -27.617 38.561 12.004 1.00 40.07 146 VAL G O 1
ATOM 11478 N N . THR G 3 148 ? -29.783 38.828 11.448 1.00 44.74 147 THR G N 1
ATOM 11479 C CA . THR G 3 148 ? -30.222 37.572 12.043 1.00 46.32 147 THR G CA 1
ATOM 11480 C C . THR G 3 148 ? -30.573 36.523 10.996 1.00 48.67 147 THR G C 1
ATOM 11481 O O . THR G 3 148 ? -31.416 36.765 10.130 1.00 49.84 147 THR G O 1
ATOM 11485 N N . TRP G 3 149 ? -29.926 35.359 11.083 1.00 49.09 148 TRP G N 1
ATOM 11486 C CA . TRP G 3 149 ? -30.191 34.264 10.156 1.00 47.33 148 TRP G CA 1
ATOM 11487 C C . TRP G 3 149 ? -31.446 33.506 10.599 1.00 50.63 148 TRP G C 1
ATOM 11488 O O . TRP G 3 149 ? -31.876 33.603 11.754 1.00 48.47 148 TRP G O 1
ATOM 11499 N N . LYS G 3 150 ? -32.028 32.748 9.676 1.00 53.00 149 LYS G N 1
ATOM 11500 C CA . LYS G 3 150 ? -33.230 31.975 9.964 1.00 52.50 149 LYS G CA 1
ATOM 11501 C C . LYS G 3 150 ? -33.215 30.668 9.188 1.00 54.65 149 LYS G C 1
ATOM 11502 O O . LYS G 3 150 ? -32.696 30.603 8.074 1.00 55.60 149 LYS G O 1
ATOM 11508 N N . ALA G 3 151 ? -33.788 29.628 9.783 1.00 57.33 150 ALA G N 1
ATOM 11509 C CA . ALA G 3 151 ? -33.846 28.321 9.141 1.00 60.91 150 ALA G CA 1
ATOM 11510 C C . ALA G 3 151 ? -35.295 27.946 8.867 1.00 63.47 150 ALA G C 1
ATOM 11511 O O . ALA G 3 151 ? -36.034 27.568 9.778 1.00 63.38 150 ALA G O 1
ATOM 11513 N N . ASN G 3 152 ? -35.697 28.058 7.605 1.00 67.18 151 ASN G N 1
ATOM 11514 C CA . ASN G 3 152 ? -37.060 27.735 7.208 1.00 70.15 151 ASN G CA 1
ATOM 11515 C C . ASN G 3 152 ? -38.051 28.712 7.836 1.00 71.89 151 ASN G C 1
ATOM 11516 O O . ASN G 3 152 ? -39.206 28.363 8.082 1.00 71.95 151 ASN G O 1
ATOM 11521 N N . GLY G 3 153 ? -37.595 29.935 8.096 1.00 73.60 152 GLY G N 1
ATOM 11522 C CA . GLY G 3 153 ? -38.464 30.934 8.692 1.00 75.18 152 GLY G CA 1
ATOM 11523 C C . GLY G 3 153 ? -38.412 30.955 10.210 1.00 76.04 152 GLY G C 1
ATOM 11524 O O . GLY G 3 153 ? -39.264 31.563 10.860 1.00 76.75 152 GLY G O 1
ATOM 11525 N N . ALA G 3 154 ? -37.414 30.286 10.780 1.00 75.62 153 ALA G N 1
ATOM 11526 C CA . ALA G 3 154 ? -37.248 30.237 12.228 1.00 74.44 153 ALA G CA 1
ATOM 11527 C C . ALA G 3 154 ? -35.819 30.633 12.600 1.00 74.19 153 ALA G C 1
ATOM 11528 O O . ALA G 3 154 ? -34.867 29.896 12.339 1.00 73.88 153 ALA G O 1
ATOM 11530 N N . THR G 3 155 ? -35.679 31.805 13.209 1.00 74.22 154 THR G N 1
ATOM 11531 C CA . THR G 3 155 ? -34.372 32.318 13.611 1.00 74.65 154 THR G CA 1
ATOM 11532 C C . THR G 3 155 ? -33.382 31.215 13.987 1.00 73.26 154 THR G C 1
ATOM 11533 O O . THR G 3 155 ? -33.775 30.124 14.396 1.00 72.70 154 THR G O 1
ATOM 11537 N N . ILE G 3 156 ? -32.096 31.513 13.835 1.00 72.24 155 ILE G N 1
ATOM 11538 C CA . ILE G 3 156 ? -31.032 30.576 14.181 1.00 72.07 155 ILE G CA 1
ATOM 11539 C C . ILE G 3 156 ? -30.184 31.234 15.262 1.00 71.60 155 ILE G C 1
ATOM 11540 O O . ILE G 3 156 ? -29.794 32.392 15.125 1.00 72.37 155 ILE G O 1
ATOM 11545 N N . ASN G 3 157 ? -29.886 30.499 16.329 1.00 71.10 156 ASN G N 1
ATOM 11546 C CA . ASN G 3 157 ? -29.106 31.052 17.433 1.00 69.62 156 ASN G CA 1
ATOM 11547 C C . ASN G 3 157 ? -27.926 30.195 17.878 1.00 68.67 156 ASN G C 1
ATOM 11548 O O . ASN G 3 157 ? -27.611 30.149 19.068 1.00 69.60 156 ASN G O 1
ATOM 11553 N N . ASP G 3 158 ? -27.257 29.527 16.947 1.00 67.83 157 ASP G N 1
ATOM 11554 C CA . ASP G 3 158 ? -26.140 28.685 17.350 1.00 68.39 157 ASP G CA 1
ATOM 11555 C C . ASP G 3 158 ? -24.998 28.614 16.347 1.00 65.72 157 ASP G C 1
ATOM 11556 O O . ASP G 3 158 ? -25.185 28.231 15.195 1.00 66.13 157 ASP G O 1
ATOM 11561 N N . GLY G 3 159 ? -23.806 28.983 16.806 1.00 63.69 158 GLY G N 1
ATOM 11562 C CA . GLY G 3 159 ? -22.637 28.956 15.948 1.00 60.51 158 GLY G CA 1
ATOM 11563 C C . GLY G 3 159 ? -22.483 30.223 15.133 1.00 59.24 158 GLY G C 1
ATOM 11564 O O . GLY G 3 159 ? -21.662 30.285 14.216 1.00 56.99 158 GLY G O 1
ATOM 11565 N N . VAL G 3 160 ? -23.266 31.242 15.471 1.00 59.30 159 VAL G N 1
ATOM 11566 C CA . VAL G 3 160 ? -23.215 32.507 14.751 1.00 58.71 159 VAL G CA 1
ATOM 11567 C C . VAL G 3 160 ? -22.288 33.531 15.409 1.00 58.44 159 VAL G C 1
ATOM 11568 O O . VAL G 3 160 ? -21.947 33.414 16.588 1.00 59.35 159 VAL G O 1
ATOM 11572 N N . LYS G 3 161 ? -21.883 34.531 14.631 1.00 56.59 160 LYS G N 1
ATOM 11573 C CA . LYS G 3 161 ? -20.988 35.584 15.106 1.00 54.89 160 LYS G CA 1
ATOM 11574 C C . LYS G 3 161 ? -21.018 36.763 14.133 1.00 52.53 160 LYS G C 1
ATOM 11575 O O . LYS G 3 161 ? -20.778 36.594 12.937 1.00 51.85 160 LYS G O 1
ATOM 11581 N N . THR G 3 162 ? -21.308 37.954 14.645 1.00 51.31 161 THR G N 1
ATOM 11582 C CA . THR G 3 162 ? -21.380 39.140 13.798 1.00 53.06 161 THR G CA 1
ATOM 11583 C C . THR G 3 162 ? -20.651 40.346 14.382 1.00 53.41 161 THR G C 1
ATOM 11584 O O . THR G 3 162 ? -20.234 40.332 15.541 1.00 55.24 161 THR G O 1
ATOM 11588 N N . THR G 3 163 ? -20.504 41.386 13.564 1.00 51.76 162 THR G N 1
ATOM 11589 C CA . THR G 3 163 ? -19.831 42.619 13.964 1.00 50.89 162 THR G CA 1
ATOM 11590 C C . THR G 3 163 ? -20.603 43.801 13.394 1.00 54.55 162 THR G C 1
ATOM 11591 O O . THR G 3 163 ? -21.678 43.623 12.824 1.00 56.69 162 THR G O 1
ATOM 11595 N N . LYS G 3 164 ? -20.059 45.006 13.548 1.00 56.75 163 LYS G N 1
ATOM 11596 C CA . LYS G 3 164 ? -20.714 46.201 13.016 1.00 59.51 163 LYS G CA 1
ATOM 11597 C C . LYS G 3 164 ? -19.731 47.316 12.677 1.00 59.84 163 LYS G C 1
ATOM 11598 O O . LYS G 3 164 ? -19.957 48.482 13.004 1.00 57.71 163 LYS G O 1
ATOM 11604 N N . PRO G 3 165 ? -18.627 46.964 12.001 1.00 62.04 164 PRO G N 1
ATOM 11605 C CA . PRO G 3 165 ? -17.585 47.917 11.598 1.00 62.09 164 PRO G CA 1
ATOM 11606 C C . PRO G 3 165 ? -18.129 49.043 10.725 1.00 62.70 164 PRO G C 1
ATOM 11607 O O . PRO G 3 165 ? -19.282 49.009 10.300 1.00 64.10 164 PRO G O 1
ATOM 11611 N N . SER G 3 166 ? -17.286 50.035 10.461 1.00 63.55 165 SER G N 1
ATOM 11612 C CA . SER G 3 166 ? -17.660 51.180 9.636 1.00 64.07 165 SER G CA 1
ATOM 11613 C C . SER G 3 166 ? -16.399 51.839 9.083 1.00 64.44 165 SER G C 1
ATOM 11614 O O . SER G 3 166 ? -15.595 52.392 9.834 1.00 63.92 165 SER G O 1
ATOM 11617 N N . LYS G 3 167 ? -16.224 51.775 7.769 1.00 65.49 166 LYS G N 1
ATOM 11618 C CA . LYS G 3 167 ? -15.049 52.360 7.143 1.00 67.46 166 LYS G CA 1
ATOM 11619 C C . LYS G 3 167 ? -15.391 53.024 5.816 1.00 69.97 166 LYS G C 1
ATOM 11620 O O . LYS G 3 167 ? -16.347 53.796 5.722 1.00 70.94 166 LYS G O 1
ATOM 11626 N N . GLN G 3 168 ? -14.599 52.722 4.793 1.00 71.02 167 GLN G N 1
ATOM 11627 C CA . GLN G 3 168 ? -14.811 53.282 3.465 1.00 70.43 167 GLN G CA 1
ATOM 11628 C C . GLN G 3 168 ? -15.505 54.637 3.561 1.00 70.37 167 GLN G C 1
ATOM 11629 O O . GLN G 3 168 ? -16.704 54.752 3.301 1.00 70.30 167 GLN G O 1
ATOM 11635 N N . GLY G 3 169 ? -14.744 55.659 3.937 1.00 70.43 170 GLY G N 1
ATOM 11636 C CA . GLY G 3 169 ? -15.308 56.991 4.061 1.00 71.25 170 GLY G CA 1
ATOM 11637 C C . GLY G 3 169 ? -16.790 57.039 3.735 1.00 69.45 170 GLY G C 1
ATOM 11638 O O . GLY G 3 169 ? -17.183 56.918 2.574 1.00 69.60 170 GLY G O 1
ATOM 11639 N N . GLN G 3 170 ? -17.619 57.212 4.760 1.00 67.66 171 GLN G N 1
ATOM 11640 C CA . GLN G 3 170 ? -19.060 57.281 4.559 1.00 65.95 171 GLN G CA 1
ATOM 11641 C C . GLN G 3 170 ? -19.530 56.002 3.886 1.00 66.09 171 GLN G C 1
ATOM 11642 O O . GLN G 3 170 ? -19.898 56.001 2.712 1.00 66.29 171 GLN G O 1
ATOM 11648 N N . ASN G 3 171 ? -19.508 54.913 4.642 1.00 66.18 172 ASN G N 1
ATOM 11649 C CA . ASN G 3 171 ? -19.916 53.612 4.134 1.00 63.80 172 ASN G CA 1
ATOM 11650 C C . ASN G 3 171 ? -19.717 52.564 5.224 1.00 61.21 172 ASN G C 1
ATOM 11651 O O . ASN G 3 171 ? -18.587 52.185 5.532 1.00 60.56 172 ASN G O 1
ATOM 11656 N N . TYR G 3 172 ? -20.818 52.101 5.806 1.00 59.00 173 TYR G N 1
ATOM 11657 C CA . TYR G 3 172 ? -20.756 51.105 6.868 1.00 57.14 173 TYR G CA 1
ATOM 11658 C C . TYR G 3 172 ? -20.831 49.688 6.316 1.00 54.14 173 TYR G C 1
ATOM 11659 O O . TYR G 3 172 ? -21.305 49.473 5.203 1.00 54.33 173 TYR G O 1
ATOM 11668 N N . MET G 3 173 ? -20.360 48.725 7.102 1.00 51.28 174 MET G N 1
ATOM 11669 C CA . MET G 3 173 ? -20.370 47.328 6.687 1.00 50.56 174 MET G CA 1
ATOM 11670 C C . MET G 3 173 ? -20.492 46.364 7.870 1.00 49.29 174 MET G C 1
ATOM 11671 O O . MET G 3 173 ? -20.451 46.771 9.031 1.00 48.15 174 MET G O 1
ATOM 11676 N N . THR G 3 174 ? -20.641 45.081 7.556 1.00 48.92 175 THR G N 1
ATOM 11677 C CA . THR G 3 174 ? -20.771 44.032 8.562 1.00 45.87 175 THR G CA 1
ATOM 11678 C C . THR G 3 174 ? -20.407 42.693 7.926 1.00 44.88 175 THR G C 1
ATOM 11679 O O . THR G 3 174 ? -20.395 42.561 6.700 1.00 44.26 175 THR G O 1
ATOM 11683 N N . SER G 3 175 ? -20.102 41.707 8.763 1.00 45.66 176 SER G N 1
ATOM 11684 C CA . SER G 3 175 ? -19.749 40.372 8.290 1.00 45.64 176 SER G CA 1
ATOM 11685 C C . SER G 3 175 ? -20.374 39.333 9.216 1.00 45.27 176 SER G C 1
ATOM 11686 O O . SER G 3 175 ? -19.677 38.687 9.995 1.00 47.98 176 SER G O 1
ATOM 11689 N N . SER G 3 176 ? -21.694 39.184 9.134 1.00 43.81 177 SER G N 1
ATOM 11690 C CA . SER G 3 176 ? -22.412 38.227 9.970 1.00 43.91 177 SER G CA 1
ATOM 11691 C C . SER G 3 176 ? -22.190 36.786 9.508 1.00 45.35 177 SER G C 1
ATOM 11692 O O . SER G 3 176 ? -22.811 36.320 8.553 1.00 46.91 177 SER G O 1
ATOM 11695 N N . TYR G 3 177 ? -21.300 36.083 10.200 1.00 45.88 178 TYR G N 1
ATOM 11696 C CA . TYR G 3 177 ? -20.989 34.700 9.870 1.00 46.27 178 TYR G CA 1
ATOM 11697 C C . TYR G 3 177 ? -22.060 33.731 10.361 1.00 48.50 178 TYR G C 1
ATOM 11698 O O . TYR G 3 177 ? -23.130 34.132 10.825 1.00 47.63 178 TYR G O 1
ATOM 11707 N N . LEU G 3 178 ? -21.744 32.445 10.252 1.00 51.73 179 LEU G N 1
ATOM 11708 C CA . LEU G 3 178 ? -22.632 31.376 10.686 1.00 56.21 179 LEU G CA 1
ATOM 11709 C C . LEU G 3 178 ? -22.044 30.009 10.355 1.00 59.18 179 LEU G C 1
ATOM 11710 O O . LEU G 3 178 ? -22.017 29.595 9.193 1.00 60.14 179 LEU G O 1
ATOM 11715 N N . SER G 3 179 ? -21.564 29.314 11.381 1.00 61.65 180 SER G N 1
ATOM 11716 C CA . SER G 3 179 ? -20.994 27.986 11.199 1.00 64.22 180 SER G CA 1
ATOM 11717 C C . SER G 3 179 ? -22.140 26.987 11.092 1.00 66.21 180 SER G C 1
ATOM 11718 O O . SER G 3 179 ? -23.300 27.331 11.324 1.00 68.33 180 SER G O 1
ATOM 11721 N N . LEU G 3 180 ? -21.816 25.750 10.740 1.00 65.30 181 LEU G N 1
ATOM 11722 C CA . LEU G 3 180 ? -22.839 24.729 10.603 1.00 64.72 181 LEU G CA 1
ATOM 11723 C C . LEU G 3 180 ? -22.225 23.383 10.259 1.00 64.65 181 LEU G C 1
ATOM 11724 O O . LEU G 3 180 ? -21.282 23.298 9.469 1.00 64.52 181 LEU G O 1
ATOM 11729 N N . THR G 3 181 ? -22.765 22.334 10.870 1.00 64.68 182 THR G N 1
ATOM 11730 C CA . THR G 3 181 ? -22.299 20.977 10.630 1.00 63.36 182 THR G CA 1
ATOM 11731 C C . THR G 3 181 ? -22.452 20.688 9.144 1.00 63.50 182 THR G C 1
ATOM 11732 O O . THR G 3 181 ? -23.528 20.889 8.576 1.00 63.55 182 THR G O 1
ATOM 11736 N N . ALA G 3 182 ? -21.379 20.229 8.509 1.00 62.71 183 ALA G N 1
ATOM 11737 C CA . ALA G 3 182 ? -21.435 19.925 7.086 1.00 61.07 183 ALA G CA 1
ATOM 11738 C C . ALA G 3 182 ? -22.698 19.120 6.792 1.00 60.26 183 ALA G C 1
ATOM 11739 O O . ALA G 3 182 ? -23.342 19.314 5.764 1.00 58.55 183 ALA G O 1
ATOM 11741 N N . ASP G 3 183 ? -23.055 18.226 7.709 1.00 61.51 184 ASP G N 1
ATOM 11742 C CA . ASP G 3 183 ? -24.239 17.391 7.537 1.00 62.77 184 ASP G CA 1
ATOM 11743 C C . ASP G 3 183 ? -25.493 18.059 8.091 1.00 62.78 184 ASP G C 1
ATOM 11744 O O . ASP G 3 183 ? -26.494 17.399 8.376 1.00 64.10 184 ASP G O 1
ATOM 11749 N N . GLN G 3 184 ? -25.421 19.377 8.235 1.00 62.70 185 GLN G N 1
ATOM 11750 C CA . GLN G 3 184 ? -26.528 20.183 8.735 1.00 62.54 185 GLN G CA 1
ATOM 11751 C C . GLN G 3 184 ? -26.969 21.069 7.581 1.00 60.96 185 GLN G C 1
ATOM 11752 O O . GLN G 3 184 ? -28.161 21.269 7.347 1.00 58.44 185 GLN G O 1
ATOM 11758 N N . TRP G 3 185 ? -25.975 21.595 6.867 1.00 62.01 186 TRP G N 1
ATOM 11759 C CA . TRP G 3 185 ? -26.191 22.460 5.711 1.00 61.20 186 TRP G CA 1
ATOM 11760 C C . TRP G 3 185 ? -26.567 21.577 4.532 1.00 62.78 186 TRP G C 1
ATOM 11761 O O . TRP G 3 185 ? -27.521 21.864 3.811 1.00 64.13 186 TRP G O 1
ATOM 11772 N N . LYS G 3 186 ? -25.815 20.495 4.347 1.00 65.14 187 LYS G N 1
ATOM 11773 C CA . LYS G 3 186 ? -26.094 19.558 3.266 1.00 65.86 187 LYS G CA 1
ATOM 11774 C C . LYS G 3 186 ? -27.536 19.107 3.455 1.00 67.56 187 LYS G C 1
ATOM 11775 O O . LYS G 3 186 ? -28.238 18.804 2.492 1.00 66.89 187 LYS G O 1
ATOM 11781 N N . SER G 3 187 ? -27.964 19.073 4.715 1.00 69.84 188 SER G N 1
ATOM 11782 C CA . SER G 3 187 ? -29.314 18.655 5.066 1.00 71.23 188 SER G CA 1
ATOM 11783 C C . SER G 3 187 ? -30.161 19.826 5.558 1.00 71.78 188 SER G C 1
ATOM 11784 O O . SER G 3 187 ? -31.059 19.656 6.383 1.00 73.25 188 SER G O 1
ATOM 11787 N N . HIS G 3 188 ? -29.867 21.017 5.050 1.00 71.32 189 HIS G N 1
ATOM 11788 C CA . HIS G 3 188 ? -30.620 22.207 5.420 1.00 70.11 189 HIS G CA 1
ATOM 11789 C C . HIS G 3 188 ? -31.528 22.575 4.252 1.00 69.30 189 HIS G C 1
ATOM 11790 O O . HIS G 3 188 ? -31.424 21.984 3.176 1.00 68.49 189 HIS G O 1
ATOM 11797 N N . ASN G 3 189 ? -32.414 23.546 4.450 1.00 69.60 190 ASN G N 1
ATOM 11798 C CA . ASN G 3 189 ? -33.322 23.930 3.374 1.00 70.14 190 ASN G CA 1
ATOM 11799 C C . ASN G 3 189 ? -33.375 25.418 3.013 1.00 68.87 190 ASN G C 1
ATOM 11800 O O . ASN G 3 189 ? -33.238 25.771 1.841 1.00 68.03 190 ASN G O 1
ATOM 11805 N N . ARG G 3 190 ? -33.568 26.291 3.998 1.00 68.10 191 ARG G N 1
ATOM 11806 C CA . ARG G 3 190 ? -33.658 27.724 3.710 1.00 68.23 191 ARG G CA 1
ATOM 11807 C C . ARG G 3 190 ? -32.745 28.633 4.537 1.00 65.65 191 ARG G C 1
ATOM 11808 O O . ARG G 3 190 ? -33.223 29.400 5.377 1.00 66.54 191 ARG G O 1
ATOM 11816 N N . VAL G 3 191 ? -31.439 28.566 4.289 1.00 61.87 192 VAL G N 1
ATOM 11817 C CA . VAL G 3 191 ? -30.492 29.400 5.024 1.00 57.19 192 VAL G CA 1
ATOM 11818 C C . VAL G 3 191 ? -30.750 30.873 4.719 1.00 56.67 192 VAL G C 1
ATOM 11819 O O . VAL G 3 191 ? -30.652 31.297 3.567 1.00 58.63 192 VAL G O 1
ATOM 11823 N N . SER G 3 192 ? -31.072 31.647 5.755 1.00 53.54 193 SER G N 1
ATOM 11824 C CA . SER G 3 192 ? -31.377 33.073 5.605 1.00 49.40 193 SER G CA 1
ATOM 11825 C C . SER G 3 192 ? -30.427 34.009 6.368 1.00 47.87 193 SER G C 1
ATOM 11826 O O . SER G 3 192 ? -29.594 33.563 7.155 1.00 47.94 193 SER G O 1
ATOM 11829 N N . CYS G 3 193 ? -30.562 35.311 6.118 1.00 44.17 194 CYS G N 1
ATOM 11830 C CA . CYS G 3 193 ? -29.751 36.325 6.787 1.00 40.50 194 CYS G CA 1
ATOM 11831 C C . CYS G 3 193 ? -30.473 37.669 6.790 1.00 38.65 194 CYS G C 1
ATOM 11832 O O . CYS G 3 193 ? -30.062 38.613 6.115 1.00 34.66 194 CYS G O 1
ATOM 11835 N N . GLN G 3 194 ? -31.551 37.743 7.562 1.00 42.09 195 GLN G N 1
ATOM 11836 C CA . GLN G 3 194 ? -32.353 38.955 7.668 1.00 42.34 195 GLN G CA 1
ATOM 11837 C C . GLN G 3 194 ? -31.586 40.126 8.269 1.00 41.89 195 GLN G C 1
ATOM 11838 O O . GLN G 3 194 ? -31.157 40.076 9.420 1.00 43.28 195 GLN G O 1
ATOM 11844 N N . VAL G 3 195 ? -31.414 41.178 7.477 1.00 40.08 196 VAL G N 1
ATOM 11845 C CA . VAL G 3 195 ? -30.724 42.375 7.933 1.00 39.17 196 VAL G CA 1
ATOM 11846 C C . VAL G 3 195 ? -31.786 43.399 8.325 1.00 40.11 196 VAL G C 1
ATOM 11847 O O . VAL G 3 195 ? -32.829 43.508 7.678 1.00 37.43 196 VAL G O 1
ATOM 11851 N N . THR G 3 196 ? -31.519 44.142 9.391 1.00 44.04 197 THR G N 1
ATOM 11852 C CA . THR G 3 196 ? -32.455 45.147 9.867 1.00 48.61 197 THR G CA 1
ATOM 11853 C C . THR G 3 196 ? -31.777 46.511 9.957 1.00 51.30 197 THR G C 1
ATOM 11854 O O . THR G 3 196 ? -31.222 46.870 10.998 1.00 50.92 197 THR G O 1
ATOM 11858 N N . HIS G 3 197 ? -31.823 47.267 8.861 1.00 56.44 198 HIS G N 1
ATOM 11859 C CA . HIS G 3 197 ? -31.205 48.589 8.818 1.00 60.68 198 HIS G CA 1
ATOM 11860 C C . HIS G 3 197 ? -31.996 49.640 9.581 1.00 61.70 198 HIS G C 1
ATOM 11861 O O . HIS G 3 197 ? -33.221 49.723 9.474 1.00 61.81 198 HIS G O 1
ATOM 11868 N N . GLU G 3 198 ? -31.270 50.452 10.340 1.00 63.64 199 GLU G N 1
ATOM 11869 C CA . GLU G 3 198 ? -31.863 51.509 11.146 1.00 65.10 199 GLU G CA 1
ATOM 11870 C C . GLU G 3 198 ? -32.730 52.466 10.328 1.00 64.17 199 GLU G C 1
ATOM 11871 O O . GLU G 3 198 ? -32.484 52.689 9.142 1.00 64.22 199 GLU G O 1
ATOM 11877 N N . GLY G 3 199 ? -33.744 53.030 10.979 1.00 63.18 200 GLY G N 1
ATOM 11878 C CA . GLY G 3 199 ? -34.644 53.952 10.314 1.00 64.33 200 GLY G CA 1
ATOM 11879 C C . GLY G 3 199 ? -35.825 53.225 9.703 1.00 64.38 200 GLY G C 1
ATOM 11880 O O . GLY G 3 199 ? -36.934 53.763 9.621 1.00 63.25 200 GLY G O 1
ATOM 11881 N N . GLU G 3 200 ? -35.587 51.990 9.276 1.00 65.66 203 GLU G N 1
ATOM 11882 C CA . GLU G 3 200 ? -36.636 51.189 8.666 1.00 66.81 203 GLU G CA 1
ATOM 11883 C C . GLU G 3 200 ? -36.660 49.776 9.211 1.00 65.91 203 GLU G C 1
ATOM 11884 O O . GLU G 3 200 ? -35.637 49.243 9.639 1.00 63.18 203 GLU G O 1
ATOM 11890 N N . THR G 3 201 ? -37.847 49.179 9.190 1.00 69.02 204 THR G N 1
ATOM 11891 C CA . THR G 3 201 ? -38.037 47.811 9.653 1.00 70.01 204 THR G CA 1
ATOM 11892 C C . THR G 3 201 ? -37.317 46.906 8.652 1.00 70.19 204 THR G C 1
ATOM 11893 O O . THR G 3 201 ? -37.612 45.711 8.529 1.00 69.72 204 THR G O 1
ATOM 11897 N N . VAL G 3 202 ? -36.368 47.509 7.938 1.00 69.25 205 VAL G N 1
ATOM 11898 C CA . VAL G 3 202 ? -35.576 46.822 6.929 1.00 66.53 205 VAL G CA 1
ATOM 11899 C C . VAL G 3 202 ? -35.530 45.312 7.143 1.00 64.39 205 VAL G C 1
ATOM 11900 O O . VAL G 3 202 ? -35.520 44.822 8.275 1.00 61.42 205 VAL G O 1
ATOM 11904 N N . GLU G 3 203 ? -35.507 44.584 6.032 1.00 62.70 206 GLU G N 1
ATOM 11905 C CA . GLU G 3 203 ? -35.460 43.131 6.052 1.00 60.61 206 GLU G CA 1
ATOM 11906 C C . GLU G 3 203 ? -34.983 42.635 4.690 1.00 60.35 206 GLU G C 1
ATOM 11907 O O . GLU G 3 203 ? -35.693 41.905 3.996 1.00 59.78 206 GLU G O 1
ATOM 11913 N N . LYS G 3 204 ? -33.775 43.046 4.313 1.00 59.50 207 LYS G N 1
ATOM 11914 C CA . LYS G 3 204 ? -33.179 42.663 3.035 1.00 58.77 207 LYS G CA 1
ATOM 11915 C C . LYS G 3 204 ? -33.222 41.148 2.785 1.00 58.73 207 LYS G C 1
ATOM 11916 O O . LYS G 3 204 ? -32.667 40.657 1.798 1.00 58.11 207 LYS G O 1
ATOM 11922 N N . SER G 3 205 ? -33.889 40.421 3.679 1.00 58.25 208 SER G N 1
ATOM 11923 C CA . SER G 3 205 ? -34.025 38.967 3.588 1.00 57.07 208 SER G CA 1
ATOM 11924 C C . SER G 3 205 ? -32.999 38.291 2.691 1.00 57.63 208 SER G C 1
ATOM 11925 O O . SER G 3 205 ? -32.014 37.738 3.173 1.00 57.23 208 SER G O 1
ATOM 11928 N N . LEU G 3 206 ? -33.241 38.330 1.385 1.00 60.55 209 LEU G N 1
ATOM 11929 C CA . LEU G 3 206 ? -32.347 37.703 0.415 1.00 62.70 209 LEU G CA 1
ATOM 11930 C C . LEU G 3 206 ? -32.292 36.201 0.676 1.00 64.32 209 LEU G C 1
ATOM 11931 O O . LEU G 3 206 ? -31.301 35.541 0.358 1.00 63.12 209 LEU G O 1
ATOM 11936 N N . SER G 3 207 ? -33.367 35.673 1.258 1.00 65.43 210 SER G N 1
ATOM 11937 C CA . SER G 3 207 ? -33.460 34.252 1.582 1.00 66.96 210 SER G CA 1
ATOM 11938 C C . SER G 3 207 ? -32.608 33.389 0.659 1.00 66.47 210 SER G C 1
ATOM 11939 O O . SER G 3 207 ? -33.041 33.003 -0.428 1.00 66.67 210 SER G O 1
ATOM 11942 N N . PRO G 3 208 ? -31.375 33.080 1.088 1.00 67.36 211 PRO G N 1
ATOM 11943 C CA . PRO G 3 208 ? -30.421 32.261 0.337 1.00 68.81 211 PRO G CA 1
ATOM 11944 C C . PRO G 3 208 ? -30.562 30.779 0.666 1.00 69.27 211 PRO G C 1
ATOM 11945 O O . PRO G 3 208 ? -31.533 30.363 1.304 1.00 69.48 211 PRO G O 1
ATOM 11949 N N . ALA G 3 209 ? -29.585 29.988 0.234 1.00 70.29 212 ALA G N 1
ATOM 11950 C CA . ALA G 3 209 ? -29.600 28.553 0.486 1.00 71.20 212 ALA G CA 1
ATOM 11951 C C . ALA G 3 209 ? -30.830 27.903 -0.141 1.00 71.05 212 ALA G C 1
ATOM 11952 O O . ALA G 3 209 ? -31.859 27.724 0.516 1.00 70.93 212 ALA G O 1
ATOM 11954 N N . GLU G 3 210 ? -30.718 27.552 -1.418 1.00 71.74 213 GLU G N 1
ATOM 11955 C CA . GLU G 3 210 ? -31.819 26.921 -2.132 1.00 72.02 213 GLU G CA 1
ATOM 11956 C C . GLU G 3 210 ? -31.286 26.035 -3.254 1.00 72.04 213 GLU G C 1
ATOM 11957 O O . GLU G 3 210 ? -31.621 24.851 -3.330 1.00 72.36 213 GLU G O 1
ATOM 11963 N N . CYS G 3 211 ? -30.449 26.611 -4.115 1.00 72.20 214 CYS G N 1
ATOM 11964 C CA . CYS G 3 211 ? -29.866 25.872 -5.234 1.00 70.28 214 CYS G CA 1
ATOM 11965 C C . CYS G 3 211 ? -28.958 24.747 -4.746 1.00 65.26 214 CYS G C 1
ATOM 11966 O O . CYS G 3 211 ? -28.106 24.954 -3.880 1.00 66.24 214 CYS G O 1
ATOM 11969 N N . LEU G 3 212 ? -29.145 23.555 -5.304 1.00 60.03 215 LEU G N 1
ATOM 11970 C CA . LEU G 3 212 ? -28.335 22.412 -4.917 1.00 53.22 215 LEU G CA 1
ATOM 11971 C C . LEU G 3 212 ? -27.995 22.513 -3.434 1.00 52.55 215 LEU G C 1
ATOM 11972 O O . LEU G 3 212 ? -28.934 22.715 -2.633 1.00 51.34 215 LEU G O 1
ATOM 11978 N N . GLU H 4 1 ? 11.297 63.974 12.341 1.00 26.44 1 GLU H N 1
ATOM 11979 C CA . GLU H 4 1 ? 12.193 62.797 12.187 1.00 26.42 1 GLU H CA 1
ATOM 11980 C C . GLU H 4 1 ? 12.391 62.105 13.527 1.00 25.03 1 GLU H C 1
ATOM 11981 O O . GLU H 4 1 ? 13.222 61.201 13.655 1.00 25.31 1 GLU H O 1
ATOM 11987 N N . VAL H 4 2 ? 11.642 62.548 14.532 1.00 21.79 2 VAL H N 1
ATOM 11988 C CA . VAL H 4 2 ? 11.716 61.932 15.850 1.00 17.93 2 VAL H CA 1
ATOM 11989 C C . VAL H 4 2 ? 11.087 60.552 15.672 1.00 18.50 2 VAL H C 1
ATOM 11990 O O . VAL H 4 2 ? 9.959 60.443 15.194 1.00 19.74 2 VAL H O 1
ATOM 11994 N N . TYR H 4 3 ? 11.813 59.505 16.053 1.00 19.08 3 TYR H N 1
ATOM 11995 C CA . TYR H 4 3 ? 11.326 58.139 15.884 1.00 20.62 3 TYR H CA 1
ATOM 11996 C C . TYR H 4 3 ? 11.321 57.282 17.139 1.00 19.62 3 TYR H C 1
ATOM 11997 O O . TYR H 4 3 ? 12.305 57.241 17.878 1.00 24.47 3 TYR H O 1
ATOM 12006 N N . LEU H 4 4 ? 10.214 56.579 17.355 1.00 15.18 4 LEU H N 1
ATOM 12007 C CA . LEU H 4 4 ? 10.070 55.678 18.494 1.00 15.12 4 LEU H CA 1
ATOM 12008 C C . LEU H 4 4 ? 9.579 54.335 17.943 1.00 18.41 4 LEU H C 1
ATOM 12009 O O . LEU H 4 4 ? 8.467 54.237 17.410 1.00 16.02 4 LEU H O 1
ATOM 12014 N N . VAL H 4 5 ? 10.423 53.309 18.070 1.00 20.03 5 VAL H N 1
ATOM 12015 C CA . VAL H 4 5 ? 10.122 51.971 17.563 1.00 16.65 5 VAL H CA 1
ATOM 12016 C C . VAL H 4 5 ? 10.124 50.867 18.618 1.00 15.83 5 VAL H C 1
ATOM 12017 O O . VAL H 4 5 ? 11.176 50.504 19.137 1.00 13.63 5 VAL H O 1
ATOM 12021 N N . GLU H 4 6 ? 8.949 50.322 18.914 1.00 12.26 6 GLU H N 1
ATOM 12022 C CA . GLU H 4 6 ? 8.835 49.251 19.899 1.00 12.62 6 GLU H CA 1
ATOM 12023 C C . GLU H 4 6 ? 9.223 47.914 19.276 1.00 16.04 6 GLU H C 1
ATOM 12024 O O . GLU H 4 6 ? 8.972 47.682 18.095 1.00 14.02 6 GLU H O 1
ATOM 12030 N N . SER H 4 7 ? 9.830 47.038 20.074 1.00 19.79 7 SER H N 1
ATOM 12031 C CA . SER H 4 7 ? 10.242 45.725 19.595 1.00 17.50 7 SER H CA 1
ATOM 12032 C C . SER H 4 7 ? 10.356 44.715 20.730 1.00 16.98 7 SER H C 1
ATOM 12033 O O . SER H 4 7 ? 10.888 45.030 21.794 1.00 18.50 7 SER H O 1
ATOM 12036 N N . GLY H 4 8 ? 9.859 43.501 20.495 1.00 16.41 8 GLY H N 1
ATOM 12037 C CA . GLY H 4 8 ? 9.925 42.462 21.507 1.00 14.88 8 GLY H CA 1
ATOM 12038 C C . GLY H 4 8 ? 8.645 41.656 21.664 1.00 19.09 8 GLY H C 1
ATOM 12039 O O . GLY H 4 8 ? 8.665 40.524 22.160 1.00 20.02 8 GLY H O 1
ATOM 12040 N N . GLY H 4 9 ? 7.522 42.236 21.254 1.00 18.91 9 GLY H N 1
ATOM 12041 C CA . GLY H 4 9 ? 6.255 41.538 21.362 1.00 13.64 9 GLY H CA 1
ATOM 12042 C C . GLY H 4 9 ? 6.354 40.109 20.874 1.00 14.12 9 GLY H C 1
ATOM 12043 O O . GLY H 4 9 ? 7.293 39.749 20.161 1.00 3.88 9 GLY H O 1
ATOM 12044 N N . ASP H 4 10 ? 5.377 39.294 21.261 1.00 19.78 10 ASP H N 1
ATOM 12045 C CA . ASP H 4 10 ? 5.333 37.887 20.872 1.00 23.18 10 ASP H CA 1
ATOM 12046 C C . ASP H 4 10 ? 4.220 37.156 21.617 1.00 23.10 10 ASP H C 1
ATOM 12047 O O . ASP H 4 10 ? 3.756 37.616 22.659 1.00 21.71 10 ASP H O 1
ATOM 12052 N N . LEU H 4 11 ? 3.787 36.021 21.074 1.00 26.21 11 LEU H N 1
ATOM 12053 C CA . LEU H 4 11 ? 2.738 35.231 21.712 1.00 25.18 11 LEU H CA 1
ATOM 12054 C C . LEU H 4 11 ? 3.405 34.239 22.649 1.00 20.68 11 LEU H C 1
ATOM 12055 O O . LEU H 4 11 ? 4.212 33.416 22.222 1.00 20.56 11 LEU H O 1
ATOM 12060 N N . VAL H 4 12 ? 3.076 34.324 23.930 1.00 16.27 12 VAL H N 1
ATOM 12061 C CA . VAL H 4 12 ? 3.674 33.434 24.905 1.00 17.33 12 VAL H CA 1
ATOM 12062 C C . VAL H 4 12 ? 2.677 32.919 25.934 1.00 19.28 12 VAL H C 1
ATOM 12063 O O . VAL H 4 12 ? 1.707 33.600 26.289 1.00 18.87 12 VAL H O 1
ATOM 12067 N N . GLN H 4 13 ? 2.942 31.707 26.409 1.00 16.80 13 GLN H N 1
ATOM 12068 C CA . GLN H 4 13 ? 2.101 31.051 27.394 1.00 16.14 13 GLN H CA 1
ATOM 12069 C C . GLN H 4 13 ? 2.046 31.815 28.714 1.00 14.29 13 GLN H C 1
ATOM 12070 O O . GLN H 4 13 ? 3.035 32.405 29.142 1.00 13.29 13 GLN H O 1
ATOM 12076 N N . PRO H 4 14 ? 0.874 31.814 29.371 1.00 11.64 14 PRO H N 1
ATOM 12077 C CA . PRO H 4 14 ? 0.657 32.500 30.650 1.00 15.67 14 PRO H CA 1
ATOM 12078 C C . PRO H 4 14 ? 1.726 32.193 31.701 1.00 19.66 14 PRO H C 1
ATOM 12079 O O . PRO H 4 14 ? 2.380 31.145 31.655 1.00 23.32 14 PRO H O 1
ATOM 12083 N N . GLY H 4 15 ? 1.892 33.114 32.649 1.00 17.76 15 GLY H N 1
ATOM 12084 C CA . GLY H 4 15 ? 2.884 32.935 33.694 1.00 15.55 15 GLY H CA 1
ATOM 12085 C C . GLY H 4 15 ? 4.285 33.142 33.154 1.00 15.45 15 GLY H C 1
ATOM 12086 O O . GLY H 4 15 ? 5.260 33.115 33.907 1.00 16.57 15 GLY H O 1
ATOM 12087 N N . SER H 4 16 ? 4.372 33.366 31.843 1.00 14.67 16 SER H N 1
ATOM 12088 C CA . SER H 4 16 ? 5.639 33.572 31.141 1.00 11.60 16 SER H CA 1
ATOM 12089 C C . SER H 4 16 ? 6.390 34.857 31.505 1.00 13.78 16 SER H C 1
ATOM 12090 O O . SER H 4 16 ? 6.145 35.468 32.550 1.00 13.67 16 SER H O 1
ATOM 12093 N N . SER H 4 17 ? 7.300 35.260 30.618 1.00 12.65 17 SER H N 1
ATOM 12094 C CA . SER H 4 17 ? 8.133 36.447 30.813 1.00 10.59 17 SER H CA 1
ATOM 12095 C C . SER H 4 17 ? 8.505 37.066 29.467 1.00 12.12 17 SER H C 1
ATOM 12096 O O . SER H 4 17 ? 9.062 36.390 28.598 1.00 13.95 17 SER H O 1
ATOM 12099 N N . LEU H 4 18 ? 8.215 38.348 29.285 1.00 10.97 18 LEU H N 1
ATOM 12100 C CA . LEU H 4 18 ? 8.557 38.996 28.027 1.00 9.69 18 LEU H CA 1
ATOM 12101 C C . LEU H 4 18 ? 9.250 40.318 28.274 1.00 8.70 18 LEU H C 1
ATOM 12102 O O . LEU H 4 18 ? 8.846 41.088 29.143 1.00 8.31 18 LEU H O 1
ATOM 12107 N N . LYS H 4 19 ? 10.302 40.572 27.505 1.00 8.39 19 LYS H N 1
ATOM 12108 C CA . LYS H 4 19 ? 11.043 41.812 27.629 1.00 10.82 19 LYS H CA 1
ATOM 12109 C C . LYS H 4 19 ? 11.096 42.549 26.298 1.00 13.26 19 LYS H C 1
ATOM 12110 O O . LYS H 4 19 ? 11.914 42.229 25.431 1.00 14.79 19 LYS H O 1
ATOM 12116 N N . VAL H 4 20 ? 10.218 43.544 26.163 1.00 13.47 20 VAL H N 1
ATOM 12117 C CA . VAL H 4 20 ? 10.104 44.375 24.968 1.00 13.68 20 VAL H CA 1
ATOM 12118 C C . VAL H 4 20 ? 10.891 45.674 25.109 1.00 14.50 20 VAL H C 1
ATOM 12119 O O . VAL H 4 20 ? 10.959 46.247 26.200 1.00 15.84 20 VAL H O 1
ATOM 12123 N N . SER H 4 21 ? 11.473 46.146 24.008 1.00 11.31 21 SER H N 1
ATOM 12124 C CA . SER H 4 21 ? 12.249 47.389 24.042 1.00 9.14 21 SER H CA 1
ATOM 12125 C C . SER H 4 21 ? 11.595 48.518 23.259 1.00 6.38 21 SER H C 1
ATOM 12126 O O . SER H 4 21 ? 10.658 48.306 22.501 1.00 6.84 21 SER H O 1
ATOM 12129 N N . CYS H 4 22 ? 12.105 49.724 23.461 1.00 4.04 22 CYS H N 1
ATOM 12130 C CA . CYS H 4 22 ? 11.606 50.911 22.782 1.00 5.06 22 CYS H CA 1
ATOM 12131 C C . CYS H 4 22 ? 12.852 51.649 22.299 1.00 9.40 22 CYS H C 1
ATOM 12132 O O . CYS H 4 22 ? 13.721 52.004 23.099 1.00 5.29 22 CYS H O 1
ATOM 12135 N N . ALA H 4 23 ? 12.943 51.843 20.983 1.00 14.70 23 ALA H N 1
ATOM 12136 C CA . ALA H 4 23 ? 14.086 52.509 20.364 1.00 16.08 23 ALA H CA 1
ATOM 12137 C C . ALA H 4 23 ? 13.802 53.980 20.150 1.00 14.66 23 ALA H C 1
ATOM 12138 O O . ALA H 4 23 ? 12.645 54.394 20.090 1.00 15.34 23 ALA H O 1
ATOM 12140 N N . ALA H 4 24 ? 14.865 54.768 20.032 1.00 13.34 24 ALA H N 1
ATOM 12141 C CA . ALA H 4 24 ? 14.713 56.201 19.850 1.00 17.66 24 ALA H CA 1
ATOM 12142 C C . ALA H 4 24 ? 15.652 56.765 18.796 1.00 20.33 24 ALA H C 1
ATOM 12143 O O . ALA H 4 24 ? 16.764 56.268 18.604 1.00 21.63 24 ALA H O 1
ATOM 12145 N N . SER H 4 25 ? 15.189 57.813 18.119 1.00 21.69 25 SER H N 1
ATOM 12146 C CA . SER H 4 25 ? 15.971 58.476 17.089 1.00 21.80 25 SER H CA 1
ATOM 12147 C C . SER H 4 25 ? 15.308 59.798 16.730 1.00 21.45 25 SER H C 1
ATOM 12148 O O . SER H 4 25 ? 14.085 59.881 16.678 1.00 20.25 25 SER H O 1
ATOM 12151 N N . GLY H 4 26 ? 16.112 60.830 16.496 1.00 18.40 26 GLY H N 1
ATOM 12152 C CA . GLY H 4 26 ? 15.557 62.120 16.137 1.00 14.21 26 GLY H CA 1
ATOM 12153 C C . GLY H 4 26 ? 15.548 63.146 17.256 1.00 17.80 26 GLY H C 1
ATOM 12154 O O . GLY H 4 26 ? 14.830 64.142 17.178 1.00 17.99 26 GLY H O 1
ATOM 12155 N N . PHE H 4 27 ? 16.329 62.913 18.306 1.00 19.38 27 PHE H N 1
ATOM 12156 C CA . PHE H 4 27 ? 16.387 63.863 19.415 1.00 20.93 27 PHE H CA 1
ATOM 12157 C C . PHE H 4 27 ? 17.327 63.442 20.543 1.00 20.88 27 PHE H C 1
ATOM 12158 O O . PHE H 4 27 ? 17.949 62.377 20.492 1.00 20.97 27 PHE H O 1
ATOM 12166 N N . THR H 4 28 ? 17.430 64.299 21.556 1.00 20.31 28 THR H N 1
ATOM 12167 C CA . THR H 4 28 ? 18.288 64.039 22.704 1.00 19.65 28 THR H CA 1
ATOM 12168 C C . THR H 4 28 ? 17.584 63.170 23.737 1.00 17.26 28 THR H C 1
ATOM 12169 O O . THR H 4 28 ? 17.019 63.666 24.715 1.00 17.20 28 THR H O 1
ATOM 12173 N N . PHE H 4 29 ? 17.622 61.866 23.502 1.00 15.27 29 PHE H N 1
ATOM 12174 C CA . PHE H 4 29 ? 17.007 60.900 24.396 1.00 11.21 29 PHE H CA 1
ATOM 12175 C C . PHE H 4 29 ? 17.321 61.277 25.838 1.00 8.88 29 PHE H C 1
ATOM 12176 O O . PHE H 4 29 ? 16.604 60.907 26.765 1.00 2.00 29 PHE H O 1
ATOM 12184 N N . SER H 4 30 ? 18.397 62.037 26.004 1.00 11.86 30 SER H N 1
ATOM 12185 C CA . SER H 4 30 ? 18.871 62.475 27.312 1.00 8.91 30 SER H CA 1
ATOM 12186 C C . SER H 4 30 ? 17.889 63.238 28.215 1.00 9.26 30 SER H C 1
ATOM 12187 O O . SER H 4 30 ? 17.609 62.806 29.339 1.00 2.00 30 SER H O 1
ATOM 12190 N N . ASP H 4 31 ? 17.380 64.373 27.740 1.00 10.68 31 ASP H N 1
ATOM 12191 C CA . ASP H 4 31 ? 16.465 65.178 28.549 1.00 11.00 31 ASP H CA 1
ATOM 12192 C C . ASP H 4 31 ? 15.000 64.791 28.421 1.00 9.92 31 ASP H C 1
ATOM 12193 O O . ASP H 4 31 ? 14.133 65.659 28.291 1.00 12.22 31 ASP H O 1
ATOM 12198 N N . PHE H 4 32 ? 14.720 63.494 28.483 1.00 8.84 32 PHE H N 1
ATOM 12199 C CA . PHE H 4 32 ? 13.350 63.020 28.363 1.00 10.05 32 PHE H CA 1
ATOM 12200 C C . PHE H 4 32 ? 13.028 61.806 29.237 1.00 7.94 32 PHE H C 1
ATOM 12201 O O . PHE H 4 32 ? 13.837 60.889 29.385 1.00 6.66 32 PHE H O 1
ATOM 12209 N N . TRP H 4 33 ? 11.840 61.809 29.823 1.00 2.95 33 TRP H N 1
ATOM 12210 C CA . TRP H 4 33 ? 11.402 60.678 30.613 1.00 2.00 33 TRP H CA 1
ATOM 12211 C C . TRP H 4 33 ? 10.642 59.877 29.570 1.00 4.41 33 TRP H C 1
ATOM 12212 O O . TRP H 4 33 ? 10.022 60.454 28.675 1.00 5.26 33 TRP H O 1
ATOM 12223 N N . MET H 4 34 ? 10.704 58.557 29.653 1.00 3.84 34 MET H N 1
ATOM 12224 C CA . MET H 4 34 ? 9.974 57.740 28.704 1.00 3.42 34 MET H CA 1
ATOM 12225 C C . MET H 4 34 ? 8.919 56.965 29.483 1.00 6.09 34 MET H C 1
ATOM 12226 O O . MET H 4 34 ? 9.061 56.749 30.686 1.00 8.92 34 MET H O 1
ATOM 12231 N N . TYR H 4 35 ? 7.857 56.558 28.803 1.00 6.72 35 TYR H N 1
ATOM 12232 C CA . TYR H 4 35 ? 6.793 55.820 29.456 1.00 7.82 35 TYR H CA 1
ATOM 12233 C C . TYR H 4 35 ? 6.358 54.623 28.626 1.00 8.01 35 TYR H C 1
ATOM 12234 O O . TYR H 4 35 ? 6.675 54.518 27.440 1.00 10.94 35 TYR H O 1
ATOM 12243 N N . TRP H 4 36 ? 5.631 53.715 29.261 1.00 7.79 36 TRP H N 1
ATOM 12244 C CA . TRP H 4 36 ? 5.141 52.534 28.577 1.00 6.44 36 TRP H CA 1
ATOM 12245 C C . TRP H 4 36 ? 3.618 52.558 28.675 1.00 5.64 36 TRP H C 1
ATOM 12246 O O . TRP H 4 36 ? 3.062 53.024 29.662 1.00 2.00 36 TRP H O 1
ATOM 12257 N N . VAL H 4 37 ? 2.952 52.065 27.638 1.00 6.77 37 VAL H N 1
ATOM 12258 C CA . VAL H 4 37 ? 1.497 52.048 27.590 1.00 3.32 37 VAL H CA 1
ATOM 12259 C C . VAL H 4 37 ? 0.975 50.938 26.684 1.00 2.38 37 VAL H C 1
ATOM 12260 O O . VAL H 4 37 ? 1.325 50.866 25.508 1.00 2.00 37 VAL H O 1
ATOM 12264 N N . ARG H 4 38 ? 0.124 50.078 27.219 1.00 3.89 38 ARG H N 1
ATOM 12265 C CA . ARG H 4 38 ? -0.429 49.010 26.403 1.00 8.80 38 ARG H CA 1
ATOM 12266 C C . ARG H 4 38 ? -1.887 49.313 26.097 1.00 11.72 38 ARG H C 1
ATOM 12267 O O . ARG H 4 38 ? -2.445 50.309 26.576 1.00 9.02 38 ARG H O 1
ATOM 12275 N N . GLN H 4 39 ? -2.493 48.469 25.272 1.00 13.33 39 GLN H N 1
ATOM 12276 C CA . GLN H 4 39 ? -3.898 48.629 24.934 1.00 12.90 39 GLN H CA 1
ATOM 12277 C C . GLN H 4 39 ? -4.448 47.292 24.460 1.00 14.17 39 GLN H C 1
ATOM 12278 O O . GLN H 4 39 ? -3.890 46.666 23.555 1.00 7.02 39 GLN H O 1
ATOM 12284 N N . ALA H 4 40 ? -5.528 46.850 25.101 1.00 15.50 40 ALA H N 1
ATOM 12285 C CA . ALA H 4 40 ? -6.163 45.587 24.754 1.00 17.77 40 ALA H CA 1
ATOM 12286 C C . ALA H 4 40 ? -7.036 45.830 23.535 1.00 19.88 40 ALA H C 1
ATOM 12287 O O . ALA H 4 40 ? -7.626 46.901 23.395 1.00 23.98 40 ALA H O 1
ATOM 12289 N N . PRO H 4 41 ? -7.142 44.834 22.643 1.00 18.64 41 PRO H N 1
ATOM 12290 C CA . PRO H 4 41 ? -7.945 44.940 21.425 1.00 16.64 41 PRO H CA 1
ATOM 12291 C C . PRO H 4 41 ? -9.072 45.981 21.470 1.00 15.77 41 PRO H C 1
ATOM 12292 O O . PRO H 4 41 ? -8.931 47.095 20.944 1.00 12.48 41 PRO H O 1
ATOM 12296 N N . GLY H 4 42 ? -10.187 45.617 22.094 1.00 14.31 42 GLY H N 1
ATOM 12297 C CA . GLY H 4 42 ? -11.306 46.536 22.174 1.00 16.59 42 GLY H CA 1
ATOM 12298 C C . GLY H 4 42 ? -11.217 47.461 23.367 1.00 19.50 42 GLY H C 1
ATOM 12299 O O . GLY H 4 42 ? -12.033 48.372 23.521 1.00 20.30 42 GLY H O 1
ATOM 12300 N N . LYS H 4 43 ? -10.217 47.232 24.210 1.00 23.77 43 LYS H N 1
ATOM 12301 C CA . LYS H 4 43 ? -10.024 48.036 25.411 1.00 29.70 43 LYS H CA 1
ATOM 12302 C C . LYS H 4 43 ? -9.374 49.394 25.138 1.00 29.31 43 LYS H C 1
ATOM 12303 O O . LYS H 4 43 ? -8.723 49.596 24.109 1.00 29.21 43 LYS H O 1
ATOM 12309 N N . GLY H 4 44 ? -9.559 50.324 26.070 1.00 26.13 44 GLY H N 1
ATOM 12310 C CA . GLY H 4 44 ? -8.983 51.644 25.903 1.00 23.65 44 GLY H CA 1
ATOM 12311 C C . GLY H 4 44 ? -7.487 51.671 26.150 1.00 17.66 44 GLY H C 1
ATOM 12312 O O . GLY H 4 44 ? -6.844 50.631 26.283 1.00 16.51 44 GLY H O 1
ATOM 12313 N N . LEU H 4 45 ? -6.929 52.873 26.201 1.00 15.96 45 LEU H N 1
ATOM 12314 C CA . LEU H 4 45 ? -5.508 53.036 26.452 1.00 11.44 45 LEU H CA 1
ATOM 12315 C C . LEU H 4 45 ? -5.269 52.809 27.937 1.00 9.58 45 LEU H C 1
ATOM 12316 O O . LEU H 4 45 ? -6.023 53.306 28.774 1.00 6.30 45 LEU H O 1
ATOM 12321 N N . GLU H 4 46 ? -4.218 52.065 28.259 1.00 9.28 46 GLU H N 1
ATOM 12322 C CA . GLU H 4 46 ? -3.871 51.802 29.647 1.00 12.01 46 GLU H CA 1
ATOM 12323 C C . GLU H 4 46 ? -2.380 52.058 29.882 1.00 13.01 46 GLU H C 1
ATOM 12324 O O . GLU H 4 46 ? -1.509 51.450 29.248 1.00 8.47 46 GLU H O 1
ATOM 12330 N N . TRP H 4 47 ? -2.104 52.970 30.805 1.00 13.12 47 TRP H N 1
ATOM 12331 C CA . TRP H 4 47 ? -0.745 53.345 31.146 1.00 9.38 47 TRP H CA 1
ATOM 12332 C C . TRP H 4 47 ? -0.052 52.262 31.962 1.00 11.22 47 TRP H C 1
ATOM 12333 O O . TRP H 4 47 ? -0.627 51.721 32.904 1.00 17.51 47 TRP H O 1
ATOM 12344 N N . VAL H 4 48 ? 1.185 51.941 31.605 1.00 12.19 48 VAL H N 1
ATOM 12345 C CA . VAL H 4 48 ? 1.926 50.919 32.335 1.00 11.64 48 VAL H CA 1
ATOM 12346 C C . VAL H 4 48 ? 2.883 51.550 33.351 1.00 14.53 48 VAL H C 1
ATOM 12347 O O . VAL H 4 48 ? 2.786 51.298 34.553 1.00 18.88 48 VAL H O 1
ATOM 12351 N N . GLY H 4 49 ? 3.803 52.378 32.877 1.00 10.80 49 GLY H N 1
ATOM 12352 C CA . GLY H 4 49 ? 4.725 53.009 33.792 1.00 4.27 49 GLY H CA 1
ATOM 12353 C C . GLY H 4 49 ? 5.580 54.043 33.101 1.00 9.12 49 GLY H C 1
ATOM 12354 O O . GLY H 4 49 ? 5.442 54.258 31.895 1.00 10.60 49 GLY H O 1
ATOM 12355 N N . ARG H 4 50 ? 6.458 54.690 33.869 1.00 8.31 50 ARG H N 1
ATOM 12356 C CA . ARG H 4 50 ? 7.363 55.702 33.335 1.00 5.80 50 ARG H CA 1
ATOM 12357 C C . ARG H 4 50 ? 8.708 55.559 34.018 1.00 3.31 50 ARG H C 1
ATOM 12358 O O . ARG H 4 50 ? 8.790 55.015 35.112 1.00 4.94 50 ARG H O 1
ATOM 12366 N N . ILE H 4 51 ? 9.757 56.051 33.370 1.00 2.00 51 ILE H N 1
ATOM 12367 C CA . ILE H 4 51 ? 11.106 55.990 33.930 1.00 2.00 51 ILE H CA 1
ATOM 12368 C C . ILE H 4 51 ? 11.843 57.284 33.625 1.00 2.69 51 ILE H C 1
ATOM 12369 O O . ILE H 4 51 ? 12.164 57.570 32.475 1.00 3.92 51 ILE H O 1
ATOM 12374 N N . LYS H 4 52 ? 12.098 58.071 34.664 1.00 2.18 52 LYS H N 1
ATOM 12375 C CA . LYS H 4 52 ? 12.781 59.349 34.513 1.00 2.00 52 LYS H CA 1
ATOM 12376 C C . LYS H 4 52 ? 14.215 59.134 34.062 1.00 4.24 52 LYS H C 1
ATOM 12377 O O . LYS H 4 52 ? 14.675 57.991 33.951 1.00 7.84 52 LYS H O 1
ATOM 12383 N N . ASN H 4 53 A 14.918 60.235 33.803 1.00 5.17 52 ASN H N 1
ATOM 12384 C CA . ASN H 4 53 A 16.305 60.170 33.354 1.00 8.24 52 ASN H CA 1
ATOM 12385 C C . ASN H 4 53 A 17.269 60.001 34.525 1.00 12.34 52 ASN H C 1
ATOM 12386 O O . ASN H 4 53 A 16.855 59.659 35.637 1.00 15.60 52 ASN H O 1
ATOM 12391 N N . ILE H 4 54 B 18.555 60.235 34.280 1.00 13.83 52 ILE H N 1
ATOM 12392 C CA . ILE H 4 54 B 19.549 60.096 35.341 1.00 22.41 52 ILE H CA 1
ATOM 12393 C C . ILE H 4 54 B 19.438 61.212 36.383 1.00 17.85 52 ILE H C 1
ATOM 12394 O O . ILE H 4 54 B 19.477 60.954 37.586 1.00 20.90 52 ILE H O 1
ATOM 12399 N N . PRO H 4 55 C 19.270 62.465 35.937 1.00 14.39 52 PRO H N 1
ATOM 12400 C CA . PRO H 4 55 C 19.165 63.561 36.906 1.00 14.28 52 PRO H CA 1
ATOM 12401 C C . PRO H 4 55 C 17.990 63.358 37.854 1.00 12.07 52 PRO H C 1
ATOM 12402 O O . PRO H 4 55 C 17.849 64.058 38.861 1.00 8.26 52 PRO H O 1
ATOM 12406 N N . ASN H 4 56 ? 17.146 62.388 37.534 1.00 10.90 53 ASN H N 1
ATOM 12407 C CA . ASN H 4 56 ? 16.005 62.119 38.383 1.00 14.26 53 ASN H CA 1
ATOM 12408 C C . ASN H 4 56 ? 16.107 60.732 38.990 1.00 15.30 53 ASN H C 1
ATOM 12409 O O . ASN H 4 56 ? 15.102 60.108 39.327 1.00 14.72 53 ASN H O 1
ATOM 12414 N N . ASN H 4 57 ? 17.342 60.267 39.141 1.00 19.97 54 ASN H N 1
ATOM 12415 C CA . ASN H 4 57 ? 17.605 58.957 39.722 1.00 25.03 54 ASN H CA 1
ATOM 12416 C C . ASN H 4 57 ? 16.928 57.858 38.920 1.00 22.44 54 ASN H C 1
ATOM 12417 O O . ASN H 4 57 ? 16.724 56.758 39.424 1.00 20.66 54 ASN H O 1
ATOM 12422 N N . TYR H 4 58 ? 16.576 58.163 37.675 1.00 19.21 55 TYR H N 1
ATOM 12423 C CA . TYR H 4 58 ? 15.921 57.191 36.809 1.00 14.19 55 TYR H CA 1
ATOM 12424 C C . TYR H 4 58 ? 14.685 56.606 37.470 1.00 15.30 55 TYR H C 1
ATOM 12425 O O . TYR H 4 58 ? 14.219 55.531 37.103 1.00 17.60 55 TYR H O 1
ATOM 12434 N N . ALA H 4 59 ? 14.157 57.321 38.453 1.00 15.22 56 ALA H N 1
ATOM 12435 C CA . ALA H 4 59 ? 12.969 56.869 39.156 1.00 15.04 56 ALA H CA 1
ATOM 12436 C C . ALA H 4 59 ? 12.003 56.185 38.195 1.00 15.13 56 ALA H C 1
ATOM 12437 O O . ALA H 4 59 ? 11.723 56.683 37.102 1.00 10.11 56 ALA H O 1
ATOM 12439 N N . THR H 4 60 ? 11.506 55.032 38.628 1.00 18.87 57 THR H N 1
ATOM 12440 C CA . THR H 4 60 ? 10.560 54.229 37.866 1.00 18.13 57 THR H CA 1
ATOM 12441 C C . THR H 4 60 ? 9.221 54.185 38.594 1.00 16.81 57 THR H C 1
ATOM 12442 O O . THR H 4 60 ? 9.171 54.166 39.822 1.00 21.24 57 THR H O 1
ATOM 12446 N N . GLU H 4 61 ? 8.135 54.170 37.837 1.00 18.56 58 GLU H N 1
ATOM 12447 C CA . GLU H 4 61 ? 6.813 54.099 38.439 1.00 18.92 58 GLU H CA 1
ATOM 12448 C C . GLU H 4 61 ? 5.898 53.250 37.575 1.00 18.64 58 GLU H C 1
ATOM 12449 O O . GLU H 4 61 ? 5.830 53.424 36.358 1.00 15.58 58 GLU H O 1
ATOM 12455 N N . TYR H 4 62 ? 5.198 52.322 38.216 1.00 18.28 59 TYR H N 1
ATOM 12456 C CA . TYR H 4 62 ? 4.294 51.435 37.507 1.00 16.48 59 TYR H CA 1
ATOM 12457 C C . TYR H 4 62 ? 2.862 51.569 38.005 1.00 15.46 59 TYR H C 1
ATOM 12458 O O . TYR H 4 62 ? 2.610 51.889 39.170 1.00 11.31 59 TYR H O 1
ATOM 12467 N N . ALA H 4 63 ? 1.925 51.336 37.100 1.00 17.13 60 ALA H N 1
ATOM 12468 C CA . ALA H 4 63 ? 0.522 51.407 37.443 1.00 20.08 60 ALA H CA 1
ATOM 12469 C C . ALA H 4 63 ? 0.272 50.308 38.466 1.00 19.91 60 ALA H C 1
ATOM 12470 O O . ALA H 4 63 ? 1.176 49.536 38.783 1.00 20.15 60 ALA H O 1
ATOM 12472 N N . ASP H 4 64 ? -0.947 50.243 38.985 1.00 20.05 61 ASP H N 1
ATOM 12473 C CA . ASP H 4 64 ? -1.292 49.225 39.967 1.00 20.71 61 ASP H CA 1
ATOM 12474 C C . ASP H 4 64 ? -1.396 47.874 39.265 1.00 22.17 61 ASP H C 1
ATOM 12475 O O . ASP H 4 64 ? -0.966 46.844 39.788 1.00 25.95 61 ASP H O 1
ATOM 12480 N N . SER H 4 65 ? -1.957 47.901 38.063 1.00 23.89 62 SER H N 1
ATOM 12481 C CA . SER H 4 65 ? -2.161 46.707 37.250 1.00 24.79 62 SER H CA 1
ATOM 12482 C C . SER H 4 65 ? -0.945 45.800 37.059 1.00 22.93 62 SER H C 1
ATOM 12483 O O . SER H 4 65 ? -1.092 44.635 36.680 1.00 23.51 62 SER H O 1
ATOM 12486 N N . VAL H 4 66 ? 0.251 46.319 37.313 1.00 19.08 63 VAL H N 1
ATOM 12487 C CA . VAL H 4 66 ? 1.455 45.518 37.130 1.00 14.22 63 VAL H CA 1
ATOM 12488 C C . VAL H 4 66 ? 2.612 45.943 38.017 1.00 12.98 63 VAL H C 1
ATOM 12489 O O . VAL H 4 66 ? 3.769 45.705 37.671 1.00 11.05 63 VAL H O 1
ATOM 12493 N N . ARG H 4 67 ? 2.312 46.551 39.161 1.00 13.50 64 ARG H N 1
ATOM 12494 C CA . ARG H 4 67 ? 3.363 47.028 40.065 1.00 14.34 64 ARG H CA 1
ATOM 12495 C C . ARG H 4 67 ? 4.376 45.977 40.535 1.00 14.27 64 ARG H C 1
ATOM 12496 O O . ARG H 4 67 ? 5.575 46.254 40.596 1.00 16.22 64 ARG H O 1
ATOM 12504 N N . GLY H 4 68 ? 3.905 44.778 40.858 1.00 14.54 65 GLY H N 1
ATOM 12505 C CA . GLY H 4 68 ? 4.812 43.748 41.333 1.00 15.41 65 GLY H CA 1
ATOM 12506 C C . GLY H 4 68 ? 5.443 42.809 40.318 1.00 13.33 65 GLY H C 1
ATOM 12507 O O . GLY H 4 68 ? 6.357 42.066 40.672 1.00 12.23 65 GLY H O 1
ATOM 12508 N N . ARG H 4 69 ? 4.982 42.829 39.071 1.00 14.89 66 ARG H N 1
ATOM 12509 C CA . ARG H 4 69 ? 5.541 41.932 38.066 1.00 19.10 66 ARG H CA 1
ATOM 12510 C C . ARG H 4 69 ? 6.204 42.640 36.898 1.00 18.89 66 ARG H C 1
ATOM 12511 O O . ARG H 4 69 ? 7.188 42.154 36.339 1.00 21.26 66 ARG H O 1
ATOM 12519 N N . PHE H 4 70 ? 5.660 43.787 36.520 1.00 17.89 67 PHE H N 1
ATOM 12520 C CA . PHE H 4 70 ? 6.215 44.536 35.408 1.00 19.39 67 PHE H CA 1
ATOM 12521 C C . PHE H 4 70 ? 7.308 45.489 35.883 1.00 18.67 67 PHE H C 1
ATOM 12522 O O . PHE H 4 70 ? 7.240 46.047 36.978 1.00 16.35 67 PHE H O 1
ATOM 12530 N N . THR H 4 71 ? 8.330 45.657 35.057 1.00 19.39 68 THR H N 1
ATOM 12531 C CA . THR H 4 71 ? 9.427 46.544 35.390 1.00 17.07 68 THR H CA 1
ATOM 12532 C C . THR H 4 71 ? 9.923 47.244 34.147 1.00 19.26 68 THR H C 1
ATOM 12533 O O . THR H 4 71 ? 9.837 46.710 33.044 1.00 24.63 68 THR H O 1
ATOM 12537 N N . ILE H 4 72 ? 10.458 48.441 34.325 1.00 16.32 69 ILE H N 1
ATOM 12538 C CA . ILE H 4 72 ? 10.990 49.184 33.200 1.00 13.31 69 ILE H CA 1
ATOM 12539 C C . ILE H 4 72 ? 12.475 49.382 33.434 1.00 14.51 69 ILE H C 1
ATOM 12540 O O . ILE H 4 72 ? 12.942 49.361 34.571 1.00 12.40 69 ILE H O 1
ATOM 12545 N N . SER H 4 73 ? 13.220 49.557 32.354 1.00 16.27 70 SER H N 1
ATOM 12546 C CA . SER H 4 73 ? 14.654 49.767 32.457 1.00 16.33 70 SER H CA 1
ATOM 12547 C C . SER H 4 73 ? 15.071 50.694 31.333 1.00 16.28 70 SER H C 1
ATOM 12548 O O . SER H 4 73 ? 14.517 50.638 30.232 1.00 19.38 70 SER H O 1
ATOM 12551 N N . ARG H 4 74 ? 16.049 51.544 31.620 1.00 14.55 71 ARG H N 1
ATOM 12552 C CA . ARG H 4 74 ? 16.544 52.508 30.653 1.00 10.09 71 ARG H CA 1
ATOM 12553 C C . ARG H 4 74 ? 18.002 52.223 30.304 1.00 9.55 71 ARG H C 1
ATOM 12554 O O . ARG H 4 74 ? 18.780 51.745 31.132 1.00 4.81 71 ARG H O 1
ATOM 12562 N N . ASP H 4 75 ? 18.363 52.522 29.063 1.00 13.01 72 ASP H N 1
ATOM 12563 C CA . ASP H 4 75 ? 19.719 52.297 28.574 1.00 15.65 72 ASP H CA 1
ATOM 12564 C C . ASP H 4 75 ? 20.167 53.474 27.711 1.00 16.22 72 ASP H C 1
ATOM 12565 O O . ASP H 4 75 ? 20.173 53.400 26.486 1.00 18.43 72 ASP H O 1
ATOM 12570 N N . ASP H 4 76 ? 20.554 54.564 28.351 1.00 16.65 73 ASP H N 1
ATOM 12571 C CA . ASP H 4 76 ? 20.966 55.731 27.602 1.00 18.84 73 ASP H CA 1
ATOM 12572 C C . ASP H 4 76 ? 22.024 55.421 26.543 1.00 18.91 73 ASP H C 1
ATOM 12573 O O . ASP H 4 76 ? 21.987 55.978 25.445 1.00 16.56 73 ASP H O 1
ATOM 12578 N N . SER H 4 77 ? 22.955 54.526 26.861 1.00 18.75 74 SER H N 1
ATOM 12579 C CA . SER H 4 77 ? 24.009 54.166 25.914 1.00 19.81 74 SER H CA 1
ATOM 12580 C C . SER H 4 77 ? 23.434 53.729 24.566 1.00 19.34 74 SER H C 1
ATOM 12581 O O . SER H 4 77 ? 24.116 53.768 23.540 1.00 15.92 74 SER H O 1
ATOM 12584 N N . ARG H 4 78 ? 22.176 53.306 24.574 1.00 17.89 75 ARG H N 1
ATOM 12585 C CA . ARG H 4 78 ? 21.532 52.869 23.350 1.00 16.58 75 ARG H CA 1
ATOM 12586 C C . ARG H 4 78 ? 20.356 53.768 23.018 1.00 17.47 75 ARG H C 1
ATOM 12587 O O . ARG H 4 78 ? 19.789 53.668 21.936 1.00 20.71 75 ARG H O 1
ATOM 12595 N N . ASN H 4 79 ? 19.998 54.653 23.944 1.00 17.01 76 ASN H N 1
ATOM 12596 C CA . ASN H 4 79 ? 18.872 55.562 23.736 1.00 18.28 76 ASN H CA 1
ATOM 12597 C C . ASN H 4 79 ? 17.578 54.746 23.773 1.00 19.47 76 ASN H C 1
ATOM 12598 O O . ASN H 4 79 ? 16.688 54.932 22.938 1.00 19.94 76 ASN H O 1
ATOM 12603 N N . SER H 4 80 ? 17.474 53.846 24.747 1.00 19.40 77 SER H N 1
ATOM 12604 C CA . SER H 4 80 ? 16.299 52.994 24.851 1.00 20.55 77 SER H CA 1
ATOM 12605 C C . SER H 4 80 ? 15.892 52.598 26.279 1.00 17.86 77 SER H C 1
ATOM 12606 O O . SER H 4 80 ? 16.681 52.685 27.223 1.00 14.94 77 SER H O 1
ATOM 12609 N N . ILE H 4 81 ? 14.639 52.167 26.402 1.00 13.89 78 ILE H N 1
ATOM 12610 C CA . ILE H 4 81 ? 14.046 51.727 27.657 1.00 12.17 78 ILE H CA 1
ATOM 12611 C C . ILE H 4 81 ? 13.418 50.367 27.385 1.00 13.54 78 ILE H C 1
ATOM 12612 O O . ILE H 4 81 ? 12.960 50.107 26.277 1.00 20.74 78 ILE H O 1
ATOM 12617 N N . TYR H 4 82 ? 13.380 49.500 28.388 1.00 13.22 79 TYR H N 1
ATOM 12618 C CA . TYR H 4 82 ? 12.801 48.180 28.183 1.00 13.77 79 TYR H CA 1
ATOM 12619 C C . TYR H 4 82 ? 11.695 47.867 29.170 1.00 10.13 79 TYR H C 1
ATOM 12620 O O . TYR H 4 82 ? 11.483 48.592 30.139 1.00 13.81 79 TYR H O 1
ATOM 12629 N N . LEU H 4 83 ? 10.990 46.774 28.909 1.00 4.78 80 LEU H N 1
ATOM 12630 C CA . LEU H 4 83 ? 9.921 46.339 29.787 1.00 9.22 80 LEU H CA 1
ATOM 12631 C C . LEU H 4 83 ? 10.111 44.856 30.049 1.00 8.83 80 LEU H C 1
ATOM 12632 O O . LEU H 4 83 ? 9.996 44.035 29.134 1.00 2.00 80 LEU H O 1
ATOM 12637 N N . GLN H 4 84 ? 10.455 44.525 31.292 1.00 10.98 81 GLN H N 1
ATOM 12638 C CA . GLN H 4 84 ? 10.641 43.136 31.698 1.00 9.26 81 GLN H CA 1
ATOM 12639 C C . GLN H 4 84 ? 9.324 42.744 32.349 1.00 9.89 81 GLN H C 1
ATOM 12640 O O . GLN H 4 84 ? 8.965 43.260 33.407 1.00 3.06 81 GLN H O 1
ATOM 12646 N N . MET H 4 85 ? 8.591 41.856 31.690 1.00 14.23 82 MET H N 1
ATOM 12647 C CA . MET H 4 85 ? 7.304 41.416 32.195 1.00 19.67 82 MET H CA 1
ATOM 12648 C C . MET H 4 85 ? 7.343 39.952 32.594 1.00 26.03 82 MET H C 1
ATOM 12649 O O . MET H 4 85 ? 7.650 39.079 31.778 1.00 29.49 82 MET H O 1
ATOM 12654 N N . ASN H 4 86 A 7.026 39.696 33.858 1.00 28.22 82 ASN H N 1
ATOM 12655 C CA . ASN H 4 86 A 7.020 38.346 34.393 1.00 30.97 82 ASN H CA 1
ATOM 12656 C C . ASN H 4 86 A 5.621 37.903 34.792 1.00 31.78 82 ASN H C 1
ATOM 12657 O O . ASN H 4 86 A 4.672 38.690 34.769 1.00 30.12 82 ASN H O 1
ATOM 12662 N N . ARG H 4 87 B 5.504 36.633 35.162 1.00 32.12 82 ARG H N 1
ATOM 12663 C CA . ARG H 4 87 B 4.227 36.080 35.581 1.00 32.12 82 ARG H CA 1
ATOM 12664 C C . ARG H 4 87 B 3.103 36.722 34.776 1.00 31.34 82 ARG H C 1
ATOM 12665 O O . ARG H 4 87 B 2.131 37.225 35.342 1.00 29.46 82 ARG H O 1
ATOM 12673 N N . LEU H 4 88 C 3.247 36.698 33.453 1.00 30.61 82 LEU H N 1
ATOM 12674 C CA . LEU H 4 88 C 2.263 37.283 32.546 1.00 29.33 82 LEU H CA 1
ATOM 12675 C C . LEU H 4 88 C 0.903 36.580 32.572 1.00 32.88 82 LEU H C 1
ATOM 12676 O O . LEU H 4 88 C 0.818 35.370 32.806 1.00 34.28 82 LEU H O 1
ATOM 12681 N N . ARG H 4 89 ? -0.155 37.351 32.329 1.00 30.05 83 ARG H N 1
ATOM 12682 C CA . ARG H 4 89 ? -1.514 36.825 32.304 1.00 31.90 83 ARG H CA 1
ATOM 12683 C C . ARG H 4 89 ? -2.167 37.158 30.966 1.00 33.91 83 ARG H C 1
ATOM 12684 O O . ARG H 4 89 ? -1.835 38.165 30.336 1.00 34.86 83 ARG H O 1
ATOM 12692 N N . VAL H 4 90 ? -3.094 36.308 30.532 1.00 34.16 84 VAL H N 1
ATOM 12693 C CA . VAL H 4 90 ? -3.794 36.533 29.273 1.00 30.05 84 VAL H CA 1
ATOM 12694 C C . VAL H 4 90 ? -4.206 38.002 29.201 1.00 28.31 84 VAL H C 1
ATOM 12695 O O . VAL H 4 90 ? -3.971 38.668 28.194 1.00 29.33 84 VAL H O 1
ATOM 12699 N N . ASP H 4 91 ? -4.803 38.509 30.277 1.00 26.00 85 ASP H N 1
ATOM 12700 C CA . ASP H 4 91 ? -5.235 39.900 30.311 1.00 25.08 85 ASP H CA 1
ATOM 12701 C C . ASP H 4 91 ? -4.082 40.870 30.089 1.00 23.17 85 ASP H C 1
ATOM 12702 O O . ASP H 4 91 ? -4.242 42.080 30.245 1.00 24.78 85 ASP H O 1
ATOM 12707 N N . ASP H 4 92 ? -2.918 40.342 29.733 1.00 22.83 86 ASP H N 1
ATOM 12708 C CA . ASP H 4 92 ? -1.763 41.191 29.462 1.00 24.88 86 ASP H CA 1
ATOM 12709 C C . ASP H 4 92 ? -1.605 41.326 27.957 1.00 24.65 86 ASP H C 1
ATOM 12710 O O . ASP H 4 92 ? -0.918 42.223 27.470 1.00 22.73 86 ASP H O 1
ATOM 12715 N N . THR H 4 93 ? -2.245 40.421 27.225 1.00 24.89 87 THR H N 1
ATOM 12716 C CA . THR H 4 93 ? -2.181 40.448 25.774 1.00 25.48 87 THR H CA 1
ATOM 12717 C C . THR H 4 93 ? -2.574 41.849 25.314 1.00 27.76 87 THR H C 1
ATOM 12718 O O . THR H 4 93 ? -3.710 42.289 25.514 1.00 27.94 87 THR H O 1
ATOM 12722 N N . ALA H 4 94 ? -1.622 42.554 24.714 1.00 27.02 88 ALA H N 1
ATOM 12723 C CA . ALA H 4 94 ? -1.887 43.896 24.225 1.00 25.17 88 ALA H CA 1
ATOM 12724 C C . ALA H 4 94 ? -0.725 44.441 23.401 1.00 21.16 88 ALA H C 1
ATOM 12725 O O . ALA H 4 94 ? 0.335 43.821 23.316 1.00 15.86 88 ALA H O 1
ATOM 12727 N N . ILE H 4 95 ? -0.956 45.593 22.774 1.00 18.40 89 ILE H N 1
ATOM 12728 C CA . ILE H 4 95 ? 0.051 46.271 21.969 1.00 12.54 89 ILE H CA 1
ATOM 12729 C C . ILE H 4 95 ? 0.637 47.345 22.878 1.00 11.89 89 ILE H C 1
ATOM 12730 O O . ILE H 4 95 ? -0.074 48.238 23.350 1.00 5.91 89 ILE H O 1
ATOM 12735 N N . TYR H 4 96 ? 1.935 47.242 23.135 1.00 9.09 90 TYR H N 1
ATOM 12736 C CA . TYR H 4 96 ? 2.605 48.186 24.006 1.00 6.53 90 TYR H CA 1
ATOM 12737 C C . TYR H 4 96 ? 3.187 49.364 23.234 1.00 6.16 90 TYR H C 1
ATOM 12738 O O . TYR H 4 96 ? 3.899 49.191 22.246 1.00 4.52 90 TYR H O 1
ATOM 12747 N N . TYR H 4 97 ? 2.843 50.562 23.705 1.00 5.19 91 TYR H N 1
ATOM 12748 C CA . TYR H 4 97 ? 3.256 51.828 23.115 1.00 3.48 91 TYR H CA 1
ATOM 12749 C C . TYR H 4 97 ? 4.165 52.563 24.072 1.00 5.11 91 TYR H C 1
ATOM 12750 O O . TYR H 4 97 ? 3.924 52.563 25.274 1.00 9.20 91 TYR H O 1
ATOM 12759 N N . CYS H 4 98 ? 5.207 53.192 23.543 1.00 3.58 92 CYS H N 1
ATOM 12760 C CA . CYS H 4 98 ? 6.106 53.964 24.383 1.00 2.00 92 CYS H CA 1
ATOM 12761 C C . CYS H 4 98 ? 6.095 55.387 23.846 1.00 3.34 92 CYS H C 1
ATOM 12762 O O . CYS H 4 98 ? 6.085 55.611 22.639 1.00 5.43 92 CYS H O 1
ATOM 12765 N N . THR H 4 99 ? 6.055 56.349 24.754 1.00 3.23 93 THR H N 1
ATOM 12766 C CA . THR H 4 99 ? 6.051 57.748 24.375 1.00 4.49 93 THR H CA 1
ATOM 12767 C C . THR H 4 99 ? 7.162 58.460 25.110 1.00 5.38 93 THR H C 1
ATOM 12768 O O . THR H 4 99 ? 8.048 57.832 25.680 1.00 9.05 93 THR H O 1
ATOM 12772 N N . ARG H 4 100 ? 7.113 59.782 25.110 1.00 6.35 94 ARG H N 1
ATOM 12773 C CA . ARG H 4 100 ? 8.138 60.547 25.796 1.00 9.19 94 ARG H CA 1
ATOM 12774 C C . ARG H 4 100 ? 7.603 61.853 26.382 1.00 7.95 94 ARG H C 1
ATOM 12775 O O . ARG H 4 100 ? 6.560 62.360 25.971 1.00 5.80 94 ARG H O 1
ATOM 12783 N N . ALA H 4 101 ? 8.329 62.376 27.364 1.00 13.76 95 ALA H N 1
ATOM 12784 C CA . ALA H 4 101 ? 7.969 63.625 28.021 1.00 16.43 95 ALA H CA 1
ATOM 12785 C C . ALA H 4 101 ? 9.237 64.434 28.268 1.00 18.69 95 ALA H C 1
ATOM 12786 O O . ALA H 4 101 ? 10.133 63.993 28.990 1.00 21.30 95 ALA H O 1
ATOM 12788 N N . GLY H 4 102 ? 9.312 65.613 27.657 1.00 20.72 96 GLY H N 1
ATOM 12789 C CA . GLY H 4 102 ? 10.475 66.460 27.837 1.00 21.03 96 GLY H CA 1
ATOM 12790 C C . GLY H 4 102 ? 10.143 67.707 28.632 1.00 20.28 96 GLY H C 1
ATOM 12791 O O . GLY H 4 102 ? 9.119 67.771 29.314 1.00 19.36 96 GLY H O 1
ATOM 12792 N N . ARG H 4 103 ? 11.009 68.709 28.547 1.00 20.92 97 ARG H N 1
ATOM 12793 C CA . ARG H 4 103 ? 10.781 69.950 29.265 1.00 21.63 97 ARG H CA 1
ATOM 12794 C C . ARG H 4 103 ? 9.643 70.716 28.602 1.00 20.42 97 ARG H C 1
ATOM 12795 O O . ARG H 4 103 ? 8.884 71.417 29.272 1.00 23.19 97 ARG H O 1
ATOM 12803 N N . PHE H 4 104 ? 9.515 70.567 27.287 1.00 17.47 98 PHE H N 1
ATOM 12804 C CA . PHE H 4 104 ? 8.466 71.268 26.560 1.00 13.50 98 PHE H CA 1
ATOM 12805 C C . PHE H 4 104 ? 7.586 70.378 25.681 1.00 12.64 98 PHE H C 1
ATOM 12806 O O . PHE H 4 104 ? 6.500 70.784 25.255 1.00 12.69 98 PHE H O 1
ATOM 12814 N N . ASP H 4 105 ? 8.054 69.167 25.415 1.00 8.37 99 ASP H N 1
ATOM 12815 C CA . ASP H 4 105 ? 7.308 68.234 24.588 1.00 4.72 99 ASP H CA 1
ATOM 12816 C C . ASP H 4 105 ? 6.659 67.177 25.477 1.00 5.19 99 ASP H C 1
ATOM 12817 O O . ASP H 4 105 ? 7.323 66.582 26.323 1.00 4.93 99 ASP H O 1
ATOM 12822 N N . HIS H 4 106 ? 5.362 66.947 25.292 1.00 4.51 100 HIS H N 1
ATOM 12823 C CA . HIS H 4 106 ? 4.660 65.989 26.131 1.00 5.89 100 HIS H CA 1
ATOM 12824 C C . HIS H 4 106 ? 3.739 65.004 25.421 1.00 7.06 100 HIS H C 1
ATOM 12825 O O . HIS H 4 106 ? 2.629 65.347 25.026 1.00 6.56 100 HIS H O 1
ATOM 12832 N N . PHE H 4 107 A 4.208 63.769 25.281 1.00 7.11 100 PHE H N 1
ATOM 12833 C CA . PHE H 4 107 A 3.425 62.719 24.648 1.00 8.24 100 PHE H CA 1
ATOM 12834 C C . PHE H 4 107 A 3.103 63.036 23.201 1.00 7.58 100 PHE H C 1
ATOM 12835 O O . PHE H 4 107 A 1.992 62.780 22.735 1.00 9.40 100 PHE H O 1
ATOM 12843 N N . ASP H 4 108 ? 4.078 63.595 22.493 1.00 5.74 101 ASP H N 1
ATOM 12844 C CA . ASP H 4 108 ? 3.881 63.950 21.099 1.00 6.61 101 ASP H CA 1
ATOM 12845 C C . ASP H 4 108 ? 4.146 62.764 20.187 1.00 10.22 101 ASP H C 1
ATOM 12846 O O . ASP H 4 108 ? 3.297 62.395 19.374 1.00 15.24 101 ASP H O 1
ATOM 12851 N N . TYR H 4 109 ? 5.321 62.160 20.321 1.00 10.34 102 TYR H N 1
ATOM 12852 C CA . TYR H 4 109 ? 5.662 61.020 19.487 1.00 6.23 102 TYR H CA 1
ATOM 12853 C C . TYR H 4 109 ? 5.382 59.697 20.166 1.00 4.49 102 TYR H C 1
ATOM 12854 O O . TYR H 4 109 ? 5.787 59.464 21.305 1.00 5.77 102 TYR H O 1
ATOM 12863 N N . TRP H 4 110 ? 4.680 58.841 19.433 1.00 6.87 103 TRP H N 1
ATOM 12864 C CA . TRP H 4 110 ? 4.318 57.510 19.883 1.00 6.51 103 TRP H CA 1
ATOM 12865 C C . TRP H 4 110 ? 4.846 56.533 18.840 1.00 7.05 103 TRP H C 1
ATOM 12866 O O . TRP H 4 110 ? 4.843 56.832 17.647 1.00 3.38 103 TRP H O 1
ATOM 12877 N N . GLY H 4 111 ? 5.307 55.371 19.282 1.00 8.05 104 GLY H N 1
ATOM 12878 C CA . GLY H 4 111 ? 5.816 54.393 18.339 1.00 9.07 104 GLY H CA 1
ATOM 12879 C C . GLY H 4 111 ? 4.678 53.614 17.709 1.00 12.98 104 GLY H C 1
ATOM 12880 O O . GLY H 4 111 ? 3.523 53.774 18.094 1.00 14.21 104 GLY H O 1
ATOM 12881 N N . GLN H 4 112 ? 4.994 52.769 16.738 1.00 14.59 105 GLN H N 1
ATOM 12882 C CA . GLN H 4 112 ? 3.960 51.984 16.090 1.00 18.46 105 GLN H CA 1
ATOM 12883 C C . GLN H 4 112 ? 3.323 51.065 17.122 1.00 17.49 105 GLN H C 1
ATOM 12884 O O . GLN H 4 112 ? 2.107 50.853 17.122 1.00 15.42 105 GLN H O 1
ATOM 12890 N N . GLY H 4 113 ? 4.165 50.534 18.006 1.00 17.87 106 GLY H N 1
ATOM 12891 C CA . GLY H 4 113 ? 3.704 49.618 19.033 1.00 16.58 106 GLY H CA 1
ATOM 12892 C C . GLY H 4 113 ? 4.421 48.286 18.902 1.00 15.82 106 GLY H C 1
ATOM 12893 O O . GLY H 4 113 ? 5.449 48.195 18.225 1.00 19.43 106 GLY H O 1
ATOM 12894 N N . THR H 4 114 ? 3.880 47.254 19.547 1.00 15.95 107 THR H N 1
ATOM 12895 C CA . THR H 4 114 ? 4.453 45.900 19.526 1.00 15.22 107 THR H CA 1
ATOM 12896 C C . THR H 4 114 ? 3.449 44.958 20.192 1.00 17.31 107 THR H C 1
ATOM 12897 O O . THR H 4 114 ? 3.115 45.128 21.365 1.00 15.54 107 THR H O 1
ATOM 12901 N N . MET H 4 115 ? 2.971 43.963 19.448 1.00 18.31 108 MET H N 1
ATOM 12902 C CA . MET H 4 115 ? 1.970 43.036 19.980 1.00 16.94 108 MET H CA 1
ATOM 12903 C C . MET H 4 115 ? 2.478 41.908 20.873 1.00 17.21 108 MET H C 1
ATOM 12904 O O . MET H 4 115 ? 3.440 41.206 20.548 1.00 14.50 108 MET H O 1
ATOM 12909 N N . VAL H 4 116 ? 1.803 41.750 22.007 1.00 18.19 109 VAL H N 1
ATOM 12910 C CA . VAL H 4 116 ? 2.127 40.721 22.988 1.00 21.85 109 VAL H CA 1
ATOM 12911 C C . VAL H 4 116 ? 0.885 39.878 23.186 1.00 22.66 109 VAL H C 1
ATOM 12912 O O . VAL H 4 116 ? -0.162 40.389 23.579 1.00 25.82 109 VAL H O 1
ATOM 12916 N N . THR H 4 117 ? 0.999 38.588 22.910 1.00 21.09 110 THR H N 1
ATOM 12917 C CA . THR H 4 117 ? -0.135 37.698 23.055 1.00 16.71 110 THR H CA 1
ATOM 12918 C C . THR H 4 117 ? 0.117 36.666 24.145 1.00 17.14 110 THR H C 1
ATOM 12919 O O . THR H 4 117 ? 0.944 35.770 23.995 1.00 16.43 110 THR H O 1
ATOM 12923 N N . VAL H 4 118 ? -0.599 36.824 25.252 1.00 18.87 111 VAL H N 1
ATOM 12924 C CA . VAL H 4 118 ? -0.491 35.924 26.386 1.00 24.86 111 VAL H CA 1
ATOM 12925 C C . VAL H 4 118 ? -1.672 34.963 26.347 1.00 28.90 111 VAL H C 1
ATOM 12926 O O . VAL H 4 118 ? -2.764 35.294 26.812 1.00 32.74 111 VAL H O 1
ATOM 12930 N N . SER H 4 119 ? -1.462 33.781 25.779 1.00 32.63 112 SER H N 1
ATOM 12931 C CA . SER H 4 119 ? -2.52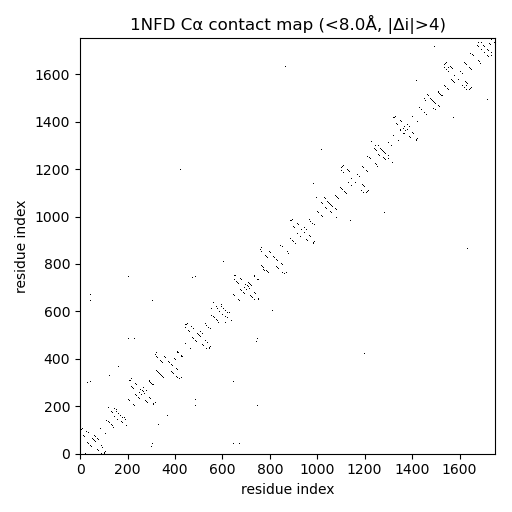1 32.782 25.711 1.00 34.31 112 SER H CA 1
ATOM 12932 C C . SER H 4 119 ? -1.942 31.378 25.616 1.00 36.38 112 SER H C 1
ATOM 12933 O O . SER H 4 119 ? -0.827 31.183 25.122 1.00 35.73 112 SER H O 1
ATOM 12936 N N . SER H 4 120 ? -2.716 30.409 26.098 1.00 36.23 113 SER H N 1
ATOM 12937 C CA . SER H 4 120 ? -2.319 29.007 26.094 1.00 36.01 113 SER H CA 1
ATOM 12938 C C . SER H 4 120 ? -2.778 28.334 24.803 1.00 35.37 113 SER H C 1
ATOM 12939 O O . SER H 4 120 ? -3.555 27.378 24.823 1.00 33.83 113 SER H O 1
ATOM 12942 N N . ALA H 4 121 ? -2.290 28.855 23.683 1.00 33.12 114 ALA H N 1
ATOM 12943 C CA . ALA H 4 121 ? -2.625 28.336 22.365 1.00 29.69 114 ALA H CA 1
ATOM 12944 C C . ALA H 4 121 ? -1.416 28.472 21.439 1.00 28.87 114 ALA H C 1
ATOM 12945 O O . ALA H 4 121 ? -0.427 29.116 21.784 1.00 31.22 114 ALA H O 1
ATOM 12947 N N . THR H 4 122 ? -1.485 27.866 20.263 1.00 28.77 115 THR H N 1
ATOM 12948 C CA . THR H 4 122 ? -0.363 27.945 19.343 1.00 29.84 115 THR H CA 1
ATOM 12949 C C . THR H 4 122 ? -0.758 28.425 17.961 1.00 32.73 115 THR H C 1
ATOM 12950 O O . THR H 4 122 ? -1.894 28.244 17.518 1.00 30.36 115 THR H O 1
ATOM 12954 N N . THR H 4 123 ? 0.205 29.045 17.289 1.00 33.53 116 THR H N 1
ATOM 12955 C CA . THR H 4 123 ? 0.010 29.548 15.943 1.00 34.88 116 THR H CA 1
ATOM 12956 C C . THR H 4 123 ? -0.783 28.532 15.144 1.00 36.90 116 THR H C 1
ATOM 12957 O O . THR H 4 123 ? -0.279 27.451 14.836 1.00 41.01 116 THR H O 1
ATOM 12961 N N . THR H 4 124 ? -2.020 28.874 14.806 1.00 37.73 117 THR H N 1
ATOM 12962 C CA . THR H 4 124 ? -2.863 27.977 14.027 1.00 38.39 117 THR H CA 1
ATOM 12963 C C . THR H 4 124 ? -3.020 28.523 12.606 1.00 38.75 117 THR H C 1
ATOM 12964 O O . THR H 4 124 ? -3.929 29.308 12.325 1.00 36.92 117 THR H O 1
ATOM 12968 N N . ALA H 4 125 ? -2.116 28.103 11.720 1.00 39.88 118 ALA H N 1
ATOM 12969 C CA . ALA H 4 125 ? -2.114 28.543 10.326 1.00 41.24 118 ALA H CA 1
ATOM 12970 C C . ALA H 4 125 ? -3.520 28.720 9.758 1.00 42.41 118 ALA H C 1
ATOM 12971 O O . ALA H 4 125 ? -4.400 27.875 9.945 1.00 44.62 118 ALA H O 1
ATOM 12973 N N . PRO H 4 126 ? -3.740 29.832 9.039 1.00 42.42 119 PRO H N 1
ATOM 12974 C CA . PRO H 4 126 ? -5.021 30.182 8.416 1.00 41.09 119 PRO H CA 1
ATOM 12975 C C . PRO H 4 126 ? -5.365 29.303 7.218 1.00 38.40 119 PRO H C 1
ATOM 12976 O O . PRO H 4 126 ? -4.523 28.572 6.705 1.00 38.76 119 PRO H O 1
ATOM 12980 N N . SER H 4 127 ? -6.617 29.386 6.784 1.00 38.68 120 SER H N 1
ATOM 12981 C CA . SER H 4 127 ? -7.105 28.616 5.650 1.00 40.21 120 SER H CA 1
ATOM 12982 C C . SER H 4 127 ? -8.078 29.504 4.884 1.00 38.61 120 SER H C 1
ATOM 12983 O O . SER H 4 127 ? -9.131 29.875 5.395 1.00 39.67 120 SER H O 1
ATOM 12986 N N . VAL H 4 128 ? -7.711 29.845 3.657 1.00 37.99 121 VAL H N 1
ATOM 12987 C CA . VAL H 4 128 ? -8.530 30.712 2.822 1.00 41.33 121 VAL H CA 1
ATOM 12988 C C . VAL H 4 128 ? -9.436 29.942 1.871 1.00 43.92 121 VAL H C 1
ATOM 12989 O O . VAL H 4 128 ? -8.974 29.104 1.096 1.00 45.09 121 VAL H O 1
ATOM 12993 N N . TYR H 4 129 ? -10.729 30.245 1.928 1.00 45.99 122 TYR H N 1
ATOM 12994 C CA . TYR H 4 129 ? -11.715 29.582 1.081 1.00 47.07 122 TYR H CA 1
ATOM 12995 C C . TYR H 4 129 ? -12.515 30.561 0.234 1.00 47.55 122 TYR H C 1
ATOM 12996 O O . TYR H 4 129 ? -13.252 31.400 0.758 1.00 48.46 122 TYR H O 1
ATOM 13005 N N . PRO H 4 130 ? -12.381 30.456 -1.095 1.00 46.21 123 PRO H N 1
ATOM 13006 C CA . PRO H 4 130 ? -13.070 31.310 -2.064 1.00 45.79 123 PRO H CA 1
ATOM 13007 C C . PRO H 4 130 ? -14.563 31.487 -1.816 1.00 46.91 123 PRO H C 1
ATOM 13008 O O . PRO H 4 130 ? -15.281 30.528 -1.532 1.00 46.59 123 PRO H O 1
ATOM 13012 N N . LEU H 4 131 ? -15.011 32.735 -1.923 1.00 47.67 124 LEU H N 1
ATOM 13013 C CA . LEU H 4 131 ? -16.413 33.092 -1.744 1.00 46.55 124 LEU H CA 1
ATOM 13014 C C . LEU H 4 131 ? -16.926 33.536 -3.108 1.00 49.32 124 LEU H C 1
ATOM 13015 O O . LEU H 4 131 ? -16.406 34.486 -3.697 1.00 50.92 124 LEU H O 1
ATOM 13020 N N . ALA H 4 132 ? -17.935 32.841 -3.617 1.00 52.31 125 ALA H N 1
ATOM 13021 C CA . ALA H 4 132 ? -18.499 33.173 -4.919 1.00 53.36 125 ALA H CA 1
ATOM 13022 C C . ALA H 4 132 ? -19.980 32.819 -4.992 1.00 53.92 125 ALA H C 1
ATOM 13023 O O . ALA H 4 132 ? -20.400 31.745 -4.566 1.00 54.66 125 ALA H O 1
ATOM 13025 N N . PRO H 4 133 ? -20.794 33.735 -5.534 1.00 55.10 126 PRO H N 1
ATOM 13026 C CA . PRO H 4 133 ? -22.239 33.551 -5.680 1.00 57.89 126 PRO H CA 1
ATOM 13027 C C . PRO H 4 133 ? -22.573 32.973 -7.054 1.00 61.39 126 PRO H C 1
ATOM 13028 O O . PRO H 4 133 ? -22.027 31.944 -7.449 1.00 62.14 126 PRO H O 1
ATOM 13032 N N . ALA H 4 134 ? -23.468 33.643 -7.776 1.00 65.64 127 ALA H N 1
ATOM 13033 C CA . ALA H 4 134 ? -23.874 33.217 -9.115 1.00 69.40 127 ALA H CA 1
ATOM 13034 C C . ALA H 4 134 ? -25.111 32.324 -9.100 1.00 71.71 127 ALA H C 1
ATOM 13035 O O . ALA H 4 134 ? -25.480 31.748 -10.127 1.00 72.41 127 ALA H O 1
ATOM 13037 N N . CYS H 4 135 ? -25.748 32.208 -7.937 1.00 74.98 128 CYS H N 1
ATOM 13038 C CA . CYS H 4 135 ? -26.946 31.386 -7.812 1.00 79.76 128 CYS H CA 1
ATOM 13039 C C . CYS H 4 135 ? -28.161 32.225 -8.179 1.00 80.82 128 CYS H C 1
ATOM 13040 O O . CYS H 4 135 ? -29.119 32.333 -7.410 1.00 81.50 128 CYS H O 1
ATOM 13043 N N . ASP H 4 136 ? -28.105 32.815 -9.370 1.00 81.71 129 ASP H N 1
ATOM 13044 C CA . ASP H 4 136 ? -29.169 33.668 -9.884 1.00 81.24 129 ASP H CA 1
ATOM 13045 C C . ASP H 4 136 ? -30.470 33.613 -9.085 1.00 81.18 129 ASP H C 1
ATOM 13046 O O . ASP H 4 136 ? -31.472 33.037 -9.523 1.00 80.86 129 ASP H O 1
ATOM 13051 N N . SER H 4 137 ? -30.433 34.222 -7.903 1.00 80.56 130 SER H N 1
ATOM 13052 C CA . SER H 4 137 ? -31.594 34.299 -7.029 1.00 77.45 130 SER H CA 1
ATOM 13053 C C . SER H 4 137 ? -32.494 35.363 -7.649 1.00 76.13 130 SER H C 1
ATOM 13054 O O . SER H 4 137 ? -32.443 36.537 -7.274 1.00 75.37 130 SER H O 1
ATOM 13057 N N . THR H 4 138 ? -33.297 34.935 -8.617 1.00 73.66 131 THR H N 1
ATOM 13058 C CA . THR H 4 138 ? -34.211 35.807 -9.343 1.00 72.06 131 THR H CA 1
ATOM 13059 C C . THR H 4 138 ? -34.704 37.037 -8.583 1.00 71.27 131 THR H C 1
ATOM 13060 O O . THR H 4 138 ? -35.673 36.986 -7.824 1.00 72.91 131 THR H O 1
ATOM 13064 N N . THR H 4 139 ? -34.012 38.142 -8.842 1.00 69.68 132 THR H N 1
ATOM 13065 C CA . THR H 4 139 ? -34.242 39.467 -8.265 1.00 66.24 132 THR H CA 1
ATOM 13066 C C . THR H 4 139 ? -32.844 40.060 -8.304 1.00 66.27 132 THR H C 1
ATOM 13067 O O . THR H 4 139 ? -32.416 40.801 -7.415 1.00 67.43 132 THR H O 1
ATOM 13071 N N . SER H 4 140 ? -32.148 39.694 -9.376 1.00 64.01 133 SER H N 1
ATOM 13072 C CA . SER H 4 140 ? -30.780 40.093 -9.637 1.00 63.34 133 SER H CA 1
ATOM 13073 C C . SER H 4 140 ? -30.616 41.510 -10.175 1.00 64.28 133 SER H C 1
ATOM 13074 O O . SER H 4 140 ? -31.088 41.837 -11.267 1.00 63.90 133 SER H O 1
ATOM 13077 N N . THR H 4 141 ? -29.950 42.344 -9.381 1.00 63.19 134 THR H N 1
ATOM 13078 C CA . THR H 4 141 ? -29.655 43.726 -9.749 1.00 61.76 134 THR H CA 1
ATOM 13079 C C . THR H 4 141 ? -28.154 43.719 -9.970 1.00 59.76 134 THR H C 1
ATOM 13080 O O . THR H 4 141 ? -27.487 44.752 -9.912 1.00 60.67 134 THR H O 1
ATOM 13084 N N . THR H 4 142 ? -27.646 42.515 -10.202 1.00 57.57 135 THR H N 1
ATOM 13085 C CA . THR H 4 142 ? -26.233 42.265 -10.424 1.00 57.13 135 THR H CA 1
ATOM 13086 C C . THR H 4 142 ? -25.528 43.358 -11.223 1.00 55.17 135 THR H C 1
ATOM 13087 O O . THR H 4 142 ? -24.731 43.059 -12.113 1.00 56.02 135 THR H O 1
ATOM 13091 N N . ASP H 4 143 ? -25.816 44.620 -10.912 1.00 51.23 136 ASP H N 1
ATOM 13092 C CA . ASP H 4 143 ? -25.168 45.720 -11.619 1.00 45.86 136 ASP H CA 1
ATOM 13093 C C . ASP H 4 143 ? -23.678 45.445 -11.536 1.00 43.39 136 ASP H C 1
ATOM 13094 O O . ASP H 4 143 ? -22.917 45.731 -12.458 1.00 42.63 136 ASP H O 1
ATOM 13099 N N . THR H 4 144 ? -23.283 44.877 -10.406 1.00 43.66 137 THR H N 1
ATOM 13100 C CA . THR H 4 144 ? -21.900 44.524 -10.147 1.00 45.01 137 THR H CA 1
ATOM 13101 C C . THR H 4 144 ? -21.891 43.122 -9.584 1.00 44.09 137 THR H C 1
ATOM 13102 O O . THR H 4 144 ? -22.938 42.485 -9.448 1.00 43.60 137 THR H O 1
ATOM 13106 N N . VAL H 4 145 ? -20.704 42.646 -9.248 1.00 44.19 138 VAL H N 1
ATOM 13107 C CA . VAL H 4 145 ? -20.569 41.323 -8.674 1.00 44.85 138 VAL H CA 1
ATOM 13108 C C . VAL H 4 145 ? -19.565 41.397 -7.539 1.00 46.17 138 VAL H C 1
ATOM 13109 O O . VAL H 4 145 ? -18.595 42.155 -7.605 1.00 48.60 138 VAL H O 1
ATOM 13113 N N . THR H 4 146 ? -19.812 40.627 -6.486 1.00 44.91 139 THR H N 1
ATOM 13114 C CA . THR H 4 146 ? -18.925 40.627 -5.336 1.00 41.82 139 THR H CA 1
ATOM 13115 C C . THR H 4 146 ? -18.501 39.225 -4.961 1.00 39.56 139 THR H C 1
ATOM 13116 O O . THR H 4 146 ? -19.122 38.242 -5.356 1.00 35.46 139 THR H O 1
ATOM 13120 N N . LEU H 4 147 ? -17.434 39.153 -4.182 1.00 39.83 140 LEU H N 1
ATOM 13121 C CA . LEU H 4 147 ? -16.898 37.890 -3.719 1.00 42.62 140 LEU H CA 1
ATOM 13122 C C . LEU H 4 147 ? -15.664 38.205 -2.890 1.00 42.27 140 LEU H C 1
ATOM 13123 O O . LEU H 4 147 ? -15.338 39.374 -2.672 1.00 44.24 140 LEU H O 1
ATOM 13128 N N . GLY H 4 148 ? -14.980 37.166 -2.422 1.00 40.03 141 GLY H N 1
ATOM 13129 C CA . GLY H 4 148 ? -13.788 37.388 -1.629 1.00 35.17 141 GLY H CA 1
ATOM 13130 C C . GLY H 4 148 ? -13.079 36.118 -1.217 1.00 32.07 141 GLY H C 1
ATOM 13131 O O . GLY H 4 148 ? -12.927 35.182 -2.001 1.00 27.44 141 GLY H O 1
ATOM 13132 N N . CYS H 4 149 ? -12.636 36.092 0.031 1.00 32.82 142 CYS H N 1
ATOM 13133 C CA . CYS H 4 149 ? -11.935 34.939 0.557 1.00 34.41 142 CYS H CA 1
ATOM 13134 C C . CYS H 4 149 ? -12.189 34.827 2.050 1.00 35.84 142 CYS H C 1
ATOM 13135 O O . CYS H 4 149 ? -12.261 35.836 2.749 1.00 33.14 142 CYS H O 1
ATOM 13138 N N . LEU H 4 150 ? -12.331 33.597 2.533 1.00 36.26 143 LEU H N 1
ATOM 13139 C CA . LEU H 4 150 ? -12.587 33.367 3.945 1.00 36.77 143 LEU H CA 1
ATOM 13140 C C . LEU H 4 150 ? -11.379 32.837 4.703 1.00 37.12 143 LEU H C 1
ATOM 13141 O O . LEU H 4 150 ? -11.242 31.628 4.898 1.00 40.07 143 LEU H O 1
ATOM 13146 N N . VAL H 4 151 ? -10.500 33.738 5.126 1.00 36.50 144 VAL H N 1
ATOM 13147 C CA . VAL H 4 151 ? -9.339 33.323 5.892 1.00 35.98 144 VAL H CA 1
ATOM 13148 C C . VAL H 4 151 ? -9.899 32.846 7.225 1.00 35.08 144 VAL H C 1
ATOM 13149 O O . VAL H 4 151 ? -10.534 33.611 7.948 1.00 32.27 144 VAL H O 1
ATOM 13153 N N . LYS H 4 152 ? -9.686 31.573 7.533 1.00 34.90 145 LYS H N 1
ATOM 13154 C CA . LYS H 4 152 ? -10.168 30.996 8.778 1.00 38.05 145 LYS H CA 1
ATOM 13155 C C . LYS H 4 152 ? -9.160 29.975 9.279 1.00 39.75 145 LYS H C 1
ATOM 13156 O O . LYS H 4 152 ? -8.560 29.245 8.490 1.00 41.98 145 LYS H O 1
ATOM 13162 N N . GLY H 4 153 ? -8.968 29.923 10.591 1.00 40.99 146 GLY H N 1
ATOM 13163 C CA . GLY H 4 153 ? -8.028 28.965 11.132 1.00 40.75 146 GLY H CA 1
ATOM 13164 C C . GLY H 4 153 ? -6.750 29.592 11.638 1.00 41.95 146 GLY H C 1
ATOM 13165 O O . GLY H 4 153 ? -5.816 28.885 12.007 1.00 43.76 146 GLY H O 1
ATOM 13166 N N . TYR H 4 154 ? -6.695 30.918 11.646 1.00 42.14 147 TYR H N 1
ATOM 13167 C CA . TYR H 4 154 ? -5.517 31.616 12.141 1.00 41.87 147 TYR H CA 1
ATOM 13168 C C . TYR H 4 154 ? -5.862 32.233 13.490 1.00 44.31 147 TYR H C 1
ATOM 13169 O O . TYR H 4 154 ? -7.039 32.430 13.805 1.00 42.75 147 TYR H O 1
ATOM 13178 N N . PHE H 4 155 ? -4.843 32.539 14.287 1.00 44.94 148 PHE H N 1
ATOM 13179 C CA . PHE H 4 155 ? -5.079 33.121 15.604 1.00 45.40 148 PHE H CA 1
ATOM 13180 C C . PHE H 4 155 ? -4.096 34.226 15.966 1.00 48.25 148 PHE H C 1
ATOM 13181 O O . PHE H 4 155 ? -4.448 35.198 16.636 1.00 49.74 148 PHE H O 1
ATOM 13189 N N . PRO H 4 156 ? -2.832 34.074 15.536 1.00 50.48 149 PRO H N 1
ATOM 13190 C CA . PRO H 4 156 ? -1.810 35.085 15.839 1.00 50.40 149 PRO H CA 1
ATOM 13191 C C . PRO H 4 156 ? -2.191 36.521 15.460 1.00 51.97 149 PRO H C 1
ATOM 13192 O O . PRO H 4 156 ? -3.319 36.798 15.044 1.00 49.29 149 PRO H O 1
ATOM 13196 N N . GLU H 4 157 ? -1.238 37.433 15.622 1.00 55.59 150 GLU H N 1
ATOM 13197 C CA . GLU H 4 157 ? -1.448 38.845 15.313 1.00 57.48 150 GLU H CA 1
ATOM 13198 C C . GLU H 4 157 ? -2.263 39.011 14.036 1.00 58.00 150 GLU H C 1
ATOM 13199 O O . GLU H 4 157 ? -2.658 38.030 13.408 1.00 58.43 150 GLU H O 1
ATOM 13205 N N . PRO H 4 158 ? -2.547 40.263 13.650 1.00 58.86 151 PRO H N 1
ATOM 13206 C CA . PRO H 4 158 ? -3.320 40.537 12.433 1.00 58.26 151 PRO H CA 1
ATOM 13207 C C . PRO H 4 158 ? -2.656 39.925 11.202 1.00 57.58 151 PRO H C 1
ATOM 13208 O O . PRO H 4 158 ? -1.488 39.543 11.244 1.00 56.92 151 PRO H O 1
ATOM 13212 N N . VAL H 4 159 ? -3.407 39.830 10.111 1.00 56.76 152 VAL H N 1
ATOM 13213 C CA . VAL H 4 159 ? -2.883 39.274 8.869 1.00 54.71 152 VAL H CA 1
ATOM 13214 C C . VAL H 4 159 ? -3.104 40.245 7.713 1.00 53.98 152 VAL H C 1
ATOM 13215 O O . VAL H 4 159 ? -3.616 41.348 7.907 1.00 53.71 152 VAL H O 1
ATOM 13219 N N . THR H 4 160 ? -2.710 39.840 6.510 1.00 51.46 153 THR H N 1
ATOM 13220 C CA . THR H 4 160 ? -2.878 40.692 5.342 1.00 48.69 153 THR H CA 1
ATOM 13221 C C . THR H 4 160 ? -3.675 39.982 4.262 1.00 48.07 153 THR H C 1
ATOM 13222 O O . THR H 4 160 ? -3.579 38.767 4.105 1.00 47.77 153 THR H O 1
ATOM 13226 N N . VAL H 4 161 ? -4.463 40.752 3.517 1.00 47.60 154 VAL H N 1
ATOM 13227 C CA . VAL H 4 161 ? -5.283 40.203 2.444 1.00 45.25 154 VAL H CA 1
ATOM 13228 C C . VAL H 4 161 ? -5.392 41.178 1.284 1.00 44.16 154 VAL H C 1
ATOM 13229 O O . VAL H 4 161 ? -6.204 42.099 1.308 1.00 46.05 154 VAL H O 1
ATOM 13233 N N . SER H 4 162 ? -4.569 40.963 0.267 1.00 42.60 156 SER H N 1
ATOM 13234 C CA . SER H 4 162 ? -4.573 41.816 -0.906 1.00 40.09 156 SER H CA 1
ATOM 13235 C C . SER H 4 162 ? -5.433 41.191 -2.004 1.00 38.79 156 SER H C 1
ATOM 13236 O O . SER H 4 162 ? -6.052 40.145 -1.802 1.00 38.96 156 SER H O 1
ATOM 13239 N N . TRP H 4 163 ? -5.479 41.847 -3.159 1.00 34.81 157 TRP H N 1
ATOM 13240 C CA . TRP H 4 163 ? -6.245 41.353 -4.294 1.00 28.89 157 TRP H CA 1
ATOM 13241 C C . TRP H 4 163 ? -5.483 41.666 -5.568 1.00 27.09 157 TRP H C 1
ATOM 13242 O O . TRP H 4 163 ? -5.117 42.813 -5.820 1.00 22.80 157 TRP H O 1
ATOM 13253 N N . ASN H 4 164 ? -5.241 40.639 -6.372 1.00 27.26 162 ASN H N 1
ATOM 13254 C CA . ASN H 4 164 ? -4.515 40.827 -7.615 1.00 27.68 162 ASN H CA 1
ATOM 13255 C C . ASN H 4 164 ? -3.260 41.620 -7.305 1.00 29.08 162 ASN H C 1
ATOM 13256 O O . ASN H 4 164 ? -2.839 42.474 -8.084 1.00 30.17 162 ASN H O 1
ATOM 13261 N N . SER H 4 165 ? -2.673 41.337 -6.150 1.00 33.40 163 SER H N 1
ATOM 13262 C CA . SER H 4 165 ? -1.460 42.020 -5.725 1.00 37.64 163 SER H CA 1
ATOM 13263 C C . SER H 4 165 ? -1.597 43.543 -5.822 1.00 39.82 163 SER H C 1
ATOM 13264 O O . SER H 4 165 ? -0.757 44.213 -6.419 1.00 40.55 163 SER H O 1
ATOM 13267 N N . GLY H 4 166 ? -2.661 44.086 -5.237 1.00 42.51 164 GLY H N 1
ATOM 13268 C CA . GLY H 4 166 ? -2.863 45.525 -5.266 1.00 41.98 164 GLY H CA 1
ATOM 13269 C C . GLY H 4 166 ? -3.695 46.047 -6.423 1.00 41.34 164 GLY H C 1
ATOM 13270 O O . GLY H 4 166 ? -4.647 46.793 -6.207 1.00 42.17 164 GLY H O 1
ATOM 13271 N N . ALA H 4 167 ? -3.339 45.666 -7.648 1.00 39.18 165 ALA H N 1
ATOM 13272 C CA . ALA H 4 167 ? -4.069 46.114 -8.831 1.00 38.80 165 ALA H CA 1
ATOM 13273 C C . ALA H 4 167 ? -5.506 46.465 -8.460 1.00 39.12 165 ALA H C 1
ATOM 13274 O O . ALA H 4 167 ? -5.977 47.574 -8.730 1.00 40.95 165 ALA H O 1
ATOM 13276 N N . LEU H 4 168 ? -6.201 45.516 -7.842 1.00 38.56 166 LEU H N 1
ATOM 13277 C CA . LEU H 4 168 ? -7.579 45.738 -7.422 1.00 37.33 166 LEU H CA 1
ATOM 13278 C C . LEU H 4 168 ? -7.571 46.400 -6.053 1.00 35.83 166 LEU H C 1
ATOM 13279 O O . LEU H 4 168 ? -7.195 45.784 -5.054 1.00 36.69 166 LEU H O 1
ATOM 13284 N N . THR H 4 169 ? -7.974 47.663 -6.017 1.00 33.60 167 THR H N 1
ATOM 13285 C CA . THR H 4 169 ? -8.002 48.416 -4.773 1.00 28.09 167 THR H CA 1
ATOM 13286 C C . THR H 4 169 ? -9.394 48.973 -4.537 1.00 23.60 167 THR H C 1
ATOM 13287 O O . THR H 4 169 ? -9.822 49.157 -3.403 1.00 22.32 167 THR H O 1
ATOM 13291 N N . SER H 4 170 ? -10.099 49.243 -5.625 1.00 21.27 168 SER H N 1
ATOM 13292 C CA . SER H 4 170 ? -11.441 49.780 -5.542 1.00 20.13 168 SER H CA 1
ATOM 13293 C C . SER H 4 170 ? -12.460 48.652 -5.541 1.00 18.40 168 SER H C 1
ATOM 13294 O O . SER H 4 170 ? -12.388 47.743 -6.365 1.00 14.41 168 SER H O 1
ATOM 13297 N N . GLY H 4 171 ? -13.408 48.714 -4.614 1.00 17.61 169 GLY H N 1
ATOM 13298 C CA . GLY H 4 171 ? -14.429 47.687 -4.538 1.00 21.34 169 GLY H CA 1
ATOM 13299 C C . GLY H 4 171 ? -14.086 46.585 -3.554 1.00 26.27 169 GLY H C 1
ATOM 13300 O O . GLY H 4 171 ? -14.821 45.598 -3.440 1.00 29.01 169 GLY H O 1
ATOM 13301 N N . VAL H 4 172 ? -12.972 46.757 -2.842 1.00 25.51 171 VAL H N 1
ATOM 13302 C CA . VAL H 4 172 ? -12.508 45.782 -1.857 1.00 22.62 171 VAL H CA 1
ATOM 13303 C C . VAL H 4 172 ? -13.132 46.048 -0.494 1.00 20.84 171 VAL H C 1
ATOM 13304 O O . VAL H 4 172 ? -13.538 47.170 -0.200 1.00 23.09 171 VAL H O 1
ATOM 13308 N N . HIS H 4 173 ? -13.192 45.014 0.341 1.00 21.91 172 HIS H N 1
ATOM 13309 C CA . HIS H 4 173 ? -13.781 45.146 1.670 1.00 24.63 172 HIS H CA 1
ATOM 13310 C C . HIS H 4 173 ? -13.260 44.143 2.694 1.00 23.56 172 HIS H C 1
ATOM 13311 O O . HIS H 4 173 ? -13.825 43.061 2.874 1.00 18.38 172 HIS H O 1
ATOM 13318 N N . THR H 4 174 ? -12.182 44.521 3.370 1.00 25.76 173 THR H N 1
ATOM 13319 C CA . THR H 4 174 ? -11.577 43.687 4.396 1.00 25.90 173 THR H CA 1
ATOM 13320 C C . THR H 4 174 ? -12.228 44.051 5.724 1.00 26.61 173 THR H C 1
ATOM 13321 O O . THR H 4 174 ? -11.904 45.077 6.312 1.00 29.70 173 THR H O 1
ATOM 13325 N N . PHE H 4 175 ? -13.152 43.217 6.190 1.00 28.39 174 PHE H N 1
ATOM 13326 C CA . PHE H 4 175 ? -13.842 43.477 7.451 1.00 32.09 174 PHE H CA 1
ATOM 13327 C C . PHE H 4 175 ? -12.982 43.131 8.669 1.00 32.70 174 PHE H C 1
ATOM 13328 O O . PHE H 4 175 ? -11.894 42.572 8.535 1.00 30.24 174 PHE H O 1
ATOM 13336 N N . PRO H 4 176 ? -13.468 43.467 9.875 1.00 34.48 175 PRO H N 1
ATOM 13337 C CA . PRO H 4 176 ? -12.754 43.197 11.130 1.00 38.87 175 PRO H CA 1
ATOM 13338 C C . PRO H 4 176 ? -12.819 41.723 11.525 1.00 40.57 175 PRO H C 1
ATOM 13339 O O . PRO H 4 176 ? -13.857 41.078 11.366 1.00 43.12 175 PRO H O 1
ATOM 13343 N N . SER H 4 177 ? -11.707 41.205 12.050 1.00 41.06 176 SER H N 1
ATOM 13344 C CA . SER H 4 177 ? -11.599 39.801 12.455 1.00 42.94 176 SER H CA 1
ATOM 13345 C C . SER H 4 177 ? -12.701 39.302 13.393 1.00 41.73 176 SER H C 1
ATOM 13346 O O . SER H 4 177 ? -13.528 40.076 13.874 1.00 38.31 176 SER H O 1
ATOM 13349 N N . VAL H 4 178 ? -12.702 37.994 13.641 1.00 43.64 177 VAL H N 1
ATOM 13350 C CA . VAL H 4 178 ? -13.698 37.376 14.507 1.00 44.90 177 VAL H CA 1
ATOM 13351 C C . VAL H 4 178 ? -13.168 36.200 15.340 1.00 45.99 177 VAL H C 1
ATOM 13352 O O . VAL H 4 178 ? -12.619 35.228 14.808 1.00 45.61 177 VAL H O 1
ATOM 13356 N N . LEU H 4 179 ? -13.347 36.302 16.655 1.00 46.33 178 LEU H N 1
ATOM 13357 C CA . LEU H 4 179 ? -12.905 35.270 17.586 1.00 46.42 178 LEU H CA 1
ATOM 13358 C C . LEU H 4 179 ? -13.861 34.078 17.588 1.00 45.29 178 LEU H C 1
ATOM 13359 O O . LEU H 4 179 ? -15.020 34.186 18.007 1.00 42.62 178 LEU H O 1
ATOM 13364 N N . HIS H 4 180 ? -13.370 32.938 17.116 1.00 43.80 179 HIS H N 1
ATOM 13365 C CA . HIS H 4 180 ? -14.184 31.732 17.063 1.00 45.87 179 HIS H CA 1
ATOM 13366 C C . HIS H 4 180 ? -13.419 30.522 17.587 1.00 46.36 179 HIS H C 1
ATOM 13367 O O . HIS H 4 180 ? -12.452 30.072 16.970 1.00 44.71 179 HIS H O 1
ATOM 13374 N N . SER H 4 181 ? -13.862 30.004 18.731 1.00 46.97 180 SER H N 1
ATOM 13375 C CA . SER H 4 181 ? -13.235 28.843 19.354 1.00 46.56 180 SER H CA 1
ATOM 13376 C C . SER H 4 181 ? -11.718 28.990 19.424 1.00 45.60 180 SER H C 1
ATOM 13377 O O . SER H 4 181 ? -10.977 28.077 19.053 1.00 47.06 180 SER H O 1
ATOM 13380 N N . GLY H 4 182 ? -11.261 30.144 19.901 1.00 45.05 183 GLY H N 1
ATOM 13381 C CA . GLY H 4 182 ? -9.833 30.385 20.014 1.00 44.03 183 GLY H CA 1
ATOM 13382 C C . GLY H 4 182 ? -9.124 30.609 18.691 1.00 41.47 183 GLY H C 1
ATOM 13383 O O . GLY H 4 182 ? -7.915 30.826 18.669 1.00 42.91 183 GLY H O 1
ATOM 13384 N N . LEU H 4 183 ? -9.870 30.555 17.591 1.00 39.91 184 LEU H N 1
ATOM 13385 C CA . LEU H 4 183 ? -9.297 30.756 16.262 1.00 38.39 184 LEU H CA 1
ATOM 13386 C C . LEU H 4 183 ? -9.930 31.937 15.524 1.00 37.46 184 LEU H C 1
ATOM 13387 O O . LEU H 4 183 ? -11.157 32.066 15.458 1.00 37.04 184 LEU H O 1
ATOM 13392 N N . TYR H 4 184 ? -9.081 32.799 14.971 1.00 36.13 185 TYR H N 1
ATOM 13393 C CA . TYR H 4 184 ? -9.556 33.966 14.245 1.00 36.85 185 TYR H CA 1
ATOM 13394 C C . TYR H 4 184 ? -10.050 33.602 12.852 1.00 37.12 185 TYR H C 1
ATOM 13395 O O . TYR H 4 184 ? -9.757 32.522 12.333 1.00 38.95 185 TYR H O 1
ATOM 13404 N N . SER H 4 185 ? -10.799 34.523 12.254 1.00 38.57 186 SER H N 1
ATOM 13405 C CA . SER H 4 185 ? -11.345 34.348 10.915 1.00 38.80 186 SER H CA 1
ATOM 13406 C C . SER H 4 185 ? -11.600 35.726 10.319 1.00 39.67 186 SER H C 1
ATOM 13407 O O . SER H 4 185 ? -11.906 36.674 11.042 1.00 40.53 186 SER H O 1
ATOM 13410 N N . LEU H 4 186 ? -11.474 35.834 9.001 1.00 41.54 187 LEU H N 1
ATOM 13411 C CA . LEU H 4 186 ? -11.670 37.108 8.320 1.00 40.55 187 LEU H CA 1
ATOM 13412 C C . LEU H 4 186 ? -11.910 36.920 6.828 1.00 39.93 187 LEU H C 1
ATOM 13413 O O . LEU H 4 186 ? -11.288 36.071 6.189 1.00 40.43 187 LEU H O 1
ATOM 13418 N N . SER H 4 187 ? -12.806 37.728 6.277 1.00 38.99 188 SER H N 1
ATOM 13419 C CA . SER H 4 187 ? -13.128 37.653 4.859 1.00 38.47 188 SER H CA 1
ATOM 13420 C C . SER H 4 187 ? -12.846 38.984 4.171 1.00 35.49 188 SER H C 1
ATOM 13421 O O . SER H 4 187 ? -12.747 40.024 4.821 1.00 34.17 188 SER H O 1
ATOM 13424 N N . SER H 4 188 ? -12.718 38.942 2.851 1.00 33.08 189 SER H N 1
ATOM 13425 C CA . SER H 4 188 ? -12.450 40.141 2.077 1.00 32.19 189 SER H CA 1
ATOM 13426 C C . SER H 4 188 ? -13.277 40.132 0.804 1.00 31.33 189 SER H C 1
ATOM 13427 O O . SER H 4 188 ? -13.140 39.231 -0.024 1.00 30.55 189 SER H O 1
ATOM 13430 N N . SER H 4 189 ? -14.133 41.139 0.656 1.00 29.39 190 SER H N 1
ATOM 13431 C CA . SER H 4 189 ? -14.992 41.252 -0.513 1.00 26.25 190 SER H CA 1
ATOM 13432 C C . SER H 4 189 ? -14.379 42.140 -1.586 1.00 24.88 190 SER H C 1
ATOM 13433 O O . SER H 4 189 ? -13.348 42.769 -1.368 1.00 23.95 190 SER H O 1
ATOM 13436 N N . VAL H 4 190 ? -15.028 42.171 -2.746 1.00 24.96 191 VAL H N 1
ATOM 13437 C CA . VAL H 4 190 ? -14.610 42.984 -3.892 1.00 23.40 191 VAL H CA 1
ATOM 13438 C C . VAL H 4 190 ? -15.805 43.087 -4.838 1.00 22.13 191 VAL H C 1
ATOM 13439 O O . VAL H 4 190 ? -16.484 42.092 -5.093 1.00 21.11 191 VAL H O 1
ATOM 13443 N N . THR H 4 191 ? -16.074 44.280 -5.355 1.00 23.94 192 THR H N 1
ATOM 13444 C CA . THR H 4 191 ? -17.203 44.448 -6.263 1.00 23.74 192 THR H CA 1
ATOM 13445 C C . THR H 4 191 ? -16.836 45.060 -7.612 1.00 27.74 192 THR H C 1
ATOM 13446 O O . THR H 4 191 ? -16.411 46.213 -7.698 1.00 30.40 192 THR H O 1
ATOM 13450 N N . VAL H 4 192 ? -17.010 44.276 -8.669 1.00 29.31 193 VAL H N 1
ATOM 13451 C CA . VAL H 4 192 ? -16.707 44.738 -10.015 1.00 31.48 193 VAL H CA 1
ATOM 13452 C C . VAL H 4 192 ? -17.935 44.614 -10.899 1.00 37.17 193 VAL H C 1
ATOM 13453 O O . VAL H 4 192 ? -18.938 44.009 -10.513 1.00 37.19 193 VAL H O 1
ATOM 13457 N N . PRO H 4 193 ? -17.876 45.206 -12.098 1.00 42.74 194 PRO H N 1
ATOM 13458 C CA . PRO H 4 193 ? -19.001 45.144 -13.034 1.00 45.00 194 PRO H CA 1
ATOM 13459 C C . PRO H 4 193 ? -19.134 43.740 -13.628 1.00 45.64 194 PRO H C 1
ATOM 13460 O O . PRO H 4 193 ? -18.156 43.139 -14.090 1.00 43.61 194 PRO H O 1
ATOM 13464 N N . SER H 4 194 ? -20.360 43.232 -13.585 1.00 43.53 195 SER H N 1
ATOM 13465 C CA . SER H 4 194 ? -20.710 41.909 -14.083 1.00 43.49 195 SER H CA 1
ATOM 13466 C C . SER H 4 194 ? -19.759 41.252 -15.076 1.00 43.14 195 SER H C 1
ATOM 13467 O O . SER H 4 194 ? -19.387 40.095 -14.908 1.00 44.50 195 SER H O 1
ATOM 13470 N N . SER H 4 195 ? -19.370 41.976 -16.115 1.00 43.62 196 SER H N 1
ATOM 13471 C CA . SER H 4 195 ? -18.493 41.410 -17.130 1.00 44.62 196 SER H CA 1
ATOM 13472 C C . SER H 4 195 ? -17.008 41.715 -16.937 1.00 46.67 196 SER H C 1
ATOM 13473 O O . SER H 4 195 ? -16.348 42.172 -17.871 1.00 48.48 196 SER H O 1
ATOM 13476 N N . THR H 4 196 ? -16.469 41.446 -15.750 1.00 48.20 198 THR H N 1
ATOM 13477 C CA . THR H 4 196 ? -15.061 41.745 -15.515 1.00 52.29 198 THR H CA 1
ATOM 13478 C C . THR H 4 196 ? -14.200 40.640 -14.902 1.00 54.70 198 THR H C 1
ATOM 13479 O O . THR H 4 196 ? -12.979 40.640 -15.083 1.00 54.54 198 THR H O 1
ATOM 13483 N N . TRP H 4 197 ? -14.814 39.693 -14.198 1.00 58.39 199 TRP H N 1
ATOM 13484 C CA . TRP H 4 197 ? -14.035 38.638 -13.543 1.00 62.02 199 TRP H CA 1
ATOM 13485 C C . TRP H 4 197 ? -13.997 37.249 -14.171 1.00 61.65 199 TRP H C 1
ATOM 13486 O O . TRP H 4 197 ? -12.919 36.679 -14.353 1.00 61.66 199 TRP H O 1
ATOM 13497 N N . PRO H 4 198 ? -15.163 36.681 -14.514 1.00 61.59 200 PRO H N 1
ATOM 13498 C CA . PRO H 4 198 ? -15.062 35.343 -15.102 1.00 60.89 200 PRO H CA 1
ATOM 13499 C C . PRO H 4 198 ? -14.021 35.324 -16.216 1.00 61.11 200 PRO H C 1
ATOM 13500 O O . PRO H 4 198 ? -13.537 34.262 -16.611 1.00 62.04 200 PRO H O 1
ATOM 13504 N N . LYS H 4 199 ? -13.673 36.513 -16.703 1.00 60.27 202 LYS H N 1
ATOM 13505 C CA . LYS H 4 199 ? -12.690 36.659 -17.769 1.00 61.12 202 LYS H CA 1
ATOM 13506 C C . LYS H 4 199 ? -11.341 37.130 -17.223 1.00 61.01 202 LYS H C 1
ATOM 13507 O O . LYS H 4 199 ? -10.298 36.560 -17.552 1.00 61.76 202 LYS H O 1
ATOM 13513 N N . GLN H 4 200 ? -11.362 38.174 -16.398 1.00 59.19 203 GLN H N 1
ATOM 13514 C CA . GLN H 4 200 ? -10.137 38.697 -15.803 1.00 58.14 203 GLN H CA 1
ATOM 13515 C C . GLN H 4 200 ? -9.896 37.965 -14.487 1.00 55.84 203 GLN H C 1
ATOM 13516 O O . GLN H 4 200 ? -10.838 37.599 -13.790 1.00 54.53 203 GLN H O 1
ATOM 13522 N N . PRO H 4 201 ? -8.625 37.738 -14.132 1.00 55.39 204 PRO H N 1
ATOM 13523 C CA . PRO H 4 201 ? -8.294 37.040 -12.887 1.00 54.94 204 PRO H CA 1
ATOM 13524 C C . PRO H 4 201 ? -8.694 37.815 -11.635 1.00 55.74 204 PRO H C 1
ATOM 13525 O O . PRO H 4 201 ? -8.340 38.983 -11.471 1.00 56.52 204 PRO H O 1
ATOM 13529 N N . ILE H 4 202 ? -9.444 37.156 -10.760 1.00 54.28 205 ILE H N 1
ATOM 13530 C CA . ILE H 4 202 ? -9.882 37.757 -9.509 1.00 50.61 205 ILE H CA 1
ATOM 13531 C C . ILE H 4 202 ? -9.257 36.930 -8.398 1.00 51.47 205 ILE H C 1
ATOM 13532 O O . ILE H 4 202 ? -9.941 36.193 -7.687 1.00 53.61 205 ILE H O 1
ATOM 13537 N N . THR H 4 203 ? -7.942 37.043 -8.268 1.00 51.83 206 THR H N 1
ATOM 13538 C CA . THR H 4 203 ? -7.211 36.304 -7.252 1.00 50.88 206 THR H CA 1
ATOM 13539 C C . THR H 4 203 ? -7.058 37.118 -5.972 1.00 49.62 206 THR H C 1
ATOM 13540 O O . THR H 4 203 ? -7.008 38.348 -6.006 1.00 48.88 206 THR H O 1
ATOM 13544 N N . CYS H 4 204 ? -6.994 36.429 -4.840 1.00 46.83 208 CYS H N 1
ATOM 13545 C CA . CYS H 4 204 ? -6.805 37.116 -3.575 1.00 42.41 208 CYS H CA 1
ATOM 13546 C C . CYS H 4 204 ? -5.552 36.564 -2.913 1.00 40.86 208 CYS H C 1
ATOM 13547 O O . CYS H 4 204 ? -5.389 35.352 -2.762 1.00 42.16 208 CYS H O 1
ATOM 13550 N N . ASN H 4 205 ? -4.656 37.472 -2.548 1.00 37.56 209 ASN H N 1
ATOM 13551 C CA . ASN H 4 205 ? -3.394 37.108 -1.929 1.00 38.37 209 ASN H CA 1
ATOM 13552 C C . ASN H 4 205 ? -3.406 37.263 -0.416 1.00 37.65 209 ASN H C 1
ATOM 13553 O O . ASN H 4 205 ? -3.209 38.359 0.110 1.00 36.84 209 ASN H O 1
ATOM 13558 N N . VAL H 4 206 ? -3.629 36.154 0.279 1.00 37.13 210 VAL H N 1
ATOM 13559 C CA . VAL H 4 206 ? -3.660 36.168 1.733 1.00 37.79 210 VAL H CA 1
ATOM 13560 C C . VAL H 4 206 ? -2.261 36.018 2.331 1.00 38.97 210 VAL H C 1
ATOM 13561 O O . VAL H 4 206 ? -1.344 35.485 1.697 1.00 37.75 210 VAL H O 1
ATOM 13565 N N . ALA H 4 207 ? -2.107 36.509 3.555 1.00 40.07 211 ALA H N 1
ATOM 13566 C CA . ALA H 4 207 ? -0.833 36.443 4.251 1.00 42.48 211 ALA H CA 1
ATOM 13567 C C . ALA H 4 207 ? -1.084 36.263 5.740 1.00 45.46 211 ALA H C 1
ATOM 13568 O O . ALA H 4 207 ? -2.156 36.602 6.249 1.00 43.58 211 ALA H O 1
ATOM 13570 N N . HIS H 4 208 ? -0.086 35.725 6.427 1.00 46.83 212 HIS H N 1
ATOM 13571 C CA . HIS H 4 208 ? -0.178 35.488 7.861 1.00 45.71 212 HIS H CA 1
ATOM 13572 C C . HIS H 4 208 ? 1.239 35.520 8.424 1.00 45.51 212 HIS H C 1
ATOM 13573 O O . HIS H 4 208 ? 1.884 34.484 8.588 1.00 46.20 212 HIS H O 1
ATOM 13580 N N . PRO H 4 209 ? 1.744 36.725 8.714 1.00 47.54 213 PRO H N 1
ATOM 13581 C CA . PRO H 4 209 ? 3.069 37.026 9.268 1.00 47.28 213 PRO H CA 1
ATOM 13582 C C . PRO H 4 209 ? 3.572 35.993 10.264 1.00 46.59 213 PRO H C 1
ATOM 13583 O O . PRO H 4 209 ? 4.756 35.663 10.293 1.00 45.35 213 PRO H O 1
ATOM 13587 N N . ALA H 4 210 ? 2.664 35.497 11.095 1.00 47.20 214 ALA H N 1
ATOM 13588 C CA . ALA H 4 210 ? 3.022 34.502 12.088 1.00 47.93 214 ALA H CA 1
ATOM 13589 C C . ALA H 4 210 ? 3.731 33.342 11.405 1.00 50.57 214 ALA H C 1
ATOM 13590 O O . ALA H 4 210 ? 4.925 33.117 11.615 1.00 49.52 214 ALA H O 1
ATOM 13592 N N . SER H 4 211 ? 2.989 32.614 10.577 1.00 54.29 215 SER H N 1
ATOM 13593 C CA . SER H 4 211 ? 3.540 31.471 9.867 1.00 58.91 215 SER H CA 1
ATOM 13594 C C . SER H 4 211 ? 3.496 31.623 8.348 1.00 59.63 215 SER H C 1
ATOM 13595 O O . SER H 4 211 ? 2.424 31.620 7.741 1.00 59.73 215 SER H O 1
ATOM 13598 N N . SER H 4 212 ? 4.676 31.751 7.747 1.00 61.96 216 SER H N 1
ATOM 13599 C CA . SER H 4 212 ? 4.817 31.897 6.302 1.00 63.27 216 SER H CA 1
ATOM 13600 C C . SER H 4 212 ? 3.543 31.535 5.550 1.00 63.38 216 SER H C 1
ATOM 13601 O O . SER H 4 212 ? 3.415 30.421 5.038 1.00 64.29 216 SER H O 1
ATOM 13604 N N . THR H 4 213 ? 2.602 32.471 5.478 1.00 62.89 217 THR H N 1
ATOM 13605 C CA . THR H 4 213 ? 1.362 32.204 4.768 1.00 64.47 217 THR H CA 1
ATOM 13606 C C . THR H 4 213 ? 1.361 32.845 3.388 1.00 65.92 217 THR H C 1
ATOM 13607 O O . THR H 4 213 ? 0.573 33.743 3.096 1.00 63.96 217 THR H O 1
ATOM 13611 N N . LYS H 4 214 ? 2.273 32.376 2.546 1.00 68.10 218 LYS H N 1
ATOM 13612 C CA . LYS H 4 214 ? 2.377 32.861 1.181 1.00 67.49 218 LYS H CA 1
ATOM 13613 C C . LYS H 4 214 ? 1.271 32.170 0.404 1.00 65.66 218 LYS H C 1
ATOM 13614 O O . LYS H 4 214 ? 1.524 31.226 -0.347 1.00 67.63 218 LYS H O 1
ATOM 13620 N N . VAL H 4 215 ? 0.040 32.622 0.595 1.00 61.37 219 VAL H N 1
ATOM 13621 C CA . VAL H 4 215 ? -1.070 32.005 -0.104 1.00 59.84 219 VAL H CA 1
ATOM 13622 C C . VAL H 4 215 ? -1.636 32.878 -1.206 1.00 60.55 219 VAL H C 1
ATOM 13623 O O . VAL H 4 215 ? -1.549 34.107 -1.166 1.00 60.22 219 VAL H O 1
ATOM 13627 N N . ASP H 4 216 ? -2.210 32.206 -2.194 1.00 59.49 220 ASP H N 1
ATOM 13628 C CA . ASP H 4 216 ? -2.830 32.836 -3.345 1.00 55.81 220 ASP H CA 1
ATOM 13629 C C . ASP H 4 216 ? -3.954 31.870 -3.653 1.00 54.60 220 ASP H C 1
ATOM 13630 O O . ASP H 4 216 ? -3.757 30.658 -3.593 1.00 56.04 220 ASP H O 1
ATOM 13635 N N . LYS H 4 217 ? -5.134 32.385 -3.960 1.00 52.28 221 LYS H N 1
ATOM 13636 C CA . LYS H 4 217 ? -6.244 31.500 -4.263 1.00 53.40 221 LYS H CA 1
ATOM 13637 C C . LYS H 4 217 ? -7.043 31.983 -5.462 1.00 54.20 221 LYS H C 1
ATOM 13638 O O . LYS H 4 217 ? -8.035 32.696 -5.319 1.00 55.58 221 LYS H O 1
ATOM 13644 N N . LYS H 4 218 ? -6.593 31.586 -6.647 1.00 54.27 222 LYS H N 1
ATOM 13645 C CA . LYS H 4 218 ? -7.255 31.954 -7.890 1.00 53.17 222 LYS H CA 1
ATOM 13646 C C . LYS H 4 218 ? -8.698 31.475 -7.866 1.00 51.79 222 LYS H C 1
ATOM 13647 O O . LYS H 4 218 ? -8.996 30.345 -8.247 1.00 55.88 222 LYS H O 1
ATOM 13653 N N . ILE H 4 219 ? -9.589 32.345 -7.415 1.00 53.04 225 ILE H N 1
ATOM 13654 C CA . ILE H 4 219 ? -11.002 32.020 -7.323 1.00 54.09 225 ILE H CA 1
ATOM 13655 C C . ILE H 4 219 ? -11.631 31.702 -8.673 1.00 55.93 225 ILE H C 1
ATOM 13656 O O . ILE H 4 219 ? -11.945 32.602 -9.452 1.00 55.88 225 ILE H O 1
ATOM 13661 N N . GLU H 4 220 ? -11.815 30.414 -8.942 1.00 57.54 226 GLU H N 1
ATOM 13662 C CA . GLU H 4 220 ? -12.427 29.972 -10.189 1.00 57.51 226 GLU H CA 1
ATOM 13663 C C . GLU H 4 220 ? -13.932 29.905 -9.962 1.00 58.27 226 GLU H C 1
ATOM 13664 O O . GLU H 4 220 ? -14.395 29.916 -8.822 1.00 59.67 226 GLU H O 1
ATOM 13670 N N . PRO H 4 221 ? -14.719 29.861 -11.041 1.00 58.85 227 PRO H N 1
ATOM 13671 C CA . PRO H 4 221 ? -16.167 29.787 -10.820 1.00 59.70 227 PRO H CA 1
ATOM 13672 C C . PRO H 4 221 ? -16.512 28.420 -10.224 1.00 61.13 227 PRO H C 1
ATOM 13673 O O . PRO H 4 221 ? -15.638 27.558 -10.105 1.00 60.44 227 PRO H O 1
ATOM 13677 N N . ARG H 4 222 ? -17.774 28.223 -9.850 1.00 63.64 228 ARG H N 1
ATOM 13678 C CA . ARG H 4 222 ? -18.217 26.958 -9.261 1.00 64.52 228 ARG H CA 1
ATOM 13679 C C . ARG H 4 222 ? -17.878 25.748 -10.134 1.00 65.44 228 ARG H C 1
ATOM 13680 O O . ARG H 4 222 ? -17.813 25.906 -11.372 1.00 67.51 228 ARG H O 1
#

CATH classification: 2.60.40.10 (+1 more: 2.60.40.10)

B-factor: mean 26.59, std 18.25, range [2.0, 84.92]

InterPro domains:
  IPR013783 Immunoglobulin-like fold [G3DSA:2.60.40.10] (1-82)
  IPR015370 T-cell receptor alpha chain, constant domain [PF09291] (6-86)
  IPR015370 T-cell receptor alpha chain, constant domain [cd07688] (5-86)
  IPR036179 Immunoglobulin-like domain superfamily [SSF48726] (1-90)

GO terms:
  GO:0009897 external side of plasma membrane (C, IDA)
  GO:0009986 cell surface (C, IDA)
  GO:0042105 alpha-beta T cell receptor complex (C, IDA)
  GO:0051289 protein homotetramerization (P, IDA)
  GO:0002360 T cell lineage commitment (P, IMP)
  GO:0005515 protein binding (F, IPI)